Protein 4E3Q (pdb70)

Sequence (1753 aa):
NKPQSWEARAETYSLYGFTDPSLHQRGTVVVTHGEGPYIVDVNGRRYLDANSGLWNVAGFDHKGLIDAAKAQYERFPGYHAFFGRSDQTVLSEKLVEVSPFDSGRVFYTNSGSEANDTVKLWFLHAAEGKPQKRKILTRWNAYHGVTAVSASTGKPYNSVFGLPLPGFVHLTCPHYWRYGEEGETEEQFVARLARELEETIQREGADTIAGFFAEPVGAGGVIPPAKGYFQAILPILRKYDIPVISDEVICGFGRTGNTWGCVTYDFTPDAIISSKNLTAGFFPGAVILGPELSKRLETAIEAIEEFPHGFTASGHPVGCAIALKAIDVVNEGLAENVRRLAPRFEERLKHIAERPNIGEYRGIGFWALEAVKDKASKTPFDGNLSVSERIANTCTDLGLICRPLGQSVVLCPPFILTEAQDEFDKLEKALDKVFAEVAPQSWEARAETYSLYGFTDPSLHQRGTVVVTHGEGPYIVDVNGRRYLDANSGLWNVAGFDHKGLIDAAKAQYERFPGYHAFFGRSDQTVLSEKLVEVSPFDSGRVFYTNSGSEANDTVKLWFLHAAEGKPQKRKILTRWNAYHGVTAVSASTGKPYNSVFGLPLPGFVHLTCPHYWRYGEEGETEEQFVARLARELEETIQREGADTIAGFFAEPVGAGGVIPPAKGYFQAILPILRKYDIPVISDEVICGFGRTGNTWGCVTYDFTPDAIISSKNLTAGFFPGAVILGPELSKRLETAIEAIEEFPHGFTASGHPVGCAIALKAIDVVNEGLAENVRRLAPRFEERLKHIAERPNIGEYRGIGFWALEAVKDKASKTPFDGNLSVSERIANTCTDLGLICRPLGQSVVLCPPFILTEAQDEFDKLEKALDKVFAEVANKPQSWEARAETYSLYGFTDPSLHQRGTVVVTHGEGPYIVDVNGRRYLDANSGLWNVAGFDHKGLIDAAKAQYERFPGYHAFFGRSDQTVLSEKLVEVSPFDSGRVFYTNSGSEANDTVKLWFLHAAEGKPQKRKILTRWNAYHGVTAVSASTGKPYNSVFGLPLPGFVHLTCPHYWRYGEEGETEEQFVARLARELEETIQREGADTIAGFFAEPVGAGGVIPPAKGYFQAILPILRKYDIPVISDEVICGFGRTGNTWGCVTYDFTPDAIISSKNLTAGFFPGAVILGPELSKRLETAIEAIEEFPHGFTASGHPVGCAIALKAIDVVNEGLAENVRRLAPRFEERLKHIAERPNIGEYRGIGFWALEAVKDKASKTPFDGNLSVSERIANTCTDLGLICRPLGQSVVLCPPFILTEAQDEFDKLEKALDKVFAEVNKPQSWEARAETYSLYGFTDPSLHQRGTVVVTHGEGPYIVDVNGRRYLDANSGLWNVAGFDHKGLIDAAKAQYERFPGYHAFFGRSDQTVLSEKLVEVSPFDSGRVFYTNSGSEANDTVKLWFLHAAEGKPQKRKILTRWNAYHGVTAVSASTGKPYNSVFGLPLPGFVHLTCPHYWRYGEEGETEEQFVARLARELEETIQREGADTIAGFFAEPVGAGGVIPPAKGYFQAILPILRKYDIPVISDEVICGFGRTGNTWGCVTYDFTPDAIISSKNLTAGFFPGAVILGPELSKRLETAIEAIEEFPHGFTASGHPVGCAIALKAIDVVNEGLAENVRRLAPRFEERLKHIAERPNIGEYRGIGFWALEAVKDKASKTPFDGNLSVSERIANTCTDLGLICRPLGQSVVLCPPFILTEAQDEFDKLEKALDKVFAEVA

Solvent-accessible surface area: 58426 Å² total

Foldseek 3Di:
DDDDDPQRNCVVPDDDDPDDVCCVVPTDFAWDFWDAQWTAGPVRFIFRELCLVPLQFRTTCNPLLVVLLVVLCVVPQWDFCPPPHDPLLCLQVVCCVLPPFPDFGKWFDFAQLVLQVVLCLCLLLVLVVQNLQSAEEEAALAQRDDDQASLLRNDPVCVVVVDDDPRYHHAYAQQCLVPPDDVRDLVNSLVVSLVRVLVVCVVCPLSNHSAYEYACFDLSFTGHGRPCNCVSNVVSCVVSVHAYEHEQQNQALAQQLDRGSCVVVVHDGQWYKYFRLLLSPPGGIMITGHPVVRVSVVVSCVVVVHDPDDDRRTSISSSSSSSVSSNVCSCVCLNVLLVVCFVVVVVLVVVVCVDQQFQDWDHHRQTKTAGAPGNVVRHRDDPVLVLQVQLQVQLVVVRYHWDRRRRMIDGRTHSSCDPVVVCSVSSVVSCVVSVVPRD/DPDPQVVCVVPDDDDPDDVVCVVPTDFAWDFWDAQWTAGPVRFIFRELCLVPLQFRTTCNPLLVVLLVVLCVVPQWDFCPDPRDPLLCLQVVCCVLPPFPDFGKWFDQAQLVLVVVLVLCLLLVLVVQNLQRAEEEAALAQRDDDQQSLCHRDPVCVVVVDDDPRYHHQYAQQCLPPPDVVGDLVNSLVVSLVRLLVCCVVCPLSNHSAYEEACFDLSFTGHGRPCNCVSNVVSCVVSVHAYEHEQQNQALAQQLGNGSCVVVVHDGQWYKYFRLLLSPPGGIMITGHPVVRVSVVVSCVVVVHDPDDDRRISISSSSSSSVSSSVCSCVCLSVLLVVCFVVVVVLQVVVCVDQQWLDWDHHRQTKTAGDPGNVVSHRQPVVLVLQVQLQVQLVVLRYHWDRRDRMIDGRGHSSDDPVVCCSVSSVVSCVVSVVVRD/DDQDDPQRVCVVPDDDDPDDVCCVVPGDFAWDFWDQQWTAGPVGFIFRELCLVPLQFRHTCNPLLVVLLVVLCVVPQWDFCPDPRDPLLCLQVVCCVLPPFPDFGKWFDQAQLVLVVVLCLCLLLVLVPQNLQRAEEEAALAQRDDDQQRVLRNDPVCVVVVDDDPRYHHAYAQQCLPPPDVPRDLVNSLVVSLVSLLVVCVVCPLSNHSAYEYACFDLSFTGHGRPCNCVSNVVSCVVSVHAYEHEQQNQALAQQLGNGSCVVVVHDGQWYKYFRLLLSPPGGIMITGHPVVRVSVVVSCVVVVHDPDDDRRTSISSSSSSSVSSSVCSCVCLNVLLNVCFVVVVVLVVVVCVDQQFLDWDHHRQTKTAGDPGNVVRHRDPVVLVLQVQLQVQLVVVRYHWDRRRRMTDGRTHSSDDPVVCCSVSSVVSCVVSVVVD/DDDDDPQRNCVVPDDDDPDDVVCVVVTDFAWDFADAQWTAGPVGFIFRELCLVPLQFRHTCNPLLVVLLVVLCVPPQWDFCPPPDDPLLCLQVVVCVQPPFPDFGKWFDQAQLVLVVVLVLCLLLVLVVLNLQSAEEEAALAQRDDDQARVCRNDPVCVVVVDDDPRYHHAYAQQCLVPPDVPRDLVNSLVVSLVRLLVVCVVCPLSNHSAYEYACFPLSFTGHGRPCNCVSNVVSCVVSVHAYEHECQNQALAQQLGNGSCVVVVHDGQWYKYFRLLLSPPGGIMIIGHPVVRVSVVVSCVVVVHDPDDDRRTSISSSSSSSVSSNVCSCVCLSVLLVVCFVVVVVLQVVVCVDQQWQDWDHHRQTKTAGDPGRVVRHRDPVVLVLQVQLQVQLVVLRYHWDRRDRMIDGRTHSSDDPVVCCSVSSVVSCVVSVVVVD

Organism: Vibrio fluvialis (NCBI:txid676)

CATH classification: 3.90.1150.10 (+1 more: 3.40.640.10)

Structure (mmCIF, N/CA/C/O backbone):
data_4E3Q
#
_entry.id   4E3Q
#
_cell.length_a   63.071
_cell.length_b   162.182
_cell.length_c   180.398
_cell.angle_alpha   90.00
_cell.angle_beta   90.00
_cell.angle_gamma   90.00
#
_symmetry.space_group_name_H-M   'P 21 21 21'
#
loop_
_entity.id
_entity.type
_entity.pdbx_description
1 polymer 'Pyruvate transaminase'
2 non-polymer 'SODIUM ION'
3 non-polymer 'SULFATE ION'
4 non-polymer BENZAMIDINE
5 non-polymer "4'-DEOXY-4'-AMINOPYRIDOXAL-5'-PHOSPHATE"
6 water water
#
loop_
_atom_site.group_PDB
_atom_site.id
_atom_site.type_symbol
_atom_site.label_atom_id
_atom_site.label_alt_id
_atom_site.label_comp_id
_atom_site.label_asym_id
_atom_site.label_entity_id
_atom_site.label_seq_id
_atom_site.pdbx_PDB_ins_code
_atom_site.Cartn_x
_atom_site.Cartn_y
_atom_site.Cartn_z
_atom_site.occupancy
_atom_site.B_iso_or_equiv
_atom_site.auth_seq_id
_atom_site.auth_comp_id
_atom_site.auth_asym_id
_atom_site.auth_atom_id
_atom_site.pdbx_PDB_model_num
ATOM 1 N N . ASN A 1 22 ? 32.769 31.316 11.029 1.00 51.04 2 ASN A N 1
ATOM 2 C CA . ASN A 1 22 ? 32.862 29.882 11.304 1.00 50.17 2 ASN A CA 1
ATOM 3 C C . ASN A 1 22 ? 31.500 29.174 11.096 1.00 51.20 2 ASN A C 1
ATOM 4 O O . ASN A 1 22 ? 31.048 28.443 11.980 1.00 51.16 2 ASN A O 1
ATOM 9 N N . LYS A 1 23 ? 30.861 29.370 9.927 1.00 46.12 3 LYS A N 1
ATOM 10 C CA . LYS A 1 23 ? 29.564 28.735 9.675 1.00 45.31 3 LYS A CA 1
ATOM 11 C C . LYS A 1 23 ? 29.637 27.251 9.253 1.00 46.66 3 LYS A C 1
ATOM 12 O O . LYS A 1 23 ? 30.536 26.886 8.500 1.00 47.14 3 LYS A O 1
ATOM 18 N N . PRO A 1 24 ? 28.749 26.372 9.782 1.00 40.62 4 PRO A N 1
ATOM 19 C CA . PRO A 1 24 ? 28.801 24.943 9.397 1.00 38.83 4 PRO A CA 1
ATOM 20 C C . PRO A 1 24 ? 28.559 24.725 7.898 1.00 40.32 4 PRO A C 1
ATOM 21 O O . PRO A 1 24 ? 27.816 25.484 7.266 1.00 38.64 4 PRO A O 1
ATOM 25 N N . GLN A 1 25 ? 29.207 23.698 7.327 1.00 37.35 5 GLN A N 1
ATOM 26 C CA . GLN A 1 25 ? 29.162 23.427 5.892 1.00 36.77 5 GLN A CA 1
ATOM 27 C C . GLN A 1 25 ? 28.314 22.212 5.520 1.00 37.79 5 GLN A C 1
ATOM 28 O O . GLN A 1 25 ? 27.380 22.337 4.733 1.00 37.53 5 GLN A O 1
ATOM 34 N N . SER A 1 26 ? 28.634 21.043 6.071 1.00 33.53 6 SER A N 1
ATOM 35 C CA . SER A 1 26 ? 27.892 19.819 5.771 1.00 31.44 6 SER A CA 1
ATOM 36 C C . SER A 1 26 ? 26.464 19.853 6.326 1.00 31.28 6 SER A C 1
ATOM 37 O O . SER A 1 26 ? 26.172 20.617 7.246 1.00 28.67 6 SER A O 1
ATOM 40 N N . TRP A 1 27 ? 25.591 18.992 5.797 1.00 27.20 7 TRP A N 1
ATOM 41 C CA . TRP A 1 27 ? 24.230 18.838 6.315 1.00 26.52 7 TRP A CA 1
ATOM 42 C C . TRP A 1 27 ? 24.304 18.436 7.794 1.00 29.25 7 TRP A C 1
ATOM 43 O O . TRP A 1 27 ? 23.552 18.959 8.616 1.00 25.86 7 TRP A O 1
ATOM 54 N N . GLU A 1 28 ? 25.272 17.559 8.126 1.00 27.75 8 GLU A N 1
ATOM 55 C CA . GLU A 1 28 ? 25.501 17.029 9.474 1.00 27.78 8 GLU A CA 1
ATOM 56 C C . GLU A 1 28 ? 25.891 18.123 10.447 1.00 29.65 8 GLU A C 1
ATOM 57 O O . GLU A 1 28 ? 25.344 18.172 11.558 1.00 27.51 8 GLU A O 1
ATOM 63 N N . ALA A 1 29 ? 26.860 18.994 10.051 1.00 27.85 9 ALA A N 1
ATOM 64 C CA . ALA A 1 29 ? 27.331 20.073 10.933 1.00 28.20 9 ALA A CA 1
ATOM 65 C C . ALA A 1 29 ? 26.225 21.130 11.132 1.00 31.64 9 ALA A C 1
ATOM 66 O O . ALA A 1 29 ? 26.037 21.597 12.261 1.00 30.05 9 ALA A O 1
ATOM 68 N N . ARG A 1 30 ? 25.464 21.455 10.053 1.00 27.42 10 ARG A N 1
ATOM 69 C CA . ARG A 1 30 ? 24.352 22.423 10.103 1.00 26.34 10 ARG A CA 1
ATOM 70 C C . ARG A 1 30 ? 23.252 21.938 11.050 1.00 28.53 10 ARG A C 1
ATOM 71 O O . ARG A 1 30 ? 22.756 22.708 11.879 1.00 25.85 10 ARG A O 1
ATOM 79 N N . ALA A 1 31 ? 22.924 20.635 10.978 1.00 25.91 11 ALA A N 1
ATOM 80 C CA . ALA A 1 31 ? 21.931 20.038 11.853 1.00 24.64 11 ALA A CA 1
ATOM 81 C C . ALA A 1 31 ? 22.366 20.176 13.316 1.00 28.54 11 ALA A C 1
ATOM 82 O O . ALA A 1 31 ? 21.590 20.679 14.133 1.00 27.25 11 ALA A O 1
ATOM 84 N N . GLU A 1 32 ? 23.610 19.789 13.645 1.00 25.42 12 GLU A N 1
ATOM 85 C CA . GLU A 1 32 ? 24.093 19.893 15.026 1.00 25.68 12 GLU A CA 1
ATOM 86 C C . GLU A 1 32 ? 24.260 21.330 15.555 1.00 30.17 12 GLU A C 1
ATOM 87 O O . GLU A 1 32 ? 24.097 21.552 16.752 1.00 28.58 12 GLU A O 1
ATOM 93 N N . THR A 1 33 ? 24.586 22.294 14.682 1.00 27.44 13 THR A N 1
ATOM 94 C CA . THR A 1 33 ? 24.806 23.687 15.108 1.00 27.73 13 THR A CA 1
ATOM 95 C C . THR A 1 33 ? 23.502 24.358 15.589 1.00 31.49 13 THR A C 1
ATOM 96 O O . THR A 1 33 ? 23.547 25.183 16.499 1.00 30.57 13 THR A O 1
ATOM 100 N N . TYR A 1 34 ? 22.367 24.019 14.961 1.00 26.22 14 TYR A N 1
ATOM 101 C CA . TYR A 1 34 ? 21.096 24.705 15.205 1.00 25.41 14 TYR A CA 1
ATOM 102 C C . TYR A 1 34 ? 19.954 23.904 15.810 1.00 28.23 14 TYR A C 1
ATOM 103 O O . TYR A 1 34 ? 18.922 24.500 16.117 1.00 26.55 14 TYR A O 1
ATOM 112 N N . SER A 1 35 ? 20.093 22.572 15.946 1.00 26.11 15 SER A N 1
ATOM 113 C CA . SER A 1 35 ? 19.005 21.763 16.490 1.00 24.27 15 SER A CA 1
ATOM 114 C C . SER A 1 35 ? 19.161 21.417 17.947 1.00 27.54 15 SER A C 1
ATOM 115 O O . SER A 1 35 ? 20.271 21.182 18.422 1.00 26.92 15 SER A O 1
ATOM 118 N N . LEU A 1 36 ? 18.020 21.316 18.636 1.00 25.57 16 LEU A N 1
ATOM 119 C CA . LEU A 1 36 ? 17.898 20.755 19.975 1.00 25.49 16 LEU A CA 1
ATOM 120 C C . LEU A 1 36 ? 17.115 19.452 19.709 1.00 28.67 16 LEU A C 1
ATOM 121 O O . LEU A 1 36 ? 15.918 19.483 19.383 1.00 28.31 16 LEU A O 1
ATOM 126 N N . TYR A 1 37 ? 17.803 18.306 19.817 1.00 24.04 17 TYR A N 1
ATOM 127 C CA . TYR A 1 37 ? 17.235 17.001 19.470 1.00 23.87 17 TYR A CA 1
ATOM 128 C C . TYR A 1 37 ? 16.362 16.371 20.542 1.00 27.62 17 TYR A C 1
ATOM 129 O O . TYR A 1 37 ? 16.788 16.248 21.692 1.00 28.11 17 TYR A O 1
ATOM 138 N N . GLY A 1 38 ? 15.186 15.918 20.134 1.00 24.63 18 GLY A N 1
ATOM 139 C CA . GLY A 1 38 ? 14.273 15.212 21.015 1.00 24.36 18 GLY A CA 1
ATOM 140 C C . GLY A 1 38 ? 14.306 13.729 20.705 1.00 27.86 18 GLY A C 1
ATOM 141 O O . GLY A 1 38 ? 14.470 13.352 19.536 1.00 26.55 18 GLY A O 1
ATOM 142 N N . PHE A 1 39 ? 14.180 12.867 21.751 1.00 24.13 19 PHE A N 1
ATOM 143 C CA . PHE A 1 39 ? 14.173 11.409 21.591 1.00 24.30 19 PHE A CA 1
ATOM 144 C C . PHE A 1 39 ? 15.308 10.921 20.666 1.00 28.34 19 PHE A C 1
ATOM 145 O O . PHE A 1 39 ? 15.091 10.101 19.770 1.00 28.57 19 PHE A O 1
ATOM 153 N N . THR A 1 40 ? 16.508 11.479 20.880 1.00 25.53 20 THR A N 1
ATOM 154 C CA . THR A 1 40 ? 17.696 11.226 20.086 1.00 25.56 20 THR A CA 1
ATOM 155 C C . THR A 1 40 ? 18.846 10.841 20.992 1.00 30.11 20 THR A C 1
ATOM 156 O O . THR A 1 40 ? 19.212 11.619 21.872 1.00 29.82 20 THR A O 1
ATOM 160 N N . ASP A 1 41 ? 19.403 9.616 20.798 1.00 28.42 21 ASP A N 1
ATOM 161 C CA . ASP A 1 41 ? 20.532 9.166 21.602 1.00 28.35 21 ASP A CA 1
ATOM 162 C C . ASP A 1 41 ? 21.737 9.983 21.176 1.00 30.30 21 ASP A C 1
ATOM 163 O O . ASP A 1 41 ? 22.178 9.878 20.026 1.00 31.49 21 ASP A O 1
ATOM 176 N N . PRO A 1 43 ? 25.100 10.039 22.208 1.00 31.69 23 PRO A N 1
ATOM 177 C CA . PRO A 1 43 ? 26.365 9.371 21.837 1.00 32.35 23 PRO A CA 1
ATOM 178 C C . PRO A 1 43 ? 26.342 8.781 20.415 1.00 36.76 23 PRO A C 1
ATOM 179 O O . PRO A 1 43 ? 27.339 8.923 19.692 1.00 35.86 23 PRO A O 1
ATOM 183 N N . SER A 1 44 ? 25.199 8.164 20.000 1.00 33.12 24 SER A N 1
ATOM 184 C CA . SER A 1 44 ? 25.012 7.614 18.651 1.00 33.37 24 SER A CA 1
ATOM 185 C C . SER A 1 44 ? 25.034 8.756 17.635 1.00 36.13 24 SER A C 1
ATOM 186 O O . SER A 1 44 ? 25.684 8.642 16.602 1.00 34.18 24 SER A O 1
ATOM 189 N N . LEU A 1 45 ? 24.349 9.869 17.945 1.00 32.98 25 LEU A N 1
ATOM 190 C CA . LEU A 1 45 ? 24.308 11.019 17.039 1.00 31.90 25 LEU A CA 1
ATOM 191 C C . LEU A 1 45 ? 25.687 11.620 16.765 1.00 35.78 25 LEU A C 1
ATOM 192 O O . LEU A 1 45 ? 26.006 11.916 15.610 1.00 35.73 25 LEU A O 1
ATOM 197 N N . HIS A 1 46 ? 26.500 11.786 17.811 1.00 33.73 26 HIS A N 1
ATOM 198 C CA . HIS A 1 46 ? 27.851 12.322 17.671 1.00 35.64 26 HIS A CA 1
ATOM 199 C C . HIS A 1 46 ? 28.740 11.377 16.870 1.00 39.68 26 HIS A C 1
ATOM 200 O O . HIS A 1 46 ? 29.511 11.839 16.032 1.00 38.79 26 HIS A O 1
ATOM 207 N N . GLN A 1 47 ? 28.577 10.057 17.082 1.00 36.23 27 GLN A N 1
ATOM 208 C CA . GLN A 1 47 ? 29.362 9.028 16.393 1.00 36.87 27 GLN A CA 1
ATOM 209 C C . GLN A 1 47 ? 28.966 8.893 14.924 1.00 39.98 27 GLN A C 1
ATOM 210 O O . GLN A 1 47 ? 29.847 8.796 14.073 1.00 42.18 27 GLN A O 1
ATOM 216 N N . ARG A 1 48 ? 27.657 8.886 14.632 1.00 33.38 28 ARG A N 1
ATOM 217 C CA . ARG A 1 48 ? 27.115 8.661 13.291 1.00 33.00 28 ARG A CA 1
ATOM 218 C C . ARG A 1 48 ? 26.793 9.890 12.463 1.00 37.20 28 ARG A C 1
ATOM 219 O O . ARG A 1 48 ? 26.830 9.815 11.231 1.00 37.18 28 ARG A O 1
ATOM 227 N N . GLY A 1 49 ? 26.429 10.987 13.128 1.00 31.90 29 GLY A N 1
ATOM 228 C CA . GLY A 1 49 ? 25.973 12.189 12.449 1.00 30.26 29 GLY A CA 1
ATOM 229 C C . GLY A 1 49 ? 24.483 12.065 12.200 1.00 31.68 29 GLY A C 1
ATOM 230 O O . GLY A 1 49 ? 23.940 10.945 12.141 1.00 31.74 29 GLY A O 1
ATOM 231 N N . THR A 1 50 ? 23.799 13.208 12.074 1.00 26.00 30 THR A N 1
ATOM 232 C CA . THR A 1 50 ? 22.367 13.241 11.788 1.00 24.78 30 THR A CA 1
ATOM 233 C C . THR A 1 50 ? 22.144 12.657 10.406 1.00 30.48 30 THR A C 1
ATOM 234 O O . THR A 1 50 ? 22.928 12.924 9.490 1.00 30.50 30 THR A O 1
ATOM 238 N N . VAL A 1 51 ? 21.117 11.825 10.280 1.00 27.23 31 VAL A N 1
ATOM 239 C CA . VAL A 1 51 ? 20.729 11.273 8.985 1.00 27.85 31 VAL A CA 1
ATOM 240 C C . VAL A 1 51 ? 19.714 12.272 8.432 1.00 27.94 31 VAL A C 1
ATOM 241 O O . VAL A 1 51 ? 18.635 12.398 8.977 1.00 27.38 31 VAL A O 1
ATOM 245 N N . VAL A 1 52 ? 20.124 13.067 7.440 1.00 25.76 32 VAL A N 1
ATOM 246 C CA . VAL A 1 52 ? 19.298 14.131 6.853 1.00 25.56 32 VAL A CA 1
ATOM 247 C C . VAL A 1 52 ? 18.539 13.582 5.624 1.00 30.47 32 VAL A C 1
ATOM 248 O O . VAL A 1 52 ? 19.164 13.204 4.636 1.00 30.09 32 VAL A O 1
ATOM 252 N N . VAL A 1 53 ? 17.196 13.567 5.698 1.00 25.94 33 VAL A N 1
ATOM 253 C CA . VAL A 1 53 ? 16.297 12.939 4.704 1.00 24.75 33 VAL A CA 1
ATOM 254 C C . VAL A 1 53 ? 15.667 13.962 3.757 1.00 27.57 33 VAL A C 1
ATOM 255 O O . VAL A 1 53 ? 15.210 14.997 4.202 1.00 25.42 33 VAL A O 1
ATOM 259 N N . THR A 1 54 ? 15.678 13.687 2.445 1.00 25.11 34 THR A N 1
ATOM 260 C CA . THR A 1 54 ? 15.195 14.660 1.455 1.00 24.22 34 THR A CA 1
ATOM 261 C C . THR A 1 54 ? 13.885 14.302 0.818 1.00 26.55 34 THR A C 1
ATOM 262 O O . THR A 1 54 ? 13.174 15.199 0.375 1.00 24.53 34 THR A O 1
ATOM 266 N N . HIS A 1 55 ? 13.633 12.987 0.643 1.00 25.25 35 HIS A N 1
ATOM 267 C CA . HIS A 1 55 ? 12.443 12.454 -0.038 1.00 24.29 35 HIS A CA 1
ATOM 268 C C . HIS A 1 55 ? 12.308 10.952 0.230 1.00 26.96 35 HIS A C 1
ATOM 269 O O . HIS A 1 55 ? 13.173 10.340 0.871 1.00 25.83 35 HIS A O 1
ATOM 276 N N . GLY A 1 56 ? 11.215 10.389 -0.269 1.00 25.35 36 GLY A N 1
ATOM 277 C CA . GLY A 1 56 ? 10.904 8.974 -0.140 1.00 26.03 36 GLY A CA 1
ATOM 278 C C . GLY A 1 56 ? 10.175 8.421 -1.354 1.00 30.30 36 GLY A C 1
ATOM 279 O O . GLY A 1 56 ? 9.746 9.172 -2.232 1.00 30.96 36 GLY A O 1
ATOM 280 N N . GLU A 1 57 ? 10.071 7.096 -1.426 1.00 27.16 37 GLU A N 1
ATOM 281 C CA . GLU A 1 57 ? 9.430 6.377 -2.534 1.00 27.81 37 GLU A CA 1
ATOM 282 C C . GLU A 1 57 ? 8.877 5.124 -1.940 1.00 30.42 37 GLU A C 1
ATOM 283 O O . GLU A 1 57 ? 9.646 4.347 -1.387 1.00 27.86 37 GLU A O 1
ATOM 289 N N . GLY A 1 58 ? 7.552 4.968 -1.984 1.00 28.51 38 GLY A N 1
ATOM 290 C CA . GLY A 1 58 ? 6.884 3.826 -1.378 1.00 27.53 38 GLY A CA 1
ATOM 291 C C . GLY A 1 58 ? 7.248 3.767 0.097 1.00 29.59 38 GLY A C 1
ATOM 292 O O . GLY A 1 58 ? 7.229 4.804 0.761 1.00 28.68 38 GLY A O 1
ATOM 293 N N . PRO A 1 59 ? 7.758 2.617 0.596 1.00 27.02 39 PRO A N 1
ATOM 294 C CA . PRO A 1 59 ? 8.175 2.545 2.018 1.00 25.43 39 PRO A CA 1
ATOM 295 C C . PRO A 1 59 ? 9.652 2.931 2.277 1.00 28.55 39 PRO A C 1
ATOM 296 O O . PRO A 1 59 ? 10.187 2.691 3.363 1.00 28.08 39 PRO A O 1
ATOM 300 N N . TYR A 1 60 ? 10.319 3.504 1.269 1.00 26.76 40 TYR A N 1
ATOM 301 C CA . TYR A 1 60 ? 11.731 3.851 1.361 1.00 27.05 40 TYR A CA 1
ATOM 302 C C . TYR A 1 60 ? 11.966 5.335 1.592 1.00 30.37 40 TYR A C 1
ATOM 303 O O . TYR A 1 60 ? 11.260 6.158 1.028 1.00 28.57 40 TYR A O 1
ATOM 312 N N . ILE A 1 61 ? 12.967 5.669 2.421 1.00 28.41 41 ILE A N 1
ATOM 313 C CA . ILE A 1 61 ? 13.386 7.060 2.647 1.00 28.43 41 ILE A CA 1
ATOM 314 C C . ILE A 1 61 ? 14.793 7.194 2.045 1.00 30.33 41 ILE A C 1
ATOM 315 O O . ILE A 1 61 ? 15.532 6.207 1.988 1.00 30.16 41 ILE A O 1
ATOM 320 N N . VAL A 1 62 ? 15.126 8.377 1.532 1.00 24.85 42 VAL A N 1
ATOM 321 C CA . VAL A 1 62 ? 16.411 8.634 0.877 1.00 24.74 42 VAL A CA 1
ATOM 322 C C . VAL A 1 62 ? 17.074 9.796 1.599 1.00 28.49 42 VAL A C 1
ATOM 323 O O . VAL A 1 62 ? 16.439 10.841 1.809 1.00 27.47 42 VAL A O 1
ATOM 327 N N . ASP A 1 63 ? 18.357 9.626 1.940 1.00 26.50 43 ASP A N 1
ATOM 328 C CA . ASP A 1 63 ? 19.104 10.664 2.634 1.00 26.92 43 ASP A CA 1
ATOM 329 C C . ASP A 1 63 ? 19.866 11.573 1.661 1.00 30.65 43 ASP A C 1
ATOM 330 O O . ASP A 1 63 ? 19.865 11.323 0.440 1.00 30.31 43 ASP A O 1
ATOM 335 N N . VAL A 1 64 ? 20.506 12.628 2.192 1.00 26.02 44 VAL A N 1
ATOM 336 C CA . VAL A 1 64 ? 21.280 13.615 1.408 1.00 26.10 44 VAL A CA 1
ATOM 337 C C . VAL A 1 64 ? 22.441 13.008 0.592 1.00 31.66 44 VAL A C 1
ATOM 338 O O . VAL A 1 64 ? 22.931 13.653 -0.326 1.00 32.01 44 VAL A O 1
ATOM 342 N N . ASN A 1 65 ? 22.886 11.796 0.947 1.00 29.37 45 ASN A N 1
ATOM 343 C CA . ASN A 1 65 ? 23.951 11.096 0.233 1.00 30.85 45 ASN A CA 1
ATOM 344 C C . ASN A 1 65 ? 23.385 10.073 -0.740 1.00 35.39 45 ASN A C 1
ATOM 345 O O . ASN A 1 65 ? 24.128 9.238 -1.252 1.00 36.97 45 ASN A O 1
ATOM 350 N N . GLY A 1 66 ? 22.072 10.122 -0.962 1.00 31.61 46 GLY A N 1
ATOM 351 C CA . GLY A 1 66 ? 21.385 9.206 -1.865 1.00 31.78 46 GLY A CA 1
ATOM 352 C C . GLY A 1 66 ? 21.238 7.776 -1.376 1.00 35.36 46 GLY A C 1
ATOM 353 O O . GLY A 1 66 ? 20.827 6.908 -2.149 1.00 34.93 46 GLY A O 1
ATOM 354 N N . ARG A 1 67 ? 21.540 7.515 -0.091 1.00 30.96 47 ARG A N 1
ATOM 355 C CA . ARG A 1 67 ? 21.348 6.189 0.497 1.00 30.44 47 ARG A CA 1
ATOM 356 C C . ARG A 1 67 ? 19.860 5.961 0.731 1.00 32.90 47 ARG A C 1
ATOM 357 O O . ARG A 1 67 ? 19.167 6.869 1.181 1.00 31.34 47 ARG A O 1
ATOM 365 N N . ARG A 1 68 ? 19.361 4.772 0.398 1.00 30.75 48 ARG A N 1
ATOM 366 C CA . ARG A 1 68 ? 17.929 4.458 0.509 1.00 29.86 48 ARG A CA 1
ATOM 367 C C . ARG A 1 68 ? 17.677 3.452 1.623 1.00 31.60 48 ARG A C 1
ATOM 368 O O . ARG A 1 68 ? 18.309 2.403 1.634 1.00 33.06 48 ARG A O 1
ATOM 376 N N . TYR A 1 69 ? 16.753 3.752 2.544 1.00 25.88 49 TYR A N 1
ATOM 377 C CA . TYR A 1 69 ? 16.461 2.840 3.651 1.00 26.38 49 TYR A CA 1
ATOM 378 C C . TYR A 1 69 ? 15.025 2.395 3.623 1.00 30.06 49 TYR A C 1
ATOM 379 O O . TYR A 1 69 ? 14.132 3.214 3.392 1.00 28.16 49 TYR A O 1
ATOM 388 N N . LEU A 1 70 ? 14.784 1.111 3.910 1.00 27.94 50 LEU A N 1
ATOM 389 C CA . LEU A 1 70 ? 13.408 0.646 4.021 1.00 26.83 50 LEU A CA 1
ATOM 390 C C . LEU A 1 70 ? 12.953 1.095 5.433 1.00 29.47 50 LEU A C 1
ATOM 391 O O . LEU A 1 70 ? 13.546 0.670 6.419 1.00 28.71 50 LEU A O 1
ATOM 396 N N . ASP A 1 71 ? 11.971 2.013 5.519 1.00 26.66 51 ASP A N 1
ATOM 397 C CA . ASP A 1 71 ? 11.527 2.491 6.826 1.00 25.69 51 ASP A CA 1
ATOM 398 C C . ASP A 1 71 ? 10.438 1.552 7.344 1.00 30.31 51 ASP A C 1
ATOM 399 O O . ASP A 1 71 ? 9.245 1.733 7.056 1.00 29.17 51 ASP A O 1
ATOM 404 N N . ALA A 1 72 ? 10.866 0.539 8.115 1.00 27.91 52 ALA A N 1
ATOM 405 C CA . ALA A 1 72 ? 9.953 -0.457 8.649 1.00 27.63 52 ALA A CA 1
ATOM 406 C C . ALA A 1 72 ? 9.182 0.050 9.868 1.00 29.82 52 ALA A C 1
ATOM 407 O O . ALA A 1 72 ? 8.488 -0.728 10.517 1.00 27.95 52 ALA A O 1
ATOM 409 N N . ASN A 1 73 ? 9.294 1.355 10.165 1.00 26.17 53 ASN A N 1
ATOM 410 C CA . ASN A 1 73 ? 8.518 1.978 11.243 1.00 26.00 53 ASN A CA 1
ATOM 411 C C . ASN A 1 73 ? 7.498 3.002 10.737 1.00 26.53 53 ASN A C 1
ATOM 412 O O . ASN A 1 73 ? 6.853 3.666 11.545 1.00 25.36 53 ASN A O 1
ATOM 417 N N . SER A 1 74 ? 7.307 3.093 9.400 1.00 23.36 54 SER A N 1
ATOM 418 C CA . SER A 1 74 ? 6.373 4.061 8.774 1.00 22.98 54 SER A CA 1
ATOM 419 C C . SER A 1 74 ? 6.702 5.493 9.257 1.00 26.37 54 SER A C 1
ATOM 420 O O . SER A 1 74 ? 5.792 6.296 9.515 1.00 25.78 54 SER A O 1
ATOM 423 N N . GLY A 1 75 ? 7.999 5.771 9.444 1.00 22.76 55 GLY A N 1
ATOM 424 C CA . GLY A 1 75 ? 8.432 7.031 10.042 1.00 21.30 55 GLY A CA 1
ATOM 425 C C . GLY A 1 75 ? 8.239 6.873 11.537 1.00 26.26 55 GLY A C 1
ATOM 426 O O . GLY A 1 75 ? 9.070 6.271 12.219 1.00 27.40 55 GLY A O 1
ATOM 427 N N . LEU A 1 76 ? 7.065 7.263 12.026 1.00 24.81 56 LEU A N 1
ATOM 428 C CA . LEU A 1 76 ? 6.700 7.144 13.438 1.00 25.45 56 LEU A CA 1
ATOM 429 C C . LEU A 1 76 ? 5.286 6.552 13.516 1.00 27.59 56 LEU A C 1
ATOM 430 O O . LEU A 1 76 ? 4.356 7.220 13.979 1.00 25.86 56 LEU A O 1
ATOM 435 N N . TRP A 1 77 ? 5.124 5.298 13.024 1.00 25.58 57 TRP A N 1
ATOM 436 C CA . TRP A 1 77 ? 3.870 4.518 12.952 1.00 25.43 57 TRP A CA 1
ATOM 437 C C . TRP A 1 77 ? 2.844 5.108 11.961 1.00 27.11 57 TRP A C 1
ATOM 438 O O . TRP A 1 77 ? 1.873 4.436 11.620 1.00 26.47 57 TRP A O 1
ATOM 449 N N . ASN A 1 78 ? 3.021 6.366 11.546 1.00 23.29 58 ASN A N 1
ATOM 450 C CA . ASN A 1 78 ? 1.998 7.126 10.856 1.00 23.36 58 ASN A CA 1
ATOM 451 C C . ASN A 1 78 ? 1.975 7.173 9.351 1.00 25.06 58 ASN A C 1
ATOM 452 O O . ASN A 1 78 ? 0.920 7.408 8.785 1.00 24.36 58 ASN A O 1
ATOM 465 N N . VAL A 1 80 ? 1.524 5.385 6.774 1.00 22.08 60 VAL A N 1
ATOM 466 C CA . VAL A 1 80 ? 0.960 4.120 6.327 1.00 22.74 60 VAL A CA 1
ATOM 467 C C . VAL A 1 80 ? 0.817 3.981 4.835 1.00 28.46 60 VAL A C 1
ATOM 468 O O . VAL A 1 80 ? 0.824 2.854 4.335 1.00 28.35 60 VAL A O 1
ATOM 472 N N . ALA A 1 81 ? 0.692 5.111 4.114 1.00 26.00 61 ALA A N 1
ATOM 473 C CA . ALA A 1 81 ? 0.595 5.105 2.642 1.00 25.98 61 ALA A CA 1
ATOM 474 C C . ALA A 1 81 ? 1.968 5.326 1.989 1.00 29.31 61 ALA A C 1
ATOM 475 O O . ALA A 1 81 ? 2.053 5.498 0.779 1.00 28.43 61 ALA A O 1
ATOM 477 N N . GLY A 1 82 ? 3.032 5.273 2.788 1.00 28.21 62 GLY A N 1
ATOM 478 C CA . GLY A 1 82 ? 4.377 5.509 2.274 1.00 27.44 62 GLY A CA 1
ATOM 479 C C . GLY A 1 82 ? 4.719 6.984 2.175 1.00 27.99 62 GLY A C 1
ATOM 480 O O . GLY A 1 82 ? 3.943 7.846 2.598 1.00 25.80 62 GLY A O 1
ATOM 481 N N . PHE A 1 83 ? 5.876 7.279 1.566 1.00 24.13 63 PHE A N 1
ATOM 482 C CA . PHE A 1 83 ? 6.482 8.612 1.521 1.00 23.67 63 PHE A CA 1
ATOM 483 C C . PHE A 1 83 ? 6.262 9.451 0.260 1.00 29.73 63 PHE A C 1
ATOM 484 O O . PHE A 1 83 ? 6.800 10.553 0.174 1.00 29.69 63 PHE A O 1
ATOM 492 N N . ASP A 1 84 ? 5.495 8.946 -0.720 1.00 27.42 64 ASP A N 1
ATOM 493 C CA . ASP A 1 84 ? 5.262 9.690 -1.971 1.00 27.47 64 ASP A CA 1
ATOM 494 C C . ASP A 1 84 ? 3.899 9.362 -2.578 1.00 29.86 64 ASP A C 1
ATOM 495 O O . ASP A 1 84 ? 3.746 9.375 -3.803 1.00 29.08 64 ASP A O 1
ATOM 500 N N . HIS A 1 85 ? 2.924 9.020 -1.729 1.00 25.63 65 HIS A N 1
ATOM 501 C CA . HIS A 1 85 ? 1.598 8.617 -2.221 1.00 24.62 65 HIS A CA 1
ATOM 502 C C . HIS A 1 85 ? 0.978 9.719 -3.093 1.00 27.22 65 HIS A C 1
ATOM 503 O O . HIS A 1 85 ? 0.714 10.809 -2.599 1.00 26.63 65 HIS A O 1
ATOM 510 N N . LYS A 1 86 ? 0.789 9.443 -4.390 1.00 25.84 66 LYS A N 1
ATOM 511 C CA . LYS A 1 86 ? 0.261 10.458 -5.309 1.00 27.19 66 LYS A CA 1
ATOM 512 C C . LYS A 1 86 ? -1.145 10.990 -4.946 1.00 29.76 66 LYS A C 1
ATOM 513 O O . LYS A 1 86 ? -1.367 12.186 -5.063 1.00 29.43 66 LYS A O 1
ATOM 519 N N . GLY A 1 87 ? -2.066 10.111 -4.555 1.00 25.31 67 GLY A N 1
ATOM 520 C CA . GLY A 1 87 ? -3.430 10.538 -4.211 1.00 26.01 67 GLY A CA 1
ATOM 521 C C . GLY A 1 87 ? -3.473 11.536 -3.068 1.00 28.40 67 GLY A C 1
ATOM 522 O O . GLY A 1 87 ? -4.178 12.547 -3.124 1.00 27.24 67 GLY A O 1
ATOM 523 N N . LEU A 1 88 ? -2.720 11.237 -2.019 1.00 25.07 68 LEU A N 1
ATOM 524 C CA . LEU A 1 88 ? -2.600 12.102 -0.839 1.00 24.88 68 LEU A CA 1
ATOM 525 C C . LEU A 1 88 ? -1.874 13.386 -1.179 1.00 27.28 68 LEU A C 1
ATOM 526 O O . LEU A 1 88 ? -2.323 14.451 -0.762 1.00 26.18 68 LEU A O 1
ATOM 531 N N . ILE A 1 89 ? -0.783 13.301 -1.978 1.00 24.09 69 ILE A N 1
ATOM 532 C CA . ILE A 1 89 ? -0.046 14.505 -2.406 1.00 23.28 69 ILE A CA 1
ATOM 533 C C . ILE A 1 89 ? -1.044 15.379 -3.182 1.00 27.53 69 ILE A C 1
ATOM 534 O O . ILE A 1 89 ? -1.120 16.577 -2.936 1.00 26.28 69 ILE A O 1
ATOM 539 N N . ASP A 1 90 ? -1.801 14.769 -4.129 1.00 25.47 70 ASP A N 1
ATOM 540 C CA . ASP A 1 90 ? -2.771 15.522 -4.920 1.00 24.89 70 ASP A CA 1
ATOM 541 C C . ASP A 1 90 ? -3.869 16.139 -4.068 1.00 26.70 70 ASP A C 1
ATOM 542 O O . ASP A 1 90 ? -4.238 17.280 -4.326 1.00 25.64 70 ASP A O 1
ATOM 547 N N . ALA A 1 91 ? -4.379 15.417 -3.046 1.00 23.17 71 ALA A N 1
ATOM 548 C CA . ALA A 1 91 ? -5.440 15.981 -2.170 1.00 22.76 71 ALA A CA 1
ATOM 549 C C . ALA A 1 91 ? -4.908 17.155 -1.337 1.00 24.96 71 ALA A C 1
ATOM 550 O O . ALA A 1 91 ? -5.620 18.145 -1.143 1.00 23.18 71 ALA A O 1
ATOM 552 N N . ALA A 1 92 ? -3.653 17.060 -0.863 1.00 22.56 72 ALA A N 1
ATOM 553 C CA . ALA A 1 92 ? -3.026 18.152 -0.115 1.00 21.90 72 ALA A CA 1
ATOM 554 C C . ALA A 1 92 ? -2.884 19.391 -1.004 1.00 25.53 72 ALA A C 1
ATOM 555 O O . ALA A 1 92 ? -3.281 20.489 -0.589 1.00 22.21 72 ALA A O 1
ATOM 557 N N . LYS A 1 93 ? -2.351 19.214 -2.247 1.00 22.82 73 LYS A N 1
ATOM 558 C CA . LYS A 1 93 ? -2.178 20.329 -3.190 1.00 23.68 73 LYS A CA 1
ATOM 559 C C . LYS A 1 93 ? -3.508 21.013 -3.509 1.00 27.01 73 LYS A C 1
ATOM 560 O O . LYS A 1 93 ? -3.565 22.242 -3.558 1.00 26.26 73 LYS A O 1
ATOM 566 N N . ALA A 1 94 ? -4.563 20.214 -3.711 1.00 23.76 74 ALA A N 1
ATOM 567 C CA . ALA A 1 94 ? -5.911 20.692 -4.063 1.00 24.27 74 ALA A CA 1
ATOM 568 C C . ALA A 1 94 ? -6.505 21.542 -2.964 1.00 25.87 74 ALA A C 1
ATOM 569 O O . ALA A 1 94 ? -7.159 22.548 -3.268 1.00 25.56 74 ALA A O 1
ATOM 571 N N . GLN A 1 95 ? -6.270 21.173 -1.684 1.00 22.48 75 GLN A N 1
ATOM 572 C CA . GLN A 1 95 ? -6.791 21.999 -0.595 1.00 22.60 75 GLN A CA 1
ATOM 573 C C . GLN A 1 95 ? -6.038 23.325 -0.444 1.00 25.94 75 GLN A C 1
ATOM 574 O O . GLN A 1 95 ? -6.667 24.349 -0.145 1.00 24.28 75 GLN A O 1
ATOM 580 N N . TYR A 1 96 ? -4.709 23.330 -0.681 1.00 22.73 76 TYR A N 1
ATOM 581 C CA . TYR A 1 96 ? -3.969 24.599 -0.636 1.00 22.61 76 TYR A CA 1
ATOM 582 C C . TYR A 1 96 ? -4.459 25.530 -1.732 1.00 26.32 76 TYR A C 1
ATOM 583 O O . TYR A 1 96 ? -4.604 26.723 -1.492 1.00 25.22 76 TYR A O 1
ATOM 592 N N . GLU A 1 97 ? -4.802 24.971 -2.895 1.00 24.99 77 GLU A N 1
ATOM 593 C CA . GLU A 1 97 ? -5.332 25.756 -4.012 1.00 26.35 77 GLU A CA 1
ATOM 594 C C . GLU A 1 97 ? -6.733 26.297 -3.724 1.00 30.94 77 GLU A C 1
ATOM 595 O O . GLU A 1 97 ? -7.079 27.376 -4.205 1.00 32.42 77 GLU A O 1
ATOM 601 N N . ARG A 1 98 ? -7.525 25.561 -2.926 1.00 25.46 78 ARG A N 1
ATOM 602 C CA . ARG A 1 98 ? -8.903 25.915 -2.562 1.00 24.28 78 ARG A CA 1
ATOM 603 C C . ARG A 1 98 ? -8.969 26.868 -1.369 1.00 24.77 78 ARG A C 1
ATOM 604 O O . ARG A 1 98 ? -9.495 27.959 -1.500 1.00 23.87 78 ARG A O 1
ATOM 612 N N . PHE A 1 99 ? -8.443 26.461 -0.212 1.00 22.78 79 PHE A N 1
ATOM 613 C CA . PHE A 1 99 ? -8.503 27.254 1.023 1.00 21.51 79 PHE A CA 1
ATOM 614 C C . PHE A 1 99 ? -7.392 26.743 1.923 1.00 26.58 79 PHE A C 1
ATOM 615 O O . PHE A 1 99 ? -7.500 25.647 2.480 1.00 26.42 79 PHE A O 1
ATOM 623 N N . PRO A 1 100 ? -6.274 27.507 2.002 1.00 24.26 80 PRO A N 1
ATOM 624 C CA . PRO A 1 100 ? -5.062 27.004 2.660 1.00 23.10 80 PRO A CA 1
ATOM 625 C C . PRO A 1 100 ? -4.922 27.149 4.173 1.00 25.00 80 PRO A C 1
ATOM 626 O O . PRO A 1 100 ? -3.874 26.791 4.722 1.00 26.29 80 PRO A O 1
ATOM 630 N N . GLY A 1 101 ? -5.931 27.684 4.828 1.00 21.23 81 GLY A N 1
ATOM 631 C CA . GLY A 1 101 ? -5.926 27.844 6.274 1.00 21.69 81 GLY A CA 1
ATOM 632 C C . GLY A 1 101 ? -7.078 28.641 6.842 1.00 24.89 81 GLY A C 1
ATOM 633 O O . GLY A 1 101 ? -7.634 29.527 6.182 1.00 23.66 81 GLY A O 1
ATOM 634 N N . TYR A 1 102 ? -7.439 28.302 8.085 1.00 21.93 82 TYR A N 1
ATOM 635 C CA . TYR A 1 102 ? -8.436 28.964 8.922 1.00 21.88 82 TYR A CA 1
ATOM 636 C C . TYR A 1 102 ? -8.453 28.272 10.270 1.00 26.99 82 TYR A C 1
ATOM 637 O O . TYR A 1 102 ? -7.634 27.376 10.541 1.00 26.70 82 TYR A O 1
ATOM 646 N N . HIS A 1 103 ? -9.324 28.753 11.134 1.00 23.40 83 HIS A N 1
ATOM 647 C CA . HIS A 1 103 ? -9.484 28.261 12.488 1.00 22.34 83 HIS A CA 1
ATOM 648 C C . HIS A 1 103 ? -10.943 27.742 12.610 1.00 24.87 83 HIS A C 1
ATOM 649 O O . HIS A 1 103 ? -11.664 27.687 11.603 1.00 25.01 83 HIS A O 1
ATOM 656 N N . ALA A 1 104 ? -11.356 27.351 13.828 1.00 22.00 84 ALA A N 1
ATOM 657 C CA . ALA A 1 104 ? -12.710 26.854 14.104 1.00 23.19 84 ALA A CA 1
ATOM 658 C C . ALA A 1 104 ? -13.288 27.481 15.388 1.00 27.25 84 ALA A C 1
ATOM 659 O O . ALA A 1 104 ? -14.019 26.843 16.145 1.00 26.76 84 ALA A O 1
ATOM 661 N N . PHE A 1 105 ? -12.974 28.755 15.619 1.00 24.29 85 PHE A N 1
ATOM 662 C CA . PHE A 1 105 ? -13.452 29.464 16.806 1.00 25.49 85 PHE A CA 1
ATOM 663 C C . PHE A 1 105 ? -14.469 30.496 16.379 1.00 27.59 85 PHE A C 1
ATOM 664 O O . PHE A 1 105 ? -14.632 30.763 15.182 1.00 26.09 85 PHE A O 1
ATOM 672 N N . PHE A 1 106 ? -15.098 31.142 17.371 1.00 26.50 86 PHE A N 1
ATOM 673 C CA . PHE A 1 106 ? -16.051 32.242 17.167 1.00 26.51 86 PHE A CA 1
ATOM 674 C C . PHE A 1 106 ? -17.273 31.910 16.295 1.00 31.25 86 PHE A C 1
ATOM 675 O O . PHE A 1 106 ? -17.891 32.812 15.747 1.00 31.38 86 PHE A O 1
ATOM 683 N N . GLY A 1 107 ? -17.617 30.633 16.182 1.00 27.28 87 GLY A N 1
ATOM 684 C CA . GLY A 1 107 ? -18.771 30.233 15.385 1.00 27.65 87 GLY A CA 1
ATOM 685 C C . GLY A 1 107 ? -18.534 30.205 13.888 1.00 30.44 87 GLY A C 1
ATOM 686 O O . GLY A 1 107 ? -19.493 30.262 13.101 1.00 30.81 87 GLY A O 1
ATOM 687 N N . ARG A 1 108 ? -17.250 30.124 13.499 1.00 25.23 88 ARG A N 1
ATOM 688 C CA . ARG A 1 108 ? -16.763 29.997 12.127 1.00 24.63 88 ARG A CA 1
ATOM 689 C C . ARG A 1 108 ? -15.975 28.711 12.038 1.00 25.47 88 ARG A C 1
ATOM 690 O O . ARG A 1 108 ? -15.354 28.303 13.013 1.00 24.70 88 ARG A O 1
ATOM 706 N N . SER A 1 110 ? -14.235 25.883 8.610 1.00 20.80 90 SER A N 1
ATOM 707 C CA . SER A 1 110 ? -14.199 25.579 7.180 1.00 20.22 90 SER A CA 1
ATOM 708 C C . SER A 1 110 ? -15.211 24.454 6.826 1.00 24.20 90 SER A C 1
ATOM 709 O O . SER A 1 110 ? -15.637 23.697 7.692 1.00 22.51 90 SER A O 1
ATOM 712 N N . ASP A 1 111 ? -15.575 24.354 5.540 1.00 22.48 91 ASP A N 1
ATOM 713 C CA . ASP A 1 111 ? -16.438 23.283 5.025 1.00 22.44 91 ASP A CA 1
ATOM 714 C C . ASP A 1 111 ? -15.736 21.927 5.238 1.00 25.90 91 ASP A C 1
ATOM 715 O O . ASP A 1 111 ? -16.390 20.981 5.623 1.00 25.72 91 ASP A O 1
ATOM 720 N N . GLN A 1 112 ? -14.393 21.873 5.073 1.00 24.35 92 GLN A N 1
ATOM 721 C CA . GLN A 1 112 ? -13.560 20.682 5.302 1.00 24.01 92 GLN A CA 1
ATOM 722 C C . GLN A 1 112 ? -13.668 20.151 6.767 1.00 24.11 92 GLN A C 1
ATOM 723 O O . GLN A 1 112 ? -13.700 18.938 6.979 1.00 21.01 92 GLN A O 1
ATOM 729 N N . THR A 1 113 ? -13.724 21.064 7.757 1.00 21.06 93 THR A N 1
ATOM 730 C CA . THR A 1 113 ? -13.874 20.726 9.187 1.00 21.11 93 THR A CA 1
ATOM 731 C C . THR A 1 113 ? -15.247 20.022 9.460 1.00 24.94 93 THR A C 1
ATOM 732 O O . THR A 1 113 ? -15.292 19.019 10.171 1.00 23.79 93 THR A O 1
ATOM 736 N N . VAL A 1 114 ? -16.343 20.556 8.897 1.00 24.20 94 VAL A N 1
ATOM 737 C CA . VAL A 1 114 ? -17.689 19.982 9.011 1.00 22.92 94 VAL A CA 1
ATOM 738 C C . VAL A 1 114 ? -17.687 18.591 8.358 1.00 26.61 94 VAL A C 1
ATOM 739 O O . VAL A 1 114 ? -18.186 17.638 8.960 1.00 24.80 94 VAL A O 1
ATOM 751 N N . LEU A 1 116 ? -15.123 16.511 7.812 1.00 21.58 96 LEU A N 1
ATOM 752 C CA . LEU A 1 116 ? -14.305 15.569 8.585 1.00 20.59 96 LEU A CA 1
ATOM 753 C C . LEU A 1 116 ? -15.019 15.101 9.871 1.00 25.65 96 LEU A C 1
ATOM 754 O O . LEU A 1 116 ? -14.945 13.920 10.194 1.00 24.67 96 LEU A O 1
ATOM 759 N N . SER A 1 117 ? -15.706 16.004 10.597 1.00 23.56 97 SER A N 1
ATOM 760 C CA . SER A 1 117 ? -16.422 15.591 11.816 1.00 23.40 97 SER A CA 1
ATOM 761 C C . SER A 1 117 ? -17.523 14.579 11.493 1.00 25.08 97 SER A C 1
ATOM 762 O O . SER A 1 117 ? -17.658 13.585 12.191 1.00 23.26 97 SER A O 1
ATOM 765 N N . GLU A 1 118 ? -18.264 14.815 10.402 1.00 22.91 98 GLU A N 1
ATOM 766 C CA . GLU A 1 118 ? -19.321 13.919 9.925 1.00 23.26 98 GLU A CA 1
ATOM 767 C C . GLU A 1 118 ? -18.710 12.540 9.595 1.00 27.82 98 GLU A C 1
ATOM 768 O O . GLU A 1 118 ? -19.228 11.505 10.052 1.00 26.90 98 GLU A O 1
ATOM 774 N N . LYS A 1 119 ? -17.564 12.539 8.869 1.00 23.74 99 LYS A N 1
ATOM 775 C CA . LYS A 1 119 ? -16.873 11.296 8.497 1.00 24.11 99 LYS A CA 1
ATOM 776 C C . LYS A 1 119 ? -16.348 10.556 9.736 1.00 28.31 99 LYS A C 1
ATOM 777 O O . LYS A 1 119 ? -16.509 9.344 9.820 1.00 27.28 99 LYS A O 1
ATOM 783 N N . LEU A 1 120 ? -15.694 11.271 10.664 1.00 25.14 100 LEU A N 1
ATOM 784 C CA . LEU A 1 120 ? -15.146 10.626 11.864 1.00 24.08 100 LEU A CA 1
ATOM 785 C C . LEU A 1 120 ? -16.186 9.960 12.753 1.00 28.51 100 LEU A C 1
ATOM 786 O O . LEU A 1 120 ? -15.926 8.873 13.262 1.00 28.18 100 LEU A O 1
ATOM 791 N N . VAL A 1 121 ? -17.361 10.590 12.925 1.00 24.90 101 VAL A N 1
ATOM 792 C CA . VAL A 1 121 ? -18.448 9.999 13.713 1.00 25.46 101 VAL A CA 1
ATOM 793 C C . VAL A 1 121 ? -18.942 8.741 12.983 1.00 29.70 101 VAL A C 1
ATOM 794 O O . VAL A 1 121 ? -19.120 7.696 13.608 1.00 27.82 101 VAL A O 1
ATOM 798 N N . GLU A 1 122 ? -19.053 8.825 11.651 1.00 27.48 102 GLU A N 1
ATOM 799 C CA . GLU A 1 122 ? -19.502 7.703 10.818 1.00 28.28 102 GLU A CA 1
ATOM 800 C C . GLU A 1 122 ? -18.516 6.514 10.928 1.00 29.67 102 GLU A C 1
ATOM 801 O O . GLU A 1 122 ? -18.947 5.399 11.226 1.00 28.48 102 GLU A O 1
ATOM 807 N N . VAL A 1 123 ? -17.213 6.761 10.724 1.00 24.89 103 VAL A N 1
ATOM 808 C CA . VAL A 1 123 ? -16.208 5.688 10.783 1.00 25.57 103 VAL A CA 1
ATOM 809 C C . VAL A 1 123 ? -15.914 5.176 12.196 1.00 28.83 103 VAL A C 1
ATOM 810 O O . VAL A 1 123 ? -15.452 4.042 12.347 1.00 28.16 103 VAL A O 1
ATOM 814 N N . SER A 1 124 ? -16.194 5.998 13.219 1.00 24.65 104 SER A N 1
ATOM 815 C CA . SER A 1 124 ? -16.018 5.614 14.625 1.00 24.63 104 SER A CA 1
ATOM 816 C C . SER A 1 124 ? -17.033 4.463 14.945 1.00 30.22 104 SER A C 1
ATOM 817 O O . SER A 1 124 ? -18.027 4.311 14.229 1.00 29.35 104 SER A O 1
ATOM 820 N N . PRO A 1 125 ? -16.863 3.711 16.052 1.00 28.00 105 PRO A N 1
ATOM 821 C CA . PRO A 1 125 ? -17.854 2.661 16.380 1.00 28.04 105 PRO A CA 1
ATOM 822 C C . PRO A 1 125 ? -19.116 3.243 17.031 1.00 33.21 105 PRO A C 1
ATOM 823 O O . PRO A 1 125 ? -20.025 2.493 17.396 1.00 34.01 105 PRO A O 1
ATOM 827 N N . PHE A 1 126 ? -19.164 4.589 17.187 1.00 29.00 106 PHE A N 1
ATOM 828 C CA . PHE A 1 126 ? -20.299 5.286 17.783 1.00 29.06 106 PHE A CA 1
ATOM 829 C C . PHE A 1 126 ? -21.381 5.548 16.744 1.00 33.61 106 PHE A C 1
ATOM 830 O O . PHE A 1 126 ? -21.075 5.854 15.591 1.00 32.83 106 PHE A O 1
ATOM 838 N N . ASP A 1 127 ? -22.644 5.418 17.167 1.00 32.58 107 ASP A N 1
ATOM 839 C CA . ASP A 1 127 ? -23.818 5.660 16.342 1.00 33.39 107 ASP A CA 1
ATOM 840 C C . ASP A 1 127 ? -23.978 7.158 16.085 1.00 36.96 107 ASP A C 1
ATOM 841 O O . ASP A 1 127 ? -24.430 7.536 15.010 1.00 38.86 107 ASP A O 1
ATOM 846 N N . SER A 1 128 ? -23.565 8.002 17.062 1.00 30.08 108 SER A N 1
ATOM 847 C CA . SER A 1 128 ? -23.587 9.474 17.001 1.00 29.07 108 SER A CA 1
ATOM 848 C C . SER A 1 128 ? -22.504 10.012 17.955 1.00 31.42 108 SER A C 1
ATOM 849 O O . SER A 1 128 ? -21.933 9.252 18.727 1.00 30.36 108 SER A O 1
ATOM 852 N N . GLY A 1 129 ? -22.191 11.299 17.858 1.00 28.53 109 GLY A N 1
ATOM 853 C CA . GLY A 1 129 ? -21.172 11.906 18.704 1.00 27.46 109 GLY A CA 1
ATOM 854 C C . GLY A 1 129 ? -20.653 13.226 18.185 1.00 29.70 109 GLY A C 1
ATOM 855 O O . GLY A 1 129 ? -21.221 13.806 17.250 1.00 30.02 109 GLY A O 1
ATOM 856 N N . ARG A 1 130 ? -19.592 13.726 18.819 1.00 27.18 110 ARG A N 1
ATOM 857 C CA . ARG A 1 130 ? -18.969 15.015 18.462 1.00 26.93 110 ARG A CA 1
ATOM 858 C C . ARG A 1 130 ? -17.465 14.889 18.410 1.00 28.67 110 ARG A C 1
ATOM 859 O O . ARG A 1 130 ? -16.897 14.070 19.127 1.00 26.22 110 ARG A O 1
ATOM 867 N N . VAL A 1 131 ? -16.817 15.746 17.585 1.00 25.68 111 VAL A N 1
ATOM 868 C CA . VAL A 1 131 ? -15.361 15.778 17.383 1.00 24.37 111 VAL A CA 1
ATOM 869 C C . VAL A 1 131 ? -14.799 17.140 17.799 1.00 26.25 111 VAL A C 1
ATOM 870 O O . VAL A 1 131 ? -15.360 18.196 17.457 1.00 26.58 111 VAL A O 1
ATOM 874 N N . PHE A 1 132 ? -13.679 17.106 18.503 1.00 21.27 112 PHE A N 1
ATOM 875 C CA . PHE A 1 132 ? -12.919 18.286 18.887 1.00 19.63 112 PHE A CA 1
ATOM 876 C C . PHE A 1 132 ? -11.552 18.069 18.281 1.00 24.60 112 PHE A C 1
ATOM 877 O O . PHE A 1 132 ? -11.014 16.965 18.378 1.00 25.51 112 PHE A O 1
ATOM 885 N N . TYR A 1 133 ? -11.000 19.091 17.610 1.00 22.14 113 TYR A N 1
ATOM 886 C CA . TYR A 1 133 ? -9.703 18.966 16.963 1.00 21.25 113 TYR A CA 1
ATOM 887 C C . TYR A 1 133 ? -8.560 19.537 17.749 1.00 22.19 113 TYR A C 1
ATOM 888 O O . TYR A 1 133 ? -8.702 20.532 18.456 1.00 19.57 113 TYR A O 1
ATOM 897 N N . THR A 1 134 ? -7.395 18.916 17.570 1.00 20.13 114 THR A N 1
ATOM 898 C CA . THR A 1 134 ? -6.110 19.369 18.082 1.00 19.48 114 THR A CA 1
ATOM 899 C C . THR A 1 134 ? -5.110 19.125 16.923 1.00 23.61 114 THR A C 1
ATOM 900 O O . THR A 1 134 ? -5.514 18.666 15.849 1.00 23.14 114 THR A O 1
ATOM 904 N N . ASN A 1 135 ? -3.822 19.411 17.159 1.00 20.40 115 ASN A N 1
ATOM 905 C CA . ASN A 1 135 ? -2.751 19.155 16.199 1.00 20.90 115 ASN A CA 1
ATOM 906 C C . ASN A 1 135 ? -2.094 17.812 16.501 1.00 23.28 115 ASN A C 1
ATOM 907 O O . ASN A 1 135 ? -1.709 17.092 15.576 1.00 22.62 115 ASN A O 1
ATOM 912 N N . SER A 1 136 ? -1.970 17.457 17.798 1.00 19.71 116 SER A N 1
ATOM 913 C CA . SER A 1 136 ? -1.259 16.236 18.167 1.00 19.31 116 SER A CA 1
ATOM 914 C C . SER A 1 136 ? -2.030 15.308 19.074 1.00 22.55 116 SER A C 1
ATOM 915 O O . SER A 1 136 ? -3.055 15.690 19.644 1.00 21.74 116 SER A O 1
ATOM 918 N N . GLY A 1 137 ? -1.497 14.100 19.233 1.00 20.67 117 GLY A N 1
ATOM 919 C CA . GLY A 1 137 ? -2.050 13.108 20.149 1.00 19.82 117 GLY A CA 1
ATOM 920 C C . GLY A 1 137 ? -1.876 13.564 21.585 1.00 21.48 117 GLY A C 1
ATOM 921 O O . GLY A 1 137 ? -2.753 13.335 22.409 1.00 22.30 117 GLY A O 1
ATOM 922 N N . SER A 1 138 ? -0.757 14.272 21.890 1.00 19.22 118 SER A N 1
ATOM 923 C CA . SER A 1 138 ? -0.466 14.794 23.238 1.00 18.76 118 SER A CA 1
ATOM 924 C C . SER A 1 138 ? -1.507 15.842 23.626 1.00 23.34 118 SER A C 1
ATOM 925 O O . SER A 1 138 ? -2.041 15.810 24.741 1.00 21.11 118 SER A O 1
ATOM 928 N N . GLU A 1 139 ? -1.779 16.781 22.700 1.00 19.65 119 GLU A N 1
ATOM 929 C CA . GLU A 1 139 ? -2.794 17.818 22.909 1.00 18.11 119 GLU A CA 1
ATOM 930 C C . GLU A 1 139 ? -4.167 17.189 23.051 1.00 19.88 119 GLU A C 1
ATOM 931 O O . GLU A 1 139 ? -4.948 17.691 23.833 1.00 21.77 119 GLU A O 1
ATOM 937 N N . ALA A 1 140 ? -4.496 16.160 22.250 1.00 19.32 120 ALA A N 1
ATOM 938 C CA . ALA A 1 140 ? -5.811 15.491 22.315 1.00 20.32 120 ALA A CA 1
ATOM 939 C C . ALA A 1 140 ? -6.037 14.785 23.678 1.00 23.14 120 ALA A C 1
ATOM 940 O O . ALA A 1 140 ? -7.122 14.913 24.261 1.00 22.30 120 ALA A O 1
ATOM 942 N N . ASN A 1 141 ? -5.005 14.088 24.205 1.00 21.46 121 ASN A N 1
ATOM 943 C CA . ASN A 1 141 ? -5.058 13.461 25.535 1.00 21.58 121 ASN A CA 1
ATOM 944 C C . ASN A 1 141 ? -5.157 14.539 26.608 1.00 24.66 121 ASN A C 1
ATOM 945 O O . ASN A 1 141 ? -5.991 14.428 27.506 1.00 24.38 121 ASN A O 1
ATOM 950 N N . ASP A 1 142 ? -4.360 15.613 26.478 1.00 21.23 122 ASP A N 1
ATOM 951 C CA . ASP A 1 142 ? -4.377 16.723 27.428 1.00 20.64 122 ASP A CA 1
ATOM 952 C C . ASP A 1 142 ? -5.770 17.369 27.440 1.00 25.36 122 ASP A C 1
ATOM 953 O O . ASP A 1 142 ? -6.301 17.651 28.507 1.00 25.59 122 ASP A O 1
ATOM 958 N N . THR A 1 143 ? -6.380 17.521 26.251 1.00 20.92 123 THR A N 1
ATOM 959 C CA . THR A 1 143 ? -7.717 18.087 26.049 1.00 21.62 123 THR A CA 1
ATOM 960 C C . THR A 1 143 ? -8.771 17.173 26.710 1.00 24.16 123 THR A C 1
ATOM 961 O O . THR A 1 143 ? -9.664 17.689 27.357 1.00 24.86 123 THR A O 1
ATOM 973 N N . VAL A 1 145 ? -8.439 15.092 29.189 1.00 22.52 125 VAL A N 1
ATOM 974 C CA . VAL A 1 145 ? -8.276 15.276 30.642 1.00 20.80 125 VAL A CA 1
ATOM 975 C C . VAL A 1 145 ? -8.983 16.574 31.092 1.00 25.01 125 VAL A C 1
ATOM 976 O O . VAL A 1 145 ? -9.793 16.550 32.029 1.00 24.41 125 VAL A O 1
ATOM 980 N N . LYS A 1 146 ? -8.750 17.684 30.379 1.00 22.26 126 LYS A N 1
ATOM 981 C CA . LYS A 1 146 ? -9.415 18.948 30.707 1.00 21.44 126 LYS A CA 1
ATOM 982 C C . LYS A 1 146 ? -10.943 18.824 30.587 1.00 25.92 126 LYS A C 1
ATOM 983 O O . LYS A 1 146 ? -11.648 19.301 31.469 1.00 28.02 126 LYS A O 1
ATOM 997 N N . LEU A 1 148 ? -12.796 16.103 30.990 1.00 25.21 128 LEU A N 1
ATOM 998 C CA . LEU A 1 148 ? -13.235 15.309 32.150 1.00 24.39 128 LEU A CA 1
ATOM 999 C C . LEU A 1 148 ? -13.256 16.162 33.418 1.00 28.27 128 LEU A C 1
ATOM 1000 O O . LEU A 1 148 ? -14.217 16.076 34.195 1.00 29.50 128 LEU A O 1
ATOM 1005 N N . TRP A 1 149 ? -12.230 17.006 33.627 1.00 25.65 129 TRP A N 1
ATOM 1006 C CA . TRP A 1 149 ? -12.205 17.897 34.810 1.00 26.19 129 TRP A CA 1
ATOM 1007 C C . TRP A 1 149 ? -13.394 18.862 34.734 1.00 29.33 129 TRP A C 1
ATOM 1008 O O . TRP A 1 149 ? -14.138 19.018 35.711 1.00 28.63 129 TRP A O 1
ATOM 1019 N N . PHE A 1 150 ? -13.597 19.455 33.551 1.00 27.50 130 PHE A N 1
ATOM 1020 C CA . PHE A 1 150 ? -14.683 20.391 33.269 1.00 28.14 130 PHE A CA 1
ATOM 1021 C C . PHE A 1 150 ? -16.040 19.745 33.538 1.00 29.71 130 PHE A C 1
ATOM 1022 O O . PHE A 1 150 ? -16.840 20.306 34.267 1.00 29.79 130 PHE A O 1
ATOM 1030 N N . LEU A 1 151 ? -16.281 18.566 32.958 1.00 26.60 131 LEU A N 1
ATOM 1031 C CA . LEU A 1 151 ? -17.531 17.820 33.068 1.00 27.78 131 LEU A CA 1
ATOM 1032 C C . LEU A 1 151 ? -17.887 17.420 34.507 1.00 31.52 131 LEU A C 1
ATOM 1033 O O . LEU A 1 151 ? -19.007 17.685 34.938 1.00 31.34 131 LEU A O 1
ATOM 1038 N N . HIS A 1 152 ? -16.956 16.757 35.221 1.00 28.16 132 HIS A N 1
ATOM 1039 C CA . HIS A 1 152 ? -17.202 16.296 36.586 1.00 28.85 132 HIS A CA 1
ATOM 1040 C C . HIS A 1 152 ? -17.461 17.438 37.561 1.00 32.31 132 HIS A C 1
ATOM 1041 O O . HIS A 1 152 ? -18.371 17.317 38.373 1.00 32.48 132 HIS A O 1
ATOM 1048 N N . ALA A 1 153 ? -16.716 18.562 37.442 1.00 29.01 133 ALA A N 1
ATOM 1049 C CA . ALA A 1 153 ? -16.917 19.732 38.302 1.00 29.00 133 ALA A CA 1
ATOM 1050 C C . ALA A 1 153 ? -18.296 20.345 38.040 1.00 34.43 133 ALA A C 1
ATOM 1051 O O . ALA A 1 153 ? -18.996 20.693 38.995 1.00 35.39 133 ALA A O 1
ATOM 1053 N N . ALA A 1 154 ? -18.694 20.453 36.744 1.00 29.60 134 ALA A N 1
ATOM 1054 C CA . ALA A 1 154 ? -20.010 20.949 36.324 1.00 30.09 134 ALA A CA 1
ATOM 1055 C C . ALA A 1 154 ? -21.135 20.063 36.885 1.00 33.40 134 ALA A C 1
ATOM 1056 O O . ALA A 1 154 ? -22.193 20.574 37.218 1.00 34.29 134 ALA A O 1
ATOM 1058 N N . GLU A 1 155 ? -20.892 18.746 37.022 1.00 31.13 135 GLU A N 1
ATOM 1059 C CA . GLU A 1 155 ? -21.861 17.774 37.535 1.00 31.25 135 GLU A CA 1
ATOM 1060 C C . GLU A 1 155 ? -21.850 17.647 39.060 1.00 38.13 135 GLU A C 1
ATOM 1061 O O . GLU A 1 155 ? -22.509 16.763 39.608 1.00 38.57 135 GLU A O 1
ATOM 1067 N N . GLY A 1 156 ? -21.152 18.558 39.735 1.00 35.02 136 GLY A N 1
ATOM 1068 C CA . GLY A 1 156 ? -21.113 18.593 41.191 1.00 35.13 136 GLY A CA 1
ATOM 1069 C C . GLY A 1 156 ? -19.988 17.818 41.845 1.00 38.02 136 GLY A C 1
ATOM 1070 O O . GLY A 1 156 ? -19.984 17.676 43.068 1.00 37.42 136 GLY A O 1
ATOM 1071 N N . LYS A 1 157 ? -19.008 17.334 41.062 1.00 33.12 137 LYS A N 1
ATOM 1072 C CA . LYS A 1 157 ? -17.869 16.625 41.645 1.00 32.27 137 LYS A CA 1
ATOM 1073 C C . LYS A 1 157 ? -16.518 17.225 41.216 1.00 34.62 137 LYS A C 1
ATOM 1074 O O . LYS A 1 157 ? -15.798 16.584 40.440 1.00 32.38 137 LYS A O 1
ATOM 1080 N N . PRO A 1 158 ? -16.127 18.421 41.732 1.00 31.21 138 PRO A N 1
ATOM 1081 C CA . PRO A 1 158 ? -14.811 18.983 41.355 1.00 30.30 138 PRO A CA 1
ATOM 1082 C C . PRO A 1 158 ? -13.577 18.179 41.813 1.00 31.46 138 PRO A C 1
ATOM 1083 O O . PRO A 1 158 ? -12.498 18.387 41.278 1.00 31.15 138 PRO A O 1
ATOM 1087 N N . GLN A 1 159 ? -13.728 17.290 42.793 1.00 30.08 139 GLN A N 1
ATOM 1088 C CA . GLN A 1 159 ? -12.653 16.415 43.291 1.00 29.82 139 GLN A CA 1
ATOM 1089 C C . GLN A 1 159 ? -12.374 15.227 42.328 1.00 33.32 139 GLN A C 1
ATOM 1090 O O . GLN A 1 159 ? -11.351 14.550 42.475 1.00 32.10 139 GLN A O 1
ATOM 1096 N N . LYS A 1 160 ? -13.285 14.976 41.360 1.00 30.00 140 LYS A N 1
ATOM 1097 C CA . LYS A 1 160 ? -13.174 13.857 40.408 1.00 29.42 140 LYS A CA 1
ATOM 1098 C C . LYS A 1 160 ? -12.174 14.286 39.319 1.00 31.56 140 LYS A C 1
ATOM 1099 O O . LYS A 1 160 ? -12.557 14.838 38.275 1.00 29.55 140 LYS A O 1
ATOM 1105 N N . ARG A 1 161 ? -10.873 14.103 39.627 1.00 27.24 141 ARG A N 1
ATOM 1106 C CA . ARG A 1 161 ? -9.752 14.607 38.833 1.00 27.03 141 ARG A CA 1
ATOM 1107 C C . ARG A 1 161 ? -8.661 13.577 38.482 1.00 30.22 141 ARG A C 1
ATOM 1108 O O . ARG A 1 161 ? -7.912 13.782 37.507 1.00 29.24 141 ARG A O 1
ATOM 1116 N N . LYS A 1 162 ? -8.526 12.508 39.291 1.00 25.15 142 LYS A N 1
ATOM 1117 C CA . LYS A 1 162 ? -7.473 11.515 39.042 1.00 23.76 142 LYS A CA 1
ATOM 1118 C C . LYS A 1 162 ? -7.607 10.794 37.713 1.00 27.12 142 LYS A C 1
ATOM 1119 O O . LYS A 1 162 ? -8.721 10.489 37.286 1.00 25.80 142 LYS A O 1
ATOM 1125 N N . ILE A 1 163 ? -6.466 10.530 37.057 1.00 22.93 143 ILE A N 1
ATOM 1126 C CA . ILE A 1 163 ? -6.480 9.840 35.768 1.00 22.74 143 ILE A CA 1
ATOM 1127 C C . ILE A 1 163 ? -5.776 8.489 35.900 1.00 27.58 143 ILE A C 1
ATOM 1128 O O . ILE A 1 163 ? -4.624 8.446 36.316 1.00 27.77 143 ILE A O 1
ATOM 1133 N N . LEU A 1 164 ? -6.467 7.395 35.530 1.00 24.66 144 LEU A N 1
ATOM 1134 C CA . LEU A 1 164 ? -5.876 6.065 35.557 1.00 24.47 144 LEU A CA 1
ATOM 1135 C C . LEU A 1 164 ? -5.296 5.715 34.189 1.00 26.32 144 LEU A C 1
ATOM 1136 O O . LEU A 1 164 ? -6.000 5.773 33.180 1.00 25.33 144 LEU A O 1
ATOM 1141 N N . THR A 1 165 ? -4.038 5.289 34.164 1.00 23.78 145 THR A N 1
ATOM 1142 C CA . THR A 1 165 ? -3.362 4.758 32.976 1.00 23.04 145 THR A CA 1
ATOM 1143 C C . THR A 1 165 ? -2.567 3.525 33.451 1.00 26.39 145 THR A C 1
ATOM 1144 O O . THR A 1 165 ? -2.689 3.142 34.614 1.00 25.89 145 THR A O 1
ATOM 1148 N N . ARG A 1 166 ? -1.789 2.891 32.579 1.00 22.81 146 ARG A N 1
ATOM 1149 C CA . ARG A 1 166 ? -1.019 1.718 32.996 1.00 23.59 146 ARG A CA 1
ATOM 1150 C C . ARG A 1 166 ? 0.456 2.054 32.882 1.00 29.18 146 ARG A C 1
ATOM 1151 O O . ARG A 1 166 ? 0.840 2.852 32.022 1.00 28.02 146 ARG A O 1
ATOM 1159 N N . TRP A 1 167 ? 1.286 1.411 33.700 1.00 26.19 147 TRP A N 1
ATOM 1160 C CA . TRP A 1 167 ? 2.725 1.510 33.587 1.00 26.86 147 TRP A CA 1
ATOM 1161 C C . TRP A 1 167 ? 3.077 0.978 32.182 1.00 27.68 147 TRP A C 1
ATOM 1162 O O . TRP A 1 167 ? 2.351 0.131 31.683 1.00 26.61 147 TRP A O 1
ATOM 1173 N N . ASN A 1 168 ? 4.107 1.532 31.508 1.00 23.40 148 ASN A N 1
ATOM 1174 C CA . ASN A 1 168 ? 4.459 1.189 30.108 1.00 23.79 148 ASN A CA 1
ATOM 1175 C C . ASN A 1 168 ? 3.567 1.901 29.064 1.00 25.78 148 ASN A C 1
ATOM 1176 O O . ASN A 1 168 ? 3.864 1.825 27.869 1.00 25.04 148 ASN A O 1
ATOM 1181 N N . ALA A 1 169 ? 2.481 2.579 29.494 1.00 21.94 149 ALA A N 1
ATOM 1182 C CA . ALA A 1 169 ? 1.624 3.320 28.561 1.00 22.00 149 ALA A CA 1
ATOM 1183 C C . ALA A 1 169 ? 2.366 4.519 28.023 1.00 25.46 149 ALA A C 1
ATOM 1184 O O . ALA A 1 169 ? 3.266 5.051 28.678 1.00 26.61 149 ALA A O 1
ATOM 1186 N N . TYR A 1 170 ? 1.970 4.964 26.848 1.00 22.66 150 TYR A N 1
ATOM 1187 C CA . TYR A 1 170 ? 2.521 6.183 26.265 1.00 22.01 150 TYR A CA 1
ATOM 1188 C C . TYR A 1 170 ? 1.368 6.946 25.680 1.00 25.09 150 TYR A C 1
ATOM 1189 O O . TYR A 1 170 ? 0.667 6.434 24.787 1.00 23.50 150 TYR A O 1
ATOM 1198 N N . HIS A 1 171 ? 1.154 8.167 26.204 1.00 21.40 151 HIS A N 1
ATOM 1199 C CA . HIS A 1 171 ? 0.030 9.018 25.792 1.00 20.81 151 HIS A CA 1
ATOM 1200 C C . HIS A 1 171 ? 0.485 10.402 25.332 1.00 25.00 151 HIS A C 1
ATOM 1201 O O . HIS A 1 171 ? -0.337 11.256 25.009 1.00 25.20 151 HIS A O 1
ATOM 1208 N N . GLY A 1 172 ? 1.782 10.615 25.290 1.00 23.40 152 GLY A N 1
ATOM 1209 C CA . GLY A 1 172 ? 2.300 11.905 24.856 1.00 23.68 152 GLY A CA 1
ATOM 1210 C C . GLY A 1 172 ? 3.296 12.544 25.786 1.00 26.88 152 GLY A C 1
ATOM 1211 O O . GLY A 1 172 ? 3.788 11.913 26.730 1.00 26.23 152 GLY A O 1
ATOM 1212 N N . VAL A 1 173 ? 3.639 13.795 25.475 1.00 22.92 153 VAL A N 1
ATOM 1213 C CA . VAL A 1 173 ? 4.696 14.536 26.153 1.00 22.37 153 VAL A CA 1
ATOM 1214 C C . VAL A 1 173 ? 4.321 15.879 26.777 1.00 25.57 153 VAL A C 1
ATOM 1215 O O . VAL A 1 173 ? 5.225 16.533 27.295 1.00 24.19 153 VAL A O 1
ATOM 1219 N N . THR A 1 174 ? 3.050 16.332 26.719 1.00 23.31 154 THR A N 1
ATOM 1220 C CA . THR A 1 174 ? 2.746 17.592 27.454 1.00 23.73 154 THR A CA 1
ATOM 1221 C C . THR A 1 174 ? 2.874 17.222 28.947 1.00 25.42 154 THR A C 1
ATOM 1222 O O . THR A 1 174 ? 2.888 16.038 29.240 1.00 23.51 154 THR A O 1
ATOM 1226 N N . ALA A 1 175 ? 2.978 18.180 29.877 1.00 22.90 155 ALA A N 1
ATOM 1227 C CA . ALA A 1 175 ? 3.139 17.805 31.293 1.00 22.88 155 ALA A CA 1
ATOM 1228 C C . ALA A 1 175 ? 2.083 16.782 31.750 1.00 26.39 155 ALA A C 1
ATOM 1229 O O . ALA A 1 175 ? 2.421 15.806 32.427 1.00 24.22 155 ALA A O 1
ATOM 1231 N N . VAL A 1 176 ? 0.819 16.973 31.305 1.00 24.24 156 VAL A N 1
ATOM 1232 C CA . VAL A 1 176 ? -0.278 16.057 31.596 1.00 22.71 156 VAL A CA 1
ATOM 1233 C C . VAL A 1 176 ? -0.153 14.752 30.832 1.00 25.34 156 VAL A C 1
ATOM 1234 O O . VAL A 1 176 ? -0.256 13.700 31.447 1.00 24.77 156 VAL A O 1
ATOM 1238 N N . SER A 1 177 ? 0.042 14.804 29.506 1.00 22.82 157 SER A N 1
ATOM 1239 C CA . SER A 1 177 ? 0.122 13.557 28.739 1.00 22.91 157 SER A CA 1
ATOM 1240 C C . SER A 1 177 ? 1.371 12.752 29.069 1.00 23.82 157 SER A C 1
ATOM 1241 O O . SER A 1 177 ? 1.307 11.539 28.968 1.00 22.35 157 SER A O 1
ATOM 1244 N N . ALA A 1 178 ? 2.452 13.411 29.558 1.00 21.18 158 ALA A N 1
ATOM 1245 C CA . ALA A 1 178 ? 3.680 12.767 30.080 1.00 21.51 158 ALA A CA 1
ATOM 1246 C C . ALA A 1 178 ? 3.429 12.137 31.457 1.00 26.15 158 ALA A C 1
ATOM 1247 O O . ALA A 1 178 ? 4.024 11.106 31.769 1.00 24.55 158 ALA A O 1
ATOM 1249 N N . SER A 1 179 ? 2.525 12.741 32.275 1.00 23.09 159 SER A N 1
ATOM 1250 C CA . SER A 1 179 ? 2.176 12.180 33.578 1.00 23.02 159 SER A CA 1
ATOM 1251 C C . SER A 1 179 ? 1.338 10.914 33.376 1.00 27.08 159 SER A C 1
ATOM 1252 O O . SER A 1 179 ? 1.416 9.992 34.186 1.00 25.89 159 SER A O 1
ATOM 1263 N N . THR A 1 181 ? 1.683 8.938 30.689 1.00 25.84 161 THR A N 1
ATOM 1264 C CA . THR A 1 181 ? 2.696 8.022 30.159 1.00 25.18 161 THR A CA 1
ATOM 1265 C C . THR A 1 181 ? 3.334 7.347 31.401 1.00 28.92 161 THR A C 1
ATOM 1266 O O . THR A 1 181 ? 3.414 7.977 32.456 1.00 28.82 161 THR A O 1
ATOM 1270 N N . GLY A 1 182 ? 3.654 6.061 31.296 1.00 24.96 162 GLY A N 1
ATOM 1271 C CA . GLY A 1 182 ? 4.235 5.314 32.405 1.00 25.03 162 GLY A CA 1
ATOM 1272 C C . GLY A 1 182 ? 5.630 4.881 32.035 1.00 28.16 162 GLY A C 1
ATOM 1273 O O . GLY A 1 182 ? 5.878 3.689 31.848 1.00 28.27 162 GLY A O 1
ATOM 1274 N N . LYS A 1 183 ? 6.535 5.874 31.877 1.00 25.54 163 LYS A N 1
ATOM 1275 C CA . LYS A 1 183 ? 7.923 5.692 31.459 1.00 25.65 163 LYS A CA 1
ATOM 1276 C C . LYS A 1 183 ? 8.910 6.226 32.499 1.00 28.59 163 LYS A C 1
ATOM 1277 O O . LYS A 1 183 ? 8.732 7.349 32.989 1.00 25.36 163 LYS A O 1
ATOM 1283 N N . PRO A 1 184 ? 9.965 5.440 32.841 1.00 28.12 164 PRO A N 1
ATOM 1284 C CA . PRO A 1 184 ? 10.932 5.903 33.861 1.00 27.87 164 PRO A CA 1
ATOM 1285 C C . PRO A 1 184 ? 11.637 7.206 33.512 1.00 29.66 164 PRO A C 1
ATOM 1286 O O . PRO A 1 184 ? 11.981 7.962 34.419 1.00 29.46 164 PRO A O 1
ATOM 1290 N N . TYR A 1 185 ? 11.818 7.495 32.210 1.00 25.67 165 TYR A N 1
ATOM 1291 C CA . TYR A 1 185 ? 12.512 8.719 31.792 1.00 25.02 165 TYR A CA 1
ATOM 1292 C C . TYR A 1 185 ? 11.815 10.030 32.209 1.00 29.00 165 TYR A C 1
ATOM 1293 O O . TYR A 1 185 ? 12.476 11.075 32.295 1.00 26.86 165 TYR A O 1
ATOM 1302 N N . ASN A 1 186 ? 10.495 9.975 32.484 1.00 25.73 166 ASN A N 1
ATOM 1303 C CA . ASN A 1 186 ? 9.767 11.180 32.903 1.00 25.80 166 ASN A CA 1
ATOM 1304 C C . ASN A 1 186 ? 10.172 11.752 34.270 1.00 29.25 166 ASN A C 1
ATOM 1305 O O . ASN A 1 186 ? 9.818 12.899 34.597 1.00 27.05 166 ASN A O 1
ATOM 1310 N N . SER A 1 187 ? 10.984 10.974 35.043 1.00 26.50 167 SER A N 1
ATOM 1311 C CA . SER A 1 187 ? 11.563 11.420 36.319 1.00 26.44 167 SER A CA 1
ATOM 1312 C C . SER A 1 187 ? 12.443 12.659 36.103 1.00 29.12 167 SER A C 1
ATOM 1313 O O . SER A 1 187 ? 12.570 13.481 37.006 1.00 27.01 167 SER A O 1
ATOM 1316 N N . VAL A 1 188 ? 13.059 12.791 34.899 1.00 26.42 168 VAL A N 1
ATOM 1317 C CA . VAL A 1 188 ? 13.953 13.928 34.595 1.00 25.81 168 VAL A CA 1
ATOM 1318 C C . VAL A 1 188 ? 13.224 15.293 34.577 1.00 28.36 168 VAL A C 1
ATOM 1319 O O . VAL A 1 188 ? 13.883 16.334 34.614 1.00 28.79 168 VAL A O 1
ATOM 1323 N N . PHE A 1 189 ? 11.881 15.273 34.498 1.00 24.71 169 PHE A N 1
ATOM 1324 C CA . PHE A 1 189 ? 11.034 16.485 34.474 1.00 23.42 169 PHE A CA 1
ATOM 1325 C C . PHE A 1 189 ? 10.303 16.684 35.803 1.00 28.52 169 PHE A C 1
ATOM 1326 O O . PHE A 1 189 ? 9.495 17.612 35.933 1.00 26.81 169 PHE A O 1
ATOM 1334 N N . GLY A 1 190 ? 10.571 15.801 36.770 1.00 27.25 170 GLY A N 1
ATOM 1335 C CA . GLY A 1 190 ? 9.894 15.806 38.057 1.00 26.17 170 GLY A CA 1
ATOM 1336 C C . GLY A 1 190 ? 8.441 15.416 37.862 1.00 29.13 170 GLY A C 1
ATOM 1337 O O . GLY A 1 190 ? 7.562 15.888 38.574 1.00 28.42 170 GLY A O 1
ATOM 1338 N N . LEU A 1 191 ? 8.179 14.563 36.861 1.00 27.00 171 LEU A N 1
ATOM 1339 C CA . LEU A 1 191 ? 6.843 14.069 36.535 1.00 25.69 171 LEU A CA 1
ATOM 1340 C C . LEU A 1 191 ? 6.736 12.575 36.966 1.00 31.44 171 LEU A C 1
ATOM 1341 O O . LEU A 1 191 ? 7.774 11.971 37.196 1.00 29.02 171 LEU A O 1
ATOM 1346 N N . PRO A 1 192 ? 5.537 11.983 37.191 1.00 30.44 172 PRO A N 1
ATOM 1347 C CA . PRO A 1 192 ? 4.196 12.536 36.933 1.00 28.87 172 PRO A CA 1
ATOM 1348 C C . PRO A 1 192 ? 3.767 13.591 37.916 1.00 31.72 172 PRO A C 1
ATOM 1349 O O . PRO A 1 192 ? 4.280 13.665 39.020 1.00 31.89 172 PRO A O 1
ATOM 1353 N N . LEU A 1 193 ? 2.824 14.429 37.481 1.00 27.68 173 LEU A N 1
ATOM 1354 C CA . LEU A 1 193 ? 2.161 15.408 38.327 1.00 27.43 173 LEU A CA 1
ATOM 1355 C C . LEU A 1 193 ? 1.293 14.593 39.312 1.00 33.98 173 LEU A C 1
ATOM 1356 O O . LEU A 1 193 ? 0.944 13.430 39.006 1.00 32.07 173 LEU A O 1
ATOM 1361 N N . PRO A 1 194 ? 0.836 15.189 40.441 1.00 33.08 174 PRO A N 1
ATOM 1362 C CA . PRO A 1 194 ? -0.092 14.446 41.308 1.00 33.17 174 PRO A CA 1
ATOM 1363 C C . PRO A 1 194 ? -1.414 14.204 40.565 1.00 35.20 174 PRO A C 1
ATOM 1364 O O . PRO A 1 194 ? -1.773 14.964 39.659 1.00 34.38 174 PRO A O 1
ATOM 1368 N N . GLY A 1 195 ? -2.091 13.126 40.936 1.00 30.91 175 GLY A N 1
ATOM 1369 C CA . GLY A 1 195 ? -3.379 12.736 40.387 1.00 30.50 175 GLY A CA 1
ATOM 1370 C C . GLY A 1 195 ? -3.295 11.816 39.187 1.00 32.87 175 GLY A C 1
ATOM 1371 O O . GLY A 1 195 ? -4.298 11.626 38.506 1.00 32.86 175 GLY A O 1
ATOM 1372 N N . PHE A 1 196 ? -2.106 11.244 38.909 1.00 26.66 176 PHE A N 1
ATOM 1373 C CA . PHE A 1 196 ? -1.916 10.347 37.757 1.00 25.01 176 PHE A CA 1
ATOM 1374 C C . PHE A 1 196 ? -1.473 8.990 38.263 1.00 28.81 176 PHE A C 1
ATOM 1375 O O . PHE A 1 196 ? -0.355 8.850 38.755 1.00 28.67 176 PHE A O 1
ATOM 1383 N N . VAL A 1 197 ? -2.405 8.019 38.228 1.00 26.42 177 VAL A N 1
ATOM 1384 C CA . VAL A 1 197 ? -2.246 6.680 38.805 1.00 26.37 177 VAL A CA 1
ATOM 1385 C C . VAL A 1 197 ? -1.926 5.650 37.721 1.00 29.33 177 VAL A C 1
ATOM 1386 O O . VAL A 1 197 ? -2.661 5.558 36.728 1.00 27.45 177 VAL A O 1
ATOM 1390 N N . HIS A 1 198 ? -0.807 4.909 37.905 1.00 25.38 178 HIS A N 1
ATOM 1391 C CA . HIS A 1 198 ? -0.346 3.916 36.935 1.00 26.08 178 HIS A CA 1
ATOM 1392 C C . HIS A 1 198 ? -0.650 2.506 37.398 1.00 29.39 178 HIS A C 1
ATOM 1393 O O . HIS A 1 198 ? -0.084 2.045 38.385 1.00 29.07 178 HIS A O 1
ATOM 1400 N N . LEU A 1 199 ? -1.558 1.829 36.688 1.00 26.06 179 LEU A N 1
ATOM 1401 C CA . LEU A 1 199 ? -1.932 0.453 37.014 1.00 26.38 179 LEU A CA 1
ATOM 1402 C C . LEU A 1 199 ? -0.893 -0.526 36.449 1.00 27.41 179 LEU A C 1
ATOM 1403 O O . LEU A 1 199 ? -0.075 -0.133 35.618 1.00 25.40 179 LEU A O 1
ATOM 1408 N N . THR A 1 200 ? -0.924 -1.794 36.893 1.00 24.27 180 THR A N 1
ATOM 1409 C CA . THR A 1 200 ? 0.015 -2.803 36.366 1.00 24.39 180 THR A CA 1
ATOM 1410 C C . THR A 1 200 ? -0.207 -2.976 34.854 1.00 27.63 180 THR A C 1
ATOM 1411 O O . THR A 1 200 ? -1.345 -2.971 34.380 1.00 26.62 180 THR A O 1
ATOM 1415 N N . CYS A 1 201 ? 0.893 -3.055 34.110 1.00 25.55 181 CYS A N 1
ATOM 1416 C CA . CYS A 1 201 ? 0.860 -3.250 32.676 1.00 26.49 181 CYS A CA 1
ATOM 1417 C C . CYS A 1 201 ? 0.447 -4.704 32.340 1.00 28.78 181 CYS A C 1
ATOM 1418 O O . CYS A 1 201 ? 1.081 -5.642 32.837 1.00 28.50 181 CYS A O 1
ATOM 1421 N N . PRO A 1 202 ? -0.581 -4.916 31.481 1.00 24.90 182 PRO A N 1
ATOM 1422 C CA . PRO A 1 202 ? -1.023 -6.290 31.195 1.00 24.51 182 PRO A CA 1
ATOM 1423 C C . PRO A 1 202 ? -0.122 -7.075 30.230 1.00 27.77 182 PRO A C 1
ATOM 1424 O O . PRO A 1 202 ? -0.626 -7.692 29.294 1.00 27.53 182 PRO A O 1
ATOM 1428 N N . HIS A 1 203 ? 1.203 -7.008 30.428 1.00 24.45 183 HIS A N 1
ATOM 1429 C CA . HIS A 1 203 ? 2.183 -7.740 29.631 1.00 24.15 183 HIS A CA 1
ATOM 1430 C C . HIS A 1 203 ? 2.470 -9.010 30.422 1.00 27.95 183 HIS A C 1
ATOM 1431 O O . HIS A 1 203 ? 3.186 -8.967 31.427 1.00 27.12 183 HIS A O 1
ATOM 1438 N N . TYR A 1 204 ? 1.842 -10.124 30.017 1.00 24.97 184 TYR A N 1
ATOM 1439 C CA . TYR A 1 204 ? 1.971 -11.402 30.736 1.00 24.47 184 TYR A CA 1
ATOM 1440 C C . TYR A 1 204 ? 3.392 -11.924 30.812 1.00 29.79 184 TYR A C 1
ATOM 1441 O O . TYR A 1 204 ? 3.837 -12.293 31.899 1.00 28.50 184 TYR A O 1
ATOM 1450 N N . TRP A 1 205 ? 4.115 -11.926 29.681 1.00 29.00 185 TRP A N 1
ATOM 1451 C CA . TRP A 1 205 ? 5.495 -12.391 29.646 1.00 30.37 185 TRP A CA 1
ATOM 1452 C C . TRP A 1 205 ? 6.407 -11.682 30.665 1.00 32.38 185 TRP A C 1
ATOM 1453 O O . TRP A 1 205 ? 7.232 -12.340 31.289 1.00 32.08 185 TRP A O 1
ATOM 1464 N N . ARG A 1 206 ? 6.224 -10.365 30.860 1.00 27.76 186 ARG A N 1
ATOM 1465 C CA . ARG A 1 206 ? 7.065 -9.583 31.758 1.00 27.68 186 ARG A CA 1
ATOM 1466 C C . ARG A 1 206 ? 6.534 -9.534 33.185 1.00 31.93 186 ARG A C 1
ATOM 1467 O O . ARG A 1 206 ? 7.294 -9.751 34.133 1.00 30.83 186 ARG A O 1
ATOM 1475 N N . TYR A 1 207 ? 5.237 -9.230 33.326 1.00 28.60 187 TYR A N 1
ATOM 1476 C CA . TYR A 1 207 ? 4.614 -9.025 34.631 1.00 28.69 187 TYR A CA 1
ATOM 1477 C C . TYR A 1 207 ? 3.977 -10.196 35.313 1.00 31.93 187 TYR A C 1
ATOM 1478 O O . TYR A 1 207 ? 3.711 -10.117 36.507 1.00 32.16 187 TYR A O 1
ATOM 1487 N N . GLY A 1 208 ? 3.768 -11.285 34.583 1.00 28.79 188 GLY A N 1
ATOM 1488 C CA . GLY A 1 208 ? 3.270 -12.520 35.178 1.00 28.42 188 GLY A CA 1
ATOM 1489 C C . GLY A 1 208 ? 4.316 -13.031 36.147 1.00 33.36 188 GLY A C 1
ATOM 1490 O O . GLY A 1 208 ? 5.509 -12.992 35.835 1.00 33.12 188 GLY A O 1
ATOM 1491 N N . GLU A 1 209 ? 3.893 -13.442 37.355 1.00 30.15 189 GLU A N 1
ATOM 1492 C CA . GLU A 1 209 ? 4.820 -13.936 38.373 1.00 31.44 189 GLU A CA 1
ATOM 1493 C C . GLU A 1 209 ? 5.201 -15.392 38.108 1.00 37.16 189 GLU A C 1
ATOM 1494 O O . GLU A 1 209 ? 4.537 -16.074 37.326 1.00 36.19 189 GLU A O 1
ATOM 1500 N N . GLU A 1 210 ? 6.250 -15.878 38.794 1.00 35.47 190 GLU A N 1
ATOM 1501 C CA . GLU A 1 210 ? 6.686 -17.267 38.707 1.00 37.29 190 GLU A CA 1
ATOM 1502 C C . GLU A 1 210 ? 5.495 -18.155 39.079 1.00 38.60 190 GLU A C 1
ATOM 1503 O O . GLU A 1 210 ? 4.901 -17.979 40.153 1.00 36.97 190 GLU A O 1
ATOM 1509 N N . GLY A 1 211 ? 5.115 -19.046 38.170 1.00 33.40 191 GLY A N 1
ATOM 1510 C CA . GLY A 1 211 ? 4.003 -19.966 38.398 1.00 31.89 191 GLY A CA 1
ATOM 1511 C C . GLY A 1 211 ? 2.618 -19.369 38.267 1.00 33.84 191 GLY A C 1
ATOM 1512 O O . GLY A 1 211 ? 1.633 -20.047 38.551 1.00 34.38 191 GLY A O 1
ATOM 1513 N N . GLU A 1 212 ? 2.509 -18.115 37.808 1.00 30.76 192 GLU A N 1
ATOM 1514 C CA . GLU A 1 212 ? 1.202 -17.483 37.621 1.00 29.62 192 GLU A CA 1
ATOM 1515 C C . GLU A 1 212 ? 0.718 -17.721 36.185 1.00 30.75 192 GLU A C 1
ATOM 1516 O O . GLU A 1 212 ? 1.412 -17.370 35.216 1.00 29.46 192 GLU A O 1
ATOM 1522 N N . THR A 1 213 ? -0.473 -18.292 36.048 1.00 27.65 193 THR A N 1
ATOM 1523 C CA . THR A 1 213 ? -1.056 -18.541 34.715 1.00 27.58 193 THR A CA 1
ATOM 1524 C C . THR A 1 213 ? -1.605 -17.227 34.165 1.00 30.32 193 THR A C 1
ATOM 1525 O O . THR A 1 213 ? -1.837 -16.283 34.932 1.00 28.13 193 THR A O 1
ATOM 1529 N N . GLU A 1 214 ? -1.837 -17.170 32.836 1.00 27.53 194 GLU A N 1
ATOM 1530 C CA . GLU A 1 214 ? -2.370 -15.968 32.206 1.00 27.28 194 GLU A CA 1
ATOM 1531 C C . GLU A 1 214 ? -3.768 -15.589 32.732 1.00 29.69 194 GLU A C 1
ATOM 1532 O O . GLU A 1 214 ? -4.038 -14.407 32.929 1.00 29.52 194 GLU A O 1
ATOM 1538 N N . GLU A 1 215 ? -4.628 -16.591 32.981 1.00 27.71 195 GLU A N 1
ATOM 1539 C CA . GLU A 1 215 ? -5.975 -16.417 33.564 1.00 27.53 195 GLU A CA 1
ATOM 1540 C C . GLU A 1 215 ? -5.856 -15.797 34.973 1.00 31.32 195 GLU A C 1
ATOM 1541 O O . GLU A 1 215 ? -6.559 -14.828 35.270 1.00 32.26 195 GLU A O 1
ATOM 1547 N N . GLN A 1 216 ? -4.919 -16.303 35.804 1.00 28.10 196 GLN A N 1
ATOM 1548 C CA . GLN A 1 216 ? -4.678 -15.761 37.164 1.00 27.70 196 GLN A CA 1
ATOM 1549 C C . GLN A 1 216 ? -4.149 -14.332 37.091 1.00 29.55 196 GLN A C 1
ATOM 1550 O O . GLN A 1 216 ? -4.538 -13.480 37.911 1.00 28.39 196 GLN A O 1
ATOM 1556 N N . PHE A 1 217 ? -3.232 -14.076 36.124 1.00 25.64 197 PHE A N 1
ATOM 1557 C CA . PHE A 1 217 ? -2.620 -12.769 35.934 1.00 25.34 197 PHE A CA 1
ATOM 1558 C C . PHE A 1 217 ? -3.693 -11.704 35.642 1.00 29.31 197 PHE A C 1
ATOM 1559 O O . PHE A 1 217 ? -3.676 -10.641 36.262 1.00 28.52 197 PHE A O 1
ATOM 1567 N N . VAL A 1 218 ? -4.653 -12.019 34.741 1.00 25.92 198 VAL A N 1
ATOM 1568 C CA . VAL A 1 218 ? -5.742 -11.108 34.377 1.00 25.74 198 VAL A CA 1
ATOM 1569 C C . VAL A 1 218 ? -6.667 -10.849 35.581 1.00 32.04 198 VAL A C 1
ATOM 1570 O O . VAL A 1 218 ? -7.030 -9.692 35.835 1.00 30.82 198 VAL A O 1
ATOM 1574 N N . ALA A 1 219 ? -7.014 -11.929 36.316 1.00 29.67 199 ALA A N 1
ATOM 1575 C CA . ALA A 1 219 ? -7.842 -11.880 37.524 1.00 30.20 199 ALA A CA 1
ATOM 1576 C C . ALA A 1 219 ? -7.158 -10.962 38.561 1.00 31.53 199 ALA A C 1
ATOM 1577 O O . ALA A 1 219 ? -7.823 -10.147 39.189 1.00 30.66 199 ALA A O 1
ATOM 1579 N N . ARG A 1 220 ? -5.826 -11.045 38.684 1.00 28.19 200 ARG A N 1
ATOM 1580 C CA . ARG A 1 220 ? -5.065 -10.200 39.616 1.00 27.85 200 ARG A CA 1
ATOM 1581 C C . ARG A 1 220 ? -5.131 -8.733 39.177 1.00 30.57 200 ARG A C 1
ATOM 1582 O O . ARG A 1 220 ? -5.303 -7.857 40.022 1.00 27.94 200 ARG A O 1
ATOM 1590 N N . LEU A 1 221 ? -5.027 -8.469 37.861 1.00 28.78 201 LEU A N 1
ATOM 1591 C CA . LEU A 1 221 ? -5.115 -7.105 37.332 1.00 29.09 201 LEU A CA 1
ATOM 1592 C C . LEU A 1 221 ? -6.454 -6.480 37.653 1.00 31.60 201 LEU A C 1
ATOM 1593 O O . LEU A 1 221 ? -6.506 -5.299 37.991 1.00 32.18 201 LEU A O 1
ATOM 1598 N N . ALA A 1 222 ? -7.538 -7.278 37.554 1.00 27.91 202 ALA A N 1
ATOM 1599 C CA . ALA A 1 222 ? -8.900 -6.848 37.861 1.00 27.94 202 ALA A CA 1
ATOM 1600 C C . ALA A 1 222 ? -9.043 -6.585 39.380 1.00 31.00 202 ALA A C 1
ATOM 1601 O O . ALA A 1 222 ? -9.579 -5.538 39.761 1.00 30.74 202 ALA A O 1
ATOM 1603 N N . ARG A 1 223 ? -8.512 -7.487 40.245 1.00 26.33 203 ARG A N 1
ATOM 1604 C CA . ARG A 1 223 ? -8.565 -7.252 41.708 1.00 26.55 203 ARG A CA 1
ATOM 1605 C C . ARG A 1 223 ? -7.725 -5.996 42.050 1.00 30.65 203 ARG A C 1
ATOM 1606 O O . ARG A 1 223 ? -8.111 -5.226 42.925 1.00 31.24 203 ARG A O 1
ATOM 1614 N N . GLU A 1 224 ? -6.576 -5.809 41.380 1.00 26.13 204 GLU A N 1
ATOM 1615 C CA . GLU A 1 224 ? -5.710 -4.643 41.631 1.00 26.26 204 GLU A CA 1
ATOM 1616 C C . GLU A 1 224 ? -6.410 -3.333 41.256 1.00 29.34 204 GLU A C 1
ATOM 1617 O O . GLU A 1 224 ? -6.292 -2.349 41.995 1.00 27.75 204 GLU A O 1
ATOM 1623 N N . LEU A 1 225 ? -7.125 -3.314 40.105 1.00 26.09 205 LEU A N 1
ATOM 1624 C CA . LEU A 1 225 ? -7.852 -2.112 39.682 1.00 26.13 205 LEU A CA 1
ATOM 1625 C C . LEU A 1 225 ? -8.936 -1.780 40.702 1.00 31.51 205 LEU A C 1
ATOM 1626 O O . LEU A 1 225 ? -9.070 -0.614 41.078 1.00 33.03 205 LEU A O 1
ATOM 1631 N N . GLU A 1 226 ? -9.731 -2.790 41.096 1.00 28.85 206 GLU A N 1
ATOM 1632 C CA . GLU A 1 226 ? -10.813 -2.636 42.076 1.00 30.04 206 GLU A CA 1
ATOM 1633 C C . GLU A 1 226 ? -10.279 -2.104 43.412 1.00 34.49 206 GLU A C 1
ATOM 1634 O O . GLU A 1 226 ? -10.864 -1.152 43.943 1.00 33.68 206 GLU A O 1
ATOM 1640 N N . GLU A 1 227 ? -9.165 -2.686 43.933 1.00 31.47 207 GLU A N 1
ATOM 1641 C CA . GLU A 1 227 ? -8.543 -2.231 45.193 1.00 32.15 207 GLU A CA 1
ATOM 1642 C C . GLU A 1 227 ? -8.090 -0.761 45.055 1.00 34.08 207 GLU A C 1
ATOM 1643 O O . GLU A 1 227 ? -8.404 0.052 45.929 1.00 32.82 207 GLU A O 1
ATOM 1649 N N . THR A 1 228 ? -7.404 -0.418 43.930 1.00 29.15 208 THR A N 1
ATOM 1650 C CA . THR A 1 228 ? -6.936 0.945 43.611 1.00 28.68 208 THR A CA 1
ATOM 1651 C C . THR A 1 228 ? -8.107 1.951 43.643 1.00 32.59 208 THR A C 1
ATOM 1652 O O . THR A 1 228 ? -7.978 2.989 44.300 1.00 31.57 208 THR A O 1
ATOM 1656 N N . ILE A 1 229 ? -9.237 1.626 42.971 1.00 27.44 209 ILE A N 1
ATOM 1657 C CA . ILE A 1 229 ? -10.431 2.488 42.942 1.00 27.95 209 ILE A CA 1
ATOM 1658 C C . ILE A 1 229 ? -10.981 2.671 44.360 1.00 32.73 209 ILE A C 1
ATOM 1659 O O . ILE A 1 229 ? -11.369 3.777 44.713 1.00 32.58 209 ILE A O 1
ATOM 1664 N N . GLN A 1 230 ? -11.019 1.589 45.159 1.00 31.20 210 GLN A N 1
ATOM 1665 C CA . GLN A 1 230 ? -11.529 1.640 46.538 1.00 32.05 210 GLN A CA 1
ATOM 1666 C C . GLN A 1 230 ? -10.653 2.514 47.435 1.00 37.89 210 GLN A C 1
ATOM 1667 O O . GLN A 1 230 ? -11.205 3.306 48.199 1.00 38.07 210 GLN A O 1
ATOM 1673 N N . ARG A 1 231 ? -9.301 2.400 47.316 1.00 33.64 211 ARG A N 1
ATOM 1674 C CA . ARG A 1 231 ? -8.346 3.196 48.109 1.00 33.50 211 ARG A CA 1
ATOM 1675 C C . ARG A 1 231 ? -8.380 4.669 47.724 1.00 36.35 211 ARG A C 1
ATOM 1676 O O . ARG A 1 231 ? -8.419 5.537 48.599 1.00 34.94 211 ARG A O 1
ATOM 1684 N N . GLU A 1 232 ? -8.346 4.952 46.411 1.00 32.22 212 GLU A N 1
ATOM 1685 C CA . GLU A 1 232 ? -8.340 6.318 45.900 1.00 30.97 212 GLU A CA 1
ATOM 1686 C C . GLU A 1 232 ? -9.698 7.007 46.090 1.00 33.02 212 GLU A C 1
ATOM 1687 O O . GLU A 1 232 ? -9.738 8.216 46.325 1.00 31.47 212 GLU A O 1
ATOM 1693 N N . GLY A 1 233 ? -10.777 6.226 45.980 1.00 29.80 213 GLY A N 1
ATOM 1694 C CA . GLY A 1 233 ? -12.159 6.699 46.072 1.00 29.35 213 GLY A CA 1
ATOM 1695 C C . GLY A 1 233 ? -12.650 6.969 44.665 1.00 32.43 213 GLY A C 1
ATOM 1696 O O . GLY A 1 233 ? -12.044 7.786 43.965 1.00 30.55 213 GLY A O 1
ATOM 1697 N N . ALA A 1 234 ? -13.712 6.246 44.212 1.00 27.97 214 ALA A N 1
ATOM 1698 C CA . ALA A 1 234 ? -14.271 6.402 42.858 1.00 27.88 214 ALA A CA 1
ATOM 1699 C C . ALA A 1 234 ? -14.629 7.858 42.530 1.00 31.16 214 ALA A C 1
ATOM 1700 O O . ALA A 1 234 ? -14.408 8.301 41.395 1.00 29.30 214 ALA A O 1
ATOM 1702 N N . ASP A 1 235 ? -15.110 8.613 43.549 1.00 28.11 215 ASP A N 1
ATOM 1703 C CA . ASP A 1 235 ? -15.490 10.027 43.432 1.00 29.32 215 ASP A CA 1
ATOM 1704 C C . ASP A 1 235 ? -14.326 10.967 43.110 1.00 33.76 215 ASP A C 1
ATOM 1705 O O . ASP A 1 235 ? -14.559 12.111 42.730 1.00 33.18 215 ASP A O 1
ATOM 1710 N N . THR A 1 236 ? -13.084 10.497 43.258 1.00 30.82 216 THR A N 1
ATOM 1711 C CA . THR A 1 236 ? -11.900 11.314 42.966 1.00 29.72 216 THR A CA 1
ATOM 1712 C C . THR A 1 236 ? -11.299 10.969 41.592 1.00 31.10 216 THR A C 1
ATOM 1713 O O . THR A 1 236 ? -10.351 11.618 41.185 1.00 30.62 216 THR A O 1
ATOM 1717 N N . ILE A 1 237 ? -11.817 9.940 40.908 1.00 27.89 217 ILE A N 1
ATOM 1718 C CA . ILE A 1 237 ? -11.272 9.433 39.642 1.00 26.02 217 ILE A CA 1
ATOM 1719 C C . ILE A 1 237 ? -12.045 9.915 38.425 1.00 29.17 217 ILE A C 1
ATOM 1720 O O . ILE A 1 237 ? -13.187 9.517 38.202 1.00 27.89 217 ILE A O 1
ATOM 1725 N N . ALA A 1 238 ? -11.379 10.725 37.610 1.00 26.19 218 ALA A N 1
ATOM 1726 C CA . ALA A 1 238 ? -11.951 11.335 36.415 1.00 24.80 218 ALA A CA 1
ATOM 1727 C C . ALA A 1 238 ? -12.074 10.422 35.215 1.00 26.40 218 ALA A C 1
ATOM 1728 O O . ALA A 1 238 ? -12.968 10.614 34.397 1.00 26.65 218 ALA A O 1
ATOM 1730 N N . GLY A 1 239 ? -11.130 9.514 35.030 1.00 22.78 219 GLY A N 1
ATOM 1731 C CA . GLY A 1 239 ? -11.192 8.685 33.838 1.00 23.08 219 GLY A CA 1
ATOM 1732 C C . GLY A 1 239 ? -10.088 7.667 33.765 1.00 27.78 219 GLY A C 1
ATOM 1733 O O . GLY A 1 239 ? -9.183 7.656 34.598 1.00 28.29 219 GLY A O 1
ATOM 1734 N N . PHE A 1 240 ? -10.225 6.767 32.796 1.00 24.26 220 PHE A N 1
ATOM 1735 C CA . PHE A 1 240 ? -9.275 5.695 32.506 1.00 22.56 220 PHE A CA 1
ATOM 1736 C C . PHE A 1 240 ? -8.985 5.748 31.022 1.00 25.26 220 PHE A C 1
ATOM 1737 O O . PHE A 1 240 ? -9.918 5.792 30.197 1.00 23.97 220 PHE A O 1
ATOM 1745 N N . PHE A 1 241 ? -7.694 5.774 30.679 1.00 21.66 221 PHE A N 1
ATOM 1746 C CA . PHE A 1 241 ? -7.274 5.764 29.282 1.00 21.91 221 PHE A CA 1
ATOM 1747 C C . PHE A 1 241 ? -6.476 4.518 29.024 1.00 24.55 221 PHE A C 1
ATOM 1748 O O . PHE A 1 241 ? -5.642 4.125 29.846 1.00 24.16 221 PHE A O 1
ATOM 1756 N N . ALA A 1 242 ? -6.634 3.964 27.830 1.00 22.38 222 ALA A N 1
ATOM 1757 C CA . ALA A 1 242 ? -5.823 2.813 27.457 1.00 22.86 222 ALA A CA 1
ATOM 1758 C C . ALA A 1 242 ? -5.606 2.754 25.957 1.00 26.26 222 ALA A C 1
ATOM 1759 O O . ALA A 1 242 ? -6.552 2.903 25.175 1.00 25.07 222 ALA A O 1
ATOM 1761 N N . GLU A 1 243 ? -4.379 2.429 25.571 1.00 24.60 223 GLU A N 1
ATOM 1762 C CA . GLU A 1 243 ? -4.084 2.090 24.186 1.00 24.37 223 GLU A CA 1
ATOM 1763 C C . GLU A 1 243 ? -4.537 0.619 24.120 1.00 28.59 223 GLU A C 1
ATOM 1764 O O . GLU A 1 243 ? -4.124 -0.170 24.986 1.00 27.68 223 GLU A O 1
ATOM 1770 N N . PRO A 1 244 ? -5.370 0.217 23.126 1.00 26.00 224 PRO A N 1
ATOM 1771 C CA . PRO A 1 244 ? -5.755 -1.217 23.022 1.00 25.24 224 PRO A CA 1
ATOM 1772 C C . PRO A 1 244 ? -4.517 -2.128 22.976 1.00 26.67 224 PRO A C 1
ATOM 1773 O O . PRO A 1 244 ? -4.428 -3.072 23.752 1.00 25.44 224 PRO A O 1
ATOM 1777 N N . VAL A 1 245 ? -3.558 -1.811 22.097 1.00 23.63 225 VAL A N 1
ATOM 1778 C CA . VAL A 1 245 ? -2.245 -2.466 22.012 1.00 23.11 225 VAL A CA 1
ATOM 1779 C C . VAL A 1 245 ? -1.260 -1.332 22.307 1.00 25.02 225 VAL A C 1
ATOM 1780 O O . VAL A 1 245 ? -1.323 -0.279 21.650 1.00 25.83 225 VAL A O 1
ATOM 1792 N N . GLY A 1 247 ? 1.920 0.882 22.144 1.00 25.69 227 GLY A N 1
ATOM 1793 C CA . GLY A 1 247 ? 2.861 1.191 21.074 1.00 26.18 227 GLY A CA 1
ATOM 1794 C C . GLY A 1 247 ? 4.279 1.415 21.544 1.00 30.56 227 GLY A C 1
ATOM 1795 O O . GLY A 1 247 ? 5.119 0.510 21.424 1.00 29.16 227 GLY A O 1
ATOM 1796 N N . ALA A 1 248 ? 4.566 2.633 22.075 1.00 26.82 228 ALA A N 1
ATOM 1797 C CA . ALA A 1 248 ? 5.921 2.990 22.542 1.00 26.60 228 ALA A CA 1
ATOM 1798 C C . ALA A 1 248 ? 6.386 2.177 23.728 1.00 30.30 228 ALA A C 1
ATOM 1799 O O . ALA A 1 248 ? 7.580 2.142 24.002 1.00 31.65 228 ALA A O 1
ATOM 1801 N N . GLY A 1 249 ? 5.456 1.473 24.376 1.00 27.11 229 GLY A N 1
ATOM 1802 C CA . GLY A 1 249 ? 5.747 0.554 25.474 1.00 27.52 229 GLY A CA 1
ATOM 1803 C C . GLY A 1 249 ? 6.455 -0.697 24.979 1.00 30.39 229 GLY A C 1
ATOM 1804 O O . GLY A 1 249 ? 6.987 -1.451 25.775 1.00 29.06 229 GLY A O 1
ATOM 1805 N N . GLY A 1 250 ? 6.491 -0.891 23.657 1.00 28.44 230 GLY A N 1
ATOM 1806 C CA . GLY A 1 250 ? 7.197 -1.994 23.007 1.00 27.99 230 GLY A CA 1
ATOM 1807 C C . GLY A 1 250 ? 6.319 -3.003 22.293 1.00 29.05 230 GLY A C 1
ATOM 1808 O O . GLY A 1 250 ? 6.700 -4.172 22.195 1.00 29.41 230 GLY A O 1
ATOM 1809 N N . VAL A 1 251 ? 5.155 -2.563 21.778 1.00 24.07 231 VAL A N 1
ATOM 1810 C CA . VAL A 1 251 ? 4.172 -3.411 21.069 1.00 24.15 231 VAL A CA 1
ATOM 1811 C C . VAL A 1 251 ? 3.652 -4.460 22.046 1.00 28.10 231 VAL A C 1
ATOM 1812 O O . VAL A 1 251 ? 4.152 -5.581 22.086 1.00 28.16 231 VAL A O 1
ATOM 1816 N N . ILE A 1 252 ? 2.692 -4.065 22.875 1.00 25.76 232 ILE A N 1
ATOM 1817 C CA . ILE A 1 252 ? 2.180 -4.979 23.884 1.00 26.18 232 ILE A CA 1
ATOM 1818 C C . ILE A 1 252 ? 0.696 -5.261 23.760 1.00 27.46 232 ILE A C 1
ATOM 1819 O O . ILE A 1 252 ? -0.103 -4.510 24.318 1.00 26.99 232 ILE A O 1
ATOM 1824 N N . PRO A 1 253 ? 0.305 -6.375 23.108 1.00 25.19 233 PRO A N 1
ATOM 1825 C CA . PRO A 1 253 ? -1.110 -6.764 23.126 1.00 25.73 233 PRO A CA 1
ATOM 1826 C C . PRO A 1 253 ? -1.432 -7.165 24.567 1.00 28.93 233 PRO A C 1
ATOM 1827 O O . PRO A 1 253 ? -0.580 -7.754 25.244 1.00 27.25 233 PRO A O 1
ATOM 1831 N N . PRO A 1 254 ? -2.608 -6.774 25.099 1.00 26.59 234 PRO A N 1
ATOM 1832 C CA . PRO A 1 254 ? -2.917 -7.111 26.500 1.00 25.33 234 PRO A CA 1
ATOM 1833 C C . PRO A 1 254 ? -3.159 -8.600 26.673 1.00 28.18 234 PRO A C 1
ATOM 1834 O O . PRO A 1 254 ? -3.576 -9.280 25.737 1.00 26.63 234 PRO A O 1
ATOM 1838 N N . ALA A 1 255 ? -2.922 -9.088 27.888 1.00 25.82 235 ALA A N 1
ATOM 1839 C CA . ALA A 1 255 ? -3.126 -10.484 28.248 1.00 26.23 235 ALA A CA 1
ATOM 1840 C C . ALA A 1 255 ? -4.590 -10.886 27.914 1.00 29.26 235 ALA A C 1
ATOM 1841 O O . ALA A 1 255 ? -5.486 -10.038 27.959 1.00 27.31 235 ALA A O 1
ATOM 1843 N N . LYS A 1 256 ? -4.802 -12.139 27.502 1.00 28.08 236 LYS A N 1
ATOM 1844 C CA . LYS A 1 256 ? -6.127 -12.651 27.104 1.00 29.26 236 LYS A CA 1
ATOM 1845 C C . LYS A 1 256 ? -7.244 -12.305 28.099 1.00 33.60 236 LYS A C 1
ATOM 1846 O O . LYS A 1 256 ? -7.143 -12.653 29.270 1.00 32.83 236 LYS A O 1
ATOM 1852 N N . GLY A 1 257 ? -8.285 -11.628 27.616 1.00 30.13 237 GLY A N 1
ATOM 1853 C CA . GLY A 1 257 ? -9.460 -11.302 28.420 1.00 30.34 237 GLY A CA 1
ATOM 1854 C C . GLY A 1 257 ? -9.328 -10.100 29.340 1.00 33.27 237 GLY A C 1
ATOM 1855 O O . GLY A 1 257 ? -10.226 -9.842 30.146 1.00 33.97 237 GLY A O 1
ATOM 1856 N N . TYR A 1 258 ? -8.225 -9.343 29.225 1.00 28.08 238 TYR A N 1
ATOM 1857 C CA . TYR A 1 258 ? -7.950 -8.163 30.047 1.00 25.96 238 TYR A CA 1
ATOM 1858 C C . TYR A 1 258 ? -9.080 -7.135 29.995 1.00 28.11 238 TYR A C 1
ATOM 1859 O O . TYR A 1 258 ? -9.603 -6.770 31.041 1.00 27.40 238 TYR A O 1
ATOM 1868 N N . PHE A 1 259 ? -9.433 -6.641 28.795 1.00 25.45 239 PHE A N 1
ATOM 1869 C CA . PHE A 1 259 ? -10.491 -5.630 28.671 1.00 25.06 239 PHE A CA 1
ATOM 1870 C C . PHE A 1 259 ? -11.833 -6.136 29.191 1.00 30.83 239 PHE A C 1
ATOM 1871 O O . PHE A 1 259 ? -12.527 -5.395 29.884 1.00 31.04 239 PHE A O 1
ATOM 1879 N N . GLN A 1 260 ? -12.134 -7.428 28.968 1.00 29.45 240 GLN A N 1
ATOM 1880 C CA . GLN A 1 260 ? -13.360 -8.060 29.470 1.00 30.80 240 GLN A CA 1
ATOM 1881 C C . GLN A 1 260 ? -13.391 -8.140 31.010 1.00 36.29 240 GLN A C 1
ATOM 1882 O O . GLN A 1 260 ? -14.466 -8.110 31.588 1.00 36.68 240 GLN A O 1
ATOM 1888 N N . ALA A 1 261 ? -12.222 -8.159 31.677 1.00 32.44 241 ALA A N 1
ATOM 1889 C CA . ALA A 1 261 ? -12.193 -8.196 33.143 1.00 32.22 241 ALA A CA 1
ATOM 1890 C C . ALA A 1 261 ? -12.232 -6.777 33.754 1.00 35.09 241 ALA A C 1
ATOM 1891 O O . ALA A 1 261 ? -12.927 -6.550 34.751 1.00 33.92 241 ALA A O 1
ATOM 1893 N N . ILE A 1 262 ? -11.498 -5.825 33.152 1.00 30.81 242 ILE A N 1
ATOM 1894 C CA . ILE A 1 262 ? -11.390 -4.460 33.692 1.00 30.41 242 ILE A CA 1
ATOM 1895 C C . ILE A 1 262 ? -12.543 -3.512 33.417 1.00 33.03 242 ILE A C 1
ATOM 1896 O O . ILE A 1 262 ? -12.865 -2.700 34.291 1.00 31.93 242 ILE A O 1
ATOM 1901 N N . LEU A 1 263 ? -13.117 -3.553 32.196 1.00 30.53 243 LEU A N 1
ATOM 1902 C CA . LEU A 1 263 ? -14.215 -2.653 31.808 1.00 31.55 243 LEU A CA 1
ATOM 1903 C C . LEU A 1 263 ? -15.459 -2.721 32.709 1.00 35.77 243 LEU A C 1
ATOM 1904 O O . LEU A 1 263 ? -15.876 -1.653 33.149 1.00 36.29 243 LEU A O 1
ATOM 1909 N N . PRO A 1 264 ? -15.981 -3.921 33.109 1.00 32.08 244 PRO A N 1
ATOM 1910 C CA . PRO A 1 264 ? -17.107 -3.953 34.074 1.00 32.78 244 PRO A CA 1
ATOM 1911 C C . PRO A 1 264 ? -16.775 -3.215 35.376 1.00 36.67 244 PRO A C 1
ATOM 1912 O O . PRO A 1 264 ? -17.639 -2.516 35.894 1.00 37.18 244 PRO A O 1
ATOM 1916 N N . ILE A 1 265 ? -15.521 -3.342 35.890 1.00 31.79 245 ILE A N 1
ATOM 1917 C CA . ILE A 1 265 ? -15.107 -2.656 37.125 1.00 30.17 245 ILE A CA 1
ATOM 1918 C C . ILE A 1 265 ? -15.208 -1.142 36.922 1.00 33.00 245 ILE A C 1
ATOM 1919 O O . ILE A 1 265 ? -15.805 -0.453 37.747 1.00 32.20 245 ILE A O 1
ATOM 1924 N N . LEU A 1 266 ? -14.649 -0.630 35.817 1.00 30.73 246 LEU A N 1
ATOM 1925 C CA . LEU A 1 266 ? -14.684 0.810 35.502 1.00 30.08 246 LEU A CA 1
ATOM 1926 C C . LEU A 1 266 ? -16.105 1.351 35.399 1.00 34.73 246 LEU A C 1
ATOM 1927 O O . LEU A 1 266 ? -16.409 2.399 35.980 1.00 34.00 246 LEU A O 1
ATOM 1932 N N . ARG A 1 267 ? -16.982 0.606 34.713 1.00 32.42 247 ARG A N 1
ATOM 1933 C CA . ARG A 1 267 ? -18.389 0.972 34.531 1.00 34.18 247 ARG A CA 1
ATOM 1934 C C . ARG A 1 267 ? -19.124 1.001 35.880 1.00 39.60 247 ARG A C 1
ATOM 1935 O O . ARG A 1 267 ? -19.894 1.931 36.151 1.00 39.22 247 ARG A O 1
ATOM 1943 N N . LYS A 1 268 ? -18.822 0.021 36.747 1.00 36.17 248 LYS A N 1
ATOM 1944 C CA . LYS A 1 268 ? -19.391 -0.095 38.093 1.00 35.51 248 LYS A CA 1
ATOM 1945 C C . LYS A 1 268 ? -19.105 1.170 38.912 1.00 36.88 248 LYS A C 1
ATOM 1946 O O . LYS A 1 268 ? -19.936 1.567 39.724 1.00 34.71 248 LYS A O 1
ATOM 1952 N N . TYR A 1 269 ? -17.941 1.801 38.682 1.00 33.43 249 TYR A N 1
ATOM 1953 C CA . TYR A 1 269 ? -17.484 2.946 39.460 1.00 33.60 249 TYR A CA 1
ATOM 1954 C C . TYR A 1 269 ? -17.610 4.320 38.828 1.00 38.26 249 TYR A C 1
ATOM 1955 O O . TYR A 1 269 ? -17.052 5.281 39.371 1.00 37.12 249 TYR A O 1
ATOM 1964 N N . ASP A 1 270 ? -18.374 4.425 37.720 1.00 36.43 250 ASP A N 1
ATOM 1965 C CA . ASP A 1 270 ? -18.597 5.683 36.990 1.00 36.78 250 ASP A CA 1
ATOM 1966 C C . ASP A 1 270 ? -17.276 6.336 36.560 1.00 36.96 250 ASP A C 1
ATOM 1967 O O . ASP A 1 270 ? -17.044 7.537 36.774 1.00 35.03 250 ASP A O 1
ATOM 1972 N N . ILE A 1 271 ? -16.384 5.498 35.994 1.00 30.95 251 ILE A N 1
ATOM 1973 C CA . ILE A 1 271 ? -15.090 5.974 35.507 1.00 29.49 251 ILE A CA 1
ATOM 1974 C C . ILE A 1 271 ? -15.133 5.964 33.969 1.00 31.07 251 ILE A C 1
ATOM 1975 O O . ILE A 1 271 ? -15.088 4.882 33.368 1.00 30.76 251 ILE A O 1
ATOM 1980 N N . PRO A 1 272 ? -15.207 7.152 33.327 1.00 26.30 252 PRO A N 1
ATOM 1981 C CA . PRO A 1 272 ? -15.200 7.208 31.854 1.00 25.10 252 PRO A CA 1
ATOM 1982 C C . PRO A 1 272 ? -14.016 6.464 31.246 1.00 28.34 252 PRO A C 1
ATOM 1983 O O . PRO A 1 272 ? -12.918 6.503 31.799 1.00 27.66 252 PRO A O 1
ATOM 1987 N N . VAL A 1 273 ? -14.265 5.730 30.149 1.00 24.69 253 VAL A N 1
ATOM 1988 C CA . VAL A 1 273 ? -13.265 4.888 29.474 1.00 24.00 253 VAL A CA 1
ATOM 1989 C C . VAL A 1 273 ? -12.889 5.512 28.144 1.00 27.52 253 VAL A C 1
ATOM 1990 O O . VAL A 1 273 ? -13.746 5.699 27.268 1.00 26.85 253 VAL A O 1
ATOM 1994 N N . ILE A 1 274 ? -11.603 5.812 27.991 1.00 24.15 254 ILE A N 1
ATOM 1995 C CA . ILE A 1 274 ? -11.089 6.418 26.763 1.00 23.57 254 ILE A CA 1
ATO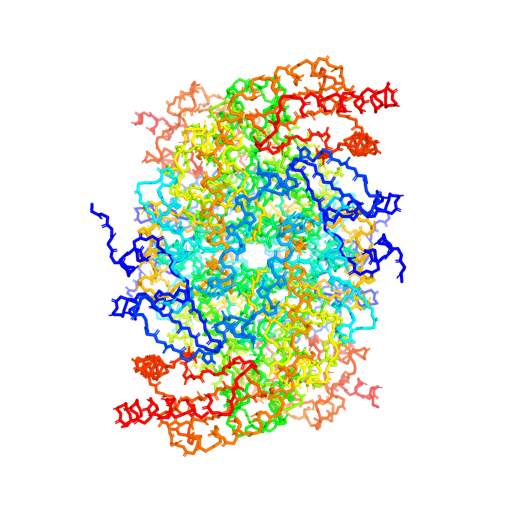M 1996 C C . ILE A 1 274 ? -10.161 5.453 26.056 1.00 26.01 254 ILE A C 1
ATOM 1997 O O . ILE A 1 274 ? -9.206 4.983 26.659 1.00 26.21 254 ILE A O 1
ATOM 2002 N N . SER A 1 275 ? -10.404 5.191 24.776 1.00 22.03 255 SER A N 1
ATOM 2003 C CA . SER A 1 275 ? -9.465 4.375 24.015 1.00 20.94 255 SER A CA 1
ATOM 2004 C C . SER A 1 275 ? -8.474 5.322 23.322 1.00 25.84 255 SER A C 1
ATOM 2005 O O . SER A 1 275 ? -8.881 6.198 22.541 1.00 25.10 255 SER A O 1
ATOM 2008 N N . ASP A 1 276 ? -7.181 5.166 23.618 1.00 21.98 256 ASP A N 1
ATOM 2009 C CA . ASP A 1 276 ? -6.199 5.996 22.945 1.00 22.26 256 ASP A CA 1
ATOM 2010 C C . ASP A 1 276 ? -5.871 5.229 21.673 1.00 26.67 256 ASP A C 1
ATOM 2011 O O . ASP A 1 276 ? -5.169 4.214 21.713 1.00 24.82 256 ASP A O 1
ATOM 2016 N N . GLU A 1 277 ? -6.475 5.676 20.556 1.00 22.97 257 GLU A N 1
ATOM 2017 C CA . GLU A 1 277 ? -6.331 5.033 19.244 1.00 22.74 257 GLU A CA 1
ATOM 2018 C C . GLU A 1 277 ? -5.281 5.785 18.375 1.00 23.81 257 GLU A C 1
ATOM 2019 O O . GLU A 1 277 ? -5.282 5.660 17.153 1.00 22.09 257 GLU A O 1
ATOM 2025 N N . VAL A 1 278 ? -4.378 6.542 19.001 1.00 21.98 258 VAL A N 1
ATOM 2026 C CA . VAL A 1 278 ? -3.364 7.302 18.229 1.00 21.20 258 VAL A CA 1
ATOM 2027 C C . VAL A 1 278 ? -2.577 6.375 17.275 1.00 24.85 258 VAL A C 1
ATOM 2028 O O . VAL A 1 278 ? -2.435 6.695 16.086 1.00 23.69 258 VAL A O 1
ATOM 2032 N N . ILE A 1 279 ? -2.144 5.203 17.774 1.00 20.92 259 ILE A N 1
ATOM 2033 C CA . ILE A 1 279 ? -1.467 4.212 16.937 1.00 20.40 259 ILE A CA 1
ATOM 2034 C C . ILE A 1 279 ? -2.464 3.198 16.335 1.00 25.96 259 ILE A C 1
ATOM 2035 O O . ILE A 1 279 ? -2.370 2.855 15.153 1.00 25.40 259 ILE A O 1
ATOM 2040 N N . CYS A 1 280 ? -3.396 2.699 17.150 1.00 24.61 260 CYS A N 1
ATOM 2041 C CA . CYS A 1 280 ? -4.352 1.660 16.725 1.00 24.59 260 CYS A CA 1
ATOM 2042 C C . CYS A 1 280 ? -5.481 2.070 15.775 1.00 27.54 260 CYS A C 1
ATOM 2043 O O . CYS A 1 280 ? -6.116 1.202 15.158 1.00 27.92 260 CYS A O 1
ATOM 2046 N N . GLY A 1 281 ? -5.727 3.367 15.654 1.00 23.29 261 GLY A N 1
ATOM 2047 C CA . GLY A 1 281 ? -6.788 3.857 14.777 1.00 22.05 261 GLY A CA 1
ATOM 2048 C C . GLY A 1 281 ? -6.400 3.702 13.324 1.00 25.30 261 GLY A C 1
ATOM 2049 O O . GLY A 1 281 ? -5.246 3.916 12.956 1.00 24.90 261 GLY A O 1
ATOM 2050 N N . PHE A 1 282 ? -7.354 3.296 12.509 1.00 23.04 262 PHE A N 1
ATOM 2051 C CA . PHE A 1 282 ? -7.187 3.104 11.068 1.00 22.39 262 PHE A CA 1
ATOM 2052 C C . PHE A 1 282 ? -6.269 1.970 10.618 1.00 27.01 262 PHE A C 1
ATOM 2053 O O . PHE A 1 282 ? -5.343 2.191 9.840 1.00 26.53 262 PHE A O 1
ATOM 2061 N N . GLY A 1 283 ? -6.532 0.769 11.126 1.00 25.92 263 GLY A N 1
ATOM 2062 C CA . GLY A 1 283 ? -5.991 -0.483 10.591 1.00 25.08 263 GLY A CA 1
ATOM 2063 C C . GLY A 1 283 ? -4.815 -1.285 11.096 1.00 26.89 263 GLY A C 1
ATOM 2064 O O . GLY A 1 283 ? -4.717 -2.437 10.695 1.00 26.82 263 GLY A O 1
ATOM 2065 N N . ARG A 1 284 ? -3.885 -0.728 11.893 1.00 23.78 264 ARG A N 1
ATOM 2066 C CA . ARG A 1 284 ? -2.696 -1.489 12.302 1.00 23.51 264 ARG A CA 1
ATOM 2067 C C . ARG A 1 284 ? -2.920 -2.815 13.043 1.00 26.84 264 ARG A C 1
ATOM 2068 O O . ARG A 1 284 ? -2.117 -3.734 12.868 1.00 24.95 264 ARG A O 1
ATOM 2076 N N . THR A 1 285 ? -4.038 -2.940 13.811 1.00 25.76 265 THR A N 1
ATOM 2077 C CA . THR A 1 285 ? -4.371 -4.191 14.534 1.00 24.61 265 THR A CA 1
ATOM 2078 C C . THR A 1 285 ? -5.285 -5.117 13.712 1.00 26.91 265 THR A C 1
ATOM 2079 O O . THR A 1 285 ? -5.748 -6.121 14.246 1.00 26.96 265 THR A O 1
ATOM 2083 N N . GLY A 1 286 ? -5.530 -4.778 12.439 1.00 24.51 266 GLY A N 1
ATOM 2084 C CA . GLY A 1 286 ? -6.378 -5.581 11.553 1.00 24.70 266 GLY A CA 1
ATOM 2085 C C . GLY A 1 286 ? -7.843 -5.165 11.530 1.00 30.48 266 GLY A C 1
ATOM 2086 O O . GLY A 1 286 ? -8.683 -5.850 10.937 1.00 30.37 266 GLY A O 1
ATOM 2087 N N . ASN A 1 287 ? -8.167 -4.078 12.233 1.00 26.31 267 ASN A N 1
ATOM 2088 C CA . ASN A 1 287 ? -9.506 -3.491 12.272 1.00 26.75 267 ASN A CA 1
ATOM 2089 C C . ASN A 1 287 ? -9.342 -1.990 12.277 1.00 28.47 267 ASN A C 1
ATOM 2090 O O . ASN A 1 287 ? -8.231 -1.478 12.498 1.00 29.11 267 ASN A O 1
ATOM 2095 N N . THR A 1 288 ? -10.432 -1.281 12.024 1.00 24.18 268 THR A N 1
ATOM 2096 C CA . THR A 1 288 ? -10.435 0.182 11.977 1.00 24.44 268 THR A CA 1
ATOM 2097 C C . THR A 1 288 ? -10.047 0.756 13.328 1.00 28.10 268 THR A C 1
ATOM 2098 O O . THR A 1 288 ? -9.403 1.794 13.380 1.00 28.15 268 THR A O 1
ATOM 2102 N N . TRP A 1 289 ? -10.429 0.088 14.423 1.00 24.79 269 TRP A N 1
ATOM 2103 C CA . TRP A 1 289 ? -10.077 0.585 15.755 1.00 24.81 269 TRP A CA 1
ATOM 2104 C C . TRP A 1 289 ? -9.539 -0.563 16.583 1.00 26.71 269 TRP A C 1
ATOM 2105 O O . TRP A 1 289 ? -10.011 -1.687 16.428 1.00 26.48 269 TRP A O 1
ATOM 2116 N N . GLY A 1 290 ? -8.566 -0.282 17.441 1.00 23.27 270 GLY A N 1
ATOM 2117 C CA . GLY A 1 290 ? -8.039 -1.292 18.354 1.00 24.16 270 GLY A CA 1
ATOM 2118 C C . GLY A 1 290 ? -9.131 -1.753 19.300 1.00 28.59 270 GLY A C 1
ATOM 2119 O O . GLY A 1 290 ? -9.160 -2.925 19.677 1.00 28.76 270 GLY A O 1
ATOM 2120 N N . CYS A 1 291 ? -10.077 -0.838 19.674 1.00 25.91 271 CYS A N 1
ATOM 2121 C CA . CYS A 1 291 ? -11.181 -1.239 20.559 1.00 25.92 271 CYS A CA 1
ATOM 2122 C C . CYS A 1 291 ? -12.138 -2.255 19.888 1.00 30.03 271 CYS A C 1
ATOM 2123 O O . CYS A 1 291 ? -12.751 -3.058 20.591 1.00 30.04 271 CYS A O 1
ATOM 2126 N N . VAL A 1 292 ? -12.213 -2.263 18.533 1.00 26.21 272 VAL A N 1
ATOM 2127 C CA . VAL A 1 292 ? -13.025 -3.255 17.780 1.00 25.51 272 VAL A CA 1
ATOM 2128 C C . VAL A 1 292 ? -12.273 -4.604 17.853 1.00 28.96 272 VAL A C 1
ATOM 2129 O O . VAL A 1 292 ? -12.878 -5.635 18.160 1.00 28.08 272 VAL A O 1
ATOM 2133 N N . THR A 1 293 ? -10.944 -4.593 17.595 1.00 25.27 273 THR A N 1
ATOM 2134 C CA . THR A 1 293 ? -10.142 -5.822 17.669 1.00 25.03 273 THR A CA 1
ATOM 2135 C C . THR A 1 293 ? -10.268 -6.478 19.054 1.00 29.29 273 THR A C 1
ATOM 2136 O O . THR A 1 293 ? -10.334 -7.703 19.135 1.00 28.57 273 THR A O 1
ATOM 2140 N N . TYR A 1 294 ? -10.276 -5.661 20.130 1.00 27.28 274 TYR A N 1
ATOM 2141 C CA . TYR A 1 294 ? -10.350 -6.139 21.520 1.00 27.63 274 TYR A CA 1
ATOM 2142 C C . TYR A 1 294 ? -11.751 -6.188 22.105 1.00 32.89 274 TYR A C 1
ATOM 2143 O O . TYR A 1 294 ? -11.918 -6.423 23.303 1.00 33.17 274 TYR A O 1
ATOM 2152 N N . ASP A 1 295 ? -12.759 -5.994 21.239 1.00 30.52 275 ASP A N 1
ATOM 2153 C CA . ASP A 1 295 ? -14.182 -6.112 21.549 1.00 32.24 275 ASP A CA 1
ATOM 2154 C C . ASP A 1 295 ? -14.682 -5.309 22.776 1.00 37.24 275 ASP A C 1
ATOM 2155 O O . ASP A 1 295 ? -15.369 -5.862 23.645 1.00 38.82 275 ASP A O 1
ATOM 2160 N N . PHE A 1 296 ? -14.352 -4.014 22.837 1.00 31.64 276 PHE A N 1
ATOM 2161 C CA . PHE A 1 296 ? -14.843 -3.146 23.909 1.00 30.65 276 PHE A CA 1
ATOM 2162 C C . PHE A 1 296 ? -15.330 -1.818 23.353 1.00 37.01 276 PHE A C 1
ATOM 2163 O O . PHE A 1 296 ? -14.830 -1.356 22.321 1.00 36.30 276 PHE A O 1
ATOM 2171 N N . THR A 1 297 ? -16.320 -1.214 24.021 1.00 33.22 277 THR A N 1
ATOM 2172 C CA . THR A 1 297 ? -16.822 0.074 23.585 1.00 32.85 277 THR A CA 1
ATOM 2173 C C . THR A 1 297 ? -16.433 1.161 24.562 1.00 34.04 277 THR A C 1
ATOM 2174 O O . THR A 1 297 ? -16.878 1.153 25.710 1.00 34.54 277 THR A O 1
ATOM 2178 N N . PRO A 1 298 ? -15.529 2.069 24.133 1.00 27.63 278 PRO A N 1
ATOM 2179 C CA . PRO A 1 298 ? -15.128 3.178 25.021 1.00 25.61 278 PRO A CA 1
ATOM 2180 C C . PRO A 1 298 ? -16.160 4.302 24.984 1.00 28.95 278 PRO A C 1
ATOM 2181 O O . PRO A 1 298 ? -17.062 4.267 24.152 1.00 29.15 278 PRO A O 1
ATOM 2185 N N . ASP A 1 299 ? -15.996 5.326 25.837 1.00 25.98 279 ASP A N 1
ATOM 2186 C CA . ASP A 1 299 ? -16.889 6.490 25.842 1.00 25.41 279 ASP A CA 1
ATOM 2187 C C . ASP A 1 299 ? -16.384 7.590 24.904 1.00 28.52 279 ASP A C 1
ATOM 2188 O O . ASP A 1 299 ? -17.142 8.496 24.540 1.00 26.67 279 ASP A O 1
ATOM 2193 N N . ALA A 1 300 ? -15.091 7.519 24.546 1.00 25.63 280 ALA A N 1
ATOM 2194 C CA . ALA A 1 300 ? -14.417 8.449 23.645 1.00 25.46 280 ALA A CA 1
ATOM 2195 C C . ALA A 1 300 ? -13.183 7.794 23.019 1.00 28.70 280 ALA A C 1
ATOM 2196 O O . ALA A 1 300 ? -12.633 6.827 23.557 1.00 27.69 280 ALA A O 1
ATOM 2198 N N . ILE A 1 301 ? -12.751 8.335 21.874 1.00 24.50 281 ILE A N 1
ATOM 2199 C CA . ILE A 1 301 ? -11.578 7.854 21.152 1.00 23.87 281 ILE A CA 1
ATOM 2200 C C . ILE A 1 301 ? -10.626 9.009 20.921 1.00 26.66 281 ILE A C 1
ATOM 2201 O O . ILE A 1 301 ? -11.064 10.124 20.624 1.00 27.26 281 ILE A O 1
ATOM 2206 N N . ILE A 1 302 ? -9.325 8.730 21.012 1.00 20.67 282 ILE A N 1
ATOM 2207 C CA . ILE A 1 302 ? -8.284 9.724 20.721 1.00 20.37 282 ILE A CA 1
ATOM 2208 C C . ILE A 1 302 ? -7.656 9.263 19.440 1.00 24.60 282 ILE A C 1
ATOM 2209 O O . ILE A 1 302 ? -7.221 8.126 19.367 1.00 24.17 282 ILE A O 1
ATOM 2214 N N . SER A 1 303 ? -7.623 10.124 18.427 1.00 20.95 283 SER A N 1
ATOM 2215 C CA . SER A 1 303 ? -7.081 9.732 17.134 1.00 21.00 283 SER A CA 1
ATOM 2216 C C . SER A 1 303 ? -6.044 10.726 16.658 1.00 24.61 283 SER A C 1
ATOM 2217 O O . SER A 1 303 ? -6.162 11.917 16.929 1.00 23.83 283 SER A O 1
ATOM 2220 N N . SER A 1 304 ? -5.029 10.236 15.948 1.00 22.07 284 SER A N 1
ATOM 2221 C CA . SER A 1 304 ? -3.986 11.052 15.305 1.00 22.58 284 SER A CA 1
ATOM 2222 C C . SER A 1 304 ? -3.231 10.132 14.356 1.00 25.69 284 SER A C 1
ATOM 2223 O O . SER A 1 304 ? -3.827 9.173 13.869 1.00 24.08 284 SER A O 1
ATOM 2226 N N . LYS A 1 305 ? -1.927 10.411 14.091 1.00 23.98 285 LYS A N 1
ATOM 2227 C CA . LYS A 1 305 ? -1.062 9.572 13.256 1.00 23.41 285 LYS A CA 1
ATOM 2228 C C . LYS A 1 305 ? -1.632 9.177 11.884 1.00 25.30 285 LYS A C 1
ATOM 2229 O O . LYS A 1 305 ? -1.605 10.014 10.988 1.00 24.86 285 LYS A O 1
ATOM 2235 N N . ASN A 1 306 ? -2.173 7.932 11.714 1.00 22.16 286 ASN A N 1
ATOM 2236 C CA . ASN A 1 306 ? -2.750 7.451 10.439 1.00 20.97 286 ASN A CA 1
ATOM 2237 C C . ASN A 1 306 ? -3.869 8.337 9.966 1.00 23.30 286 ASN A C 1
ATOM 2238 O O . ASN A 1 306 ? -4.170 8.363 8.766 1.00 21.59 286 ASN A O 1
ATOM 2243 N N . LEU A 1 307 ? -4.510 9.063 10.906 1.00 22.14 287 LEU A N 1
ATOM 2244 C CA . LEU A 1 307 ? -5.588 10.012 10.595 1.00 21.69 287 LEU A CA 1
ATOM 2245 C C . LEU A 1 307 ? -5.237 10.872 9.367 1.00 24.45 287 LEU A C 1
ATOM 2246 O O . LEU A 1 307 ? -6.098 11.107 8.532 1.00 22.24 287 LEU A O 1
ATOM 2251 N N . THR A 1 308 ? -3.967 11.287 9.229 1.00 22.41 288 THR A N 1
ATOM 2252 C CA . THR A 1 308 ? -3.576 12.088 8.067 1.00 23.11 288 THR A CA 1
ATOM 2253 C C . THR A 1 308 ? -2.470 11.409 7.263 1.00 26.20 288 THR A C 1
ATOM 2254 O O . THR A 1 308 ? -1.885 12.058 6.392 1.00 25.19 288 THR A O 1
ATOM 2258 N N . ALA A 1 309 ? -2.139 10.142 7.596 1.00 23.19 289 ALA A N 1
ATOM 2259 C CA . ALA A 1 309 ? -1.047 9.366 6.986 1.00 22.57 289 ALA A CA 1
ATOM 2260 C C . ALA A 1 309 ? 0.308 10.096 7.104 1.00 25.65 289 ALA A C 1
ATOM 2261 O O . ALA A 1 309 ? 1.192 9.936 6.255 1.00 24.77 289 ALA A O 1
ATOM 2263 N N . GLY A 1 310 ? 0.464 10.867 8.192 1.00 22.96 290 GLY A N 1
ATOM 2264 C CA . GLY A 1 310 ? 1.666 11.655 8.456 1.00 23.56 290 GLY A CA 1
ATOM 2265 C C . GLY A 1 310 ? 1.843 12.870 7.567 1.00 25.69 290 GLY A C 1
ATOM 2266 O O . GLY A 1 310 ? 2.871 13.549 7.653 1.00 26.26 290 GLY A O 1
ATOM 2267 N N . PHE A 1 311 ? 0.851 13.180 6.720 1.00 21.95 291 PHE A N 1
ATOM 2268 C CA . PHE A 1 311 ? 0.956 14.315 5.793 1.00 21.43 291 PHE A CA 1
ATOM 2269 C C . PHE A 1 311 ? 0.669 15.667 6.447 1.00 26.03 291 PHE A C 1
ATOM 2270 O O . PHE A 1 311 ? 0.967 16.698 5.840 1.00 27.98 291 PHE A O 1
ATOM 2278 N N . PHE A 1 312 ? 0.057 15.672 7.645 1.00 21.00 292 PHE A N 1
ATOM 2279 C CA . PHE A 1 312 ? -0.305 16.925 8.314 1.00 19.69 292 PHE A CA 1
ATOM 2280 C C . PHE A 1 312 ? -0.548 16.678 9.816 1.00 23.77 292 PHE A C 1
ATOM 2281 O O . PHE A 1 312 ? -1.103 15.630 10.176 1.00 23.56 292 PHE A O 1
ATOM 2289 N N . PRO A 1 313 ? -0.189 17.628 10.706 1.00 21.16 293 PRO A N 1
ATOM 2290 C CA . PRO A 1 313 ? -0.461 17.414 12.144 1.00 20.62 293 PRO A CA 1
ATOM 2291 C C . PRO A 1 313 ? -1.929 17.621 12.482 1.00 24.52 293 PRO A C 1
ATOM 2292 O O . PRO A 1 313 ? -2.432 18.737 12.419 1.00 23.10 293 PRO A O 1
ATOM 2304 N N . GLY A 1 315 ? -4.944 15.860 15.342 1.00 21.99 295 GLY A N 1
ATOM 2305 C CA . GLY A 1 315 ? -5.420 14.966 16.371 1.00 23.04 295 GLY A CA 1
ATOM 2306 C C . GLY A 1 315 ? -6.908 15.209 16.495 1.00 25.44 295 GLY A C 1
ATOM 2307 O O . GLY A 1 315 ? -7.396 16.263 16.078 1.00 23.90 295 GLY A O 1
ATOM 2308 N N . ALA A 1 316 ? -7.656 14.223 16.992 1.00 22.18 296 ALA A N 1
ATOM 2309 C CA . ALA A 1 316 ? -9.096 14.419 17.176 1.00 23.00 296 ALA A CA 1
ATOM 2310 C C . ALA A 1 316 ? -9.544 13.710 18.423 1.00 27.63 296 ALA A C 1
ATOM 2311 O O . ALA A 1 316 ? -9.046 12.621 18.740 1.00 25.62 296 ALA A O 1
ATOM 2313 N N . VAL A 1 317 ? -10.479 14.338 19.126 1.00 25.01 297 VAL A N 1
ATOM 2314 C CA . VAL A 1 317 ? -11.147 13.732 20.273 1.00 24.73 297 VAL A CA 1
ATOM 2315 C C . VAL A 1 317 ? -12.543 13.409 19.747 1.00 27.11 297 VAL A C 1
ATOM 2316 O O . VAL A 1 317 ? -13.292 14.341 19.433 1.00 25.09 297 VAL A O 1
ATOM 2320 N N . ILE A 1 318 ? -12.879 12.102 19.630 1.00 22.70 298 ILE A N 1
ATOM 2321 C CA . ILE A 1 318 ? -14.192 11.629 19.158 1.00 22.90 298 ILE A CA 1
ATOM 2322 C C . ILE A 1 318 ? -15.002 11.187 20.372 1.00 26.71 298 ILE A C 1
ATOM 2323 O O . ILE A 1 318 ? -14.727 10.148 20.962 1.00 25.32 298 ILE A O 1
ATOM 2328 N N . LEU A 1 319 ? -15.973 11.997 20.755 1.00 25.67 299 LEU A N 1
ATOM 2329 C CA . LEU A 1 319 ? -16.793 11.740 21.933 1.00 27.18 299 LEU A CA 1
ATOM 2330 C C . LEU A 1 319 ? -18.023 10.922 21.562 1.00 30.10 299 LEU A C 1
ATOM 2331 O O . LEU A 1 319 ? -18.748 11.286 20.640 1.00 27.84 299 LEU A O 1
ATOM 2336 N N . GLY A 1 320 ? -18.265 9.860 22.321 1.00 27.41 300 GLY A N 1
ATOM 2337 C CA . GLY A 1 320 ? -19.419 8.983 22.138 1.00 28.10 300 GLY A CA 1
ATOM 2338 C C . GLY A 1 320 ? -20.713 9.674 22.534 1.00 31.22 300 GLY A C 1
ATOM 2339 O O . GLY A 1 320 ? -20.687 10.820 22.983 1.00 29.71 300 GLY A O 1
ATOM 2340 N N . PRO A 1 321 ? -21.878 9.023 22.388 1.00 29.88 301 PRO A N 1
ATOM 2341 C CA . PRO A 1 321 ? -23.141 9.727 22.684 1.00 30.90 301 PRO A CA 1
ATOM 2342 C C . PRO A 1 321 ? -23.335 10.188 24.122 1.00 34.32 301 PRO A C 1
ATOM 2343 O O . PRO A 1 321 ? -23.814 11.296 24.341 1.00 32.98 301 PRO A O 1
ATOM 2347 N N . GLU A 1 322 ? -22.917 9.366 25.090 1.00 31.47 302 GLU A N 1
ATOM 2348 C CA . GLU A 1 322 ? -23.059 9.664 26.516 1.00 31.97 302 GLU A CA 1
ATOM 2349 C C . GLU A 1 322 ? -22.258 10.899 26.924 1.00 33.00 302 GLU A C 1
ATOM 2350 O O . GLU A 1 322 ? -22.825 11.806 27.529 1.00 31.86 302 GLU A O 1
ATOM 2356 N N . LEU A 1 323 ? -20.948 10.944 26.591 1.00 28.92 303 LEU A N 1
ATOM 2357 C CA . LEU A 1 323 ? -20.120 12.108 26.920 1.00 28.88 303 LEU A CA 1
ATOM 2358 C C . LEU A 1 323 ? -20.493 13.333 26.082 1.00 31.09 303 LEU A C 1
ATOM 2359 O O . LEU A 1 323 ? -20.414 14.444 26.596 1.00 30.85 303 LEU A O 1
ATOM 2364 N N . SER A 1 324 ? -20.879 13.147 24.799 1.00 27.80 304 SER A N 1
ATOM 2365 C CA . SER A 1 324 ? -21.295 14.283 23.958 1.00 27.82 304 SER A CA 1
ATOM 2366 C C . SER A 1 324 ? -22.466 15.024 24.620 1.00 32.24 304 SER A C 1
ATOM 2367 O O . SER A 1 324 ? -22.391 16.234 24.787 1.00 32.26 304 SER A O 1
ATOM 2370 N N . LYS A 1 325 ? -23.518 14.288 25.029 1.00 31.04 305 LYS A N 1
ATOM 2371 C CA . LYS A 1 325 ? -24.714 14.840 25.676 1.00 32.03 305 LYS A CA 1
ATOM 2372 C C . LYS A 1 325 ? -24.348 15.551 26.973 1.00 35.18 305 LYS A C 1
ATOM 2373 O O . LYS A 1 325 ? -24.727 16.706 27.151 1.00 33.08 305 LYS A O 1
ATOM 2379 N N . ARG A 1 326 ? -23.544 14.885 27.831 1.00 32.64 306 ARG A N 1
ATOM 2380 C CA . ARG A 1 326 ? -23.109 15.420 29.119 1.00 32.13 306 ARG A CA 1
ATOM 2381 C C . ARG A 1 326 ? -22.295 16.687 28.979 1.00 35.29 306 ARG A C 1
ATOM 2382 O O . ARG A 1 326 ? -22.612 17.660 29.653 1.00 34.54 306 ARG A O 1
ATOM 2390 N N . LEU A 1 327 ? -21.292 16.704 28.069 1.00 31.90 307 LEU A N 1
ATOM 2391 C CA . LEU A 1 327 ? -20.461 17.894 27.818 1.00 31.96 307 LEU A CA 1
ATOM 2392 C C . LEU A 1 327 ? -21.258 19.080 27.282 1.00 33.35 307 LEU A C 1
ATOM 2393 O O . LEU A 1 327 ? -21.052 20.202 27.740 1.00 32.05 307 LEU A O 1
ATOM 2398 N N . GLU A 1 328 ? -22.169 18.835 26.323 1.00 29.88 308 GLU A N 1
ATOM 2399 C CA . GLU A 1 328 ? -23.024 19.888 25.761 1.00 30.73 308 GLU A CA 1
ATOM 2400 C C . GLU A 1 328 ? -23.898 20.546 26.822 1.00 34.73 308 GLU A C 1
ATOM 2401 O O . GLU A 1 328 ? -24.002 21.765 26.819 1.00 33.54 308 GLU A O 1
ATOM 2407 N N . THR A 1 329 ? -24.469 19.766 27.768 1.00 33.63 309 THR A N 1
ATOM 2408 C CA . THR A 1 329 ? -25.271 20.366 28.853 1.00 34.06 309 THR A CA 1
ATOM 2409 C C . THR A 1 329 ? -24.372 21.259 29.704 1.00 37.25 309 THR A C 1
ATOM 2410 O O . THR A 1 329 ? -24.750 22.390 30.020 1.00 36.42 309 THR A O 1
ATOM 2414 N N . ALA A 1 330 ? -23.151 20.761 30.035 1.00 33.55 310 ALA A N 1
ATOM 2415 C CA . ALA A 1 330 ? -22.169 21.508 30.826 1.00 32.14 310 ALA A CA 1
ATOM 2416 C C . ALA A 1 330 ? -21.725 22.783 30.095 1.00 33.81 310 ALA A C 1
ATOM 2417 O O . ALA A 1 330 ? -21.602 23.847 30.719 1.00 32.09 310 ALA A O 1
ATOM 2419 N N . ILE A 1 331 ? -21.508 22.690 28.761 1.00 30.18 311 ILE A N 1
ATOM 2420 C CA . ILE A 1 331 ? -21.114 23.863 27.952 1.00 28.93 311 ILE A CA 1
ATOM 2421 C C . ILE A 1 331 ? -22.289 24.836 27.826 1.00 33.75 311 ILE A C 1
ATOM 2422 O O . ILE A 1 331 ? -22.079 26.040 27.977 1.00 33.17 311 ILE A O 1
ATOM 2427 N N . GLU A 1 332 ? -23.523 24.325 27.604 1.00 32.56 312 GLU A N 1
ATOM 2428 C CA . GLU A 1 332 ? -24.690 25.213 27.504 1.00 35.38 312 GLU A CA 1
ATOM 2429 C C . GLU A 1 332 ? -24.856 26.057 28.767 1.00 40.33 312 GLU A C 1
ATOM 2430 O O . GLU A 1 332 ? -25.155 27.251 28.662 1.00 39.35 312 GLU A O 1
ATOM 2436 N N . ALA A 1 333 ? -24.603 25.448 29.951 1.00 37.30 313 ALA A N 1
ATOM 2437 C CA . ALA A 1 333 ? -24.706 26.144 31.237 1.00 37.77 313 ALA A CA 1
ATOM 2438 C C . ALA A 1 333 ? -23.746 27.325 31.356 1.00 41.56 313 ALA A C 1
ATOM 2439 O O . ALA A 1 333 ? -24.165 28.358 31.856 1.00 40.66 313 ALA A O 1
ATOM 2441 N N . ILE A 1 334 ? -22.477 27.200 30.879 1.00 37.81 314 ILE A N 1
ATOM 2442 C CA . ILE A 1 334 ? -21.530 28.325 30.954 1.00 37.04 314 ILE A CA 1
ATOM 2443 C C . ILE A 1 334 ? -21.483 29.175 29.699 1.00 41.74 314 ILE A C 1
ATOM 2444 O O . ILE A 1 334 ? -20.868 30.246 29.705 1.00 42.42 314 ILE A O 1
ATOM 2449 N N . GLU A 1 335 ? -22.160 28.705 28.612 1.00 37.20 315 GLU A N 1
ATOM 2450 C CA . GLU A 1 335 ? -22.320 29.381 27.313 1.00 35.60 315 GLU A CA 1
ATOM 2451 C C . GLU A 1 335 ? -21.138 29.274 26.358 1.00 37.14 315 GLU A C 1
ATOM 2452 O O . GLU A 1 335 ? -21.306 29.553 25.178 1.00 35.59 315 GLU A O 1
ATOM 2458 N N . GLU A 1 336 ? -19.960 28.843 26.849 1.00 33.37 316 GLU A N 1
ATOM 2459 C CA . GLU A 1 336 ? -18.757 28.742 26.024 1.00 32.58 316 GLU A CA 1
ATOM 2460 C C . GLU A 1 336 ? -17.788 27.737 26.600 1.00 36.62 316 GLU A C 1
ATOM 2461 O O . GLU A 1 336 ? -17.675 27.637 27.814 1.00 38.39 316 GLU A O 1
ATOM 2467 N N . PHE A 1 337 ? -17.116 26.962 25.732 1.00 29.73 317 PHE A N 1
ATOM 2468 C CA . PHE A 1 337 ? -16.126 25.981 26.168 1.00 26.99 317 PHE A CA 1
ATOM 2469 C C . PHE A 1 337 ? -14.764 26.658 25.903 1.00 29.72 317 PHE A C 1
ATOM 2470 O O . PHE A 1 337 ? -14.381 26.832 24.749 1.00 27.73 317 PHE A O 1
ATOM 2478 N N . PRO A 1 338 ? -14.091 27.170 26.965 1.00 26.47 318 PRO A N 1
ATOM 2479 C CA . PRO A 1 338 ? -12.893 27.983 26.736 1.00 25.58 318 PRO A CA 1
ATOM 2480 C C . PRO A 1 338 ? -11.632 27.156 26.540 1.00 26.46 318 PRO A C 1
ATOM 2481 O O . PRO A 1 338 ? -10.793 27.065 27.428 1.00 25.71 318 PRO A O 1
ATOM 2485 N N . HIS A 1 339 ? -11.511 26.545 25.353 1.00 23.79 319 HIS A N 1
ATOM 2486 C CA . HIS A 1 339 ? -10.399 25.668 25.026 1.00 22.67 319 HIS A CA 1
ATOM 2487 C C . HIS A 1 339 ? -10.349 25.517 23.515 1.00 26.36 319 HIS A C 1
ATOM 2488 O O . HIS A 1 339 ? -11.390 25.395 22.868 1.00 25.85 319 HIS A O 1
ATOM 2495 N N . GLY A 1 340 ? -9.145 25.497 22.976 1.00 21.72 320 GLY A N 1
ATOM 2496 C CA . GLY A 1 340 ? -8.932 25.354 21.546 1.00 22.15 320 GLY A CA 1
ATOM 2497 C C . GLY A 1 340 ? -7.538 25.767 21.160 1.00 24.52 320 GLY A C 1
ATOM 2498 O O . GLY A 1 340 ? -6.898 26.535 21.881 1.00 23.74 320 GLY A O 1
ATOM 2499 N N . PHE A 1 341 ? -7.057 25.238 20.036 1.00 21.81 321 PHE A N 1
ATOM 2500 C CA . PHE A 1 341 ? -5.737 25.526 19.500 1.00 21.33 321 PHE A CA 1
ATOM 2501 C C . PHE A 1 341 ? -5.921 26.338 18.246 1.00 25.20 321 PHE A C 1
ATOM 2502 O O . PHE A 1 341 ? -6.872 26.097 17.509 1.00 24.15 321 PHE A O 1
ATOM 2510 N N . THR A 1 342 ? -4.983 27.255 17.967 1.00 22.49 322 THR A N 1
ATOM 2511 C CA . THR A 1 342 ? -5.028 28.135 16.783 1.00 21.96 322 THR A CA 1
ATOM 2512 C C . THR A 1 342 ? -5.361 27.372 15.489 1.00 23.00 322 THR A C 1
ATOM 2513 O O . THR A 1 342 ? -6.242 27.796 14.716 1.00 19.70 322 THR A O 1
ATOM 2517 N N . ALA A 1 343 ? -4.662 26.252 15.274 1.00 19.83 323 ALA A N 1
ATOM 2518 C CA . ALA A 1 343 ? -4.846 25.430 14.076 1.00 21.69 323 ALA A CA 1
ATOM 2519 C C . ALA A 1 343 ? -5.899 24.326 14.181 1.00 24.84 323 ALA A C 1
ATOM 2520 O O . ALA A 1 343 ? -6.077 23.605 13.204 1.00 27.30 323 ALA A O 1
ATOM 2522 N N . SER A 1 344 ? -6.631 24.224 15.298 1.00 20.94 324 SER A N 1
ATOM 2523 C CA . SER A 1 344 ? -7.707 23.206 15.475 1.00 22.37 324 SER A CA 1
ATOM 2524 C C . SER A 1 344 ? -8.665 23.254 14.301 1.00 23.83 324 SER A C 1
ATOM 2525 O O . SER A 1 344 ? -9.162 24.318 14.009 1.00 23.85 324 SER A O 1
ATOM 2528 N N . GLY A 1 345 ? -8.851 22.134 13.602 1.00 21.53 325 GLY A N 1
ATOM 2529 C CA . GLY A 1 345 ? -9.791 22.051 12.486 1.00 21.43 325 GLY A CA 1
ATOM 2530 C C . GLY A 1 345 ? -9.327 22.684 11.191 1.00 24.06 325 GLY A C 1
ATOM 2531 O O . GLY A 1 345 ? -10.157 22.987 10.329 1.00 22.04 325 GLY A O 1
ATOM 2532 N N . HIS A 1 346 ? -8.002 22.899 11.043 1.00 21.41 326 HIS A N 1
ATOM 2533 C CA . HIS A 1 346 ? -7.388 23.491 9.843 1.00 20.81 326 HIS A CA 1
ATOM 2534 C C . HIS A 1 346 ? -7.932 22.825 8.562 1.00 24.38 326 HIS A C 1
ATOM 2535 O O . HIS A 1 346 ? -7.976 21.581 8.509 1.00 21.09 326 HIS A O 1
ATOM 2542 N N . PRO A 1 347 ? -8.447 23.626 7.570 1.00 22.95 327 PRO A N 1
ATOM 2543 C CA . PRO A 1 347 ? -9.075 23.016 6.379 1.00 22.44 327 PRO A CA 1
ATOM 2544 C C . PRO A 1 347 ? -8.157 22.057 5.628 1.00 25.16 327 PRO A C 1
ATOM 2545 O O . PRO A 1 347 ? -8.638 21.075 5.076 1.00 24.15 327 PRO A O 1
ATOM 2549 N N . VAL A 1 348 ? -6.859 22.377 5.560 1.00 21.17 328 VAL A N 1
ATOM 2550 C CA . VAL A 1 348 ? -5.877 21.526 4.869 1.00 21.15 328 VAL A CA 1
ATOM 2551 C C . VAL A 1 348 ? -5.744 20.163 5.561 1.00 23.92 328 VAL A C 1
ATOM 2552 O O . VAL A 1 348 ? -5.795 19.141 4.897 1.00 23.25 328 VAL A O 1
ATOM 2556 N N . GLY A 1 349 ? -5.620 20.168 6.887 1.00 22.27 329 GLY A N 1
ATOM 2557 C CA . GLY A 1 349 ? -5.536 18.924 7.653 1.00 21.29 329 GLY A CA 1
ATOM 2558 C C . GLY A 1 349 ? -6.794 18.098 7.509 1.00 24.32 329 GLY A C 1
ATOM 2559 O O . GLY A 1 349 ? -6.722 16.870 7.371 1.00 21.58 329 GLY A O 1
ATOM 2560 N N . CYS A 1 350 ? -7.955 18.774 7.492 1.00 21.22 330 CYS A N 1
ATOM 2561 C CA . CYS A 1 350 ? -9.250 18.083 7.362 1.00 20.76 330 CYS A CA 1
ATOM 2562 C C . CYS A 1 350 ? -9.421 17.443 5.989 1.00 24.27 330 CYS A C 1
ATOM 2563 O O . CYS A 1 350 ? -9.866 16.303 5.919 1.00 23.77 330 CYS A O 1
ATOM 2566 N N . ALA A 1 351 ? -9.032 18.151 4.905 1.00 22.91 331 ALA A N 1
ATOM 2567 C CA . ALA A 1 351 ? -9.098 17.607 3.543 1.00 23.46 331 ALA A CA 1
ATOM 2568 C C . ALA A 1 351 ? -8.132 16.410 3.408 1.00 25.75 331 ALA A C 1
ATOM 2569 O O . ALA A 1 351 ? -8.524 15.398 2.843 1.00 24.59 331 ALA A O 1
ATOM 2571 N N . ILE A 1 352 ? -6.897 16.536 3.954 1.00 22.01 332 ILE A N 1
ATOM 2572 C CA . ILE A 1 352 ? -5.872 15.481 3.954 1.00 21.73 332 ILE A CA 1
ATOM 2573 C C . ILE A 1 352 ? -6.374 14.255 4.720 1.00 25.26 332 ILE A C 1
ATOM 2574 O O . ILE A 1 352 ? -6.218 13.138 4.216 1.00 24.44 332 ILE A O 1
ATOM 2579 N N . ALA A 1 353 ? -6.986 14.473 5.917 1.00 22.61 333 ALA A N 1
ATOM 2580 C CA . ALA A 1 353 ? -7.539 13.392 6.738 1.00 22.51 333 ALA A CA 1
ATOM 2581 C C . ALA A 1 353 ? -8.664 12.672 6.010 1.00 23.82 333 ALA A C 1
ATOM 2582 O O . ALA A 1 353 ? -8.683 11.437 5.999 1.00 23.53 333 ALA A O 1
ATOM 2584 N N . LEU A 1 354 ? -9.555 13.430 5.333 1.00 21.81 334 LEU A N 1
ATOM 2585 C CA . LEU A 1 354 ? -10.617 12.808 4.524 1.00 21.94 334 LEU A CA 1
ATOM 2586 C C . LEU A 1 354 ? -9.998 11.874 3.481 1.00 25.69 334 LEU A C 1
ATOM 2587 O O . LEU A 1 354 ? -10.490 10.760 3.296 1.00 24.31 334 LEU A O 1
ATOM 2592 N N . LYS A 1 355 ? -8.892 12.308 2.849 1.00 23.50 335 LYS A N 1
ATOM 2593 C CA . LYS A 1 355 ? -8.206 11.473 1.847 1.00 23.55 335 LYS A CA 1
ATOM 2594 C C . LYS A 1 355 ? -7.508 10.287 2.489 1.00 25.04 335 LYS A C 1
ATOM 2595 O O . LYS A 1 355 ? -7.655 9.169 1.978 1.00 25.05 335 LYS A O 1
ATOM 2601 N N . ALA A 1 356 ? -6.781 10.496 3.615 1.00 23.93 336 ALA A N 1
ATOM 2602 C CA . ALA A 1 356 ? -6.082 9.391 4.306 1.00 23.47 336 ALA A CA 1
ATOM 2603 C C . ALA A 1 356 ? -7.060 8.292 4.694 1.00 25.83 336 ALA A C 1
ATOM 2604 O O . ALA A 1 356 ? -6.753 7.112 4.514 1.00 27.64 336 ALA A O 1
ATOM 2606 N N . ILE A 1 357 ? -8.231 8.667 5.226 1.00 21.68 337 ILE A N 1
ATOM 2607 C CA . ILE A 1 357 ? -9.244 7.694 5.653 1.00 22.48 337 ILE A CA 1
ATOM 2608 C C . ILE A 1 357 ? -9.716 6.898 4.424 1.00 25.27 337 ILE A C 1
ATOM 2609 O O . ILE A 1 357 ? -9.819 5.670 4.487 1.00 24.13 337 ILE A O 1
ATOM 2614 N N . ASP A 1 358 ? -9.969 7.606 3.309 1.00 24.41 338 ASP A N 1
ATOM 2615 C CA . ASP A 1 358 ? -10.391 6.983 2.037 1.00 26.02 338 ASP A CA 1
ATOM 2616 C C . ASP A 1 358 ? -9.305 6.013 1.555 1.00 28.63 338 ASP A C 1
ATOM 2617 O O . ASP A 1 358 ? -9.621 4.886 1.167 1.00 28.16 338 ASP A O 1
ATOM 2622 N N . VAL A 1 359 ? -8.022 6.447 1.596 1.00 23.55 339 VAL A N 1
ATOM 2623 C CA . VAL A 1 359 ? -6.911 5.614 1.126 1.00 23.54 339 VAL A CA 1
ATOM 2624 C C . VAL A 1 359 ? -6.782 4.329 1.956 1.00 28.16 339 VAL A C 1
ATOM 2625 O O . VAL A 1 359 ? -6.748 3.227 1.389 1.00 28.21 339 VAL A O 1
ATOM 2629 N N . VAL A 1 360 ? -6.778 4.473 3.288 1.00 24.48 340 VAL A N 1
ATOM 2630 C CA . VAL A 1 360 ? -6.622 3.346 4.199 1.00 24.09 340 VAL A CA 1
ATOM 2631 C C . VAL A 1 360 ? -7.772 2.340 4.062 1.00 27.55 340 VAL A C 1
ATOM 2632 O O . VAL A 1 360 ? -7.548 1.125 3.945 1.00 25.38 340 VAL A O 1
ATOM 2644 N N . ASN A 1 362 ? -10.463 2.241 1.730 1.00 26.63 342 ASN A N 1
ATOM 2645 C CA . ASN A 1 362 ? -10.985 1.896 0.408 1.00 26.88 342 ASN A CA 1
ATOM 2646 C C . ASN A 1 362 ? -9.982 1.535 -0.674 1.00 29.65 342 ASN A C 1
ATOM 2647 O O . ASN A 1 362 ? -10.393 1.056 -1.729 1.00 30.08 342 ASN A O 1
ATOM 2652 N N . GLU A 1 363 ? -8.694 1.715 -0.428 1.00 27.54 343 GLU A N 1
ATOM 2653 C CA . GLU A 1 363 ? -7.684 1.435 -1.455 1.00 28.54 343 GLU A CA 1
ATOM 2654 C C . GLU A 1 363 ? -6.864 0.156 -1.151 1.00 32.21 343 GLU A C 1
ATOM 2655 O O . GLU A 1 363 ? -5.825 -0.099 -1.757 1.00 31.78 343 GLU A O 1
ATOM 2661 N N . GLY A 1 364 ? -7.394 -0.669 -0.265 1.00 29.70 344 GLY A N 1
ATOM 2662 C CA . GLY A 1 364 ? -6.798 -1.955 0.096 1.00 29.57 344 GLY A CA 1
ATOM 2663 C C . GLY A 1 364 ? -5.699 -1.946 1.149 1.00 30.71 344 GLY A C 1
ATOM 2664 O O . GLY A 1 364 ? -5.181 -3.015 1.492 1.00 29.81 344 GLY A O 1
ATOM 2665 N N . LEU A 1 365 ? -5.312 -0.763 1.661 1.00 26.52 345 LEU A N 1
ATOM 2666 C CA . LEU A 1 365 ? -4.227 -0.681 2.659 1.00 25.86 345 LEU A CA 1
ATOM 2667 C C . LEU A 1 365 ? -4.552 -1.411 3.954 1.00 28.45 345 LEU A C 1
ATOM 2668 O O . LEU A 1 365 ? -3.747 -2.227 4.390 1.00 29.68 345 LEU A O 1
ATOM 2673 N N . ALA A 1 366 ? -5.736 -1.169 4.542 1.00 24.78 346 ALA A N 1
ATOM 2674 C CA . ALA A 1 366 ? -6.174 -1.872 5.762 1.00 25.65 346 ALA A CA 1
ATOM 2675 C C . ALA A 1 366 ? -6.311 -3.386 5.476 1.00 29.76 346 ALA A C 1
ATOM 2676 O O . ALA A 1 366 ? -6.006 -4.212 6.337 1.00 29.19 346 ALA A O 1
ATOM 2678 N N . GLU A 1 367 ? -6.747 -3.749 4.257 1.00 27.67 347 GLU A N 1
ATOM 2679 C CA . GLU A 1 367 ? -6.901 -5.160 3.888 1.00 27.74 347 GLU A CA 1
ATOM 2680 C C . GLU A 1 367 ? -5.548 -5.822 3.770 1.00 29.94 347 GLU A C 1
ATOM 2681 O O . GLU A 1 367 ? -5.413 -6.984 4.150 1.00 30.38 347 GLU A O 1
ATOM 2687 N N . ASN A 1 368 ? -4.542 -5.080 3.237 1.00 27.68 348 ASN A N 1
ATOM 2688 C CA . ASN A 1 368 ? -3.186 -5.585 3.080 1.00 27.56 348 ASN A CA 1
ATOM 2689 C C . ASN A 1 368 ? -2.593 -5.985 4.421 1.00 29.74 348 ASN A C 1
ATOM 2690 O O . ASN A 1 368 ? -1.931 -7.028 4.493 1.00 30.10 348 ASN A O 1
ATOM 2695 N N . VAL A 1 369 ? -2.898 -5.230 5.498 1.00 25.94 349 VAL A N 1
ATOM 2696 C CA . VAL A 1 369 ? -2.440 -5.629 6.835 1.00 26.69 349 VAL A CA 1
ATOM 2697 C C . VAL A 1 369 ? -3.040 -6.973 7.259 1.00 29.86 349 VAL A C 1
ATOM 2698 O O . VAL A 1 369 ? -2.310 -7.833 7.720 1.00 27.75 349 VAL A O 1
ATOM 2702 N N . ARG A 1 370 ? -4.350 -7.167 7.047 1.00 28.42 350 ARG A N 1
ATOM 2703 C CA . ARG A 1 370 ? -5.022 -8.436 7.363 1.00 28.84 350 ARG A CA 1
ATOM 2704 C C . ARG A 1 370 ? -4.473 -9.568 6.513 1.00 31.00 350 ARG A C 1
ATOM 2705 O O . ARG A 1 370 ? -4.280 -10.672 7.014 1.00 30.13 350 ARG A O 1
ATOM 2713 N N . ARG A 1 371 ? -4.252 -9.305 5.227 1.00 29.87 351 ARG A N 1
ATOM 2714 C CA . ARG A 1 371 ? -3.766 -10.320 4.292 1.00 31.24 351 ARG A CA 1
ATOM 2715 C C . ARG A 1 371 ? -2.345 -10.790 4.620 1.00 34.88 351 ARG A C 1
ATOM 2716 O O . ARG A 1 371 ? -2.080 -11.991 4.611 1.00 34.35 351 ARG A O 1
ATOM 2724 N N . LEU A 1 372 ? -1.457 -9.849 4.942 1.00 30.86 352 LEU A N 1
ATOM 2725 C CA . LEU A 1 372 ? -0.056 -10.139 5.219 1.00 30.14 352 LEU A CA 1
ATOM 2726 C C . LEU A 1 372 ? 0.298 -10.436 6.672 1.00 32.82 352 LEU A C 1
ATOM 2727 O O . LEU A 1 372 ? 1.400 -10.950 6.911 1.00 33.07 352 LEU A O 1
ATOM 2732 N N . ALA A 1 373 ? -0.622 -10.162 7.641 1.00 27.61 353 ALA A N 1
ATOM 2733 C CA . ALA A 1 373 ? -0.347 -10.453 9.056 1.00 27.44 353 ALA A CA 1
ATOM 2734 C C . ALA A 1 373 ? 0.002 -11.924 9.317 1.00 32.16 353 ALA A C 1
ATOM 2735 O O . ALA A 1 373 ? 0.974 -12.131 10.037 1.00 32.66 353 ALA A O 1
ATOM 2737 N N . PRO A 1 374 ? -0.659 -12.948 8.704 1.00 30.02 354 PRO A N 1
ATOM 2738 C CA . PRO A 1 374 ? -0.248 -14.353 8.977 1.00 30.86 354 PRO A CA 1
ATOM 2739 C C . PRO A 1 374 ? 1.209 -14.665 8.605 1.00 35.53 354 PRO A C 1
ATOM 2740 O O . PRO A 1 374 ? 1.926 -15.272 9.406 1.00 34.20 354 PRO A O 1
ATOM 2744 N N . ARG A 1 375 ? 1.661 -14.209 7.414 1.00 34.25 355 ARG A N 1
ATOM 2745 C CA . ARG A 1 375 ? 3.042 -14.384 6.926 1.00 34.08 355 ARG A CA 1
ATOM 2746 C C . ARG A 1 375 ? 4.012 -13.641 7.865 1.00 34.27 355 ARG A C 1
ATOM 2747 O O . ARG A 1 375 ? 5.080 -14.170 8.184 1.00 31.34 355 ARG A O 1
ATOM 2755 N N . PHE A 1 376 ? 3.622 -12.423 8.315 1.00 30.63 356 PHE A N 1
ATOM 2756 C CA . PHE A 1 376 ? 4.380 -11.570 9.236 1.00 30.05 356 PHE A CA 1
ATOM 2757 C C . PHE A 1 376 ? 4.677 -12.347 10.513 1.00 33.64 356 PHE A C 1
ATOM 2758 O O . PHE A 1 376 ? 5.844 -12.479 10.898 1.00 33.22 356 PHE A O 1
ATOM 2766 N N . GLU A 1 377 ? 3.619 -12.923 11.115 1.00 31.10 357 GLU A N 1
ATOM 2767 C CA . GLU A 1 377 ? 3.681 -13.709 12.348 1.00 31.36 357 GLU A CA 1
ATOM 2768 C C . GLU A 1 377 ? 4.469 -14.998 12.153 1.00 36.69 357 GLU A C 1
ATOM 2769 O O . GLU A 1 377 ? 5.228 -15.390 13.039 1.00 37.18 357 GLU A O 1
ATOM 2775 N N . GLU A 1 378 ? 4.272 -15.667 11.008 1.00 34.62 358 GLU A N 1
ATOM 2776 C CA . GLU A 1 378 ? 4.964 -16.920 10.713 1.00 35.19 358 GLU A CA 1
ATOM 2777 C C . GLU A 1 378 ? 6.493 -16.706 10.702 1.00 37.63 358 GLU A C 1
ATOM 2778 O O . GLU A 1 378 ? 7.214 -17.507 11.299 1.00 37.20 358 GLU A O 1
ATOM 2784 N N . ARG A 1 379 ? 6.978 -15.619 10.061 1.00 32.57 359 ARG A N 1
ATOM 2785 C CA . ARG A 1 379 ? 8.410 -15.336 10.031 1.00 33.53 359 ARG A CA 1
ATOM 2786 C C . ARG A 1 379 ? 8.955 -14.973 11.427 1.00 37.51 359 ARG A C 1
ATOM 2787 O O . ARG A 1 379 ? 10.074 -15.369 11.756 1.00 38.43 359 ARG A O 1
ATOM 2795 N N . LEU A 1 380 ? 8.154 -14.269 12.255 1.00 31.97 360 LEU A N 1
ATOM 2796 C CA . LEU A 1 380 ? 8.576 -13.894 13.611 1.00 31.44 360 LEU A CA 1
ATOM 2797 C C . LEU A 1 380 ? 8.661 -15.113 14.502 1.00 35.94 360 LEU A C 1
ATOM 2798 O O . LEU A 1 380 ? 9.569 -15.209 15.331 1.00 35.21 360 LEU A O 1
ATOM 2803 N N . LYS A 1 381 ? 7.739 -16.068 14.301 1.00 34.72 361 LYS A N 1
ATOM 2804 C CA . LYS A 1 381 ? 7.699 -17.332 15.039 1.00 34.97 361 LYS A CA 1
ATOM 2805 C C . LYS A 1 381 ? 8.998 -18.123 14.765 1.00 39.41 361 LYS A C 1
ATOM 2806 O O . LYS A 1 381 ? 9.633 -18.598 15.710 1.00 38.80 361 LYS A O 1
ATOM 2812 N N . HIS A 1 382 ? 9.438 -18.172 13.492 1.00 37.83 362 HIS A N 1
ATOM 2813 C CA . HIS A 1 382 ? 10.686 -18.834 13.109 1.00 39.91 362 HIS A CA 1
ATOM 2814 C C . HIS A 1 382 ? 11.894 -18.131 13.739 1.00 41.90 362 HIS A C 1
ATOM 2815 O O . HIS A 1 382 ? 12.773 -18.803 14.287 1.00 40.54 362 HIS A O 1
ATOM 2822 N N . ILE A 1 383 ? 11.903 -16.781 13.714 1.00 37.40 363 ILE A N 1
ATOM 2823 C CA . ILE A 1 383 ? 12.970 -15.958 14.308 1.00 37.07 363 ILE A CA 1
ATOM 2824 C C . ILE A 1 383 ? 13.058 -16.173 15.829 1.00 42.76 363 ILE A C 1
ATOM 2825 O O . ILE A 1 383 ? 14.163 -16.228 16.373 1.00 42.32 363 ILE A O 1
ATOM 2830 N N . ALA A 1 384 ? 11.897 -16.353 16.488 1.00 39.96 364 ALA A N 1
ATOM 2831 C CA . ALA A 1 384 ? 11.788 -16.570 17.932 1.00 40.46 364 ALA A CA 1
ATOM 2832 C C . ALA A 1 384 ? 12.378 -17.904 18.409 1.00 45.82 364 ALA A C 1
ATOM 2833 O O . ALA A 1 384 ? 12.564 -18.084 19.615 1.00 44.81 364 ALA A O 1
ATOM 2835 N N . GLU A 1 385 ? 12.691 -18.827 17.472 1.00 44.07 365 GLU A N 1
ATOM 2836 C CA . GLU A 1 385 ? 13.318 -20.117 17.792 1.00 45.18 365 GLU A CA 1
ATOM 2837 C C . GLU A 1 385 ? 14.768 -19.906 18.254 1.00 49.96 365 GLU A C 1
ATOM 2838 O O . GLU A 1 385 ? 15.321 -20.779 18.928 1.00 51.63 365 GLU A O 1
ATOM 2844 N N . ARG A 1 386 ? 15.380 -18.748 17.909 1.00 44.31 366 ARG A N 1
ATOM 2845 C CA . ARG A 1 386 ? 16.752 -18.411 18.315 1.00 44.46 366 ARG A CA 1
ATOM 2846 C C . ARG A 1 386 ? 16.848 -18.334 19.856 1.00 48.77 366 ARG A C 1
ATOM 2847 O O . ARG A 1 386 ? 15.906 -17.834 20.489 1.00 47.29 366 ARG A O 1
ATOM 2855 N N . PRO A 1 387 ? 17.970 -18.785 20.471 1.00 46.22 367 PRO A N 1
ATOM 2856 C CA . PRO A 1 387 ? 18.064 -18.748 21.945 1.00 45.83 367 PRO A CA 1
ATOM 2857 C C . PRO A 1 387 ? 18.048 -17.360 22.576 1.00 46.64 367 PRO A C 1
ATOM 2858 O O . PRO A 1 387 ? 17.668 -17.243 23.741 1.00 46.08 367 PRO A O 1
ATOM 2862 N N . ASN A 1 388 ? 18.436 -16.318 21.814 1.00 41.12 368 ASN A N 1
ATOM 2863 C CA . ASN A 1 388 ? 18.476 -14.941 22.310 1.00 40.13 368 ASN A CA 1
ATOM 2864 C C . ASN A 1 388 ? 17.179 -14.126 22.106 1.00 40.52 368 ASN A C 1
ATOM 2865 O O . ASN A 1 388 ? 17.149 -12.934 22.408 1.00 39.61 368 ASN A O 1
ATOM 2870 N N . ILE A 1 389 ? 16.111 -14.777 21.643 1.00 36.48 369 ILE A N 1
ATOM 2871 C CA . ILE A 1 389 ? 14.804 -14.131 21.485 1.00 35.19 369 ILE A CA 1
ATOM 2872 C C . ILE A 1 389 ? 13.890 -14.694 22.575 1.00 39.12 369 ILE A C 1
ATOM 2873 O O . ILE A 1 389 ? 13.549 -15.882 22.537 1.00 39.34 369 ILE A O 1
ATOM 2878 N N . GLY A 1 390 ? 13.538 -13.840 23.541 1.00 34.96 370 GLY A N 1
ATOM 2879 C CA . GLY A 1 390 ? 12.679 -14.191 24.671 1.00 34.47 370 GLY A CA 1
ATOM 2880 C C . GLY A 1 390 ? 11.235 -14.417 24.284 1.00 38.07 370 GLY A C 1
ATOM 2881 O O . GLY A 1 390 ? 10.565 -15.278 24.854 1.00 38.30 370 GLY A O 1
ATOM 2882 N N . GLU A 1 391 ? 10.744 -13.615 23.323 1.00 33.97 371 GLU A N 1
ATOM 2883 C CA . GLU A 1 391 ? 9.408 -13.720 22.759 1.00 33.88 371 GLU A CA 1
ATOM 2884 C C . GLU A 1 391 ? 9.230 -12.811 21.563 1.00 36.47 371 GLU A C 1
ATOM 2885 O O . GLU A 1 391 ? 9.984 -11.855 21.370 1.00 35.22 371 GLU A O 1
ATOM 2891 N N . TYR A 1 392 ? 8.201 -13.114 20.777 1.00 32.98 372 TYR A N 1
ATOM 2892 C CA . TYR A 1 392 ? 7.702 -12.263 19.711 1.00 32.17 372 TYR A CA 1
ATOM 2893 C C . TYR A 1 392 ? 6.287 -11.935 20.165 1.00 33.87 372 TYR A C 1
ATOM 2894 O O . TYR A 1 392 ? 5.632 -12.760 20.813 1.00 32.87 372 TYR A O 1
ATOM 2903 N N . ARG A 1 393 ? 5.827 -10.735 19.858 1.00 30.17 373 ARG A N 1
ATOM 2904 C CA . ARG A 1 393 ? 4.498 -10.300 20.245 1.00 29.09 373 ARG A CA 1
ATOM 2905 C C . ARG A 1 393 ? 4.023 -9.256 19.255 1.00 30.52 373 ARG A C 1
ATOM 2906 O O . ARG A 1 393 ? 4.833 -8.606 18.588 1.00 28.61 373 ARG A O 1
ATOM 2914 N N . GLY A 1 394 ? 2.718 -9.140 19.145 1.00 27.30 374 GLY A N 1
ATOM 2915 C CA . GLY A 1 394 ? 2.098 -8.178 18.254 1.00 27.19 374 GLY A CA 1
ATOM 2916 C C . GLY A 1 394 ? 0.821 -8.681 17.630 1.00 29.67 374 GLY A C 1
ATOM 2917 O O . GLY A 1 394 ? 0.264 -9.706 18.058 1.00 28.56 374 GLY A O 1
ATOM 2918 N N . ILE A 1 395 ? 0.358 -7.946 16.605 1.00 26.09 375 ILE A N 1
ATOM 2919 C CA . ILE A 1 395 ? -0.906 -8.202 15.876 1.00 25.95 375 ILE A CA 1
ATOM 2920 C C . ILE A 1 395 ? -0.890 -7.340 14.606 1.00 29.73 375 ILE A C 1
ATOM 2921 O O . ILE A 1 395 ? -0.264 -6.282 14.616 1.00 27.04 375 ILE A O 1
ATOM 2926 N N . GLY A 1 396 ? -1.551 -7.804 13.542 1.00 27.15 376 GLY A N 1
ATOM 2927 C CA . GLY A 1 396 ? -1.648 -7.073 12.274 1.00 27.35 376 GLY A CA 1
ATOM 2928 C C . GLY A 1 396 ? -0.304 -6.620 11.739 1.00 28.45 376 GLY A C 1
ATOM 2929 O O . GLY A 1 396 ? 0.534 -7.462 11.394 1.00 27.90 376 GLY A O 1
ATOM 2930 N N . PHE A 1 397 ? -0.066 -5.287 11.745 1.00 25.43 377 PHE A N 1
ATOM 2931 C CA . PHE A 1 397 ? 1.202 -4.699 11.308 1.00 24.34 377 PHE A CA 1
ATOM 2932 C C . PHE A 1 397 ? 1.997 -4.006 12.436 1.00 27.43 377 PHE A C 1
ATOM 2933 O O . PHE A 1 397 ? 2.703 -3.042 12.163 1.00 27.90 377 PHE A O 1
ATOM 2949 N N . TRP A 1 399 ? 4.570 -5.370 15.534 1.00 26.43 379 TRP A N 1
ATOM 2950 C CA . TRP A 1 399 ? 5.209 -6.545 16.156 1.00 26.60 379 TRP A CA 1
ATOM 2951 C C . TRP A 1 399 ? 6.500 -6.163 16.864 1.00 29.28 379 TRP A C 1
ATOM 2952 O O . TRP A 1 399 ? 7.098 -5.137 16.533 1.00 29.91 379 TRP A O 1
ATOM 2963 N N . ALA A 1 400 ? 6.936 -6.992 17.819 1.00 26.39 380 ALA A N 1
ATOM 2964 C CA . ALA A 1 400 ? 8.204 -6.808 18.517 1.00 27.11 380 ALA A CA 1
ATOM 2965 C C . ALA A 1 400 ? 8.893 -8.132 18.742 1.00 31.55 380 ALA A C 1
ATOM 2966 O O . ALA A 1 400 ? 8.231 -9.177 18.891 1.00 30.74 380 ALA A O 1
ATOM 2968 N N . LEU A 1 401 ? 10.227 -8.090 18.754 1.00 28.43 381 LEU A N 1
ATOM 2969 C CA . LEU A 1 401 ? 11.081 -9.227 19.113 1.00 29.41 381 LEU A CA 1
ATOM 2970 C C . LEU A 1 401 ? 11.832 -8.772 20.373 1.00 34.64 381 LEU A C 1
ATOM 2971 O O . LEU A 1 401 ? 12.450 -7.707 20.359 1.00 33.49 381 LEU A O 1
ATOM 2976 N N . GLU A 1 402 ? 11.748 -9.547 21.464 1.00 31.50 382 GLU A N 1
ATOM 2977 C CA . GLU A 1 402 ? 12.411 -9.208 22.719 1.00 31.75 382 GLU A CA 1
ATOM 2978 C C . GLU A 1 402 ? 13.757 -9.958 22.811 1.00 38.26 382 GLU A C 1
ATOM 2979 O O . GLU A 1 402 ? 13.781 -11.179 22.670 1.00 39.26 382 GLU A O 1
ATOM 2985 N N . ALA A 1 403 ? 14.868 -9.227 23.037 1.00 35.81 383 ALA A N 1
ATOM 2986 C CA . ALA A 1 403 ? 16.195 -9.837 23.168 1.00 36.91 383 ALA A CA 1
ATOM 2987 C C . ALA A 1 403 ? 16.466 -10.278 24.617 1.00 40.10 383 ALA A C 1
ATOM 2988 O O . ALA A 1 403 ? 16.168 -9.532 25.553 1.00 38.86 383 ALA A O 1
ATOM 2990 N N . VAL A 1 404 ? 16.992 -11.510 24.796 1.00 37.79 384 VAL A N 1
ATOM 2991 C CA . VAL A 1 404 ? 17.337 -12.074 26.113 1.00 38.34 384 VAL A CA 1
ATOM 2992 C C . VAL A 1 404 ? 18.700 -12.794 26.060 1.00 44.88 384 VAL A C 1
ATOM 2993 O O . VAL A 1 404 ? 19.055 -13.366 25.026 1.00 44.45 384 VAL A O 1
ATOM 2997 N N . LYS A 1 405 ? 19.417 -12.816 27.196 1.00 43.57 385 LYS A N 1
ATOM 2998 C CA . LYS A 1 405 ? 20.681 -13.546 27.371 1.00 44.92 385 LYS A CA 1
ATOM 2999 C C . LYS A 1 405 ? 20.336 -15.039 27.519 1.00 50.35 385 LYS A C 1
ATOM 3000 O O . LYS A 1 405 ? 20.997 -15.895 26.912 1.00 51.12 385 LYS A O 1
ATOM 3006 N N . ASP A 1 406 ? 19.296 -15.346 28.334 1.00 46.12 386 ASP A N 1
ATOM 3007 C CA . ASP A 1 406 ? 18.820 -16.708 28.568 1.00 46.54 386 ASP A CA 1
ATOM 3008 C C . ASP A 1 406 ? 17.295 -16.750 28.481 1.00 50.19 386 ASP A C 1
ATOM 3009 O O . ASP A 1 406 ? 16.608 -16.006 29.188 1.00 48.29 386 ASP A O 1
ATOM 3014 N N . LYS A 1 407 ? 16.781 -17.640 27.623 1.00 47.61 387 LYS A N 1
ATOM 3015 C CA . LYS A 1 407 ? 15.356 -17.816 27.358 1.00 46.76 387 LYS A CA 1
ATOM 3016 C C . LYS A 1 407 ? 14.541 -18.321 28.551 1.00 51.86 387 LYS A C 1
ATOM 3017 O O . LYS A 1 407 ? 13.653 -17.606 29.016 1.00 50.96 387 LYS A O 1
ATOM 3023 N N . ALA A 1 408 ? 14.842 -19.545 29.042 1.00 50.25 388 ALA A N 1
ATOM 3024 C CA . ALA A 1 408 ? 14.153 -20.215 30.151 1.00 50.29 388 ALA A CA 1
ATOM 3025 C C . ALA A 1 408 ? 13.928 -19.341 31.392 1.00 53.46 388 ALA A C 1
ATOM 3026 O O . ALA A 1 408 ? 12.844 -19.375 31.968 1.00 54.19 388 ALA A O 1
ATOM 3028 N N . SER A 1 409 ? 14.934 -18.549 31.785 1.00 49.29 389 SER A N 1
ATOM 3029 C CA . SER A 1 409 ? 14.862 -17.657 32.948 1.00 48.28 389 SER A CA 1
ATOM 3030 C C . SER A 1 409 ? 14.447 -16.213 32.591 1.00 50.60 389 SER A C 1
ATOM 3031 O O . SER A 1 409 ? 14.381 -15.368 33.489 1.00 51.11 389 SER A O 1
ATOM 3034 N N . LYS A 1 410 ? 14.210 -15.922 31.286 1.00 44.86 390 LYS A N 1
ATOM 3035 C CA . LYS A 1 410 ? 13.871 -14.581 30.758 1.00 43.57 390 LYS A CA 1
ATOM 3036 C C . LYS A 1 410 ? 14.936 -13.540 31.168 1.00 47.58 390 LYS A C 1
ATOM 3037 O O . LYS A 1 410 ? 14.600 -12.389 31.442 1.00 46.44 390 LYS A O 1
ATOM 3043 N N . THR A 1 411 ? 16.215 -13.971 31.262 1.00 45.34 391 THR A N 1
ATOM 3044 C CA . THR A 1 411 ? 17.316 -13.106 31.677 1.00 45.41 391 THR A CA 1
ATOM 3045 C C . THR A 1 411 ? 17.705 -12.129 30.577 1.00 49.26 391 THR A C 1
ATOM 3046 O O . THR A 1 411 ? 18.080 -12.554 29.486 1.00 49.20 391 THR A O 1
ATOM 3050 N N . PRO A 1 412 ? 17.668 -10.813 30.840 1.00 46.39 392 PRO A N 1
ATOM 3051 C CA . PRO A 1 412 ? 18.088 -9.870 29.796 1.00 46.08 392 PRO A CA 1
ATOM 3052 C C . PRO A 1 412 ? 19.612 -9.728 29.744 1.00 52.69 392 PRO A C 1
ATOM 3053 O O . PRO A 1 412 ? 20.317 -10.155 30.667 1.00 52.89 392 PRO A O 1
ATOM 3057 N N . PHE A 1 413 ? 20.116 -9.124 28.658 1.00 49.91 393 PHE A N 1
ATOM 3058 C CA . PHE A 1 413 ? 21.524 -8.774 28.511 1.00 50.68 393 PHE A CA 1
ATOM 3059 C C . PHE A 1 413 ? 21.674 -7.498 29.339 1.00 56.61 393 PHE A C 1
ATOM 3060 O O . PHE A 1 413 ? 20.701 -6.747 29.460 1.00 55.41 393 PHE A O 1
ATOM 3068 N N . ASP A 1 414 ? 22.870 -7.241 29.899 1.00 56.03 394 ASP A N 1
ATOM 3069 C CA . ASP A 1 414 ? 23.143 -6.029 30.679 1.00 56.66 394 ASP A CA 1
ATOM 3070 C C . ASP A 1 414 ? 22.804 -4.798 29.862 1.00 60.78 394 ASP A C 1
ATOM 3071 O O . ASP A 1 414 ? 23.071 -4.769 28.658 1.00 60.97 394 ASP A O 1
ATOM 3076 N N . GLY A 1 415 ? 22.220 -3.802 30.520 1.00 57.57 395 GLY A N 1
ATOM 3077 C CA . GLY A 1 415 ? 21.829 -2.535 29.905 1.00 57.01 395 GLY A CA 1
ATOM 3078 C C . GLY A 1 415 ? 22.948 -1.808 29.183 1.00 62.45 395 GLY A C 1
ATOM 3079 O O . GLY A 1 415 ? 22.686 -1.034 28.259 1.00 62.18 395 GLY A O 1
ATOM 3080 N N . ASN A 1 416 ? 24.207 -2.068 29.594 1.00 60.21 396 ASN A N 1
ATOM 3081 C CA . ASN A 1 416 ? 25.414 -1.472 29.021 1.00 60.39 396 ASN A CA 1
ATOM 3082 C C . ASN A 1 416 ? 25.802 -2.105 27.678 1.00 62.22 396 ASN A C 1
ATOM 3083 O O . ASN A 1 416 ? 26.523 -1.482 26.896 1.00 61.94 396 ASN A O 1
ATOM 3088 N N . LEU A 1 417 ? 25.330 -3.338 27.414 1.00 57.61 397 LEU A N 1
ATOM 3089 C CA . LEU A 1 417 ? 25.595 -4.060 26.166 1.00 56.84 397 LEU A CA 1
ATOM 3090 C C . LEU A 1 417 ? 24.793 -3.482 24.973 1.00 58.04 397 LEU A C 1
ATOM 3091 O O . LEU A 1 417 ? 25.152 -3.746 23.825 1.00 57.00 397 LEU A O 1
ATOM 3096 N N . SER A 1 418 ? 23.716 -2.701 25.259 1.00 52.74 398 SER A N 1
ATOM 3097 C CA . SER A 1 418 ? 22.815 -2.024 24.302 1.00 51.10 398 SER A CA 1
ATOM 3098 C C . SER A 1 418 ? 22.421 -2.903 23.088 1.00 52.93 398 SER A C 1
ATOM 3099 O O . SER A 1 418 ? 22.485 -2.450 21.945 1.00 52.05 398 SER A O 1
ATOM 3102 N N . VAL A 1 419 ? 22.046 -4.166 23.349 1.00 49.61 399 VAL A N 1
ATOM 3103 C CA . VAL A 1 419 ? 21.695 -5.168 22.337 1.00 49.94 399 VAL A CA 1
ATOM 3104 C C . VAL A 1 419 ? 20.691 -4.686 21.266 1.00 52.18 399 VAL A C 1
ATOM 3105 O O . VAL A 1 419 ? 20.942 -4.886 20.077 1.00 51.82 399 VAL A O 1
ATOM 3109 N N . SER A 1 420 ? 19.590 -4.035 21.683 1.00 47.07 400 SER A N 1
ATOM 3110 C CA . SER A 1 420 ? 18.554 -3.560 20.761 1.00 45.58 400 SER A CA 1
ATOM 3111 C C . SER A 1 420 ? 19.065 -2.421 19.869 1.00 49.67 400 SER A C 1
ATOM 3112 O O . SER A 1 420 ? 18.882 -2.492 18.652 1.00 47.18 400 SER A O 1
ATOM 3115 N N . GLU A 1 421 ? 19.768 -1.420 20.471 1.00 48.02 401 GLU A N 1
ATOM 3116 C CA . GLU A 1 421 ? 20.419 -0.292 19.777 1.00 48.24 401 GLU A CA 1
ATOM 3117 C C . GLU A 1 421 ? 21.456 -0.816 18.759 1.00 52.89 401 GLU A C 1
ATOM 3118 O O . GLU A 1 421 ? 21.566 -0.262 17.663 1.00 52.80 401 GLU A O 1
ATOM 3124 N N . ARG A 1 422 ? 22.195 -1.892 19.125 1.00 49.39 402 ARG A N 1
ATOM 3125 C CA . ARG A 1 422 ? 23.189 -2.560 18.288 1.00 49.50 402 ARG A CA 1
ATOM 3126 C C . ARG A 1 422 ? 22.522 -3.240 17.104 1.00 52.76 402 ARG A C 1
ATOM 3127 O O . ARG A 1 422 ? 23.034 -3.132 15.993 1.00 51.88 402 ARG A O 1
ATOM 3135 N N . ILE A 1 423 ? 21.386 -3.943 17.335 1.00 49.37 403 ILE A N 1
ATOM 3136 C CA . ILE A 1 423 ? 20.602 -4.590 16.274 1.00 49.27 403 ILE A CA 1
ATOM 3137 C C . ILE A 1 423 ? 20.111 -3.503 15.306 1.00 51.26 403 ILE A C 1
ATOM 3138 O O . ILE A 1 423 ? 20.271 -3.646 14.090 1.00 50.87 403 ILE A O 1
ATOM 3143 N N . ALA A 1 424 ? 19.571 -2.406 15.860 1.00 47.32 404 ALA A N 1
ATOM 3144 C CA . ALA A 1 424 ? 19.037 -1.274 15.105 1.00 47.31 404 ALA A CA 1
ATOM 3145 C C . ALA A 1 424 ? 20.106 -0.533 14.296 1.00 53.23 404 ALA A C 1
ATOM 3146 O O . ALA A 1 424 ? 19.843 -0.179 13.146 1.00 52.52 404 ALA A O 1
ATOM 3148 N N . ASN A 1 425 ? 21.312 -0.324 14.879 1.00 50.70 405 ASN A N 1
ATOM 3149 C CA . ASN A 1 425 ? 22.420 0.345 14.188 1.00 50.71 405 ASN A CA 1
ATOM 3150 C C . ASN A 1 425 ? 22.935 -0.525 13.045 1.00 53.34 405 ASN A C 1
ATOM 3151 O O . ASN A 1 425 ? 23.191 0.000 11.959 1.00 53.96 405 ASN A O 1
ATOM 3156 N N . THR A 1 426 ? 22.983 -1.860 13.256 1.00 48.32 406 THR A N 1
ATOM 3157 C CA . THR A 1 426 ? 23.384 -2.845 12.252 1.00 48.22 406 THR A CA 1
ATOM 3158 C C . THR A 1 426 ? 22.335 -2.897 11.131 1.00 49.49 406 THR A C 1
ATOM 3159 O O . THR A 1 426 ? 22.687 -3.120 9.969 1.00 48.59 406 THR A O 1
ATOM 3163 N N . CYS A 1 427 ? 21.054 -2.688 11.487 1.00 43.96 407 CYS A N 1
ATOM 3164 C CA . CYS A 1 427 ? 19.962 -2.664 10.512 1.00 42.14 407 CYS A CA 1
ATOM 3165 C C . CYS A 1 427 ? 20.110 -1.445 9.606 1.00 43.07 407 CYS A C 1
ATOM 3166 O O . CYS A 1 427 ? 20.033 -1.604 8.392 1.00 42.84 407 CYS A O 1
ATOM 3169 N N . THR A 1 428 ? 20.392 -0.255 10.187 1.00 39.33 408 THR A N 1
ATOM 3170 C CA . THR A 1 428 ? 20.616 1.014 9.456 1.00 39.10 408 THR A CA 1
ATOM 3171 C C . THR A 1 428 ? 21.724 0.856 8.405 1.00 42.04 408 THR A C 1
ATOM 3172 O O . THR A 1 428 ? 21.552 1.301 7.262 1.00 39.09 408 THR A O 1
ATOM 3176 N N . ASP A 1 429 ? 22.841 0.187 8.799 1.00 40.39 409 ASP A N 1
ATOM 3177 C CA . ASP A 1 429 ? 23.991 -0.096 7.949 1.00 41.76 409 ASP A CA 1
ATOM 3178 C C . ASP A 1 429 ? 23.653 -1.070 6.821 1.00 46.10 409 ASP A C 1
ATOM 3179 O O . ASP A 1 429 ? 24.379 -1.116 5.828 1.00 46.42 409 ASP A O 1
ATOM 3184 N N . LEU A 1 430 ? 22.560 -1.846 6.970 1.00 41.82 410 LEU A N 1
ATOM 3185 C CA . LEU A 1 430 ? 22.085 -2.759 5.930 1.00 42.35 410 LEU A CA 1
ATOM 3186 C C . LEU A 1 430 ? 20.952 -2.110 5.116 1.00 43.21 410 LEU A C 1
ATOM 3187 O O . LEU A 1 430 ? 20.467 -2.708 4.158 1.00 43.95 410 LEU A O 1
ATOM 3192 N N . GLY A 1 431 ? 20.549 -0.899 5.494 1.00 36.73 411 GLY A N 1
ATOM 3193 C CA . GLY A 1 431 ? 19.489 -0.161 4.811 1.00 34.42 411 GLY A CA 1
ATOM 3194 C C . GLY A 1 431 ? 18.084 -0.429 5.305 1.00 36.39 411 GLY A C 1
ATOM 3195 O O . GLY A 1 431 ? 17.131 -0.346 4.527 1.00 35.01 411 GLY A O 1
ATOM 3196 N N . LEU A 1 432 ? 17.944 -0.777 6.596 1.00 32.32 412 LEU A N 1
ATOM 3197 C CA . LEU A 1 432 ? 16.650 -1.042 7.220 1.00 30.69 412 LEU A CA 1
ATOM 3198 C C . LEU A 1 432 ? 16.507 -0.171 8.430 1.00 34.41 412 LEU A C 1
ATOM 3199 O O . LEU A 1 432 ? 17.382 -0.184 9.290 1.00 34.14 412 LEU A O 1
ATOM 3204 N N . ILE A 1 433 ? 15.380 0.553 8.527 1.00 30.49 413 ILE A N 1
ATOM 3205 C CA . ILE A 1 433 ? 15.066 1.359 9.696 1.00 30.03 413 ILE A CA 1
ATOM 3206 C C . ILE A 1 433 ? 14.233 0.466 10.604 1.00 36.88 413 ILE A C 1
ATOM 3207 O O . ILE A 1 433 ? 13.140 0.019 10.239 1.00 32.93 413 ILE A O 1
ATOM 3212 N N . CYS A 1 434 ? 14.771 0.248 11.792 1.00 38.93 414 CYS A N 1
ATOM 3213 C CA . CYS A 1 434 ? 14.236 -0.535 12.881 1.00 42.80 414 CYS A CA 1
ATOM 3214 C C . CYS A 1 434 ? 14.153 0.351 14.102 1.00 42.51 414 CYS A C 1
ATOM 3215 O O . CYS A 1 434 ? 14.955 1.272 14.232 1.00 43.36 414 CYS A O 1
ATOM 3218 N N . ARG A 1 435 ? 13.234 0.052 15.019 1.00 36.20 415 ARG A N 1
ATOM 3219 C CA . ARG A 1 435 ? 13.103 0.836 16.243 1.00 34.77 415 ARG A CA 1
ATOM 3220 C C . ARG A 1 435 ? 13.529 0.047 17.484 1.00 40.65 415 ARG A C 1
ATOM 3221 O O . ARG A 1 435 ? 12.818 -0.891 17.875 1.00 40.89 415 ARG A O 1
ATOM 3229 N N . PRO A 1 436 ? 14.627 0.456 18.164 1.00 37.19 416 PRO A N 1
ATOM 3230 C CA . PRO A 1 436 ? 14.985 -0.212 19.425 1.00 36.98 416 PRO A CA 1
ATOM 3231 C C . PRO A 1 436 ? 14.194 0.416 20.579 1.00 38.32 416 PRO A C 1
ATOM 3232 O O . PRO A 1 436 ? 14.084 1.641 20.670 1.00 36.71 416 PRO A O 1
ATOM 3236 N N . LEU A 1 437 ? 13.585 -0.422 21.422 1.00 35.26 417 LEU A N 1
ATOM 3237 C CA . LEU A 1 437 ? 12.792 0.024 22.575 1.00 35.66 417 LEU A CA 1
ATOM 3238 C C . LEU A 1 437 ? 13.091 -0.945 23.711 1.00 37.54 417 LEU A C 1
ATOM 3239 O O . LEU A 1 437 ? 12.732 -2.127 23.620 1.00 35.75 417 LEU A O 1
ATOM 3244 N N . GLY A 1 438 ? 13.808 -0.464 24.728 1.00 33.85 418 GLY A N 1
ATOM 3245 C CA . GLY A 1 438 ? 14.242 -1.300 25.846 1.00 34.34 418 GLY A CA 1
ATOM 3246 C C . GLY A 1 438 ? 15.165 -2.402 25.348 1.00 38.96 418 GLY A C 1
ATOM 3247 O O . GLY A 1 438 ? 16.195 -2.111 24.743 1.00 39.76 418 GLY A O 1
ATOM 3248 N N . GLN A 1 439 ? 14.770 -3.670 25.541 1.00 34.92 419 GLN A N 1
ATOM 3249 C CA . GLN A 1 439 ? 15.510 -4.851 25.080 1.00 35.05 419 GLN A CA 1
ATOM 3250 C C . GLN A 1 439 ? 14.863 -5.420 23.812 1.00 38.07 419 GLN A C 1
ATOM 3251 O O . GLN A 1 439 ? 15.198 -6.518 23.370 1.00 38.56 419 GLN A O 1
ATOM 3257 N N . SER A 1 440 ? 13.940 -4.669 23.227 1.00 34.36 420 SER A N 1
ATOM 3258 C CA . SER A 1 440 ? 13.193 -5.106 22.055 1.00 33.79 420 SER A CA 1
ATOM 3259 C C . SER A 1 440 ? 13.520 -4.321 20.796 1.00 35.54 420 SER A C 1
ATOM 3260 O O . SER A 1 440 ? 14.065 -3.219 20.856 1.00 34.18 420 SER A O 1
ATOM 3263 N N . VAL A 1 441 ? 13.123 -4.900 19.667 1.00 32.24 421 VAL A N 1
ATOM 3264 C CA . VAL A 1 441 ? 13.190 -4.338 18.330 1.00 33.07 421 VAL A CA 1
ATOM 3265 C C . VAL A 1 441 ? 11.738 -4.366 17.818 1.00 32.50 421 VAL A C 1
ATOM 3266 O O . VAL A 1 441 ? 11.102 -5.426 17.807 1.00 29.90 421 VAL A O 1
ATOM 3270 N N . VAL A 1 442 ? 11.226 -3.190 17.421 1.00 27.79 422 VAL A N 1
ATOM 3271 C CA . VAL A 1 442 ? 9.835 -2.990 16.988 1.00 26.59 422 VAL A CA 1
ATOM 3272 C C . VAL A 1 442 ? 9.764 -2.844 15.478 1.00 29.76 422 VAL A C 1
ATOM 3273 O O . VAL A 1 442 ? 10.590 -2.141 14.875 1.00 29.32 422 VAL A O 1
ATOM 3277 N N . LEU A 1 443 ? 8.762 -3.500 14.874 1.00 25.69 423 LEU A N 1
ATOM 3278 C CA . LEU A 1 443 ? 8.453 -3.384 13.451 1.00 25.19 423 LEU A CA 1
ATOM 3279 C C . LEU A 1 443 ? 7.006 -2.903 13.326 1.00 29.43 423 LEU A C 1
ATOM 3280 O O . LEU A 1 443 ? 6.097 -3.485 13.915 1.00 27.97 423 LEU A O 1
ATOM 3285 N N . CYS A 1 444 ? 6.804 -1.811 12.596 1.00 26.02 424 CYS A N 1
ATOM 3286 C CA . CYS A 1 444 ? 5.473 -1.264 12.330 1.00 25.24 424 CYS A CA 1
ATOM 3287 C C . CYS A 1 444 ? 5.529 -0.656 10.925 1.00 27.89 424 CYS A C 1
ATOM 3288 O O . CYS A 1 444 ? 5.582 0.556 10.770 1.00 26.59 424 CYS A O 1
ATOM 3291 N N . PRO A 1 445 ? 5.645 -1.497 9.876 1.00 25.80 425 PRO A N 1
ATOM 3292 C CA . PRO A 1 445 ? 5.853 -0.946 8.525 1.00 25.73 425 PRO A CA 1
ATOM 3293 C C . PRO A 1 445 ? 4.616 -0.338 7.867 1.00 27.07 425 PRO A C 1
ATOM 3294 O O . PRO A 1 445 ? 3.506 -0.509 8.381 1.00 25.35 425 PRO A O 1
ATOM 3298 N N . PRO A 1 446 ? 4.781 0.352 6.715 1.00 25.22 426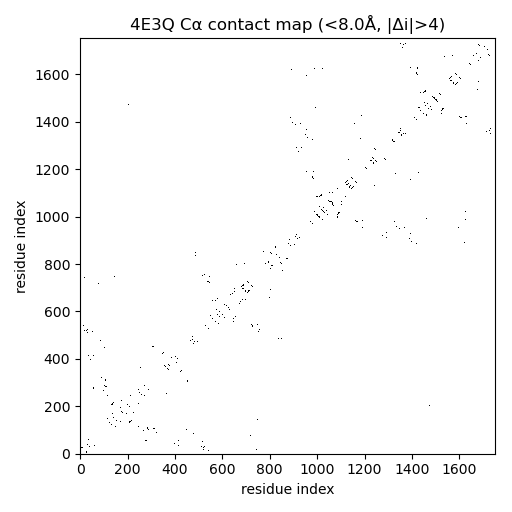 PRO A N 1
ATOM 3299 C CA . PRO A 1 446 ? 3.612 0.951 6.052 1.00 24.85 426 PRO A CA 1
ATOM 3300 C C . PRO A 1 446 ? 2.684 -0.133 5.514 1.00 27.35 426 PRO A C 1
ATOM 3301 O O . PRO A 1 446 ? 3.107 -1.271 5.295 1.00 26.51 426 PRO A O 1
ATOM 3305 N N . PHE A 1 447 ? 1.402 0.204 5.380 1.00 22.91 427 PHE A N 1
ATOM 3306 C CA . PHE A 1 447 ? 0.375 -0.728 4.923 1.00 23.15 427 PHE A CA 1
ATOM 3307 C C . PHE A 1 447 ? 0.522 -1.075 3.441 1.00 28.00 427 PHE A C 1
ATOM 3308 O O . PHE A 1 447 ? -0.120 -2.021 2.984 1.00 28.04 427 PHE A O 1
ATOM 3316 N N . ILE A 1 448 ? 1.354 -0.299 2.698 1.00 25.11 428 ILE A N 1
ATOM 3317 C CA . ILE A 1 448 ? 1.619 -0.519 1.280 1.00 25.49 428 ILE A CA 1
ATOM 3318 C C . ILE A 1 448 ? 2.688 -1.591 1.071 1.00 30.28 428 ILE A C 1
ATOM 3319 O O . ILE A 1 448 ? 3.002 -1.920 -0.074 1.00 31.04 428 ILE A O 1
ATOM 3324 N N . LEU A 1 449 ? 3.277 -2.093 2.162 1.00 26.21 429 LEU A N 1
ATOM 3325 C CA . LEU A 1 449 ? 4.353 -3.080 2.126 1.00 26.74 429 LEU A CA 1
ATOM 3326 C C . LEU A 1 449 ? 3.979 -4.298 1.270 1.00 32.56 429 LEU A C 1
ATOM 3327 O O . LEU A 1 449 ? 2.880 -4.842 1.400 1.00 31.88 429 LEU A O 1
ATOM 3332 N N . THR A 1 450 ? 4.874 -4.682 0.363 1.00 31.24 430 THR A N 1
ATOM 3333 C CA . THR A 1 450 ? 4.622 -5.860 -0.467 1.00 31.48 430 THR A CA 1
ATOM 3334 C C . THR A 1 450 ? 5.250 -7.062 0.216 1.00 36.76 430 THR A C 1
ATOM 3335 O O . THR A 1 450 ? 6.061 -6.893 1.134 1.00 35.12 430 THR A O 1
ATOM 3339 N N . GLU A 1 451 ? 4.926 -8.280 -0.265 1.00 34.81 431 GLU A N 1
ATOM 3340 C CA . GLU A 1 451 ? 5.523 -9.518 0.245 1.00 35.72 431 GLU A CA 1
ATOM 3341 C C . GLU A 1 451 ? 7.053 -9.465 0.095 1.00 36.70 431 GLU A C 1
ATOM 3342 O O . GLU A 1 451 ? 7.762 -9.836 1.026 1.00 33.73 431 GLU A O 1
ATOM 3348 N N . ALA A 1 452 ? 7.548 -8.974 -1.069 1.00 34.76 432 ALA A N 1
ATOM 3349 C CA . ALA A 1 452 ? 8.976 -8.869 -1.380 1.00 35.69 432 ALA A CA 1
ATOM 3350 C C . ALA A 1 452 ? 9.667 -7.917 -0.420 1.00 38.05 432 ALA A C 1
ATOM 3351 O O . ALA A 1 452 ? 10.752 -8.227 0.065 1.00 38.22 432 ALA A O 1
ATOM 3353 N N . GLN A 1 453 ? 9.003 -6.792 -0.093 1.00 32.76 433 GLN A N 1
ATOM 3354 C CA . GLN A 1 453 ? 9.531 -5.800 0.837 1.00 31.09 433 GLN A CA 1
ATOM 3355 C C . GLN A 1 453 ? 9.525 -6.333 2.270 1.00 34.09 433 GLN A C 1
ATOM 3356 O O . GLN A 1 453 ? 10.426 -6.016 3.043 1.00 33.87 433 GLN A O 1
ATOM 3370 N N . ASP A 1 455 ? 9.918 -9.562 2.977 1.00 36.08 435 ASP A N 1
ATOM 3371 C CA . ASP A 1 455 ? 11.044 -10.500 2.919 1.00 37.15 435 ASP A CA 1
ATOM 3372 C C . ASP A 1 455 ? 12.368 -9.694 3.069 1.00 39.69 435 ASP A C 1
ATOM 3373 O O . ASP A 1 455 ? 13.259 -10.113 3.807 1.00 37.92 435 ASP A O 1
ATOM 3378 N N . GLU A 1 456 ? 12.466 -8.534 2.381 1.00 36.39 436 GLU A N 1
ATOM 3379 C CA . GLU A 1 456 ? 13.618 -7.627 2.450 1.00 36.50 436 GLU A CA 1
ATOM 3380 C C . GLU A 1 456 ? 13.843 -7.170 3.894 1.00 37.73 436 GLU A C 1
ATOM 3381 O O . GLU A 1 456 ? 14.966 -7.238 4.395 1.00 39.23 436 GLU A O 1
ATOM 3395 N N . PHE A 1 458 ? 12.713 -8.598 6.721 1.00 33.31 438 PHE A N 1
ATOM 3396 C CA . PHE A 1 458 ? 13.125 -9.753 7.511 1.00 34.98 438 PHE A CA 1
ATOM 3397 C C . PHE A 1 458 ? 14.544 -10.264 7.275 1.00 40.45 438 PHE A C 1
ATOM 3398 O O . PHE A 1 458 ? 15.208 -10.619 8.248 1.00 40.02 438 PHE A O 1
ATOM 3406 N N . ASP A 1 459 ? 15.002 -10.305 6.005 1.00 38.20 439 ASP A N 1
ATOM 3407 C CA . ASP A 1 459 ? 16.351 -10.754 5.645 1.00 39.48 439 ASP A CA 1
ATOM 3408 C C . ASP A 1 459 ? 17.410 -9.864 6.291 1.00 43.45 439 ASP A C 1
ATOM 3409 O O . ASP A 1 459 ? 18.350 -10.384 6.890 1.00 44.67 439 ASP A O 1
ATOM 3414 N N . LYS A 1 460 ? 17.239 -8.524 6.192 1.00 38.59 440 LYS A N 1
ATOM 3415 C CA . LYS A 1 460 ? 18.146 -7.533 6.781 1.00 37.97 440 LYS A CA 1
ATOM 3416 C C . LYS A 1 460 ? 18.125 -7.596 8.320 1.00 41.83 440 LYS A C 1
ATOM 3417 O O . LYS A 1 460 ? 19.185 -7.528 8.941 1.00 41.06 440 LYS A O 1
ATOM 3423 N N . LEU A 1 461 ? 16.929 -7.728 8.935 1.00 38.37 441 LEU A N 1
ATOM 3424 C CA . LEU A 1 461 ? 16.825 -7.843 10.396 1.00 37.96 441 LEU A CA 1
ATOM 3425 C C . LEU A 1 461 ? 17.578 -9.114 10.842 1.00 42.63 441 LEU A C 1
ATOM 3426 O O . LEU A 1 461 ? 18.367 -9.039 11.778 1.00 42.43 441 LEU A O 1
ATOM 3431 N N . GLU A 1 462 ? 17.337 -10.266 10.171 1.00 39.86 442 GLU A N 1
ATOM 3432 C CA . GLU A 1 462 ? 17.993 -11.538 10.503 1.00 41.18 442 GLU A CA 1
ATOM 3433 C C . GLU A 1 462 ? 19.522 -11.467 10.442 1.00 48.89 442 GLU A C 1
ATOM 3434 O O . GLU A 1 462 ? 20.180 -11.977 11.345 1.00 48.97 442 GLU A O 1
ATOM 3440 N N . LYS A 1 463 ? 20.077 -10.779 9.420 1.00 46.71 443 LYS A N 1
ATOM 3441 C CA . LYS A 1 463 ? 21.521 -10.570 9.271 1.00 46.84 443 LYS A CA 1
ATOM 3442 C C . LYS A 1 463 ? 22.047 -9.722 10.439 1.00 49.90 443 LYS A C 1
ATOM 3443 O O . LYS A 1 463 ? 23.135 -9.999 10.950 1.00 49.88 443 LYS A O 1
ATOM 3449 N N . ALA A 1 464 ? 21.247 -8.738 10.902 1.00 45.79 444 ALA A N 1
ATOM 3450 C CA . ALA A 1 464 ? 21.599 -7.890 12.040 1.00 45.64 444 ALA A CA 1
ATOM 3451 C C . ALA A 1 464 ? 21.528 -8.664 13.352 1.00 51.71 444 ALA A C 1
ATOM 3452 O O . ALA A 1 464 ? 22.374 -8.454 14.223 1.00 52.88 444 ALA A O 1
ATOM 3454 N N . LEU A 1 465 ? 20.549 -9.587 13.480 1.00 47.56 445 LEU A N 1
ATOM 3455 C CA . LEU A 1 465 ? 20.406 -10.450 14.655 1.00 47.24 445 LEU A CA 1
ATOM 3456 C C . LEU A 1 465 ? 21.556 -11.459 14.681 1.00 55.20 445 LEU A C 1
ATOM 3457 O O . LEU A 1 465 ? 22.161 -11.659 15.732 1.00 55.95 445 LEU A O 1
ATOM 3462 N N . ASP A 1 466 ? 21.876 -12.062 13.514 1.00 54.64 446 ASP A N 1
ATOM 3463 C CA . ASP A 1 466 ? 22.969 -13.028 13.326 1.00 56.67 446 ASP A CA 1
ATOM 3464 C C . ASP A 1 466 ? 24.325 -12.438 13.716 1.00 64.49 446 ASP A C 1
ATOM 3465 O O . ASP A 1 466 ? 25.181 -13.172 14.197 1.00 66.44 446 ASP A O 1
ATOM 3470 N N . LYS A 1 467 ? 24.516 -11.124 13.503 1.00 61.82 447 LYS A N 1
ATOM 3471 C CA . LYS A 1 467 ? 25.751 -10.414 13.821 1.00 62.50 447 LYS A CA 1
ATOM 3472 C C . LYS A 1 467 ? 25.842 -10.097 15.313 1.00 66.52 447 LYS A C 1
ATOM 3473 O O . LYS A 1 467 ? 26.785 -10.543 15.963 1.00 66.91 447 LYS A O 1
ATOM 3479 N N . VAL A 1 468 ? 24.862 -9.330 15.844 1.00 61.93 448 VAL A N 1
ATOM 3480 C CA . VAL A 1 468 ? 24.771 -8.872 17.242 1.00 60.92 448 VAL A CA 1
ATOM 3481 C C . VAL A 1 468 ? 24.747 -10.029 18.269 1.00 64.97 448 VAL A C 1
ATOM 3482 O O . VAL A 1 468 ? 25.378 -9.911 19.321 1.00 64.81 448 VAL A O 1
ATOM 3486 N N . PHE A 1 469 ? 24.072 -11.153 17.946 1.00 61.67 449 PHE A N 1
ATOM 3487 C CA . PHE A 1 469 ? 24.021 -12.318 18.841 1.00 61.65 449 PHE A CA 1
ATOM 3488 C C . PHE A 1 469 ? 25.300 -13.163 18.822 1.00 69.61 449 PHE A C 1
ATOM 3489 O O . PHE A 1 469 ? 25.640 -13.771 19.845 1.00 69.94 449 PHE A O 1
ATOM 3497 N N . ALA A 1 470 ? 26.009 -13.205 17.671 1.00 68.19 450 ALA A N 1
ATOM 3498 C CA . ALA A 1 470 ? 27.278 -13.934 17.550 1.00 69.98 450 ALA A CA 1
ATOM 3499 C C . ALA A 1 470 ? 28.391 -13.147 18.257 1.00 76.71 450 ALA A C 1
ATOM 3500 O O . ALA A 1 470 ? 29.380 -13.739 18.702 1.00 77.76 450 ALA A O 1
ATOM 3502 N N . GLU A 1 471 ? 28.197 -11.817 18.383 1.00 73.66 451 GLU A N 1
ATOM 3503 C CA . GLU A 1 471 ? 29.106 -10.870 19.018 1.00 74.65 451 GLU A CA 1
ATOM 3504 C C . GLU A 1 471 ? 28.958 -10.855 20.551 1.00 81.88 451 GLU A C 1
ATOM 3505 O O . GLU A 1 471 ? 29.904 -11.228 21.249 1.00 82.50 451 GLU A O 1
ATOM 3511 N N . VAL A 1 472 ? 27.786 -10.411 21.067 1.00 79.58 452 VAL A N 1
ATOM 3512 C CA . VAL A 1 472 ? 27.487 -10.282 22.505 1.00 79.90 452 VAL A CA 1
ATOM 3513 C C . VAL A 1 472 ? 27.442 -11.646 23.216 1.00 85.56 452 VAL A C 1
ATOM 3514 O O . VAL A 1 472 ? 28.066 -11.803 24.269 1.00 86.05 452 VAL A O 1
ATOM 3518 N N . ALA A 1 473 ? 26.708 -12.618 22.642 1.00 82.23 453 ALA A N 1
ATOM 3519 C CA . ALA A 1 473 ? 26.567 -13.961 23.200 1.00 110.22 453 ALA A CA 1
ATOM 3520 C C . ALA A 1 473 ? 27.351 -14.973 22.379 1.00 131.63 453 ALA A C 1
ATOM 3521 O O . ALA A 1 473 ? 28.521 -15.214 22.664 1.00 93.54 453 ALA A O 1
ATOM 3523 N N . PRO B 1 24 ? -28.817 15.386 9.223 1.00 42.13 4 PRO B N 1
ATOM 3524 C CA . PRO B 1 24 ? -28.676 16.822 8.903 1.00 40.73 4 PRO B CA 1
ATOM 3525 C C . PRO B 1 24 ? -28.412 17.072 7.418 1.00 44.46 4 PRO B C 1
ATOM 3526 O O . PRO B 1 24 ? -27.659 16.323 6.793 1.00 44.31 4 PRO B O 1
ATOM 3530 N N . GLN B 1 25 ? -29.050 18.121 6.852 1.00 40.90 5 GLN B N 1
ATOM 3531 C CA . GLN B 1 25 ? -28.971 18.476 5.431 1.00 40.67 5 GLN B CA 1
ATOM 3532 C C . GLN B 1 25 ? -28.104 19.718 5.168 1.00 39.95 5 GLN B C 1
ATOM 3533 O O . GLN B 1 25 ? -27.167 19.652 4.379 1.00 38.66 5 GLN B O 1
ATOM 3539 N N . SER B 1 26 ? -28.411 20.832 5.837 1.00 35.32 6 SER B N 1
ATOM 3540 C CA . SER B 1 26 ? -27.707 22.100 5.688 1.00 33.48 6 SER B CA 1
ATOM 3541 C C . SER B 1 26 ? -26.295 22.064 6.278 1.00 33.93 6 SER B C 1
ATOM 3542 O O . SER B 1 26 ? -26.004 21.240 7.140 1.00 31.58 6 SER B O 1
ATOM 3545 N N . TRP B 1 27 ? -25.430 22.977 5.819 1.00 30.51 7 TRP B N 1
ATOM 3546 C CA . TRP B 1 27 ? -24.080 23.133 6.343 1.00 28.92 7 TRP B CA 1
ATOM 3547 C C . TRP B 1 27 ? -24.146 23.445 7.816 1.00 30.13 7 TRP B C 1
ATOM 3548 O O . TRP B 1 27 ? -23.384 22.870 8.586 1.00 28.58 7 TRP B O 1
ATOM 3559 N N . GLU B 1 28 ? -25.091 24.323 8.211 1.00 29.66 8 GLU B N 1
ATOM 3560 C CA . GLU B 1 28 ? -25.306 24.752 9.595 1.00 29.70 8 GLU B CA 1
ATOM 3561 C C . GLU B 1 28 ? -25.712 23.574 10.498 1.00 30.69 8 GLU B C 1
ATOM 3562 O O . GLU B 1 28 ? -25.167 23.441 11.583 1.00 29.50 8 GLU B O 1
ATOM 3568 N N . ALA B 1 29 ? -26.657 22.728 10.055 1.00 28.17 9 ALA B N 1
ATOM 3569 C CA . ALA B 1 29 ? -27.106 21.573 10.840 1.00 28.02 9 ALA B CA 1
ATOM 3570 C C . ALA B 1 29 ? -26.039 20.505 10.926 1.00 33.23 9 ALA B C 1
ATOM 3571 O O . ALA B 1 29 ? -25.911 19.876 11.973 1.00 33.97 9 ALA B O 1
ATOM 3573 N N . ARG B 1 30 ? -25.273 20.298 9.842 1.00 29.70 10 ARG B N 1
ATOM 3574 C CA . ARG B 1 30 ? -24.182 19.313 9.810 1.00 28.79 10 ARG B CA 1
ATOM 3575 C C . ARG B 1 30 ? -23.090 19.710 10.802 1.00 30.38 10 ARG B C 1
ATOM 3576 O O . ARG B 1 30 ? -22.622 18.868 11.582 1.00 28.25 10 ARG B O 1
ATOM 3584 N N . ALA B 1 31 ? -22.745 21.013 10.825 1.00 26.47 11 ALA B N 1
ATOM 3585 C CA . ALA B 1 31 ? -21.778 21.553 11.762 1.00 24.84 11 ALA B CA 1
ATOM 3586 C C . ALA B 1 31 ? -22.237 21.283 13.195 1.00 28.14 11 ALA B C 1
ATOM 3587 O O . ALA B 1 31 ? -21.468 20.726 13.961 1.00 27.98 11 ALA B O 1
ATOM 3589 N N . GLU B 1 32 ? -23.492 21.635 13.551 1.00 25.56 12 GLU B N 1
ATOM 3590 C CA . GLU B 1 32 ? -23.991 21.431 14.912 1.00 25.88 12 GLU B CA 1
ATOM 3591 C C . GLU B 1 32 ? -24.147 19.970 15.350 1.00 30.28 12 GLU B C 1
ATOM 3592 O O . GLU B 1 32 ? -23.993 19.688 16.530 1.00 29.16 12 GLU B O 1
ATOM 3598 N N . THR B 1 33 ? -24.469 19.056 14.417 1.00 28.14 13 THR B N 1
ATOM 3599 C CA . THR B 1 33 ? -24.679 17.631 14.713 1.00 28.25 13 THR B CA 1
ATOM 3600 C C . THR B 1 33 ? -23.361 16.919 15.100 1.00 31.57 13 THR B C 1
ATOM 3601 O O . THR B 1 33 ? -23.396 16.031 15.937 1.00 31.40 13 THR B O 1
ATOM 3605 N N . TYR B 1 34 ? -22.221 17.309 14.498 1.00 25.85 14 TYR B N 1
ATOM 3606 C CA . TYR B 1 34 ? -20.954 16.604 14.689 1.00 25.13 14 TYR B CA 1
ATOM 3607 C C . TYR B 1 34 ? -19.810 17.324 15.372 1.00 28.51 14 TYR B C 1
ATOM 3608 O O . TYR B 1 34 ? -18.792 16.673 15.641 1.00 27.35 14 TYR B O 1
ATOM 3617 N N . SER B 1 35 ? -19.936 18.644 15.627 1.00 25.77 15 SER B N 1
ATOM 3618 C CA . SER B 1 35 ? -18.871 19.437 16.263 1.00 25.20 15 SER B CA 1
ATOM 3619 C C . SER B 1 35 ? -19.077 19.676 17.733 1.00 28.06 15 SER B C 1
ATOM 3620 O O . SER B 1 35 ? -20.204 19.911 18.196 1.00 28.60 15 SER B O 1
ATOM 3623 N N . LEU B 1 36 ? -17.960 19.730 18.447 1.00 26.16 16 LEU B N 1
ATOM 3624 C CA . LEU B 1 36 ? -17.871 20.200 19.831 1.00 26.48 16 LEU B CA 1
ATOM 3625 C C . LEU B 1 36 ? -17.079 21.527 19.640 1.00 30.22 16 LEU B C 1
ATOM 3626 O O . LEU B 1 36 ? -15.906 21.487 19.296 1.00 29.93 16 LEU B O 1
ATOM 3631 N N . TYR B 1 37 ? -17.737 22.683 19.791 1.00 27.40 17 TYR B N 1
ATOM 3632 C CA . TYR B 1 37 ? -17.117 23.986 19.515 1.00 26.00 17 TYR B CA 1
ATOM 3633 C C . TYR B 1 37 ? -16.268 24.520 20.674 1.00 27.48 17 TYR B C 1
ATOM 3634 O O . TYR B 1 37 ? -16.709 24.534 21.808 1.00 27.20 17 TYR B O 1
ATOM 3643 N N . GLY B 1 38 ? -15.074 24.988 20.359 1.00 24.79 18 GLY B N 1
ATOM 3644 C CA . GLY B 1 38 ? -14.209 25.610 21.349 1.00 24.21 18 GLY B CA 1
ATOM 3645 C C . GLY B 1 38 ? -14.238 27.104 21.132 1.00 26.83 18 GLY B C 1
ATOM 3646 O O . GLY B 1 38 ? -14.418 27.540 19.988 1.00 25.65 18 GLY B O 1
ATOM 3647 N N . PHE B 1 39 ? -14.096 27.912 22.224 1.00 24.09 19 PHE B N 1
ATOM 3648 C CA . PHE B 1 39 ? -14.075 29.389 22.127 1.00 23.89 19 PHE B CA 1
ATOM 3649 C C . PHE B 1 39 ? -15.211 29.941 21.213 1.00 27.87 19 PHE B C 1
ATOM 3650 O O . PHE B 1 39 ? -14.999 30.841 20.394 1.00 25.45 19 PHE B O 1
ATOM 3658 N N . THR B 1 40 ? -16.410 29.343 21.353 1.00 25.58 20 THR B N 1
ATOM 3659 C CA . THR B 1 40 ? -17.597 29.713 20.576 1.00 25.57 20 THR B CA 1
ATOM 3660 C C . THR B 1 40 ? -18.721 29.990 21.545 1.00 29.08 20 THR B C 1
ATOM 3661 O O . THR B 1 40 ? -19.053 29.127 22.355 1.00 29.90 20 THR B O 1
ATOM 3665 N N . ASP B 1 41 ? -19.293 31.190 21.476 1.00 27.53 21 ASP B N 1
ATOM 3666 C CA . ASP B 1 41 ? -20.415 31.585 22.322 1.00 27.74 21 ASP B CA 1
ATOM 3667 C C . ASP B 1 41 ? -21.637 30.824 21.814 1.00 30.34 21 ASP B C 1
ATOM 3668 O O . ASP B 1 41 ? -22.066 31.025 20.680 1.00 30.24 21 ASP B O 1
ATOM 3681 N N . PRO B 1 43 ? -24.990 30.733 22.807 1.00 33.41 23 PRO B N 1
ATOM 3682 C CA . PRO B 1 43 ? -26.240 31.458 22.469 1.00 34.37 23 PRO B CA 1
ATOM 3683 C C . PRO B 1 43 ? -26.188 32.144 21.098 1.00 37.30 23 PRO B C 1
ATOM 3684 O O . PRO B 1 43 ? -27.153 32.046 20.352 1.00 38.62 23 PRO B O 1
ATOM 3688 N N . SER B 1 44 ? -25.066 32.786 20.742 1.00 32.84 24 SER B N 1
ATOM 3689 C CA . SER B 1 44 ? -24.892 33.433 19.432 1.00 32.42 24 SER B CA 1
ATOM 3690 C C . SER B 1 44 ? -24.923 32.395 18.312 1.00 34.33 24 SER B C 1
ATOM 3691 O O . SER B 1 44 ? -25.540 32.639 17.271 1.00 33.35 24 SER B O 1
ATOM 3694 N N . LEU B 1 45 ? -24.250 31.235 18.532 1.00 29.64 25 LEU B N 1
ATOM 3695 C CA . LEU B 1 45 ? -24.201 30.148 17.553 1.00 28.95 25 LEU B CA 1
ATOM 3696 C C . LEU B 1 45 ? -25.581 29.601 17.276 1.00 32.33 25 LEU B C 1
ATOM 3697 O O . LEU B 1 45 ? -25.932 29.440 16.112 1.00 31.29 25 LEU B O 1
ATOM 3702 N N . HIS B 1 46 ? -26.377 29.346 18.328 1.00 31.51 26 HIS B N 1
ATOM 3703 C CA . HIS B 1 46 ? -27.743 28.843 18.165 1.00 34.25 26 HIS B CA 1
ATOM 3704 C C . HIS B 1 46 ? -28.624 29.844 17.412 1.00 37.57 26 HIS B C 1
ATOM 3705 O O . HIS B 1 46 ? -29.388 29.446 16.540 1.00 35.70 26 HIS B O 1
ATOM 3712 N N . GLN B 1 47 ? -28.440 31.138 17.692 1.00 35.16 27 GLN B N 1
ATOM 3713 C CA . GLN B 1 47 ? -29.156 32.247 17.061 1.00 36.18 27 GLN B CA 1
ATOM 3714 C C . GLN B 1 47 ? -28.803 32.433 15.571 1.00 39.74 27 GLN B C 1
ATOM 3715 O O . GLN B 1 47 ? -29.695 32.531 14.722 1.00 40.70 27 GLN B O 1
ATOM 3721 N N . ARG B 1 48 ? -27.510 32.514 15.275 1.00 33.92 28 ARG B N 1
ATOM 3722 C CA . ARG B 1 48 ? -26.997 32.853 13.955 1.00 33.21 28 ARG B CA 1
ATOM 3723 C C . ARG B 1 48 ? -26.688 31.675 13.056 1.00 35.25 28 ARG B C 1
ATOM 3724 O O . ARG B 1 48 ? -26.781 31.799 11.833 1.00 34.31 28 ARG B O 1
ATOM 3732 N N . GLY B 1 49 ? -26.292 30.563 13.656 1.00 30.11 29 GLY B N 1
ATOM 3733 C CA . GLY B 1 49 ? -25.842 29.396 12.913 1.00 29.20 29 GLY B CA 1
ATOM 3734 C C . GLY B 1 49 ? -24.349 29.522 12.671 1.00 32.11 29 GLY B C 1
ATOM 3735 O O . GLY B 1 49 ? -23.793 30.635 12.673 1.00 31.38 29 GLY B O 1
ATOM 3736 N N . THR B 1 50 ? -23.683 28.383 12.467 1.00 28.29 30 THR B N 1
ATOM 3737 C CA . THR B 1 50 ? -22.246 28.347 12.166 1.00 27.02 30 THR B CA 1
ATOM 3738 C C . THR B 1 50 ? -22.013 29.008 10.814 1.00 31.48 30 THR B C 1
ATOM 3739 O O . THR B 1 50 ? -22.770 28.757 9.872 1.00 30.88 30 THR B O 1
ATOM 3743 N N . VAL B 1 51 ? -20.954 29.829 10.719 1.00 27.76 31 VAL B N 1
ATOM 3744 C CA . VAL B 1 51 ? -20.556 30.464 9.473 1.00 27.01 31 VAL B CA 1
ATOM 3745 C C . VAL B 1 51 ? -19.538 29.501 8.861 1.00 27.85 31 VAL B C 1
ATOM 3746 O O . VAL B 1 51 ? -18.441 29.340 9.392 1.00 26.37 31 VAL B O 1
ATOM 3750 N N . VAL B 1 52 ? -19.944 28.797 7.815 1.00 26.08 32 VAL B N 1
ATOM 3751 C CA . VAL B 1 52 ? -19.086 27.805 7.165 1.00 25.06 32 VAL B CA 1
ATOM 3752 C C . VAL B 1 52 ? -18.299 28.491 6.036 1.00 29.72 32 VAL B C 1
ATOM 3753 O O . VAL B 1 52 ? -18.902 29.001 5.086 1.00 30.01 32 VAL B O 1
ATOM 3757 N N . VAL B 1 53 ? -16.957 28.480 6.129 1.00 26.01 33 VAL B N 1
ATOM 3758 C CA . VAL B 1 53 ? -16.083 29.191 5.173 1.00 24.87 33 VAL B CA 1
ATOM 3759 C C . VAL B 1 53 ? -15.518 28.213 4.168 1.00 28.27 33 VAL B C 1
ATOM 3760 O O . VAL B 1 53 ? -15.037 27.159 4.560 1.00 27.48 33 VAL B O 1
ATOM 3764 N N . THR B 1 54 ? -15.526 28.572 2.877 1.00 24.79 34 THR B N 1
ATOM 3765 C CA . THR B 1 54 ? -15.044 27.666 1.824 1.00 23.67 34 THR B CA 1
ATOM 3766 C C . THR B 1 54 ? -13.718 28.114 1.220 1.00 27.41 34 THR B C 1
ATOM 3767 O O . THR B 1 54 ? -12.970 27.262 0.754 1.00 27.14 34 THR B O 1
ATOM 3771 N N . HIS B 1 55 ? -13.459 29.444 1.159 1.00 24.25 35 HIS B N 1
ATOM 3772 C CA . HIS B 1 55 ? -12.244 30.007 0.541 1.00 24.36 35 HIS B CA 1
ATOM 3773 C C . HIS B 1 55 ? -12.092 31.488 0.904 1.00 27.64 35 HIS B C 1
ATOM 3774 O O . HIS B 1 55 ? -12.975 32.086 1.525 1.00 26.16 35 HIS B O 1
ATOM 3781 N N . GLY B 1 56 ? -10.969 32.058 0.510 1.00 26.04 36 GLY B N 1
ATOM 3782 C CA . GLY B 1 56 ? -10.687 33.467 0.736 1.00 25.09 36 GLY B CA 1
ATOM 3783 C C . GLY B 1 56 ? -9.979 34.132 -0.427 1.00 27.65 36 GLY B C 1
ATOM 3784 O O . GLY B 1 56 ? -9.503 33.471 -1.338 1.00 27.53 36 GLY B O 1
ATOM 3785 N N . GLU B 1 57 ? -9.896 35.455 -0.396 1.00 25.51 37 GLU B N 1
ATOM 3786 C CA . GLU B 1 57 ? -9.240 36.236 -1.448 1.00 26.46 37 GLU B CA 1
ATOM 3787 C C . GLU B 1 57 ? -8.635 37.433 -0.761 1.00 26.92 37 GLU B C 1
ATOM 3788 O O . GLU B 1 57 ? -9.351 38.202 -0.125 1.00 25.13 37 GLU B O 1
ATOM 3794 N N . GLY B 1 58 ? -7.320 37.524 -0.805 1.00 23.06 38 GLY B N 1
ATOM 3795 C CA . GLY B 1 58 ? -6.608 38.590 -0.108 1.00 23.06 38 GLY B CA 1
ATOM 3796 C C . GLY B 1 58 ? -6.979 38.584 1.368 1.00 26.13 38 GLY B C 1
ATOM 3797 O O . GLY B 1 58 ? -6.970 37.522 1.988 1.00 26.32 38 GLY B O 1
ATOM 3798 N N . PRO B 1 59 ? -7.475 39.712 1.926 1.00 22.45 39 PRO B N 1
ATOM 3799 C CA . PRO B 1 59 ? -7.896 39.717 3.343 1.00 22.38 39 PRO B CA 1
ATOM 3800 C C . PRO B 1 59 ? -9.363 39.306 3.574 1.00 25.13 39 PRO B C 1
ATOM 3801 O O . PRO B 1 59 ? -9.898 39.481 4.683 1.00 25.44 39 PRO B O 1
ATOM 3805 N N . TYR B 1 60 ? -10.033 38.831 2.519 1.00 21.58 40 TYR B N 1
ATOM 3806 C CA . TYR B 1 60 ? -11.438 38.469 2.607 1.00 21.73 40 TYR B CA 1
ATOM 3807 C C . TYR B 1 60 ? -11.675 36.982 2.730 1.00 25.27 40 TYR B C 1
ATOM 3808 O O . TYR B 1 60 ? -11.007 36.185 2.067 1.00 24.62 40 TYR B O 1
ATOM 3817 N N . ILE B 1 61 ? -12.692 36.616 3.497 1.00 23.65 41 ILE B N 1
ATOM 3818 C CA . ILE B 1 61 ? -13.122 35.218 3.607 1.00 24.60 41 ILE B CA 1
ATOM 3819 C C . ILE B 1 61 ? -14.490 35.128 2.961 1.00 29.44 41 ILE B C 1
ATOM 3820 O O . ILE B 1 61 ? -15.232 36.118 2.975 1.00 29.37 41 ILE B O 1
ATOM 3825 N N . VAL B 1 62 ? -14.809 33.970 2.360 1.00 24.26 42 VAL B N 1
ATOM 3826 C CA . VAL B 1 62 ? -16.076 33.778 1.657 1.00 24.91 42 VAL B CA 1
ATOM 3827 C C . VAL B 1 62 ? -16.789 32.559 2.249 1.00 28.72 42 VAL B C 1
ATOM 3828 O O . VAL B 1 62 ? -16.180 31.488 2.369 1.00 26.82 42 VAL B O 1
ATOM 3832 N N . ASP B 1 63 ? -18.065 32.728 2.622 1.00 25.52 43 ASP B N 1
ATOM 3833 C CA . ASP B 1 63 ? -18.844 31.629 3.210 1.00 26.47 43 ASP B CA 1
ATOM 3834 C C . ASP B 1 63 ? -19.592 30.758 2.178 1.00 28.02 43 ASP B C 1
ATOM 3835 O O . ASP B 1 63 ? -19.509 31.032 0.978 1.00 26.21 43 ASP B O 1
ATOM 3840 N N . VAL B 1 64 ? -20.313 29.698 2.643 1.00 22.66 44 VAL B N 1
ATOM 3841 C CA . VAL B 1 64 ? -21.069 28.768 1.777 1.00 23.35 44 VAL B CA 1
ATOM 3842 C C . VAL B 1 64 ? -22.156 29.481 0.944 1.00 30.11 44 VAL B C 1
ATOM 3843 O O . VAL B 1 64 ? -22.537 28.986 -0.114 1.00 30.63 44 VAL B O 1
ATOM 3847 N N . ASN B 1 65 ? -22.660 30.625 1.433 1.00 27.49 45 ASN B N 1
ATOM 3848 C CA . ASN B 1 65 ? -23.652 31.425 0.719 1.00 28.68 45 ASN B CA 1
ATOM 3849 C C . ASN B 1 65 ? -23.046 32.462 -0.245 1.00 31.10 45 ASN B C 1
ATOM 3850 O O . ASN B 1 65 ? -23.783 33.213 -0.887 1.00 30.35 45 ASN B O 1
ATOM 3855 N N . GLY B 1 66 ? -21.724 32.471 -0.369 1.00 27.21 46 GLY B N 1
ATOM 3856 C CA . GLY B 1 66 ? -21.039 33.410 -1.249 1.00 28.09 46 GLY B CA 1
ATOM 3857 C C . GLY B 1 66 ? -20.868 34.798 -0.664 1.00 31.69 46 GLY B C 1
ATOM 3858 O O . GLY B 1 66 ? -20.412 35.695 -1.378 1.00 32.23 46 GLY B O 1
ATOM 3859 N N . ARG B 1 67 ? -21.209 34.992 0.639 1.00 27.31 47 ARG B N 1
ATOM 3860 C CA . ARG B 1 67 ? -21.012 36.277 1.335 1.00 26.76 47 ARG B CA 1
ATOM 3861 C C . ARG B 1 67 ? -19.541 36.464 1.620 1.00 30.27 47 ARG B C 1
ATOM 3862 O O . ARG B 1 67 ? -18.862 35.519 2.009 1.00 28.95 47 ARG B O 1
ATOM 3870 N N . ARG B 1 68 ? -19.046 37.686 1.410 1.00 27.49 48 ARG B N 1
ATOM 3871 C CA . ARG B 1 68 ? -17.645 38.035 1.585 1.00 26.93 48 ARG B CA 1
ATOM 3872 C C . ARG B 1 68 ? -17.454 38.942 2.779 1.00 29.67 48 ARG B C 1
ATOM 3873 O O . ARG B 1 68 ? -18.121 39.957 2.877 1.00 30.27 48 ARG B O 1
ATOM 3881 N N . TYR B 1 69 ? -16.518 38.596 3.661 1.00 24.61 49 TYR B N 1
ATOM 3882 C CA . TYR B 1 69 ? -16.206 39.366 4.866 1.00 23.84 49 TYR B CA 1
ATOM 3883 C C . TYR B 1 69 ? -14.762 39.779 4.902 1.00 27.52 49 TYR B C 1
ATOM 3884 O O . TYR B 1 69 ? -13.873 38.966 4.606 1.00 24.34 49 TYR B O 1
ATOM 3893 N N . LEU B 1 70 ? -14.515 41.037 5.328 1.00 24.86 50 LEU B N 1
ATOM 3894 C CA . LEU B 1 70 ? -13.152 41.500 5.501 1.00 23.75 50 LEU B CA 1
ATOM 3895 C C . LEU B 1 70 ? -12.735 40.944 6.858 1.00 26.86 50 LEU B C 1
ATOM 3896 O O . LEU B 1 70 ? -13.368 41.286 7.860 1.00 26.08 50 LEU B O 1
ATOM 3901 N N . ASP B 1 71 ? -11.745 40.022 6.887 1.00 24.49 51 ASP B N 1
ATOM 3902 C CA . ASP B 1 71 ? -11.317 39.435 8.154 1.00 23.84 51 ASP B CA 1
ATOM 3903 C C . ASP B 1 71 ? -10.222 40.310 8.778 1.00 27.71 51 ASP B C 1
ATOM 3904 O O . ASP B 1 71 ? -9.032 40.146 8.487 1.00 26.44 51 ASP B O 1
ATOM 3909 N N . ALA B 1 72 ? -10.647 41.265 9.624 1.00 24.30 52 ALA B N 1
ATOM 3910 C CA . ALA B 1 72 ? -9.749 42.222 10.268 1.00 24.51 52 ALA B CA 1
ATOM 3911 C C . ALA B 1 72 ? -8.986 41.608 11.427 1.00 26.32 52 ALA B C 1
ATOM 3912 O O . ALA B 1 72 ? -8.321 42.328 12.176 1.00 24.02 52 ALA B O 1
ATOM 3914 N N . ASN B 1 73 ? -9.053 40.264 11.568 1.00 23.81 53 ASN B N 1
ATOM 3915 C CA . ASN B 1 73 ? -8.298 39.552 12.605 1.00 22.72 53 ASN B CA 1
ATOM 3916 C C . ASN B 1 73 ? -7.304 38.575 12.037 1.00 24.05 53 ASN B C 1
ATOM 3917 O O . ASN B 1 73 ? -6.722 37.835 12.817 1.00 23.38 53 ASN B O 1
ATOM 3922 N N . SER B 1 74 ? -7.099 38.566 10.682 1.00 20.59 54 SER B N 1
ATOM 3923 C CA . SER B 1 74 ? -6.160 37.645 9.999 1.00 20.88 54 SER B CA 1
ATOM 3924 C C . SER B 1 74 ? -6.500 36.180 10.345 1.00 24.52 54 SER B C 1
ATOM 3925 O O . SER B 1 74 ? -5.589 35.368 10.568 1.00 23.20 54 SER B O 1
ATOM 3928 N N . GLY B 1 75 ? -7.797 35.874 10.459 1.00 21.99 55 GLY B N 1
ATOM 3929 C CA . GLY B 1 75 ? -8.223 34.573 10.969 1.00 21.42 55 GLY B CA 1
ATOM 3930 C C . GLY B 1 75 ? -8.023 34.619 12.471 1.00 27.17 55 GLY B C 1
ATOM 3931 O O . GLY B 1 75 ? -8.858 35.167 13.188 1.00 27.45 55 GLY B O 1
ATOM 3932 N N . LEU B 1 76 ? -6.870 34.145 12.947 1.00 25.21 56 LEU B N 1
ATOM 3933 C CA . LEU B 1 76 ? -6.513 34.171 14.364 1.00 26.44 56 LEU B CA 1
ATOM 3934 C C . LEU B 1 76 ? -5.113 34.786 14.499 1.00 27.46 56 LEU B C 1
ATOM 3935 O O . LEU B 1 76 ? -4.166 34.085 14.895 1.00 24.88 56 LEU B O 1
ATOM 3940 N N . TRP B 1 77 ? -4.969 36.096 14.114 1.00 25.01 57 TRP B N 1
ATOM 3941 C CA . TRP B 1 77 ? -3.704 36.864 14.145 1.00 24.88 57 TRP B CA 1
ATOM 3942 C C . TRP B 1 77 ? -2.672 36.353 13.118 1.00 26.35 57 TRP B C 1
ATOM 3943 O O . TRP B 1 77 ? -1.713 37.057 12.817 1.00 25.20 57 TRP B O 1
ATOM 3954 N N . ASN B 1 78 ? -2.805 35.095 12.683 1.00 22.82 58 ASN B N 1
ATOM 3955 C CA . ASN B 1 78 ? -1.781 34.369 11.943 1.00 22.49 58 ASN B CA 1
ATOM 3956 C C . ASN B 1 78 ? -1.736 34.456 10.433 1.00 25.09 58 ASN B C 1
ATOM 3957 O O . ASN B 1 78 ? -0.665 34.258 9.853 1.00 25.82 58 ASN B O 1
ATOM 3970 N N . VAL B 1 80 ? -1.317 36.481 7.983 1.00 19.78 60 VAL B N 1
ATOM 3971 C CA . VAL B 1 80 ? -0.723 37.783 7.647 1.00 20.56 60 VAL B CA 1
ATOM 3972 C C . VAL B 1 80 ? -0.552 38.053 6.166 1.00 23.61 60 VAL B C 1
ATOM 3973 O O . VAL B 1 80 ? -0.497 39.218 5.764 1.00 22.50 60 VAL B O 1
ATOM 3977 N N . ALA B 1 81 ? -0.464 37.001 5.354 1.00 20.56 61 ALA B N 1
ATOM 3978 C CA . ALA B 1 81 ? -0.357 37.140 3.889 1.00 22.64 61 ALA B CA 1
ATOM 3979 C C . ALA B 1 81 ? -1.723 36.994 3.204 1.00 27.01 61 ALA B C 1
ATOM 3980 O O . ALA B 1 81 ? -1.793 36.909 1.971 1.00 26.15 61 ALA B O 1
ATOM 3982 N N . GLY B 1 82 ? -2.799 36.934 3.993 1.00 24.18 62 GLY B N 1
ATOM 3983 C CA . GLY B 1 82 ? -4.121 36.779 3.409 1.00 24.56 62 GLY B CA 1
ATOM 3984 C C . GLY B 1 82 ? -4.519 35.333 3.225 1.00 28.00 62 GLY B C 1
ATOM 3985 O O . GLY B 1 82 ? -3.823 34.432 3.690 1.00 27.00 62 GLY B O 1
ATOM 3986 N N . PHE B 1 83 ? -5.640 35.105 2.544 1.00 23.65 63 PHE B N 1
ATOM 3987 C CA . PHE B 1 83 ? -6.236 33.770 2.424 1.00 22.84 63 PHE B CA 1
ATOM 3988 C C . PHE B 1 83 ? -5.990 32.998 1.132 1.00 26.59 63 PHE B C 1
ATOM 3989 O O . PHE B 1 83 ? -6.475 31.875 1.010 1.00 27.04 63 PHE B O 1
ATOM 3997 N N . ASP B 1 84 ? -5.272 33.574 0.170 1.00 24.76 64 ASP B N 1
ATOM 3998 C CA . ASP B 1 84 ? -5.002 32.873 -1.096 1.00 25.28 64 ASP B CA 1
ATOM 3999 C C . ASP B 1 84 ? -3.617 33.254 -1.674 1.00 29.50 64 ASP B C 1
ATOM 4000 O O . ASP B 1 84 ? -3.458 33.296 -2.903 1.00 28.76 64 ASP B O 1
ATOM 4005 N N . HIS B 1 85 ? -2.648 33.606 -0.798 1.00 25.96 65 HIS B N 1
ATOM 4006 C CA . HIS B 1 85 ? -1.303 34.021 -1.231 1.00 25.24 65 HIS B CA 1
ATOM 4007 C C . HIS B 1 85 ? -0.680 32.972 -2.148 1.00 28.91 65 HIS B C 1
ATOM 4008 O O . HIS B 1 85 ? -0.418 31.849 -1.718 1.00 26.45 65 HIS B O 1
ATOM 4015 N N . LYS B 1 86 ? -0.474 33.342 -3.428 1.00 27.12 66 LYS B N 1
ATOM 4016 C CA . LYS B 1 86 ? 0.047 32.421 -4.432 1.00 25.83 66 LYS B CA 1
ATOM 4017 C C . LYS B 1 86 ? 1.442 31.860 -4.100 1.00 27.10 66 LYS B C 1
ATOM 4018 O O . LYS B 1 86 ? 1.647 30.664 -4.283 1.00 25.03 66 LYS B O 1
ATOM 4024 N N . GLY B 1 87 ? 2.375 32.714 -3.658 1.00 22.88 67 GLY B N 1
ATOM 4025 C CA . GLY B 1 87 ? 3.729 32.281 -3.296 1.00 23.50 67 GLY B CA 1
ATOM 4026 C C . GLY B 1 87 ? 3.715 31.175 -2.241 1.00 27.70 67 GLY B C 1
ATOM 4027 O O . GLY B 1 87 ? 4.378 30.129 -2.388 1.00 25.89 67 GLY B O 1
ATOM 4028 N N . LEU B 1 88 ? 2.890 31.380 -1.196 1.00 22.64 68 LEU B N 1
ATOM 4029 C CA . LEU B 1 88 ? 2.727 30.423 -0.098 1.00 21.99 68 LEU B CA 1
ATOM 4030 C C . LEU B 1 88 ? 2.031 29.159 -0.518 1.00 24.31 68 LEU B C 1
ATOM 4031 O O . LEU B 1 88 ? 2.468 28.079 -0.130 1.00 23.93 68 LEU B O 1
ATOM 4036 N N . ILE B 1 89 ? 0.992 29.273 -1.342 1.00 21.95 69 ILE B N 1
ATOM 4037 C CA . ILE B 1 89 ? 0.284 28.084 -1.864 1.00 23.55 69 ILE B CA 1
ATOM 4038 C C . ILE B 1 89 ? 1.274 27.260 -2.707 1.00 26.39 69 ILE B C 1
ATOM 4039 O O . ILE B 1 89 ? 1.365 26.046 -2.528 1.00 23.78 69 ILE B O 1
ATOM 4044 N N . ASP B 1 90 ? 2.052 27.932 -3.581 1.00 23.49 70 ASP B N 1
ATOM 4045 C CA . ASP B 1 90 ? 3.030 27.239 -4.425 1.00 24.04 70 ASP B CA 1
ATOM 4046 C C . ASP B 1 90 ? 4.127 26.545 -3.619 1.00 27.67 70 ASP B C 1
ATOM 4047 O O . ASP B 1 90 ? 4.522 25.430 -3.965 1.00 26.90 70 ASP B O 1
ATOM 4052 N N . ALA B 1 91 ? 4.595 27.184 -2.537 1.00 24.81 71 ALA B N 1
ATOM 4053 C CA . ALA B 1 91 ? 5.636 26.607 -1.668 1.00 24.33 71 ALA B CA 1
ATOM 4054 C C . ALA B 1 91 ? 5.122 25.351 -0.959 1.00 23.90 71 ALA B C 1
ATOM 4055 O O . ALA B 1 91 ? 5.836 24.345 -0.877 1.00 24.16 71 ALA B O 1
ATOM 4057 N N . ALA B 1 92 ? 3.882 25.400 -0.463 1.00 21.35 72 ALA B N 1
ATOM 4058 C CA . ALA B 1 92 ? 3.207 24.262 0.194 1.00 20.70 72 ALA B CA 1
ATOM 4059 C C . ALA B 1 92 ? 3.089 23.099 -0.786 1.00 24.13 72 ALA B C 1
ATOM 4060 O O . ALA B 1 92 ? 3.531 21.996 -0.471 1.00 24.02 72 ALA B O 1
ATOM 4062 N N . LYS B 1 93 ? 2.551 23.355 -2.005 1.00 23.09 73 LYS B N 1
ATOM 4063 C CA . LYS B 1 93 ? 2.406 22.327 -3.043 1.00 23.24 73 LYS B CA 1
ATOM 4064 C C . LYS B 1 93 ? 3.750 21.704 -3.409 1.00 27.67 73 LYS B C 1
ATOM 4065 O O . LYS B 1 93 ? 3.849 20.471 -3.488 1.00 25.40 73 LYS B O 1
ATOM 4071 N N . ALA B 1 94 ? 4.791 22.558 -3.613 1.00 25.35 74 ALA B N 1
ATOM 4072 C CA . ALA B 1 94 ? 6.131 22.067 -3.984 1.00 25.14 74 ALA B CA 1
ATOM 4073 C C . ALA B 1 94 ? 6.716 21.131 -2.924 1.00 24.97 74 ALA B C 1
ATOM 4074 O O . ALA B 1 94 ? 7.296 20.111 -3.280 1.00 24.47 74 ALA B O 1
ATOM 4076 N N . GLN B 1 95 ? 6.502 21.411 -1.630 1.00 23.54 75 GLN B N 1
ATOM 4077 C CA . GLN B 1 95 ? 7.016 20.480 -0.614 1.00 22.98 75 GLN B CA 1
ATOM 4078 C C . GLN B 1 95 ? 6.267 19.141 -0.567 1.00 25.92 75 GLN B C 1
ATOM 4079 O O . GLN B 1 95 ? 6.901 18.116 -0.327 1.00 25.13 75 GLN B O 1
ATOM 4085 N N . TYR B 1 96 ? 4.938 19.143 -0.767 1.00 23.16 76 TYR B N 1
ATOM 4086 C CA . TYR B 1 96 ? 4.183 17.876 -0.831 1.00 23.49 76 TYR B CA 1
ATOM 4087 C C . TYR B 1 96 ? 4.702 17.018 -1.982 1.00 27.59 76 TYR B C 1
ATOM 4088 O O . TYR B 1 96 ? 4.870 15.806 -1.813 1.00 26.13 76 TYR B O 1
ATOM 4097 N N . GLU B 1 97 ? 5.017 17.658 -3.127 1.00 25.24 77 GLU B N 1
ATOM 4098 C CA . GLU B 1 97 ? 5.589 16.951 -4.277 1.00 26.79 77 GLU B CA 1
ATOM 4099 C C . GLU B 1 97 ? 6.985 16.394 -3.999 1.00 31.86 77 GLU B C 1
ATOM 4100 O O . GLU B 1 97 ? 7.366 15.392 -4.603 1.00 31.82 77 GLU B O 1
ATOM 4106 N N . ARG B 1 98 ? 7.765 17.082 -3.152 1.00 26.32 78 ARG B N 1
ATOM 4107 C CA . ARG B 1 98 ? 9.139 16.701 -2.835 1.00 25.87 78 ARG B CA 1
ATOM 4108 C C . ARG B 1 98 ? 9.231 15.666 -1.689 1.00 27.31 78 ARG B C 1
ATOM 4109 O O . ARG B 1 98 ? 9.811 14.603 -1.876 1.00 26.31 78 ARG B O 1
ATOM 4117 N N . PHE B 1 99 ? 8.691 15.983 -0.508 1.00 23.26 79 PHE B N 1
ATOM 4118 C CA . PHE B 1 99 ? 8.740 15.099 0.671 1.00 22.30 79 PHE B CA 1
ATOM 4119 C C . PHE B 1 99 ? 7.587 15.500 1.596 1.00 27.17 79 PHE B C 1
ATOM 4120 O O . PHE B 1 99 ? 7.662 16.526 2.267 1.00 26.77 79 PHE B O 1
ATOM 4128 N N . PRO B 1 100 ? 6.481 14.718 1.587 1.00 24.96 80 PRO B N 1
ATOM 4129 C CA . PRO B 1 100 ? 5.245 15.155 2.272 1.00 23.72 80 PRO B CA 1
ATOM 4130 C C . PRO B 1 100 ? 5.130 14.942 3.765 1.00 27.51 80 PRO B C 1
ATOM 4131 O O . PRO B 1 100 ? 4.088 15.250 4.350 1.00 26.51 80 PRO B O 1
ATOM 4135 N N . GLY B 1 101 ? 6.151 14.365 4.366 1.00 25.24 81 GLY B N 1
ATOM 4136 C CA . GLY B 1 101 ? 6.129 14.170 5.806 1.00 24.13 81 GLY B CA 1
ATOM 4137 C C . GLY B 1 101 ? 7.260 13.327 6.334 1.00 25.49 81 GLY B C 1
ATOM 4138 O O . GLY B 1 101 ? 7.798 12.464 5.632 1.00 23.21 81 GLY B O 1
ATOM 4139 N N . TYR B 1 102 ? 7.627 13.597 7.590 1.00 23.22 82 TYR B N 1
ATOM 4140 C CA . TYR B 1 102 ? 8.630 12.864 8.345 1.00 22.65 82 TYR B CA 1
ATOM 4141 C C . TYR B 1 102 ? 8.667 13.419 9.768 1.00 26.23 82 TYR B C 1
ATOM 4142 O O . TYR B 1 102 ? 7.903 14.326 10.104 1.00 26.58 82 TYR B O 1
ATOM 4151 N N . HIS B 1 103 ? 9.520 12.856 10.593 1.00 23.44 83 HIS B N 1
ATOM 4152 C CA . HIS B 1 103 ? 9.681 13.246 11.985 1.00 22.78 83 HIS B CA 1
ATOM 4153 C C . HIS B 1 103 ? 11.128 13.738 12.207 1.00 25.73 83 HIS B C 1
ATOM 4154 O O . HIS B 1 103 ? 11.915 13.821 11.255 1.00 25.35 83 HIS B O 1
ATOM 4161 N N . ALA B 1 104 ? 11.462 14.093 13.451 1.00 21.18 84 ALA B N 1
ATOM 4162 C CA . ALA B 1 104 ? 12.815 14.545 13.770 1.00 22.46 84 ALA B CA 1
ATOM 4163 C C . ALA B 1 104 ? 13.365 13.837 15.028 1.00 27.13 84 ALA B C 1
ATOM 4164 O O . ALA B 1 104 ? 14.096 14.427 15.808 1.00 27.14 84 ALA B O 1
ATOM 4166 N N . PHE B 1 105 ? 13.025 12.550 15.195 1.00 23.73 85 PHE B N 1
ATOM 4167 C CA . PHE B 1 105 ? 13.488 11.740 16.322 1.00 24.28 85 PHE B CA 1
ATOM 4168 C C . PHE B 1 105 ? 14.552 10.770 15.827 1.00 26.84 85 PHE B C 1
ATOM 4169 O O . PHE B 1 105 ? 14.713 10.594 14.615 1.00 26.65 85 PHE B O 1
ATOM 4177 N N . PHE B 1 106 ? 15.234 10.102 16.784 1.00 24.53 86 PHE B N 1
ATOM 4178 C CA . PHE B 1 106 ? 16.217 9.035 16.581 1.00 25.21 86 PHE B CA 1
ATOM 4179 C C . PHE B 1 106 ? 17.400 9.411 15.690 1.00 29.08 86 PHE B C 1
ATOM 4180 O O . PHE B 1 106 ? 17.945 8.545 15.025 1.00 26.69 86 PHE B O 1
ATOM 4188 N N . GLY B 1 107 ? 17.800 10.675 15.688 1.00 28.56 87 GLY B N 1
ATOM 4189 C CA . GLY B 1 107 ? 18.921 11.104 14.854 1.00 29.02 87 GLY B CA 1
ATOM 4190 C C . GLY B 1 107 ? 18.627 11.263 13.374 1.00 30.28 87 GLY B C 1
ATOM 4191 O O . GLY B 1 107 ? 19.550 11.331 12.562 1.00 29.88 87 GLY B O 1
ATOM 4192 N N . ARG B 1 108 ? 17.352 11.329 13.013 1.00 26.08 88 ARG B N 1
ATOM 4193 C CA . ARG B 1 108 ? 16.910 11.538 11.629 1.00 25.73 88 ARG B CA 1
ATOM 4194 C C . ARG B 1 108 ? 16.117 12.823 11.623 1.00 26.68 88 ARG B C 1
ATOM 4195 O O . ARG B 1 108 ? 15.484 13.155 12.625 1.00 27.18 88 ARG B O 1
ATOM 4211 N N . SER B 1 110 ? 14.422 15.884 8.361 1.00 21.69 90 SER B N 1
ATOM 4212 C CA . SER B 1 110 ? 14.386 16.349 6.967 1.00 20.94 90 SER B CA 1
ATOM 4213 C C . SER B 1 110 ? 15.394 17.475 6.731 1.00 23.84 90 SER B C 1
ATOM 4214 O O . SER B 1 110 ? 15.769 18.189 7.671 1.00 23.01 90 SER B O 1
ATOM 4217 N N . ASP B 1 111 ? 15.793 17.664 5.466 1.00 20.87 91 ASP B N 1
ATOM 4218 C CA . ASP B 1 111 ? 16.671 18.772 5.051 1.00 20.73 91 ASP B CA 1
ATOM 4219 C C . ASP B 1 111 ? 15.999 20.142 5.388 1.00 24.84 91 ASP B C 1
ATOM 4220 O O . ASP B 1 111 ? 16.651 21.058 5.877 1.00 22.44 91 ASP B O 1
ATOM 4225 N N . GLN B 1 112 ? 14.674 20.239 5.170 1.00 23.06 92 GLN B N 1
ATOM 4226 C CA . GLN B 1 112 ? 13.843 21.423 5.472 1.00 22.04 92 GLN B CA 1
ATOM 4227 C C . GLN B 1 112 ? 13.897 21.827 6.962 1.00 24.97 92 GLN B C 1
ATOM 4228 O O . GLN B 1 112 ? 13.892 23.026 7.272 1.00 22.17 92 GLN B O 1
ATOM 4234 N N . THR B 1 113 ? 13.952 20.834 7.868 1.00 22.31 93 THR B N 1
ATOM 4235 C CA . THR B 1 113 ? 14.046 21.046 9.318 1.00 20.45 93 THR B CA 1
ATOM 4236 C C . THR B 1 113 ? 15.397 21.718 9.649 1.00 24.34 93 THR B C 1
ATOM 4237 O O . THR B 1 113 ? 15.428 22.670 10.425 1.00 22.75 93 THR B O 1
ATOM 4241 N N . VAL B 1 114 ? 16.509 21.218 9.051 1.00 22.04 94 VAL B N 1
ATOM 4242 C CA . VAL B 1 114 ? 17.850 21.795 9.251 1.00 21.91 94 VAL B CA 1
ATOM 4243 C C . VAL B 1 114 ? 17.842 23.236 8.751 1.00 25.72 94 VAL B C 1
ATOM 4244 O O . VAL B 1 114 ? 18.351 24.121 9.440 1.00 21.69 94 VAL B O 1
ATOM 4256 N N . LEU B 1 116 ? 15.316 25.357 8.305 1.00 22.35 96 LEU B N 1
ATOM 4257 C CA . LEU B 1 116 ? 14.517 26.276 9.105 1.00 22.03 96 LEU B CA 1
ATOM 4258 C C . LEU B 1 116 ? 15.196 26.629 10.437 1.00 24.01 96 LEU B C 1
ATOM 4259 O O . LEU B 1 116 ? 15.131 27.776 10.866 1.00 21.64 96 LEU B O 1
ATOM 4264 N N . SER B 1 117 ? 15.858 25.659 11.078 1.00 22.80 97 SER B N 1
ATOM 4265 C CA . SER B 1 117 ? 16.562 25.933 12.341 1.00 22.38 97 SER B CA 1
ATOM 4266 C C . SER B 1 117 ? 17.657 26.965 12.132 1.00 25.44 97 SER B C 1
ATOM 4267 O O . SER B 1 117 ? 17.784 27.889 12.928 1.00 23.19 97 SER B O 1
ATOM 4270 N N . GLU B 1 118 ? 18.414 26.825 11.028 1.00 22.62 98 GLU B N 1
ATOM 4271 C CA . GLU B 1 118 ? 19.462 27.748 10.608 1.00 23.54 98 GLU B CA 1
ATOM 4272 C C . GLU B 1 118 ? 18.867 29.156 10.397 1.00 27.72 98 GLU B C 1
ATOM 4273 O O . GLU B 1 118 ? 19.400 30.142 10.922 1.00 27.60 98 GLU B O 1
ATOM 4279 N N . LYS B 1 119 ? 17.732 29.232 9.685 1.00 23.76 99 LYS B N 1
ATOM 4280 C CA . LYS B 1 119 ? 17.038 30.497 9.404 1.00 22.84 99 LYS B CA 1
ATOM 4281 C C . LYS B 1 119 ? 16.473 31.142 10.679 1.00 25.90 99 LYS B C 1
ATOM 4282 O O . LYS B 1 119 ? 16.600 32.354 10.860 1.00 25.53 99 LYS B O 1
ATOM 4288 N N . LEU B 1 120 ? 15.839 30.340 11.554 1.00 23.34 100 LEU B N 1
ATOM 4289 C CA . LEU B 1 120 ? 15.263 30.851 12.793 1.00 22.43 100 LEU B CA 1
ATOM 4290 C C . LEU B 1 120 ? 16.308 31.457 13.707 1.00 26.12 100 LEU B C 1
ATOM 4291 O O . LEU B 1 120 ? 16.101 32.557 14.185 1.00 24.68 100 LEU B O 1
ATOM 4296 N N . VAL B 1 121 ? 17.477 30.806 13.843 1.00 24.60 101 VAL B N 1
ATOM 4297 C CA . VAL B 1 121 ? 18.587 31.346 14.646 1.00 25.56 101 VAL B CA 1
ATOM 4298 C C . VAL B 1 121 ? 19.066 32.666 14.055 1.00 27.39 101 VAL B C 1
ATOM 4299 O O . VAL B 1 121 ? 19.236 33.640 14.790 1.00 26.45 101 VAL B O 1
ATOM 4303 N N . GLU B 1 122 ? 19.211 32.709 12.722 1.00 24.17 102 GLU B N 1
ATOM 4304 C CA . GLU B 1 122 ? 19.626 33.902 11.997 1.00 24.81 102 GLU B CA 1
ATOM 4305 C C . GLU B 1 122 ? 18.663 35.093 12.219 1.00 29.07 102 GLU B C 1
ATOM 4306 O O . GLU B 1 122 ? 19.133 36.164 12.580 1.00 28.85 102 GLU B O 1
ATOM 4312 N N . VAL B 1 123 ? 17.337 34.907 12.006 1.00 26.68 103 VAL B N 1
ATOM 4313 C CA . VAL B 1 123 ? 16.347 35.986 12.147 1.00 26.31 103 VAL B CA 1
ATOM 4314 C C . VAL B 1 123 ? 16.012 36.347 13.600 1.00 29.25 103 VAL B C 1
ATOM 4315 O O . VAL B 1 123 ? 15.517 37.447 13.866 1.00 27.42 103 VAL B O 1
ATOM 4319 N N . SER B 1 124 ? 16.298 35.434 14.541 1.00 24.77 104 SER B N 1
ATOM 4320 C CA . SER B 1 124 ? 16.110 35.700 15.966 1.00 24.36 104 SER B CA 1
ATOM 4321 C C . SER B 1 124 ? 17.119 36.802 16.406 1.00 29.56 104 SER B C 1
ATOM 4322 O O . SER B 1 124 ? 18.138 37.003 15.728 1.00 29.09 104 SER B O 1
ATOM 4325 N N . PRO B 1 125 ? 16.904 37.490 17.549 1.00 27.62 105 PRO B N 1
ATOM 4326 C CA . PRO B 1 125 ? 17.921 38.462 18.006 1.00 28.31 105 PRO B CA 1
ATOM 4327 C C . PRO B 1 125 ? 19.197 37.793 18.549 1.00 31.03 105 PRO B C 1
ATOM 4328 O O . PRO B 1 125 ? 20.147 38.491 18.895 1.00 31.90 105 PRO B O 1
ATOM 4332 N N . PHE B 1 126 ? 19.238 36.442 18.600 1.00 25.92 106 PHE B N 1
ATOM 4333 C CA . PHE B 1 126 ? 20.381 35.711 19.123 1.00 25.86 106 PHE B CA 1
ATOM 4334 C C . PHE B 1 126 ? 21.504 35.565 18.091 1.00 31.53 106 PHE B C 1
ATOM 4335 O O . PHE B 1 126 ? 21.242 35.331 16.911 1.00 31.99 106 PHE B O 1
ATOM 4343 N N . ASP B 1 127 ? 22.756 35.636 18.549 1.00 30.52 107 ASP B N 1
ATOM 4344 C CA . ASP B 1 127 ? 23.918 35.439 17.663 1.00 31.85 107 ASP B CA 1
ATOM 4345 C C . ASP B 1 127 ? 24.078 33.957 17.330 1.00 34.84 107 ASP B C 1
ATOM 4346 O O . ASP B 1 127 ? 24.640 33.616 16.294 1.00 35.70 107 ASP B O 1
ATOM 4351 N N . SER B 1 128 ? 23.587 33.080 18.221 1.00 28.85 108 SER B N 1
ATOM 4352 C CA . SER B 1 128 ? 23.655 31.631 18.055 1.00 27.95 108 SER B CA 1
ATOM 4353 C C . SER B 1 128 ? 22.574 31.037 18.925 1.00 30.44 108 SER B C 1
ATOM 4354 O O . SER B 1 128 ? 22.039 31.719 19.789 1.00 30.66 108 SER B O 1
ATOM 4357 N N . GLY B 1 129 ? 22.268 29.772 18.718 1.00 28.72 109 GLY B N 1
ATOM 4358 C CA . GLY B 1 129 ? 21.243 29.118 19.514 1.00 27.62 109 GLY B CA 1
ATOM 4359 C C . GLY B 1 129 ? 20.754 27.832 18.905 1.00 28.56 109 GLY B C 1
ATOM 4360 O O . GLY B 1 129 ? 21.330 27.342 17.932 1.00 27.93 109 GLY B O 1
ATOM 4361 N N . ARG B 1 130 ? 19.678 27.286 19.478 1.00 25.71 110 ARG B N 1
ATOM 4362 C CA . ARG B 1 130 ? 19.078 26.011 19.033 1.00 24.42 110 ARG B CA 1
ATOM 4363 C C . ARG B 1 130 ? 17.577 26.089 18.997 1.00 26.55 110 ARG B C 1
ATOM 4364 O O . ARG B 1 130 ? 16.972 26.797 19.792 1.00 27.22 110 ARG B O 1
ATOM 4372 N N . VAL B 1 131 ? 16.963 25.324 18.084 1.00 22.10 111 VAL B N 1
ATOM 4373 C CA . VAL B 1 131 ? 15.526 25.307 17.893 1.00 20.85 111 VAL B CA 1
ATOM 4374 C C . VAL B 1 131 ? 14.949 23.914 18.180 1.00 22.93 111 VAL B C 1
ATOM 4375 O O . VAL B 1 131 ? 15.479 22.906 17.719 1.00 23.20 111 VAL B O 1
ATOM 4379 N N . PHE B 1 132 ? 13.843 23.879 18.910 1.00 19.92 112 PHE B N 1
ATOM 4380 C CA . PHE B 1 132 ? 13.065 22.665 19.123 1.00 19.96 112 PHE B CA 1
ATOM 4381 C C . PHE B 1 132 ? 11.681 22.961 18.556 1.00 23.11 112 PHE B C 1
ATOM 4382 O O . PHE B 1 132 ? 11.157 24.064 18.762 1.00 23.38 112 PHE B O 1
ATOM 4390 N N . TYR B 1 133 ? 11.097 22.000 17.823 1.00 19.88 113 TYR B N 1
ATOM 4391 C CA . TYR B 1 133 ? 9.803 22.179 17.180 1.00 19.31 113 TYR B CA 1
ATOM 4392 C C . TYR B 1 133 ? 8.643 21.565 17.902 1.00 21.81 113 TYR B C 1
ATOM 4393 O O . TYR B 1 133 ? 8.756 20.506 18.520 1.00 20.97 113 TYR B O 1
ATOM 4402 N N . THR B 1 134 ? 7.490 22.202 17.729 1.00 20.38 114 THR B N 1
ATOM 4403 C CA . THR B 1 134 ? 6.181 21.744 18.191 1.00 19.77 114 THR B CA 1
ATOM 4404 C C . THR B 1 134 ? 5.180 22.007 17.046 1.00 24.48 114 THR B C 1
ATOM 4405 O O . THR B 1 134 ? 5.547 22.588 16.004 1.00 23.35 114 THR B O 1
ATOM 4409 N N . ASN B 1 135 ? 3.904 21.682 17.283 1.00 22.35 115 ASN B N 1
ATOM 4410 C CA . ASN B 1 135 ? 2.834 21.994 16.329 1.00 22.02 115 ASN B CA 1
ATOM 4411 C C . ASN B 1 135 ? 2.179 23.313 16.725 1.00 23.95 115 ASN B C 1
ATOM 4412 O O . ASN B 1 135 ? 1.779 24.094 15.852 1.00 23.05 115 ASN B O 1
ATOM 4417 N N . SER B 1 136 ? 2.029 23.552 18.036 1.00 19.65 116 SER B N 1
ATOM 4418 C CA . SER B 1 136 ? 1.320 24.744 18.491 1.00 19.63 116 SER B CA 1
ATOM 4419 C C . SER B 1 136 ? 2.122 25.617 19.467 1.00 24.17 116 SER B C 1
ATOM 4420 O O . SER B 1 136 ? 3.166 25.196 20.007 1.00 20.71 116 SER B O 1
ATOM 4423 N N . GLY B 1 137 ? 1.589 26.818 19.703 1.00 20.48 117 GLY B N 1
ATOM 4424 C CA . GLY B 1 137 ? 2.117 27.737 20.709 1.00 21.22 117 GLY B CA 1
ATOM 4425 C C . GLY B 1 137 ? 1.932 27.178 22.111 1.00 22.85 117 GLY B C 1
ATOM 4426 O O . GLY B 1 137 ? 2.833 27.324 22.943 1.00 21.28 117 GLY B O 1
ATOM 4427 N N . SER B 1 138 ? 0.796 26.474 22.371 1.00 20.69 118 SER B N 1
ATOM 4428 C CA . SER B 1 138 ? 0.515 25.811 23.675 1.00 20.28 118 SER B CA 1
ATOM 4429 C C . SER B 1 138 ? 1.569 24.717 23.982 1.00 22.88 118 SER B C 1
ATOM 4430 O O . SER B 1 138 ? 2.123 24.688 25.063 1.00 20.77 118 SER B O 1
ATOM 4433 N N . GLU B 1 139 ? 1.869 23.860 23.005 1.00 20.05 119 GLU B N 1
ATOM 4434 C CA . GLU B 1 139 ? 2.880 22.811 23.154 1.00 19.68 119 GLU B CA 1
ATOM 4435 C C . GLU B 1 139 ? 4.249 23.440 23.367 1.00 21.86 119 GLU B C 1
ATOM 4436 O O . GLU B 1 139 ? 5.046 22.909 24.141 1.00 22.00 119 GLU B O 1
ATOM 4442 N N . ALA B 1 140 ? 4.543 24.532 22.644 1.00 18.61 120 ALA B N 1
ATOM 4443 C CA . ALA B 1 140 ? 5.847 25.207 22.735 1.00 19.19 120 ALA B CA 1
ATOM 4444 C C . ALA B 1 140 ? 6.059 25.767 24.158 1.00 21.96 120 ALA B C 1
ATOM 4445 O O . ALA B 1 140 ? 7.135 25.584 24.741 1.00 21.37 120 ALA B O 1
ATOM 4447 N N . ASN B 1 141 ? 5.009 26.381 24.743 1.00 18.82 121 ASN B N 1
ATOM 4448 C CA . ASN B 1 141 ? 5.057 26.868 26.138 1.00 19.43 121 ASN B CA 1
ATOM 4449 C C . ASN B 1 141 ? 5.154 25.719 27.125 1.00 24.27 121 ASN B C 1
ATOM 4450 O O . ASN B 1 141 ? 5.994 25.754 28.024 1.00 24.41 121 ASN B O 1
ATOM 4455 N N . ASP B 1 142 ? 4.319 24.681 26.950 1.00 21.64 122 ASP B N 1
ATOM 4456 C CA . ASP B 1 142 ? 4.369 23.483 27.809 1.00 21.19 122 ASP B CA 1
ATOM 4457 C C . ASP B 1 142 ? 5.788 22.854 27.733 1.00 24.73 122 ASP B C 1
ATOM 4458 O O . ASP B 1 142 ? 6.343 22.444 28.760 1.00 24.18 122 ASP B O 1
ATOM 4463 N N . THR B 1 143 ? 6.389 22.819 26.516 1.00 22.12 123 THR B N 1
ATOM 4464 C CA . THR B 1 143 ? 7.744 22.281 26.279 1.00 21.59 123 THR B CA 1
ATOM 4465 C C . THR B 1 143 ? 8.794 23.105 27.018 1.00 24.47 123 THR B C 1
ATOM 4466 O O . THR B 1 143 ? 9.704 22.533 27.630 1.00 25.28 123 THR B O 1
ATOM 4478 N N . VAL B 1 145 ? 8.405 24.934 29.630 1.00 22.91 125 VAL B N 1
ATOM 4479 C CA . VAL B 1 145 ? 8.275 24.668 31.079 1.00 22.68 125 VAL B CA 1
ATOM 4480 C C . VAL B 1 145 ? 9.008 23.352 31.437 1.00 27.22 125 VAL B C 1
ATOM 4481 O O . VAL B 1 145 ? 9.757 23.312 32.417 1.00 27.57 125 VAL B O 1
ATOM 4485 N N . LYS B 1 146 ? 8.812 22.290 30.638 1.00 22.81 126 LYS B N 1
ATOM 4486 C CA . LYS B 1 146 ? 9.462 20.981 30.899 1.00 22.46 126 LYS B CA 1
ATOM 4487 C C . LYS B 1 146 ? 10.980 21.110 30.786 1.00 26.40 126 LYS B C 1
ATOM 4488 O O . LYS B 1 146 ? 11.711 20.521 31.573 1.00 26.67 126 LYS B O 1
ATOM 4502 N N . LEU B 1 148 ? 12.764 23.810 31.432 1.00 23.98 128 LEU B N 1
ATOM 4503 C CA . LEU B 1 148 ? 13.227 24.469 32.662 1.00 23.03 128 LEU B CA 1
ATOM 4504 C C . LEU B 1 148 ? 13.240 23.512 33.854 1.00 26.64 128 LEU B C 1
ATOM 4505 O O . LEU B 1 148 ? 14.203 23.505 34.615 1.00 26.15 128 LEU B O 1
ATOM 4510 N N . TRP B 1 149 ? 12.198 22.676 34.006 1.00 25.35 129 TRP B N 1
ATOM 4511 C CA . TRP B 1 149 ? 12.161 21.678 35.077 1.00 26.50 129 TRP B CA 1
ATOM 4512 C C . TRP B 1 149 ? 13.340 20.742 34.943 1.00 29.72 129 TRP B C 1
ATOM 4513 O O . TRP B 1 149 ? 14.045 20.477 35.916 1.00 29.86 129 TRP B O 1
ATOM 4524 N N . PHE B 1 150 ? 13.589 20.297 33.716 1.00 27.12 130 PHE B N 1
ATOM 4525 C CA . PHE B 1 150 ? 14.663 19.389 33.370 1.00 27.40 130 PHE B CA 1
ATOM 4526 C C . PHE B 1 150 ? 16.034 19.979 33.707 1.00 30.89 130 PHE B C 1
ATOM 4527 O O . PHE B 1 150 ? 16.875 19.319 34.317 1.00 28.37 130 PHE B O 1
ATOM 4535 N N . LEU B 1 151 ? 16.247 21.217 33.271 1.00 28.76 131 LEU B N 1
ATOM 4536 C CA . LEU B 1 151 ? 17.506 21.936 33.431 1.00 28.82 131 LEU B CA 1
ATOM 4537 C C . LEU B 1 151 ? 17.864 22.230 34.876 1.00 29.88 131 LEU B C 1
ATOM 4538 O O . LEU B 1 151 ? 18.996 21.966 35.272 1.00 29.80 131 LEU B O 1
ATOM 4543 N N . HIS B 1 152 ? 16.942 22.842 35.641 1.00 26.25 132 HIS B N 1
ATOM 4544 C CA . HIS B 1 152 ? 17.222 23.155 37.035 1.00 26.78 132 HIS B CA 1
ATOM 4545 C C . HIS B 1 152 ? 17.468 21.885 37.848 1.00 31.50 132 HIS B C 1
ATOM 4546 O O . HIS B 1 152 ? 18.414 21.867 38.624 1.00 31.87 132 HIS B O 1
ATOM 4553 N N . ALA B 1 153 ? 16.677 20.807 37.624 1.00 27.84 133 ALA B N 1
ATOM 4554 C CA . ALA B 1 153 ? 16.895 19.524 38.328 1.00 28.46 133 ALA B CA 1
ATOM 4555 C C . ALA B 1 153 ? 18.295 18.952 38.025 1.00 31.60 133 ALA B C 1
ATOM 4556 O O . ALA B 1 153 ? 19.014 18.588 38.953 1.00 31.16 133 ALA B O 1
ATOM 4558 N N . ALA B 1 154 ? 18.705 18.963 36.735 1.00 28.70 134 ALA B N 1
ATOM 4559 C CA . ALA B 1 154 ? 20.033 18.530 36.280 1.00 29.84 134 ALA B CA 1
ATOM 4560 C C . ALA B 1 154 ? 21.145 19.373 36.916 1.00 33.49 134 ALA B C 1
ATOM 4561 O O . ALA B 1 154 ? 22.222 18.844 37.193 1.00 32.68 134 ALA B O 1
ATOM 4563 N N . GLU B 1 155 ? 20.861 20.663 37.198 1.00 30.11 135 GLU B N 1
ATOM 4564 C CA . GLU B 1 155 ? 21.811 21.592 37.821 1.00 31.08 135 GLU B CA 1
ATOM 4565 C C . GLU B 1 155 ? 21.748 21.576 39.357 1.00 38.11 135 GLU B C 1
ATOM 4566 O O . GLU B 1 155 ? 22.286 22.478 40.004 1.00 39.15 135 GLU B O 1
ATOM 4572 N N . GLY B 1 156 ? 21.075 20.565 39.915 1.00 34.48 136 GLY B N 1
ATOM 4573 C CA . GLY B 1 156 ? 20.971 20.355 41.353 1.00 34.85 136 GLY B CA 1
ATOM 4574 C C . GLY B 1 156 ? 19.920 21.163 42.083 1.00 36.04 136 GLY B C 1
ATOM 4575 O O . GLY B 1 156 ? 20.013 21.321 43.298 1.00 34.81 136 GLY B O 1
ATOM 4576 N N . LYS B 1 157 ? 18.921 21.689 41.362 1.00 30.63 137 LYS B N 1
ATOM 4577 C CA . LYS B 1 157 ? 17.827 22.450 41.970 1.00 29.91 137 LYS B CA 1
ATOM 4578 C C . LYS B 1 157 ? 16.477 21.896 41.472 1.00 31.70 137 LYS B C 1
ATOM 4579 O O . LYS B 1 157 ? 15.767 22.577 40.710 1.00 28.68 137 LYS B O 1
ATOM 4585 N N . PRO B 1 158 ? 16.087 20.669 41.906 1.00 27.60 138 PRO B N 1
ATOM 4586 C CA . PRO B 1 158 ? 14.818 20.102 41.416 1.00 26.98 138 PRO B CA 1
ATOM 4587 C C . PRO B 1 158 ? 13.571 20.784 41.965 1.00 30.31 138 PRO B C 1
ATOM 4588 O O . PRO B 1 158 ? 12.504 20.584 41.401 1.00 31.09 138 PRO B O 1
ATOM 4592 N N . GLN B 1 159 ? 13.714 21.607 43.026 1.00 26.46 139 GLN B N 1
ATOM 4593 C CA . GLN B 1 159 ? 12.611 22.384 43.615 1.00 26.68 139 GLN B CA 1
ATOM 4594 C C . GLN B 1 159 ? 12.303 23.669 42.795 1.00 32.13 139 GLN B C 1
ATOM 4595 O O . GLN B 1 159 ? 11.267 24.311 43.023 1.00 31.73 139 GLN B O 1
ATOM 4601 N N . LYS B 1 160 ? 13.213 24.044 41.856 1.00 28.35 140 LYS B N 1
ATOM 4602 C CA . LYS B 1 160 ? 13.081 25.256 41.014 1.00 27.25 140 LYS B CA 1
ATOM 4603 C C . LYS B 1 160 ? 12.085 24.930 39.895 1.00 31.38 140 LYS B C 1
ATOM 4604 O O . LYS B 1 160 ? 12.472 24.540 38.784 1.00 30.11 140 LYS B O 1
ATOM 4610 N N . ARG B 1 161 ? 10.785 25.027 40.239 1.00 27.94 141 ARG B N 1
ATOM 4611 C CA . ARG B 1 161 ? 9.690 24.601 39.393 1.00 27.47 141 ARG B CA 1
ATOM 4612 C C . ARG B 1 161 ? 8.616 25.627 39.096 1.00 30.63 141 ARG B C 1
ATOM 4613 O O . ARG B 1 161 ? 7.912 25.463 38.098 1.00 29.62 141 ARG B O 1
ATOM 4621 N N . LYS B 1 162 ? 8.434 26.647 39.962 1.00 27.69 142 LYS B N 1
ATOM 4622 C CA . LYS B 1 162 ? 7.359 27.632 39.785 1.00 26.70 142 LYS B CA 1
ATOM 4623 C C . LYS B 1 162 ? 7.507 28.472 38.548 1.00 28.92 142 LYS B C 1
ATOM 4624 O O . LYS B 1 162 ? 8.612 28.859 38.203 1.00 28.39 142 LYS B O 1
ATOM 4630 N N . ILE B 1 163 ? 6.383 28.789 37.891 1.00 25.32 143 ILE B N 1
ATOM 4631 C CA . ILE B 1 163 ? 6.429 29.605 36.678 1.00 24.25 143 ILE B CA 1
ATOM 4632 C C . ILE B 1 163 ? 5.695 30.921 36.917 1.00 27.93 143 ILE B C 1
ATOM 4633 O O . ILE B 1 163 ? 4.532 30.919 37.341 1.00 28.23 143 ILE B O 1
ATOM 4638 N N . LEU B 1 164 ? 6.373 32.031 36.608 1.00 23.88 144 LEU B N 1
ATOM 4639 C CA . LEU B 1 164 ? 5.817 33.373 36.738 1.00 24.30 144 LEU B CA 1
ATOM 4640 C C . LEU B 1 164 ? 5.264 33.843 35.420 1.00 27.96 144 LEU B C 1
ATOM 4641 O O . LEU B 1 164 ? 5.976 33.871 34.416 1.00 28.37 144 LEU B O 1
ATOM 4646 N N . THR B 1 165 ? 4.000 34.220 35.421 1.00 25.54 145 THR B N 1
ATOM 4647 C CA . THR B 1 165 ? 3.336 34.843 34.267 1.00 25.40 145 THR B CA 1
ATOM 4648 C C . THR B 1 165 ? 2.564 36.055 34.833 1.00 28.61 145 THR B C 1
ATOM 4649 O O . THR B 1 165 ? 2.686 36.355 36.023 1.00 26.57 145 THR B O 1
ATOM 4653 N N . ARG B 1 166 ? 1.788 36.746 34.003 1.00 25.92 146 ARG B N 1
ATOM 4654 C CA . ARG B 1 166 ? 0.995 37.892 34.458 1.00 25.70 146 ARG B CA 1
ATOM 4655 C C . ARG B 1 166 ? -0.484 37.554 34.364 1.00 29.91 146 ARG B C 1
ATOM 4656 O O . ARG B 1 166 ? -0.893 36.741 33.533 1.00 28.42 146 ARG B O 1
ATOM 4664 N N . TRP B 1 167 ? -1.303 38.218 35.180 1.00 27.82 147 TRP B N 1
ATOM 4665 C CA . TRP B 1 167 ? -2.749 38.123 35.042 1.00 28.01 147 TRP B CA 1
ATOM 4666 C C . TRP B 1 167 ? -3.068 38.772 33.676 1.00 29.10 147 TRP B C 1
ATOM 4667 O O . TRP B 1 167 ? -2.358 39.690 33.274 1.00 27.29 147 TRP B O 1
ATOM 4678 N N . ASN B 1 168 ? -4.066 38.246 32.931 1.00 26.68 148 ASN B N 1
ATOM 4679 C CA . ASN B 1 168 ? -4.467 38.651 31.567 1.00 25.87 148 ASN B CA 1
ATOM 4680 C C . ASN B 1 168 ? -3.540 38.085 30.487 1.00 27.13 148 ASN B C 1
ATOM 4681 O O . ASN B 1 168 ? -3.821 38.276 29.303 1.00 26.27 148 ASN B O 1
ATOM 4686 N N . ALA B 1 169 ? -2.441 37.394 30.874 1.00 23.20 149 ALA B N 1
ATOM 4687 C CA . ALA B 1 169 ? -1.559 36.756 29.862 1.00 23.15 149 ALA B CA 1
ATOM 4688 C C . ALA B 1 169 ? -2.301 35.584 29.206 1.00 25.29 149 ALA B C 1
ATOM 4689 O O . ALA B 1 169 ? -3.196 35.007 29.807 1.00 25.69 149 ALA B O 1
ATOM 4691 N N . TYR B 1 170 ? -1.917 35.221 27.998 1.00 23.49 150 TYR B N 1
ATOM 4692 C CA . TYR B 1 170 ? -2.474 34.042 27.339 1.00 22.39 150 TYR B CA 1
ATOM 4693 C C . TYR B 1 170 ? -1.292 33.322 26.743 1.00 24.68 150 TYR B C 1
ATOM 4694 O O . TYR B 1 170 ? -0.551 33.901 25.933 1.00 24.13 150 TYR B O 1
ATOM 4703 N N . HIS B 1 171 ? -1.088 32.072 27.181 1.00 21.63 151 HIS B N 1
ATOM 4704 C CA . HIS B 1 171 ? 0.040 31.261 26.751 1.00 21.66 151 HIS B CA 1
ATOM 4705 C C . HIS B 1 171 ? -0.368 29.909 26.140 1.00 25.00 151 HIS B C 1
ATOM 4706 O O . HIS B 1 171 ? 0.482 29.132 25.684 1.00 25.09 151 HIS B O 1
ATOM 4713 N N . GLY B 1 172 ? -1.665 29.661 26.094 1.00 22.09 152 GLY B N 1
ATOM 4714 C CA . GLY B 1 172 ? -2.191 28.435 25.510 1.00 22.14 152 GLY B CA 1
ATOM 4715 C C . GLY B 1 172 ? -3.218 27.723 26.360 1.00 25.20 152 GLY B C 1
ATOM 4716 O O . GLY B 1 172 ? -3.709 28.264 27.352 1.00 24.57 152 GLY B O 1
ATOM 4717 N N . VAL B 1 173 ? -3.535 26.486 25.975 1.00 21.94 153 VAL B N 1
ATOM 4718 C CA . VAL B 1 173 ? -4.625 25.710 26.578 1.00 20.68 153 VAL B CA 1
ATOM 4719 C C . VAL B 1 173 ? -4.259 24.331 27.074 1.00 25.46 153 VAL B C 1
ATOM 4720 O O . VAL B 1 173 ? -5.156 23.625 27.542 1.00 26.13 153 VAL B O 1
ATOM 4724 N N . THR B 1 174 ? -2.993 23.887 26.959 1.00 24.24 154 THR B N 1
ATOM 4725 C CA . THR B 1 174 ? -2.693 22.581 27.589 1.00 23.71 154 THR B CA 1
ATOM 4726 C C . THR B 1 174 ? -2.856 22.835 29.119 1.00 25.73 154 THR B C 1
ATOM 4727 O O . THR B 1 174 ? -2.906 24.007 29.524 1.00 24.15 154 THR B O 1
ATOM 4731 N N . ALA B 1 175 ? -2.944 21.788 29.958 1.00 22.54 155 ALA B N 1
ATOM 4732 C CA . ALA B 1 175 ? -3.117 22.043 31.402 1.00 23.20 155 ALA B CA 1
ATOM 4733 C C . ALA B 1 175 ? -2.069 23.035 31.919 1.00 25.47 155 ALA B C 1
ATOM 4734 O O . ALA B 1 175 ? -2.422 23.961 32.639 1.00 24.59 155 ALA B O 1
ATOM 4736 N N . VAL B 1 176 ? -0.784 22.849 31.530 1.00 21.11 156 VAL B N 1
ATOM 4737 C CA . VAL B 1 176 ? 0.297 23.757 31.939 1.00 20.98 156 VAL B CA 1
ATOM 4738 C C . VAL B 1 176 ? 0.177 25.150 31.286 1.00 25.15 156 VAL B C 1
ATOM 4739 O O . VAL B 1 176 ? 0.267 26.134 32.005 1.00 25.36 156 VAL B O 1
ATOM 4743 N N . SER B 1 177 ? 0.003 25.241 29.942 1.00 21.81 157 SER B N 1
ATOM 4744 C CA . SER B 1 177 ? -0.085 26.573 29.296 1.00 21.10 157 SER B CA 1
ATOM 4745 C C . SER B 1 177 ? -1.364 27.321 29.662 1.00 25.09 157 SER B C 1
ATOM 4746 O O . SER B 1 177 ? -1.336 28.553 29.711 1.00 24.90 157 SER B O 1
ATOM 4749 N N . ALA B 1 178 ? -2.455 26.580 30.021 1.00 22.09 158 ALA B N 1
ATOM 4750 C CA . ALA B 1 178 ? -3.691 27.187 30.561 1.00 21.83 158 ALA B CA 1
ATOM 4751 C C . ALA B 1 178 ? -3.409 27.711 31.978 1.00 24.67 158 ALA B C 1
ATOM 4752 O O . ALA B 1 178 ? -3.885 28.796 32.332 1.00 24.58 158 ALA B O 1
ATOM 4754 N N . SER B 1 179 ? -2.561 26.981 32.772 1.00 22.51 159 SER B N 1
ATOM 4755 C CA . SER B 1 179 ? -2.177 27.428 34.130 1.00 22.38 159 SER B CA 1
ATOM 4756 C C . SER B 1 179 ? -1.357 28.721 34.075 1.00 26.41 159 SER B C 1
ATOM 4757 O O . SER B 1 179 ? -1.454 29.552 34.987 1.00 25.94 159 SER B O 1
ATOM 4768 N N . THR B 1 181 ? -1.712 30.939 31.553 1.00 27.30 161 THR B N 1
ATOM 4769 C CA . THR B 1 181 ? -2.687 31.931 31.048 1.00 25.90 161 THR B CA 1
ATOM 4770 C C . THR B 1 181 ? -3.369 32.504 32.293 1.00 30.23 161 THR B C 1
ATOM 4771 O O . THR B 1 181 ? -3.635 31.742 33.215 1.00 32.79 161 THR B O 1
ATOM 4775 N N . GLY B 1 182 ? -3.577 33.817 32.351 1.00 25.27 162 GLY B N 1
ATOM 4776 C CA . GLY B 1 182 ? -4.202 34.459 33.500 1.00 25.07 162 GLY B CA 1
ATOM 4777 C C . GLY B 1 182 ? -5.614 34.899 33.166 1.00 30.40 162 GLY B C 1
ATOM 4778 O O . GLY B 1 182 ? -5.889 36.098 33.065 1.00 29.67 162 GLY B O 1
ATOM 4779 N N . LYS B 1 183 ? -6.510 33.922 32.946 1.00 27.14 163 LYS B N 1
ATOM 4780 C CA . LYS B 1 183 ? -7.903 34.181 32.565 1.00 26.34 163 LYS B CA 1
ATOM 4781 C C . LYS B 1 183 ? -8.862 33.580 33.590 1.00 28.77 163 LYS B C 1
ATOM 4782 O O . LYS B 1 183 ? -8.670 32.420 33.968 1.00 27.54 163 LYS B O 1
ATOM 4788 N N . PRO B 1 184 ? -9.919 34.306 34.026 1.00 27.18 164 PRO B N 1
ATOM 4789 C CA . PRO B 1 184 ? -10.845 33.725 35.022 1.00 27.08 164 PRO B CA 1
ATOM 4790 C C . PRO B 1 184 ? -11.554 32.456 34.553 1.00 28.20 164 PRO B C 1
ATOM 4791 O O . PRO B 1 184 ? -11.815 31.589 35.372 1.00 28.06 164 PRO B O 1
ATOM 4795 N N . TYR B 1 185 ? -11.771 32.295 33.228 1.00 25.53 165 TYR B N 1
ATOM 4796 C CA . TYR B 1 185 ? -12.465 31.119 32.701 1.00 25.71 165 TYR B CA 1
ATOM 4797 C C . TYR B 1 185 ? -11.781 29.780 32.996 1.00 29.91 165 TYR B C 1
ATOM 4798 O O . TYR B 1 185 ? -12.453 28.759 32.959 1.00 29.13 165 TYR B O 1
ATOM 4807 N N . ASN B 1 186 ? -10.452 29.777 33.275 1.00 27.42 166 ASN B N 1
ATOM 4808 C CA . ASN B 1 186 ? -9.727 28.546 33.605 1.00 27.14 166 ASN B CA 1
ATOM 4809 C C . ASN B 1 186 ? -10.159 27.845 34.897 1.00 29.70 166 ASN B C 1
ATOM 4810 O O . ASN B 1 186 ? -9.883 26.656 35.071 1.00 27.45 166 ASN B O 1
ATOM 4815 N N . SER B 1 187 ? -10.958 28.543 35.734 1.00 25.58 167 SER B N 1
ATOM 4816 C CA . SER B 1 187 ? -11.545 27.984 36.961 1.00 25.22 167 SER B CA 1
ATOM 4817 C C . SER B 1 187 ? -12.485 26.805 36.620 1.00 30.07 167 SER B C 1
ATOM 4818 O O . SER B 1 187 ? -12.650 25.891 37.444 1.00 29.34 167 SER B O 1
ATOM 4821 N N . VAL B 1 188 ? -13.057 26.797 35.375 1.00 26.75 168 VAL B N 1
ATOM 4822 C CA . VAL B 1 188 ? -13.937 25.693 34.942 1.00 28.03 168 VAL B CA 1
ATOM 4823 C C . VAL B 1 188 ? -13.195 24.339 34.831 1.00 29.96 168 VAL B C 1
ATOM 4824 O O . VAL B 1 188 ? -13.844 23.298 34.781 1.00 29.11 168 VAL B O 1
ATOM 4828 N N . PHE B 1 189 ? -11.856 24.370 34.745 1.00 25.33 169 PHE B N 1
ATOM 4829 C CA . PHE B 1 189 ? -11.023 23.158 34.647 1.00 24.57 169 PHE B CA 1
ATOM 4830 C C . PHE B 1 189 ? -10.295 22.832 35.957 1.00 27.96 169 PHE B C 1
ATOM 4831 O O . PHE B 1 189 ? -9.512 21.879 36.017 1.00 26.56 169 PHE B O 1
ATOM 4839 N N . GLY B 1 190 ? -10.582 23.600 37.002 1.00 26.18 170 GLY B N 1
ATOM 4840 C CA . GLY B 1 190 ? -9.913 23.469 38.289 1.00 25.84 170 GLY B CA 1
ATOM 4841 C C . GLY B 1 190 ? -8.466 23.912 38.157 1.00 29.98 170 GLY B C 1
ATOM 4842 O O . GLY B 1 190 ? -7.591 23.421 38.875 1.00 27.89 170 GLY B O 1
ATOM 4843 N N . LEU B 1 191 ? -8.209 24.844 37.203 1.00 26.44 171 LEU B N 1
ATOM 4844 C CA . LEU B 1 191 ? -6.884 25.385 36.916 1.00 25.37 171 LEU B CA 1
ATOM 4845 C C . LEU B 1 191 ? -6.786 26.840 37.423 1.00 29.92 171 LEU B C 1
ATOM 4846 O O . LEU B 1 191 ? -7.825 27.459 37.614 1.00 28.67 171 LEU B O 1
ATOM 4851 N N . PRO B 1 192 ? -5.594 27.393 37.729 1.00 27.52 172 PRO B N 1
ATOM 4852 C CA . PRO B 1 192 ? -4.238 26.852 37.511 1.00 26.48 172 PRO B CA 1
ATOM 4853 C C . PRO B 1 192 ? -3.836 25.697 38.400 1.00 31.20 172 PRO B C 1
ATOM 4854 O O . PRO B 1 192 ? -4.331 25.545 39.516 1.00 29.77 172 PRO B O 1
ATOM 4858 N N . LEU B 1 193 ? -2.882 24.906 37.900 1.00 27.77 173 LEU B N 1
ATOM 4859 C CA . LEU B 1 193 ? -2.260 23.853 38.687 1.00 28.35 173 LEU B CA 1
ATOM 4860 C C . LEU B 1 193 ? -1.411 24.600 39.737 1.00 32.01 173 LEU B C 1
ATOM 4861 O O . LEU B 1 193 ? -1.024 25.765 39.492 1.00 31.04 173 LEU B O 1
ATOM 4866 N N . PRO B 1 194 ? -1.059 23.965 40.872 1.00 29.31 174 PRO B N 1
ATOM 4867 C CA . PRO B 1 194 ? -0.141 24.625 41.816 1.00 30.68 174 PRO B CA 1
ATOM 4868 C C . PRO B 1 194 ? 1.209 24.947 41.147 1.00 35.18 174 PRO B C 1
ATOM 4869 O O . PRO B 1 194 ? 1.615 24.280 40.190 1.00 33.11 174 PRO B O 1
ATOM 4873 N N . GLY B 1 195 ? 1.860 26.003 41.615 1.00 32.22 175 GLY B N 1
ATOM 4874 C CA . GLY B 1 195 ? 3.153 26.425 41.088 1.00 31.49 175 GLY B CA 1
ATOM 4875 C C . GLY B 1 195 ? 3.113 27.405 39.928 1.00 32.77 175 GLY B C 1
ATOM 4876 O O . GLY B 1 195 ? 4.147 27.687 39.333 1.00 33.90 175 GLY B O 1
ATOM 4877 N N . PHE B 1 196 ? 1.952 27.928 39.589 1.00 27.16 176 PHE B N 1
ATOM 4878 C CA . PHE B 1 196 ? 1.846 28.885 38.482 1.00 25.54 176 PHE B CA 1
ATOM 4879 C C . PHE B 1 196 ? 1.389 30.180 39.102 1.00 30.51 176 PHE B C 1
ATOM 4880 O O . PHE B 1 196 ? 0.293 30.249 39.652 1.00 30.71 176 PHE B O 1
ATOM 4888 N N . VAL B 1 197 ? 2.291 31.163 39.129 1.00 27.56 177 VAL B N 1
ATOM 4889 C CA . VAL B 1 197 ? 2.064 32.432 39.826 1.00 28.38 177 VAL B CA 1
ATOM 4890 C C . VAL B 1 197 ? 1.748 33.550 38.843 1.00 31.69 177 VAL B C 1
ATOM 4891 O O . VAL B 1 197 ? 2.505 33.756 37.896 1.00 31.28 177 VAL B O 1
ATOM 4895 N N . HIS B 1 198 ? 0.638 34.275 39.071 1.00 29.43 178 HIS B N 1
ATOM 4896 C CA . HIS B 1 198 ? 0.226 35.368 38.185 1.00 29.77 178 HIS B CA 1
ATOM 4897 C C . HIS B 1 198 ? 0.514 36.723 38.823 1.00 33.66 178 HIS B C 1
ATOM 4898 O O . HIS B 1 198 ? -0.096 37.069 39.830 1.00 33.65 178 HIS B O 1
ATOM 4905 N N . LEU B 1 199 ? 1.463 37.471 38.247 1.00 27.98 179 LEU B N 1
ATOM 4906 C CA . LEU B 1 199 ? 1.845 38.816 38.703 1.00 27.07 179 LEU B CA 1
ATOM 4907 C C . LEU B 1 199 ? 0.790 39.829 38.210 1.00 28.67 179 LEU B C 1
ATOM 4908 O O . LEU B 1 199 ? -0.022 39.500 37.345 1.00 26.94 179 LEU B O 1
ATOM 4913 N N . THR B 1 200 ? 0.806 41.068 38.743 1.00 25.82 180 THR B N 1
ATOM 4914 C CA . THR B 1 200 ? -0.150 42.081 38.279 1.00 25.86 180 THR B CA 1
ATOM 4915 C C . THR B 1 200 ? 0.091 42.373 36.773 1.00 27.82 180 THR B C 1
ATOM 4916 O O . THR B 1 200 ? 1.240 42.425 36.328 1.00 29.02 180 THR B O 1
ATOM 4920 N N . CYS B 1 201 ? -0.995 42.528 36.016 1.00 24.72 181 CYS B N 1
ATOM 4921 C CA . CYS B 1 201 ? -0.970 42.870 34.591 1.00 24.61 181 CYS B CA 1
ATOM 4922 C C . CYS B 1 201 ? -0.509 44.326 34.445 1.00 26.93 181 CYS B C 1
ATOM 4923 O O . CYS B 1 201 ? -1.120 45.206 35.061 1.00 27.60 181 CYS B O 1
ATOM 4926 N N . PRO B 1 202 ? 0.531 44.614 33.629 1.00 24.35 182 PRO B N 1
ATOM 4927 C CA . PRO B 1 202 ? 0.990 46.009 33.489 1.00 25.01 182 PRO B CA 1
ATOM 4928 C C . PRO B 1 202 ? 0.114 46.859 32.556 1.00 28.31 182 PRO B C 1
ATOM 4929 O O . PRO B 1 202 ? 0.638 47.534 31.666 1.00 27.75 182 PRO B O 1
ATOM 4933 N N . HIS B 1 203 ? -1.223 46.811 32.751 1.00 25.34 183 HIS B N 1
ATOM 4934 C CA . HIS B 1 203 ? -2.205 47.604 31.995 1.00 24.74 183 HIS B CA 1
ATOM 4935 C C . HIS B 1 203 ? -2.562 48.774 32.902 1.00 26.91 183 HIS B C 1
ATOM 4936 O O . HIS B 1 203 ? -3.385 48.636 33.809 1.00 25.51 183 HIS B O 1
ATOM 4943 N N . TYR B 1 204 ? -1.890 49.922 32.687 1.00 25.08 184 TYR B N 1
ATOM 4944 C CA . TYR B 1 204 ? -2.040 51.093 33.554 1.00 25.63 184 TYR B CA 1
ATOM 4945 C C . TYR B 1 204 ? -3.480 51.625 33.634 1.00 29.17 184 TYR B C 1
ATOM 4946 O O . TYR B 1 204 ? -3.961 51.909 34.731 1.00 28.00 184 TYR B O 1
ATOM 4955 N N . TRP B 1 205 ? -4.175 51.716 32.489 1.00 27.62 185 TRP B N 1
ATOM 4956 C CA . TRP B 1 205 ? -5.552 52.238 32.467 1.00 28.19 185 TRP B CA 1
ATOM 4957 C C . TRP B 1 205 ? -6.489 51.429 33.394 1.00 30.33 185 TRP B C 1
ATOM 4958 O O . TRP B 1 205 ? -7.314 52.014 34.090 1.00 30.46 185 TRP B O 1
ATOM 4969 N N . ARG B 1 206 ? -6.335 50.100 33.420 1.00 26.22 186 ARG B N 1
ATOM 4970 C CA . ARG B 1 206 ? -7.190 49.237 34.243 1.00 26.27 186 ARG B CA 1
ATOM 4971 C C . ARG B 1 206 ? -6.666 48.999 35.659 1.00 31.00 186 ARG B C 1
ATOM 4972 O O . ARG B 1 206 ? -7.457 48.995 36.610 1.00 32.47 186 ARG B O 1
ATOM 4980 N N . TYR B 1 207 ? -5.362 48.733 35.800 1.00 27.44 187 TYR B N 1
ATOM 4981 C CA . TYR B 1 207 ? -4.782 48.377 37.102 1.00 27.60 187 TYR B CA 1
ATOM 4982 C C . TYR B 1 207 ? -4.103 49.452 37.907 1.00 31.68 187 TYR B C 1
ATOM 4983 O O . TYR B 1 207 ? -3.825 49.243 39.092 1.00 31.49 187 TYR B O 1
ATOM 4992 N N . GLY B 1 208 ? -3.890 50.612 37.296 1.00 28.86 188 GLY B N 1
ATOM 4993 C CA . GLY B 1 208 ? -3.353 51.740 38.025 1.00 29.37 188 GLY B CA 1
ATOM 4994 C C . GLY B 1 208 ? -4.384 52.149 39.063 1.00 34.07 188 GLY B C 1
ATOM 4995 O O . GLY B 1 208 ? -5.578 52.174 38.759 1.00 32.43 188 GLY B O 1
ATOM 4996 N N . GLU B 1 209 ? -3.949 52.398 40.306 1.00 31.74 189 GLU B N 1
ATOM 4997 C CA . GLU B 1 209 ? -4.894 52.773 41.363 1.00 33.53 189 GLU B CA 1
ATOM 4998 C C . GLU B 1 209 ? -5.279 54.239 41.253 1.00 37.56 189 GLU B C 1
ATOM 4999 O O . GLU B 1 209 ? -4.572 55.005 40.600 1.00 35.68 189 GLU B O 1
ATOM 5005 N N . GLU B 1 210 ? -6.386 54.641 41.912 1.00 36.87 190 GLU B N 1
ATOM 5006 C CA . GLU B 1 210 ? -6.812 56.038 41.982 1.00 37.83 190 GLU B CA 1
ATOM 5007 C C . GLU B 1 210 ? -5.618 56.811 42.579 1.00 40.77 190 GLU B C 1
ATOM 5008 O O . GLU B 1 210 ? -5.038 56.369 43.566 1.00 41.95 190 GLU B O 1
ATOM 5014 N N . GLY B 1 211 ? -5.211 57.889 41.927 1.00 36.01 191 GLY B N 1
ATOM 5015 C CA . GLY B 1 211 ? -4.091 58.704 42.387 1.00 35.57 191 GLY B CA 1
ATOM 5016 C C . GLY B 1 211 ? -2.705 58.120 42.183 1.00 36.84 191 GLY B C 1
ATOM 5017 O O . GLY B 1 211 ? -1.729 58.682 42.675 1.00 37.37 191 GLY B O 1
ATOM 5018 N N . GLU B 1 212 ? -2.595 56.998 41.449 1.00 31.08 192 GLU B N 1
ATOM 5019 C CA . GLU B 1 212 ? -1.298 56.374 41.172 1.00 29.48 192 GLU B CA 1
ATOM 5020 C C . GLU B 1 212 ? -0.829 56.762 39.756 1.00 30.59 192 GLU B C 1
ATOM 5021 O O . GLU B 1 212 ? -1.550 56.520 38.788 1.00 28.58 192 GLU B O 1
ATOM 5027 N N . THR B 1 213 ? 0.383 57.335 39.640 1.00 28.62 193 THR B N 1
ATOM 5028 C CA . THR B 1 213 ? 0.938 57.723 38.329 1.00 28.15 193 THR B CA 1
ATOM 5029 C C . THR B 1 213 ? 1.453 56.487 37.623 1.00 29.81 193 THR B C 1
ATOM 5030 O O . THR B 1 213 ? 1.700 55.477 38.275 1.00 28.84 193 THR B O 1
ATOM 5034 N N . GLU B 1 214 ? 1.668 56.578 36.303 1.00 26.14 194 GLU B N 1
ATOM 5035 C CA . GLU B 1 214 ? 2.210 55.478 35.517 1.00 25.87 194 GLU B CA 1
ATOM 5036 C C . GLU B 1 214 ? 3.585 55.054 36.040 1.00 29.90 194 GLU B C 1
ATOM 5037 O O . GLU B 1 214 ? 3.842 53.849 36.133 1.00 28.25 194 GLU B O 1
ATOM 5043 N N . GLU B 1 215 ? 4.445 56.042 36.425 1.00 28.71 195 GLU B N 1
ATOM 5044 C CA . GLU B 1 215 ? 5.781 55.782 36.995 1.00 29.96 195 GLU B CA 1
ATOM 5045 C C . GLU B 1 215 ? 5.673 54.991 38.308 1.00 33.47 195 GLU B C 1
ATOM 5046 O O . GLU B 1 215 ? 6.430 54.031 38.505 1.00 34.17 195 GLU B O 1
ATOM 5052 N N . GLN B 1 216 ? 4.722 55.389 39.199 1.00 29.06 196 GLN B N 1
ATOM 5053 C CA . GLN B 1 216 ? 4.477 54.714 40.487 1.00 29.15 196 GLN B CA 1
ATOM 5054 C C . GLN B 1 216 ? 3.947 53.311 40.242 1.00 30.76 196 GLN B C 1
ATOM 5055 O O . GLN B 1 216 ? 4.338 52.374 40.934 1.00 27.69 196 GLN B O 1
ATOM 5061 N N . PHE B 1 217 ? 3.055 53.171 39.242 1.00 27.76 197 PHE B N 1
ATOM 5062 C CA . PHE B 1 217 ? 2.479 51.881 38.865 1.00 26.32 197 PHE B CA 1
ATOM 5063 C C . PHE B 1 217 ? 3.579 50.875 38.487 1.00 31.93 197 PHE B C 1
ATOM 5064 O O . PHE B 1 217 ? 3.590 49.762 39.021 1.00 32.31 197 PHE B O 1
ATOM 5072 N N . VAL B 1 218 ? 4.526 51.283 37.608 1.00 29.21 198 VAL B N 1
ATOM 5073 C CA . VAL B 1 218 ? 5.642 50.427 37.174 1.00 28.79 198 VAL B CA 1
ATOM 5074 C C . VAL B 1 218 ? 6.559 50.067 38.351 1.00 32.71 198 VAL B C 1
ATOM 5075 O O . VAL B 1 218 ? 6.910 48.888 38.516 1.00 30.52 198 VAL B O 1
ATOM 5079 N N . ALA B 1 219 ? 6.891 51.075 39.191 1.00 31.11 199 ALA B N 1
ATOM 5080 C CA . ALA B 1 219 ? 7.705 50.903 40.404 1.00 31.55 199 ALA B CA 1
ATOM 5081 C C . ALA B 1 219 ? 7.044 49.888 41.328 1.00 34.12 199 ALA B C 1
ATOM 5082 O O . ALA B 1 219 ? 7.734 49.022 41.857 1.00 33.09 199 ALA B O 1
ATOM 5084 N N . ARG B 1 220 ? 5.699 49.949 41.474 1.00 30.64 200 ARG B N 1
ATOM 5085 C CA . ARG B 1 220 ? 4.950 48.986 42.288 1.00 30.12 200 ARG B CA 1
ATOM 5086 C C . ARG B 1 220 ? 5.065 47.569 41.727 1.00 32.87 200 ARG B C 1
ATOM 5087 O O . ARG B 1 220 ? 5.259 46.633 42.501 1.00 31.82 200 ARG B O 1
ATOM 5095 N N . LEU B 1 221 ? 4.916 47.394 40.406 1.00 29.26 201 LEU B N 1
ATOM 5096 C CA . LEU B 1 221 ? 4.984 46.044 39.843 1.00 28.63 201 LEU B CA 1
ATOM 5097 C C . LEU B 1 221 ? 6.374 45.438 40.011 1.00 32.92 201 LEU B C 1
ATOM 5098 O O . LEU B 1 221 ? 6.469 44.232 40.255 1.00 32.20 201 LEU B O 1
ATOM 5103 N N . ALA B 1 222 ? 7.440 46.288 39.988 1.00 30.92 202 ALA B N 1
ATOM 5104 C CA . ALA B 1 222 ? 8.843 45.880 40.236 1.00 31.63 202 ALA B CA 1
ATOM 5105 C C . ALA B 1 222 ? 8.968 45.437 41.710 1.00 37.59 202 ALA B C 1
ATOM 5106 O O . ALA B 1 222 ? 9.491 44.350 41.989 1.00 37.13 202 ALA B O 1
ATOM 5108 N N . ARG B 1 223 ? 8.442 46.271 42.652 1.00 34.23 203 ARG B N 1
ATOM 5109 C CA . ARG B 1 223 ? 8.432 45.967 44.084 1.00 35.05 203 ARG B CA 1
ATOM 5110 C C . ARG B 1 223 ? 7.670 44.648 44.313 1.00 37.78 203 ARG B C 1
ATOM 5111 O O . ARG B 1 223 ? 8.152 43.764 45.029 1.00 37.07 203 ARG B O 1
ATOM 5119 N N . GLU B 1 224 ? 6.497 44.505 43.667 1.00 33.20 204 GLU B N 1
ATOM 5120 C CA . GLU B 1 224 ? 5.649 43.317 43.771 1.00 32.52 204 GLU B CA 1
ATOM 5121 C C . GLU B 1 224 ? 6.372 42.056 43.282 1.00 36.37 204 GLU B C 1
ATOM 5122 O O . GLU B 1 224 ? 6.204 40.995 43.882 1.00 34.71 204 GLU B O 1
ATOM 5128 N N . LEU B 1 225 ? 7.153 42.172 42.185 1.00 33.13 205 LEU B N 1
ATOM 5129 C CA . LEU B 1 225 ? 7.896 41.034 41.636 1.00 32.64 205 LEU B CA 1
ATOM 5130 C C . LEU B 1 225 ? 8.960 40.579 42.645 1.00 36.23 205 LEU B C 1
ATOM 5131 O O . LEU B 1 225 ? 9.009 39.399 42.993 1.00 34.78 205 LEU B O 1
ATOM 5136 N N . GLU B 1 226 ? 9.770 41.536 43.132 1.00 33.33 206 GLU B N 1
ATOM 5137 C CA . GLU B 1 226 ? 10.808 41.336 44.131 1.00 34.11 206 GLU B CA 1
ATOM 5138 C C . GLU B 1 226 ? 10.229 40.673 45.387 1.00 39.62 206 GLU B C 1
ATOM 5139 O O . GLU B 1 226 ? 10.823 39.708 45.883 1.00 40.35 206 GLU B O 1
ATOM 5145 N N . GLU B 1 227 ? 9.068 41.172 45.883 1.00 36.10 207 GLU B N 1
ATOM 5146 C CA . GLU B 1 227 ? 8.404 40.613 47.056 1.00 36.19 207 GLU B CA 1
ATOM 5147 C C . GLU B 1 227 ? 7.996 39.175 46.809 1.00 37.85 207 GLU B C 1
ATOM 5148 O O . GLU B 1 227 ? 8.306 38.351 47.647 1.00 37.35 207 GLU B O 1
ATOM 5154 N N . THR B 1 228 ? 7.357 38.859 45.648 1.00 34.66 208 THR B N 1
ATOM 5155 C CA . THR B 1 228 ? 6.951 37.490 45.257 1.00 33.23 208 THR B CA 1
ATOM 5156 C C . THR B 1 228 ? 8.168 36.556 45.201 1.00 34.24 208 THR B C 1
ATOM 5157 O O . THR B 1 228 ? 8.070 35.431 45.681 1.00 33.53 208 THR B O 1
ATOM 5161 N N . ILE B 1 229 ? 9.292 37.012 44.607 1.00 30.00 209 ILE B N 1
ATOM 5162 C CA . ILE B 1 229 ? 10.518 36.199 44.494 1.00 30.33 209 ILE B CA 1
ATOM 5163 C C . ILE B 1 229 ? 11.044 35.911 45.892 1.00 36.26 209 ILE B C 1
ATOM 5164 O O . ILE B 1 229 ? 11.359 34.762 46.217 1.00 34.85 209 ILE B O 1
ATOM 5169 N N . GLN B 1 230 ? 11.068 36.948 46.738 1.00 34.84 210 GLN B N 1
ATOM 5170 C CA . GLN B 1 230 ? 11.529 36.786 48.109 1.00 35.81 210 GLN B CA 1
ATOM 5171 C C . GLN B 1 230 ? 10.619 35.869 48.934 1.00 39.94 210 GLN B C 1
ATOM 5172 O O . GLN B 1 230 ? 11.138 34.996 49.636 1.00 38.61 210 GLN B O 1
ATOM 5178 N N . ARG B 1 231 ? 9.283 35.985 48.770 1.00 35.49 211 ARG B N 1
ATOM 5179 C CA . ARG B 1 231 ? 8.333 35.122 49.501 1.00 35.95 211 ARG B CA 1
ATOM 5180 C C . ARG B 1 231 ? 8.400 33.660 49.015 1.00 38.78 211 ARG B C 1
ATOM 5181 O O . ARG B 1 231 ? 8.412 32.744 49.835 1.00 37.67 211 ARG B O 1
ATOM 5189 N N . GLU B 1 232 ? 8.399 33.442 47.691 1.00 34.72 212 GLU B N 1
ATOM 5190 C CA . GLU B 1 232 ? 8.448 32.096 47.111 1.00 33.83 212 GLU B CA 1
ATOM 5191 C C . GLU B 1 232 ? 9.806 31.416 47.286 1.00 37.91 212 GLU B C 1
ATOM 5192 O O . GLU B 1 232 ? 9.863 30.187 47.416 1.00 36.21 212 GLU B O 1
ATOM 5198 N N . GLY B 1 233 ? 10.874 32.221 47.229 1.00 34.42 213 GLY B N 1
ATOM 5199 C CA . GLY B 1 233 ? 12.257 31.759 47.251 1.00 33.72 213 GLY B CA 1
ATOM 5200 C C . GLY B 1 233 ? 12.697 31.604 45.803 1.00 35.91 213 GLY B C 1
ATOM 5201 O O . GLY B 1 233 ? 12.054 30.864 45.034 1.00 33.98 213 GLY B O 1
ATOM 5202 N N . ALA B 1 234 ? 13.767 32.329 45.401 1.00 33.27 214 ALA B N 1
ATOM 5203 C CA . ALA B 1 234 ? 14.299 32.310 44.028 1.00 33.77 214 ALA B CA 1
ATOM 5204 C C . ALA B 1 234 ? 14.675 30.902 43.569 1.00 38.35 214 ALA B C 1
ATOM 5205 O O . ALA B 1 234 ? 14.503 30.574 42.395 1.00 37.13 214 ALA B O 1
ATOM 5207 N N . ASP B 1 235 ? 15.145 30.059 44.512 1.00 35.17 215 ASP B N 1
ATOM 5208 C CA . ASP B 1 235 ? 15.515 28.672 44.233 1.00 34.88 215 ASP B CA 1
ATOM 5209 C C . ASP B 1 235 ? 14.324 27.766 43.917 1.00 37.05 215 ASP B C 1
ATOM 5210 O O . ASP B 1 235 ? 14.535 26.603 43.594 1.00 37.86 215 ASP B O 1
ATOM 5215 N N . THR B 1 236 ? 13.084 28.276 44.026 1.00 32.05 216 THR B N 1
ATOM 5216 C CA . THR B 1 236 ? 11.869 27.514 43.716 1.00 30.32 216 THR B CA 1
ATOM 5217 C C . THR B 1 236 ? 11.184 28.005 42.443 1.00 31.50 216 THR B C 1
ATOM 5218 O O . THR B 1 236 ? 10.168 27.429 42.058 1.00 29.54 216 THR B O 1
ATOM 5222 N N . ILE B 1 237 ? 11.734 29.043 41.784 1.00 28.83 217 ILE B N 1
ATOM 5223 C CA . ILE B 1 237 ? 11.141 29.648 40.581 1.00 27.31 217 ILE B CA 1
ATOM 5224 C C . ILE B 1 237 ? 11.921 29.260 39.322 1.00 29.91 217 ILE B C 1
ATOM 5225 O O . ILE B 1 237 ? 13.082 29.658 39.177 1.00 30.22 217 ILE B O 1
ATOM 5230 N N . ALA B 1 238 ? 11.277 28.514 38.405 1.00 25.94 218 ALA B N 1
ATOM 5231 C CA . ALA B 1 238 ? 11.897 28.019 37.179 1.00 25.76 218 ALA B CA 1
ATOM 5232 C C . ALA B 1 238 ? 12.063 29.036 36.073 1.00 29.65 218 ALA B C 1
ATOM 5233 O O . ALA B 1 238 ? 12.986 28.927 35.261 1.00 29.11 218 ALA B O 1
ATOM 5235 N N . GLY B 1 239 ? 11.130 29.964 35.975 1.00 26.47 219 GLY B N 1
ATOM 5236 C CA . GLY B 1 239 ? 11.173 30.922 34.886 1.00 26.35 219 GLY B CA 1
ATOM 5237 C C . GLY B 1 239 ? 10.044 31.918 34.866 1.00 30.14 219 GLY B C 1
ATOM 5238 O O . GLY B 1 239 ? 9.057 31.801 35.603 1.00 30.06 219 GLY B O 1
ATOM 5239 N N . PHE B 1 240 ? 10.232 32.931 34.025 1.00 25.06 220 PHE B N 1
ATOM 5240 C CA . PHE B 1 240 ? 9.269 33.984 33.795 1.00 23.74 220 PHE B CA 1
ATOM 5241 C C . PHE B 1 240 ? 8.963 34.054 32.294 1.00 25.85 220 PHE B C 1
ATOM 5242 O O . PHE B 1 240 ? 9.880 34.074 31.465 1.00 24.92 220 PHE B O 1
ATOM 5250 N N . PHE B 1 241 ? 7.675 34.110 31.949 1.00 22.24 221 PHE B N 1
ATOM 5251 C CA . PHE B 1 241 ? 7.251 34.229 30.558 1.00 22.01 221 PHE B CA 1
ATOM 5252 C C . PHE B 1 241 ? 6.467 35.503 30.374 1.00 26.28 221 PHE B C 1
ATOM 5253 O O . PHE B 1 241 ? 5.591 35.810 31.196 1.00 25.52 221 PHE B O 1
ATOM 5261 N N . ALA B 1 242 ? 6.738 36.218 29.267 1.00 22.42 222 ALA B N 1
ATOM 5262 C CA . ALA B 1 242 ? 5.959 37.402 28.937 1.00 22.40 222 ALA B CA 1
ATOM 5263 C C . ALA B 1 242 ? 5.744 37.566 27.469 1.00 25.08 222 ALA B C 1
ATOM 5264 O O . ALA B 1 242 ? 6.677 37.463 26.673 1.00 25.99 222 ALA B O 1
ATOM 5266 N N . GLU B 1 243 ? 4.504 37.861 27.111 1.00 23.07 223 GLU B N 1
ATOM 5267 C CA . GLU B 1 243 ? 4.166 38.321 25.778 1.00 23.18 223 GLU B CA 1
ATOM 5268 C C . GLU B 1 243 ? 4.633 39.784 25.794 1.00 26.62 223 GLU B C 1
ATOM 5269 O O . GLU B 1 243 ? 4.231 40.513 26.710 1.00 24.92 223 GLU B O 1
ATOM 5275 N N . PRO B 1 244 ? 5.430 40.277 24.823 1.00 24.33 224 PRO B N 1
ATOM 5276 C CA . PRO B 1 244 ? 5.806 41.712 24.856 1.00 23.80 224 PRO B CA 1
ATOM 5277 C C . PRO B 1 244 ? 4.568 42.604 24.848 1.00 27.68 224 PRO B C 1
ATOM 5278 O O . PRO B 1 244 ? 4.468 43.495 25.680 1.00 25.73 224 PRO B O 1
ATOM 5282 N N . VAL B 1 245 ? 3.612 42.331 23.930 1.00 24.91 225 VAL B N 1
ATOM 5283 C CA . VAL B 1 245 ? 2.308 43.006 23.887 1.00 23.71 225 VAL B CA 1
ATOM 5284 C C . VAL B 1 245 ? 1.332 41.861 24.083 1.00 25.53 225 VAL B C 1
ATOM 5285 O O . VAL B 1 245 ? 1.382 40.901 23.331 1.00 23.47 225 VAL B O 1
ATOM 5297 N N . GLY B 1 247 ? -1.852 39.684 23.765 1.00 24.15 227 GLY B N 1
ATOM 5298 C CA . GLY B 1 247 ? -2.775 39.492 22.649 1.00 23.91 227 GLY B CA 1
ATOM 5299 C C . GLY B 1 247 ? -4.200 39.209 23.061 1.00 27.04 227 GLY B C 1
ATOM 5300 O O . GLY B 1 247 ? -5.035 40.111 23.030 1.00 24.97 227 GLY B O 1
ATOM 5301 N N . ALA B 1 248 ? -4.500 37.939 23.436 1.00 25.72 228 ALA B N 1
ATOM 5302 C CA . ALA B 1 248 ? -5.855 37.533 23.880 1.00 25.63 228 ALA B CA 1
ATOM 5303 C C . ALA B 1 248 ? -6.326 38.270 25.125 1.00 29.94 228 ALA B C 1
ATOM 5304 O O . ALA B 1 248 ? -7.525 38.281 25.398 1.00 30.59 228 ALA B O 1
ATOM 5306 N N . GLY B 1 249 ? -5.384 38.903 25.847 1.00 26.16 229 GLY B N 1
ATOM 5307 C CA . GLY B 1 249 ? -5.654 39.742 27.013 1.00 26.47 229 GLY B CA 1
ATOM 5308 C C . GLY B 1 249 ? -6.390 41.016 26.623 1.00 29.95 229 GLY B C 1
ATOM 5309 O O . GLY B 1 249 ? -6.978 41.684 27.473 1.00 28.52 229 GLY B O 1
ATOM 5310 N N . GLY B 1 250 ? -6.383 41.321 25.324 1.00 26.48 230 GLY B N 1
ATOM 5311 C CA . GLY B 1 250 ? -7.105 42.451 24.744 1.00 26.34 230 GLY B CA 1
ATOM 5312 C C . GLY B 1 250 ? -6.259 43.550 24.142 1.00 28.60 230 GLY B C 1
ATOM 5313 O O . GLY B 1 250 ? -6.709 44.698 24.104 1.00 28.54 230 GLY B O 1
ATOM 5314 N N . VAL B 1 251 ? -5.076 43.194 23.590 1.00 23.33 231 VAL B N 1
ATOM 5315 C CA . VAL B 1 251 ? -4.094 44.109 22.980 1.00 22.95 231 VAL B CA 1
ATOM 5316 C C . VAL B 1 251 ? -3.581 45.067 24.068 1.00 27.73 231 VAL B C 1
ATOM 5317 O O . VAL B 1 251 ? -4.071 46.198 24.208 1.00 26.81 231 VAL B O 1
ATOM 5321 N N . ILE B 1 252 ? -2.649 44.571 24.880 1.00 23.13 232 ILE B N 1
ATOM 5322 C CA . ILE B 1 252 ? -2.149 45.359 25.986 1.00 23.32 232 ILE B CA 1
ATOM 5323 C C . ILE B 1 252 ? -0.648 45.653 25.898 1.00 28.92 232 ILE B C 1
ATOM 5324 O O . ILE B 1 252 ? 0.161 44.837 26.385 1.00 27.94 232 ILE B O 1
ATOM 5329 N N . PRO B 1 253 ? -0.253 46.835 25.339 1.00 24.04 233 PRO B N 1
ATOM 5330 C CA . PRO B 1 253 ? 1.161 47.231 25.406 1.00 24.35 233 PRO B CA 1
ATOM 5331 C C . PRO B 1 253 ? 1.476 47.490 26.890 1.00 29.18 233 PRO B C 1
ATOM 5332 O O . PRO B 1 253 ? 0.618 47.992 27.644 1.00 27.56 233 PRO B O 1
ATOM 5336 N N . PRO B 1 254 ? 2.660 47.104 27.385 1.00 26.80 234 PRO B N 1
ATOM 5337 C CA . PRO B 1 254 ? 2.908 47.274 28.822 1.00 26.78 234 PRO B CA 1
ATOM 5338 C C . PRO B 1 254 ? 3.094 48.734 29.182 1.00 28.95 234 PRO B C 1
ATOM 5339 O O . PRO B 1 254 ? 3.432 49.526 28.306 1.00 25.56 234 PRO B O 1
ATOM 5343 N N . ALA B 1 255 ? 2.878 49.081 30.463 1.00 25.37 235 ALA B N 1
ATOM 5344 C CA . ALA B 1 255 ? 3.070 50.454 30.949 1.00 25.52 235 ALA B CA 1
ATOM 5345 C C . ALA B 1 255 ? 4.513 50.888 30.681 1.00 29.86 235 ALA B C 1
ATOM 5346 O O . ALA B 1 255 ? 5.411 50.048 30.660 1.00 27.44 235 ALA B O 1
ATOM 5348 N N . LYS B 1 256 ? 4.721 52.192 30.409 1.00 29.11 236 LYS B N 1
ATOM 5349 C CA . LYS B 1 256 ? 6.038 52.772 30.094 1.00 29.41 236 LYS B CA 1
ATOM 5350 C C . LYS B 1 256 ? 7.158 52.338 31.059 1.00 32.65 236 LYS B C 1
ATOM 5351 O O . LYS B 1 256 ? 7.036 52.521 32.261 1.00 31.46 236 LYS B O 1
ATOM 5357 N N . GLY B 1 257 ? 8.221 51.757 30.505 1.00 31.07 237 GLY B N 1
ATOM 5358 C CA . GLY B 1 257 ? 9.390 51.314 31.266 1.00 31.09 237 GLY B CA 1
ATOM 5359 C C . GLY B 1 257 ? 9.225 50.022 32.044 1.00 32.79 237 GLY B C 1
ATOM 5360 O O . GLY B 1 257 ? 10.071 49.703 32.879 1.00 32.05 237 GLY B O 1
ATOM 5361 N N . TYR B 1 258 ? 8.134 49.273 31.794 1.00 26.40 238 TYR B N 1
ATOM 5362 C CA . TYR B 1 258 ? 7.862 48.011 32.494 1.00 25.91 238 TYR B CA 1
ATOM 5363 C C . TYR B 1 258 ? 9.011 46.984 32.429 1.00 30.01 238 TYR B C 1
ATOM 5364 O O . TYR B 1 258 ? 9.453 46.527 33.483 1.00 28.95 238 TYR B O 1
ATOM 5373 N N . PHE B 1 259 ? 9.452 46.592 31.206 1.00 27.56 239 PHE B N 1
ATOM 5374 C CA . PHE B 1 259 ? 10.512 45.582 31.040 1.00 27.27 239 PHE B CA 1
ATOM 5375 C C . PHE B 1 259 ? 11.870 46.048 31.597 1.00 32.65 239 PHE B C 1
ATOM 5376 O O . PHE B 1 259 ? 12.606 45.256 32.188 1.00 32.63 239 PHE B O 1
ATOM 5384 N N . GLN B 1 260 ? 12.150 47.349 31.492 1.00 32.10 240 GLN B N 1
ATOM 5385 C CA . GLN B 1 260 ? 13.373 47.991 32.023 1.00 32.47 240 GLN B CA 1
ATOM 5386 C C . GLN B 1 260 ? 13.428 47.914 33.548 1.00 36.61 240 GLN B C 1
ATOM 5387 O O . GLN B 1 260 ? 14.520 47.854 34.106 1.00 35.82 240 GLN B O 1
ATOM 5393 N N . ALA B 1 261 ? 12.249 47.861 34.217 1.00 33.01 241 ALA B N 1
ATOM 5394 C CA . ALA B 1 261 ? 12.154 47.740 35.675 1.00 32.71 241 ALA B CA 1
ATOM 5395 C C . ALA B 1 261 ? 12.103 46.283 36.150 1.00 35.84 241 ALA B C 1
ATOM 5396 O O . ALA B 1 261 ? 12.652 45.975 37.203 1.00 35.66 241 ALA B O 1
ATOM 5398 N N . ILE B 1 262 ? 11.424 45.388 35.409 1.00 31.94 242 ILE B N 1
ATOM 5399 C CA . ILE B 1 262 ? 11.314 44.002 35.867 1.00 31.66 242 ILE B CA 1
ATOM 5400 C C . ILE B 1 262 ? 12.521 43.099 35.539 1.00 35.83 242 ILE B C 1
ATOM 5401 O O . ILE B 1 262 ? 12.885 42.254 36.356 1.00 34.37 242 ILE B O 1
ATOM 5406 N N . LEU B 1 263 ? 13.105 43.247 34.344 1.00 33.65 243 LEU B N 1
ATOM 5407 C CA . LEU B 1 263 ? 14.230 42.402 33.917 1.00 35.47 243 LEU B CA 1
ATOM 5408 C C . LEU B 1 263 ? 15.452 42.397 34.828 1.00 38.59 243 LEU B C 1
ATOM 5409 O O . LEU B 1 263 ? 15.894 41.295 35.165 1.00 37.84 243 LEU B O 1
ATOM 5414 N N . PRO B 1 264 ? 15.959 43.563 35.332 1.00 36.24 244 PRO B N 1
ATOM 5415 C CA . PRO B 1 264 ? 17.098 43.513 36.274 1.00 35.72 244 PRO B CA 1
ATOM 5416 C C . PRO B 1 264 ? 16.796 42.677 37.516 1.00 38.46 244 PRO B C 1
ATOM 5417 O O . PRO B 1 264 ? 17.697 41.996 38.007 1.00 38.93 244 PRO B O 1
ATOM 5421 N N . ILE B 1 265 ? 15.529 42.691 37.997 1.00 32.28 245 ILE B N 1
ATOM 5422 C CA . ILE B 1 265 ? 15.101 41.874 39.149 1.00 32.54 245 ILE B CA 1
ATOM 5423 C C . ILE B 1 265 ? 15.180 40.373 38.796 1.00 36.40 245 ILE B C 1
ATOM 5424 O O . ILE B 1 265 ? 15.729 39.591 39.576 1.00 35.72 245 ILE B O 1
ATOM 5429 N N . LEU B 1 266 ? 14.619 39.974 37.627 1.00 33.42 246 LEU B N 1
ATOM 5430 C CA . LEU B 1 266 ? 14.650 38.573 37.186 1.00 32.78 246 LEU B CA 1
ATOM 5431 C C . LEU B 1 266 ? 16.086 38.084 37.023 1.00 36.56 246 LEU B C 1
ATOM 5432 O O . LEU B 1 266 ? 16.411 37.007 37.512 1.00 35.79 246 LEU B O 1
ATOM 5437 N N . ARG B 1 267 ? 16.950 38.908 36.396 1.00 34.25 247 ARG B N 1
ATOM 5438 C CA . ARG B 1 267 ? 18.366 38.591 36.186 1.00 35.66 247 ARG B CA 1
ATOM 5439 C C . ARG B 1 267 ? 19.121 38.483 37.516 1.00 41.61 247 ARG B C 1
ATOM 5440 O O . ARG B 1 267 ? 19.918 37.555 37.707 1.00 41.87 247 ARG B O 1
ATOM 5448 N N . LYS B 1 268 ? 18.788 39.374 38.471 1.00 38.70 248 LYS B N 1
ATOM 5449 C CA . LYS B 1 268 ? 19.364 39.397 39.817 1.00 39.18 248 LYS B CA 1
ATOM 5450 C C . LYS B 1 268 ? 19.118 38.077 40.527 1.00 41.84 248 LYS B C 1
ATOM 5451 O O . LYS B 1 268 ? 20.008 37.604 41.223 1.00 41.46 248 LYS B O 1
ATOM 5457 N N . TYR B 1 269 ? 17.918 37.483 40.350 1.00 38.69 249 TYR B N 1
ATOM 5458 C CA . TYR B 1 269 ? 17.514 36.242 41.008 1.00 37.77 249 TYR B CA 1
ATOM 5459 C C . TYR B 1 269 ? 17.660 34.924 40.240 1.00 41.90 249 TYR B C 1
ATOM 5460 O O . TYR B 1 269 ? 17.126 33.908 40.704 1.00 42.49 249 TYR B O 1
ATOM 5469 N N . ASP B 1 270 ? 18.393 34.912 39.099 1.00 38.10 250 ASP B N 1
ATOM 5470 C CA . ASP B 1 270 ? 18.610 33.710 38.277 1.00 37.71 250 ASP B CA 1
ATOM 5471 C C . ASP B 1 270 ? 17.288 33.073 37.793 1.00 37.64 250 ASP B C 1
ATOM 5472 O O . ASP B 1 270 ? 17.080 31.858 37.936 1.00 36.43 250 ASP B O 1
ATOM 5477 N N . ILE B 1 271 ? 16.379 33.918 37.270 1.00 31.68 251 ILE B N 1
ATOM 5478 C CA . ILE B 1 271 ? 15.093 33.456 36.764 1.00 30.17 251 ILE B CA 1
ATOM 5479 C C . ILE B 1 271 ? 15.095 33.617 35.244 1.00 32.20 251 ILE B C 1
ATOM 5480 O O . ILE B 1 271 ? 14.979 34.752 34.764 1.00 31.55 251 ILE B O 1
ATOM 5485 N N . PRO B 1 272 ? 15.222 32.499 34.473 1.00 27.16 252 PRO B N 1
ATOM 5486 C CA . PRO B 1 272 ? 15.187 32.603 32.999 1.00 25.15 252 PRO B CA 1
ATOM 5487 C C . PRO B 1 272 ? 13.988 33.399 32.475 1.00 28.31 252 PRO B C 1
ATOM 5488 O O . PRO B 1 272 ? 12.874 33.316 33.016 1.00 26.55 252 PRO B O 1
ATOM 5492 N N . VAL B 1 273 ? 14.250 34.218 31.455 1.00 24.75 253 VAL B N 1
ATOM 5493 C CA . VAL B 1 273 ? 13.264 35.114 30.848 1.00 24.50 253 VAL B CA 1
ATOM 5494 C C . VAL B 1 273 ? 12.892 34.585 29.468 1.00 27.31 253 VAL B C 1
ATOM 5495 O O . VAL B 1 273 ? 13.758 34.451 28.593 1.00 25.87 253 VAL B O 1
ATOM 5499 N N . ILE B 1 274 ? 11.608 34.296 29.278 1.00 23.25 254 ILE B N 1
ATOM 5500 C CA . ILE B 1 274 ? 11.121 33.759 28.012 1.00 22.34 254 ILE B CA 1
ATOM 5501 C C . ILE B 1 274 ? 10.183 34.762 27.350 1.00 26.02 254 ILE B C 1
ATOM 5502 O O . ILE B 1 274 ? 9.173 35.150 27.956 1.00 25.19 254 ILE B O 1
ATOM 5507 N N . SER B 1 275 ? 10.473 35.148 26.101 1.00 22.14 255 SER B N 1
ATOM 5508 C CA . SER B 1 275 ? 9.524 36.032 25.431 1.00 22.33 255 SER B CA 1
ATOM 5509 C C . SER B 1 275 ? 8.538 35.172 24.639 1.00 25.15 255 SER B C 1
ATOM 5510 O O . SER B 1 275 ? 8.952 34.403 23.755 1.00 22.65 255 SER B O 1
ATOM 5513 N N . ASP B 1 276 ? 7.239 35.284 24.961 1.00 22.60 256 ASP B N 1
ATOM 5514 C CA . ASP B 1 276 ? 6.256 34.529 24.179 1.00 23.21 256 ASP B CA 1
ATOM 5515 C C . ASP B 1 276 ? 5.956 35.415 22.958 1.00 24.73 256 ASP B C 1
ATOM 5516 O O . ASP B 1 276 ? 5.171 36.355 23.056 1.00 23.56 256 ASP B O 1
ATOM 5521 N N . GLU B 1 277 ? 6.563 35.074 21.810 1.00 20.66 257 GLU B N 1
ATOM 5522 C CA . GLU B 1 277 ? 6.435 35.832 20.553 1.00 19.48 257 GLU B CA 1
ATOM 5523 C C . GLU B 1 277 ? 5.427 35.173 19.602 1.00 23.37 257 GLU B C 1
ATOM 5524 O O . GLU B 1 277 ? 5.508 35.376 18.396 1.00 23.29 257 GLU B O 1
ATOM 5530 N N . VAL B 1 278 ? 4.472 34.386 20.139 1.00 20.33 258 VAL B N 1
ATOM 5531 C CA . VAL B 1 278 ? 3.500 33.688 19.294 1.00 19.36 258 VAL B CA 1
ATOM 5532 C C . VAL B 1 278 ? 2.693 34.686 18.438 1.00 23.32 258 VAL B C 1
ATOM 5533 O O . VAL B 1 278 ? 2.534 34.462 17.229 1.00 20.84 258 VAL B O 1
ATOM 5537 N N . ILE B 1 279 ? 2.249 35.817 19.038 1.00 21.28 259 ILE B N 1
ATOM 5538 C CA . ILE B 1 279 ? 1.568 36.848 18.240 1.00 21.21 259 ILE B CA 1
ATOM 5539 C C . ILE B 1 279 ? 2.588 37.903 17.733 1.00 24.69 259 ILE B C 1
ATOM 5540 O O . ILE B 1 279 ? 2.504 38.320 16.579 1.00 22.68 259 ILE B O 1
ATOM 5545 N N . CYS B 1 280 ? 3.511 38.357 18.612 1.00 23.12 260 CYS B N 1
ATOM 5546 C CA . CYS B 1 280 ? 4.449 39.439 18.272 1.00 22.74 260 CYS B CA 1
ATOM 5547 C C . CYS B 1 280 ? 5.564 39.077 17.298 1.00 25.03 260 CYS B C 1
ATOM 5548 O O . CYS B 1 280 ? 6.179 39.971 16.726 1.00 24.36 260 CYS B O 1
ATOM 5551 N N . GLY B 1 281 ? 5.858 37.791 17.128 1.00 21.99 261 GLY B N 1
ATOM 5552 C CA . GLY B 1 281 ? 6.930 37.394 16.218 1.00 21.65 261 GLY B CA 1
ATOM 5553 C C . GLY B 1 281 ? 6.577 37.664 14.776 1.00 23.85 261 GLY B C 1
ATOM 5554 O O . GLY B 1 281 ? 5.430 37.478 14.370 1.00 22.89 261 GLY B O 1
ATOM 5555 N N . PHE B 1 282 ? 7.554 38.104 13.998 1.00 21.94 262 PHE B N 1
ATOM 5556 C CA . PHE B 1 282 ? 7.372 38.425 12.573 1.00 21.71 262 PHE B CA 1
ATOM 5557 C C . PHE B 1 282 ? 6.433 39.578 12.217 1.00 25.41 262 PHE B C 1
ATOM 5558 O O . PHE B 1 282 ? 5.538 39.412 11.385 1.00 23.52 262 PHE B O 1
ATOM 5566 N N . GLY B 1 283 ? 6.686 40.752 12.792 1.00 23.15 263 GLY B N 1
ATOM 5567 C CA . GLY B 1 283 ? 6.090 41.983 12.281 1.00 23.17 263 GLY B CA 1
ATOM 5568 C C . GLY B 1 283 ? 4.959 42.773 12.895 1.00 25.76 263 GLY B C 1
ATOM 5569 O O . GLY B 1 283 ? 4.889 43.981 12.651 1.00 25.08 263 GLY B O 1
ATOM 5570 N N . ARG B 1 284 ? 4.062 42.142 13.652 1.00 22.69 264 ARG B N 1
ATOM 5571 C CA . ARG B 1 284 ? 2.870 42.861 14.119 1.00 21.72 264 ARG B CA 1
ATOM 5572 C C . ARG B 1 284 ? 3.077 44.128 14.967 1.00 24.44 264 ARG B C 1
ATOM 5573 O O . ARG B 1 284 ? 2.270 45.057 14.862 1.00 23.16 264 ARG B O 1
ATOM 5581 N N . THR B 1 285 ? 4.163 44.177 15.769 1.00 21.96 265 THR B N 1
ATOM 5582 C CA . THR B 1 285 ? 4.485 45.354 16.583 1.00 21.74 265 THR B CA 1
ATOM 5583 C C . THR B 1 285 ? 5.341 46.377 15.845 1.00 25.73 265 THR B C 1
ATOM 5584 O O . THR B 1 285 ? 5.672 47.399 16.435 1.00 23.42 265 THR B O 1
ATOM 5588 N N . GLY B 1 286 ? 5.701 46.099 14.593 1.00 24.07 266 GLY B N 1
ATOM 5589 C CA . GLY B 1 286 ? 6.532 47.011 13.806 1.00 24.22 266 GLY B CA 1
ATOM 5590 C C . GLY B 1 286 ? 7.997 46.610 13.755 1.00 28.59 266 GLY B C 1
ATOM 5591 O O . GLY B 1 286 ? 8.826 47.364 13.243 1.00 27.14 266 GLY B O 1
ATOM 5592 N N . ASN B 1 287 ? 8.331 45.436 14.331 1.00 26.14 267 ASN B N 1
ATOM 5593 C CA . ASN B 1 287 ? 9.665 44.849 14.355 1.00 26.47 267 ASN B CA 1
ATOM 5594 C C . ASN B 1 287 ? 9.538 43.326 14.206 1.00 29.51 267 ASN B C 1
ATOM 5595 O O . ASN B 1 287 ? 8.449 42.784 14.385 1.00 28.34 267 ASN B O 1
ATOM 5600 N N . THR B 1 288 ? 10.635 42.638 13.841 1.00 26.12 268 THR B N 1
ATOM 5601 C CA . THR B 1 288 ? 10.616 41.165 13.710 1.00 25.50 268 THR B CA 1
ATOM 5602 C C . THR B 1 288 ? 10.211 40.495 15.028 1.00 28.97 268 THR B C 1
ATOM 5603 O O . THR B 1 288 ? 9.608 39.431 15.000 1.00 27.63 268 THR B O 1
ATOM 5607 N N . TRP B 1 289 ? 10.520 41.116 16.179 1.00 25.46 269 TRP B N 1
ATOM 5608 C CA . TRP B 1 289 ? 10.130 40.529 17.465 1.00 24.76 269 TRP B CA 1
ATOM 5609 C C . TRP B 1 289 ? 9.634 41.626 18.384 1.00 27.12 269 TRP B C 1
ATOM 5610 O O . TRP B 1 289 ? 10.162 42.735 18.347 1.00 25.49 269 TRP B O 1
ATOM 5621 N N . GLY B 1 290 ? 8.651 41.294 19.219 1.00 23.94 270 GLY B N 1
ATOM 5622 C CA . GLY B 1 290 ? 8.129 42.212 20.225 1.00 24.74 270 GLY B CA 1
ATOM 5623 C C . GLY B 1 290 ? 9.192 42.599 21.234 1.00 27.80 270 GLY B C 1
ATOM 5624 O O . GLY B 1 290 ? 9.217 43.745 21.697 1.00 28.44 270 GLY B O 1
ATOM 5625 N N . CYS B 1 291 ? 10.109 41.648 21.570 1.00 24.71 271 CYS B N 1
ATOM 5626 C CA . CYS B 1 291 ? 11.210 41.916 22.491 1.00 24.46 271 CYS B CA 1
ATOM 5627 C C . CYS B 1 291 ? 12.192 42.974 21.918 1.00 29.03 271 CYS B C 1
ATOM 5628 O O . CYS B 1 291 ? 12.820 43.704 22.691 1.00 28.33 271 CYS B O 1
ATOM 5631 N N . VAL B 1 292 ? 12.280 43.097 20.573 1.00 25.08 272 VAL B N 1
ATOM 5632 C CA . VAL B 1 292 ? 13.095 44.153 19.940 1.00 25.88 272 VAL B CA 1
ATOM 5633 C C . VAL B 1 292 ? 12.333 45.489 20.101 1.00 29.70 272 VAL B C 1
ATOM 5634 O O . VAL B 1 292 ? 12.923 46.492 20.509 1.00 29.16 272 VAL B O 1
ATOM 5638 N N . THR B 1 293 ? 11.013 45.492 19.806 1.00 26.09 273 THR B N 1
ATOM 5639 C CA . THR B 1 293 ? 10.193 46.711 19.965 1.00 26.81 273 THR B CA 1
ATOM 5640 C C . THR B 1 293 ? 10.308 47.249 21.406 1.00 31.28 273 THR B C 1
ATOM 5641 O O . THR B 1 293 ? 10.390 48.461 21.603 1.00 30.53 273 THR B O 1
ATOM 5645 N N . TYR B 1 294 ? 10.364 46.334 22.399 1.00 28.19 274 TYR B N 1
ATOM 5646 C CA . TYR B 1 294 ? 10.453 46.716 23.807 1.00 27.72 274 TYR B CA 1
ATOM 5647 C C . TYR B 1 294 ? 11.862 46.719 24.416 1.00 32.79 274 TYR B C 1
ATOM 5648 O O . TYR B 1 294 ? 12.011 46.863 25.628 1.00 33.30 274 TYR B O 1
ATOM 5657 N N . ASP B 1 295 ? 12.892 46.620 23.549 1.00 29.81 275 ASP B N 1
ATOM 5658 C CA . ASP B 1 295 ? 14.309 46.748 23.887 1.00 30.98 275 ASP B CA 1
ATOM 5659 C C . ASP B 1 295 ? 14.772 45.855 25.043 1.00 33.95 275 ASP B C 1
ATOM 5660 O O . ASP B 1 295 ? 15.389 46.340 25.996 1.00 32.72 275 ASP B O 1
ATOM 5665 N N . PHE B 1 296 ? 14.434 44.558 24.968 1.00 29.48 276 PHE B N 1
ATOM 5666 C CA . PHE B 1 296 ? 14.861 43.578 25.966 1.00 29.41 276 PHE B CA 1
ATOM 5667 C C . PHE B 1 296 ? 15.346 42.294 25.334 1.00 32.33 276 PHE B C 1
ATOM 5668 O O . PHE B 1 296 ? 14.863 41.910 24.265 1.00 30.94 276 PHE B O 1
ATOM 5676 N N . THR B 1 297 ? 16.345 41.667 25.965 1.00 30.27 277 THR B N 1
ATOM 5677 C CA . THR B 1 297 ? 16.920 40.418 25.476 1.00 30.90 277 THR B CA 1
ATOM 5678 C C . THR B 1 297 ? 16.414 39.254 26.318 1.00 32.61 277 THR B C 1
ATOM 5679 O O . THR B 1 297 ? 16.802 39.128 27.482 1.00 32.85 277 THR B O 1
ATOM 5683 N N . PRO B 1 298 ? 15.545 38.381 25.758 1.00 27.23 278 PRO B N 1
ATOM 5684 C CA . PRO B 1 298 ? 15.110 37.208 26.534 1.00 25.96 278 PRO B CA 1
ATOM 5685 C C . PRO B 1 298 ? 16.169 36.090 26.417 1.00 27.91 278 PRO B C 1
ATOM 5686 O O . PRO B 1 298 ? 17.083 36.180 25.606 1.00 27.85 278 PRO B O 1
ATOM 5690 N N . ASP B 1 299 ? 16.025 35.029 27.186 1.00 25.52 279 ASP B N 1
ATOM 5691 C CA . ASP B 1 299 ? 16.939 33.886 27.124 1.00 24.39 279 ASP B CA 1
ATOM 5692 C C . ASP B 1 299 ? 16.439 32.877 26.076 1.00 28.23 279 ASP B C 1
ATOM 5693 O O . ASP B 1 299 ? 17.191 32.002 25.642 1.00 28.18 279 ASP B O 1
ATOM 5698 N N . ALA B 1 300 ? 15.142 32.953 25.753 1.00 24.15 280 ALA B N 1
ATOM 5699 C CA . ALA B 1 300 ? 14.472 32.099 24.768 1.00 24.14 280 ALA B CA 1
ATOM 5700 C C . ALA B 1 300 ? 13.272 32.817 24.188 1.00 26.83 280 ALA B C 1
ATOM 5701 O O . ALA B 1 300 ? 12.736 33.733 24.827 1.00 25.30 280 ALA B O 1
ATOM 5703 N N . ILE B 1 301 ? 12.833 32.373 22.990 1.00 22.72 281 ILE B N 1
ATOM 5704 C CA . ILE B 1 301 ? 11.670 32.884 22.282 1.00 22.42 281 ILE B CA 1
ATOM 5705 C C . ILE B 1 301 ? 10.736 31.745 21.915 1.00 24.93 281 ILE B C 1
ATOM 5706 O O . ILE B 1 301 ? 11.196 30.705 21.429 1.00 24.14 281 ILE B O 1
ATOM 5711 N N . ILE B 1 302 ? 9.422 31.995 22.037 1.00 21.37 282 ILE B N 1
ATOM 5712 C CA . ILE B 1 302 ? 8.344 31.067 21.637 1.00 20.88 282 ILE B CA 1
ATOM 5713 C C . ILE B 1 302 ? 7.708 31.630 20.375 1.00 24.02 282 ILE B C 1
ATOM 5714 O O . ILE B 1 302 ? 7.247 32.767 20.370 1.00 22.82 282 ILE B O 1
ATOM 5719 N N . SER B 1 303 ? 7.756 30.869 19.288 1.00 20.87 283 SER B N 1
ATOM 5720 C CA . SER B 1 303 ? 7.236 31.343 18.013 1.00 19.69 283 SER B CA 1
ATOM 5721 C C . SER B 1 303 ? 6.182 30.412 17.436 1.00 24.69 283 SER B C 1
ATOM 5722 O O . SER B 1 303 ? 6.295 29.201 17.565 1.00 21.46 283 SER B O 1
ATOM 5725 N N . SER B 1 304 ? 5.149 30.988 16.799 1.00 23.87 284 SER B N 1
ATOM 5726 C CA . SER B 1 304 ? 4.114 30.231 16.090 1.00 23.74 284 SER B CA 1
ATOM 5727 C C . SER B 1 304 ? 3.338 31.208 15.213 1.00 25.94 284 SER B C 1
ATOM 5728 O O . SER B 1 304 ? 3.908 32.229 14.808 1.00 25.46 284 SER B O 1
ATOM 5731 N N . LYS B 1 305 ? 2.069 30.892 14.887 1.00 21.70 285 LYS B N 1
ATOM 5732 C CA . LYS B 1 305 ? 1.176 31.763 14.108 1.00 21.29 285 LYS B CA 1
ATOM 5733 C C . LYS B 1 305 ? 1.773 32.300 12.774 1.00 25.09 285 LYS B C 1
ATOM 5734 O O . LYS B 1 305 ? 1.762 31.563 11.778 1.00 25.25 285 LYS B O 1
ATOM 5740 N N . ASN B 1 306 ? 2.338 33.539 12.751 1.00 21.80 286 ASN B N 1
ATOM 5741 C CA . ASN B 1 306 ? 2.941 34.140 11.530 1.00 21.72 286 ASN B CA 1
ATOM 5742 C C . ASN B 1 306 ? 4.058 33.312 10.951 1.00 24.21 286 ASN B C 1
ATOM 5743 O O . ASN B 1 306 ? 4.368 33.442 9.763 1.00 22.42 286 ASN B O 1
ATOM 5748 N N . LEU B 1 307 ? 4.678 32.494 11.793 1.00 20.22 287 LEU B N 1
ATOM 5749 C CA . LEU B 1 307 ? 5.754 31.578 11.424 1.00 19.80 287 LEU B CA 1
ATOM 5750 C C . LEU B 1 307 ? 5.427 30.825 10.131 1.00 23.63 287 LEU B C 1
ATOM 5751 O O . LEU B 1 307 ? 6.303 30.673 9.282 1.00 23.71 287 LEU B O 1
ATOM 5756 N N . THR B 1 308 ? 4.169 30.390 9.969 1.00 20.57 288 THR B N 1
ATOM 5757 C CA . THR B 1 308 ? 3.747 29.692 8.751 1.00 20.41 288 THR B CA 1
ATOM 5758 C C . THR B 1 308 ? 2.659 30.450 8.018 1.00 23.95 288 THR B C 1
ATOM 5759 O O . THR B 1 308 ? 2.037 29.891 7.107 1.00 23.81 288 THR B O 1
ATOM 5763 N N . ALA B 1 309 ? 2.405 31.713 8.413 1.00 20.22 289 ALA B N 1
ATOM 5764 C CA . ALA B 1 309 ? 1.306 32.517 7.836 1.00 20.23 289 ALA B CA 1
ATOM 5765 C C . ALA B 1 309 ? -0.050 31.765 7.928 1.00 23.57 289 ALA B C 1
ATOM 5766 O O . ALA B 1 309 ? -0.939 31.992 7.122 1.00 22.29 289 ALA B O 1
ATOM 5768 N N . GLY B 1 310 ? -0.196 30.899 8.946 1.00 22.24 290 GLY B N 1
ATOM 5769 C CA . GLY B 1 310 ? -1.412 30.112 9.161 1.00 21.62 290 GLY B CA 1
ATOM 5770 C C . GLY B 1 310 ? -1.637 28.964 8.194 1.00 23.59 290 GLY B C 1
ATOM 5771 O O . GLY B 1 310 ? -2.682 28.308 8.234 1.00 22.95 290 GLY B O 1
ATOM 5772 N N . PHE B 1 311 ? -0.669 28.697 7.324 1.00 20.69 291 PHE B N 1
ATOM 5773 C CA . PHE B 1 311 ? -0.759 27.627 6.320 1.00 20.33 291 PHE B CA 1
ATOM 5774 C C . PHE B 1 311 ? -0.466 26.237 6.869 1.00 24.85 291 PHE B C 1
ATOM 5775 O O . PHE B 1 311 ? -0.714 25.248 6.177 1.00 25.80 291 PHE B O 1
ATOM 5783 N N . PHE B 1 312 ? 0.114 26.145 8.069 1.00 22.25 292 PHE B N 1
ATOM 5784 C CA . PHE B 1 312 ? 0.489 24.834 8.618 1.00 20.70 292 PHE B CA 1
ATOM 5785 C C . PHE B 1 312 ? 0.707 24.961 10.126 1.00 23.75 292 PHE B C 1
ATOM 5786 O O . PHE B 1 312 ? 1.205 25.985 10.563 1.00 23.71 292 PHE B O 1
ATOM 5794 N N . PRO B 1 313 ? 0.349 23.955 10.945 1.00 20.83 293 PRO B N 1
ATOM 5795 C CA . PRO B 1 313 ? 0.543 24.101 12.397 1.00 20.31 293 PRO B CA 1
ATOM 5796 C C . PRO B 1 313 ? 2.009 23.880 12.745 1.00 24.75 293 PRO B C 1
ATOM 5797 O O . PRO B 1 313 ? 2.540 22.783 12.584 1.00 23.66 293 PRO B O 1
ATOM 5809 N N . GLY B 1 315 ? 5.043 25.375 15.710 1.00 21.46 295 GLY B N 1
ATOM 5810 C CA . GLY B 1 315 ? 5.544 26.173 16.817 1.00 21.57 295 GLY B CA 1
ATOM 5811 C C . GLY B 1 315 ? 7.034 25.917 16.942 1.00 23.92 295 GLY B C 1
ATOM 5812 O O . GLY B 1 315 ? 7.531 24.882 16.483 1.00 21.82 295 GLY B O 1
ATOM 5813 N N . ALA B 1 316 ? 7.772 26.880 17.506 1.00 21.75 296 ALA B N 1
ATOM 5814 C CA . ALA B 1 316 ? 9.209 26.685 17.684 1.00 22.05 296 ALA B CA 1
ATOM 5815 C C . ALA B 1 316 ? 9.658 27.288 19.001 1.00 25.22 296 ALA B C 1
ATOM 5816 O O . ALA B 1 316 ? 9.191 28.369 19.401 1.00 25.37 296 ALA B O 1
ATOM 5818 N N . VAL B 1 317 ? 10.591 26.603 19.648 1.00 21.51 297 VAL B N 1
ATOM 5819 C CA . VAL B 1 317 ? 11.238 27.121 20.858 1.00 21.00 297 VAL B CA 1
ATOM 5820 C C . VAL B 1 317 ? 12.644 27.507 20.388 1.00 25.15 297 VAL B C 1
ATOM 5821 O O . VAL B 1 317 ? 13.407 26.629 19.973 1.00 23.72 297 VAL B O 1
ATOM 5825 N N . ILE B 1 318 ? 12.968 28.809 20.416 1.00 22.46 298 ILE B N 1
ATOM 5826 C CA . ILE B 1 318 ? 14.282 29.297 19.997 1.00 23.39 298 ILE B CA 1
ATOM 5827 C C . ILE B 1 318 ? 15.097 29.622 21.245 1.00 26.87 298 ILE B C 1
ATOM 5828 O O . ILE B 1 318 ? 14.839 30.622 21.930 1.00 26.37 298 ILE B O 1
ATOM 5833 N N . LEU B 1 319 ? 16.072 28.769 21.535 1.00 22.09 299 LEU B N 1
ATOM 5834 C CA . LEU B 1 319 ? 16.909 28.913 22.722 1.00 22.46 299 LEU B CA 1
ATOM 5835 C C . LEU B 1 319 ? 18.091 29.773 22.412 1.00 26.46 299 LEU B C 1
ATOM 5836 O O . LEU B 1 319 ? 18.789 29.493 21.437 1.00 25.70 299 LEU B O 1
ATOM 5841 N N . GLY B 1 320 ? 18.291 30.824 23.219 1.00 23.46 300 GLY B N 1
ATOM 5842 C CA . GLY B 1 320 ? 19.433 31.736 23.107 1.00 23.37 300 GLY B CA 1
ATOM 5843 C C . GLY B 1 320 ? 20.745 31.018 23.448 1.00 28.31 300 GLY B C 1
ATOM 5844 O O . GLY B 1 320 ? 20.711 29.836 23.789 1.00 28.87 300 GLY B O 1
ATOM 5845 N N . PRO B 1 321 ? 21.934 31.661 23.372 1.00 25.78 301 PRO B N 1
ATOM 5846 C CA . PRO B 1 321 ? 23.195 30.911 23.627 1.00 26.74 301 PRO B CA 1
ATOM 5847 C C . PRO B 1 321 ? 23.371 30.328 25.028 1.00 32.53 301 PRO B C 1
ATOM 5848 O O . PRO B 1 321 ? 23.883 29.201 25.163 1.00 32.50 301 PRO B O 1
ATOM 5852 N N . GLU B 1 322 ? 22.950 31.082 26.068 1.00 30.18 302 GLU B N 1
ATOM 5853 C CA . GLU B 1 322 ? 23.100 30.654 27.473 1.00 30.69 302 GLU B CA 1
ATOM 5854 C C . GLU B 1 322 ? 22.277 29.389 27.769 1.00 31.91 302 GLU B C 1
ATOM 5855 O O . GLU B 1 322 ? 22.833 28.425 28.275 1.00 29.61 302 GLU B O 1
ATOM 5861 N N . LEU B 1 323 ? 20.967 29.393 27.447 1.00 28.58 303 LEU B N 1
ATOM 5862 C CA . LEU B 1 323 ? 20.126 28.210 27.679 1.00 27.10 303 LEU B CA 1
ATOM 5863 C C . LEU B 1 323 ? 20.520 27.062 26.760 1.00 29.20 303 LEU B C 1
ATOM 5864 O O . LEU B 1 323 ? 20.465 25.909 27.187 1.00 28.19 303 LEU B O 1
ATOM 5869 N N . SER B 1 324 ? 20.928 27.370 25.503 1.00 26.31 304 SER B N 1
ATOM 5870 C CA . SER B 1 324 ? 21.373 26.332 24.565 1.00 26.99 304 SER B CA 1
ATOM 5871 C C . SER B 1 324 ? 22.532 25.538 25.188 1.00 31.04 304 SER B C 1
ATOM 5872 O O . SER B 1 324 ? 22.476 24.323 25.212 1.00 30.60 304 SER B O 1
ATOM 5875 N N . LYS B 1 325 ? 23.546 26.229 25.730 1.00 29.27 305 LYS B N 1
ATOM 5876 C CA . LYS B 1 325 ? 24.711 25.591 26.345 1.00 28.92 305 LYS B CA 1
ATOM 5877 C C . LYS B 1 325 ? 24.354 24.811 27.612 1.00 32.78 305 LYS B C 1
ATOM 5878 O O . LYS B 1 325 ? 24.794 23.670 27.777 1.00 32.07 305 LYS B O 1
ATOM 5884 N N . ARG B 1 326 ? 23.551 25.404 28.498 1.00 30.07 306 ARG B N 1
ATOM 5885 C CA . ARG B 1 326 ? 23.177 24.712 29.742 1.00 28.99 306 ARG B CA 1
ATOM 5886 C C . ARG B 1 326 ? 22.312 23.482 29.446 1.00 33.02 306 ARG B C 1
ATOM 5887 O O . ARG B 1 326 ? 22.511 22.431 30.074 1.00 30.82 306 ARG B O 1
ATOM 5895 N N . LEU B 1 327 ? 21.354 23.593 28.484 1.00 30.34 307 LEU B N 1
ATOM 5896 C CA . LEU B 1 327 ? 20.527 22.435 28.131 1.00 29.73 307 LEU B CA 1
ATOM 5897 C C . LEU B 1 327 ? 21.329 21.339 27.480 1.00 33.67 307 LEU B C 1
ATOM 5898 O O . LEU B 1 327 ? 21.131 20.178 27.811 1.00 33.04 307 LEU B O 1
ATOM 5903 N N . GLU B 1 328 ? 22.248 21.696 26.573 1.00 31.07 308 GLU B N 1
ATOM 5904 C CA . GLU B 1 328 ? 23.090 20.691 25.910 1.00 31.44 308 GLU B CA 1
ATOM 5905 C C . GLU B 1 328 ? 23.939 19.911 26.902 1.00 36.46 308 GLU B C 1
ATOM 5906 O O . GLU B 1 328 ? 24.040 18.696 26.777 1.00 36.11 308 GLU B O 1
ATOM 5912 N N . THR B 1 329 ? 24.474 20.590 27.937 1.00 33.81 309 THR B N 1
ATOM 5913 C CA . THR B 1 329 ? 25.258 19.930 28.983 1.00 33.85 309 THR B CA 1
ATOM 5914 C C . THR B 1 329 ? 24.408 18.938 29.795 1.00 36.39 309 THR B C 1
ATOM 5915 O O . THR B 1 329 ? 24.845 17.814 30.050 1.00 36.12 309 THR B O 1
ATOM 5919 N N . ALA B 1 330 ? 23.187 19.344 30.168 1.00 32.83 310 ALA B N 1
ATOM 5920 C CA . ALA B 1 330 ? 22.238 18.511 30.899 1.00 31.64 310 ALA B CA 1
ATOM 5921 C C . ALA B 1 330 ? 21.807 17.302 30.040 1.00 33.61 310 ALA B C 1
ATOM 5922 O O . ALA B 1 330 ? 21.720 16.190 30.563 1.00 32.96 310 ALA B O 1
ATOM 5924 N N . ILE B 1 331 ? 21.525 17.514 28.725 1.00 29.11 311 ILE B N 1
ATOM 5925 C CA . ILE B 1 331 ? 21.123 16.428 27.815 1.00 27.74 311 ILE B CA 1
ATOM 5926 C C . ILE B 1 331 ? 22.285 15.419 27.599 1.00 32.35 311 ILE B C 1
ATOM 5927 O O . ILE B 1 331 ? 22.063 14.200 27.636 1.00 31.71 311 ILE B O 1
ATOM 5932 N N . GLU B 1 332 ? 23.513 15.925 27.395 1.00 30.17 312 GLU B N 1
ATOM 5933 C CA . GLU B 1 332 ? 24.686 15.051 27.206 1.00 31.71 312 GLU B CA 1
ATOM 5934 C C . GLU B 1 332 ? 24.928 14.164 28.431 1.00 38.03 312 GLU B C 1
ATOM 5935 O O . GLU B 1 332 ? 25.412 13.035 28.276 1.00 37.60 312 GLU B O 1
ATOM 5941 N N . ALA B 1 333 ? 24.592 14.679 29.645 1.00 34.69 313 ALA B N 1
ATOM 5942 C CA . ALA B 1 333 ? 24.747 13.949 30.901 1.00 35.28 313 ALA B CA 1
ATOM 5943 C C . ALA B 1 333 ? 23.765 12.775 31.016 1.00 39.10 313 ALA B C 1
ATOM 5944 O O . ALA B 1 333 ? 24.144 11.718 31.540 1.00 37.65 313 ALA B O 1
ATOM 5946 N N . ILE B 1 334 ? 22.529 12.918 30.469 1.00 35.74 314 ILE B N 1
ATOM 5947 C CA . ILE B 1 334 ? 21.578 11.791 30.469 1.00 35.37 314 ILE B CA 1
ATOM 5948 C C . ILE B 1 334 ? 21.505 11.041 29.154 1.00 37.14 314 ILE B C 1
ATOM 5949 O O . ILE B 1 334 ? 20.820 10.023 29.058 1.00 37.19 314 ILE B O 1
ATOM 5954 N N . GLU B 1 335 ? 22.212 11.552 28.126 1.00 32.03 315 GLU B N 1
ATOM 5955 C CA . GLU B 1 335 ? 22.352 10.950 26.795 1.00 30.08 315 GLU B CA 1
ATOM 5956 C C . GLU B 1 335 ? 21.168 11.111 25.846 1.00 31.63 315 GLU B C 1
ATOM 5957 O O . GLU B 1 335 ? 21.307 10.787 24.675 1.00 30.40 315 GLU B O 1
ATOM 5963 N N . GLU B 1 336 ? 20.020 11.612 26.327 1.00 30.66 316 GLU B N 1
ATOM 5964 C CA . GLU B 1 336 ? 18.810 11.771 25.501 1.00 30.17 316 GLU B CA 1
ATOM 5965 C C . GLU B 1 336 ? 17.831 12.711 26.178 1.00 34.58 316 GLU B C 1
ATOM 5966 O O . GLU B 1 336 ? 17.646 12.625 27.386 1.00 36.77 316 GLU B O 1
ATOM 5972 N N . PHE B 1 337 ? 17.184 13.582 25.397 1.00 27.97 317 PHE B N 1
ATOM 5973 C CA . PHE B 1 337 ? 16.161 14.482 25.896 1.00 25.85 317 PHE B CA 1
ATOM 5974 C C . PHE B 1 337 ? 14.821 13.791 25.561 1.00 28.51 317 PHE B C 1
ATOM 5975 O O . PHE B 1 337 ? 14.467 13.755 24.385 1.00 27.24 317 PHE B O 1
ATOM 5983 N N . PRO B 1 338 ? 14.141 13.124 26.538 1.00 25.56 318 PRO B N 1
ATOM 5984 C CA . PRO B 1 338 ? 12.945 12.336 26.189 1.00 24.97 318 PRO B CA 1
ATOM 5985 C C . PRO B 1 338 ? 11.676 13.168 26.065 1.00 26.25 318 PRO B C 1
ATOM 5986 O O . PRO B 1 338 ? 10.812 13.166 26.941 1.00 24.92 318 PRO B O 1
ATOM 5990 N N . HIS B 1 339 ? 11.575 13.883 24.960 1.00 23.10 319 HIS B N 1
ATOM 5991 C CA . HIS B 1 339 ? 10.476 14.803 24.702 1.00 22.46 319 HIS B CA 1
ATOM 5992 C C . HIS B 1 339 ? 10.399 15.069 23.205 1.00 27.23 319 HIS B C 1
ATOM 5993 O O . HIS B 1 339 ? 11.430 15.193 22.545 1.00 26.93 319 HIS B O 1
ATOM 6000 N N . GLY B 1 340 ? 9.185 15.201 22.706 1.00 23.40 320 GLY B N 1
ATOM 6001 C CA . GLY B 1 340 ? 8.944 15.512 21.305 1.00 23.81 320 GLY B CA 1
ATOM 6002 C C . GLY B 1 340 ? 7.572 15.075 20.856 1.00 25.23 320 GLY B C 1
ATOM 6003 O O . GLY B 1 340 ? 6.964 14.191 21.477 1.00 25.68 320 GLY B O 1
ATOM 6004 N N . PHE B 1 341 ? 7.093 15.684 19.761 1.00 20.47 321 PHE B N 1
ATOM 6005 C CA . PHE B 1 341 ? 5.793 15.390 19.169 1.00 20.06 321 PHE B CA 1
ATOM 6006 C C . PHE B 1 341 ? 5.999 14.693 17.842 1.00 24.05 321 PHE B C 1
ATOM 6007 O O . PHE B 1 341 ? 6.915 15.036 17.106 1.00 23.33 321 PHE B O 1
ATOM 6015 N N . THR B 1 342 ? 5.137 13.734 17.519 1.00 20.99 322 THR B N 1
ATOM 6016 C CA . THR B 1 342 ? 5.209 12.979 16.265 1.00 21.31 322 THR B CA 1
ATOM 6017 C C . THR B 1 342 ? 5.524 13.875 15.044 1.00 24.74 322 THR B C 1
ATOM 6018 O O . THR B 1 342 ? 6.408 13.541 14.244 1.00 21.65 322 THR B O 1
ATOM 6022 N N . ALA B 1 343 ? 4.800 15.008 14.920 1.00 21.68 323 ALA B N 1
ATOM 6023 C CA . ALA B 1 343 ? 4.959 15.925 13.786 1.00 22.83 323 ALA B CA 1
ATOM 6024 C C . ALA B 1 343 ? 6.015 17.038 13.959 1.00 27.13 323 ALA B C 1
ATOM 6025 O O . ALA B 1 343 ? 6.162 17.835 13.049 1.00 29.28 323 ALA B O 1
ATOM 6027 N N . SER B 1 344 ? 6.770 17.068 15.078 1.00 23.16 324 SER B N 1
ATOM 6028 C CA . SER B 1 344 ? 7.830 18.065 15.315 1.00 22.83 324 SER B CA 1
ATOM 6029 C C . SER B 1 344 ? 8.806 18.094 14.125 1.00 25.40 324 SER B C 1
ATOM 6030 O O . SER B 1 344 ? 9.284 17.047 13.718 1.00 24.18 324 SER B O 1
ATOM 6033 N N . GLY B 1 345 ? 9.029 19.279 13.556 1.00 22.52 325 GLY B N 1
ATOM 6034 C CA . GLY B 1 345 ? 9.963 19.466 12.453 1.00 22.96 325 GLY B CA 1
ATOM 6035 C C . GLY B 1 345 ? 9.497 18.924 11.119 1.00 25.88 325 GLY B C 1
ATOM 6036 O O . GLY B 1 345 ? 10.322 18.671 10.241 1.00 24.97 325 GLY B O 1
ATOM 6037 N N . HIS B 1 346 ? 8.172 18.721 10.962 1.00 21.47 326 HIS B N 1
ATOM 6038 C CA . HIS B 1 346 ? 7.546 18.222 9.726 1.00 20.16 326 HIS B CA 1
ATOM 6039 C C . HIS B 1 346 ? 8.086 18.993 8.506 1.00 23.11 326 HIS B C 1
ATOM 6040 O O . HIS B 1 346 ? 8.124 20.233 8.555 1.00 20.15 326 HIS B O 1
ATOM 6047 N N . PRO B 1 347 ? 8.602 18.287 7.462 1.00 20.69 327 PRO B N 1
ATOM 6048 C CA . PRO B 1 347 ? 9.214 18.994 6.310 1.00 21.00 327 PRO B CA 1
ATOM 6049 C C . PRO B 1 347 ? 8.304 19.958 5.565 1.00 24.71 327 PRO B C 1
ATOM 6050 O O . PRO B 1 347 ? 8.791 20.989 5.058 1.00 23.77 327 PRO B O 1
ATOM 6054 N N . VAL B 1 348 ? 6.989 19.653 5.513 1.00 21.26 328 VAL B N 1
ATOM 6055 C CA . VAL B 1 348 ? 6.042 20.565 4.863 1.00 20.42 328 VAL B CA 1
ATOM 6056 C C . VAL B 1 348 ? 5.950 21.859 5.681 1.00 22.74 328 VAL B C 1
ATOM 6057 O O . VAL B 1 348 ? 6.088 22.932 5.114 1.00 21.04 328 VAL B O 1
ATOM 6061 N N . GLY B 1 349 ? 5.775 21.732 7.005 1.00 20.65 329 GLY B N 1
ATOM 6062 C CA . GLY B 1 349 ? 5.709 22.886 7.903 1.00 20.48 329 GLY B CA 1
ATOM 6063 C C . GLY B 1 349 ? 6.950 23.737 7.800 1.00 23.52 329 GLY B C 1
ATOM 6064 O O . GLY B 1 349 ? 6.860 24.977 7.742 1.00 21.01 329 GLY B O 1
ATOM 6065 N N . CYS B 1 350 ? 8.124 23.062 7.700 1.00 20.45 330 CYS B N 1
ATOM 6066 C CA . CYS B 1 350 ? 9.409 23.761 7.599 1.00 20.12 330 CYS B CA 1
ATOM 6067 C C . CYS B 1 350 ? 9.581 24.499 6.285 1.00 24.56 330 CYS B C 1
ATOM 6068 O O . CYS B 1 350 ? 10.009 25.648 6.308 1.00 23.48 330 CYS B O 1
ATOM 6071 N N . ALA B 1 351 ? 9.253 23.856 5.140 1.00 21.97 331 ALA B N 1
ATOM 6072 C CA . ALA B 1 351 ? 9.315 24.522 3.827 1.00 22.18 331 ALA B CA 1
ATOM 6073 C C . ALA B 1 351 ? 8.331 25.723 3.789 1.00 24.36 331 ALA B C 1
ATOM 6074 O O . ALA B 1 351 ? 8.672 26.779 3.263 1.00 23.09 331 ALA B O 1
ATOM 6076 N N . ILE B 1 352 ? 7.151 25.583 4.425 1.00 21.76 332 ILE B N 1
ATOM 6077 C CA . ILE B 1 352 ? 6.136 26.656 4.485 1.00 22.09 332 ILE B CA 1
ATOM 6078 C C . ILE B 1 352 ? 6.626 27.841 5.324 1.00 26.16 332 ILE B C 1
ATOM 6079 O O . ILE B 1 352 ? 6.467 29.002 4.916 1.00 24.88 332 ILE B O 1
ATOM 6084 N N . ALA B 1 353 ? 7.206 27.539 6.505 1.00 23.12 333 ALA B N 1
ATOM 6085 C CA . ALA B 1 353 ? 7.735 28.551 7.409 1.00 21.60 333 ALA B CA 1
ATOM 6086 C C . ALA B 1 353 ? 8.866 29.323 6.747 1.00 22.99 333 ALA B C 1
ATOM 6087 O O . ALA B 1 353 ? 8.888 30.556 6.847 1.00 22.31 333 ALA B O 1
ATOM 6089 N N . LEU B 1 354 ? 9.752 28.626 5.988 1.00 21.54 334 LEU B N 1
ATOM 6090 C CA . LEU B 1 354 ? 10.830 29.293 5.244 1.00 22.07 334 LEU B CA 1
ATOM 6091 C C . LEU B 1 354 ? 10.231 30.313 4.271 1.00 25.71 334 LEU B C 1
ATOM 6092 O O . LEU B 1 354 ? 10.697 31.443 4.217 1.00 24.44 334 LEU B O 1
ATOM 6097 N N . LYS B 1 355 ? 9.158 29.932 3.557 1.00 23.01 335 LYS B N 1
ATOM 6098 C CA . LYS B 1 355 ? 8.479 30.832 2.631 1.00 22.06 335 LYS B CA 1
ATOM 6099 C C . LYS B 1 355 ? 7.768 31.981 3.360 1.00 25.25 335 LYS B C 1
ATOM 6100 O O . LYS B 1 355 ? 7.908 33.123 2.927 1.00 24.92 335 LYS B O 1
ATOM 6106 N N . ALA B 1 356 ? 7.019 31.694 4.457 1.00 22.61 336 ALA B N 1
ATOM 6107 C CA . ALA B 1 356 ? 6.306 32.734 5.215 1.00 22.91 336 ALA B CA 1
ATOM 6108 C C . ALA B 1 356 ? 7.260 33.825 5.724 1.00 25.88 336 ALA B C 1
ATOM 6109 O O . ALA B 1 356 ? 6.932 35.013 5.644 1.00 25.43 336 ALA B O 1
ATOM 6111 N N . ILE B 1 357 ? 8.428 33.420 6.242 1.00 21.85 337 ILE B N 1
ATOM 6112 C CA . ILE B 1 357 ? 9.456 34.345 6.738 1.00 21.14 337 ILE B CA 1
ATOM 6113 C C . ILE B 1 357 ? 9.931 35.219 5.549 1.00 24.86 337 ILE B C 1
ATOM 6114 O O . ILE B 1 357 ? 10.019 36.438 5.676 1.00 22.56 337 ILE B O 1
ATOM 6119 N N . ASP B 1 358 ? 10.183 34.585 4.388 1.00 22.91 338 ASP B N 1
ATOM 6120 C CA . ASP B 1 358 ? 10.597 35.275 3.167 1.00 22.87 338 ASP B CA 1
ATOM 6121 C C . ASP B 1 358 ? 9.518 36.296 2.751 1.00 26.36 338 ASP B C 1
ATOM 6122 O O . ASP B 1 358 ? 9.830 37.453 2.459 1.00 26.96 338 ASP B O 1
ATOM 6127 N N . VAL B 1 359 ? 8.256 35.884 2.769 1.00 22.15 339 VAL B N 1
ATOM 6128 C CA . VAL B 1 359 ? 7.173 36.777 2.341 1.00 22.69 339 VAL B CA 1
ATOM 6129 C C . VAL B 1 359 ? 7.039 37.961 3.285 1.00 24.59 339 VAL B C 1
ATOM 6130 O O . VAL B 1 359 ? 6.981 39.114 2.845 1.00 24.30 339 VAL B O 1
ATOM 6134 N N . VAL B 1 360 ? 7.069 37.688 4.584 1.00 21.16 340 VAL B N 1
ATOM 6135 C CA . VAL B 1 360 ? 6.919 38.767 5.561 1.00 21.23 340 VAL B CA 1
ATOM 6136 C C . VAL B 1 360 ? 8.070 39.776 5.512 1.00 24.79 340 VAL B C 1
ATOM 6137 O O . VAL B 1 360 ? 7.844 40.991 5.537 1.00 24.21 340 VAL B O 1
ATOM 6149 N N . ASN B 1 362 ? 10.764 39.955 3.155 1.00 22.67 342 ASN B N 1
ATOM 6150 C CA . ASN B 1 362 ? 11.327 40.374 1.861 1.00 23.29 342 ASN B CA 1
ATOM 6151 C C . ASN B 1 362 ? 10.338 40.885 0.846 1.00 29.26 342 ASN B C 1
ATOM 6152 O O . ASN B 1 362 ? 10.753 41.541 -0.122 1.00 29.57 342 ASN B O 1
ATOM 6157 N N . GLU B 1 363 ? 9.047 40.586 1.048 1.00 25.05 343 GLU B N 1
ATOM 6158 C CA . GLU B 1 363 ? 8.005 40.971 0.094 1.00 25.41 343 GLU B CA 1
ATOM 6159 C C . GLU B 1 363 ? 7.191 42.218 0.523 1.00 30.24 343 GLU B C 1
ATOM 6160 O O . GLU B 1 363 ? 6.155 42.512 -0.074 1.00 29.66 343 GLU B O 1
ATOM 6166 N N . GLY B 1 364 ? 7.695 42.966 1.511 1.00 26.60 344 GLY B N 1
ATOM 6167 C CA . GLY B 1 364 ? 7.082 44.238 1.907 1.00 26.15 344 GLY B CA 1
ATOM 6168 C C . GLY B 1 364 ? 5.962 44.209 2.931 1.00 26.95 344 GLY B C 1
ATOM 6169 O O . GLY B 1 364 ? 5.421 45.266 3.265 1.00 25.47 344 GLY B O 1
ATOM 6170 N N . LEU B 1 365 ? 5.628 43.026 3.465 1.00 22.25 345 LEU B N 1
ATOM 6171 C CA . LEU B 1 365 ? 4.539 42.885 4.427 1.00 21.97 345 LEU B CA 1
ATOM 6172 C C . LEU B 1 365 ? 4.874 43.539 5.767 1.00 26.34 345 LEU B C 1
ATOM 6173 O O . LEU B 1 365 ? 4.092 44.363 6.249 1.00 24.19 345 LEU B O 1
ATOM 6178 N N . ALA B 1 366 ? 6.045 43.207 6.353 1.00 25.27 346 ALA B N 1
ATOM 6179 C CA . ALA B 1 366 ? 6.496 43.796 7.625 1.00 25.77 346 ALA B CA 1
ATOM 6180 C C . ALA B 1 366 ? 6.637 45.313 7.469 1.00 28.19 346 ALA B C 1
ATOM 6181 O O . ALA B 1 366 ? 6.323 46.056 8.398 1.00 28.33 346 ALA B O 1
ATOM 6183 N N . GLU B 1 367 ? 7.093 45.767 6.285 1.00 24.53 347 GLU B N 1
ATOM 6184 C CA . GLU B 1 367 ? 7.243 47.185 5.976 1.00 23.81 347 GLU B CA 1
ATOM 6185 C C . GLU B 1 367 ? 5.861 47.871 5.874 1.00 26.25 347 GLU B C 1
ATOM 6186 O O . GLU B 1 367 ? 5.715 48.997 6.339 1.00 24.09 347 GLU B O 1
ATOM 6192 N N . ASN B 1 368 ? 4.854 47.193 5.269 1.00 24.13 348 ASN B N 1
ATOM 6193 C CA . ASN B 1 368 ? 3.502 47.763 5.153 1.00 24.14 348 ASN B CA 1
ATOM 6194 C C . ASN B 1 368 ? 2.893 48.067 6.555 1.00 26.92 348 ASN B C 1
ATOM 6195 O O . ASN B 1 368 ? 2.239 49.086 6.734 1.00 26.13 348 ASN B O 1
ATOM 6200 N N . VAL B 1 369 ? 3.181 47.221 7.546 1.00 23.77 349 VAL B N 1
ATOM 6201 C CA . VAL B 1 369 ? 2.769 47.429 8.944 1.00 23.39 349 VAL B CA 1
ATOM 6202 C C . VAL B 1 369 ? 3.337 48.762 9.466 1.00 28.21 349 VAL B C 1
ATOM 6203 O O . VAL B 1 369 ? 2.573 49.560 10.006 1.00 27.16 349 VAL B O 1
ATOM 6207 N N . ARG B 1 370 ? 4.671 48.984 9.327 1.00 24.50 350 ARG B N 1
ATOM 6208 C CA . ARG B 1 370 ? 5.316 50.238 9.762 1.00 24.73 350 ARG B CA 1
ATOM 6209 C C . ARG B 1 370 ? 4.738 51.439 9.021 1.00 27.97 350 ARG B C 1
ATOM 6210 O O . ARG B 1 370 ? 4.484 52.484 9.628 1.00 27.53 350 ARG B O 1
ATOM 6218 N N . ARG B 1 371 ? 4.548 51.295 7.698 1.00 26.54 351 ARG B N 1
ATOM 6219 C CA . ARG B 1 371 ? 4.041 52.361 6.837 1.00 27.95 351 ARG B CA 1
ATOM 6220 C C . ARG B 1 371 ? 2.596 52.755 7.181 1.00 30.31 351 ARG B C 1
ATOM 6221 O O . ARG B 1 371 ? 2.281 53.941 7.179 1.00 30.38 351 ARG B O 1
ATOM 6229 N N . LEU B 1 372 ? 1.733 51.770 7.486 1.00 26.03 352 LEU B N 1
ATOM 6230 C CA . LEU B 1 372 ? 0.322 52.051 7.765 1.00 25.15 352 LEU B CA 1
ATOM 6231 C C . LEU B 1 372 ? -0.096 52.212 9.231 1.00 27.69 352 LEU B C 1
ATOM 6232 O O . LEU B 1 372 ? -1.221 52.679 9.474 1.00 26.40 352 LEU B O 1
ATOM 6237 N N . ALA B 1 373 ? 0.774 51.808 10.198 1.00 25.21 353 ALA B N 1
ATOM 6238 C CA . ALA B 1 373 ? 0.530 51.968 11.660 1.00 24.51 353 ALA B CA 1
ATOM 6239 C C . ALA B 1 373 ? 0.171 53.437 12.033 1.00 27.64 353 ALA B C 1
ATOM 6240 O O . ALA B 1 373 ? -0.766 53.602 12.821 1.00 25.15 353 ALA B O 1
ATOM 6242 N N . PRO B 1 374 ? 0.840 54.503 11.493 1.00 26.53 354 PRO B N 1
ATOM 6243 C CA . PRO B 1 374 ? 0.422 55.883 11.847 1.00 26.92 354 PRO B CA 1
ATOM 6244 C C . PRO B 1 374 ? -1.026 56.193 11.445 1.00 27.80 354 PRO B C 1
ATOM 6245 O O . PRO B 1 374 ? -1.750 56.758 12.252 1.00 26.31 354 PRO B O 1
ATOM 6249 N N . ARG B 1 375 ? -1.457 55.803 10.215 1.00 26.81 355 ARG B N 1
ATOM 6250 C CA . ARG B 1 375 ? -2.842 56.010 9.734 1.00 26.74 355 ARG B CA 1
ATOM 6251 C C . ARG B 1 375 ? -3.823 55.226 10.656 1.00 29.04 355 ARG B C 1
ATOM 6252 O O . ARG B 1 375 ? -4.905 55.730 11.001 1.00 27.01 355 ARG B O 1
ATOM 6260 N N . PHE B 1 376 ? -3.442 53.986 11.004 1.00 26.17 356 PHE B N 1
ATOM 6261 C CA . PHE B 1 376 ? -4.214 53.106 11.891 1.00 26.83 356 PHE B CA 1
ATOM 6262 C C . PHE B 1 376 ? -4.469 53.820 13.224 1.00 29.96 356 PHE B C 1
ATOM 6263 O O . PHE B 1 376 ? -5.609 53.911 13.649 1.00 28.82 356 PHE B O 1
ATOM 6271 N N . GLU B 1 377 ? -3.413 54.371 13.851 1.00 26.39 357 GLU B N 1
ATOM 6272 C CA . GLU B 1 377 ? -3.538 55.057 15.128 1.00 26.95 357 GLU B CA 1
ATOM 6273 C C . GLU B 1 377 ? -4.307 56.362 15.027 1.00 31.81 357 GLU B C 1
ATOM 6274 O O . GLU B 1 377 ? -5.093 56.677 15.931 1.00 32.23 357 GLU B O 1
ATOM 6280 N N . GLU B 1 378 ? -4.046 57.148 13.954 1.00 27.60 358 GLU B N 1
ATOM 6281 C CA . GLU B 1 378 ? -4.723 58.418 13.740 1.00 28.89 358 GLU B CA 1
ATOM 6282 C C . GLU B 1 378 ? -6.238 58.185 13.731 1.00 32.75 358 GLU B C 1
ATOM 6283 O O . GLU B 1 378 ? -6.963 58.944 14.364 1.00 33.42 358 GLU B O 1
ATOM 6289 N N . ARG B 1 379 ? -6.709 57.149 13.012 1.00 28.68 359 ARG B N 1
ATOM 6290 C CA . ARG B 1 379 ? -8.141 56.866 12.921 1.00 27.52 359 ARG B CA 1
ATOM 6291 C C . ARG B 1 379 ? -8.725 56.450 14.278 1.00 30.18 359 ARG B C 1
ATOM 6292 O O . ARG B 1 379 ? -9.813 56.888 14.636 1.00 28.94 359 ARG B O 1
ATOM 6300 N N . LEU B 1 380 ? -7.985 55.615 15.024 1.00 27.37 360 LEU B N 1
ATOM 6301 C CA . LEU B 1 380 ? -8.379 55.137 16.358 1.00 27.47 360 LEU B CA 1
ATOM 6302 C C . LEU B 1 380 ? -8.466 56.278 17.358 1.00 31.51 360 LEU B C 1
ATOM 6303 O O . LEU B 1 380 ? -9.405 56.307 18.162 1.00 30.08 360 LEU B O 1
ATOM 6308 N N . LYS B 1 381 ? -7.518 57.242 17.280 1.00 29.64 361 LYS B N 1
ATOM 6309 C CA . LYS B 1 381 ? -7.523 58.438 18.139 1.00 30.47 361 LYS B CA 1
ATOM 6310 C C . LYS B 1 381 ? -8.839 59.227 17.946 1.00 36.40 361 LYS B C 1
ATOM 6311 O O . LYS B 1 381 ? -9.417 59.691 18.935 1.00 36.19 361 LYS B O 1
ATOM 6317 N N . HIS B 1 382 ? -9.308 59.362 16.674 1.00 33.74 362 HIS B N 1
ATOM 6318 C CA . HIS B 1 382 ? -10.561 60.034 16.314 1.00 34.67 362 HIS B CA 1
ATOM 6319 C C . HIS B 1 382 ? -11.764 59.242 16.871 1.00 36.36 362 HIS B C 1
ATOM 6320 O O . HIS B 1 382 ? -12.681 59.833 17.440 1.00 34.41 362 HIS B O 1
ATOM 6327 N N . ILE B 1 383 ? -11.768 57.907 16.688 1.00 31.14 363 ILE B N 1
ATOM 6328 C CA . ILE B 1 383 ? -12.850 57.065 17.200 1.00 30.98 363 ILE B CA 1
ATOM 6329 C C . ILE B 1 383 ? -12.931 57.192 18.734 1.00 36.18 363 ILE B C 1
ATOM 6330 O O . ILE B 1 383 ? -14.031 57.241 19.267 1.00 36.30 363 ILE B O 1
ATOM 6335 N N . ALA B 1 384 ? -11.769 57.263 19.426 1.00 33.41 364 ALA B N 1
ATOM 6336 C CA . ALA B 1 384 ? -11.658 57.350 20.892 1.00 33.90 364 ALA B CA 1
ATOM 6337 C C . ALA B 1 384 ? -12.222 58.642 21.510 1.00 38.16 364 ALA B C 1
ATOM 6338 O O . ALA B 1 384 ? -12.348 58.743 22.740 1.00 36.87 364 ALA B O 1
ATOM 6340 N N . GLU B 1 385 ? -12.599 59.611 20.651 1.00 35.26 365 GLU B N 1
ATOM 6341 C CA . GLU B 1 385 ? -13.232 60.863 21.056 1.00 35.85 365 GLU B CA 1
ATOM 6342 C C . GLU B 1 385 ? -14.678 60.594 21.475 1.00 39.28 365 GLU B C 1
ATOM 6343 O O . GLU B 1 385 ? -15.247 61.379 22.229 1.00 40.20 365 GLU B O 1
ATOM 6349 N N . ARG B 1 386 ? -15.271 59.487 20.988 1.00 34.90 366 ARG B N 1
ATOM 6350 C CA . ARG B 1 386 ? -16.645 59.090 21.313 1.00 35.39 366 ARG B CA 1
ATOM 6351 C C . ARG B 1 386 ? -16.813 58.912 22.832 1.00 40.06 366 ARG B C 1
ATOM 6352 O O . ARG B 1 386 ? -15.919 58.345 23.466 1.00 39.35 366 ARG B O 1
ATOM 6360 N N . PRO B 1 387 ? -17.946 59.372 23.422 1.00 37.75 367 PRO B N 1
ATOM 6361 C CA . PRO B 1 387 ? -18.147 59.215 24.879 1.00 37.32 367 PRO B CA 1
ATOM 6362 C C . PRO B 1 387 ? -18.081 57.785 25.411 1.00 38.50 367 PRO B C 1
ATOM 6363 O O . PRO B 1 387 ? -17.730 57.599 26.572 1.00 37.64 367 PRO B O 1
ATOM 6367 N N . ASN B 1 388 ? -18.422 56.785 24.580 1.00 33.73 368 ASN B N 1
ATOM 6368 C CA . ASN B 1 388 ? -18.411 55.384 24.995 1.00 32.13 368 ASN B CA 1
ATOM 6369 C C . ASN B 1 388 ? -17.125 54.606 24.720 1.00 33.38 368 ASN B C 1
ATOM 6370 O O . ASN B 1 388 ? -17.097 53.389 24.885 1.00 31.40 368 ASN B O 1
ATOM 6375 N N . ILE B 1 389 ? -16.045 55.310 24.358 1.00 31.39 369 ILE B N 1
ATOM 6376 C CA . ILE B 1 389 ? -14.741 54.673 24.158 1.00 30.37 369 ILE B CA 1
ATOM 6377 C C . ILE B 1 389 ? -13.828 55.114 25.305 1.00 34.16 369 ILE B C 1
ATOM 6378 O O . ILE B 1 389 ? -13.464 56.291 25.376 1.00 35.38 369 ILE B O 1
ATOM 6383 N N . GLY B 1 390 ? -13.520 54.186 26.206 1.00 29.99 370 GLY B N 1
ATOM 6384 C CA . GLY B 1 390 ? -12.664 54.427 27.371 1.00 30.31 370 GLY B CA 1
ATOM 6385 C C . GLY B 1 390 ? -11.207 54.683 27.013 1.00 33.93 370 GLY B C 1
ATOM 6386 O O . GLY B 1 390 ? -10.537 55.511 27.643 1.00 31.95 370 GLY B O 1
ATOM 6387 N N . GLU B 1 391 ? -10.704 53.952 25.988 1.00 29.69 371 GLU B N 1
ATOM 6388 C CA . GLU B 1 391 ? -9.351 54.149 25.443 1.00 28.38 371 GLU B CA 1
ATOM 6389 C C . GLU B 1 391 ? -9.148 53.364 24.175 1.00 30.00 371 GLU B C 1
ATOM 6390 O O . GLU B 1 391 ? -9.891 52.422 23.892 1.00 28.65 371 GLU B O 1
ATOM 6396 N N . TYR B 1 392 ? -8.119 53.745 23.417 1.00 27.59 372 TYR B N 1
ATOM 6397 C CA . TYR B 1 392 ? -7.619 52.934 22.320 1.00 26.33 372 TYR B CA 1
ATOM 6398 C C . TYR B 1 392 ? -6.233 52.566 22.798 1.00 28.70 372 TYR B C 1
ATOM 6399 O O . TYR B 1 392 ? -5.615 53.342 23.540 1.00 27.84 372 TYR B O 1
ATOM 6408 N N . ARG B 1 393 ? -5.731 51.421 22.358 1.00 24.11 373 ARG B N 1
ATOM 6409 C CA . ARG B 1 393 ? -4.392 50.968 22.730 1.00 24.15 373 ARG B CA 1
ATOM 6410 C C . ARG B 1 393 ? -3.888 50.021 21.696 1.00 26.51 373 ARG B C 1
ATOM 6411 O O . ARG B 1 393 ? -4.684 49.418 20.982 1.00 23.87 373 ARG B O 1
ATOM 6419 N N . GLY B 1 394 ? -2.568 49.912 21.604 1.00 24.59 374 GLY B N 1
ATOM 6420 C CA . GLY B 1 394 ? -1.929 49.011 20.658 1.00 24.51 374 GLY B CA 1
ATOM 6421 C C . GLY B 1 394 ? -0.667 49.574 20.056 1.00 27.39 374 GLY B C 1
ATOM 6422 O O . GLY B 1 394 ? -0.126 50.570 20.540 1.00 24.29 374 GLY B O 1
ATOM 6423 N N . ILE B 1 395 ? -0.210 48.939 18.974 1.00 25.69 375 ILE B N 1
ATOM 6424 C CA . ILE B 1 395 ? 1.027 49.286 18.263 1.00 24.36 375 ILE B CA 1
ATOM 6425 C C . ILE B 1 395 ? 1.050 48.529 16.933 1.00 28.39 375 ILE B C 1
ATOM 6426 O O . ILE B 1 395 ? 0.410 47.474 16.820 1.00 26.11 375 ILE B O 1
ATOM 6431 N N . GLY B 1 396 ? 1.763 49.076 15.939 1.00 26.20 376 GLY B N 1
ATOM 6432 C CA . GLY B 1 396 ? 1.877 48.448 14.624 1.00 25.19 376 GLY B CA 1
ATOM 6433 C C . GLY B 1 396 ? 0.529 48.093 14.032 1.00 26.68 376 GLY B C 1
ATOM 6434 O O . GLY B 1 396 ? -0.268 48.995 13.736 1.00 27.04 376 GLY B O 1
ATOM 6435 N N . PHE B 1 397 ? 0.269 46.763 13.858 1.00 24.06 377 PHE B N 1
ATOM 6436 C CA . PHE B 1 397 ? -1.008 46.220 13.363 1.00 22.28 377 PHE B CA 1
ATOM 6437 C C . PHE B 1 397 ? -1.791 45.420 14.432 1.00 25.08 377 PHE B C 1
ATOM 6438 O O . PHE B 1 397 ? -2.504 44.487 14.086 1.00 23.84 377 PHE B O 1
ATOM 6454 N N . TRP B 1 399 ? -4.397 46.424 17.578 1.00 23.10 379 TRP B N 1
ATOM 6455 C CA . TRP B 1 399 ? -5.064 47.517 18.304 1.00 22.99 379 TRP B CA 1
ATOM 6456 C C . TRP B 1 399 ? -6.345 47.058 18.965 1.00 26.28 379 TRP B C 1
ATOM 6457 O O . TRP B 1 399 ? -6.959 46.067 18.532 1.00 26.41 379 TRP B O 1
ATOM 6468 N N . ALA B 1 400 ? -6.781 47.804 19.981 1.00 23.72 380 ALA B N 1
ATOM 6469 C CA . ALA B 1 400 ? -8.070 47.595 20.630 1.00 23.59 380 ALA B CA 1
ATOM 6470 C C . ALA B 1 400 ? -8.797 48.906 21.007 1.00 27.55 380 ALA B C 1
ATOM 6471 O O . ALA B 1 400 ? -8.161 49.916 21.269 1.00 26.41 380 ALA B O 1
ATOM 6473 N N . LEU B 1 401 ? -10.133 48.861 21.066 1.00 25.60 381 LEU B N 1
ATOM 6474 C CA . LEU B 1 401 ? -10.976 49.981 21.520 1.00 25.27 381 LEU B CA 1
ATOM 6475 C C . LEU B 1 401 ? -11.767 49.422 22.684 1.00 30.54 381 LEU B C 1
ATOM 6476 O O . LEU B 1 401 ? -12.356 48.337 22.565 1.00 27.88 381 LEU B O 1
ATOM 6481 N N . GLU B 1 402 ? -11.733 50.123 23.819 1.00 28.23 382 GLU B N 1
ATOM 6482 C CA . GLU B 1 402 ? -12.402 49.675 25.035 1.00 28.31 382 GLU B CA 1
ATOM 6483 C C . GLU B 1 402 ? -13.729 50.429 25.178 1.00 31.36 382 GLU B C 1
ATOM 6484 O O . GLU B 1 402 ? -13.721 51.654 25.224 1.00 30.73 382 GLU B O 1
ATOM 6490 N N . ALA B 1 403 ? -14.856 49.707 25.239 1.00 28.75 383 ALA B N 1
ATOM 6491 C CA . ALA B 1 403 ? -16.166 50.338 25.407 1.00 29.70 383 ALA B CA 1
ATOM 6492 C C . ALA B 1 403 ? -16.426 50.608 26.898 1.00 33.24 383 ALA B C 1
ATOM 6493 O O . ALA B 1 403 ? -16.145 49.748 27.724 1.00 33.49 383 ALA B O 1
ATOM 6495 N N . VAL B 1 404 ? -16.956 51.802 27.234 1.00 31.50 384 VAL B N 1
ATOM 6496 C CA . VAL B 1 404 ? -17.325 52.204 28.609 1.00 31.26 384 VAL B CA 1
ATOM 6497 C C . VAL B 1 404 ? -18.698 52.881 28.594 1.00 36.43 384 VAL B C 1
ATOM 6498 O O . VAL B 1 404 ? -19.082 53.472 27.583 1.00 34.10 384 VAL B O 1
ATOM 6502 N N . LYS B 1 405 ? -19.399 52.840 29.736 1.00 35.96 385 LYS B N 1
ATOM 6503 C CA . LYS B 1 405 ? -20.673 53.517 29.944 1.00 37.14 385 LYS B CA 1
ATOM 6504 C C . LYS B 1 405 ? -20.348 54.977 30.272 1.00 41.34 385 LYS B C 1
ATOM 6505 O O . LYS B 1 405 ? -20.994 55.884 29.748 1.00 41.45 385 LYS B O 1
ATOM 6511 N N . ASP B 1 406 ? -19.318 55.193 31.114 1.00 37.59 386 ASP B N 1
ATOM 6512 C CA . ASP B 1 406 ? -18.849 56.514 31.514 1.00 37.61 386 ASP B CA 1
ATOM 6513 C C . ASP B 1 406 ? -17.331 56.613 31.392 1.00 41.33 386 ASP B C 1
ATOM 6514 O O . ASP B 1 406 ? -16.604 55.839 32.019 1.00 40.51 386 ASP B O 1
ATOM 6519 N N . LYS B 1 407 ? -16.865 57.594 30.608 1.00 39.13 387 LYS B N 1
ATOM 6520 C CA . LYS B 1 407 ? -15.449 57.848 30.319 1.00 39.18 387 LYS B CA 1
ATOM 6521 C C . LYS B 1 407 ? -14.634 58.290 31.543 1.00 44.58 387 LYS B C 1
ATOM 6522 O O . LYS B 1 407 ? -13.602 57.683 31.837 1.00 44.26 387 LYS B O 1
ATOM 6528 N N . ALA B 1 408 ? -15.084 59.353 32.223 1.00 42.46 388 ALA B N 1
ATOM 6529 C CA . ALA B 1 408 ? -14.426 59.939 33.394 1.00 42.71 388 ALA B CA 1
ATOM 6530 C C . ALA B 1 408 ? -14.165 58.932 34.506 1.00 44.85 388 ALA B C 1
ATOM 6531 O O . ALA B 1 408 ? -13.050 58.877 35.017 1.00 45.43 388 ALA B O 1
ATOM 6533 N N . SER B 1 409 ? -15.165 58.110 34.843 1.00 40.09 389 SER B N 1
ATOM 6534 C CA . SER B 1 409 ? -15.057 57.116 35.913 1.00 40.27 389 SER B CA 1
ATOM 6535 C C . SER B 1 409 ? -14.612 55.723 35.436 1.00 42.11 389 SER B C 1
ATOM 6536 O O . SER B 1 409 ? -14.525 54.813 36.263 1.00 41.60 389 SER B O 1
ATOM 6539 N N . LYS B 1 410 ? -14.375 55.544 34.109 1.00 37.18 390 LYS B N 1
ATOM 6540 C CA . LYS B 1 410 ? -13.988 54.256 33.480 1.00 35.37 390 LYS B CA 1
ATOM 6541 C C . LYS B 1 410 ? -15.050 53.157 33.768 1.00 38.32 390 LYS B C 1
ATOM 6542 O O . LYS B 1 410 ? -14.722 51.966 33.872 1.00 36.51 390 LYS B O 1
ATOM 6548 N N . THR B 1 411 ? -16.315 53.574 33.946 1.00 35.43 391 THR B N 1
ATOM 6549 C CA . THR B 1 411 ? -17.408 52.653 34.244 1.00 35.56 391 THR B CA 1
ATOM 6550 C C . THR B 1 411 ? -17.780 51.857 32.997 1.00 38.96 391 THR B C 1
ATOM 6551 O O . THR B 1 411 ? -18.186 52.448 31.992 1.00 37.19 391 THR B O 1
ATOM 6555 N N . PRO B 1 412 ? -17.644 50.520 33.039 1.00 35.83 392 PRO B N 1
ATOM 6556 C CA . PRO B 1 412 ? -18.051 49.731 31.876 1.00 36.06 392 PRO B CA 1
ATOM 6557 C C . PRO B 1 412 ? -19.572 49.542 31.853 1.00 41.84 392 PRO B C 1
ATOM 6558 O O . PRO B 1 412 ? -20.266 49.788 32.858 1.00 40.81 392 PRO B O 1
ATOM 6562 N N . PHE B 1 413 ? -20.089 49.080 30.708 1.00 39.04 393 PHE B N 1
ATOM 6563 C CA . PHE B 1 413 ? -21.491 48.706 30.586 1.00 39.44 393 PHE B CA 1
ATOM 6564 C C . PHE B 1 413 ? -21.603 47.381 31.319 1.00 42.62 393 PHE B C 1
ATOM 6565 O O . PHE B 1 413 ? -20.613 46.651 31.397 1.00 39.88 393 PHE B O 1
ATOM 6573 N N . ASP B 1 414 ? -22.792 47.072 31.856 1.00 42.27 394 ASP B N 1
ATOM 6574 C CA . ASP B 1 414 ? -23.047 45.814 32.556 1.00 42.84 394 ASP B CA 1
ATOM 6575 C C . ASP B 1 414 ? -22.743 44.643 31.625 1.00 46.98 394 ASP B C 1
ATOM 6576 O O . ASP B 1 414 ? -23.071 44.697 30.436 1.00 46.07 394 ASP B O 1
ATOM 6581 N N . GLY B 1 415 ? -22.084 43.621 32.164 1.00 44.14 395 GLY B N 1
ATOM 6582 C CA . GLY B 1 415 ? -21.738 42.401 31.443 1.00 44.26 395 GLY B CA 1
ATOM 6583 C C . GLY B 1 415 ? -22.909 41.796 30.691 1.00 49.34 395 GLY B C 1
ATOM 6584 O O . GLY B 1 415 ? -22.726 41.286 29.586 1.00 48.19 395 GLY B O 1
ATOM 6585 N N . ASN B 1 416 ? -24.135 41.908 31.265 1.00 47.15 396 ASN B N 1
ATOM 6586 C CA . ASN B 1 416 ? -25.396 41.426 30.683 1.00 47.65 396 ASN B CA 1
ATOM 6587 C C . ASN B 1 416 ? -25.766 42.113 29.352 1.00 50.71 396 ASN B C 1
ATOM 6588 O O . ASN B 1 416 ? -26.532 41.542 28.573 1.00 50.67 396 ASN B O 1
ATOM 6593 N N . LEU B 1 417 ? -25.233 43.333 29.103 1.00 46.21 397 LEU B N 1
ATOM 6594 C CA . LEU B 1 417 ? -25.493 44.090 27.873 1.00 45.67 397 LEU B CA 1
ATOM 6595 C C . LEU B 1 417 ? -24.689 43.587 26.674 1.00 48.37 397 LEU B C 1
ATOM 6596 O O . LEU B 1 417 ? -25.040 43.912 25.541 1.00 47.95 397 LEU B O 1
ATOM 6601 N N . SER B 1 418 ? -23.620 42.785 26.921 1.00 44.54 398 SER B N 1
ATOM 6602 C CA . SER B 1 418 ? -22.729 42.181 25.907 1.00 43.80 398 SER B CA 1
ATOM 6603 C C . SER B 1 418 ? -22.376 43.183 24.774 1.00 45.46 398 SER B C 1
ATOM 6604 O O . SER B 1 418 ? -22.514 42.850 23.596 1.00 45.54 398 SER B O 1
ATOM 6607 N N . VAL B 1 419 ? -21.995 44.422 25.148 1.00 40.75 399 VAL B N 1
ATOM 6608 C CA . VAL B 1 419 ? -21.677 45.530 24.234 1.00 40.91 399 VAL B CA 1
ATOM 6609 C C . VAL B 1 419 ? -20.653 45.168 23.137 1.00 43.59 399 VAL B C 1
ATOM 6610 O O . VAL B 1 419 ? -20.884 45.503 21.975 1.00 43.02 399 VAL B O 1
ATOM 6614 N N . SER B 1 420 ? -19.566 44.458 23.499 1.00 38.43 400 SER B N 1
ATOM 6615 C CA . SER B 1 420 ? -18.520 44.090 22.550 1.00 38.57 400 SER B CA 1
ATOM 6616 C C . SER B 1 420 ? -19.016 43.044 21.544 1.00 43.04 400 SER B C 1
ATOM 6617 O O . SER B 1 420 ? -18.814 43.242 20.345 1.00 42.61 400 SER B O 1
ATOM 6620 N N . GLU B 1 421 ? -19.733 41.990 22.020 1.00 38.14 401 GLU B N 1
ATOM 6621 C CA . GLU B 1 421 ? -20.351 40.962 21.171 1.00 37.84 401 GLU B CA 1
ATOM 6622 C C . GLU B 1 421 ? -21.359 41.608 20.197 1.00 39.64 401 GLU B C 1
ATOM 6623 O O . GLU B 1 421 ? -21.399 41.236 19.022 1.00 37.39 401 GLU B O 1
ATOM 6629 N N . ARG B 1 422 ? -22.154 42.576 20.690 1.00 36.43 402 ARG B N 1
ATOM 6630 C CA . ARG B 1 422 ? -23.127 43.300 19.873 1.00 37.41 402 ARG B CA 1
ATOM 6631 C C . ARG B 1 422 ? -22.443 44.103 18.761 1.00 42.04 402 ARG B C 1
ATOM 6632 O O . ARG B 1 422 ? -22.939 44.111 17.636 1.00 40.46 402 ARG B O 1
ATOM 6640 N N . ILE B 1 423 ? -21.295 44.749 19.071 1.00 39.06 403 ILE B N 1
ATOM 6641 C CA . ILE B 1 423 ? -20.486 45.493 18.096 1.00 37.84 403 ILE B CA 1
ATOM 6642 C C . ILE B 1 423 ? -19.990 44.520 17.023 1.00 40.16 403 ILE B C 1
ATOM 6643 O O . ILE B 1 423 ? -20.170 44.787 15.836 1.00 38.73 403 ILE B O 1
ATOM 6648 N N . ALA B 1 424 ? -19.420 43.379 17.447 1.00 37.37 404 ALA B N 1
ATOM 6649 C CA . ALA B 1 424 ? -18.882 42.345 16.554 1.00 37.20 404 ALA B CA 1
ATOM 6650 C C . ALA B 1 424 ? -19.914 41.637 15.688 1.00 41.12 404 ALA B C 1
ATOM 6651 O O . ALA B 1 424 ? -19.582 41.258 14.557 1.00 39.58 404 ALA B O 1
ATOM 6653 N N . ASN B 1 425 ? -21.128 41.380 16.230 1.00 38.16 405 ASN B N 1
ATOM 6654 C CA . ASN B 1 425 ? -22.196 40.727 15.467 1.00 37.75 405 ASN B CA 1
ATOM 6655 C C . ASN B 1 425 ? -22.690 41.717 14.408 1.00 39.70 405 ASN B C 1
ATOM 6656 O O . ASN B 1 425 ? -22.918 41.313 13.266 1.00 41.10 405 ASN B O 1
ATOM 6661 N N . THR B 1 426 ? -22.791 43.019 14.770 1.00 35.09 406 THR B N 1
ATOM 6662 C CA . THR B 1 426 ? -23.162 44.097 13.859 1.00 34.92 406 THR B CA 1
ATOM 6663 C C . THR B 1 426 ? -22.117 44.206 12.752 1.00 36.78 406 THR B C 1
ATOM 6664 O O . THR B 1 426 ? -22.490 44.294 11.586 1.00 35.79 406 THR B O 1
ATOM 6668 N N . CYS B 1 427 ? -20.813 44.152 13.110 1.00 32.13 407 CYS B N 1
ATOM 6669 C CA . CYS B 1 427 ? -19.724 44.155 12.136 1.00 30.97 407 CYS B CA 1
ATOM 6670 C C . CYS B 1 427 ? -19.889 42.998 11.156 1.00 33.31 407 CYS B C 1
ATOM 6671 O O . CYS B 1 427 ? -19.839 43.244 9.947 1.00 32.45 407 CYS B O 1
ATOM 6674 N N . THR B 1 428 ? -20.153 41.755 11.653 1.00 29.01 408 THR B N 1
ATOM 6675 C CA . THR B 1 428 ? -20.384 40.591 10.771 1.00 29.33 408 THR B CA 1
ATOM 6676 C C . THR B 1 428 ? -21.519 40.886 9.745 1.00 34.96 408 THR B C 1
ATOM 6677 O O . THR B 1 428 ? -21.358 40.568 8.563 1.00 33.25 408 THR B O 1
ATOM 6681 N N . ASP B 1 429 ? -22.640 41.511 10.203 1.00 33.28 409 ASP B N 1
ATOM 6682 C CA . ASP B 1 429 ? -23.785 41.842 9.352 1.00 34.38 409 ASP B CA 1
ATOM 6683 C C . ASP B 1 429 ? -23.445 42.932 8.322 1.00 36.98 409 ASP B C 1
ATOM 6684 O O . ASP B 1 429 ? -24.210 43.149 7.385 1.00 34.04 409 ASP B O 1
ATOM 6689 N N . LEU B 1 430 ? -22.300 43.611 8.498 1.00 33.66 410 LEU B N 1
ATOM 6690 C CA . LEU B 1 430 ? -21.848 44.638 7.566 1.00 33.36 410 LEU B CA 1
ATOM 6691 C C . LEU B 1 430 ? -20.710 44.119 6.686 1.00 34.06 410 LEU B C 1
ATOM 6692 O O . LEU B 1 430 ? -20.229 44.845 5.826 1.00 34.16 410 LEU B O 1
ATOM 6697 N N . GLY B 1 431 ? -20.322 42.866 6.876 1.00 29.89 411 GLY B N 1
ATOM 6698 C CA . GLY B 1 431 ? -19.253 42.237 6.102 1.00 28.70 411 GLY B CA 1
ATOM 6699 C C . GLY B 1 431 ? -17.870 42.470 6.664 1.00 29.69 411 GLY B C 1
ATOM 6700 O O . GLY B 1 431 ? -16.892 42.517 5.917 1.00 28.87 411 GLY B O 1
ATOM 6701 N N . LEU B 1 432 ? -17.776 42.643 7.985 1.00 25.96 412 LEU B N 1
ATOM 6702 C CA . LEU B 1 432 ? -16.502 42.845 8.659 1.00 24.36 412 LEU B CA 1
ATOM 6703 C C . LEU B 1 432 ? -16.349 41.861 9.800 1.00 29.16 412 LEU B C 1
ATOM 6704 O O . LEU B 1 432 ? -17.269 41.689 10.605 1.00 27.08 412 LEU B O 1
ATOM 6709 N N . ILE B 1 433 ? -15.171 41.241 9.896 1.00 26.64 413 ILE B N 1
ATOM 6710 C CA . ILE B 1 433 ? -14.887 40.370 11.023 1.00 26.63 413 ILE B CA 1
ATOM 6711 C C . ILE B 1 433 ? -13.951 41.102 11.972 1.00 31.63 413 ILE B C 1
ATOM 6712 O O . ILE B 1 433 ? -12.859 41.475 11.567 1.00 29.91 413 ILE B O 1
ATOM 6717 N N . CYS B 1 434 ? -14.398 41.349 13.215 1.00 30.59 414 CYS B N 1
ATOM 6718 C CA . CYS B 1 434 ? -13.568 41.945 14.256 1.00 32.57 414 CYS B CA 1
ATOM 6719 C C . CYS B 1 434 ? -13.782 41.132 15.534 1.00 36.03 414 CYS B C 1
ATOM 6720 O O . CYS B 1 434 ? -14.711 40.334 15.598 1.00 37.51 414 CYS B O 1
ATOM 6723 N N . ARG B 1 435 ? -12.885 41.232 16.491 1.00 29.42 415 ARG B N 1
ATOM 6724 C CA . ARG B 1 435 ? -12.967 40.343 17.638 1.00 29.82 415 ARG B CA 1
ATOM 6725 C C . ARG B 1 435 ? -13.394 40.978 18.950 1.00 34.55 415 ARG B C 1
ATOM 6726 O O . ARG B 1 435 ? -12.690 41.852 19.460 1.00 33.50 415 ARG B O 1
ATOM 6734 N N . PRO B 1 436 ? -14.500 40.481 19.554 1.00 32.21 416 PRO B N 1
ATOM 6735 C CA . PRO B 1 436 ? -14.887 40.992 20.873 1.00 31.87 416 PRO B CA 1
ATOM 6736 C C . PRO B 1 436 ? -14.068 40.304 21.966 1.00 34.72 416 PRO B C 1
ATOM 6737 O O . PRO B 1 436 ? -13.955 39.078 21.976 1.00 33.59 416 PRO B O 1
ATOM 6741 N N . LEU B 1 437 ? -13.512 41.081 22.901 1.00 31.96 417 LEU B N 1
ATOM 6742 C CA . LEU B 1 437 ? -12.743 40.525 24.028 1.00 32.18 417 LEU B CA 1
ATOM 6743 C C . LEU B 1 437 ? -13.054 41.383 25.232 1.00 33.61 417 LEU B C 1
ATOM 6744 O O . LEU B 1 437 ? -12.730 42.574 25.226 1.00 32.99 417 LEU B O 1
ATOM 6749 N N . GLY B 1 438 ? -13.717 40.806 26.231 1.00 29.52 418 GLY B N 1
ATOM 6750 C CA . GLY B 1 438 ? -14.118 41.553 27.417 1.00 29.38 418 GLY B CA 1
ATOM 6751 C C . GLY B 1 438 ? -15.083 42.652 27.029 1.00 33.90 418 GLY B C 1
ATOM 6752 O O . GLY B 1 438 ? -16.102 42.376 26.394 1.00 34.61 418 GLY B O 1
ATOM 6753 N N . GLN B 1 439 ? -14.730 43.911 27.331 1.00 29.43 419 GLN B N 1
ATOM 6754 C CA . GLN B 1 439 ? -15.525 45.084 26.956 1.00 28.11 419 GLN B CA 1
ATOM 6755 C C . GLN B 1 439 ? -14.869 45.774 25.748 1.00 30.32 419 GLN B C 1
ATOM 6756 O O . GLN B 1 439 ? -15.199 46.909 25.413 1.00 30.54 419 GLN B O 1
ATOM 6762 N N . SER B 1 440 ? -13.925 45.093 25.107 1.00 26.57 420 SER B N 1
ATOM 6763 C CA . SER B 1 440 ? -13.158 45.675 24.015 1.00 25.51 420 SER B CA 1
ATOM 6764 C C . SER B 1 440 ? -13.426 45.026 22.656 1.00 29.58 420 SER B C 1
ATOM 6765 O O . SER B 1 440 ? -13.995 43.923 22.571 1.00 28.76 420 SER B O 1
ATOM 6768 N N . VAL B 1 441 ? -12.956 45.706 21.607 1.00 26.47 421 VAL B N 1
ATOM 6769 C CA . VAL B 1 441 ? -12.987 45.227 20.237 1.00 27.93 421 VAL B CA 1
ATOM 6770 C C . VAL B 1 441 ? -11.565 45.286 19.718 1.00 28.09 421 VAL B C 1
ATOM 6771 O O . VAL B 1 441 ? -10.908 46.320 19.817 1.00 26.84 421 VAL B O 1
ATOM 6775 N N . VAL B 1 442 ? -11.095 44.163 19.187 1.00 23.27 422 VAL B N 1
ATOM 6776 C CA . VAL B 1 442 ? -9.716 43.991 18.733 1.00 22.83 422 VAL B CA 1
ATOM 6777 C C . VAL B 1 442 ? -9.595 43.958 17.221 1.00 27.02 422 VAL B C 1
ATOM 6778 O O . VAL B 1 442 ? -10.389 43.307 16.534 1.00 28.16 422 VAL B O 1
ATOM 6782 N N . LEU B 1 443 ? -8.604 44.678 16.706 1.00 23.73 423 LEU B N 1
ATOM 6783 C CA . LEU B 1 443 ? -8.287 44.674 15.279 1.00 23.22 423 LEU B CA 1
ATOM 6784 C C . LEU B 1 443 ? -6.855 44.209 15.103 1.00 26.20 423 LEU B C 1
ATOM 6785 O O . LEU B 1 443 ? -5.945 44.778 15.706 1.00 25.32 423 LEU B O 1
ATOM 6790 N N . CYS B 1 444 ? -6.652 43.128 14.340 1.00 22.95 424 CYS B N 1
ATOM 6791 C CA . CYS B 1 444 ? -5.282 42.641 14.042 1.00 21.88 424 CYS B CA 1
ATOM 6792 C C . CYS B 1 444 ? -5.306 42.159 12.584 1.00 25.39 424 CYS B C 1
ATOM 6793 O O . CYS B 1 444 ? -5.319 40.955 12.319 1.00 24.93 424 CYS B O 1
ATOM 6796 N N . PRO B 1 445 ? -5.421 43.102 11.620 1.00 21.62 425 PRO B N 1
ATOM 6797 C CA . PRO B 1 445 ? -5.597 42.700 10.217 1.00 21.61 425 PRO B CA 1
ATOM 6798 C C . PRO B 1 445 ? -4.361 42.159 9.508 1.00 22.93 425 PRO B C 1
ATOM 6799 O O . PRO B 1 445 ? -3.255 42.300 10.024 1.00 23.78 425 PRO B O 1
ATOM 6803 N N . PRO B 1 446 ? -4.523 41.545 8.312 1.00 21.43 426 PRO B N 1
ATOM 6804 C CA . PRO B 1 446 ? -3.345 40.994 7.601 1.00 21.24 426 PRO B CA 1
ATOM 6805 C C . PRO B 1 446 ? -2.379 42.091 7.177 1.00 23.95 426 PRO B C 1
ATOM 6806 O O . PRO B 1 446 ? -2.794 43.236 6.990 1.00 23.01 426 PRO B O 1
ATOM 6810 N N . PHE B 1 447 ? -1.103 41.741 6.995 1.00 21.48 427 PHE B N 1
ATOM 6811 C CA . PHE B 1 447 ? -0.066 42.719 6.620 1.00 22.00 427 PHE B CA 1
ATOM 6812 C C . PHE B 1 447 ? -0.193 43.182 5.183 1.00 27.67 427 PHE B C 1
ATOM 6813 O O . PHE B 1 447 ? 0.389 44.203 4.821 1.00 27.67 427 PHE B O 1
ATOM 6821 N N . ILE B 1 448 ? -0.995 42.454 4.376 1.00 25.39 428 ILE B N 1
ATOM 6822 C CA . ILE B 1 448 ? -1.278 42.804 2.977 1.00 24.59 428 ILE B CA 1
ATOM 6823 C C . ILE B 1 448 ? -2.362 43.886 2.869 1.00 27.30 428 ILE B C 1
ATOM 6824 O O . ILE B 1 448 ? -2.683 44.284 1.762 1.00 27.74 428 ILE B O 1
ATOM 6829 N N . LEU B 1 449 ? -2.949 44.346 3.997 1.00 23.41 429 LEU B N 1
ATOM 6830 C CA . LEU B 1 449 ? -4.026 45.355 3.988 1.00 22.42 429 LEU B CA 1
ATOM 6831 C C . LEU B 1 449 ? -3.618 46.629 3.256 1.00 26.97 429 LEU B C 1
ATOM 6832 O O . LEU B 1 449 ? -2.529 47.149 3.484 1.00 27.41 429 LEU B O 1
ATOM 6837 N N . THR B 1 450 ? -4.457 47.081 2.334 1.00 25.46 430 THR B N 1
ATOM 6838 C CA . THR B 1 450 ? -4.238 48.336 1.589 1.00 26.12 430 THR B CA 1
ATOM 6839 C C . THR B 1 450 ? -4.911 49.468 2.375 1.00 30.08 430 THR B C 1
ATOM 6840 O O . THR B 1 450 ? -5.697 49.206 3.294 1.00 28.23 430 THR B O 1
ATOM 6844 N N . GLU B 1 451 ? -4.638 50.729 1.997 1.00 28.37 431 GLU B N 1
ATOM 6845 C CA . GLU B 1 451 ? -5.286 51.878 2.632 1.00 28.38 431 GLU B CA 1
ATOM 6846 C C . GLU B 1 451 ? -6.815 51.838 2.427 1.00 29.43 431 GLU B C 1
ATOM 6847 O O . GLU B 1 451 ? -7.545 52.137 3.361 1.00 26.86 431 GLU B O 1
ATOM 6853 N N . ALA B 1 452 ? -7.287 51.440 1.222 1.00 28.08 432 ALA B N 1
ATOM 6854 C CA . ALA B 1 452 ? -8.725 51.338 0.907 1.00 28.15 432 ALA B CA 1
ATOM 6855 C C . ALA B 1 452 ? -9.407 50.295 1.795 1.00 28.19 432 ALA B C 1
ATOM 6856 O O . ALA B 1 452 ? -10.547 50.501 2.223 1.00 26.62 432 ALA B O 1
ATOM 6858 N N . GLN B 1 453 ? -8.718 49.171 2.050 1.00 24.66 433 GLN B N 1
ATOM 6859 C CA . GLN B 1 453 ? -9.256 48.105 2.885 1.00 22.74 433 GLN B CA 1
ATOM 6860 C C . GLN B 1 453 ? -9.259 48.519 4.346 1.00 26.82 433 GLN B C 1
ATOM 6861 O O . GLN B 1 453 ? -10.171 48.143 5.068 1.00 27.33 433 GLN B O 1
ATOM 6875 N N . ASP B 1 455 ? -9.711 51.667 5.267 1.00 25.64 435 ASP B N 1
ATOM 6876 C CA . ASP B 1 455 ? -10.866 52.575 5.249 1.00 26.70 435 ASP B CA 1
ATOM 6877 C C . ASP B 1 455 ? -12.168 51.792 5.373 1.00 30.75 435 ASP B C 1
ATOM 6878 O O . ASP B 1 455 ? -13.025 52.181 6.165 1.00 30.25 435 ASP B O 1
ATOM 6883 N N . GLU B 1 456 ? -12.286 50.660 4.620 1.00 28.73 436 GLU B N 1
ATOM 6884 C CA . GLU B 1 456 ? -13.439 49.749 4.637 1.00 28.69 436 GLU B CA 1
ATOM 6885 C C . GLU B 1 456 ? -13.654 49.175 6.057 1.00 30.56 436 GLU B C 1
ATOM 6886 O O . GLU B 1 456 ? -14.780 49.189 6.555 1.00 31.33 436 GLU B O 1
ATOM 6900 N N . PHE B 1 458 ? -12.522 50.389 9.055 1.00 26.97 438 PHE B N 1
ATOM 6901 C CA . PHE B 1 458 ? -12.929 51.459 9.947 1.00 27.57 438 PHE B CA 1
ATOM 6902 C C . PHE B 1 458 ? -14.336 52.010 9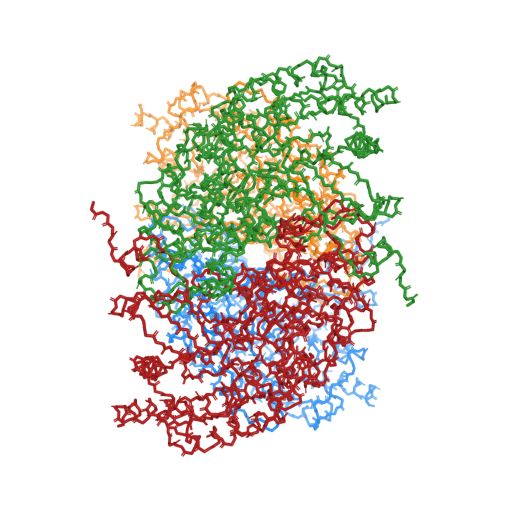.669 1.00 32.21 438 PHE B C 1
ATOM 6903 O O . PHE B 1 458 ? -15.042 52.321 10.629 1.00 29.46 438 PHE B O 1
ATOM 6911 N N . ASP B 1 459 ? -14.751 52.130 8.376 1.00 31.08 439 ASP B N 1
ATOM 6912 C CA . ASP B 1 459 ? -16.090 52.660 8.046 1.00 30.99 439 ASP B CA 1
ATOM 6913 C C . ASP B 1 459 ? -17.161 51.708 8.567 1.00 33.50 439 ASP B C 1
ATOM 6914 O O . ASP B 1 459 ? -18.148 52.153 9.150 1.00 33.08 439 ASP B O 1
ATOM 6919 N N . LYS B 1 460 ? -16.948 50.401 8.382 1.00 29.99 440 LYS B N 1
ATOM 6920 C CA . LYS B 1 460 ? -17.868 49.368 8.876 1.00 29.51 440 LYS B CA 1
ATOM 6921 C C . LYS B 1 460 ? -17.910 49.351 10.415 1.00 33.75 440 LYS B C 1
ATOM 6922 O O . LYS B 1 460 ? -18.999 49.289 10.984 1.00 34.01 440 LYS B O 1
ATOM 6928 N N . LEU B 1 461 ? -16.741 49.462 11.076 1.00 30.78 441 LEU B N 1
ATOM 6929 C CA . LEU B 1 461 ? -16.617 49.477 12.546 1.00 30.15 441 LEU B CA 1
ATOM 6930 C C . LEU B 1 461 ? -17.353 50.679 13.125 1.00 32.40 441 LEU B C 1
ATOM 6931 O O . LEU B 1 461 ? -18.138 50.523 14.070 1.00 32.27 441 LEU B O 1
ATOM 6936 N N . GLU B 1 462 ? -17.110 51.870 12.554 1.00 29.19 442 GLU B N 1
ATOM 6937 C CA . GLU B 1 462 ? -17.759 53.099 12.988 1.00 30.44 442 GLU B CA 1
ATOM 6938 C C . GLU B 1 462 ? -19.269 53.028 12.859 1.00 35.29 442 GLU B C 1
ATOM 6939 O O . GLU B 1 462 ? -19.957 53.509 13.763 1.00 35.71 442 GLU B O 1
ATOM 6945 N N . LYS B 1 463 ? -19.788 52.354 11.792 1.00 30.69 443 LYS B N 1
ATOM 6946 C CA . LYS B 1 463 ? -21.230 52.150 11.648 1.00 32.11 443 LYS B CA 1
ATOM 6947 C C . LYS B 1 463 ? -21.761 51.220 12.756 1.00 35.81 443 LYS B C 1
ATOM 6948 O O . LYS B 1 463 ? -22.817 51.501 13.335 1.00 35.55 443 LYS B O 1
ATOM 6954 N N . ALA B 1 464 ? -20.994 50.163 13.105 1.00 31.96 444 ALA B N 1
ATOM 6955 C CA . ALA B 1 464 ? -21.391 49.252 14.185 1.00 31.83 444 ALA B CA 1
ATOM 6956 C C . ALA B 1 464 ? -21.351 49.942 15.553 1.00 38.14 444 ALA B C 1
ATOM 6957 O O . ALA B 1 464 ? -22.249 49.722 16.367 1.00 39.47 444 ALA B O 1
ATOM 6959 N N . LEU B 1 465 ? -20.355 50.823 15.778 1.00 35.27 445 LEU B N 1
ATOM 6960 C CA . LEU B 1 465 ? -20.233 51.596 17.015 1.00 35.25 445 LEU B CA 1
ATOM 6961 C C . LEU B 1 465 ? -21.407 52.565 17.145 1.00 42.05 445 LEU B C 1
ATOM 6962 O O . LEU B 1 465 ? -22.039 52.613 18.202 1.00 41.81 445 LEU B O 1
ATOM 6967 N N . ASP B 1 466 ? -21.748 53.277 16.045 1.00 39.60 446 ASP B N 1
ATOM 6968 C CA . ASP B 1 466 ? -22.887 54.199 16.014 1.00 39.60 446 ASP B CA 1
ATOM 6969 C C . ASP B 1 466 ? -24.168 53.430 16.364 1.00 44.41 446 ASP B C 1
ATOM 6970 O O . ASP B 1 466 ? -24.900 53.878 17.240 1.00 45.85 446 ASP B O 1
ATOM 6975 N N . LYS B 1 467 ? -24.396 52.246 15.736 1.00 39.58 447 LYS B N 1
ATOM 6976 C CA . LYS B 1 467 ? -25.591 51.421 15.970 1.00 39.92 447 LYS B CA 1
ATOM 6977 C C . LYS B 1 467 ? -25.728 50.921 17.407 1.00 45.08 447 LYS B C 1
ATOM 6978 O O . LYS B 1 467 ? -26.769 51.150 18.018 1.00 45.98 447 LYS B O 1
ATOM 6984 N N . VAL B 1 468 ? -24.692 50.239 17.933 1.00 41.60 448 VAL B N 1
ATOM 6985 C CA . VAL B 1 468 ? -24.682 49.664 19.286 1.00 41.67 448 VAL B CA 1
ATOM 6986 C C . VAL B 1 468 ? -24.741 50.735 20.393 1.00 46.05 448 VAL B C 1
ATOM 6987 O O . VAL B 1 468 ? -25.519 50.572 21.339 1.00 47.02 448 VAL B O 1
ATOM 6991 N N . PHE B 1 469 ? -23.976 51.847 20.252 1.00 41.09 449 PHE B N 1
ATOM 6992 C CA . PHE B 1 469 ? -23.960 52.907 21.264 1.00 40.30 449 PHE B CA 1
ATOM 6993 C C . PHE B 1 469 ? -25.267 53.695 21.348 1.00 47.85 449 PHE B C 1
ATOM 6994 O O . PHE B 1 469 ? -25.643 54.117 22.441 1.00 47.03 449 PHE B O 1
ATOM 7002 N N . ALA B 1 470 ? -25.973 53.853 20.207 1.00 47.33 450 ALA B N 1
ATOM 7003 C CA . ALA B 1 470 ? -27.273 54.536 20.141 1.00 48.98 450 ALA B CA 1
ATOM 7004 C C . ALA B 1 470 ? -28.365 53.734 20.871 1.00 54.85 450 ALA B C 1
ATOM 7005 O O . ALA B 1 470 ? -29.292 54.334 21.420 1.00 55.84 450 ALA B O 1
ATOM 7007 N N . GLU B 1 471 ? -28.240 52.390 20.876 1.00 52.01 451 GLU B N 1
ATOM 7008 C CA . GLU B 1 471 ? -29.173 51.435 21.489 1.00 52.95 451 GLU B CA 1
ATOM 7009 C C . GLU B 1 471 ? -28.953 51.270 22.989 1.00 60.48 451 GLU B C 1
ATOM 7010 O O . GLU B 1 471 ? -29.915 51.101 23.742 1.00 61.12 451 GLU B O 1
ATOM 7016 N N . VAL B 1 472 ? -27.683 51.244 23.407 1.00 57.81 452 VAL B N 1
ATOM 7017 C CA . VAL B 1 472 ? -27.272 50.989 24.784 1.00 58.31 452 VAL B CA 1
ATOM 7018 C C . VAL B 1 472 ? -27.312 52.224 25.713 1.00 63.77 452 VAL B C 1
ATOM 7019 O O . VAL B 1 472 ? -27.359 52.058 26.933 1.00 64.77 452 VAL B O 1
ATOM 7023 N N . ALA B 1 473 ? -27.308 53.446 25.139 1.00 60.44 453 ALA B N 1
ATOM 7024 C CA . ALA B 1 473 ? -27.350 54.708 25.890 1.00 94.16 453 ALA B CA 1
ATOM 7025 C C . ALA B 1 473 ? -27.942 55.837 25.048 1.00 112.04 453 ALA B C 1
ATOM 7026 O O . ALA B 1 473 ? -27.549 56.024 23.897 1.00 68.71 453 ALA B O 1
ATOM 7028 N N . ASN C 1 22 ? 30.440 8.465 76.778 1.00 71.22 2 ASN C N 1
ATOM 7029 C CA . ASN C 1 22 ? 31.571 9.240 77.291 1.00 71.78 2 ASN C CA 1
ATOM 7030 C C . ASN C 1 22 ? 31.241 9.925 78.635 1.00 73.28 2 ASN C C 1
ATOM 7031 O O . ASN C 1 22 ? 32.075 10.661 79.172 1.00 74.99 2 ASN C O 1
ATOM 7036 N N . LYS C 1 23 ? 30.035 9.656 79.177 1.00 65.77 3 LYS C N 1
ATOM 7037 C CA . LYS C 1 23 ? 29.482 10.184 80.432 1.00 63.16 3 LYS C CA 1
ATOM 7038 C C . LYS C 1 23 ? 29.550 11.724 80.652 1.00 61.09 3 LYS C C 1
ATOM 7039 O O . LYS C 1 23 ? 30.443 12.198 81.361 1.00 61.50 3 LYS C O 1
ATOM 7045 N N . PRO C 1 24 ? 28.611 12.528 80.077 1.00 52.28 4 PRO C N 1
ATOM 7046 C CA . PRO C 1 24 ? 28.622 13.983 80.359 1.00 50.47 4 PRO C CA 1
ATOM 7047 C C . PRO C 1 24 ? 28.367 14.230 81.857 1.00 51.01 4 PRO C C 1
ATOM 7048 O O . PRO C 1 24 ? 27.540 13.539 82.458 1.00 50.15 4 PRO C O 1
ATOM 7052 N N . GLN C 1 25 ? 29.123 15.148 82.470 1.00 46.50 5 GLN C N 1
ATOM 7053 C CA . GLN C 1 25 ? 29.052 15.411 83.911 1.00 46.03 5 GLN C CA 1
ATOM 7054 C C . GLN C 1 25 ? 28.129 16.569 84.298 1.00 46.79 5 GLN C C 1
ATOM 7055 O O . GLN C 1 25 ? 27.197 16.367 85.080 1.00 46.42 5 GLN C O 1
ATOM 7061 N N . SER C 1 26 ? 28.397 17.775 83.773 1.00 41.06 6 SER C N 1
ATOM 7062 C CA . SER C 1 26 ? 27.625 18.982 84.078 1.00 39.05 6 SER C CA 1
ATOM 7063 C C . SER C 1 26 ? 26.228 18.957 83.501 1.00 38.29 6 SER C C 1
ATOM 7064 O O . SER C 1 26 ? 25.963 18.216 82.561 1.00 35.74 6 SER C O 1
ATOM 7067 N N . TRP C 1 27 ? 25.348 19.814 84.028 1.00 34.58 7 TRP C N 1
ATOM 7068 C CA . TRP C 1 27 ? 23.993 19.978 83.515 1.00 33.62 7 TRP C CA 1
ATOM 7069 C C . TRP C 1 27 ? 24.064 20.424 82.066 1.00 36.79 7 TRP C C 1
ATOM 7070 O O . TRP C 1 27 ? 23.308 19.912 81.241 1.00 34.97 7 TRP C O 1
ATOM 7081 N N . GLU C 1 28 ? 25.004 21.349 81.759 1.00 33.48 8 GLU C N 1
ATOM 7082 C CA . GLU C 1 28 ? 25.231 21.904 80.420 1.00 33.11 8 GLU C CA 1
ATOM 7083 C C . GLU C 1 28 ? 25.658 20.805 79.445 1.00 34.68 8 GLU C C 1
ATOM 7084 O O . GLU C 1 28 ? 25.099 20.727 78.348 1.00 33.29 8 GLU C O 1
ATOM 7090 N N . ALA C 1 29 ? 26.625 19.954 79.843 1.00 31.42 9 ALA C N 1
ATOM 7091 C CA . ALA C 1 29 ? 27.113 18.858 78.994 1.00 31.97 9 ALA C CA 1
ATOM 7092 C C . ALA C 1 29 ? 26.007 17.822 78.733 1.00 35.57 9 ALA C C 1
ATOM 7093 O O . ALA C 1 29 ? 25.771 17.455 77.577 1.00 34.90 9 ALA C O 1
ATOM 7095 N N . ARG C 1 30 ? 25.277 17.433 79.795 1.00 31.15 10 ARG C N 1
ATOM 7096 C CA . ARG C 1 30 ? 24.158 16.491 79.710 1.00 29.75 10 ARG C CA 1
ATOM 7097 C C . ARG C 1 30 ? 23.074 16.994 78.754 1.00 32.21 10 ARG C C 1
ATOM 7098 O O . ARG C 1 30 ? 22.577 16.226 77.924 1.00 31.12 10 ARG C O 1
ATOM 7106 N N . ALA C 1 31 ? 22.759 18.301 78.822 1.00 28.69 11 ALA C N 1
ATOM 7107 C CA . ALA C 1 31 ? 21.739 18.906 77.977 1.00 27.68 11 ALA C CA 1
ATOM 7108 C C . ALA C 1 31 ? 22.142 18.813 76.495 1.00 33.62 11 ALA C C 1
ATOM 7109 O O . ALA C 1 31 ? 21.341 18.386 75.669 1.00 32.50 11 ALA C O 1
ATOM 7111 N N . GLU C 1 32 ? 23.404 19.122 76.180 1.00 32.07 12 GLU C N 1
ATOM 7112 C CA . GLU C 1 32 ? 23.925 19.078 74.809 1.00 32.11 12 GLU C CA 1
ATOM 7113 C C . GLU C 1 32 ? 24.086 17.663 74.250 1.00 35.79 12 GLU C C 1
ATOM 7114 O O . GLU C 1 32 ? 23.937 17.481 73.045 1.00 36.22 12 GLU C O 1
ATOM 7120 N N . THR C 1 33 ? 24.378 16.673 75.116 1.00 31.61 13 THR C N 1
ATOM 7121 C CA . THR C 1 33 ? 24.601 15.278 74.711 1.00 31.04 13 THR C CA 1
ATOM 7122 C C . THR C 1 33 ? 23.316 14.573 74.206 1.00 34.17 13 THR C C 1
ATOM 7123 O O . THR C 1 33 ? 23.385 13.746 73.298 1.00 33.78 13 THR C O 1
ATOM 7127 N N . TYR C 1 34 ? 22.170 14.878 74.814 1.00 29.57 14 TYR C N 1
ATOM 7128 C CA . TYR C 1 34 ? 20.932 14.163 74.536 1.00 29.20 14 TYR C CA 1
ATOM 7129 C C . TYR C 1 34 ? 19.800 14.977 73.946 1.00 31.48 14 TYR C C 1
ATOM 7130 O O . TYR C 1 34 ? 18.759 14.392 73.647 1.00 29.00 14 TYR C O 1
ATOM 7139 N N . SER C 1 35 ? 19.976 16.308 73.768 1.00 30.24 15 SER C N 1
ATOM 7140 C CA . SER C 1 35 ? 18.903 17.148 73.219 1.00 29.17 15 SER C CA 1
ATOM 7141 C C . SER C 1 35 ? 19.043 17.490 71.755 1.00 32.64 15 SER C C 1
ATOM 7142 O O . SER C 1 35 ? 20.150 17.756 71.272 1.00 33.55 15 SER C O 1
ATOM 7145 N N . LEU C 1 36 ? 17.896 17.599 71.080 1.00 28.69 16 LEU C N 1
ATOM 7146 C CA . LEU C 1 36 ? 17.798 18.173 69.742 1.00 29.86 16 LEU C CA 1
ATOM 7147 C C . LEU C 1 36 ? 17.002 19.473 70.015 1.00 33.46 16 LEU C C 1
ATOM 7148 O O . LEU C 1 36 ? 15.809 19.426 70.340 1.00 32.30 16 LEU C O 1
ATOM 7153 N N . TYR C 1 37 ? 17.696 20.619 69.978 1.00 29.42 17 TYR C N 1
ATOM 7154 C CA . TYR C 1 37 ? 17.117 21.918 70.311 1.00 28.14 17 TYR C CA 1
ATOM 7155 C C . TYR C 1 37 ? 16.232 22.549 69.213 1.00 31.15 17 TYR C C 1
ATOM 7156 O O . TYR C 1 37 ? 16.648 22.658 68.053 1.00 31.09 17 TYR C O 1
ATOM 7165 N N . GLY C 1 38 ? 15.035 22.985 69.607 1.00 26.82 18 GLY C N 1
ATOM 7166 C CA . GLY C 1 38 ? 14.114 23.682 68.719 1.00 25.46 18 GLY C CA 1
ATOM 7167 C C . GLY C 1 38 ? 14.119 25.164 69.058 1.00 29.16 18 GLY C C 1
ATOM 7168 O O . GLY C 1 38 ? 14.277 25.520 70.235 1.00 28.49 18 GLY C O 1
ATOM 7169 N N . PHE C 1 39 ? 14.000 26.042 68.035 1.00 25.17 19 PHE C N 1
ATOM 7170 C CA . PHE C 1 39 ? 13.975 27.506 68.174 1.00 24.94 19 PHE C CA 1
ATOM 7171 C C . PHE C 1 39 ? 15.098 27.998 69.121 1.00 30.02 19 PHE C C 1
ATOM 7172 O O . PHE C 1 39 ? 14.874 28.812 70.028 1.00 29.80 19 PHE C O 1
ATOM 7180 N N . THR C 1 40 ? 16.302 27.442 68.915 1.00 27.37 20 THR C N 1
ATOM 7181 C CA . THR C 1 40 ? 17.479 27.706 69.739 1.00 28.14 20 THR C CA 1
ATOM 7182 C C . THR C 1 40 ? 18.633 28.071 68.846 1.00 32.20 20 THR C C 1
ATOM 7183 O O . THR C 1 40 ? 19.049 27.262 68.014 1.00 31.37 20 THR C O 1
ATOM 7187 N N . ASP C 1 41 ? 19.172 29.282 69.040 1.00 29.87 21 ASP C N 1
ATOM 7188 C CA . ASP C 1 41 ? 20.314 29.755 68.268 1.00 29.93 21 ASP C CA 1
ATOM 7189 C C . ASP C 1 41 ? 21.535 28.977 68.731 1.00 34.98 21 ASP C C 1
ATOM 7190 O O . ASP C 1 41 ? 21.978 29.126 69.882 1.00 35.36 21 ASP C O 1
ATOM 7203 N N . PRO C 1 43 ? 24.981 29.006 67.747 1.00 36.53 23 PRO C N 1
ATOM 7204 C CA . PRO C 1 43 ? 26.240 29.678 68.147 1.00 37.72 23 PRO C CA 1
ATOM 7205 C C . PRO C 1 43 ? 26.185 30.218 69.585 1.00 42.05 23 PRO C C 1
ATOM 7206 O O . PRO C 1 43 ? 27.173 30.085 70.306 1.00 41.93 23 PRO C O 1
ATOM 7210 N N . SER C 1 44 ? 25.013 30.784 70.010 1.00 38.55 24 SER C N 1
ATOM 7211 C CA . SER C 1 44 ? 24.766 31.310 71.360 1.00 37.85 24 SER C CA 1
ATOM 7212 C C . SER C 1 44 ? 24.774 30.145 72.371 1.00 39.65 24 SER C C 1
ATOM 7213 O O . SER C 1 44 ? 25.385 30.261 73.431 1.00 38.39 24 SER C O 1
ATOM 7216 N N . LEU C 1 45 ? 24.131 29.016 72.024 1.00 35.17 25 LEU C N 1
ATOM 7217 C CA . LEU C 1 45 ? 24.098 27.853 72.910 1.00 35.44 25 LEU C CA 1
ATOM 7218 C C . LEU C 1 45 ? 25.485 27.304 73.197 1.00 40.50 25 LEU C C 1
ATOM 7219 O O . LEU C 1 45 ? 25.814 27.081 74.361 1.00 40.00 25 LEU C O 1
ATOM 7224 N N . HIS C 1 46 ? 26.309 27.109 72.151 1.00 39.12 26 HIS C N 1
ATOM 7225 C CA . HIS C 1 46 ? 27.672 26.596 72.336 1.00 40.27 26 HIS C CA 1
ATOM 7226 C C . HIS C 1 46 ? 28.522 27.576 73.140 1.00 44.63 26 HIS C C 1
ATOM 7227 O O . HIS C 1 46 ? 29.362 27.144 73.929 1.00 45.28 26 HIS C O 1
ATOM 7234 N N . GLN C 1 47 ? 28.276 28.892 72.967 1.00 39.61 27 GLN C N 1
ATOM 7235 C CA . GLN C 1 47 ? 29.013 29.932 73.679 1.00 40.61 27 GLN C CA 1
ATOM 7236 C C . GLN C 1 47 ? 28.581 30.082 75.146 1.00 45.06 27 GLN C C 1
ATOM 7237 O O . GLN C 1 47 ? 29.441 30.179 76.017 1.00 47.39 27 GLN C O 1
ATOM 7243 N N . ARG C 1 48 ? 27.267 30.127 75.412 1.00 39.15 28 ARG C N 1
ATOM 7244 C CA . ARG C 1 48 ? 26.727 30.363 76.756 1.00 38.76 28 ARG C CA 1
ATOM 7245 C C . ARG C 1 48 ? 26.406 29.113 77.572 1.00 41.60 28 ARG C C 1
ATOM 7246 O O . ARG C 1 48 ? 26.433 29.161 78.805 1.00 40.91 28 ARG C O 1
ATOM 7254 N N . GLY C 1 49 ? 26.055 28.031 76.885 1.00 37.14 29 GLY C N 1
ATOM 7255 C CA . GLY C 1 49 ? 25.634 26.793 77.515 1.00 36.08 29 GLY C CA 1
ATOM 7256 C C . GLY C 1 49 ? 24.143 26.865 77.745 1.00 38.57 29 GLY C C 1
ATOM 7257 O O . GLY C 1 49 ? 23.575 27.965 77.802 1.00 36.46 29 GLY C O 1
ATOM 7258 N N . THR C 1 50 ? 23.492 25.695 77.852 1.00 34.76 30 THR C N 1
ATOM 7259 C CA . THR C 1 50 ? 22.049 25.619 78.112 1.00 33.17 30 THR C CA 1
ATOM 7260 C C . THR C 1 50 ? 21.778 26.175 79.519 1.00 36.28 30 THR C C 1
ATOM 7261 O O . THR C 1 50 ? 22.523 25.876 80.455 1.00 33.67 30 THR C O 1
ATOM 7265 N N . VAL C 1 51 ? 20.722 26.980 79.656 1.00 33.69 31 VAL C N 1
ATOM 7266 C CA . VAL C 1 51 ? 20.311 27.468 80.973 1.00 33.78 31 VAL C CA 1
ATOM 7267 C C . VAL C 1 51 ? 19.286 26.425 81.444 1.00 35.96 31 VAL C C 1
ATOM 7268 O O . VAL C 1 51 ? 18.202 26.334 80.876 1.00 34.63 31 VAL C O 1
ATOM 7272 N N . VAL C 1 52 ? 19.676 25.595 82.421 1.00 32.58 32 VAL C N 1
ATOM 7273 C CA . VAL C 1 52 ? 18.845 24.508 82.956 1.00 31.61 32 VAL C CA 1
ATOM 7274 C C . VAL C 1 52 ? 18.104 25.018 84.198 1.00 36.17 32 VAL C C 1
ATOM 7275 O O . VAL C 1 52 ? 18.725 25.306 85.221 1.00 37.16 32 VAL C O 1
ATOM 7279 N N . VAL C 1 53 ? 16.780 25.168 84.076 1.00 32.17 33 VAL C N 1
ATOM 7280 C CA . VA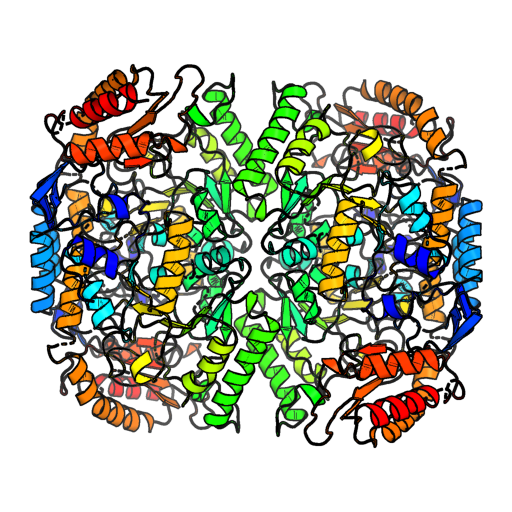L C 1 53 ? 15.901 25.762 85.100 1.00 31.08 33 VAL C CA 1
ATOM 7281 C C . VAL C 1 53 ? 15.316 24.720 86.057 1.00 33.97 33 VAL C C 1
ATOM 7282 O O . VAL C 1 53 ? 14.739 23.741 85.605 1.00 34.48 33 VAL C O 1
ATOM 7286 N N . THR C 1 54 ? 15.371 24.988 87.375 1.00 30.41 34 THR C N 1
ATOM 7287 C CA . THR C 1 54 ? 14.877 24.049 88.400 1.00 30.45 34 THR C CA 1
ATOM 7288 C C . THR C 1 54 ? 13.529 24.398 89.025 1.00 33.54 34 THR C C 1
ATOM 7289 O O . THR C 1 54 ? 12.780 23.490 89.399 1.00 31.69 34 THR C O 1
ATOM 7293 N N . HIS C 1 55 ? 13.250 25.699 89.201 1.00 31.99 35 HIS C N 1
ATOM 7294 C CA . HIS C 1 55 ? 12.039 26.204 89.864 1.00 31.53 35 HIS C CA 1
ATOM 7295 C C . HIS C 1 55 ? 11.878 27.717 89.628 1.00 35.59 35 HIS C C 1
ATOM 7296 O O . HIS C 1 55 ? 12.724 28.347 88.996 1.00 35.00 35 HIS C O 1
ATOM 7303 N N . GLY C 1 56 ? 10.818 28.281 90.194 1.00 33.82 36 GLY C N 1
ATOM 7304 C CA . GLY C 1 56 ? 10.527 29.708 90.115 1.00 33.67 36 GLY C CA 1
ATOM 7305 C C . GLY C 1 56 ? 9.760 30.221 91.318 1.00 38.23 36 GLY C C 1
ATOM 7306 O O . GLY C 1 56 ? 9.369 29.441 92.188 1.00 38.36 36 GLY C O 1
ATOM 7307 N N . GLU C 1 57 ? 9.553 31.546 91.372 1.00 34.67 37 GLU C N 1
ATOM 7308 C CA . GLU C 1 57 ? 8.867 32.256 92.452 1.00 34.85 37 GLU C CA 1
ATOM 7309 C C . GLU C 1 57 ? 8.252 33.484 91.837 1.00 36.15 37 GLU C C 1
ATOM 7310 O O . GLU C 1 57 ? 8.982 34.347 91.323 1.00 34.12 37 GLU C O 1
ATOM 7316 N N . GLY C 1 58 ? 6.924 33.549 91.859 1.00 31.98 38 GLY C N 1
ATOM 7317 C CA . GLY C 1 58 ? 6.218 34.652 91.219 1.00 31.65 38 GLY C CA 1
ATOM 7318 C C . GLY C 1 58 ? 6.680 34.773 89.775 1.00 36.42 38 GLY C C 1
ATOM 7319 O O . GLY C 1 58 ? 6.702 33.761 89.061 1.00 37.32 38 GLY C O 1
ATOM 7320 N N . PRO C 1 59 ? 7.201 35.946 89.337 1.00 33.65 39 PRO C N 1
ATOM 7321 C CA . PRO C 1 59 ? 7.664 36.059 87.933 1.00 33.40 39 PRO C CA 1
ATOM 7322 C C . PRO C 1 59 ? 9.149 35.720 87.714 1.00 36.43 39 PRO C C 1
ATOM 7323 O O . PRO C 1 59 ? 9.686 35.982 86.638 1.00 36.10 39 PRO C O 1
ATOM 7327 N N . TYR C 1 60 ? 9.807 35.126 88.719 1.00 33.50 40 TYR C N 1
ATOM 7328 C CA . TYR C 1 60 ? 11.224 34.783 88.639 1.00 33.59 40 TYR C CA 1
ATOM 7329 C C . TYR C 1 60 ? 11.447 33.292 88.443 1.00 37.34 40 TYR C C 1
ATOM 7330 O O . TYR C 1 60 ? 10.688 32.476 88.980 1.00 35.09 40 TYR C O 1
ATOM 7339 N N . ILE C 1 61 ? 12.523 32.945 87.712 1.00 33.61 41 ILE C N 1
ATOM 7340 C CA . ILE C 1 61 ? 12.965 31.567 87.497 1.00 33.79 41 ILE C CA 1
ATOM 7341 C C . ILE C 1 61 ? 14.384 31.428 88.045 1.00 37.20 41 ILE C C 1
ATOM 7342 O O . ILE C 1 61 ? 15.135 32.406 88.041 1.00 36.90 41 ILE C O 1
ATOM 7347 N N . VAL C 1 62 ? 14.751 30.222 88.515 1.00 33.56 42 VAL C N 1
ATOM 7348 C CA . VAL C 1 62 ? 16.087 29.984 89.082 1.00 34.38 42 VAL C CA 1
ATOM 7349 C C . VAL C 1 62 ? 16.706 28.776 88.383 1.00 38.12 42 VAL C C 1
ATOM 7350 O O . VAL C 1 62 ? 16.042 27.742 88.238 1.00 36.85 42 VAL C O 1
ATOM 7354 N N . ASP C 1 63 ? 17.975 28.908 87.965 1.00 34.96 43 ASP C N 1
ATOM 7355 C CA . ASP C 1 63 ? 18.692 27.832 87.279 1.00 34.18 43 ASP C CA 1
ATOM 7356 C C . ASP C 1 63 ? 19.560 26.981 88.213 1.00 37.53 43 ASP C C 1
ATOM 7357 O O . ASP C 1 63 ? 19.686 27.303 89.403 1.00 37.98 43 ASP C O 1
ATOM 7362 N N . VAL C 1 64 ? 20.172 25.902 87.666 1.00 33.51 44 VAL C N 1
ATOM 7363 C CA . VAL C 1 64 ? 21.014 24.913 88.374 1.00 33.18 44 VAL C CA 1
ATOM 7364 C C . VAL C 1 64 ? 22.229 25.528 89.085 1.00 39.09 44 VAL C C 1
ATOM 7365 O O . VAL C 1 64 ? 22.740 24.953 90.047 1.00 38.67 44 VAL C O 1
ATOM 7369 N N . ASN C 1 65 ? 22.701 26.680 88.582 1.00 37.64 45 ASN C N 1
ATOM 7370 C CA . ASN C 1 65 ? 23.864 27.369 89.126 1.00 38.40 45 ASN C CA 1
ATOM 7371 C C . ASN C 1 65 ? 23.461 28.443 90.149 1.00 42.59 45 ASN C C 1
ATOM 7372 O O . ASN C 1 65 ? 24.321 29.166 90.639 1.00 43.98 45 ASN C O 1
ATOM 7377 N N . GLY C 1 66 ? 22.169 28.508 90.471 1.00 38.12 46 GLY C N 1
ATOM 7378 C CA . GLY C 1 66 ? 21.614 29.461 91.419 1.00 38.24 46 GLY C CA 1
ATOM 7379 C C . GLY C 1 66 ? 21.398 30.860 90.864 1.00 43.90 46 GLY C C 1
ATOM 7380 O O . GLY C 1 66 ? 21.211 31.798 91.642 1.00 44.56 46 GLY C O 1
ATOM 7381 N N . ARG C 1 67 ? 21.430 31.031 89.529 1.00 40.21 47 ARG C N 1
ATOM 7382 C CA . ARG C 1 67 ? 21.183 32.351 88.932 1.00 40.85 47 ARG C CA 1
ATOM 7383 C C . ARG C 1 67 ? 19.685 32.591 88.847 1.00 41.67 47 ARG C C 1
ATOM 7384 O O . ARG C 1 67 ? 18.939 31.689 88.469 1.00 38.47 47 ARG C O 1
ATOM 7392 N N . ARG C 1 68 ? 19.250 33.794 89.225 1.00 38.34 48 ARG C N 1
ATOM 7393 C CA . ARG C 1 68 ? 17.841 34.177 89.222 1.00 37.42 48 ARG C CA 1
ATOM 7394 C C . ARG C 1 68 ? 17.570 35.135 88.072 1.00 39.70 48 ARG C C 1
ATOM 7395 O O . ARG C 1 68 ? 18.383 36.025 87.804 1.00 39.56 48 ARG C O 1
ATOM 7403 N N . TYR C 1 69 ? 16.436 34.951 87.391 1.00 34.00 49 TYR C N 1
ATOM 7404 C CA . TYR C 1 69 ? 16.084 35.818 86.260 1.00 34.37 49 TYR C CA 1
ATOM 7405 C C . TYR C 1 69 ? 14.646 36.246 86.354 1.00 37.97 49 TYR C C 1
ATOM 7406 O O . TYR C 1 69 ? 13.782 35.435 86.676 1.00 36.51 49 TYR C O 1
ATOM 7415 N N . LEU C 1 70 ? 14.366 37.501 86.013 1.00 36.57 50 LEU C N 1
ATOM 7416 C CA . LEU C 1 70 ? 12.983 37.950 85.934 1.00 35.59 50 LEU C CA 1
ATOM 7417 C C . LEU C 1 70 ? 12.497 37.548 84.525 1.00 37.35 50 LEU C C 1
ATOM 7418 O O . LEU C 1 70 ? 13.042 38.042 83.532 1.00 35.70 50 LEU C O 1
ATOM 7423 N N . ASP C 1 71 ? 11.524 36.611 84.438 1.00 33.71 51 ASP C N 1
ATOM 7424 C CA . ASP C 1 71 ? 11.041 36.172 83.128 1.00 32.28 51 ASP C CA 1
ATOM 7425 C C . ASP C 1 71 ? 9.921 37.090 82.619 1.00 36.16 51 ASP C C 1
ATOM 7426 O O . ASP C 1 71 ? 8.726 36.864 82.879 1.00 33.65 51 ASP C O 1
ATOM 7431 N N . ALA C 1 72 ? 10.331 38.130 81.868 1.00 35.61 52 ALA C N 1
ATOM 7432 C CA . ALA C 1 72 ? 9.428 39.145 81.327 1.00 35.39 52 ALA C CA 1
ATOM 7433 C C . ALA C 1 72 ? 8.731 38.687 80.049 1.00 35.73 52 ALA C C 1
ATOM 7434 O O . ALA C 1 72 ? 8.080 39.468 79.365 1.00 32.80 52 ALA C O 1
ATOM 7436 N N . ASN C 1 73 ? 8.846 37.401 79.754 1.00 32.78 53 ASN C N 1
ATOM 7437 C CA . ASN C 1 73 ? 8.166 36.785 78.622 1.00 31.37 53 ASN C CA 1
ATOM 7438 C C . ASN C 1 73 ? 7.171 35.723 79.078 1.00 31.03 53 ASN C C 1
ATOM 7439 O O . ASN C 1 73 ? 6.572 35.066 78.224 1.00 26.97 53 ASN C O 1
ATOM 7444 N N . SER C 1 74 ? 6.982 35.562 80.430 1.00 27.68 54 SER C N 1
ATOM 7445 C CA . SER C 1 74 ? 6.057 34.580 81.037 1.00 26.86 54 SER C CA 1
ATOM 7446 C C . SER C 1 74 ? 6.356 33.165 80.522 1.00 30.67 54 SER C C 1
ATOM 7447 O O . SER C 1 74 ? 5.429 32.382 80.280 1.00 26.00 54 SER C O 1
ATOM 7450 N N . GLY C 1 75 ? 7.646 32.862 80.329 1.00 30.29 55 GLY C N 1
ATOM 7451 C CA . GLY C 1 75 ? 8.060 31.601 79.728 1.00 28.44 55 GLY C CA 1
ATOM 7452 C C . GLY C 1 75 ? 7.871 31.779 78.235 1.00 32.05 55 GLY C C 1
ATOM 7453 O O . GLY C 1 75 ? 8.704 32.407 77.576 1.00 31.75 55 GLY C O 1
ATOM 7454 N N . LEU C 1 76 ? 6.715 31.337 77.716 1.00 29.16 56 LEU C N 1
ATOM 7455 C CA . LEU C 1 76 ? 6.358 31.510 76.301 1.00 29.73 56 LEU C CA 1
ATOM 7456 C C . LEU C 1 76 ? 4.975 32.157 76.226 1.00 32.33 56 LEU C C 1
ATOM 7457 O O . LEU C 1 76 ? 4.068 31.555 75.646 1.00 31.44 56 LEU C O 1
ATOM 7462 N N . TRP C 1 77 ? 4.809 33.392 76.810 1.00 29.10 57 TRP C N 1
ATOM 7463 C CA . TRP C 1 77 ? 3.550 34.172 76.852 1.00 28.87 57 TRP C CA 1
ATOM 7464 C C . TRP C 1 77 ? 2.505 33.615 77.852 1.00 31.18 57 TRP C C 1
ATOM 7465 O O . TRP C 1 77 ? 1.626 34.354 78.300 1.00 31.96 57 TRP C O 1
ATOM 7476 N N . ASN C 1 78 ? 2.580 32.321 78.164 1.00 27.89 58 ASN C N 1
ATOM 7477 C CA . ASN C 1 78 ? 1.557 31.543 78.857 1.00 27.21 58 ASN C CA 1
ATOM 7478 C C . ASN C 1 78 ? 1.515 31.513 80.371 1.00 30.72 58 ASN C C 1
ATOM 7479 O O . ASN C 1 78 ? 0.442 31.304 80.939 1.00 31.33 58 ASN C O 1
ATOM 7492 N N . VAL C 1 80 ? 1.138 33.287 82.960 1.00 27.08 60 VAL C N 1
ATOM 7493 C CA . VAL C 1 80 ? 0.525 34.538 83.401 1.00 27.34 60 VAL C CA 1
ATOM 7494 C C . VAL C 1 80 ? 0.351 34.645 84.892 1.00 31.40 60 VAL C C 1
ATOM 7495 O O . VAL C 1 80 ? 0.302 35.759 85.412 1.00 31.12 60 VAL C O 1
ATOM 7499 N N . ALA C 1 81 ? 0.264 33.492 85.584 1.00 28.58 61 ALA C N 1
ATOM 7500 C CA . ALA C 1 81 ? 0.113 33.444 87.034 1.00 29.06 61 ALA C CA 1
ATOM 7501 C C . ALA C 1 81 ? 1.460 33.247 87.726 1.00 33.63 61 ALA C C 1
ATOM 7502 O O . ALA C 1 81 ? 1.515 33.068 88.945 1.00 33.50 61 ALA C O 1
ATOM 7504 N N . GLY C 1 82 ? 2.536 33.306 86.942 1.00 30.74 62 GLY C N 1
ATOM 7505 C CA . GLY C 1 82 ? 3.877 33.130 87.469 1.00 31.04 62 GLY C CA 1
ATOM 7506 C C . GLY C 1 82 ? 4.317 31.683 87.561 1.00 33.02 62 GLY C C 1
ATOM 7507 O O . GLY C 1 82 ? 3.657 30.795 87.013 1.00 31.73 62 GLY C O 1
ATOM 7508 N N . PHE C 1 83 ? 5.446 31.440 88.264 1.00 29.89 63 PHE C N 1
ATOM 7509 C CA . PHE C 1 83 ? 6.086 30.125 88.301 1.00 30.77 63 PHE C CA 1
ATOM 7510 C C . PHE C 1 83 ? 5.896 29.249 89.533 1.00 34.84 63 PHE C C 1
ATOM 7511 O O . PHE C 1 83 ? 6.463 28.159 89.566 1.00 35.70 63 PHE C O 1
ATOM 7519 N N . ASP C 1 84 ? 5.097 29.688 90.525 1.00 32.01 64 ASP C N 1
ATOM 7520 C CA . ASP C 1 84 ? 4.834 28.892 91.736 1.00 31.66 64 ASP C CA 1
ATOM 7521 C C . ASP C 1 84 ? 3.438 29.160 92.319 1.00 35.42 64 ASP C C 1
ATOM 7522 O O . ASP C 1 84 ? 3.236 29.011 93.531 1.00 34.48 64 ASP C O 1
ATOM 7527 N N . HIS C 1 85 ? 2.481 29.597 91.462 1.00 31.54 65 HIS C N 1
ATOM 7528 C CA . HIS C 1 85 ? 1.123 29.956 91.888 1.00 31.02 65 HIS C CA 1
ATOM 7529 C C . HIS C 1 85 ? 0.492 28.820 92.714 1.00 33.61 65 HIS C C 1
ATOM 7530 O O . HIS C 1 85 ? 0.328 27.720 92.194 1.00 30.91 65 HIS C O 1
ATOM 7537 N N . LYS C 1 86 ? 0.210 29.078 94.016 1.00 30.77 66 LYS C N 1
ATOM 7538 C CA . LYS C 1 86 ? -0.330 28.062 94.938 1.00 30.57 66 LYS C CA 1
ATOM 7539 C C . LYS C 1 86 ? -1.696 27.484 94.531 1.00 32.13 66 LYS C C 1
ATOM 7540 O O . LYS C 1 86 ? -1.862 26.266 94.543 1.00 31.05 66 LYS C O 1
ATOM 7546 N N . GLY C 1 87 ? -2.652 28.361 94.220 1.00 29.55 67 GLY C N 1
ATOM 7547 C CA . GLY C 1 87 ? -3.998 27.988 93.779 1.00 28.28 67 GLY C CA 1
ATOM 7548 C C . GLY C 1 87 ? -3.966 27.029 92.606 1.00 31.64 67 GLY C C 1
ATOM 7549 O O . GLY C 1 87 ? -4.654 25.997 92.618 1.00 30.96 67 GLY C O 1
ATOM 7550 N N . LEU C 1 88 ? -3.122 27.340 91.601 1.00 25.93 68 LEU C N 1
ATOM 7551 C CA . LEU C 1 88 ? -2.976 26.481 90.426 1.00 25.21 68 LEU C CA 1
ATOM 7552 C C . LEU C 1 88 ? -2.291 25.163 90.720 1.00 28.53 68 LEU C C 1
ATOM 7553 O O . LEU C 1 88 ? -2.750 24.134 90.220 1.00 28.19 68 LEU C O 1
ATOM 7558 N N . ILE C 1 89 ? -1.221 25.177 91.556 1.00 27.90 69 ILE C N 1
ATOM 7559 C CA . ILE C 1 89 ? -0.502 23.969 92.009 1.00 27.81 69 ILE C CA 1
ATOM 7560 C C . ILE C 1 89 ? -1.504 23.036 92.731 1.00 32.19 69 ILE C C 1
ATOM 7561 O O . ILE C 1 89 ? -1.613 21.848 92.390 1.00 31.20 69 ILE C O 1
ATOM 7566 N N . ASP C 1 90 ? -2.266 23.592 93.692 1.00 30.50 70 ASP C N 1
ATOM 7567 C CA . ASP C 1 90 ? -3.269 22.840 94.436 1.00 30.24 70 ASP C CA 1
ATOM 7568 C C . ASP C 1 90 ? -4.388 22.287 93.535 1.00 32.41 70 ASP C C 1
ATOM 7569 O O . ASP C 1 90 ? -4.848 21.168 93.768 1.00 31.26 70 ASP C O 1
ATOM 7574 N N . ALA C 1 91 ? -4.786 23.035 92.487 1.00 29.83 71 ALA C N 1
ATOM 7575 C CA . ALA C 1 91 ? -5.836 22.561 91.575 1.00 28.81 71 ALA C CA 1
ATOM 7576 C C . ALA C 1 91 ? -5.344 21.369 90.749 1.00 31.26 71 ALA C C 1
ATOM 7577 O O . ALA C 1 91 ? -6.084 20.383 90.605 1.00 30.28 71 ALA C O 1
ATOM 7579 N N . ALA C 1 92 ? -4.076 21.436 90.284 1.00 26.62 72 ALA C N 1
ATOM 7580 C CA . ALA C 1 92 ? -3.397 20.381 89.527 1.00 25.62 72 ALA C CA 1
ATOM 7581 C C . ALA C 1 92 ? -3.271 19.121 90.381 1.00 30.30 72 ALA C C 1
ATOM 7582 O O . ALA C 1 92 ? -3.685 18.033 89.943 1.00 28.89 72 ALA C O 1
ATOM 7584 N N . LYS C 1 93 ? -2.723 19.268 91.611 1.00 27.16 73 LYS C N 1
ATOM 7585 C CA . LYS C 1 93 ? -2.553 18.164 92.570 1.00 27.36 73 LYS C CA 1
ATOM 7586 C C . LYS C 1 93 ? -3.903 17.483 92.903 1.00 30.85 73 LYS C C 1
ATOM 7587 O O . LYS C 1 93 ? -3.956 16.256 92.995 1.00 29.94 73 LYS C O 1
ATOM 7593 N N . ALA C 1 94 ? -4.975 18.285 93.109 1.00 28.37 74 ALA C N 1
ATOM 7594 C CA . ALA C 1 94 ? -6.312 17.753 93.447 1.00 28.84 74 ALA C CA 1
ATOM 7595 C C . ALA C 1 94 ? -6.873 16.908 92.295 1.00 29.53 74 ALA C C 1
ATOM 7596 O O . ALA C 1 94 ? -7.484 15.869 92.549 1.00 27.83 74 ALA C O 1
ATOM 7598 N N . GLN C 1 95 ? -6.637 17.321 91.044 1.00 27.00 75 GLN C N 1
ATOM 7599 C CA . GLN C 1 95 ? -7.124 16.506 89.933 1.00 26.47 75 GLN C CA 1
ATOM 7600 C C . GLN C 1 95 ? -6.350 15.203 89.779 1.00 29.70 75 GLN C C 1
ATOM 7601 O O . GLN C 1 95 ? -6.956 14.147 89.517 1.00 27.85 75 GLN C O 1
ATOM 7607 N N . TYR C 1 96 ? -5.028 15.245 89.997 1.00 27.34 76 TYR C N 1
ATOM 7608 C CA . TYR C 1 96 ? -4.247 13.997 89.963 1.00 27.28 76 TYR C CA 1
ATOM 7609 C C . TYR C 1 96 ? -4.757 13.012 91.023 1.00 32.02 76 TYR C C 1
ATOM 7610 O O . TYR C 1 96 ? -4.868 11.809 90.749 1.00 31.36 76 TYR C O 1
ATOM 7619 N N . GLU C 1 97 ? -5.137 13.534 92.199 1.00 28.46 77 GLU C N 1
ATOM 7620 C CA . GLU C 1 97 ? -5.672 12.699 93.282 1.00 28.72 77 GLU C CA 1
ATOM 7621 C C . GLU C 1 97 ? -7.062 12.127 92.971 1.00 33.18 77 GLU C C 1
ATOM 7622 O O . GLU C 1 97 ? -7.361 11.004 93.377 1.00 33.29 77 GLU C O 1
ATOM 7628 N N . ARG C 1 98 ? -7.886 12.890 92.234 1.00 27.76 78 ARG C N 1
ATOM 7629 C CA . ARG C 1 98 ? -9.250 12.524 91.861 1.00 27.62 78 ARG C CA 1
ATOM 7630 C C . ARG C 1 98 ? -9.319 11.553 90.664 1.00 31.43 78 ARG C C 1
ATOM 7631 O O . ARG C 1 98 ? -9.923 10.489 90.795 1.00 31.29 78 ARG C O 1
ATOM 7639 N N . PHE C 1 99 ? -8.757 11.947 89.493 1.00 26.60 79 PHE C N 1
ATOM 7640 C CA . PHE C 1 99 ? -8.809 11.187 88.234 1.00 26.36 79 PHE C CA 1
ATOM 7641 C C . PHE C 1 99 ? -7.664 11.705 87.338 1.00 29.78 79 PHE C C 1
ATOM 7642 O O . PHE C 1 99 ? -7.752 12.804 86.779 1.00 28.23 79 PHE C O 1
ATOM 7650 N N . PRO C 1 100 ? -6.554 10.940 87.265 1.00 26.90 80 PRO C N 1
ATOM 7651 C CA . PRO C 1 100 ? -5.336 11.451 86.608 1.00 25.34 80 PRO C CA 1
ATOM 7652 C C . PRO C 1 100 ? -5.212 11.387 85.101 1.00 29.33 80 PRO C C 1
ATOM 7653 O O . PRO C 1 100 ? -4.212 11.858 84.571 1.00 27.49 80 PRO C O 1
ATOM 7657 N N . GLY C 1 101 ? -6.157 10.746 84.432 1.00 26.44 81 GLY C N 1
ATOM 7658 C CA . GLY C 1 101 ? -6.117 10.675 82.984 1.00 25.96 81 GLY C CA 1
ATOM 7659 C C . GLY C 1 101 ? -7.279 9.922 82.395 1.00 28.59 81 GLY C C 1
ATOM 7660 O O . GLY C 1 101 ? -7.870 9.049 83.037 1.00 27.09 81 GLY C O 1
ATOM 7661 N N . TYR C 1 102 ? -7.590 10.269 81.141 1.00 26.25 82 TYR C N 1
ATOM 7662 C CA . TYR C 1 102 ? -8.594 9.653 80.298 1.00 25.95 82 TYR C CA 1
ATOM 7663 C C . TYR C 1 102 ? -8.620 10.373 78.960 1.00 29.49 82 TYR C C 1
ATOM 7664 O O . TYR C 1 102 ? -7.891 11.344 78.745 1.00 28.81 82 TYR C O 1
ATOM 7673 N N . HIS C 1 103 ? -9.427 9.854 78.060 1.00 26.99 83 HIS C N 1
ATOM 7674 C CA . HIS C 1 103 ? -9.648 10.373 76.721 1.00 26.04 83 HIS C CA 1
ATOM 7675 C C . HIS C 1 103 ? -11.089 10.906 76.613 1.00 28.68 83 HIS C C 1
ATOM 7676 O O . HIS C 1 103 ? -11.839 10.876 77.590 1.00 27.42 83 HIS C O 1
ATOM 7683 N N . ALA C 1 104 ? -11.480 11.347 75.404 1.00 25.00 84 ALA C N 1
ATOM 7684 C CA . ALA C 1 104 ? -12.806 11.870 75.127 1.00 26.04 84 ALA C CA 1
ATOM 7685 C C . ALA C 1 104 ? -13.373 11.260 73.834 1.00 29.39 84 ALA C C 1
ATOM 7686 O O . ALA C 1 104 ? -14.102 11.928 73.096 1.00 27.15 84 ALA C O 1
ATOM 7688 N N . PHE C 1 105 ? -13.044 9.971 73.570 1.00 26.11 85 PHE C N 1
ATOM 7689 C CA . PHE C 1 105 ? -13.508 9.262 72.369 1.00 26.42 85 PHE C CA 1
ATOM 7690 C C . PHE C 1 105 ? -14.576 8.229 72.738 1.00 29.52 85 PHE C C 1
ATOM 7691 O O . PHE C 1 105 ? -14.766 7.904 73.912 1.00 28.19 85 PHE C O 1
ATOM 7699 N N . PHE C 1 106 ? -15.239 7.674 71.716 1.00 27.99 86 PHE C N 1
ATOM 7700 C CA . PHE C 1 106 ? -16.215 6.586 71.834 1.00 29.27 86 PHE C CA 1
ATOM 7701 C C . PHE C 1 106 ? -17.439 6.863 72.718 1.00 34.28 86 PHE C C 1
ATOM 7702 O O . PHE C 1 106 ? -18.048 5.926 73.229 1.00 32.24 86 PHE C O 1
ATOM 7710 N N . GLY C 1 107 ? -17.801 8.132 72.859 1.00 33.41 87 GLY C N 1
ATOM 7711 C CA . GLY C 1 107 ? -18.942 8.515 73.680 1.00 33.90 87 GLY C CA 1
ATOM 7712 C C . GLY C 1 107 ? -18.646 8.516 75.168 1.00 36.18 87 GLY C C 1
ATOM 7713 O O . GLY C 1 107 ? -19.566 8.413 75.979 1.00 38.56 87 GLY C O 1
ATOM 7714 N N . ARG C 1 108 ? -17.367 8.610 75.532 1.00 30.29 88 ARG C N 1
ATOM 7715 C CA . ARG C 1 108 ? -16.903 8.696 76.918 1.00 28.85 88 ARG C CA 1
ATOM 7716 C C . ARG C 1 108 ? -16.054 9.946 77.059 1.00 31.04 88 ARG C C 1
ATOM 7717 O O . ARG C 1 108 ? -15.370 10.320 76.108 1.00 29.73 88 ARG C O 1
ATOM 7733 N N . SER C 1 110 ? -14.402 12.771 80.594 1.00 25.49 90 SER C N 1
ATOM 7734 C CA . SER C 1 110 ? -14.415 13.072 82.021 1.00 24.96 90 SER C CA 1
ATOM 7735 C C . SER C 1 110 ? -15.452 14.147 82.355 1.00 29.18 90 SER C C 1
ATOM 7736 O O . SER C 1 110 ? -15.845 14.933 81.477 1.00 27.86 90 SER C O 1
ATOM 7739 N N . ASP C 1 111 ? -15.847 14.209 83.646 1.00 25.56 91 ASP C N 1
ATOM 7740 C CA . ASP C 1 111 ? -16.728 15.256 84.163 1.00 26.25 91 ASP C CA 1
ATOM 7741 C C . ASP C 1 111 ? -16.046 16.607 83.966 1.00 28.77 91 ASP C C 1
ATOM 7742 O O . ASP C 1 111 ? -16.704 17.558 83.573 1.00 26.89 91 ASP C O 1
ATOM 7747 N N . GLN C 1 112 ? -14.704 16.653 84.141 1.00 25.92 92 GLN C N 1
ATOM 7748 C CA . GLN C 1 112 ? -13.892 17.872 83.975 1.00 25.02 92 GLN C CA 1
ATOM 7749 C C . GLN C 1 112 ? -13.982 18.444 82.545 1.00 29.47 92 GLN C C 1
ATOM 7750 O O . GLN C 1 112 ? -13.984 19.665 82.375 1.00 29.16 92 GLN C O 1
ATOM 7756 N N . THR C 1 113 ? -14.034 17.550 81.527 1.00 26.80 93 THR C N 1
ATOM 7757 C CA . THR C 1 113 ? -14.135 17.879 80.093 1.00 26.24 93 THR C CA 1
ATOM 7758 C C . THR C 1 113 ? -15.468 18.571 79.833 1.00 30.54 93 THR C C 1
ATOM 7759 O O . THR C 1 113 ? -15.488 19.606 79.176 1.00 28.74 93 THR C O 1
ATOM 7763 N N . VAL C 1 114 ? -16.575 18.000 80.382 1.00 28.24 94 VAL C N 1
ATOM 7764 C CA . VAL C 1 114 ? -17.944 18.532 80.250 1.00 27.84 94 VAL C CA 1
ATOM 7765 C C . VAL C 1 114 ? -17.987 19.934 80.871 1.00 29.51 94 VAL C C 1
ATOM 7766 O O . VAL C 1 114 ? -18.531 20.851 80.270 1.00 27.69 94 VAL C O 1
ATOM 7778 N N . LEU C 1 116 ? -15.426 22.086 81.529 1.00 27.35 96 LEU C N 1
ATOM 7779 C CA . LEU C 1 116 ? -14.627 23.072 80.797 1.00 25.82 96 LEU C CA 1
ATOM 7780 C C . LEU C 1 116 ? -15.319 23.557 79.504 1.00 28.66 96 LEU C C 1
ATOM 7781 O O . LEU C 1 116 ? -15.316 24.754 79.229 1.00 26.46 96 LEU C O 1
ATOM 7786 N N . SER C 1 117 ? -15.947 22.642 78.735 1.00 27.06 97 SER C N 1
ATOM 7787 C CA . SER C 1 117 ? -16.660 23.021 77.494 1.00 26.79 97 SER C CA 1
ATOM 7788 C C . SER C 1 117 ? -17.784 24.016 77.800 1.00 30.01 97 SER C C 1
ATOM 7789 O O . SER C 1 117 ? -17.915 25.025 77.112 1.00 28.13 97 SER C O 1
ATOM 7792 N N . GLU C 1 118 ? -18.548 23.757 78.875 1.00 27.45 98 GLU C N 1
ATOM 7793 C CA . GLU C 1 118 ? -19.617 24.648 79.356 1.00 27.40 98 GLU C CA 1
ATOM 7794 C C . GLU C 1 118 ? -19.019 26.042 79.691 1.00 31.05 98 GLU C C 1
ATOM 7795 O O . GLU C 1 118 ? -19.545 27.067 79.242 1.00 30.18 98 GLU C O 1
ATOM 7801 N N . LYS C 1 119 ? -17.894 26.056 80.446 1.00 28.26 99 LYS C N 1
ATOM 7802 C CA . LYS C 1 119 ? -17.186 27.274 80.839 1.00 28.28 99 LYS C CA 1
ATOM 7803 C C . LYS C 1 119 ? -16.643 28.059 79.635 1.00 30.63 99 LYS C C 1
ATOM 7804 O O . LYS C 1 119 ? -16.828 29.271 79.573 1.00 29.97 99 LYS C O 1
ATOM 7810 N N . LEU C 1 120 ? -15.960 27.376 78.700 1.00 26.04 100 LEU C N 1
ATOM 7811 C CA . LEU C 1 120 ? -15.408 28.026 77.507 1.00 25.80 100 LEU C CA 1
ATOM 7812 C C . LEU C 1 120 ? -16.458 28.670 76.639 1.00 29.77 100 LEU C C 1
ATOM 7813 O O . LEU C 1 120 ? -16.225 29.760 76.134 1.00 28.99 100 LEU C O 1
ATOM 7818 N N . VAL C 1 121 ? -17.612 28.024 76.477 1.00 27.62 101 VAL C N 1
ATOM 7819 C CA . VAL C 1 121 ? -18.712 28.622 75.682 1.00 28.37 101 VAL C CA 1
ATOM 7820 C C . VAL C 1 121 ? -19.209 29.895 76.408 1.00 31.51 101 VAL C C 1
ATOM 7821 O O . VAL C 1 121 ? -19.349 30.949 75.782 1.00 29.41 101 VAL C O 1
ATOM 7825 N N . GLU C 1 122 ? -19.346 29.798 77.741 1.00 28.88 102 GLU C N 1
ATOM 7826 C CA . GLU C 1 122 ? -19.771 30.892 78.618 1.00 29.69 102 GLU C CA 1
ATOM 7827 C C . GLU C 1 122 ? -18.846 32.114 78.484 1.00 30.95 102 GLU C C 1
ATOM 7828 O O . GLU C 1 122 ? -19.334 33.218 78.247 1.00 28.03 102 GLU C O 1
ATOM 7834 N N . VAL C 1 123 ? -17.527 31.915 78.692 1.00 28.38 103 VAL C N 1
ATOM 7835 C CA . VAL C 1 123 ? -16.515 32.986 78.639 1.00 27.79 103 VAL C CA 1
ATOM 7836 C C . VAL C 1 123 ? -16.185 33.461 77.237 1.00 30.78 103 VAL C C 1
ATOM 7837 O O . VAL C 1 123 ? -15.636 34.560 77.073 1.00 30.60 103 VAL C O 1
ATOM 7841 N N . SER C 1 124 ? -16.483 32.627 76.216 1.00 27.05 104 SER C N 1
ATOM 7842 C CA . SER C 1 124 ? -16.307 33.024 74.823 1.00 25.64 104 SER C CA 1
ATOM 7843 C C . SER C 1 124 ? -17.300 34.167 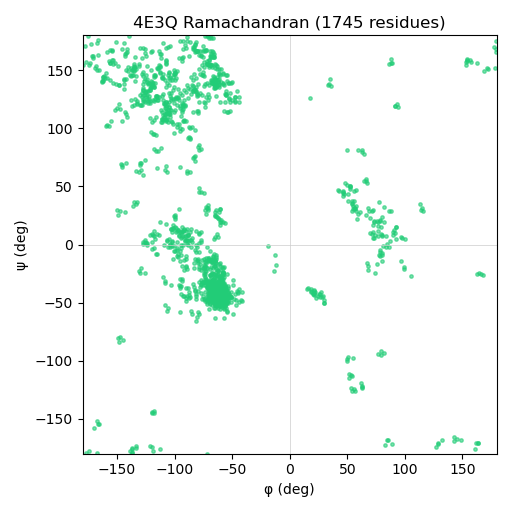74.494 1.00 29.95 104 SER C C 1
ATOM 7844 O O . SER C 1 124 ? -18.298 34.335 75.195 1.00 29.74 104 SER C O 1
ATOM 7847 N N . PRO C 1 125 ? -17.074 34.948 73.420 1.00 28.84 105 PRO C N 1
ATOM 7848 C CA . PRO C 1 125 ? -18.056 35.998 73.068 1.00 29.48 105 PRO C CA 1
ATOM 7849 C C . PRO C 1 125 ? -19.312 35.409 72.382 1.00 33.94 105 PRO C C 1
ATOM 7850 O O . PRO C 1 125 ? -20.219 36.143 71.982 1.00 34.49 105 PRO C O 1
ATOM 7854 N N . PHE C 1 126 ? -19.374 34.068 72.276 1.00 30.15 106 PHE C N 1
ATOM 7855 C CA . PHE C 1 126 ? -20.502 33.356 71.677 1.00 30.56 106 PHE C CA 1
ATOM 7856 C C . PHE C 1 126 ? -21.629 33.099 72.682 1.00 36.73 106 PHE C C 1
ATOM 7857 O O . PHE C 1 126 ? -21.374 32.847 73.863 1.00 35.40 106 PHE C O 1
ATOM 7865 N N . ASP C 1 127 ? -22.881 33.171 72.193 1.00 36.29 107 ASP C N 1
ATOM 7866 C CA . ASP C 1 127 ? -24.087 32.898 72.985 1.00 37.44 107 ASP C CA 1
ATOM 7867 C C . ASP C 1 127 ? -24.210 31.389 73.203 1.00 40.04 107 ASP C C 1
ATOM 7868 O O . ASP C 1 127 ? -24.770 30.954 74.202 1.00 41.63 107 ASP C O 1
ATOM 7873 N N . SER C 1 128 ? -23.738 30.605 72.221 1.00 34.34 108 SER C N 1
ATOM 7874 C CA . SER C 1 128 ? -23.736 29.141 72.201 1.00 32.76 108 SER C CA 1
ATOM 7875 C C . SER C 1 128 ? -22.627 28.667 71.261 1.00 33.90 108 SER C C 1
ATOM 7876 O O . SER C 1 128 ? -22.045 29.455 70.529 1.00 31.89 108 SER C O 1
ATOM 7879 N N . GLY C 1 129 ? -22.309 27.389 71.322 1.00 30.48 109 GLY C N 1
ATOM 7880 C CA . GLY C 1 129 ? -21.247 26.829 70.500 1.00 28.49 109 GLY C CA 1
ATOM 7881 C C . GLY C 1 129 ? -20.772 25.519 71.068 1.00 31.04 109 GLY C C 1
ATOM 7882 O O . GLY C 1 129 ? -21.368 25.010 72.020 1.00 30.67 109 GLY C O 1
ATOM 7883 N N . ARG C 1 130 ? -19.730 24.949 70.447 1.00 28.97 110 ARG C N 1
ATOM 7884 C CA . ARG C 1 130 ? -19.146 23.657 70.831 1.00 28.16 110 ARG C CA 1
ATOM 7885 C C . ARG C 1 130 ? -17.650 23.756 70.945 1.00 28.64 110 ARG C C 1
ATOM 7886 O O . ARG C 1 130 ? -17.050 24.615 70.323 1.00 28.24 110 ARG C O 1
ATOM 7894 N N . VAL C 1 131 ? -17.042 22.885 71.774 1.00 24.46 111 VAL C N 1
ATOM 7895 C CA . VAL C 1 131 ? -15.598 22.904 71.998 1.00 23.12 111 VAL C CA 1
ATOM 7896 C C . VAL C 1 131 ? -14.993 21.577 71.566 1.00 27.58 111 VAL C C 1
ATOM 7897 O O . VAL C 1 131 ? -15.556 20.515 71.841 1.00 26.54 111 VAL C O 1
ATOM 7901 N N . PHE C 1 132 ? -13.827 21.655 70.917 1.00 24.55 112 PHE C N 1
ATOM 7902 C CA . PHE C 1 132 ? -13.053 20.495 70.515 1.00 23.22 112 PHE C CA 1
ATOM 7903 C C . PHE C 1 132 ? -11.668 20.683 71.089 1.00 25.89 112 PHE C C 1
ATOM 7904 O O . PHE C 1 132 ? -11.080 21.765 70.945 1.00 25.86 112 PHE C O 1
ATOM 7912 N N . TYR C 1 133 ? -11.139 19.644 71.763 1.00 22.25 113 TYR C N 1
ATOM 7913 C CA . TYR C 1 133 ? -9.836 19.761 72.412 1.00 22.14 113 TYR C CA 1
ATOM 7914 C C . TYR C 1 133 ? -8.662 19.218 71.662 1.00 25.42 113 TYR C C 1
ATOM 7915 O O . TYR C 1 133 ? -8.774 18.231 70.938 1.00 23.69 113 TYR C O 1
ATOM 7924 N N . THR C 1 134 ? -7.504 19.854 71.899 1.00 22.25 114 THR C N 1
ATOM 7925 C CA . THR C 1 134 ? -6.184 19.470 71.392 1.00 21.97 114 THR C CA 1
ATOM 7926 C C . THR C 1 134 ? -5.214 19.694 72.562 1.00 26.27 114 THR C C 1
ATOM 7927 O O . THR C 1 134 ? -5.633 20.122 73.657 1.00 26.78 114 THR C O 1
ATOM 7931 N N . ASN C 1 135 ? -3.935 19.392 72.344 1.00 22.12 115 ASN C N 1
ATOM 7932 C CA . ASN C 1 135 ? -2.899 19.643 73.338 1.00 23.50 115 ASN C CA 1
ATOM 7933 C C . ASN C 1 135 ? -2.241 21.004 73.058 1.00 27.15 115 ASN C C 1
ATOM 7934 O O . ASN C 1 135 ? -1.827 21.689 73.988 1.00 28.65 115 ASN C O 1
ATOM 7939 N N . SER C 1 136 ? -2.093 21.359 71.772 1.00 22.50 116 SER C N 1
ATOM 7940 C CA . SER C 1 136 ? -1.379 22.563 71.371 1.00 21.64 116 SER C CA 1
ATOM 7941 C C . SER C 1 136 ? -2.194 23.497 70.460 1.00 24.20 116 SER C C 1
ATOM 7942 O O . SER C 1 136 ? -3.229 23.116 69.893 1.00 22.79 116 SER C O 1
ATOM 7945 N N . GLY C 1 137 ? -1.715 24.727 70.338 1.00 22.52 117 GLY C N 1
ATOM 7946 C CA . GLY C 1 137 ? -2.284 25.679 69.389 1.00 21.94 117 GLY C CA 1
ATOM 7947 C C . GLY C 1 137 ? -2.004 25.228 67.958 1.00 22.79 117 GLY C C 1
ATOM 7948 O O . GLY C 1 137 ? -2.837 25.465 67.085 1.00 22.15 117 GLY C O 1
ATOM 7949 N N . SER C 1 138 ? -0.841 24.552 67.699 1.00 19.83 118 SER C N 1
ATOM 7950 C CA . SER C 1 138 ? -0.512 24.053 66.342 1.00 21.57 118 SER C CA 1
ATOM 7951 C C . SER C 1 138 ? -1.544 22.997 65.924 1.00 25.44 118 SER C C 1
ATOM 7952 O O . SER C 1 138 ? -2.078 23.066 64.815 1.00 22.14 118 SER C O 1
ATOM 7955 N N . GLU C 1 139 ? -1.872 22.064 66.849 1.00 23.10 119 GLU C N 1
ATOM 7956 C CA . GLU C 1 139 ? -2.880 21.024 66.602 1.00 22.26 119 GLU C CA 1
ATOM 7957 C C . GLU C 1 139 ? -4.257 21.634 66.425 1.00 24.67 119 GLU C C 1
ATOM 7958 O O . GLU C 1 139 ? -5.005 21.137 65.598 1.00 25.14 119 GLU C O 1
ATOM 7964 N N . ALA C 1 140 ? -4.598 22.685 67.203 1.00 20.86 120 ALA C N 1
ATOM 7965 C CA . ALA C 1 140 ? -5.906 23.356 67.150 1.00 22.63 120 ALA C CA 1
ATOM 7966 C C . ALA C 1 140 ? -6.123 24.035 65.785 1.00 24.20 120 ALA C C 1
ATOM 7967 O O . ALA C 1 140 ? -7.184 23.873 65.180 1.00 22.01 120 ALA C O 1
ATOM 7969 N N . ASN C 1 141 ? -5.098 24.734 65.282 1.00 22.81 121 ASN C N 1
ATOM 7970 C CA . ASN C 1 141 ? -5.154 25.381 63.953 1.00 22.78 121 ASN C CA 1
ATOM 7971 C C . ASN C 1 141 ? -5.210 24.324 62.846 1.00 25.00 121 ASN C C 1
ATOM 7972 O O . ASN C 1 141 ? -5.996 24.457 61.913 1.00 25.23 121 ASN C O 1
ATOM 7977 N N . ASP C 1 142 ? -4.400 23.246 62.979 1.00 21.83 122 ASP C N 1
ATOM 7978 C CA . ASP C 1 142 ? -4.375 22.145 62.013 1.00 22.56 122 ASP C CA 1
ATOM 7979 C C . ASP C 1 142 ? -5.775 21.471 61.962 1.00 26.68 122 ASP C C 1
ATOM 7980 O O . ASP C 1 142 ? -6.286 21.184 60.873 1.00 25.51 122 ASP C O 1
ATOM 7985 N N . THR C 1 143 ? -6.408 21.302 63.142 1.00 23.40 123 THR C N 1
ATOM 7986 C CA . THR C 1 143 ? -7.740 20.720 63.315 1.00 22.75 123 THR C CA 1
ATOM 7987 C C . THR C 1 143 ? -8.784 21.628 62.664 1.00 24.96 123 THR C C 1
ATOM 7988 O O . THR C 1 143 ? -9.650 21.111 61.955 1.00 24.75 123 THR C O 1
ATOM 8000 N N . VAL C 1 145 ? -8.373 23.746 60.261 1.00 24.43 125 VAL C N 1
ATOM 8001 C CA . VAL C 1 145 ? -8.183 23.587 58.814 1.00 23.78 125 VAL C CA 1
ATOM 8002 C C . VAL C 1 145 ? -8.910 22.308 58.353 1.00 27.13 125 VAL C C 1
ATOM 8003 O O . VAL C 1 145 ? -9.713 22.353 57.407 1.00 26.55 125 VAL C O 1
ATOM 8007 N N . LYS C 1 146 ? -8.675 21.168 59.042 1.00 24.41 126 LYS C N 1
ATOM 8008 C CA . LYS C 1 146 ? -9.356 19.914 58.651 1.00 23.31 126 LYS C CA 1
ATOM 8009 C C . LYS C 1 146 ? -10.881 20.016 58.742 1.00 27.27 126 LYS C C 1
ATOM 8010 O O . LYS C 1 146 ? -11.573 19.456 57.892 1.00 26.65 126 LYS C O 1
ATOM 8024 N N . LEU C 1 148 ? -12.693 22.732 58.309 1.00 24.35 128 LEU C N 1
ATOM 8025 C CA . LEU C 1 148 ? -13.117 23.525 57.143 1.00 24.09 128 LEU C CA 1
ATOM 8026 C C . LEU C 1 148 ? -13.133 22.682 55.859 1.00 28.77 128 LEU C C 1
ATOM 8027 O O . LEU C 1 148 ? -14.102 22.741 55.110 1.00 29.05 128 LEU C O 1
ATOM 8032 N N . TRP C 1 149 ? -12.082 21.866 55.628 1.00 26.29 129 TRP C N 1
ATOM 8033 C CA . TRP C 1 149 ? -11.986 20.980 54.463 1.00 27.81 129 TRP C CA 1
ATOM 8034 C C . TRP C 1 149 ? -13.160 19.998 54.475 1.00 32.55 129 TRP C C 1
ATOM 8035 O O . TRP C 1 149 ? -13.824 19.827 53.461 1.00 32.77 129 TRP C O 1
ATOM 8046 N N . PHE C 1 150 ? -13.442 19.418 55.656 1.00 29.60 130 PHE C N 1
ATOM 8047 C CA . PHE C 1 150 ? -14.519 18.469 55.906 1.00 29.50 130 PHE C CA 1
ATOM 8048 C C . PHE C 1 150 ? -15.889 19.098 55.618 1.00 33.43 130 PHE C C 1
ATOM 8049 O O . PHE C 1 150 ? -16.689 18.517 54.884 1.00 32.72 130 PHE C O 1
ATOM 8057 N N . LEU C 1 151 ? -16.146 20.280 56.208 1.00 30.31 131 LEU C N 1
ATOM 8058 C CA . LEU C 1 151 ? -17.417 21.000 56.095 1.00 30.16 131 LEU C CA 1
ATOM 8059 C C . LEU C 1 151 ? -17.746 21.414 54.683 1.00 33.22 131 LEU C C 1
ATOM 8060 O O . LEU C 1 151 ? -18.872 21.171 54.222 1.00 33.87 131 LEU C O 1
ATOM 8065 N N . HIS C 1 152 ? -16.810 22.105 54.017 1.00 29.85 132 HIS C N 1
ATOM 8066 C CA . HIS C 1 152 ? -17.051 22.591 52.663 1.00 29.55 132 HIS C CA 1
ATOM 8067 C C . HIS C 1 152 ? -17.323 21.436 51.713 1.00 32.74 132 HIS C C 1
ATOM 8068 O O . HIS C 1 152 ? -18.303 21.504 50.972 1.00 30.88 132 HIS C O 1
ATOM 8075 N N . ALA C 1 153 ? -16.522 20.335 51.811 1.00 30.18 133 ALA C N 1
ATOM 8076 C CA . ALA C 1 153 ? -16.737 19.146 50.986 1.00 30.57 133 ALA C CA 1
ATOM 8077 C C . ALA C 1 153 ? -18.098 18.501 51.253 1.00 35.21 133 ALA C C 1
ATOM 8078 O O . ALA C 1 153 ? -18.744 18.064 50.302 1.00 35.43 133 ALA C O 1
ATOM 8080 N N . ALA C 1 154 ? -18.542 18.450 52.533 1.00 32.57 134 ALA C N 1
ATOM 8081 C CA . ALA C 1 154 ? -19.847 17.886 52.899 1.00 32.75 134 ALA C CA 1
ATOM 8082 C C . ALA C 1 154 ? -20.955 18.772 52.352 1.00 38.02 134 ALA C C 1
ATOM 8083 O O . ALA C 1 154 ? -22.030 18.278 52.022 1.00 38.51 134 ALA C O 1
ATOM 8085 N N . GLU C 1 155 ? -20.680 20.085 52.242 1.00 33.96 135 GLU C N 1
ATOM 8086 C CA . GLU C 1 155 ? -21.619 21.083 51.733 1.00 33.85 135 GLU C CA 1
ATOM 8087 C C . GLU C 1 155 ? -21.629 21.214 50.202 1.00 40.46 135 GLU C C 1
ATOM 8088 O O . GLU C 1 155 ? -22.330 22.068 49.655 1.00 42.22 135 GLU C O 1
ATOM 8094 N N . GLY C 1 156 ? -20.879 20.347 49.529 1.00 37.10 136 GLY C N 1
ATOM 8095 C CA . GLY C 1 156 ? -20.846 20.278 48.072 1.00 36.84 136 GLY C CA 1
ATOM 8096 C C . GLY C 1 156 ? -19.772 21.098 47.398 1.00 38.36 136 GLY C C 1
ATOM 8097 O O . GLY C 1 156 ? -19.852 21.316 46.190 1.00 37.12 136 GLY C O 1
ATOM 8098 N N . LYS C 1 157 ? -18.758 21.562 48.159 1.00 33.03 137 LYS C N 1
ATOM 8099 C CA . LYS C 1 157 ? -17.656 22.351 47.577 1.00 31.81 137 LYS C CA 1
ATOM 8100 C C . LYS C 1 157 ? -16.303 21.772 48.026 1.00 33.51 137 LYS C C 1
ATOM 8101 O O . LYS C 1 157 ? -15.604 22.427 48.803 1.00 31.71 137 LYS C O 1
ATOM 8107 N N . PRO C 1 158 ? -15.896 20.561 47.549 1.00 30.24 138 PRO C N 1
ATOM 8108 C CA . PRO C 1 158 ? -14.613 20.000 48.004 1.00 29.80 138 PRO C CA 1
ATOM 8109 C C . PRO C 1 158 ? -13.384 20.788 47.571 1.00 33.69 138 PRO C C 1
ATOM 8110 O O . PRO C 1 158 ? -12.345 20.654 48.212 1.00 32.55 138 PRO C O 1
ATOM 8114 N N . GLN C 1 159 ? -13.528 21.661 46.535 1.00 31.37 139 GLN C N 1
ATOM 8115 C CA . GLN C 1 159 ? -12.437 22.519 46.068 1.00 31.11 139 GLN C CA 1
ATOM 8116 C C . GLN C 1 159 ? -12.170 23.689 47.037 1.00 33.13 139 GLN C C 1
ATOM 8117 O O . GLN C 1 159 ? -11.144 24.350 46.910 1.00 31.06 139 GLN C O 1
ATOM 8123 N N . LYS C 1 160 ? -13.087 23.937 47.997 1.00 30.79 140 LYS C N 1
ATOM 8124 C CA . LYS C 1 160 ? -12.980 25.052 48.956 1.00 30.03 140 LYS C CA 1
ATOM 8125 C C . LYS C 1 160 ? -11.975 24.620 50.035 1.00 34.47 140 LYS C C 1
ATOM 8126 O O . LYS C 1 160 ? -12.343 24.037 51.066 1.00 34.77 140 LYS C O 1
ATOM 8132 N N . ARG C 1 161 ? -10.673 24.849 49.738 1.00 29.00 141 ARG C N 1
ATOM 8133 C CA . ARG C 1 161 ? -9.550 24.344 50.520 1.00 26.95 141 ARG C CA 1
ATOM 8134 C C . ARG C 1 161 ? -8.458 25.327 50.909 1.00 30.31 141 ARG C C 1
ATOM 8135 O O . ARG C 1 161 ? -7.705 25.041 51.851 1.00 28.74 141 ARG C O 1
ATOM 8143 N N . LYS C 1 162 ? -8.320 26.435 50.157 1.00 26.88 142 LYS C N 1
ATOM 8144 C CA . LYS C 1 162 ? -7.284 27.436 50.408 1.00 25.80 142 LYS C CA 1
ATOM 8145 C C . LYS C 1 162 ? -7.476 28.132 51.735 1.00 27.44 142 LYS C C 1
ATOM 8146 O O . LYS C 1 162 ? -8.609 28.444 52.111 1.00 25.60 142 LYS C O 1
ATOM 8152 N N . ILE C 1 163 ? -6.356 28.401 52.432 1.00 23.54 143 ILE C N 1
ATOM 8153 C CA . ILE C 1 163 ? -6.378 29.086 53.734 1.00 22.84 143 ILE C CA 1
ATOM 8154 C C . ILE C 1 163 ? -5.656 30.440 53.605 1.00 26.96 143 ILE C C 1
ATOM 8155 O O . ILE C 1 163 ? -4.537 30.498 53.103 1.00 24.75 143 ILE C O 1
ATOM 8160 N N . LEU C 1 164 ? -6.336 31.514 54.023 1.00 24.45 144 LEU C N 1
ATOM 8161 C CA . LEU C 1 164 ? -5.791 32.860 53.999 1.00 24.73 144 LEU C CA 1
ATOM 8162 C C . LEU C 1 164 ? -5.266 33.235 55.373 1.00 28.21 144 LEU C C 1
ATOM 8163 O O . LEU C 1 164 ? -5.996 33.169 56.368 1.00 28.09 144 LEU C O 1
ATOM 8168 N N . THR C 1 165 ? -4.019 33.672 55.419 1.00 25.51 145 THR C N 1
ATOM 8169 C CA . THR C 1 165 ? -3.402 34.208 56.635 1.00 25.80 145 THR C CA 1
ATOM 8170 C C . THR C 1 165 ? -2.624 35.469 56.185 1.00 28.81 145 THR C C 1
ATOM 8171 O O . THR C 1 165 ? -2.706 35.858 55.019 1.00 28.41 145 THR C O 1
ATOM 8175 N N . ARG C 1 166 ? -1.882 36.101 57.082 1.00 24.91 146 ARG C N 1
ATOM 8176 C CA . ARG C 1 166 ? -1.092 37.263 56.695 1.00 25.06 146 ARG C CA 1
ATOM 8177 C C . ARG C 1 166 ? 0.386 36.896 56.792 1.00 29.06 146 ARG C C 1
ATOM 8178 O O . ARG C 1 166 ? 0.763 36.055 57.611 1.00 26.56 146 ARG C O 1
ATOM 8186 N N . TRP C 1 167 ? 1.235 37.552 55.991 1.00 27.83 147 TRP C N 1
ATOM 8187 C CA . TRP C 1 167 ? 2.683 37.434 56.134 1.00 28.90 147 TRP C CA 1
ATOM 8188 C C . TRP C 1 167 ? 3.004 37.973 57.560 1.00 29.66 147 TRP C C 1
ATOM 8189 O O . TRP C 1 167 ? 2.276 38.832 58.053 1.00 26.58 147 TRP C O 1
ATOM 8200 N N . ASN C 1 168 ? 4.025 37.419 58.244 1.00 27.89 148 ASN C N 1
ATOM 8201 C CA . ASN C 1 168 ? 4.394 37.742 59.648 1.00 28.02 148 ASN C CA 1
ATOM 8202 C C . ASN C 1 168 ? 3.483 37.063 60.676 1.00 30.33 148 ASN C C 1
ATOM 8203 O O . ASN C 1 168 ? 3.760 37.161 61.873 1.00 29.41 148 ASN C O 1
ATOM 8208 N N . ALA C 1 169 ? 2.405 36.378 60.228 1.00 25.44 149 ALA C N 1
ATOM 8209 C CA . ALA C 1 169 ? 1.542 35.623 61.153 1.00 25.29 149 ALA C CA 1
ATOM 8210 C C . ALA C 1 169 ? 2.280 34.409 61.671 1.00 28.41 149 ALA C C 1
ATOM 8211 O O . ALA C 1 169 ? 3.157 33.862 60.990 1.00 27.89 149 ALA C O 1
ATOM 8213 N N . TYR C 1 170 ? 1.897 33.964 62.865 1.00 26.33 150 TYR C N 1
ATOM 8214 C CA . TYR C 1 170 ? 2.440 32.718 63.434 1.00 23.75 150 TYR C CA 1
ATOM 8215 C C . TYR C 1 170 ? 1.261 31.921 63.945 1.00 24.79 150 TYR C C 1
ATOM 8216 O O . TYR C 1 170 ? 0.486 32.407 64.773 1.00 23.59 150 TYR C O 1
ATOM 8225 N N . HIS C 1 171 ? 1.098 30.707 63.413 1.00 23.02 151 HIS C N 1
ATOM 8226 C CA . HIS C 1 171 ? -0.040 29.846 63.748 1.00 22.00 151 HIS C CA 1
ATOM 8227 C C . HIS C 1 171 ? 0.384 28.439 64.195 1.00 25.74 151 HIS C C 1
ATOM 8228 O O . HIS C 1 171 ? -0.460 27.597 64.535 1.00 24.75 151 HIS C O 1
ATOM 8235 N N . GLY C 1 172 ? 1.684 28.218 64.259 1.00 26.21 152 GLY C N 1
ATOM 8236 C CA . GLY C 1 172 ? 2.188 26.922 64.695 1.00 26.33 152 GLY C CA 1
ATOM 8237 C C . GLY C 1 172 ? 3.212 26.283 63.788 1.00 28.70 152 GLY C C 1
ATOM 8238 O O . GLY C 1 172 ? 3.759 26.917 62.869 1.00 26.23 152 GLY C O 1
ATOM 8239 N N . VAL C 1 173 ? 3.510 25.017 64.101 1.00 24.01 153 VAL C N 1
ATOM 8240 C CA . VAL C 1 173 ? 4.584 24.270 63.443 1.00 22.67 153 VAL C CA 1
ATOM 8241 C C . VAL C 1 173 ? 4.237 22.946 62.791 1.00 26.83 153 VAL C C 1
ATOM 8242 O O . VAL C 1 173 ? 5.146 22.313 62.249 1.00 27.48 153 VAL C O 1
ATOM 8246 N N . THR C 1 174 ? 2.975 22.502 62.808 1.00 24.17 154 THR C N 1
ATOM 8247 C CA . THR C 1 174 ? 2.677 21.254 62.057 1.00 23.31 154 THR C CA 1
ATOM 8248 C C . THR C 1 174 ? 2.866 21.653 60.579 1.00 25.84 154 THR C C 1
ATOM 8249 O O . THR C 1 174 ? 2.941 22.849 60.316 1.00 26.93 154 THR C O 1
ATOM 8253 N N . ALA C 1 175 ? 2.951 20.715 59.621 1.00 22.69 155 ALA C N 1
ATOM 8254 C CA . ALA C 1 175 ? 3.125 21.115 58.213 1.00 22.05 155 ALA C CA 1
ATOM 8255 C C . ALA C 1 175 ? 2.092 22.162 57.802 1.00 26.04 155 ALA C C 1
ATOM 8256 O O . ALA C 1 175 ? 2.456 23.173 57.180 1.00 24.19 155 ALA C O 1
ATOM 8258 N N . VAL C 1 176 ? 0.812 21.936 58.172 1.00 24.23 156 VAL C N 1
ATOM 8259 C CA . VAL C 1 176 ? -0.280 22.874 57.853 1.00 23.30 156 VAL C CA 1
ATOM 8260 C C . VAL C 1 176 ? -0.162 24.191 58.652 1.00 27.57 156 VAL C C 1
ATOM 8261 O O . VAL C 1 176 ? -0.294 25.262 58.061 1.00 26.01 156 VAL C O 1
ATOM 8265 N N . SER C 1 177 ? 0.044 24.122 59.974 1.00 25.29 157 SER C N 1
ATOM 8266 C CA . SER C 1 177 ? 0.145 25.380 60.741 1.00 25.92 157 SER C CA 1
ATOM 8267 C C . SER C 1 177 ? 1.420 26.197 60.452 1.00 27.85 157 SER C C 1
ATOM 8268 O O . SER C 1 177 ? 1.366 27.417 60.513 1.00 26.79 157 SER C O 1
ATOM 8271 N N . ALA C 1 178 ? 2.513 25.532 60.015 1.00 25.04 158 ALA C N 1
ATOM 8272 C CA . ALA C 1 178 ? 3.737 26.210 59.568 1.00 24.48 158 ALA C CA 1
ATOM 8273 C C . ALA C 1 178 ? 3.473 26.832 58.193 1.00 27.75 158 ALA C C 1
ATOM 8274 O O . ALA C 1 178 ? 4.068 27.858 57.871 1.00 26.31 158 ALA C O 1
ATOM 8276 N N . SER C 1 179 ? 2.529 26.239 57.400 1.00 23.64 159 SER C N 1
ATOM 8277 C CA . SER C 1 179 ? 2.183 26.791 56.089 1.00 22.82 159 SER C CA 1
ATOM 8278 C C . SER C 1 179 ? 1.364 28.080 56.260 1.00 26.61 159 SER C C 1
ATOM 8279 O O . SER C 1 179 ? 1.484 28.996 55.449 1.00 24.79 159 SER C O 1
ATOM 8290 N N . THR C 1 181 ? 1.616 30.044 58.993 1.00 27.15 161 THR C N 1
ATOM 8291 C CA . THR C 1 181 ? 2.638 30.951 59.530 1.00 26.37 161 THR C CA 1
ATOM 8292 C C . THR C 1 181 ? 3.313 31.643 58.336 1.00 29.46 161 THR C C 1
ATOM 8293 O O . THR C 1 181 ? 3.553 31.004 57.318 1.00 30.53 161 THR C O 1
ATOM 8297 N N . GLY C 1 182 ? 3.536 32.944 58.445 1.00 25.19 162 GLY C N 1
ATOM 8298 C CA . GLY C 1 182 ? 4.152 33.717 57.371 1.00 25.10 162 GLY C CA 1
ATOM 8299 C C . GLY C 1 182 ? 5.577 34.091 57.698 1.00 28.73 162 GLY C C 1
ATOM 8300 O O . GLY C 1 182 ? 5.899 35.276 57.819 1.00 29.02 162 GLY C O 1
ATOM 8301 N N . LYS C 1 183 ? 6.435 33.080 57.867 1.00 26.27 163 LYS C N 1
ATOM 8302 C CA . LYS C 1 183 ? 7.829 33.293 58.221 1.00 27.27 163 LYS C CA 1
ATOM 8303 C C . LYS C 1 183 ? 8.816 32.803 57.164 1.00 29.90 163 LYS C C 1
ATOM 8304 O O . LYS C 1 183 ? 8.654 31.705 56.658 1.00 28.59 163 LYS C O 1
ATOM 8310 N N . PRO C 1 184 ? 9.895 33.569 56.883 1.00 28.83 164 PRO C N 1
ATOM 8311 C CA . PRO C 1 184 ? 10.888 33.102 55.897 1.00 28.79 164 PRO C CA 1
ATOM 8312 C C . PRO C 1 184 ? 11.572 31.775 56.232 1.00 31.49 164 PRO C C 1
ATOM 8313 O O . PRO C 1 184 ? 11.913 31.016 55.316 1.00 31.50 164 PRO C O 1
ATOM 8317 N N . TYR C 1 185 ? 11.772 31.484 57.527 1.00 26.95 165 TYR C N 1
ATOM 8318 C CA . TYR C 1 185 ? 12.466 30.260 57.952 1.00 26.59 165 TYR C CA 1
ATOM 8319 C C . TYR C 1 185 ? 11.808 28.924 57.527 1.00 29.83 165 TYR C C 1
ATOM 8320 O O . TYR C 1 185 ? 12.481 27.885 57.539 1.00 27.85 165 TYR C O 1
ATOM 8329 N N . ASN C 1 186 ? 10.509 28.952 57.161 1.00 27.22 166 ASN C N 1
ATOM 8330 C CA . ASN C 1 186 ? 9.797 27.745 56.725 1.00 27.51 166 ASN C CA 1
ATOM 8331 C C . ASN C 1 186 ? 10.256 27.189 55.384 1.00 30.89 166 ASN C C 1
ATOM 8332 O O . ASN C 1 186 ? 10.000 26.026 55.114 1.00 29.04 166 ASN C O 1
ATOM 8337 N N . SER C 1 187 ? 11.049 27.982 54.604 1.00 27.56 167 SER C N 1
ATOM 8338 C CA . SER C 1 187 ? 11.643 27.536 53.339 1.00 27.69 167 SER C CA 1
ATOM 8339 C C . SER C 1 187 ? 12.548 26.317 53.573 1.00 29.22 167 SER C C 1
ATOM 8340 O O . SER C 1 187 ? 12.703 25.490 52.671 1.00 27.20 167 SER C O 1
ATOM 8343 N N . VAL C 1 188 ? 13.135 26.202 54.787 1.00 24.22 168 VAL C N 1
ATOM 8344 C CA . VAL C 1 188 ? 14.015 25.061 55.140 1.00 25.92 168 VAL C CA 1
ATOM 8345 C C . VAL C 1 188 ? 13.308 23.684 55.162 1.00 31.07 168 VAL C C 1
ATOM 8346 O O . VAL C 1 188 ? 13.974 22.646 55.153 1.00 31.75 168 VAL C O 1
ATOM 8350 N N . PHE C 1 189 ? 11.969 23.701 55.201 1.00 26.67 169 PHE C N 1
ATOM 8351 C CA . PHE C 1 189 ? 11.120 22.504 55.219 1.00 24.58 169 PHE C CA 1
ATOM 8352 C C . PHE C 1 189 ? 10.428 22.273 53.859 1.00 28.32 169 PHE C C 1
ATOM 8353 O O . PHE C 1 189 ? 9.709 21.280 53.690 1.00 26.14 169 PHE C O 1
ATOM 8361 N N . GLY C 1 190 ? 10.654 23.181 52.910 1.00 26.13 170 GLY C N 1
ATOM 8362 C CA . GLY C 1 190 ? 9.980 23.159 51.620 1.00 26.38 170 GLY C CA 1
ATOM 8363 C C . GLY C 1 190 ? 8.534 23.581 51.810 1.00 31.28 170 GLY C C 1
ATOM 8364 O O . GLY C 1 190 ? 7.652 23.150 51.074 1.00 29.82 170 GLY C O 1
ATOM 8365 N N . LEU C 1 191 ? 8.286 24.437 52.821 1.00 28.26 171 LEU C N 1
ATOM 8366 C CA . LEU C 1 191 ? 6.961 24.956 53.133 1.00 26.90 171 LEU C CA 1
ATOM 8367 C C . LEU C 1 191 ? 6.884 26.421 52.717 1.00 31.93 171 LEU C C 1
ATOM 8368 O O . LEU C 1 191 ? 7.934 27.006 52.493 1.00 31.20 171 LEU C O 1
ATOM 8373 N N . PRO C 1 192 ? 5.692 27.011 52.484 1.00 31.66 172 PRO C N 1
ATOM 8374 C CA . PRO C 1 192 ? 4.340 26.466 52.725 1.00 30.90 172 PRO C CA 1
ATOM 8375 C C . PRO C 1 192 ? 3.893 25.446 51.700 1.00 35.60 172 PRO C C 1
ATOM 8376 O O . PRO C 1 192 ? 4.339 25.460 50.550 1.00 36.22 172 PRO C O 1
ATOM 8380 N N . LEU C 1 193 ? 2.982 24.572 52.124 1.00 32.20 173 LEU C N 1
ATOM 8381 C CA . LEU C 1 193 ? 2.342 23.613 51.237 1.00 31.98 173 LEU C CA 1
ATOM 8382 C C . LEU C 1 193 ? 1.489 24.428 50.235 1.00 35.61 173 LEU C C 1
ATOM 8383 O O . LEU C 1 193 ? 1.144 25.570 50.546 1.00 33.04 173 LEU C O 1
ATOM 8388 N N . PRO C 1 194 ? 1.074 23.863 49.076 1.00 33.81 174 PRO C N 1
ATOM 8389 C CA . PRO C 1 194 ? 0.174 24.624 48.189 1.00 33.97 174 PRO C CA 1
ATOM 8390 C C . PRO C 1 194 ? -1.164 24.885 48.900 1.00 35.26 174 PRO C C 1
ATOM 8391 O O . PRO C 1 194 ? -1.561 24.104 49.765 1.00 33.13 174 PRO C O 1
ATOM 8395 N N . GLY C 1 195 ? -1.818 25.989 48.552 1.00 32.31 175 GLY C N 1
ATOM 8396 C CA . GLY C 1 195 ? -3.127 26.338 49.094 1.00 32.05 175 GLY C CA 1
ATOM 8397 C C . GLY C 1 195 ? -3.116 27.210 50.331 1.00 33.72 175 GLY C C 1
ATOM 8398 O O . GLY C 1 195 ? -4.131 27.318 51.023 1.00 32.60 175 GLY C O 1
ATOM 8399 N N . PHE C 1 196 ? -1.966 27.824 50.632 1.00 28.88 176 PHE C N 1
ATOM 8400 C CA . PHE C 1 196 ? -1.819 28.707 51.790 1.00 26.17 176 PHE C CA 1
ATOM 8401 C C . PHE C 1 196 ? -1.392 30.048 51.253 1.00 30.51 176 PHE C C 1
ATOM 8402 O O . PHE C 1 196 ? -0.313 30.170 50.676 1.00 31.93 176 PHE C O 1
ATOM 8410 N N . VAL C 1 197 ? -2.313 31.021 51.310 1.00 27.06 177 VAL C N 1
ATOM 8411 C CA . VAL C 1 197 ? -2.146 32.362 50.759 1.00 27.43 177 VAL C CA 1
ATOM 8412 C C . VAL C 1 197 ? -1.857 33.364 51.878 1.00 30.64 177 VAL C C 1
ATOM 8413 O O . VAL C 1 197 ? -2.578 33.407 52.881 1.00 30.65 177 VAL C O 1
ATOM 8417 N N . HIS C 1 198 ? -0.761 34.114 51.732 1.00 26.50 178 HIS C N 1
ATOM 8418 C CA . HIS C 1 198 ? -0.345 35.099 52.723 1.00 26.98 178 HIS C CA 1
ATOM 8419 C C . HIS C 1 198 ? -0.646 36.505 52.238 1.00 30.75 178 HIS C C 1
ATOM 8420 O O . HIS C 1 198 ? -0.178 36.920 51.172 1.00 31.11 178 HIS C O 1
ATOM 8427 N N . LEU C 1 199 ? -1.502 37.204 52.981 1.00 25.82 179 LEU C N 1
ATOM 8428 C CA . LEU C 1 199 ? -1.888 38.597 52.681 1.00 24.57 179 LEU C CA 1
ATOM 8429 C C . LEU C 1 199 ? -0.827 39.541 53.268 1.00 27.74 179 LEU C C 1
ATOM 8430 O O . LEU C 1 199 ? 0.010 39.094 54.051 1.00 25.90 179 LEU C O 1
ATOM 8435 N N . THR C 1 200 ? -0.861 40.842 52.897 1.00 25.88 180 THR C N 1
ATOM 8436 C CA . THR C 1 200 ? 0.099 41.811 53.423 1.00 25.52 180 THR C CA 1
ATOM 8437 C C . THR C 1 200 ? -0.124 41.947 54.946 1.00 29.77 180 THR C C 1
ATOM 8438 O O . THR C 1 200 ? -1.273 41.967 55.419 1.00 28.65 180 THR C O 1
ATOM 8442 N N . CYS C 1 201 ? 0.980 42.046 55.701 1.00 26.63 181 CYS C N 1
ATOM 8443 C CA . CYS C 1 201 ? 0.900 42.228 57.141 1.00 26.55 181 CYS C CA 1
ATOM 8444 C C . CYS C 1 201 ? 0.403 43.652 57.462 1.00 29.94 181 CYS C C 1
ATOM 8445 O O . CYS C 1 201 ? 0.967 44.620 56.930 1.00 29.81 181 CYS C O 1
ATOM 8448 N N . PRO C 1 202 ? -0.625 43.829 58.325 1.00 25.77 182 PRO C N 1
ATOM 8449 C CA . PRO C 1 202 ? -1.109 45.202 58.600 1.00 25.52 182 PRO C CA 1
ATOM 8450 C C . PRO C 1 202 ? -0.253 45.998 59.590 1.00 29.90 182 PRO C C 1
ATOM 8451 O O . PRO C 1 202 ? -0.794 46.613 60.518 1.00 29.77 182 PRO C O 1
ATOM 8455 N N . HIS C 1 203 ? 1.076 45.949 59.426 1.00 27.42 183 HIS C N 1
ATOM 8456 C CA . HIS C 1 203 ? 2.019 46.699 60.260 1.00 26.68 183 HIS C CA 1
ATOM 8457 C C . HIS C 1 203 ? 2.327 47.993 59.499 1.00 28.01 183 HIS C C 1
ATOM 8458 O O . HIS C 1 203 ? 3.148 47.996 58.572 1.00 27.96 183 HIS C O 1
ATOM 8465 N N . TYR C 1 204 ? 1.639 49.079 59.869 1.00 24.48 184 TYR C N 1
ATOM 8466 C CA . TYR C 1 204 ? 1.752 50.380 59.185 1.00 24.61 184 TYR C CA 1
ATOM 8467 C C . TYR C 1 204 ? 3.161 50.933 59.145 1.00 29.49 184 TYR C C 1
ATOM 8468 O O . TYR C 1 204 ? 3.624 51.341 58.084 1.00 27.72 184 TYR C O 1
ATOM 8477 N N . TRP C 1 205 ? 3.843 50.957 60.294 1.00 29.82 185 TRP C N 1
ATOM 8478 C CA . TRP C 1 205 ? 5.200 51.487 60.376 1.00 30.96 185 TRP C CA 1
ATOM 8479 C C . TRP C 1 205 ? 6.136 50.789 59.385 1.00 33.17 185 TRP C C 1
ATOM 8480 O O . TRP C 1 205 ? 6.951 51.454 58.773 1.00 32.97 185 TRP C O 1
ATOM 8491 N N . ARG C 1 206 ? 5.995 49.462 59.204 1.00 31.34 186 ARG C N 1
ATOM 8492 C CA . ARG C 1 206 ? 6.882 48.722 58.294 1.00 31.20 186 ARG C CA 1
ATOM 8493 C C . ARG C 1 206 ? 6.423 48.705 56.838 1.00 33.60 186 ARG C C 1
ATOM 8494 O O . ARG C 1 206 ? 7.246 48.873 55.927 1.00 33.06 186 ARG C O 1
ATOM 8502 N N . TYR C 1 207 ? 5.129 48.456 56.621 1.00 30.18 187 TYR C N 1
ATOM 8503 C CA . TYR C 1 207 ? 4.566 48.275 55.282 1.00 29.43 187 TYR C CA 1
ATOM 8504 C C . TYR C 1 207 ? 3.909 49.456 54.629 1.00 32.04 187 TYR C C 1
ATOM 8505 O O . TYR C 1 207 ? 3.622 49.397 53.436 1.00 30.82 187 TYR C O 1
ATOM 8514 N N . GLY C 1 208 ? 3.684 50.530 55.380 1.00 30.03 188 GLY C N 1
ATOM 8515 C CA . GLY C 1 208 ? 3.144 51.748 54.790 1.00 29.88 188 GLY C CA 1
ATOM 8516 C C . GLY C 1 208 ? 4.148 52.289 53.790 1.00 36.47 188 GLY C C 1
ATOM 8517 O O . GLY C 1 208 ? 5.360 52.310 54.064 1.00 37.07 188 GLY C O 1
ATOM 8518 N N . GLU C 1 209 ? 3.661 52.699 52.613 1.00 32.73 189 GLU C N 1
ATOM 8519 C CA . GLU C 1 209 ? 4.518 53.242 51.572 1.00 33.55 189 GLU C CA 1
ATOM 8520 C C . GLU C 1 209 ? 4.788 54.710 51.836 1.00 38.71 189 GLU C C 1
ATOM 8521 O O . GLU C 1 209 ? 4.108 55.314 52.668 1.00 37.86 189 GLU C O 1
ATOM 8527 N N . GLU C 1 210 ? 5.789 55.285 51.149 1.00 37.43 190 GLU C N 1
ATOM 8528 C CA . GLU C 1 210 ? 6.132 56.711 51.281 1.00 38.82 190 GLU C CA 1
ATOM 8529 C C . GLU C 1 210 ? 4.922 57.553 50.863 1.00 40.76 190 GLU C C 1
ATOM 8530 O O . GLU C 1 210 ? 4.403 57.367 49.764 1.00 39.93 190 GLU C O 1
ATOM 8536 N N . GLY C 1 211 ? 4.451 58.409 51.771 1.00 36.10 191 GLY C N 1
ATOM 8537 C CA . GLY C 1 211 ? 3.305 59.276 51.540 1.00 34.69 191 GLY C CA 1
ATOM 8538 C C . GLY C 1 211 ? 1.949 58.619 51.670 1.00 35.02 191 GLY C C 1
ATOM 8539 O O . GLY C 1 211 ? 0.916 59.205 51.315 1.00 33.91 191 GLY C O 1
ATOM 8540 N N . GLU C 1 212 ? 1.942 57.391 52.158 1.00 29.96 192 GLU C N 1
ATOM 8541 C CA . GLU C 1 212 ? 0.703 56.655 52.331 1.00 28.23 192 GLU C CA 1
ATOM 8542 C C . GLU C 1 212 ? 0.297 56.797 53.787 1.00 30.77 192 GLU C C 1
ATOM 8543 O O . GLU C 1 212 ? 1.049 56.394 54.684 1.00 30.56 192 GLU C O 1
ATOM 8549 N N . THR C 1 213 ? -0.893 57.376 54.016 1.00 28.15 193 THR C N 1
ATOM 8550 C CA . THR C 1 213 ? -1.415 57.528 55.379 1.00 28.46 193 THR C CA 1
ATOM 8551 C C . THR C 1 213 ? -1.853 56.172 55.917 1.00 29.63 193 THR C C 1
ATOM 8552 O O . THR C 1 213 ? -2.022 55.212 55.159 1.00 27.76 193 THR C O 1
ATOM 8556 N N . GLU C 1 214 ? -2.105 56.102 57.216 1.00 27.21 194 GLU C N 1
ATOM 8557 C CA . GLU C 1 214 ? -2.586 54.861 57.814 1.00 26.49 194 GLU C CA 1
ATOM 8558 C C . GLU C 1 214 ? -3.953 54.440 57.243 1.00 30.59 194 GLU C C 1
ATOM 8559 O O . GLU C 1 214 ? -4.166 53.252 56.999 1.00 28.86 194 GLU C O 1
ATOM 8565 N N . GLU C 1 215 ? -4.847 55.417 56.987 1.00 29.27 195 GLU C N 1
ATOM 8566 C CA . GLU C 1 215 ? -6.170 55.178 56.395 1.00 29.12 195 GLU C CA 1
ATOM 8567 C C . GLU C 1 215 ? -6.045 54.614 54.962 1.00 31.29 195 GLU C C 1
ATOM 8568 O O . GLU C 1 215 ? -6.763 53.677 54.632 1.00 29.79 195 GLU C O 1
ATOM 8574 N N . GLN C 1 216 ? -5.145 55.188 54.110 1.00 27.37 196 GLN C N 1
ATOM 8575 C CA . GLN C 1 216 ? -4.925 54.682 52.738 1.00 25.21 196 GLN C CA 1
ATOM 8576 C C . GLN C 1 216 ? -4.330 53.276 52.810 1.00 27.07 196 GLN C C 1
ATOM 8577 O O . GLN C 1 216 ? -4.627 52.442 51.945 1.00 25.68 196 GLN C O 1
ATOM 8583 N N . PHE C 1 217 ? -3.462 53.026 53.831 1.00 24.40 197 PHE C N 1
ATOM 8584 C CA . PHE C 1 217 ? -2.812 51.731 54.036 1.00 24.21 197 PHE C CA 1
ATOM 8585 C C . PHE C 1 217 ? -3.863 50.679 54.312 1.00 29.19 197 PHE C C 1
ATOM 8586 O O . PHE C 1 217 ? -3.862 49.635 53.660 1.00 27.15 197 PHE C O 1
ATOM 8594 N N . VAL C 1 218 ? -4.830 50.993 55.196 1.00 26.18 198 VAL C N 1
ATOM 8595 C CA . VAL C 1 218 ? -5.924 50.052 55.513 1.00 25.72 198 VAL C CA 1
ATOM 8596 C C . VAL C 1 218 ? -6.836 49.829 54.297 1.00 29.65 198 VAL C C 1
ATOM 8597 O O . VAL C 1 218 ? -7.193 48.679 53.996 1.00 29.39 198 VAL C O 1
ATOM 8601 N N . ALA C 1 219 ? -7.151 50.906 53.566 1.00 28.13 199 ALA C N 1
ATOM 8602 C CA . ALA C 1 219 ? -7.960 50.801 52.338 1.00 28.66 199 ALA C CA 1
ATOM 8603 C C . ALA C 1 219 ? -7.264 49.892 51.296 1.00 30.88 199 ALA C C 1
ATOM 8604 O O . ALA C 1 219 ? -7.920 49.067 50.659 1.00 28.78 199 ALA C O 1
ATOM 8606 N N . ARG C 1 220 ? -5.940 50.013 51.162 1.00 28.68 200 ARG C N 1
ATOM 8607 C CA . ARG C 1 220 ? -5.159 49.189 50.233 1.00 28.44 200 ARG C CA 1
ATOM 8608 C C . ARG C 1 220 ? -5.217 47.703 50.610 1.00 32.49 200 ARG C C 1
ATOM 8609 O O . ARG C 1 220 ? -5.461 46.863 49.732 1.00 31.26 200 ARG C O 1
ATOM 8617 N N . LEU C 1 221 ? -5.053 47.381 51.917 1.00 30.17 201 LEU C N 1
ATOM 8618 C CA . LEU C 1 221 ? -5.143 45.997 52.394 1.00 30.82 201 LEU C CA 1
ATOM 8619 C C . LEU C 1 221 ? -6.494 45.397 52.080 1.00 32.00 201 LEU C C 1
ATOM 8620 O O . LEU C 1 221 ? -6.569 44.221 51.689 1.00 30.50 201 LEU C O 1
ATOM 8625 N N . ALA C 1 222 ? -7.567 46.203 52.246 1.00 28.51 202 ALA C N 1
ATOM 8626 C CA . ALA C 1 222 ? -8.930 45.763 51.947 1.00 28.65 202 ALA C CA 1
ATOM 8627 C C . ALA C 1 222 ? -9.077 45.486 50.427 1.00 32.93 202 ALA C C 1
ATOM 8628 O O . ALA C 1 222 ? -9.606 44.432 50.057 1.00 32.47 202 ALA C O 1
ATOM 8630 N N . ARG C 1 223 ? -8.516 46.376 49.559 1.00 28.78 203 ARG C N 1
ATOM 8631 C CA . ARG C 1 223 ? -8.535 46.198 48.098 1.00 28.43 203 ARG C CA 1
ATOM 8632 C C . ARG C 1 223 ? -7.707 44.954 47.719 1.00 29.37 203 ARG C C 1
ATOM 8633 O O . ARG C 1 223 ? -8.137 44.163 46.884 1.00 27.57 203 ARG C O 1
ATOM 8641 N N . GLU C 1 224 ? -6.526 44.780 48.341 1.00 25.23 204 GLU C N 1
ATOM 8642 C CA . GLU C 1 224 ? -5.656 43.629 48.053 1.00 24.47 204 GLU C CA 1
ATOM 8643 C C . GLU C 1 224 ? -6.383 42.333 48.389 1.00 28.94 204 GLU C C 1
ATOM 8644 O O . GLU C 1 224 ? -6.297 41.382 47.621 1.00 27.40 204 GLU C O 1
ATOM 8650 N N . LEU C 1 225 ? -7.116 42.304 49.529 1.00 27.56 205 LEU C N 1
ATOM 8651 C CA . LEU C 1 225 ? -7.873 41.120 49.933 1.00 27.43 205 LEU C CA 1
ATOM 8652 C C . LEU C 1 225 ? -8.974 40.791 48.917 1.00 32.06 205 LEU C C 1
ATOM 8653 O O . LEU C 1 225 ? -9.083 39.636 48.482 1.00 30.29 205 LEU C O 1
ATOM 8658 N N . GLU C 1 226 ? -9.772 41.800 48.531 1.00 30.81 206 GLU C N 1
ATOM 8659 C CA . GLU C 1 226 ? -10.833 41.593 47.543 1.00 31.35 206 GLU C CA 1
ATOM 8660 C C . GLU C 1 226 ? -10.267 41.059 46.227 1.00 34.41 206 GLU C C 1
ATOM 8661 O O . GLU C 1 226 ? -10.821 40.099 45.678 1.00 35.09 206 GLU C O 1
ATOM 8667 N N . GLU C 1 227 ? -9.155 41.655 45.746 1.00 29.96 207 GLU C N 1
ATOM 8668 C CA . GLU C 1 227 ? -8.485 41.253 44.505 1.00 29.75 207 GLU C CA 1
ATOM 8669 C C . GLU C 1 227 ? -7.976 39.808 44.611 1.00 30.29 207 GLU C C 1
ATOM 8670 O O . GLU C 1 227 ? -8.176 39.029 43.678 1.00 28.95 207 GLU C O 1
ATOM 8676 N N . THR C 1 228 ? -7.373 39.436 45.758 1.00 27.84 208 THR C N 1
ATOM 8677 C CA . THR C 1 228 ? -6.917 38.055 46.019 1.00 27.14 208 THR C CA 1
ATOM 8678 C C . THR C 1 228 ? -8.107 37.070 45.971 1.00 32.25 208 THR C C 1
ATOM 8679 O O . THR C 1 228 ? -7.971 35.982 45.399 1.00 32.23 208 THR C O 1
ATOM 8683 N N . ILE C 1 229 ? -9.254 37.439 46.584 1.00 29.11 209 ILE C N 1
ATOM 8684 C CA . ILE C 1 229 ? -10.418 36.543 46.602 1.00 29.44 209 ILE C CA 1
ATOM 8685 C C . ILE C 1 229 ? -10.937 36.313 45.192 1.00 35.15 209 ILE C C 1
ATOM 8686 O O . ILE C 1 229 ? -11.193 35.163 44.824 1.00 34.88 209 ILE C O 1
ATOM 8691 N N . GLN C 1 230 ? -11.034 37.396 44.391 1.00 33.31 210 GLN C N 1
ATOM 8692 C CA . GLN C 1 230 ? -11.518 37.321 43.015 1.00 33.88 210 GLN C CA 1
ATOM 8693 C C . GLN C 1 230 ? -10.579 36.512 42.102 1.00 37.30 210 GLN C C 1
ATOM 8694 O O . GLN C 1 230 ? -11.075 35.740 41.293 1.00 34.81 210 GLN C O 1
ATOM 8700 N N . ARG C 1 231 ? -9.245 36.661 42.255 1.00 33.34 211 ARG C N 1
ATOM 8701 C CA . ARG C 1 231 ? -8.282 35.908 41.448 1.00 34.36 211 ARG C CA 1
ATOM 8702 C C . ARG C 1 231 ? -8.239 34.422 41.829 1.00 36.93 211 ARG C C 1
ATOM 8703 O O . ARG C 1 231 ? -8.260 33.562 40.951 1.00 38.07 211 ARG C O 1
ATOM 8711 N N . GLU C 1 232 ? -8.227 34.120 43.121 1.00 32.25 212 GLU C N 1
ATOM 8712 C CA . GLU C 1 232 ? -8.202 32.736 43.605 1.00 31.03 212 GLU C CA 1
ATOM 8713 C C . GLU C 1 232 ? -9.536 32.027 43.381 1.00 35.25 212 GLU C C 1
ATOM 8714 O O . GLU C 1 232 ? -9.567 30.811 43.129 1.00 34.36 212 GLU C O 1
ATOM 8720 N N . GLY C 1 233 ? -10.617 32.803 43.477 1.00 30.96 213 GLY C N 1
ATOM 8721 C CA . GLY C 1 233 ? -11.983 32.310 43.396 1.00 30.64 213 GLY C CA 1
ATOM 8722 C C . GLY C 1 233 ? -12.428 31.998 44.813 1.00 32.98 213 GLY C C 1
ATOM 8723 O O . GLY C 1 233 ? -11.796 31.175 45.485 1.00 31.62 213 GLY C O 1
ATOM 8724 N N . ALA C 1 234 ? -13.488 32.681 45.291 1.00 29.56 214 ALA C N 1
ATOM 8725 C CA . ALA C 1 234 ? -14.052 32.491 46.637 1.00 29.52 214 ALA C CA 1
ATOM 8726 C C . ALA C 1 234 ? -14.450 31.019 46.890 1.00 33.15 214 ALA C C 1
ATOM 8727 O O . ALA C 1 234 ? -14.266 30.527 48.009 1.00 31.16 214 ALA C O 1
ATOM 8729 N N . ASP C 1 235 ? -14.930 30.305 45.849 1.00 30.52 215 ASP C N 1
ATOM 8730 C CA . ASP C 1 235 ? -15.283 28.877 45.969 1.00 30.87 215 ASP C CA 1
ATOM 8731 C C . ASP C 1 235 ? -14.070 27.982 46.223 1.00 34.61 215 ASP C C 1
ATOM 8732 O O . ASP C 1 235 ? -14.250 26.804 46.510 1.00 35.91 215 ASP C O 1
ATOM 8737 N N . THR C 1 236 ? -12.841 28.510 46.114 1.00 29.56 216 THR C N 1
ATOM 8738 C CA . THR C 1 236 ? -11.664 27.670 46.391 1.00 29.33 216 THR C CA 1
ATOM 8739 C C . THR C 1 236 ? -11.043 27.988 47.772 1.00 31.49 216 THR C C 1
ATOM 8740 O O . THR C 1 236 ? -10.070 27.352 48.150 1.00 31.34 216 THR C O 1
ATOM 8744 N N . ILE C 1 237 ? -11.593 28.975 48.494 1.00 28.41 217 ILE C N 1
ATOM 8745 C CA . ILE C 1 237 ? -11.066 29.462 49.767 1.00 27.24 217 ILE C CA 1
ATOM 8746 C C . ILE C 1 237 ? -11.892 28.964 50.947 1.00 31.13 217 ILE C C 1
ATOM 8747 O O . ILE C 1 237 ? -13.053 29.367 51.125 1.00 29.90 217 ILE C O 1
ATOM 8752 N N . ALA C 1 238 ? -11.250 28.145 51.794 1.00 27.32 218 ALA C N 1
ATOM 8753 C CA . ALA C 1 238 ? -11.859 27.532 52.982 1.00 26.43 218 ALA C CA 1
ATOM 8754 C C . ALA C 1 238 ? -11.994 28.433 54.211 1.00 28.31 218 ALA C C 1
ATOM 8755 O O . ALA C 1 238 ? -12.879 28.223 55.052 1.00 24.99 218 ALA C O 1
ATOM 8757 N N . GLY C 1 239 ? -11.058 29.357 54.386 1.00 25.69 219 GLY C N 1
ATOM 8758 C CA . GLY C 1 239 ? -11.100 30.158 55.595 1.00 24.35 219 GLY C CA 1
ATOM 8759 C C . GLY C 1 239 ? -10.000 31.166 55.726 1.00 28.70 219 GLY C C 1
ATOM 8760 O O . GLY C 1 239 ? -9.027 31.170 54.966 1.00 27.89 219 GLY C O 1
ATOM 8761 N N . PHE C 1 240 ? -10.220 32.075 56.664 1.00 25.08 220 PHE C N 1
ATOM 8762 C CA . PHE C 1 240 ? -9.300 33.149 57.001 1.00 23.60 220 PHE C CA 1
ATOM 8763 C C . PHE C 1 240 ? -9.010 33.056 58.497 1.00 26.40 220 PHE C C 1
ATOM 8764 O O . PHE C 1 240 ? -9.935 32.990 59.311 1.00 25.91 220 PHE C O 1
ATOM 8772 N N . PHE C 1 241 ? -7.725 33.109 58.852 1.00 22.29 221 PHE C N 1
ATOM 8773 C CA . PHE C 1 241 ? -7.300 33.084 60.239 1.00 22.77 221 PHE C CA 1
ATOM 8774 C C . PHE C 1 241 ? -6.523 34.350 60.528 1.00 26.20 221 PHE C C 1
ATOM 8775 O O . PHE C 1 241 ? -5.681 34.769 59.724 1.00 25.64 221 PHE C O 1
ATOM 8783 N N . ALA C 1 242 ? -6.744 34.911 61.708 1.00 21.73 222 ALA C N 1
ATOM 8784 C CA . ALA C 1 242 ? -5.960 36.056 62.142 1.00 21.45 222 ALA C CA 1
ATOM 8785 C C . ALA C 1 242 ? -5.771 36.085 63.627 1.00 25.64 222 ALA C C 1
ATOM 8786 O O . ALA C 1 242 ? -6.734 35.939 64.388 1.00 27.20 222 ALA C O 1
ATOM 8788 N N . GLU C 1 243 ? -4.543 36.400 64.044 1.00 24.76 223 GLU C N 1
ATOM 8789 C CA . GLU C 1 243 ? -4.247 36.736 65.434 1.00 24.28 223 GLU C CA 1
ATOM 8790 C C . GLU C 1 243 ? -4.717 38.220 65.549 1.00 27.86 223 GLU C C 1
ATOM 8791 O O . GLU C 1 243 ? -4.293 39.036 64.715 1.00 26.42 223 GLU C O 1
ATOM 8797 N N . PRO C 1 244 ? -5.553 38.615 66.545 1.00 25.38 224 PRO C N 1
ATOM 8798 C CA . PRO C 1 244 ? -5.935 40.050 66.668 1.00 26.22 224 PRO C CA 1
ATOM 8799 C C . PRO C 1 244 ? -4.698 40.958 66.758 1.00 31.03 224 PRO C C 1
ATOM 8800 O O . PRO C 1 244 ? -4.570 41.919 65.984 1.00 29.75 224 PRO C O 1
ATOM 8804 N N . VAL C 1 245 ? -3.760 40.606 67.658 1.00 27.46 225 VAL C N 1
ATOM 8805 C CA . VAL C 1 245 ? -2.453 41.249 67.774 1.00 26.84 225 VAL C CA 1
ATOM 8806 C C . VAL C 1 245 ? -1.473 40.120 67.478 1.00 29.75 225 VAL C C 1
ATOM 8807 O O . VAL C 1 245 ? -1.538 39.044 68.104 1.00 27.08 225 VAL C O 1
ATOM 8819 N N . GLY C 1 247 ? 1.695 37.915 67.614 1.00 26.17 227 GLY C N 1
ATOM 8820 C CA . GLY C 1 247 ? 2.643 37.620 68.686 1.00 26.43 227 GLY C CA 1
ATOM 8821 C C . GLY C 1 247 ? 4.082 37.459 68.219 1.00 31.48 227 GLY C C 1
ATOM 8822 O O . GLY C 1 247 ? 4.870 38.418 68.278 1.00 29.78 227 GLY C O 1
ATOM 8823 N N . ALA C 1 248 ? 4.428 36.240 67.719 1.00 29.71 228 ALA C N 1
ATOM 8824 C CA . ALA C 1 248 ? 5.777 35.887 67.228 1.00 29.74 228 ALA C CA 1
ATOM 8825 C C . ALA C 1 248 ? 6.251 36.738 66.069 1.00 32.47 228 ALA C C 1
ATOM 8826 O O . ALA C 1 248 ? 7.450 36.769 65.792 1.00 33.23 228 ALA C O 1
ATOM 8828 N N . GLY C 1 249 ? 5.322 37.447 65.429 1.00 29.40 229 GLY C N 1
ATOM 8829 C CA . GLY C 1 249 ? 5.610 38.406 64.369 1.00 29.86 229 GLY C CA 1
ATOM 8830 C C . GLY C 1 249 ? 6.301 39.656 64.887 1.00 34.07 229 GLY C C 1
ATOM 8831 O O . GLY C 1 249 ? 6.833 40.442 64.106 1.00 33.51 229 GLY C O 1
ATOM 8832 N N . GLY C 1 250 ? 6.306 39.834 66.208 1.00 31.82 230 GLY C N 1
ATOM 8833 C CA . GLY C 1 250 ? 6.975 40.953 66.868 1.00 31.38 230 GLY C CA 1
ATOM 8834 C C . GLY C 1 250 ? 6.085 41.931 67.601 1.00 32.43 230 GLY C C 1
ATOM 8835 O O . GLY C 1 250 ? 6.478 43.086 67.754 1.00 32.74 230 GLY C O 1
ATOM 8836 N N . VAL C 1 251 ? 4.908 41.471 68.114 1.00 27.12 231 VAL C N 1
ATOM 8837 C CA . VAL C 1 251 ? 3.915 42.288 68.855 1.00 27.52 231 VAL C CA 1
ATOM 8838 C C . VAL C 1 251 ? 3.364 43.344 67.904 1.00 31.06 231 VAL C C 1
ATOM 8839 O O . VAL C 1 251 ? 3.827 44.485 67.895 1.00 30.57 231 VAL C O 1
ATOM 8843 N N . ILE C 1 252 ? 2.451 42.923 67.018 1.00 27.08 232 ILE C N 1
ATOM 8844 C CA . ILE C 1 252 ? 1.941 43.840 65.994 1.00 26.45 232 ILE C CA 1
ATOM 8845 C C . ILE C 1 252 ? 0.443 44.086 66.115 1.00 31.05 232 ILE C C 1
ATOM 8846 O O . ILE C 1 252 ? -0.353 43.319 65.552 1.00 30.01 232 ILE C O 1
ATOM 8851 N N . PRO C 1 253 ? 0.024 45.172 66.791 1.00 29.08 233 PRO C N 1
ATOM 8852 C CA . PRO C 1 253 ? -1.396 45.540 66.744 1.00 29.10 233 PRO C CA 1
ATOM 8853 C C . PRO C 1 253 ? -1.718 45.926 65.282 1.00 32.42 233 PRO C C 1
ATOM 8854 O O . PRO C 1 253 ? -0.867 46.506 64.595 1.00 32.24 233 PRO C O 1
ATOM 8858 N N . PRO C 1 254 ? -2.899 45.583 64.755 1.00 27.46 234 PRO C N 1
ATOM 8859 C CA . PRO C 1 254 ? -3.187 45.926 63.351 1.00 27.04 234 PRO C CA 1
ATOM 8860 C C . PRO C 1 254 ? -3.368 47.415 63.163 1.00 30.32 234 PRO C C 1
ATOM 8861 O O . PRO C 1 254 ? -3.772 48.103 64.108 1.00 27.88 234 PRO C O 1
ATOM 8865 N N . ALA C 1 255 ? -3.116 47.906 61.930 1.00 27.51 235 ALA C N 1
ATOM 8866 C CA . ALA C 1 255 ? -3.340 49.313 61.595 1.00 27.50 235 ALA C CA 1
ATOM 8867 C C . ALA C 1 255 ? -4.801 49.683 61.939 1.00 30.87 235 ALA C C 1
ATOM 8868 O O . ALA C 1 255 ? -5.681 48.825 61.850 1.00 28.73 235 ALA C O 1
ATOM 8870 N N . LYS C 1 256 ? -5.044 50.927 62.381 1.00 30.86 236 LYS C N 1
ATOM 8871 C CA . LYS C 1 256 ? -6.375 51.397 62.790 1.00 31.81 236 LYS C CA 1
ATOM 8872 C C . LYS C 1 256 ? -7.461 51.102 61.745 1.00 34.82 236 LYS C C 1
ATOM 8873 O O . LYS C 1 256 ? -7.310 51.487 60.584 1.00 34.14 236 LYS C O 1
ATOM 8879 N N . GLY C 1 257 ? -8.524 50.412 62.165 1.00 30.16 237 GLY C N 1
ATOM 8880 C CA . GLY C 1 257 ? -9.653 50.093 61.286 1.00 29.92 237 GLY C CA 1
ATOM 8881 C C . GLY C 1 257 ? -9.510 48.852 60.416 1.00 32.44 237 GLY C C 1
ATOM 8882 O O . GLY C 1 257 ? -10.419 48.525 59.638 1.00 30.58 237 GLY C O 1
ATOM 8883 N N . TYR C 1 258 ? -8.368 48.150 60.532 1.00 28.60 238 TYR C N 1
ATOM 8884 C CA . TYR C 1 258 ? -8.070 46.951 59.741 1.00 26.54 238 TYR C CA 1
ATOM 8885 C C . TYR C 1 258 ? -9.200 45.905 59.735 1.00 27.85 238 TYR C C 1
ATOM 8886 O O . TYR C 1 258 ? -9.730 45.608 58.673 1.00 27.45 238 TYR C O 1
ATOM 8895 N N . PHE C 1 259 ? -9.588 45.382 60.905 1.00 24.49 239 PHE C N 1
ATOM 8896 C CA . PHE C 1 259 ? -10.641 44.370 60.977 1.00 25.03 239 PHE C CA 1
ATOM 8897 C C . PHE C 1 259 ? -11.992 44.881 60.488 1.00 30.32 239 PHE C C 1
ATOM 8898 O O . PHE C 1 259 ? -12.737 44.130 59.868 1.00 30.07 239 PHE C O 1
ATOM 8906 N N . GLN C 1 260 ? -12.272 46.167 60.696 1.00 28.42 240 GLN C N 1
ATOM 8907 C CA . GLN C 1 260 ? -13.525 46.792 60.236 1.00 29.43 240 GLN C CA 1
ATOM 8908 C C . GLN C 1 260 ? -13.592 46.910 58.712 1.00 34.54 240 GLN C C 1
ATOM 8909 O O . GLN C 1 260 ? -14.680 46.898 58.145 1.00 34.70 240 GLN C O 1
ATOM 8915 N N . ALA C 1 261 ? -12.426 46.977 58.052 1.00 31.23 241 ALA C N 1
ATOM 8916 C CA . ALA C 1 261 ? -12.334 47.055 56.594 1.00 30.51 241 ALA C CA 1
ATOM 8917 C C . ALA C 1 261 ? -12.330 45.648 55.970 1.00 31.61 241 ALA C C 1
ATOM 8918 O O . ALA C 1 261 ? -13.019 45.429 54.981 1.00 30.38 241 ALA C O 1
ATOM 8920 N N . ILE C 1 262 ? -11.576 44.691 56.549 1.00 27.78 242 ILE C N 1
ATOM 8921 C CA . ILE C 1 262 ? -11.455 43.338 55.967 1.00 27.66 242 ILE C CA 1
ATOM 8922 C C . ILE C 1 262 ? -12.622 42.385 56.201 1.00 32.94 242 ILE C C 1
ATOM 8923 O O . ILE C 1 262 ? -12.926 41.577 55.315 1.00 32.38 242 ILE C O 1
ATOM 8928 N N . LEU C 1 263 ? -13.246 42.440 57.392 1.00 32.05 243 LEU C N 1
ATOM 8929 C CA . LEU C 1 263 ? -14.355 41.523 57.726 1.00 33.25 243 LEU C CA 1
ATOM 8930 C C . LEU C 1 263 ? -15.575 41.559 56.816 1.00 36.13 243 LEU C C 1
ATOM 8931 O O . LEU C 1 263 ? -15.998 40.477 56.397 1.00 35.24 243 LEU C O 1
ATOM 8936 N N . PRO C 1 264 ? -16.112 42.741 56.413 1.00 34.22 244 PRO C N 1
ATOM 8937 C CA . PRO C 1 264 ? -17.240 42.738 55.452 1.00 34.55 244 PRO C CA 1
ATOM 8938 C C . PRO C 1 264 ? -16.892 42.040 54.132 1.00 35.81 244 PRO C C 1
ATOM 8939 O O . PRO C 1 264 ? -17.762 41.399 53.555 1.00 34.37 244 PRO C O 1
ATOM 8943 N N . ILE C 1 265 ? -15.621 42.130 53.670 1.00 31.88 245 ILE C N 1
ATOM 8944 C CA . ILE C 1 265 ? -15.187 41.478 52.423 1.00 31.33 245 ILE C CA 1
ATOM 8945 C C . ILE C 1 265 ? -15.264 39.955 52.607 1.00 34.98 245 ILE C C 1
ATOM 8946 O O . ILE C 1 265 ? -15.873 39.270 51.791 1.00 35.18 245 ILE C O 1
ATOM 8951 N N . LEU C 1 266 ? -14.700 39.436 53.711 1.00 31.62 246 LEU C N 1
ATOM 8952 C CA . LEU C 1 266 ? -14.737 38.000 54.014 1.00 30.02 246 LEU C CA 1
ATOM 8953 C C . LEU C 1 266 ? -16.158 37.465 54.119 1.00 34.31 246 LEU C C 1
ATOM 8954 O O . LEU C 1 266 ? -16.459 36.420 53.536 1.00 33.55 246 LEU C O 1
ATOM 8959 N N . ARG C 1 267 ? -17.042 38.220 54.786 1.00 33.34 247 ARG C N 1
ATOM 8960 C CA . ARG C 1 267 ? -18.449 37.861 54.956 1.00 34.88 247 ARG C CA 1
ATOM 8961 C C . ARG C 1 267 ? -19.180 37.823 53.601 1.00 40.18 247 ARG C C 1
ATOM 8962 O O . ARG C 1 267 ? -19.892 36.853 53.318 1.00 41.34 247 ARG C O 1
ATOM 8970 N N . LYS C 1 268 ? -18.910 38.822 52.736 1.00 35.98 248 LYS C N 1
ATOM 8971 C CA . LYS C 1 268 ? -19.467 38.955 51.386 1.00 36.17 248 LYS C CA 1
ATOM 8972 C C . LYS C 1 268 ? -19.169 37.705 50.555 1.00 39.54 248 LYS C C 1
ATOM 8973 O O . LYS C 1 268 ? -20.002 37.294 49.745 1.00 40.09 248 LYS C O 1
ATOM 8979 N N . TYR C 1 269 ? -17.984 37.108 50.761 1.00 35.36 249 TYR C N 1
ATOM 8980 C CA . TYR C 1 269 ? -17.513 35.957 49.999 1.00 34.55 249 TYR C CA 1
ATOM 8981 C C . TYR C 1 269 ? -17.635 34.610 50.667 1.00 38.17 249 TYR C C 1
ATOM 8982 O O . TYR C 1 269 ? -17.081 33.641 50.141 1.00 38.17 249 TYR C O 1
ATOM 8991 N N . ASP C 1 270 ? -18.407 34.515 51.777 1.00 35.55 250 ASP C N 1
ATOM 8992 C CA . ASP C 1 270 ? -18.610 33.265 52.542 1.00 35.29 250 ASP C CA 1
ATOM 8993 C C . ASP C 1 270 ? -17.276 32.575 52.875 1.00 35.20 250 ASP C C 1
ATOM 8994 O O . ASP C 1 270 ? -17.062 31.412 52.525 1.00 33.56 250 ASP C O 1
ATOM 8999 N N . ILE C 1 271 ? -16.342 33.355 53.447 1.00 30.94 251 ILE C N 1
ATOM 9000 C CA . ILE C 1 271 ? -15.042 32.867 53.892 1.00 30.00 251 ILE C CA 1
ATOM 9001 C C . ILE C 1 271 ? -15.100 32.860 55.416 1.00 31.74 251 ILE C C 1
ATOM 9002 O O . ILE C 1 271 ? -15.055 33.926 56.008 1.00 30.86 251 ILE C O 1
ATOM 9007 N N . PRO C 1 272 ? -15.203 31.680 56.066 1.00 26.59 252 PRO C N 1
ATOM 9008 C CA . PRO C 1 272 ? -15.200 31.642 57.551 1.00 25.12 252 PRO C CA 1
ATOM 9009 C C . PRO C 1 272 ? -14.031 32.404 58.185 1.00 30.04 252 PRO C C 1
ATOM 9010 O O . PRO C 1 272 ? -12.896 32.369 57.686 1.00 28.63 252 PRO C O 1
ATOM 9014 N N . VAL C 1 273 ? -14.325 33.125 59.277 1.00 26.76 253 VAL C N 1
ATOM 9015 C CA . VAL C 1 273 ? -13.350 33.960 59.975 1.00 26.12 253 VAL C CA 1
ATOM 9016 C C . VAL C 1 273 ? -12.977 33.285 61.293 1.00 29.06 253 VAL C C 1
ATOM 9017 O O . VAL C 1 273 ? -13.854 33.045 62.125 1.00 27.91 253 VAL C O 1
ATOM 9021 N N . ILE C 1 274 ? -11.684 33.020 61.487 1.00 25.40 254 ILE C N 1
ATOM 9022 C CA . ILE C 1 274 ? -11.189 32.391 62.712 1.00 25.86 254 ILE C CA 1
ATOM 9023 C C . ILE C 1 274 ? -10.228 33.321 63.421 1.00 28.96 254 ILE C C 1
ATOM 9024 O O . ILE C 1 274 ? -9.237 33.757 62.825 1.00 27.08 254 ILE C O 1
ATOM 9029 N N . SER C 1 275 ? -10.508 33.621 64.699 1.00 26.11 255 SER C N 1
ATOM 9030 C CA . SER C 1 275 ? -9.592 34.443 65.473 1.00 24.91 255 SER C CA 1
ATOM 9031 C C . SER C 1 275 ? -8.631 33.480 66.170 1.00 27.09 255 SER C C 1
ATOM 9032 O O . SER C 1 275 ? -9.067 32.612 66.939 1.00 26.05 255 SER C O 1
ATOM 9035 N N . ASP C 1 276 ? -7.339 33.611 65.882 1.00 23.40 256 ASP C N 1
ATOM 9036 C CA . ASP C 1 276 ? -6.356 32.793 66.570 1.00 22.84 256 ASP C CA 1
ATOM 9037 C C . ASP C 1 276 ? -6.034 33.570 67.849 1.00 26.58 256 ASP C C 1
ATOM 9038 O O . ASP C 1 276 ? -5.255 34.542 67.830 1.00 25.05 256 ASP C O 1
ATOM 9043 N N . GLU C 1 277 ? -6.657 33.129 68.956 1.00 22.67 257 GLU C N 1
ATOM 9044 C CA . GLU C 1 277 ? -6.541 33.740 70.293 1.00 22.14 257 GLU C CA 1
ATOM 9045 C C . GLU C 1 277 ? -5.524 32.967 71.195 1.00 26.68 257 GLU C C 1
ATOM 9046 O O . GLU C 1 277 ? -5.570 33.065 72.433 1.00 25.49 257 GLU C O 1
ATOM 9052 N N . VAL C 1 278 ? -4.578 32.243 70.574 1.00 23.47 258 VAL C N 1
ATOM 9053 C CA . VAL C 1 278 ? -3.588 31.468 71.349 1.00 22.00 258 VAL C CA 1
ATOM 9054 C C . VAL C 1 278 ? -2.832 32.374 72.317 1.00 26.72 258 VAL C C 1
ATOM 9055 O O . VAL C 1 278 ? -2.675 32.008 73.477 1.00 27.22 258 VAL C O 1
ATOM 9059 N N . ILE C 1 279 ? -2.422 33.571 71.867 1.00 23.54 259 ILE C N 1
ATOM 9060 C CA . ILE C 1 279 ? -1.759 34.513 72.768 1.00 24.32 259 ILE C CA 1
ATOM 9061 C C . ILE C 1 279 ? -2.767 35.505 73.381 1.00 28.91 259 ILE C C 1
ATOM 9062 O O . ILE C 1 279 ? -2.646 35.833 74.567 1.00 27.62 259 ILE C O 1
ATOM 9067 N N . CYS C 1 280 ? -3.712 36.035 72.547 1.00 25.56 260 CYS C N 1
ATOM 9068 C CA . CYS C 1 280 ? -4.652 37.088 72.964 1.00 25.42 260 CYS C CA 1
ATOM 9069 C C . CYS C 1 280 ? -5.789 36.636 73.874 1.00 30.29 260 CYS C C 1
ATOM 9070 O O . CYS C 1 280 ? -6.423 37.477 74.504 1.00 32.55 260 CYS C O 1
ATOM 9073 N N . GLY C 1 281 ? -6.061 35.339 73.926 1.00 25.93 261 GLY C N 1
ATOM 9074 C CA . GLY C 1 281 ? -7.127 34.833 74.783 1.00 25.60 261 GLY C CA 1
ATOM 9075 C C . GLY C 1 281 ? -6.785 34.986 76.250 1.00 28.44 261 GLY C C 1
ATOM 9076 O O . GLY C 1 281 ? -5.641 34.749 76.651 1.00 29.00 261 GLY C O 1
ATOM 9077 N N . PHE C 1 282 ? -7.780 35.375 77.060 1.00 24.47 262 PHE C N 1
ATOM 9078 C CA . PHE C 1 282 ? -7.627 35.539 78.516 1.00 23.90 262 PHE C CA 1
ATOM 9079 C C . PHE C 1 282 ? -6.700 36.646 78.977 1.00 27.29 262 PHE C C 1
ATOM 9080 O O . PHE C 1 282 ? -5.758 36.391 79.725 1.00 27.82 262 PHE C O 1
ATOM 9088 N N . GLY C 1 283 ? -6.951 37.859 78.506 1.00 25.79 263 GLY C N 1
ATOM 9089 C CA . GLY C 1 283 ? -6.387 39.081 79.080 1.00 27.12 263 GLY C CA 1
ATOM 9090 C C . GLY C 1 283 ? -5.196 39.893 78.614 1.00 30.37 263 GLY C C 1
ATOM 9091 O O . GLY C 1 283 ? -5.083 41.024 79.065 1.00 30.33 263 GLY C O 1
ATOM 9092 N N . ARG C 1 284 ? -4.252 39.351 77.822 1.00 26.97 264 ARG C N 1
ATOM 9093 C CA . ARG C 1 284 ? -3.051 40.141 77.479 1.00 26.12 264 ARG C CA 1
ATOM 9094 C C . ARG C 1 284 ? -3.304 41.471 76.745 1.00 29.07 264 ARG C C 1
ATOM 9095 O O . ARG C 1 284 ? -2.511 42.399 76.917 1.00 29.24 264 ARG C O 1
ATOM 9103 N N . THR C 1 285 ? -4.410 41.572 75.953 1.00 24.80 265 THR C N 1
ATOM 9104 C CA . THR C 1 285 ? -4.752 42.819 75.252 1.00 24.86 265 THR C CA 1
ATOM 9105 C C . THR C 1 285 ? -5.636 43.727 76.103 1.00 29.86 265 THR C C 1
ATOM 9106 O O . THR C 1 285 ? -6.018 44.786 75.628 1.00 30.30 265 THR C O 1
ATOM 9110 N N . GLY C 1 286 ? -5.972 43.307 77.327 1.00 27.80 266 GLY C N 1
ATOM 9111 C CA . GLY C 1 286 ? -6.821 44.101 78.213 1.00 29.07 266 GLY C CA 1
ATOM 9112 C C . GLY C 1 286 ? -8.293 43.719 78.190 1.00 33.35 266 GLY C C 1
ATOM 9113 O O . GLY C 1 286 ? -9.127 44.412 78.779 1.00 34.05 266 GLY C O 1
ATOM 9114 N N . ASN C 1 287 ? -8.622 42.634 77.485 1.00 30.11 267 ASN C N 1
ATOM 9115 C CA . ASN C 1 287 ? -9.967 42.051 77.386 1.00 29.70 267 ASN C CA 1
ATOM 9116 C C . ASN C 1 287 ? -9.832 40.541 77.373 1.00 32.03 267 ASN C C 1
ATOM 9117 O O . ASN C 1 287 ? -8.724 40.041 77.202 1.00 31.10 267 ASN C O 1
ATOM 9122 N N . THR C 1 288 ? -10.932 39.807 77.598 1.00 28.65 268 THR C N 1
ATOM 9123 C CA . THR C 1 288 ? -10.891 38.335 77.629 1.00 28.20 268 THR C CA 1
ATOM 9124 C C . THR C 1 288 ? -10.441 37.811 76.268 1.00 32.05 268 THR C C 1
ATOM 9125 O O . THR C 1 288 ? -9.813 36.762 76.198 1.00 30.87 268 THR C O 1
ATOM 9129 N N . TRP C 1 289 ? -10.752 38.553 75.180 1.00 28.11 269 TRP C N 1
ATOM 9130 C CA . TRP C 1 289 ? -10.345 38.151 73.839 1.00 25.85 269 TRP C CA 1
ATOM 9131 C C . TRP C 1 289 ? -9.839 39.338 73.054 1.00 30.08 269 TRP C C 1
ATOM 9132 O O . TRP C 1 289 ? -10.372 40.450 73.183 1.00 29.13 269 TRP C O 1
ATOM 9143 N N . GLY C 1 290 ? -8.848 39.078 72.207 1.00 26.30 270 GLY C N 1
ATOM 9144 C CA . GLY C 1 290 ? -8.320 40.080 71.293 1.00 25.56 270 GLY C CA 1
ATOM 9145 C C . GLY C 1 290 ? -9.390 40.507 70.308 1.00 28.09 270 GLY C C 1
ATOM 9146 O O . GLY C 1 290 ? -9.442 41.684 69.951 1.00 28.34 270 GLY C O 1
ATOM 9147 N N . CYS C 1 291 ? -10.297 39.575 69.886 1.00 24.49 271 CYS C N 1
ATOM 9148 C CA . CYS C 1 291 ? -11.402 39.958 68.979 1.00 25.71 271 CYS C CA 1
ATOM 9149 C C . CYS C 1 291 ? -12.375 40.982 69.611 1.00 31.93 271 CYS C C 1
ATOM 9150 O O . CYS C 1 291 ? -12.972 41.797 68.897 1.00 30.64 271 CYS C O 1
ATOM 9153 N N . VAL C 1 292 ? -12.477 40.965 70.958 1.00 30.27 272 VAL C N 1
ATOM 9154 C CA . VAL C 1 292 ? -13.281 41.902 71.748 1.00 30.10 272 VAL C CA 1
ATOM 9155 C C . VAL C 1 292 ? -12.568 43.259 71.746 1.00 33.72 272 VAL C C 1
ATOM 9156 O O . VAL C 1 292 ? -13.196 44.263 71.411 1.00 34.55 272 VAL C O 1
ATOM 9160 N N . THR C 1 293 ? -11.243 43.279 72.034 1.00 29.28 273 THR C N 1
ATOM 9161 C CA . THR C 1 293 ? -10.418 44.506 72.006 1.00 28.83 273 THR C CA 1
ATOM 9162 C C . THR C 1 293 ? -10.519 45.172 70.626 1.00 32.21 273 THR C C 1
ATOM 9163 O O . THR C 1 293 ? -10.618 46.396 70.548 1.00 31.00 273 THR C O 1
ATOM 9167 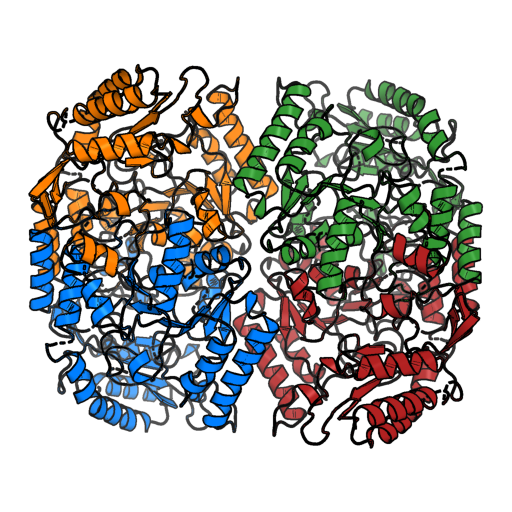N N . TYR C 1 294 ? -10.469 44.366 69.541 1.00 29.61 274 TYR C N 1
ATOM 9168 C CA . TYR C 1 294 ? -10.546 44.896 68.168 1.00 29.81 274 TYR C CA 1
ATOM 9169 C C . TYR C 1 294 ? -11.928 44.924 67.551 1.00 35.00 274 TYR C C 1
ATOM 9170 O O . TYR C 1 294 ? -12.067 45.136 66.351 1.00 36.27 274 TYR C O 1
ATOM 9179 N N . ASP C 1 295 ? -12.953 44.761 68.398 1.00 32.72 275 ASP C N 1
ATOM 9180 C CA . ASP C 1 295 ? -14.372 44.863 68.064 1.00 33.85 275 ASP C CA 1
ATOM 9181 C C . ASP C 1 295 ? -14.838 44.093 66.811 1.00 37.08 275 ASP C C 1
ATOM 9182 O O . ASP C 1 295 ? -15.482 44.666 65.924 1.00 36.64 275 ASP C O 1
ATOM 9187 N N . PHE C 1 296 ? -14.524 42.789 66.750 1.00 32.79 276 PHE C N 1
ATOM 9188 C CA . PHE C 1 296 ? -14.991 41.924 65.661 1.00 31.91 276 PHE C CA 1
ATOM 9189 C C . PHE C 1 296 ? -15.502 40.593 66.181 1.00 37.44 276 PHE C C 1
ATOM 9190 O O . PHE C 1 296 ? -15.046 40.101 67.222 1.00 36.02 276 PHE C O 1
ATOM 9198 N N . THR C 1 297 ? -16.437 40.004 65.435 1.00 34.44 277 THR C N 1
ATOM 9199 C CA . THR C 1 297 ? -17.031 38.731 65.784 1.00 34.32 277 THR C CA 1
ATOM 9200 C C . THR C 1 297 ? -16.514 37.670 64.817 1.00 35.07 277 THR C C 1
ATOM 9201 O O . THR C 1 297 ? -16.796 37.739 63.619 1.00 35.20 277 THR C O 1
ATOM 9205 N N . PRO C 1 298 ? -15.705 36.708 65.317 1.00 28.00 278 PRO C N 1
ATOM 9206 C CA . PRO C 1 298 ? -15.264 35.603 64.447 1.00 25.68 278 PRO C CA 1
ATOM 9207 C C . PRO C 1 298 ? -16.317 34.482 64.463 1.00 29.69 278 PRO C C 1
ATOM 9208 O O . PRO C 1 298 ? -17.258 34.514 65.258 1.00 31.12 278 PRO C O 1
ATOM 9212 N N . ASP C 1 299 ? -16.128 33.463 63.632 1.00 25.44 279 ASP C N 1
ATOM 9213 C CA . ASP C 1 299 ? -17.009 32.295 63.583 1.00 24.46 279 ASP C CA 1
ATOM 9214 C C . ASP C 1 299 ? -16.499 31.195 64.521 1.00 28.37 279 ASP C C 1
ATOM 9215 O O . ASP C 1 299 ? -17.247 30.297 64.911 1.00 27.30 279 ASP C O 1
ATOM 9220 N N . ALA C 1 300 ? -15.202 31.250 64.852 1.00 25.78 280 ALA C N 1
ATOM 9221 C CA . ALA C 1 300 ? -14.539 30.322 65.752 1.00 23.90 280 ALA C CA 1
ATOM 9222 C C . ALA C 1 300 ? -13.324 30.966 66.388 1.00 28.22 280 ALA C C 1
ATOM 9223 O O . ALA C 1 300 ? -12.830 31.978 65.890 1.00 27.21 280 ALA C O 1
ATOM 9225 N N . ILE C 1 301 ? -12.891 30.415 67.533 1.00 24.98 281 ILE C N 1
ATOM 9226 C CA . ILE C 1 301 ? -11.725 30.877 68.291 1.00 24.13 281 ILE C CA 1
ATOM 9227 C C . ILE C 1 301 ? -10.769 29.718 68.565 1.00 26.46 281 ILE C C 1
ATOM 9228 O O . ILE C 1 301 ? -11.187 28.611 68.916 1.00 26.24 281 ILE C O 1
ATOM 9233 N N . ILE C 1 302 ? -9.484 29.991 68.414 1.00 23.24 282 ILE C N 1
ATOM 9234 C CA . ILE C 1 302 ? -8.422 29.043 68.741 1.00 22.43 282 ILE C CA 1
ATOM 9235 C C . ILE C 1 302 ? -7.858 29.533 70.058 1.00 26.29 282 ILE C C 1
ATOM 9236 O O . ILE C 1 302 ? -7.484 30.693 70.154 1.00 26.42 282 ILE C O 1
ATOM 9241 N N . SER C 1 303 ? -7.841 28.672 71.073 1.00 22.21 283 SER C N 1
ATOM 9242 C CA . SER C 1 303 ? -7.350 29.040 72.401 1.00 22.47 283 SER C CA 1
ATOM 9243 C C . SER C 1 303 ? -6.289 28.056 72.895 1.00 25.67 283 SER C C 1
ATOM 9244 O O . SER C 1 303 ? -6.378 26.870 72.616 1.00 23.61 283 SER C O 1
ATOM 9247 N N . SER C 1 304 ? -5.288 28.556 73.626 1.00 25.32 284 SER C N 1
ATOM 9248 C CA . SER C 1 304 ? -4.236 27.743 74.249 1.00 26.19 284 SER C CA 1
ATOM 9249 C C . SER C 1 304 ? -3.512 28.651 75.265 1.00 28.93 284 SER C C 1
ATOM 9250 O O . SER C 1 304 ? -4.126 29.603 75.748 1.00 28.81 284 SER C O 1
ATOM 9253 N N . LYS C 1 305 ? -2.238 28.366 75.579 1.00 25.95 285 LYS C N 1
ATOM 9254 C CA . LYS C 1 305 ? -1.369 29.178 76.470 1.00 25.94 285 LYS C CA 1
ATOM 9255 C C . LYS C 1 305 ? -1.986 29.565 77.831 1.00 30.55 285 LYS C C 1
ATOM 9256 O O . LYS C 1 305 ? -1.977 28.729 78.736 1.00 30.90 285 LYS C O 1
ATOM 9262 N N . ASN C 1 306 ? -2.539 30.802 77.981 1.00 27.20 286 ASN C N 1
ATOM 9263 C CA . ASN C 1 306 ? -3.170 31.281 79.231 1.00 26.28 286 ASN C CA 1
ATOM 9264 C C . ASN C 1 306 ? -4.301 30.384 79.666 1.00 28.21 286 ASN C C 1
ATOM 9265 O O . ASN C 1 306 ? -4.610 30.368 80.849 1.00 27.65 286 ASN C O 1
ATOM 9270 N N . LEU C 1 307 ? -4.906 29.617 78.711 1.00 25.51 287 LEU C N 1
ATOM 9271 C CA . LEU C 1 307 ? -5.974 28.648 78.988 1.00 25.73 287 LEU C CA 1
ATOM 9272 C C . LEU C 1 307 ? -5.631 27.798 80.235 1.00 28.28 287 LEU C C 1
ATOM 9273 O O . LEU C 1 307 ? -6.505 27.553 81.066 1.00 27.57 287 LEU C O 1
ATOM 9278 N N . THR C 1 308 ? -4.358 27.371 80.371 1.00 25.23 288 THR C N 1
ATOM 9279 C CA . THR C 1 308 ? -3.930 26.558 81.529 1.00 24.50 288 THR C CA 1
ATOM 9280 C C . THR C 1 308 ? -2.853 27.264 82.351 1.00 29.46 288 THR C C 1
ATOM 9281 O O . THR C 1 308 ? -2.263 26.641 83.254 1.00 28.82 288 THR C O 1
ATOM 9285 N N . ALA C 1 309 ? -2.575 28.555 82.025 1.00 26.51 289 ALA C N 1
ATOM 9286 C CA . ALA C 1 309 ? -1.504 29.343 82.656 1.00 27.04 289 ALA C CA 1
ATOM 9287 C C . ALA C 1 309 ? -0.161 28.601 82.519 1.00 29.75 289 ALA C C 1
ATOM 9288 O O . ALA C 1 309 ? 0.688 28.709 83.388 1.00 29.35 289 ALA C O 1
ATOM 9290 N N . GLY C 1 310 ? -0.005 27.835 81.425 1.00 27.32 290 GLY C N 1
ATOM 9291 C CA . GLY C 1 310 ? 1.201 27.046 81.146 1.00 27.55 290 GLY C CA 1
ATOM 9292 C C . GLY C 1 310 ? 1.445 25.835 82.035 1.00 30.61 290 GLY C C 1
ATOM 9293 O O . GLY C 1 310 ? 2.497 25.195 81.943 1.00 30.32 290 GLY C O 1
ATOM 9294 N N . PHE C 1 311 ? 0.458 25.465 82.866 1.00 25.58 291 PHE C N 1
ATOM 9295 C CA . PHE C 1 311 ? 0.589 24.314 83.784 1.00 25.87 291 PHE C CA 1
ATOM 9296 C C . PHE C 1 311 ? 0.298 22.976 83.107 1.00 31.17 291 PHE C C 1
ATOM 9297 O O . PHE C 1 311 ? 0.554 21.931 83.702 1.00 32.13 291 PHE C O 1
ATOM 9305 N N . PHE C 1 312 ? -0.272 22.994 81.888 1.00 26.72 292 PHE C N 1
ATOM 9306 C CA . PHE C 1 312 ? -0.635 21.745 81.208 1.00 25.52 292 PHE C CA 1
ATOM 9307 C C . PHE C 1 312 ? -0.839 22.010 79.723 1.00 28.70 292 PHE C C 1
ATOM 9308 O O . PHE C 1 312 ? -1.388 23.058 79.379 1.00 28.11 292 PHE C O 1
ATOM 9316 N N . PRO C 1 313 ? -0.426 21.097 78.815 1.00 26.27 293 PRO C N 1
ATOM 9317 C CA . PRO C 1 313 ? -0.656 21.359 77.383 1.00 24.91 293 PRO C CA 1
ATOM 9318 C C . PRO C 1 313 ? -2.121 21.134 77.035 1.00 26.74 293 PRO C C 1
ATOM 9319 O O . PRO C 1 313 ? -2.609 19.995 77.010 1.00 24.77 293 PRO C O 1
ATOM 9331 N N . GLY C 1 315 ? -5.175 22.876 74.238 1.00 26.55 295 GLY C N 1
ATOM 9332 C CA . GLY C 1 315 ? -5.604 23.727 73.145 1.00 27.23 295 GLY C CA 1
ATOM 9333 C C . GLY C 1 315 ? -7.089 23.497 72.971 1.00 29.51 295 GLY C C 1
ATOM 9334 O O . GLY C 1 315 ? -7.591 22.415 73.314 1.00 27.27 295 GLY C O 1
ATOM 9335 N N . ALA C 1 316 ? -7.815 24.515 72.474 1.00 25.19 296 ALA C N 1
ATOM 9336 C CA . ALA C 1 316 ? -9.254 24.370 72.269 1.00 25.01 296 ALA C CA 1
ATOM 9337 C C . ALA C 1 316 ? -9.706 25.107 71.044 1.00 29.37 296 ALA C C 1
ATOM 9338 O O . ALA C 1 316 ? -9.213 26.206 70.742 1.00 28.04 296 ALA C O 1
ATOM 9340 N N . VAL C 1 317 ? -10.634 24.481 70.334 1.00 26.50 297 VAL C N 1
ATOM 9341 C CA . VAL C 1 317 ? -11.312 25.040 69.171 1.00 25.30 297 VAL C CA 1
ATOM 9342 C C . VAL C 1 317 ? -12.718 25.365 69.684 1.00 27.92 297 VAL C C 1
ATOM 9343 O O . VAL C 1 317 ? -13.454 24.451 70.065 1.00 25.48 297 VAL C O 1
ATOM 9347 N N . ILE C 1 318 ? -13.056 26.663 69.758 1.00 24.25 298 ILE C N 1
ATOM 9348 C CA . ILE C 1 318 ? -14.363 27.105 70.233 1.00 24.95 298 ILE C CA 1
ATOM 9349 C C . ILE C 1 318 ? -15.149 27.562 69.016 1.00 27.50 298 ILE C C 1
ATOM 9350 O O . ILE C 1 318 ? -14.842 28.600 68.430 1.00 26.99 298 ILE C O 1
ATOM 9355 N N . LEU C 1 319 ? -16.111 26.740 68.595 1.00 25.02 299 LEU C N 1
ATOM 9356 C CA . LEU C 1 319 ? -16.915 27.019 67.406 1.00 25.12 299 LEU C CA 1
ATOM 9357 C C . LEU C 1 319 ? -18.130 27.848 67.806 1.00 31.07 299 LEU C C 1
ATOM 9358 O O . LEU C 1 319 ? -18.772 27.534 68.799 1.00 31.31 299 LEU C O 1
ATOM 9363 N N . GLY C 1 320 ? -18.427 28.890 67.037 1.00 27.96 300 GLY C N 1
ATOM 9364 C CA . GLY C 1 320 ? -19.598 29.745 67.260 1.00 28.92 300 GLY C CA 1
ATOM 9365 C C . GLY C 1 320 ? -20.883 29.050 66.848 1.00 32.44 300 GLY C C 1
ATOM 9366 O O . GLY C 1 320 ? -20.822 27.914 66.385 1.00 33.40 300 GLY C O 1
ATOM 9367 N N . PRO C 1 321 ? -22.065 29.681 66.988 1.00 29.99 301 PRO C N 1
ATOM 9368 C CA . PRO C 1 321 ? -23.322 28.986 66.637 1.00 31.32 301 PRO C CA 1
ATOM 9369 C C . PRO C 1 321 ? -23.437 28.530 65.179 1.00 35.94 301 PRO C C 1
ATOM 9370 O O . PRO C 1 321 ? -23.848 27.398 64.933 1.00 36.34 301 PRO C O 1
ATOM 9374 N N . GLU C 1 322 ? -23.051 29.393 64.223 1.00 32.76 302 GLU C N 1
ATOM 9375 C CA . GLU C 1 322 ? -23.130 29.113 62.778 1.00 32.76 302 GLU C CA 1
ATOM 9376 C C . GLU C 1 322 ? -22.282 27.891 62.379 1.00 34.70 302 GLU C C 1
ATOM 9377 O O . GLU C 1 322 ? -22.825 26.927 61.834 1.00 32.34 302 GLU C O 1
ATOM 9383 N N . LEU C 1 323 ? -20.971 27.901 62.704 1.00 31.09 303 LEU C N 1
ATOM 9384 C CA . LEU C 1 323 ? -20.137 26.728 62.390 1.00 30.02 303 LEU C CA 1
ATOM 9385 C C . LEU C 1 323 ? -20.505 25.470 63.186 1.00 33.98 303 LEU C C 1
ATOM 9386 O O . LEU C 1 323 ? -20.447 24.379 62.607 1.00 33.80 303 LEU C O 1
ATOM 9391 N N . SER C 1 324 ? -20.918 25.610 64.490 1.00 30.26 304 SER C N 1
ATOM 9392 C CA . SER C 1 324 ? -21.341 24.455 65.309 1.00 29.01 304 SER C CA 1
ATOM 9393 C C . SER C 1 324 ? -22.521 23.753 64.630 1.00 32.23 304 SER C C 1
ATOM 9394 O O . SER C 1 324 ? -22.481 22.542 64.451 1.00 30.73 304 SER C O 1
ATOM 9397 N N . LYS C 1 325 ? -23.530 24.523 64.200 1.00 30.60 305 LYS C N 1
ATOM 9398 C CA . LYS C 1 325 ? -24.729 23.983 63.536 1.00 31.08 305 LYS C CA 1
ATOM 9399 C C . LYS C 1 325 ? -24.376 23.271 62.212 1.00 34.13 305 LYS C C 1
ATOM 9400 O O . LYS C 1 325 ? -24.791 22.139 62.010 1.00 32.19 305 LYS C O 1
ATOM 9406 N N . ARG C 1 326 ? -23.571 23.916 61.352 1.00 32.80 306 ARG C N 1
ATOM 9407 C CA . ARG C 1 326 ? -23.153 23.376 60.049 1.00 32.97 306 ARG C CA 1
ATOM 9408 C C . ARG C 1 326 ? -22.288 22.130 60.197 1.00 35.50 306 ARG C C 1
ATOM 9409 O O . ARG C 1 326 ? -22.457 21.162 59.442 1.00 33.90 306 ARG C O 1
ATOM 9417 N N . LEU C 1 327 ? -21.363 22.148 61.173 1.00 32.40 307 LEU C N 1
ATOM 9418 C CA . LEU C 1 327 ? -20.482 21.007 61.433 1.00 32.37 307 LEU C CA 1
ATOM 9419 C C . LEU C 1 327 ? -21.263 19.818 61.957 1.00 34.75 307 LEU C C 1
ATOM 9420 O O . LEU C 1 327 ? -21.022 18.690 61.532 1.00 33.93 307 LEU C O 1
ATOM 9425 N N . GLU C 1 328 ? -22.239 20.075 62.838 1.00 31.91 308 GLU C N 1
ATOM 9426 C CA . GLU C 1 328 ? -23.087 19.034 63.403 1.00 32.12 308 GLU C CA 1
ATOM 9427 C C . GLU C 1 328 ? -23.957 18.354 62.355 1.00 36.52 308 GLU C C 1
ATOM 9428 O O . GLU C 1 328 ? -24.137 17.137 62.445 1.00 34.66 308 GLU C O 1
ATOM 9434 N N . THR C 1 329 ? -24.473 19.103 61.341 1.00 35.51 309 THR C N 1
ATOM 9435 C CA . THR C 1 329 ? -25.252 18.428 60.281 1.00 35.88 309 THR C CA 1
ATOM 9436 C C . THR C 1 329 ? -24.365 17.531 59.417 1.00 39.41 309 THR C C 1
ATOM 9437 O O . THR C 1 329 ? -24.759 16.419 59.086 1.00 38.49 309 THR C O 1
ATOM 9441 N N . ALA C 1 330 ? -23.145 18.014 59.095 1.00 35.64 310 ALA C N 1
ATOM 9442 C CA . ALA C 1 330 ? -22.153 17.286 58.302 1.00 34.48 310 ALA C CA 1
ATOM 9443 C C . ALA C 1 330 ? -21.691 15.994 59.026 1.00 34.04 310 ALA C C 1
ATOM 9444 O O . ALA C 1 330 ? -21.595 14.937 58.395 1.00 32.91 310 ALA C O 1
ATOM 9446 N N . ILE C 1 331 ? -21.446 16.079 60.342 1.00 29.70 311 ILE C N 1
ATOM 9447 C CA . ILE C 1 331 ? -21.020 14.934 61.162 1.00 28.98 311 ILE C CA 1
ATOM 9448 C C . ILE C 1 331 ? -22.163 13.927 61.295 1.00 36.77 311 ILE C C 1
ATOM 9449 O O . ILE C 1 331 ? -21.942 12.726 61.126 1.00 36.92 311 ILE C O 1
ATOM 9454 N N . GLU C 1 332 ? -23.386 14.425 61.564 1.00 36.79 312 GLU C N 1
ATOM 9455 C CA . GLU C 1 332 ? -24.576 13.578 61.679 1.00 38.06 312 GLU C CA 1
ATOM 9456 C C . GLU C 1 332 ? -24.819 12.778 60.380 1.00 42.95 312 GLU C C 1
ATOM 9457 O O . GLU C 1 332 ? -25.264 11.629 60.463 1.00 41.92 312 GLU C O 1
ATOM 9463 N N . ALA C 1 333 ? -24.470 13.363 59.193 1.00 39.06 313 ALA C N 1
ATOM 9464 C CA . ALA C 1 333 ? -24.619 12.688 57.896 1.00 39.82 313 ALA C CA 1
ATOM 9465 C C . ALA C 1 333 ? -23.640 11.529 57.711 1.00 43.01 313 ALA C C 1
ATOM 9466 O O . ALA C 1 333 ? -24.012 10.541 57.086 1.00 43.20 313 ALA C O 1
ATOM 9468 N N . ILE C 1 334 ? -22.397 11.631 58.255 1.00 38.73 314 ILE C N 1
ATOM 9469 C CA . ILE C 1 334 ? -21.417 10.536 58.151 1.00 37.38 314 ILE C CA 1
ATOM 9470 C C . ILE C 1 334 ? -21.388 9.650 59.393 1.00 38.78 314 ILE C C 1
ATOM 9471 O O . ILE C 1 334 ? -20.729 8.614 59.394 1.00 37.90 314 ILE C O 1
ATOM 9476 N N . GLU C 1 335 ? -22.115 10.072 60.454 1.00 35.63 315 GLU C N 1
ATOM 9477 C CA . GLU C 1 335 ? -22.307 9.399 61.754 1.00 35.32 315 GLU C CA 1
ATOM 9478 C C . GLU C 1 335 ? -21.154 9.521 62.743 1.00 37.79 315 GLU C C 1
ATOM 9479 O O . GLU C 1 335 ? -21.337 9.187 63.909 1.00 37.69 315 GLU C O 1
ATOM 9485 N N . GLU C 1 336 ? -19.990 10.034 62.308 1.00 34.09 316 GLU C N 1
ATOM 9486 C CA . GLU C 1 336 ? -18.810 10.161 63.169 1.00 32.68 316 GLU C CA 1
ATOM 9487 C C . GLU C 1 336 ? -17.784 11.123 62.575 1.00 36.89 316 GLU C C 1
ATOM 9488 O O . GLU C 1 336 ? -17.553 11.106 61.366 1.00 38.03 316 GLU C O 1
ATOM 9494 N N . PHE C 1 337 ? -17.149 11.932 63.436 1.00 30.39 317 PHE C N 1
ATOM 9495 C CA . PHE C 1 337 ? -16.100 12.864 63.056 1.00 28.81 317 PHE C CA 1
ATOM 9496 C C . PHE C 1 337 ? -14.754 12.149 63.325 1.00 31.70 317 PHE C C 1
ATOM 9497 O O . PHE C 1 337 ? -14.381 11.940 64.484 1.00 30.79 317 PHE C O 1
ATOM 9505 N N . PRO C 1 338 ? -14.073 11.664 62.259 1.00 27.80 318 PRO C N 1
ATOM 9506 C CA . PRO C 1 338 ? -12.860 10.842 62.472 1.00 27.15 318 PRO C CA 1
ATOM 9507 C C . PRO C 1 338 ? -11.592 11.671 62.671 1.00 28.07 318 PRO C C 1
ATOM 9508 O O . PRO C 1 338 ? -10.741 11.776 61.790 1.00 27.32 318 PRO C O 1
ATOM 9512 N N . HIS C 1 339 ? -11.486 12.264 63.861 1.00 23.78 319 HIS C N 1
ATOM 9513 C CA . HIS C 1 339 ? -10.410 13.164 64.250 1.00 22.77 319 HIS C CA 1
ATOM 9514 C C . HIS C 1 339 ? -10.386 13.280 65.768 1.00 26.87 319 HIS C C 1
ATOM 9515 O O . HIS C 1 339 ? -11.437 13.304 66.413 1.00 27.24 319 HIS C O 1
ATOM 9522 N N . GLY C 1 340 ? -9.186 13.382 66.318 1.00 23.22 320 GLY C N 1
ATOM 9523 C CA . GLY C 1 340 ? -8.985 13.550 67.752 1.00 23.07 320 GLY C CA 1
ATOM 9524 C C . GLY C 1 340 ? -7.603 13.101 68.144 1.00 26.30 320 GLY C C 1
ATOM 9525 O O . GLY C 1 340 ? -6.978 12.318 67.424 1.00 25.26 320 GLY C O 1
ATOM 9526 N N . PHE C 1 341 ? -7.120 13.607 69.268 1.00 22.28 321 PHE C N 1
ATOM 9527 C CA . PHE C 1 341 ? -5.805 13.282 69.805 1.00 22.33 321 PHE C CA 1
ATOM 9528 C C . PHE C 1 341 ? -6.016 12.466 71.070 1.00 27.21 321 PHE C C 1
ATOM 9529 O O . PHE C 1 341 ? -7.004 12.675 71.796 1.00 26.40 321 PHE C O 1
ATOM 9537 N N . THR C 1 342 ? -5.122 11.495 71.309 1.00 23.93 322 THR C N 1
ATOM 9538 C CA . THR C 1 342 ? -5.200 10.599 72.484 1.00 23.06 322 THR C CA 1
ATOM 9539 C C . THR C 1 342 ? -5.519 11.344 73.779 1.00 26.50 322 THR C C 1
ATOM 9540 O O . THR C 1 342 ? -6.433 10.941 74.529 1.00 24.80 322 THR C O 1
ATOM 9544 N N . ALA C 1 343 ? -4.767 12.428 74.046 1.00 23.88 323 ALA C N 1
ATOM 9545 C CA . ALA C 1 343 ? -4.980 13.214 75.257 1.00 24.70 323 ALA C CA 1
ATOM 9546 C C . ALA C 1 343 ? -6.006 14.348 75.145 1.00 29.21 323 ALA C C 1
ATOM 9547 O O . ALA C 1 343 ? -6.124 15.119 76.100 1.00 29.04 323 ALA C O 1
ATOM 9549 N N . SER C 1 344 ? -6.763 14.457 74.023 1.00 27.08 324 SER C N 1
ATOM 9550 C CA . SER C 1 344 ? -7.797 15.513 73.886 1.00 27.35 324 SER C CA 1
ATOM 9551 C C . SER C 1 344 ? -8.789 15.439 75.059 1.00 28.13 324 SER C C 1
ATOM 9552 O O . SER C 1 344 ? -9.330 14.370 75.328 1.00 26.46 324 SER C O 1
ATOM 9555 N N . GLY C 1 345 ? -9.018 16.570 75.721 1.00 24.06 325 GLY C N 1
ATOM 9556 C CA . GLY C 1 345 ? -9.991 16.655 76.810 1.00 24.04 325 GLY C CA 1
ATOM 9557 C C . GLY C 1 345 ? -9.577 15.992 78.101 1.00 27.60 325 GLY C C 1
ATOM 9558 O O . GLY C 1 345 ? -10.436 15.705 78.943 1.00 25.81 325 GLY C O 1
ATOM 9559 N N . HIS C 1 346 ? -8.253 15.753 78.259 1.00 23.44 326 HIS C N 1
ATOM 9560 C CA . HIS C 1 346 ? -7.624 15.176 79.443 1.00 23.70 326 HIS C CA 1
ATOM 9561 C C . HIS C 1 346 ? -8.203 15.810 80.716 1.00 27.08 326 HIS C C 1
ATOM 9562 O O . HIS C 1 346 ? -8.237 17.051 80.806 1.00 25.32 326 HIS C O 1
ATOM 9569 N N . PRO C 1 347 ? -8.699 14.987 81.684 1.00 23.69 327 PRO C N 1
ATOM 9570 C CA . PRO C 1 347 ? -9.286 15.553 82.912 1.00 23.49 327 PRO C CA 1
ATOM 9571 C C . PRO C 1 347 ? -8.378 16.490 83.726 1.00 28.09 327 PRO C C 1
ATOM 9572 O O . PRO C 1 347 ? -8.875 17.443 84.322 1.00 28.14 327 PRO C O 1
ATOM 9576 N N . VAL C 1 348 ? -7.071 16.203 83.795 1.00 25.47 328 VAL C N 1
ATOM 9577 C CA . VAL C 1 348 ? -6.135 17.055 84.546 1.00 24.50 328 VAL C CA 1
ATOM 9578 C C . VAL C 1 348 ? -6.032 18.425 83.880 1.00 28.66 328 VAL C C 1
ATOM 9579 O O . VAL C 1 348 ? -6.111 19.439 84.571 1.00 28.60 328 VAL C O 1
ATOM 9583 N N . GLY C 1 349 ? -5.897 18.449 82.555 1.00 26.15 329 GLY C N 1
ATOM 9584 C CA . GLY C 1 349 ? -5.826 19.722 81.836 1.00 26.05 329 GLY C CA 1
ATOM 9585 C C . GLY C 1 349 ? -7.096 20.535 81.976 1.00 27.72 329 GLY C C 1
ATOM 9586 O O . GLY C 1 349 ? -7.044 21.763 82.126 1.00 25.67 329 GLY C O 1
ATOM 9587 N N . CYS C 1 350 ? -8.257 19.836 81.966 1.00 23.44 330 CYS C N 1
ATOM 9588 C CA . CYS C 1 350 ? -9.544 20.505 82.058 1.00 23.55 330 CYS C CA 1
ATOM 9589 C C . CYS C 1 350 ? -9.723 21.107 83.439 1.00 27.00 330 CYS C C 1
ATOM 9590 O O . CYS C 1 350 ? -10.143 22.252 83.530 1.00 27.31 330 CYS C O 1
ATOM 9593 N N . ALA C 1 351 ? -9.300 20.393 84.508 1.00 24.70 331 ALA C N 1
ATOM 9594 C CA . ALA C 1 351 ? -9.384 20.933 85.868 1.00 24.96 331 ALA C CA 1
ATOM 9595 C C . ALA C 1 351 ? -8.423 22.128 86.023 1.00 27.87 331 ALA C C 1
ATOM 9596 O O . ALA C 1 351 ? -8.771 23.125 86.662 1.00 26.79 331 ALA C O 1
ATOM 9598 N N . ILE C 1 352 ? -7.228 22.032 85.411 1.00 24.06 332 ILE C N 1
ATOM 9599 C CA . ILE C 1 352 ? -6.252 23.111 85.457 1.00 24.78 332 ILE C CA 1
ATOM 9600 C C . ILE C 1 352 ? -6.780 24.348 84.723 1.00 30.20 332 ILE C C 1
ATOM 9601 O O . ILE C 1 352 ? -6.659 25.468 85.236 1.00 29.49 332 ILE C O 1
ATOM 9606 N N . ALA C 1 353 ? -7.351 24.141 83.516 1.00 26.92 333 ALA C N 1
ATOM 9607 C CA . ALA C 1 353 ? -7.890 25.238 82.715 1.00 25.67 333 ALA C CA 1
ATOM 9608 C C . ALA C 1 353 ? -9.033 25.921 83.451 1.00 29.77 333 ALA C C 1
ATOM 9609 O O . ALA C 1 353 ? -9.043 27.151 83.541 1.00 28.46 333 ALA C O 1
ATOM 9611 N N . LEU C 1 354 ? -9.948 25.130 84.066 1.00 26.84 334 LEU C N 1
ATOM 9612 C CA . LEU C 1 354 ? -11.036 25.700 84.875 1.00 27.33 334 LEU C CA 1
ATOM 9613 C C . LEU C 1 354 ? -10.457 26.648 85.954 1.00 31.49 334 LEU C C 1
ATOM 9614 O O . LEU C 1 354 ? -10.953 27.770 86.135 1.00 30.34 334 LEU C O 1
ATOM 9619 N N . LYS C 1 355 ? -9.356 26.224 86.611 1.00 28.13 335 LYS C N 1
ATOM 9620 C CA . LYS C 1 355 ? -8.722 27.061 87.635 1.00 27.71 335 LYS C CA 1
ATOM 9621 C C . LYS C 1 355 ? -8.047 28.287 87.018 1.00 31.53 335 LYS C C 1
ATOM 9622 O O . LYS C 1 355 ? -8.223 29.388 87.531 1.00 30.58 335 LYS C O 1
ATOM 9628 N N . ALA C 1 356 ? -7.263 28.099 85.943 1.00 28.91 336 ALA C N 1
ATOM 9629 C CA . ALA C 1 356 ? -6.561 29.224 85.311 1.00 28.42 336 ALA C CA 1
ATOM 9630 C C . ALA C 1 356 ? -7.525 30.340 84.855 1.00 30.29 336 ALA C C 1
ATOM 9631 O O . ALA C 1 356 ? -7.245 31.516 85.081 1.00 28.86 336 ALA C O 1
ATOM 9633 N N . ILE C 1 357 ? -8.660 29.971 84.240 1.00 26.71 337 ILE C N 1
ATOM 9634 C CA . ILE C 1 357 ? -9.689 30.927 83.773 1.00 26.67 337 ILE C CA 1
ATOM 9635 C C . ILE C 1 357 ? -10.218 31.713 84.996 1.00 30.65 337 ILE C C 1
ATOM 9636 O O . ILE C 1 357 ? -10.317 32.941 84.958 1.00 29.34 337 ILE C O 1
ATOM 9641 N N . ASP C 1 358 ? -10.496 30.989 86.091 1.00 27.81 338 ASP C N 1
ATOM 9642 C CA . ASP C 1 358 ? -10.961 31.585 87.341 1.00 29.10 338 ASP C CA 1
ATOM 9643 C C . ASP C 1 358 ? -9.901 32.528 87.941 1.00 33.69 338 ASP C C 1
ATOM 9644 O O . ASP C 1 358 ? -10.239 33.624 88.390 1.00 33.83 338 ASP C O 1
ATOM 9649 N N . VAL C 1 359 ? -8.619 32.118 87.914 1.00 29.56 339 VAL C N 1
ATOM 9650 C CA . VAL C 1 359 ? -7.504 32.926 88.429 1.00 29.59 339 VAL C CA 1
ATOM 9651 C C . VAL C 1 359 ? -7.335 34.238 87.614 1.00 33.83 339 VAL C C 1
ATOM 9652 O O . VAL C 1 359 ? -7.238 35.337 88.183 1.00 33.40 339 VAL C O 1
ATOM 9656 N N . VAL C 1 360 ? -7.328 34.114 86.287 1.00 29.29 340 VAL C N 1
ATOM 9657 C CA . VAL C 1 360 ? -7.160 35.269 85.419 1.00 28.66 340 VAL C CA 1
ATOM 9658 C C . VAL C 1 360 ? -8.333 36.242 85.525 1.00 32.63 340 VAL C C 1
ATOM 9659 O O . VAL C 1 360 ? -8.132 37.432 85.775 1.00 31.92 340 VAL C O 1
ATOM 9671 N N . ASN C 1 362 ? -11.235 36.180 87.716 1.00 35.03 342 ASN C N 1
ATOM 9672 C CA . ASN C 1 362 ? -11.822 36.471 89.023 1.00 36.10 342 ASN C CA 1
ATOM 9673 C C . ASN C 1 362 ? -10.860 36.671 90.179 1.00 40.98 342 ASN C C 1
ATOM 9674 O O . ASN C 1 362 ? -11.307 36.969 91.285 1.00 42.48 342 ASN C O 1
ATOM 9679 N N . GLU C 1 363 ? -9.551 36.537 89.936 1.00 35.83 343 GLU C N 1
ATOM 9680 C CA . GLU C 1 363 ? -8.565 36.746 90.988 1.00 35.05 343 GLU C CA 1
ATOM 9681 C C . GLU C 1 363 ? -7.671 37.974 90.764 1.00 39.10 343 GLU C C 1
ATOM 9682 O O . GLU C 1 363 ? -6.615 38.101 91.389 1.00 40.29 343 GLU C O 1
ATOM 9688 N N . GLY C 1 364 ? -8.136 38.885 89.916 1.00 35.52 344 GLY C N 1
ATOM 9689 C CA . GLY C 1 364 ? -7.498 40.183 89.684 1.00 36.10 344 GLY C CA 1
ATOM 9690 C C . GLY C 1 364 ? -6.387 40.286 88.656 1.00 37.14 344 GLY C C 1
ATOM 9691 O O . GLY C 1 364 ? -5.872 41.383 88.450 1.00 35.40 344 GLY C O 1
ATOM 9692 N N . LEU C 1 365 ? -5.994 39.165 88.022 1.00 33.72 345 LEU C N 1
ATOM 9693 C CA . LEU C 1 365 ? -4.900 39.128 87.044 1.00 32.87 345 LEU C CA 1
ATOM 9694 C C . LEU C 1 365 ? -5.227 39.907 85.766 1.00 37.33 345 LEU C C 1
ATOM 9695 O O . LEU C 1 365 ? -4.422 40.747 85.359 1.00 36.31 345 LEU C O 1
ATOM 9700 N N . ALA C 1 366 ? -6.422 39.676 85.165 1.00 34.24 346 ALA C N 1
ATOM 9701 C CA . ALA C 1 366 ? -6.858 40.414 83.975 1.00 34.76 346 ALA C CA 1
ATOM 9702 C C . ALA C 1 366 ? -7.069 41.894 84.337 1.00 40.11 346 ALA C C 1
ATOM 9703 O O . ALA C 1 366 ? -6.806 42.765 83.506 1.00 40.26 346 ALA C O 1
ATOM 9705 N N . GLU C 1 367 ? -7.498 42.169 85.592 1.00 36.00 347 GLU C N 1
ATOM 9706 C CA . GLU C 1 367 ? -7.698 43.533 86.103 1.00 35.41 347 GLU C CA 1
ATOM 9707 C C . GLU C 1 367 ? -6.336 44.215 86.252 1.00 38.94 347 GLU C C 1
ATOM 9708 O O . GLU C 1 367 ? -6.219 45.388 85.924 1.00 38.69 347 GLU C O 1
ATOM 9714 N N . ASN C 1 368 ? -5.303 43.478 86.718 1.00 36.63 348 ASN C N 1
ATOM 9715 C CA . ASN C 1 368 ? -3.950 44.026 86.887 1.00 36.91 348 ASN C CA 1
ATOM 9716 C C . ASN C 1 368 ? -3.348 44.491 85.560 1.00 39.37 348 ASN C C 1
ATOM 9717 O O . ASN C 1 368 ? -2.684 45.521 85.542 1.00 40.18 348 ASN C O 1
ATOM 9722 N N . VAL C 1 369 ? -3.582 43.748 84.461 1.00 34.56 349 VAL C N 1
ATOM 9723 C CA . VAL C 1 369 ? -3.141 44.119 83.101 1.00 32.61 349 VAL C CA 1
ATOM 9724 C C . VAL C 1 369 ? -3.706 45.485 82.732 1.00 36.87 349 VAL C C 1
ATOM 9725 O O . VAL C 1 369 ? -2.942 46.365 82.361 1.00 35.66 349 VAL C O 1
ATOM 9729 N N . ARG C 1 370 ? -5.045 45.650 82.823 1.00 35.33 350 ARG C N 1
ATOM 9730 C CA . ARG C 1 370 ? -5.740 46.901 82.514 1.00 35.78 350 ARG C CA 1
ATOM 9731 C C . ARG C 1 370 ? -5.206 48.045 83.375 1.00 40.95 350 ARG C C 1
ATOM 9732 O O . ARG C 1 370 ? -4.972 49.139 82.869 1.00 40.66 350 ARG C O 1
ATOM 9740 N N . ARG C 1 371 ? -5.014 47.783 84.672 1.00 38.96 351 ARG C N 1
ATOM 9741 C CA . ARG C 1 371 ? -4.550 48.770 85.634 1.00 40.10 351 ARG C CA 1
ATOM 9742 C C . ARG C 1 371 ? -3.117 49.247 85.383 1.00 41.99 351 ARG C C 1
ATOM 9743 O O . ARG C 1 371 ? -2.867 50.456 85.465 1.00 40.33 351 ARG C O 1
ATOM 9751 N N . LEU C 1 372 ? -2.189 48.310 85.084 1.00 37.46 352 LEU C N 1
ATOM 9752 C CA . LEU C 1 372 ? -0.779 48.645 84.843 1.00 37.68 352 LEU C CA 1
ATOM 9753 C C . LEU C 1 372 ? -0.393 48.960 83.382 1.00 39.27 352 LEU C C 1
ATOM 9754 O O . LEU C 1 372 ? 0.723 49.433 83.144 1.00 38.23 352 LEU C O 1
ATOM 9759 N N . ALA C 1 373 ? -1.301 48.706 82.413 1.00 34.60 353 ALA C N 1
ATOM 9760 C CA . ALA C 1 373 ? -1.043 49.018 80.996 1.00 34.93 353 ALA C CA 1
ATOM 9761 C C . ALA C 1 373 ? -0.704 50.522 80.714 1.00 38.66 353 ALA C C 1
ATOM 9762 O O . ALA C 1 373 ? 0.232 50.746 79.941 1.00 36.00 353 ALA C O 1
ATOM 9764 N N . PRO C 1 374 ? -1.362 51.556 81.331 1.00 37.79 354 PRO C N 1
ATOM 9765 C CA . PRO C 1 374 ? -0.960 52.955 81.040 1.00 38.40 354 PRO C CA 1
ATOM 9766 C C . PRO C 1 374 ? 0.486 53.235 81.451 1.00 41.79 354 PRO C C 1
ATOM 9767 O O . PRO C 1 374 ? 1.258 53.794 80.670 1.00 40.25 354 PRO C O 1
ATOM 9771 N N . ARG C 1 375 ? 0.862 52.785 82.662 1.00 40.28 355 ARG C N 1
ATOM 9772 C CA . ARG C 1 375 ? 2.203 52.913 83.233 1.00 40.68 355 ARG C CA 1
ATOM 9773 C C . ARG C 1 375 ? 3.252 52.206 82.319 1.00 41.17 355 ARG C C 1
ATOM 9774 O O . ARG C 1 375 ? 4.322 52.765 82.048 1.00 39.39 355 ARG C O 1
ATOM 9782 N N . PHE C 1 376 ? 2.927 50.982 81.857 1.00 36.71 356 PHE C N 1
ATOM 9783 C CA . PHE C 1 376 ? 3.751 50.174 80.951 1.00 35.69 356 PHE C CA 1
ATOM 9784 C C . PHE C 1 376 ? 4.041 50.988 79.672 1.00 37.57 356 PHE C C 1
ATOM 9785 O O . PHE C 1 376 ? 5.191 51.101 79.232 1.00 35.81 356 PHE C O 1
ATOM 9793 N N . GLU C 1 377 ? 2.978 51.539 79.082 1.00 34.73 357 GLU C N 1
ATOM 9794 C CA . GLU C 1 377 ? 3.058 52.322 77.858 1.00 35.50 357 GLU C CA 1
ATOM 9795 C C . GLU C 1 377 ? 3.834 53.633 78.050 1.00 42.61 357 GLU C C 1
ATOM 9796 O O . GLU C 1 377 ? 4.619 53.993 77.169 1.00 42.24 357 GLU C O 1
ATOM 9802 N N . GLU C 1 378 ? 3.587 54.345 79.177 1.00 41.77 358 GLU C N 1
ATOM 9803 C CA . GLU C 1 378 ? 4.233 55.637 79.499 1.00 43.19 358 GLU C CA 1
ATOM 9804 C C . GLU C 1 378 ? 5.751 55.444 79.519 1.00 47.65 358 GLU C C 1
ATOM 9805 O O . GLU C 1 378 ? 6.468 56.200 78.873 1.00 48.47 358 GLU C O 1
ATOM 9811 N N . ARG C 1 379 ? 6.225 54.374 80.181 1.00 43.54 359 ARG C N 1
ATOM 9812 C CA . ARG C 1 379 ? 7.643 54.026 80.239 1.00 43.12 359 ARG C CA 1
ATOM 9813 C C . ARG C 1 379 ? 8.224 53.716 78.854 1.00 44.55 359 ARG C C 1
ATOM 9814 O O . ARG C 1 379 ? 9.339 54.132 78.567 1.00 45.25 359 ARG C O 1
ATOM 9822 N N . LEU C 1 380 ? 7.484 52.983 78.005 1.00 39.12 360 LEU C N 1
ATOM 9823 C CA . LEU C 1 380 ? 7.930 52.657 76.634 1.00 36.58 360 LEU C CA 1
ATOM 9824 C C . LEU C 1 380 ? 7.960 53.909 75.772 1.00 41.54 360 LEU C C 1
ATOM 9825 O O . LEU C 1 380 ? 8.870 54.059 74.969 1.00 40.45 360 LEU C O 1
ATOM 9830 N N . LYS C 1 381 ? 6.978 54.812 75.960 1.00 40.64 361 LYS C N 1
ATOM 9831 C CA . LYS C 1 381 ? 6.885 56.112 75.281 1.00 42.23 361 LYS C CA 1
ATOM 9832 C C . LYS C 1 381 ? 8.153 56.926 75.587 1.00 48.94 361 LYS C C 1
ATOM 9833 O O . LYS C 1 381 ? 8.734 57.512 74.674 1.00 47.92 361 LYS C O 1
ATOM 9839 N N . HIS C 1 382 ? 8.610 56.910 76.868 1.00 47.82 362 HIS C N 1
ATOM 9840 C CA . HIS C 1 382 ? 9.822 57.609 77.293 1.00 49.42 362 HIS C CA 1
ATOM 9841 C C . HIS C 1 382 ? 11.057 56.941 76.666 1.00 52.15 362 HIS C C 1
ATOM 9842 O O . HIS C 1 382 ? 11.886 57.639 76.091 1.00 52.24 362 HIS C O 1
ATOM 9849 N N . ILE C 1 383 ? 11.136 55.591 76.706 1.00 47.01 363 ILE C N 1
ATOM 9850 C CA . ILE C 1 383 ? 12.229 54.800 76.109 1.00 46.20 363 ILE C CA 1
ATOM 9851 C C . ILE C 1 383 ? 12.312 55.069 74.597 1.00 50.61 363 ILE C C 1
ATOM 9852 O O . ILE C 1 383 ? 13.412 55.143 74.045 1.00 51.11 363 ILE C O 1
ATOM 9857 N N . ALA C 1 384 ? 11.141 55.237 73.944 1.00 46.54 364 ALA C N 1
ATOM 9858 C CA . ALA C 1 384 ? 11.017 55.509 72.513 1.00 45.48 364 ALA C CA 1
ATOM 9859 C C . ALA C 1 384 ? 11.604 56.860 72.076 1.00 50.23 364 ALA C C 1
ATOM 9860 O O . ALA C 1 384 ? 11.810 57.055 70.878 1.00 49.07 364 ALA C O 1
ATOM 9862 N N . GLU C 1 385 ? 11.918 57.767 73.036 1.00 48.91 365 GLU C N 1
ATOM 9863 C CA . GLU C 1 385 ? 12.546 59.067 72.740 1.00 50.19 365 GLU C CA 1
ATOM 9864 C C . GLU C 1 385 ? 14.012 58.882 72.337 1.00 54.26 365 GLU C C 1
ATOM 9865 O O . GLU C 1 385 ? 14.582 59.777 71.723 1.00 54.01 365 GLU C O 1
ATOM 9871 N N . ARG C 1 386 ? 14.623 57.729 72.693 1.00 50.86 366 ARG C N 1
ATOM 9872 C CA . ARG C 1 386 ? 16.010 57.391 72.349 1.00 51.04 366 ARG C CA 1
ATOM 9873 C C . ARG C 1 386 ? 16.169 57.334 70.825 1.00 54.66 366 ARG C C 1
ATOM 9874 O O . ARG C 1 386 ? 15.321 56.723 70.171 1.00 53.49 366 ARG C O 1
ATOM 9882 N N . PRO C 1 387 ? 17.246 57.922 70.243 1.00 52.34 367 PRO C N 1
ATOM 9883 C CA . PRO C 1 387 ? 17.412 57.883 68.774 1.00 51.53 367 PRO C CA 1
ATOM 9884 C C . PRO C 1 387 ? 17.472 56.495 68.126 1.00 51.66 367 PRO C C 1
ATOM 9885 O O . PRO C 1 387 ? 17.213 56.374 66.927 1.00 49.34 367 PRO C O 1
ATOM 9889 N N . ASN C 1 388 ? 17.783 55.453 68.909 1.00 47.58 368 ASN C N 1
ATOM 9890 C CA . ASN C 1 388 ? 17.890 54.099 68.372 1.00 46.90 368 ASN C CA 1
ATOM 9891 C C . ASN C 1 388 ? 16.620 53.242 68.464 1.00 49.19 368 ASN C C 1
ATOM 9892 O O . ASN C 1 388 ? 16.659 52.066 68.116 1.00 48.29 368 ASN C O 1
ATOM 9897 N N . ILE C 1 389 ? 15.495 53.839 68.903 1.00 44.94 369 ILE C N 1
ATOM 9898 C CA . ILE C 1 389 ? 14.206 53.149 68.980 1.00 42.75 369 ILE C CA 1
ATOM 9899 C C . ILE C 1 389 ? 13.303 53.703 67.864 1.00 45.04 369 ILE C C 1
ATOM 9900 O O . ILE C 1 389 ? 12.867 54.863 67.930 1.00 42.89 369 ILE C O 1
ATOM 9905 N N . GLY C 1 390 ? 13.080 52.873 66.840 1.00 41.97 370 GLY C N 1
ATOM 9906 C CA . GLY C 1 390 ? 12.265 53.201 65.668 1.00 41.37 370 GLY C CA 1
ATOM 9907 C C . GLY C 1 390 ? 10.808 53.415 66.001 1.00 44.51 370 GLY C C 1
ATOM 9908 O O . GLY C 1 390 ? 10.150 54.283 65.417 1.00 43.81 370 GLY C O 1
ATOM 9909 N N . GLU C 1 391 ? 10.297 52.604 66.946 1.00 40.33 371 GLU C N 1
ATOM 9910 C CA . GLU C 1 391 ? 8.923 52.688 67.444 1.00 38.53 371 GLU C CA 1
ATOM 9911 C C . GLU C 1 391 ? 8.705 51.798 68.642 1.00 38.68 371 GLU C C 1
ATOM 9912 O O . GLU C 1 391 ? 9.470 50.870 68.884 1.00 39.03 371 GLU C O 1
ATOM 9918 N N . TYR C 1 392 ? 7.667 52.095 69.396 1.00 35.08 372 TYR C N 1
ATOM 9919 C CA . TYR C 1 392 ? 7.193 51.222 70.451 1.00 35.53 372 TYR C CA 1
ATOM 9920 C C . TYR C 1 392 ? 5.792 50.858 69.974 1.00 35.95 372 TYR C C 1
ATOM 9921 O O . TYR C 1 392 ? 5.112 51.685 69.352 1.00 34.88 372 TYR C O 1
ATOM 9930 N N . ARG C 1 393 ? 5.368 49.631 70.247 1.00 32.19 373 ARG C N 1
ATOM 9931 C CA . ARG C 1 393 ? 4.052 49.169 69.827 1.00 30.71 373 ARG C CA 1
ATOM 9932 C C . ARG C 1 393 ? 3.557 48.111 70.775 1.00 32.65 373 ARG C C 1
ATOM 9933 O O . ARG C 1 393 ? 4.352 47.467 71.462 1.00 32.43 373 ARG C O 1
ATOM 9941 N N . GLY C 1 394 ? 2.252 47.949 70.834 1.00 29.48 374 GLY C N 1
ATOM 9942 C CA . GLY C 1 394 ? 1.654 46.951 71.713 1.00 28.24 374 GLY C CA 1
ATOM 9943 C C . GLY C 1 394 ? 0.367 47.442 72.320 1.00 32.94 374 GLY C C 1
ATOM 9944 O O . GLY C 1 394 ? -0.145 48.491 71.917 1.00 31.90 374 GLY C O 1
ATOM 9945 N N . ILE C 1 395 ? -0.132 46.697 73.316 1.00 29.76 375 ILE C N 1
ATOM 9946 C CA . ILE C 1 395 ? -1.393 46.936 74.033 1.00 30.16 375 ILE C CA 1
ATOM 9947 C C . ILE C 1 395 ? -1.374 46.057 75.294 1.00 34.32 375 ILE C C 1
ATOM 9948 O O . ILE C 1 395 ? -0.772 44.976 75.284 1.00 32.58 375 ILE C O 1
ATOM 9953 N N . GLY C 1 396 ? -2.036 46.514 76.353 1.00 32.02 376 GLY C N 1
ATOM 9954 C CA . GLY C 1 396 ? -2.128 45.763 77.605 1.00 31.63 376 GLY C CA 1
ATOM 9955 C C . GLY C 1 396 ? -0.772 45.341 78.146 1.00 34.86 376 GLY C C 1
ATOM 9956 O O . GLY C 1 396 ? 0.047 46.198 78.485 1.00 35.47 376 GLY C O 1
ATOM 9957 N N . PHE C 1 397 ? -0.502 44.014 78.149 1.00 29.08 377 PHE C N 1
ATOM 9958 C CA . PHE C 1 397 ? 0.760 43.425 78.628 1.00 27.60 377 PHE C CA 1
ATOM 9959 C C . PHE C 1 397 ? 1.557 42.704 77.520 1.00 30.43 377 PHE C C 1
ATOM 9960 O O . PHE C 1 397 ? 2.179 41.682 77.777 1.00 30.64 377 PHE C O 1
ATOM 9976 N N . TRP C 1 399 ? 4.163 44.088 74.469 1.00 29.28 379 TRP C N 1
ATOM 9977 C CA . TRP C 1 399 ? 4.782 45.270 73.875 1.00 30.56 379 TRP C CA 1
ATOM 9978 C C . TRP C 1 399 ? 6.074 44.894 73.190 1.00 33.03 379 TRP C C 1
ATOM 9979 O O . TRP C 1 399 ? 6.649 43.839 73.478 1.00 31.05 379 TRP C O 1
ATOM 9990 N N . ALA C 1 400 ? 6.511 45.758 72.267 1.00 30.82 380 ALA C N 1
ATOM 9991 C CA . ALA C 1 400 ? 7.760 45.610 71.550 1.00 30.86 380 ALA C CA 1
ATOM 9992 C C . ALA C 1 400 ? 8.435 46.961 71.344 1.00 36.24 380 ALA C C 1
ATOM 9993 O O . ALA C 1 400 ? 7.766 48.006 71.262 1.00 35.32 380 ALA C O 1
ATOM 9995 N N . LEU C 1 401 ? 9.768 46.930 71.290 1.00 33.14 381 LEU C N 1
ATOM 9996 C CA . LEU C 1 401 ? 10.618 48.088 71.006 1.00 34.22 381 LEU C CA 1
ATOM 9997 C C . LEU C 1 401 ? 11.442 47.696 69.796 1.00 38.94 381 LEU C C 1
ATOM 9998 O O . LEU C 1 401 ? 12.132 46.677 69.827 1.00 39.54 381 LEU C O 1
ATOM 10003 N N . GLU C 1 402 ? 11.336 48.462 68.718 1.00 36.41 382 GLU C N 1
ATOM 10004 C CA . GLU C 1 402 ? 12.075 48.172 67.493 1.00 37.39 382 GLU C CA 1
ATOM 10005 C C . GLU C 1 402 ? 13.330 49.013 67.469 1.00 42.87 382 GLU C C 1
ATOM 10006 O O . GLU C 1 402 ? 13.249 50.231 67.619 1.00 42.77 382 GLU C O 1
ATOM 10012 N N . ALA C 1 403 ? 14.489 48.369 67.286 1.00 40.93 383 ALA C N 1
ATOM 10013 C CA . ALA C 1 403 ? 15.771 49.076 67.242 1.00 42.30 383 ALA C CA 1
ATOM 10014 C C . ALA C 1 403 ? 16.101 49.517 65.814 1.00 44.36 383 ALA C C 1
ATOM 10015 O O . ALA C 1 403 ? 15.855 48.768 64.867 1.00 42.88 383 ALA C O 1
ATOM 10017 N N . VAL C 1 404 ? 16.610 50.762 65.661 1.00 42.08 384 VAL C N 1
ATOM 10018 C CA . VAL C 1 404 ? 16.994 51.338 64.360 1.00 41.91 384 VAL C CA 1
ATOM 10019 C C . VAL C 1 404 ? 18.349 52.061 64.438 1.00 49.37 384 VAL C C 1
ATOM 10020 O O . VAL C 1 404 ? 18.733 52.562 65.502 1.00 49.22 384 VAL C O 1
ATOM 10024 N N . LYS C 1 405 ? 19.049 52.127 63.291 1.00 47.89 385 LYS C N 1
ATOM 10025 C CA . LYS C 1 405 ? 20.299 52.852 63.093 1.00 49.48 385 LYS C CA 1
ATOM 10026 C C . LYS C 1 405 ? 19.937 54.349 62.967 1.00 53.97 385 LYS C C 1
ATOM 10027 O O . LYS C 1 405 ? 20.620 55.193 63.551 1.00 53.78 385 LYS C O 1
ATOM 10033 N N . ASP C 1 406 ? 18.844 54.669 62.220 1.00 49.56 386 ASP C N 1
ATOM 10034 C CA . ASP C 1 406 ? 18.354 56.040 62.023 1.00 49.75 386 ASP C CA 1
ATOM 10035 C C . ASP C 1 406 ? 16.825 56.097 62.112 1.00 53.89 386 ASP C C 1
ATOM 10036 O O . ASP C 1 406 ? 16.143 55.384 61.380 1.00 52.48 386 ASP C O 1
ATOM 10041 N N . LYS C 1 407 ? 16.299 56.951 63.013 1.00 51.62 387 LYS C N 1
ATOM 10042 C CA . LYS C 1 407 ? 14.865 57.111 63.278 1.00 50.89 387 LYS C CA 1
ATOM 10043 C C . LYS C 1 407 ? 14.054 57.675 62.101 1.00 55.86 387 LYS C C 1
ATOM 10044 O O . LYS C 1 407 ? 12.991 57.129 61.783 1.00 54.36 387 LYS C O 1
ATOM 10050 N N . ALA C 1 408 ? 14.535 58.780 61.481 1.00 53.80 388 ALA C N 1
ATOM 10051 C CA . ALA C 1 408 ? 13.851 59.455 60.370 1.00 53.41 388 ALA C CA 1
ATOM 10052 C C . ALA C 1 408 ? 13.649 58.587 59.131 1.00 55.49 388 ALA C C 1
ATOM 10053 O O . ALA C 1 408 ? 12.571 58.634 58.542 1.00 55.76 388 ALA C O 1
ATOM 10055 N N . SER C 1 409 ? 14.662 57.784 58.756 1.00 50.32 389 SER C N 1
ATOM 10056 C CA . SER C 1 409 ? 14.618 56.910 57.578 1.00 48.96 389 SER C CA 1
ATOM 10057 C C . SER C 1 409 ? 14.201 55.461 57.867 1.00 50.42 389 SER C C 1
ATOM 10058 O O . SER C 1 409 ? 14.067 54.675 56.924 1.00 49.52 389 SER C O 1
ATOM 10061 N N . LYS C 1 410 ? 14.030 55.100 59.164 1.00 45.45 390 LYS C N 1
ATOM 10062 C CA . LYS C 1 410 ? 13.662 53.748 59.625 1.00 44.13 390 LYS C CA 1
ATOM 10063 C C . LYS C 1 410 ? 14.728 52.719 59.204 1.00 49.93 390 LYS C C 1
ATOM 10064 O O . LYS C 1 410 ? 14.415 51.543 58.995 1.00 48.88 390 LYS C O 1
ATOM 10070 N N . THR C 1 411 ? 15.994 53.177 59.064 1.00 47.95 391 THR C N 1
ATOM 10071 C CA . THR C 1 411 ? 17.100 52.309 58.667 1.00 47.73 391 THR C CA 1
ATOM 10072 C C . THR C 1 411 ? 17.481 51.408 59.842 1.00 50.57 391 THR C C 1
ATOM 10073 O O . THR C 1 411 ? 17.821 51.920 60.910 1.00 50.58 391 THR C O 1
ATOM 10077 N N . PRO C 1 412 ? 17.431 50.075 59.691 1.00 46.37 392 PRO C N 1
ATOM 10078 C CA . PRO C 1 412 ? 17.853 49.218 60.804 1.00 45.99 392 PRO C CA 1
ATOM 10079 C C . PRO C 1 412 ? 19.376 49.033 60.792 1.00 52.48 392 PRO C C 1
ATOM 10080 O O . PRO C 1 412 ? 20.036 49.382 59.806 1.00 52.58 392 PRO C O 1
ATOM 10084 N N . PHE C 1 413 ? 19.923 48.451 61.874 1.00 50.18 393 PHE C N 1
ATOM 10085 C CA . PHE C 1 413 ? 21.329 48.071 61.959 1.00 50.97 393 PHE C CA 1
ATOM 10086 C C . PHE C 1 413 ? 21.445 46.815 61.094 1.00 56.97 393 PHE C C 1
ATOM 10087 O O . PHE C 1 413 ? 20.466 46.058 61.001 1.00 55.30 393 PHE C O 1
ATOM 10095 N N . ASP C 1 414 ? 22.615 46.594 60.450 1.00 56.51 394 ASP C N 1
ATOM 10096 C CA . ASP C 1 414 ? 22.852 45.404 59.616 1.00 57.42 394 ASP C CA 1
ATOM 10097 C C . ASP C 1 414 ? 22.633 44.171 60.492 1.00 61.75 394 ASP C C 1
ATOM 10098 O O . ASP C 1 414 ? 23.044 44.176 61.657 1.00 61.21 394 ASP C O 1
ATOM 10103 N N . GLY C 1 415 ? 21.975 43.150 59.937 1.00 59.08 395 GLY C N 1
ATOM 10104 C CA . GLY C 1 415 ? 21.662 41.901 60.633 1.00 58.83 395 GLY C CA 1
ATOM 10105 C C . GLY C 1 415 ? 22.832 41.251 61.352 1.00 65.27 395 GLY C C 1
ATOM 10106 O O . GLY C 1 415 ? 22.641 40.605 62.388 1.00 64.46 395 GLY C O 1
ATOM 10107 N N . ASN C 1 416 ? 24.060 41.449 60.817 1.00 63.73 396 ASN C N 1
ATOM 10108 C CA . ASN C 1 416 ? 25.319 40.929 61.352 1.00 64.60 396 ASN C CA 1
ATOM 10109 C C . ASN C 1 416 ? 25.720 41.575 62.691 1.00 68.28 396 ASN C C 1
ATOM 10110 O O . ASN C 1 416 ? 26.534 41.001 63.413 1.00 68.92 396 ASN C O 1
ATOM 10115 N N . LEU C 1 417 ? 25.157 42.761 63.021 1.00 63.55 397 LEU C N 1
ATOM 10116 C CA . LEU C 1 417 ? 25.408 43.460 64.289 1.00 62.92 397 LEU C CA 1
ATOM 10117 C C . LEU C 1 417 ? 24.678 42.746 65.440 1.00 63.81 397 LEU C C 1
ATOM 10118 O O . LEU C 1 417 ? 25.101 42.874 66.587 1.00 63.88 397 LEU C O 1
ATOM 10123 N N . SER C 1 418 ? 23.569 42.014 65.127 1.00 57.40 398 SER C N 1
ATOM 10124 C CA . SER C 1 418 ? 22.718 41.244 66.061 1.00 55.25 398 SER C CA 1
ATOM 10125 C C . SER C 1 418 ? 22.272 42.072 67.285 1.00 55.87 398 SER C C 1
ATOM 10126 O O . SER C 1 418 ? 22.308 41.578 68.414 1.00 55.03 398 SER C O 1
ATOM 10129 N N . VAL C 1 419 ? 21.861 43.335 67.049 1.00 51.13 399 VAL C N 1
ATOM 10130 C CA . VAL C 1 419 ? 21.477 44.312 68.079 1.00 51.22 399 VAL C CA 1
ATOM 10131 C C . VAL C 1 419 ? 20.443 43.798 69.113 1.00 54.29 399 VAL C C 1
ATOM 10132 O O . VAL C 1 419 ? 20.690 43.918 70.324 1.00 53.14 399 VAL C O 1
ATOM 10136 N N . SER C 1 420 ? 19.332 43.189 68.634 1.00 49.25 400 SER C N 1
ATOM 10137 C CA . SER C 1 420 ? 18.270 42.638 69.492 1.00 48.21 400 SER C CA 1
ATOM 10138 C C . SER C 1 420 ? 18.795 41.484 70.361 1.00 52.24 400 SER C C 1
ATOM 10139 O O . SER C 1 420 ? 18.526 41.464 71.563 1.00 52.55 400 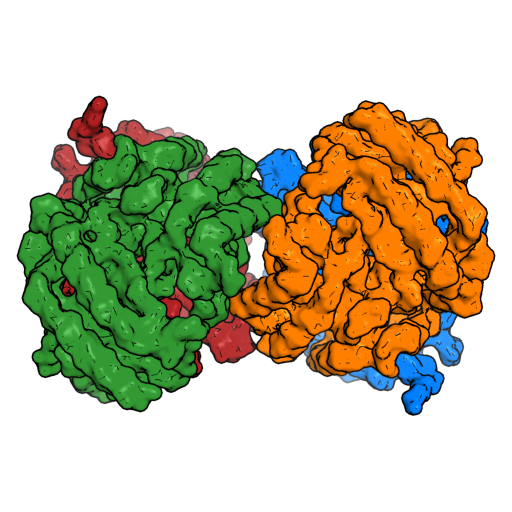SER C O 1
ATOM 10142 N N . GLU C 1 421 ? 19.572 40.559 69.753 1.00 48.15 401 GLU C N 1
ATOM 10143 C CA . GLU C 1 421 ? 20.231 39.430 70.413 1.00 48.48 401 GLU C CA 1
ATOM 10144 C C . GLU C 1 421 ? 21.177 39.953 71.513 1.00 53.62 401 GLU C C 1
ATOM 10145 O O . GLU C 1 421 ? 21.191 39.397 72.615 1.00 54.08 401 GLU C O 1
ATOM 10151 N N . ARG C 1 422 ? 21.926 41.051 71.216 1.00 50.01 402 ARG C N 1
ATOM 10152 C CA . ARG C 1 422 ? 22.874 41.712 72.119 1.00 50.83 402 ARG C CA 1
ATOM 10153 C C . ARG C 1 422 ? 22.173 42.340 73.325 1.00 54.57 402 ARG C C 1
ATOM 10154 O O . ARG C 1 422 ? 22.731 42.330 74.429 1.00 54.09 402 ARG C O 1
ATOM 10162 N N . ILE C 1 423 ? 20.974 42.929 73.102 1.00 50.41 403 ILE C N 1
ATOM 10163 C CA . ILE C 1 423 ? 20.173 43.545 74.163 1.00 50.00 403 ILE C CA 1
ATOM 10164 C C . ILE C 1 423 ? 19.679 42.442 75.119 1.00 54.51 403 ILE C C 1
ATOM 10165 O O . ILE C 1 423 ? 19.835 42.581 76.335 1.00 54.21 403 ILE C O 1
ATOM 10170 N N . ALA C 1 424 ? 19.132 41.336 74.558 1.00 51.23 404 ALA C N 1
ATOM 10171 C CA . ALA C 1 424 ? 18.621 40.188 75.305 1.00 50.93 404 ALA C CA 1
ATOM 10172 C C . ALA C 1 424 ? 19.695 39.545 76.189 1.00 56.88 404 ALA C C 1
ATOM 10173 O O . ALA C 1 424 ? 19.441 39.308 77.373 1.00 56.02 404 ALA C O 1
ATOM 10175 N N . ASN C 1 425 ? 20.899 39.306 75.624 1.00 55.04 405 ASN C N 1
ATOM 10176 C CA . ASN C 1 425 ? 22.046 38.715 76.326 1.00 55.70 405 ASN C CA 1
ATOM 10177 C C . ASN C 1 425 ? 22.517 39.563 77.512 1.00 58.49 405 ASN C C 1
ATOM 10178 O O . ASN C 1 425 ? 22.846 39.018 78.571 1.00 58.72 405 ASN C O 1
ATOM 10183 N N . THR C 1 426 ? 22.497 40.894 77.343 1.00 53.22 406 THR C N 1
ATOM 10184 C CA . THR C 1 426 ? 22.855 41.864 78.372 1.00 53.30 406 THR C CA 1
ATOM 10185 C C . THR C 1 426 ? 21.771 41.867 79.456 1.00 54.63 406 THR C C 1
ATOM 10186 O O . THR C 1 426 ? 22.093 42.002 80.640 1.00 55.99 406 THR C O 1
ATOM 10190 N N . CYS C 1 427 ? 20.496 41.675 79.053 1.00 47.79 407 CYS C N 1
ATOM 10191 C CA . CYS C 1 427 ? 19.370 41.568 79.984 1.00 46.24 407 CYS C CA 1
ATOM 10192 C C . CYS C 1 427 ? 19.535 40.286 80.811 1.00 48.06 407 CYS C C 1
ATOM 10193 O O . CYS C 1 427 ? 19.369 40.345 82.026 1.00 47.80 407 CYS C O 1
ATOM 10196 N N . THR C 1 428 ? 19.881 39.142 80.152 1.00 43.19 408 THR C N 1
ATOM 10197 C CA . THR C 1 428 ? 20.114 37.831 80.795 1.00 43.46 408 THR C CA 1
ATOM 10198 C C . THR C 1 428 ? 21.212 37.950 81.849 1.00 49.54 408 THR C C 1
ATOM 10199 O O . THR C 1 428 ? 21.040 37.445 82.963 1.00 49.30 408 THR C O 1
ATOM 10203 N N . ASP C 1 429 ? 22.300 38.694 81.531 1.00 48.33 409 ASP C N 1
ATOM 10204 C CA . ASP C 1 429 ? 23.404 38.936 82.468 1.00 49.57 409 ASP C CA 1
ATOM 10205 C C . ASP C 1 429 ? 22.951 39.785 83.657 1.00 53.96 409 ASP C C 1
ATOM 10206 O O . ASP C 1 429 ? 23.461 39.598 84.769 1.00 55.45 409 ASP C O 1
ATOM 10211 N N . LEU C 1 430 ? 21.963 40.679 83.433 1.00 47.39 410 LEU C N 1
ATOM 10212 C CA . LEU C 1 430 ? 21.381 41.519 84.482 1.00 46.94 410 LEU C CA 1
ATOM 10213 C C . LEU C 1 430 ? 20.212 40.800 85.184 1.00 48.10 410 LEU C C 1
ATOM 10214 O O . LEU C 1 430 ? 19.569 41.381 86.052 1.00 47.30 410 LEU C O 1
ATOM 10219 N N . GLY C 1 431 ? 19.967 39.543 84.819 1.00 43.62 411 GLY C N 1
ATOM 10220 C CA . GLY C 1 431 ? 18.907 38.736 85.416 1.00 42.56 411 GLY C CA 1
ATOM 10221 C C . GLY C 1 431 ? 17.519 39.061 84.905 1.00 43.27 411 GLY C C 1
ATOM 10222 O O . GLY C 1 431 ? 16.550 39.029 85.668 1.00 42.57 411 GLY C O 1
ATOM 10223 N N . LEU C 1 432 ? 17.415 39.382 83.618 1.00 38.84 412 LEU C N 1
ATOM 10224 C CA . LEU C 1 432 ? 16.141 39.666 82.957 1.00 37.00 412 LEU C CA 1
ATOM 10225 C C . LEU C 1 432 ? 16.016 38.834 81.697 1.00 40.85 412 LEU C C 1
ATOM 10226 O O . LEU C 1 432 ? 16.932 38.822 80.877 1.00 40.91 412 LEU C O 1
ATOM 10231 N N . ILE C 1 433 ? 14.875 38.145 81.541 1.00 35.55 413 ILE C N 1
ATOM 10232 C CA . ILE C 1 433 ? 14.589 37.403 80.324 1.00 35.31 413 ILE C CA 1
ATOM 10233 C C . ILE C 1 433 ? 13.654 38.285 79.495 1.00 41.57 413 ILE C C 1
ATOM 10234 O O . ILE C 1 433 ? 12.528 38.556 79.920 1.00 39.76 413 ILE C O 1
ATOM 10239 N N . CYS C 1 434 ? 14.132 38.718 78.333 1.00 42.63 414 CYS C N 1
ATOM 10240 C CA . CYS C 1 434 ? 13.387 39.485 77.336 1.00 45.81 414 CYS C CA 1
ATOM 10241 C C . CYS C 1 434 ? 13.637 38.768 75.996 1.00 50.39 414 CYS C C 1
ATOM 10242 O O . CYS C 1 434 ? 14.621 38.031 75.879 1.00 52.17 414 CYS C O 1
ATOM 10245 N N . ARG C 1 435 ? 12.731 38.904 75.028 1.00 45.22 415 ARG C N 1
ATOM 10246 C CA . ARG C 1 435 ? 12.837 38.130 73.791 1.00 44.15 415 ARG C CA 1
ATOM 10247 C C . ARG C 1 435 ? 13.311 38.912 72.557 1.00 46.67 415 ARG C C 1
ATOM 10248 O O . ARG C 1 435 ? 12.608 39.829 72.130 1.00 46.12 415 ARG C O 1
ATOM 10256 N N . PRO C 1 436 ? 14.425 38.496 71.896 1.00 42.69 416 PRO C N 1
ATOM 10257 C CA . PRO C 1 436 ? 14.818 39.168 70.641 1.00 41.84 416 PRO C CA 1
ATOM 10258 C C . PRO C 1 436 ? 14.026 38.587 69.462 1.00 41.30 416 PRO C C 1
ATOM 10259 O O . PRO C 1 436 ? 13.872 37.377 69.342 1.00 39.96 416 PRO C O 1
ATOM 10263 N N . LEU C 1 437 ? 13.489 39.450 68.610 1.00 37.27 417 LEU C N 1
ATOM 10264 C CA . LEU C 1 437 ? 12.672 39.034 67.472 1.00 36.48 417 LEU C CA 1
ATOM 10265 C C . LEU C 1 437 ? 12.946 40.014 66.359 1.00 40.15 417 LEU C C 1
ATOM 10266 O O . LEU C 1 437 ? 12.501 41.165 66.451 1.00 39.83 417 LEU C O 1
ATOM 10271 N N . GLY C 1 438 ? 13.693 39.582 65.347 1.00 36.53 418 GLY C N 1
ATOM 10272 C CA . GLY C 1 438 ? 14.106 40.471 64.264 1.00 38.03 418 GLY C CA 1
ATOM 10273 C C . GLY C 1 438 ? 14.977 41.570 64.848 1.00 43.39 418 GLY C C 1
ATOM 10274 O O . GLY C 1 438 ? 15.926 41.271 65.575 1.00 43.87 418 GLY C O 1
ATOM 10275 N N . GLN C 1 439 ? 14.595 42.846 64.649 1.00 39.04 419 GLN C N 1
ATOM 10276 C CA . GLN C 1 439 ? 15.321 43.986 65.213 1.00 38.74 419 GLN C CA 1
ATOM 10277 C C . GLN C 1 439 ? 14.588 44.517 66.452 1.00 41.55 419 GLN C C 1
ATOM 10278 O O . GLN C 1 439 ? 14.842 45.638 66.906 1.00 41.51 419 GLN C O 1
ATOM 10284 N N . SER C 1 440 ? 13.680 43.711 66.999 1.00 35.72 420 SER C N 1
ATOM 10285 C CA . SER C 1 440 ? 12.881 44.115 68.141 1.00 35.39 420 SER C CA 1
ATOM 10286 C C . SER C 1 440 ? 13.177 43.364 69.430 1.00 39.28 420 SER C C 1
ATOM 10287 O O . SER C 1 440 ? 13.689 42.241 69.424 1.00 38.27 420 SER C O 1
ATOM 10290 N N . VAL C 1 441 ? 12.767 43.980 70.534 1.00 36.64 421 VAL C N 1
ATOM 10291 C CA . VAL C 1 441 ? 12.814 43.403 71.865 1.00 37.70 421 VAL C CA 1
ATOM 10292 C C . VAL C 1 441 ? 11.354 43.346 72.312 1.00 38.79 421 VAL C C 1
ATOM 10293 O O . VAL C 1 441 ? 10.660 44.363 72.276 1.00 38.36 421 VAL C O 1
ATOM 10297 N N . VAL C 1 442 ? 10.877 42.147 72.669 1.00 33.93 422 VAL C N 1
ATOM 10298 C CA . VAL C 1 442 ? 9.489 41.922 73.076 1.00 32.66 422 VAL C CA 1
ATOM 10299 C C . VAL C 1 442 ? 9.370 41.754 74.596 1.00 36.76 422 VAL C C 1
ATOM 10300 O O . VAL C 1 442 ? 10.215 41.128 75.230 1.00 36.50 422 VAL C O 1
ATOM 10304 N N . LEU C 1 443 ? 8.302 42.311 75.167 1.00 33.15 423 LEU C N 1
ATOM 10305 C CA . LEU C 1 443 ? 7.998 42.186 76.584 1.00 32.21 423 LEU C CA 1
ATOM 10306 C C . LEU C 1 443 ? 6.563 41.694 76.689 1.00 35.34 423 LEU C C 1
ATOM 10307 O O . LEU C 1 443 ? 5.653 42.263 76.086 1.00 35.42 423 LEU C O 1
ATOM 10312 N N . CYS C 1 444 ? 6.382 40.582 77.370 1.00 30.89 424 CYS C N 1
ATOM 10313 C CA . CYS C 1 444 ? 5.058 40.000 77.612 1.00 30.01 424 CYS C CA 1
ATOM 10314 C C . CYS C 1 444 ? 5.087 39.353 79.007 1.00 32.31 424 CYS C C 1
ATOM 10315 O O . CYS C 1 444 ? 5.111 38.137 79.121 1.00 30.90 424 CYS C O 1
ATOM 10318 N N . PRO C 1 445 ? 5.179 40.177 80.084 1.00 30.33 425 PRO C N 1
ATOM 10319 C CA . PRO C 1 445 ? 5.341 39.615 81.440 1.00 30.06 425 PRO C CA 1
ATOM 10320 C C . PRO C 1 445 ? 4.093 38.991 82.077 1.00 33.51 425 PRO C C 1
ATOM 10321 O O . PRO C 1 445 ? 2.965 39.206 81.587 1.00 31.43 425 PRO C O 1
ATOM 10325 N N . PRO C 1 446 ? 4.263 38.221 83.193 1.00 30.14 426 PRO C N 1
ATOM 10326 C CA . PRO C 1 446 ? 3.080 37.630 83.850 1.00 29.33 426 PRO C CA 1
ATOM 10327 C C . PRO C 1 446 ? 2.121 38.718 84.351 1.00 32.68 426 PRO C C 1
ATOM 10328 O O . PRO C 1 446 ? 2.547 39.835 84.658 1.00 31.98 426 PRO C O 1
ATOM 10332 N N . PHE C 1 447 ? 0.825 38.396 84.409 1.00 28.82 427 PHE C N 1
ATOM 10333 C CA . PHE C 1 447 ? -0.219 39.326 84.862 1.00 28.85 427 PHE C CA 1
ATOM 10334 C C . PHE C 1 447 ? -0.115 39.641 86.371 1.00 34.04 427 PHE C C 1
ATOM 10335 O O . PHE C 1 447 ? -0.697 40.618 86.834 1.00 34.60 427 PHE C O 1
ATOM 10343 N N . ILE C 1 448 ? 0.659 38.831 87.122 1.00 31.57 428 ILE C N 1
ATOM 10344 C CA . ILE C 1 448 ? 0.883 39.007 88.569 1.00 32.02 428 ILE C CA 1
ATOM 10345 C C . ILE C 1 448 ? 1.925 40.106 88.854 1.00 37.38 428 ILE C C 1
ATOM 10346 O O . ILE C 1 448 ? 2.141 40.470 90.019 1.00 36.84 428 ILE C O 1
ATOM 10351 N N . LEU C 1 449 ? 2.567 40.637 87.785 1.00 35.01 429 LEU C N 1
ATOM 10352 C CA . LEU C 1 449 ? 3.615 41.654 87.885 1.00 35.43 429 LEU C CA 1
ATOM 10353 C C . LEU C 1 449 ? 3.195 42.870 88.715 1.00 41.39 429 LEU C C 1
ATOM 10354 O O . LEU C 1 449 ? 2.143 43.454 88.459 1.00 40.38 429 LEU C O 1
ATOM 10359 N N . THR C 1 450 ? 4.002 43.207 89.743 1.00 40.52 430 THR C N 1
ATOM 10360 C CA . THR C 1 450 ? 3.774 44.379 90.597 1.00 40.71 430 THR C CA 1
ATOM 10361 C C . THR C 1 450 ? 4.466 45.580 89.932 1.00 45.19 430 THR C C 1
ATOM 10362 O O . THR C 1 450 ? 5.361 45.383 89.103 1.00 44.21 430 THR C O 1
ATOM 10366 N N . GLU C 1 451 ? 4.094 46.817 90.333 1.00 42.56 431 GLU C N 1
ATOM 10367 C CA . GLU C 1 451 ? 4.698 48.057 89.836 1.00 44.00 431 GLU C CA 1
ATOM 10368 C C . GLU C 1 451 ? 6.214 48.039 90.047 1.00 48.21 431 GLU C C 1
ATOM 10369 O O . GLU C 1 451 ? 6.959 48.416 89.146 1.00 47.16 431 GLU C O 1
ATOM 10375 N N . ALA C 1 452 ? 6.656 47.548 91.224 1.00 45.86 432 ALA C N 1
ATOM 10376 C CA . ALA C 1 452 ? 8.061 47.418 91.596 1.00 45.60 432 ALA C CA 1
ATOM 10377 C C . ALA C 1 452 ? 8.798 46.448 90.658 1.00 45.05 432 ALA C C 1
ATOM 10378 O O . ALA C 1 452 ? 9.905 46.763 90.231 1.00 43.62 432 ALA C O 1
ATOM 10380 N N . GLN C 1 453 ? 8.181 45.285 90.314 1.00 39.39 433 GLN C N 1
ATOM 10381 C CA . GLN C 1 453 ? 8.808 44.330 89.388 1.00 37.53 433 GLN C CA 1
ATOM 10382 C C . GLN C 1 453 ? 8.817 44.895 87.964 1.00 40.84 433 GLN C C 1
ATOM 10383 O O . GLN C 1 453 ? 9.767 44.644 87.213 1.00 40.46 433 GLN C O 1
ATOM 10397 N N . ASP C 1 455 ? 9.168 48.076 87.294 1.00 41.69 435 ASP C N 1
ATOM 10398 C CA . ASP C 1 455 ? 10.271 49.039 87.410 1.00 43.16 435 ASP C CA 1
ATOM 10399 C C . ASP C 1 455 ? 11.618 48.312 87.301 1.00 45.43 435 ASP C C 1
ATOM 10400 O O . ASP C 1 455 ? 12.535 48.808 86.647 1.00 44.40 435 ASP C O 1
ATOM 10405 N N . GLU C 1 456 ? 11.720 47.132 87.941 1.00 42.17 436 GLU C N 1
ATOM 10406 C CA . GLU C 1 456 ? 12.913 46.296 87.932 1.00 42.60 436 GLU C CA 1
ATOM 10407 C C . GLU C 1 456 ? 13.260 45.867 86.511 1.00 44.05 436 GLU C C 1
ATOM 10408 O O . GLU C 1 456 ? 14.415 45.984 86.105 1.00 44.52 436 GLU C O 1
ATOM 10422 N N . PHE C 1 458 ? 12.127 47.217 83.626 1.00 38.81 438 PHE C N 1
ATOM 10423 C CA . PHE C 1 458 ? 12.488 48.360 82.806 1.00 39.72 438 PHE C CA 1
ATOM 10424 C C . PHE C 1 458 ? 13.892 48.869 83.093 1.00 45.94 438 PHE C C 1
ATOM 10425 O O . PHE C 1 458 ? 14.614 49.163 82.144 1.00 46.46 438 PHE C O 1
ATOM 10433 N N . ASP C 1 459 ? 14.308 48.897 84.378 1.00 44.28 439 ASP C N 1
ATOM 10434 C CA . ASP C 1 459 ? 15.658 49.348 84.753 1.00 46.10 439 ASP C CA 1
ATOM 10435 C C . ASP C 1 459 ? 16.747 48.464 84.127 1.00 50.07 439 ASP C C 1
ATOM 10436 O O . ASP C 1 459 ? 17.739 48.988 83.619 1.00 50.15 439 ASP C O 1
ATOM 10441 N N . LYS C 1 460 ? 16.524 47.138 84.109 1.00 45.17 440 LYS C N 1
ATOM 10442 C CA . LYS C 1 460 ? 17.460 46.162 83.533 1.00 44.62 440 LYS C CA 1
ATOM 10443 C C . LYS C 1 460 ? 17.543 46.298 82.016 1.00 48.68 440 LYS C C 1
ATOM 10444 O O . LYS C 1 460 ? 18.648 46.296 81.461 1.00 49.01 440 LYS C O 1
ATOM 10450 N N . LEU C 1 461 ? 16.375 46.466 81.354 1.00 42.97 441 LEU C N 1
ATOM 10451 C CA . LEU C 1 461 ? 16.259 46.661 79.912 1.00 42.40 441 LEU C CA 1
ATOM 10452 C C . LEU C 1 461 ? 16.937 47.982 79.495 1.00 44.82 441 LEU C C 1
ATOM 10453 O O . LEU C 1 461 ? 17.714 47.976 78.538 1.00 43.47 441 LEU C O 1
ATOM 10458 N N . GLU C 1 462 ? 16.673 49.088 80.222 1.00 41.04 442 GLU C N 1
ATOM 10459 C CA . GLU C 1 462 ? 17.285 50.387 79.912 1.00 43.23 442 GLU C CA 1
ATOM 10460 C C . GLU C 1 462 ? 18.801 50.353 80.054 1.00 48.33 442 GLU C C 1
ATOM 10461 O O . GLU C 1 462 ? 19.497 50.953 79.234 1.00 49.50 442 GLU C O 1
ATOM 10467 N N . LYS C 1 463 ? 19.313 49.618 81.057 1.00 44.51 443 LYS C N 1
ATOM 10468 C CA . LYS C 1 463 ? 20.756 49.455 81.257 1.00 45.84 443 LYS C CA 1
ATOM 10469 C C . LYS C 1 463 ? 21.354 48.664 80.076 1.00 50.47 443 LYS C C 1
ATOM 10470 O O . LYS C 1 463 ? 22.422 49.017 79.586 1.00 50.51 443 LYS C O 1
ATOM 10476 N N . ALA C 1 464 ? 20.627 47.651 79.582 1.00 48.09 444 ALA C N 1
ATOM 10477 C CA . ALA C 1 464 ? 21.041 46.850 78.425 1.00 48.25 444 ALA C CA 1
ATOM 10478 C C . ALA C 1 464 ? 20.950 47.685 77.140 1.00 52.43 444 ALA C C 1
ATOM 10479 O O . ALA C 1 464 ? 21.805 47.539 76.270 1.00 52.17 444 ALA C O 1
ATOM 10481 N N . LEU C 1 465 ? 19.935 48.575 77.036 1.00 48.49 445 LEU C N 1
ATOM 10482 C CA . LEU C 1 465 ? 19.806 49.464 75.878 1.00 47.98 445 LEU C CA 1
ATOM 10483 C C . LEU C 1 465 ? 20.969 50.451 75.878 1.00 54.65 445 LEU C C 1
ATOM 10484 O O . LEU C 1 465 ? 21.615 50.587 74.842 1.00 55.59 445 LEU C O 1
ATOM 10489 N N . ASP C 1 466 ? 21.289 51.062 77.060 1.00 52.00 446 ASP C N 1
ATOM 10490 C CA . ASP C 1 466 ? 22.406 52.007 77.245 1.00 53.33 446 ASP C CA 1
ATOM 10491 C C . ASP C 1 466 ? 23.714 51.368 76.778 1.00 59.07 446 ASP C C 1
ATOM 10492 O O . ASP C 1 466 ? 24.416 51.979 75.982 1.00 60.04 446 ASP C O 1
ATOM 10497 N N . LYS C 1 467 ? 24.008 50.122 77.233 1.00 55.69 447 LYS C N 1
ATOM 10498 C CA . LYS C 1 467 ? 25.211 49.367 76.865 1.00 56.10 447 LYS C CA 1
ATOM 10499 C C . LYS C 1 467 ? 25.338 49.167 75.357 1.00 59.18 447 LYS C C 1
ATOM 10500 O O . LYS C 1 467 ? 26.280 49.682 74.756 1.00 59.70 447 LYS C O 1
ATOM 10506 N N . VAL C 1 468 ? 24.370 48.445 74.763 1.00 54.23 448 VAL C N 1
ATOM 10507 C CA . VAL C 1 468 ? 24.298 48.068 73.349 1.00 53.03 448 VAL C CA 1
ATOM 10508 C C . VAL C 1 468 ? 24.298 49.260 72.388 1.00 57.70 448 VAL C C 1
ATOM 10509 O O . VAL C 1 468 ? 25.038 49.222 71.406 1.00 59.24 448 VAL C O 1
ATOM 10513 N N . PHE C 1 469 ? 23.519 50.324 72.683 1.00 53.00 449 PHE C N 1
ATOM 10514 C CA . PHE C 1 469 ? 23.469 51.531 71.842 1.00 52.71 449 PHE C CA 1
ATOM 10515 C C . PHE C 1 469 ? 24.717 52.425 71.927 1.00 60.59 449 PHE C C 1
ATOM 10516 O O . PHE C 1 469 ? 25.040 53.096 70.943 1.00 61.28 449 PHE C O 1
ATOM 10524 N N . ALA C 1 470 ? 25.412 52.441 73.086 1.00 59.38 450 ALA C N 1
ATOM 10525 C CA . ALA C 1 470 ? 26.660 53.207 73.248 1.00 61.49 450 ALA C CA 1
ATOM 10526 C C . ALA C 1 470 ? 27.772 52.500 72.463 1.00 66.59 450 ALA C C 1
ATOM 10527 O O . ALA C 1 470 ? 28.668 53.162 71.937 1.00 68.60 450 ALA C O 1
ATOM 10529 N N . GLU C 1 471 ? 27.685 51.155 72.368 1.00 61.63 451 GLU C N 1
ATOM 10530 C CA . GLU C 1 471 ? 28.606 50.307 71.622 1.00 61.82 451 GLU C CA 1
ATOM 10531 C C . GLU C 1 471 ? 28.405 50.473 70.105 1.00 65.42 451 GLU C C 1
ATOM 10532 O O . GLU C 1 471 ? 29.394 50.646 69.393 1.00 67.04 451 GLU C O 1
ATOM 10538 N N . VAL C 1 472 ? 27.141 50.429 69.611 1.00 59.38 452 VAL C N 1
ATOM 10539 C CA . VAL C 1 472 ? 26.847 50.552 68.175 1.00 77.35 452 VAL C CA 1
ATOM 10540 C C . VAL C 1 472 ? 26.740 52.003 67.705 1.00 110.69 452 VAL C C 1
ATOM 10541 O O . VAL C 1 472 ? 26.968 52.287 66.531 1.00 74.13 452 VAL C O 1
ATOM 10545 N N . ASN D 1 22 ? -32.695 28.439 79.079 1.00 57.93 2 ASN D N 1
ATOM 10546 C CA . ASN D 1 22 ? -33.097 27.047 78.917 1.00 57.94 2 ASN D CA 1
ATOM 10547 C C . ASN D 1 22 ? -32.094 26.063 79.563 1.00 62.81 2 ASN D C 1
ATOM 10548 O O . ASN D 1 22 ? -32.522 24.998 80.016 1.00 65.48 2 ASN D O 1
ATOM 10553 N N . LYS D 1 23 ? -30.795 26.445 79.627 1.00 55.43 3 LYS D N 1
ATOM 10554 C CA . LYS D 1 23 ? -29.623 25.763 80.225 1.00 53.48 3 LYS D CA 1
ATOM 10555 C C . LYS D 1 23 ? -29.672 24.241 80.549 1.00 52.71 3 LYS D C 1
ATOM 10556 O O . LYS D 1 23 ? -30.551 23.793 81.286 1.00 52.85 3 LYS D O 1
ATOM 10562 N N . PRO D 1 24 ? -28.701 23.438 80.054 1.00 45.45 4 PRO D N 1
ATOM 10563 C CA . PRO D 1 24 ? -28.705 21.995 80.381 1.00 44.02 4 PRO D CA 1
ATOM 10564 C C . PRO D 1 24 ? -28.445 21.718 81.874 1.00 46.40 4 PRO D C 1
ATOM 10565 O O . PRO D 1 24 ? -27.676 22.447 82.503 1.00 45.52 4 PRO D O 1
ATOM 10569 N N . GLN D 1 25 ? -29.091 20.668 82.436 1.00 42.24 5 GLN D N 1
ATOM 10570 C CA . GLN D 1 25 ? -29.004 20.310 83.859 1.00 41.74 5 GLN D CA 1
ATOM 10571 C C . GLN D 1 25 ? -28.197 19.020 84.138 1.00 42.74 5 GLN D C 1
ATOM 10572 O O . GLN D 1 25 ? -27.305 19.020 84.988 1.00 42.29 5 GLN D O 1
ATOM 10578 N N . SER D 1 26 ? -28.528 17.922 83.453 1.00 38.02 6 SER D N 1
ATOM 10579 C CA . SER D 1 26 ? -27.856 16.638 83.658 1.00 36.44 6 SER D CA 1
ATOM 10580 C C . SER D 1 26 ? -26.480 16.628 83.009 1.00 35.51 6 SER D C 1
ATOM 10581 O O . SER D 1 26 ? -26.201 17.455 82.132 1.00 32.13 6 SER D O 1
ATOM 10584 N N . TRP D 1 27 ? -25.619 15.683 83.437 1.00 33.04 7 TRP D N 1
ATOM 10585 C CA . TRP D 1 27 ? -24.275 15.517 82.872 1.00 32.33 7 TRP D CA 1
ATOM 10586 C C . TRP D 1 27 ? -24.342 15.194 81.374 1.00 35.94 7 TRP D C 1
ATOM 10587 O O . TRP D 1 27 ? -23.546 15.713 80.602 1.00 33.27 7 TRP D O 1
ATOM 10598 N N . GLU D 1 28 ? -25.309 14.352 80.982 1.00 34.18 8 GLU D N 1
ATOM 10599 C CA . GLU D 1 28 ? -25.557 13.925 79.606 1.00 34.44 8 GLU D CA 1
ATOM 10600 C C . GLU D 1 28 ? -25.937 15.108 78.716 1.00 38.01 8 GLU D C 1
ATOM 10601 O O . GLU D 1 28 ? -25.368 15.241 77.632 1.00 37.06 8 GLU D O 1
ATOM 10607 N N . ALA D 1 29 ? -26.874 15.974 79.179 1.00 34.57 9 ALA D N 1
ATOM 10608 C CA . ALA D 1 29 ? -27.335 17.156 78.443 1.00 33.93 9 ALA D CA 1
ATOM 10609 C C . ALA D 1 29 ? -26.246 18.226 78.356 1.00 35.94 9 ALA D C 1
ATOM 10610 O O . ALA D 1 29 ? -26.074 18.811 77.295 1.00 34.16 9 ALA D O 1
ATOM 10612 N N . ARG D 1 30 ? -25.502 18.465 79.454 1.00 33.32 10 ARG D N 1
ATOM 10613 C CA . ARG D 1 30 ? -24.397 19.444 79.473 1.00 32.32 10 ARG D CA 1
ATOM 10614 C C . ARG D 1 30 ? -23.294 19.021 78.485 1.00 35.56 10 ARG D C 1
ATOM 10615 O O . ARG D 1 30 ? -22.764 19.864 77.769 1.00 34.92 10 ARG D O 1
ATOM 10623 N N . ALA D 1 31 ? -22.999 17.710 78.407 1.00 32.68 11 ALA D N 1
ATOM 10624 C CA . ALA D 1 31 ? -22.006 17.158 77.482 1.00 31.09 11 ALA D CA 1
ATOM 10625 C C . ALA D 1 31 ? -22.422 17.426 76.037 1.00 33.32 11 ALA D C 1
ATOM 10626 O O . ALA D 1 31 ? -21.649 18.022 75.302 1.00 32.14 11 ALA D O 1
ATOM 10628 N N . GLU D 1 32 ? -23.666 17.064 75.649 1.00 30.56 12 GLU D N 1
ATOM 10629 C CA . GLU D 1 32 ? -24.163 17.278 74.278 1.00 30.96 12 GLU D CA 1
ATOM 10630 C C . GLU D 1 32 ? -24.364 18.750 73.889 1.00 34.16 12 GLU D C 1
ATOM 10631 O O . GLU D 1 32 ? -24.349 19.073 72.707 1.00 33.44 12 GLU D O 1
ATOM 10637 N N . THR D 1 33 ? -24.578 19.636 74.864 1.00 31.45 13 THR D N 1
ATOM 10638 C CA . THR D 1 33 ? -24.804 21.045 74.571 1.00 31.30 13 THR D CA 1
ATOM 10639 C C . THR D 1 33 ? -23.522 21.779 74.135 1.00 33.75 13 THR D C 1
ATOM 10640 O O . THR D 1 33 ? -23.612 22.690 73.319 1.00 33.39 13 THR D O 1
ATOM 10644 N N . TYR D 1 34 ? -22.359 21.413 74.705 1.00 28.33 14 TYR D N 1
ATOM 10645 C CA . TYR D 1 34 ? -21.107 22.144 74.486 1.00 28.25 14 TYR D CA 1
ATOM 10646 C C . TYR D 1 34 ? -19.946 21.379 73.851 1.00 30.23 14 TYR D C 1
ATOM 10647 O O . TYR D 1 34 ? -18.892 21.988 73.616 1.00 30.18 14 TYR D O 1
ATOM 10656 N N . SER D 1 35 ? -20.103 20.073 73.608 1.00 27.82 15 SER D N 1
ATOM 10657 C CA . SER D 1 35 ? -19.033 19.238 73.047 1.00 26.68 15 SER D CA 1
ATOM 10658 C C . SER D 1 35 ? -19.183 19.002 71.549 1.00 31.33 15 SER D C 1
ATOM 10659 O O . SER D 1 35 ? -20.289 18.792 71.045 1.00 30.83 15 SER D O 1
ATOM 10662 N N . LEU D 1 36 ? -18.049 19.000 70.855 1.00 28.00 16 LEU D N 1
ATOM 10663 C CA . LEU D 1 36 ? -17.921 18.554 69.478 1.00 29.13 16 LEU D CA 1
ATOM 10664 C C . LEU D 1 36 ? -17.132 17.237 69.656 1.00 32.27 16 LEU D C 1
ATOM 10665 O O . LEU D 1 36 ? -15.957 17.271 70.041 1.00 32.58 16 LEU D O 1
ATOM 10670 N N . TYR D 1 37 ? -17.794 16.094 69.455 1.00 27.63 17 TYR D N 1
ATOM 10671 C CA . TYR D 1 37 ? -17.189 14.779 69.703 1.00 26.67 17 TYR D CA 1
ATOM 10672 C C . TYR D 1 37 ? -16.328 14.255 68.561 1.00 29.81 17 TYR D C 1
ATOM 10673 O O . TYR D 1 37 ? -16.764 14.232 67.415 1.00 30.24 17 TYR D O 1
ATOM 10682 N N . GLY D 1 38 ? -15.145 13.768 68.902 1.00 26.35 18 GLY D N 1
ATOM 10683 C CA . GLY D 1 38 ? -14.276 13.123 67.933 1.00 25.36 18 GLY D CA 1
ATOM 10684 C C . GLY D 1 38 ? -14.291 11.624 68.156 1.00 27.51 18 GLY D C 1
ATOM 10685 O O . GLY D 1 38 ? -14.452 11.171 69.303 1.00 26.18 18 GLY D O 1
ATOM 10686 N N . PHE D 1 39 ? -14.171 10.831 67.050 1.00 23.77 19 PHE D N 1
ATOM 10687 C CA . PHE D 1 39 ? -14.159 9.356 67.090 1.00 23.77 19 PHE D CA 1
ATOM 10688 C C . PHE D 1 39 ? -15.292 8.766 67.961 1.00 28.42 19 PHE D C 1
ATOM 10689 O O . PHE D 1 39 ? -15.084 7.868 68.796 1.00 28.05 19 PHE D O 1
ATOM 10697 N N . THR D 1 40 ? -16.479 9.345 67.791 1.00 27.36 20 THR D N 1
ATOM 10698 C CA . THR D 1 40 ? -17.685 9.009 68.537 1.00 26.89 20 THR D CA 1
ATOM 10699 C C . THR D 1 40 ? -18.811 8.784 67.561 1.00 30.61 20 THR D C 1
ATOM 10700 O O . THR D 1 40 ? -19.184 9.690 66.803 1.00 30.10 20 THR D O 1
ATOM 10704 N N . ASP D 1 41 ? -19.365 7.571 67.595 1.00 27.85 21 ASP D N 1
ATOM 10705 C CA . ASP D 1 41 ? -20.502 7.212 66.766 1.00 28.57 21 ASP D CA 1
ATOM 10706 C C . ASP D 1 41 ? -21.701 7.999 67.311 1.00 31.48 21 ASP D C 1
ATOM 10707 O O . ASP D 1 41 ? -22.101 7.805 68.460 1.00 31.69 21 ASP D O 1
ATOM 10720 N N . PRO D 1 43 ? -25.117 8.170 66.279 1.00 35.52 23 PRO D N 1
ATOM 10721 C CA . PRO D 1 43 ? -26.398 7.479 66.588 1.00 36.12 23 PRO D CA 1
ATOM 10722 C C . PRO D 1 43 ? -26.372 6.765 67.951 1.00 39.55 23 PRO D C 1
ATOM 10723 O O . PRO D 1 43 ? -27.325 6.899 68.724 1.00 40.39 23 PRO D O 1
ATOM 10727 N N . SER D 1 44 ? -25.269 6.061 68.273 1.00 35.28 24 SER D N 1
ATOM 10728 C CA . SER D 1 44 ? -25.130 5.367 69.553 1.00 35.36 24 SER D CA 1
ATOM 10729 C C . SER D 1 44 ? -25.013 6.357 70.709 1.00 37.76 24 SER D C 1
ATOM 10730 O O . SER D 1 44 ? -25.574 6.101 71.774 1.00 36.11 24 SER D O 1
ATOM 10733 N N . LEU D 1 45 ? -24.347 7.522 70.484 1.00 34.40 25 LEU D N 1
ATOM 10734 C CA . LEU D 1 45 ? -24.233 8.547 71.519 1.00 34.47 25 LEU D CA 1
ATOM 10735 C C . LEU D 1 45 ? -25.630 9.121 71.845 1.00 39.79 25 LEU D C 1
ATOM 10736 O O . LEU D 1 45 ? -25.963 9.292 73.022 1.00 38.42 25 LEU D O 1
ATOM 10741 N N . HIS D 1 46 ? -26.451 9.359 70.809 1.00 38.15 26 HIS D N 1
ATOM 10742 C CA . HIS D 1 46 ? -27.811 9.894 70.970 1.00 39.65 26 HIS D CA 1
ATOM 10743 C C . HIS D 1 46 ? -28.759 8.915 71.685 1.00 45.47 26 HIS D C 1
ATOM 10744 O O . HIS D 1 46 ? -29.638 9.355 72.424 1.00 46.26 26 HIS D O 1
ATOM 10751 N N . GLN D 1 47 ? -28.553 7.605 71.501 1.00 42.20 27 GLN D N 1
ATOM 10752 C CA . GLN D 1 47 ? -29.367 6.570 72.149 1.00 42.87 27 GLN D CA 1
ATOM 10753 C C . GLN D 1 47 ? -28.908 6.301 73.601 1.00 45.77 27 GLN D C 1
ATOM 10754 O O . GLN D 1 47 ? -29.740 6.238 74.511 1.00 45.72 27 GLN D O 1
ATOM 10760 N N . ARG D 1 48 ? -27.595 6.142 73.806 1.00 40.91 28 ARG D N 1
ATOM 10761 C CA . ARG D 1 48 ? -27.016 5.816 75.117 1.00 40.25 28 ARG D CA 1
ATOM 10762 C C . ARG D 1 48 ? -26.771 7.025 76.034 1.00 41.95 28 ARG D C 1
ATOM 10763 O O . ARG D 1 48 ? -26.863 6.901 77.258 1.00 41.49 28 ARG D O 1
ATOM 10771 N N . GLY D 1 49 ? -26.425 8.164 75.435 1.00 36.57 29 GLY D N 1
ATOM 10772 C CA . GLY D 1 49 ? -26.038 9.370 76.153 1.00 34.92 29 GLY D CA 1
ATOM 10773 C C . GLY D 1 49 ? -24.544 9.278 76.407 1.00 36.41 29 GLY D C 1
ATOM 10774 O O . GLY D 1 49 ? -23.968 8.185 76.323 1.00 34.55 29 GLY D O 1
ATOM 10775 N N . THR D 1 50 ? -23.889 10.422 76.672 1.00 31.91 30 THR D N 1
ATOM 10776 C CA . THR D 1 50 ? -22.450 10.436 76.958 1.00 30.04 30 THR D CA 1
ATOM 10777 C C . THR D 1 50 ? -22.185 9.670 78.265 1.00 34.09 30 THR D C 1
ATOM 10778 O O . THR D 1 50 ? -22.959 9.815 79.216 1.00 34.73 30 THR D O 1
ATOM 10782 N N . VAL D 1 51 ? -21.109 8.861 78.305 1.00 30.21 31 VAL D N 1
ATOM 10783 C CA . VAL D 1 51 ? -20.718 8.167 79.538 1.00 30.70 31 VAL D CA 1
ATOM 10784 C C . VAL D 1 51 ? -19.719 9.115 80.201 1.00 32.19 31 VAL D C 1
ATOM 10785 O O . VAL D 1 51 ? -18.601 9.281 79.707 1.00 29.56 31 VAL D O 1
ATOM 10789 N N . VAL D 1 52 ? -20.154 9.791 81.273 1.00 28.83 32 VAL D N 1
ATOM 10790 C CA . VAL D 1 52 ? -19.313 10.775 81.959 1.00 27.62 32 VAL D CA 1
ATOM 10791 C C . VAL D 1 52 ? -18.568 10.092 83.113 1.00 30.62 32 VAL D C 1
ATOM 10792 O O . VAL D 1 52 ? -19.184 9.663 84.087 1.00 29.13 32 VAL D O 1
ATOM 10796 N N . VAL D 1 53 ? -17.238 10.016 82.991 1.00 26.32 33 VAL D N 1
ATOM 10797 C CA . VAL D 1 53 ? -16.342 9.297 83.910 1.00 26.31 33 VAL D CA 1
ATOM 10798 C C . VAL D 1 53 ? -15.735 10.273 84.929 1.00 29.32 33 VAL D C 1
ATOM 10799 O O . VAL D 1 53 ? -15.251 11.335 84.553 1.00 29.28 33 VAL D O 1
ATOM 10803 N N . THR D 1 54 ? -15.731 9.893 86.207 1.00 26.03 34 THR D N 1
ATOM 10804 C CA . THR D 1 54 ? -15.255 10.751 87.300 1.00 25.74 34 THR D CA 1
ATOM 10805 C C . THR D 1 54 ? -13.962 10.315 87.957 1.00 28.96 34 THR D C 1
ATOM 10806 O O . THR D 1 54 ? -13.288 11.154 88.542 1.00 29.31 34 THR D O 1
ATOM 10810 N N . HIS D 1 55 ? -13.663 9.005 87.948 1.00 25.71 35 HIS D N 1
ATOM 10811 C CA . HIS D 1 55 ? -12.503 8.426 88.627 1.00 25.25 35 HIS D CA 1
ATOM 10812 C C . HIS D 1 55 ? -12.384 6.964 88.246 1.00 29.46 35 HIS D C 1
ATOM 10813 O O . HIS D 1 55 ? -13.269 6.412 87.587 1.00 28.44 35 HIS D O 1
ATOM 10820 N N . GLY D 1 56 ? -11.289 6.351 88.667 1.00 27.84 36 GLY D N 1
ATOM 10821 C CA . GLY D 1 56 ? -11.061 4.939 88.439 1.00 27.63 36 GLY D CA 1
ATOM 10822 C C . GLY D 1 56 ? -10.354 4.292 89.606 1.00 32.37 36 GLY D C 1
ATOM 10823 O O . GLY D 1 56 ? -9.901 4.978 90.524 1.00 31.34 36 GLY D O 1
ATOM 10824 N N . GLU D 1 57 ? -10.219 2.964 89.561 1.00 28.13 37 GLU D N 1
ATOM 10825 C CA . GLU D 1 57 ? -9.521 2.197 90.605 1.00 28.10 37 GLU D CA 1
ATOM 10826 C C . GLU D 1 57 ? -8.909 1.029 89.892 1.00 30.24 37 GLU D C 1
ATOM 10827 O O . GLU D 1 57 ? -9.633 0.296 89.230 1.00 29.52 37 GLU D O 1
ATOM 10833 N N . GLY D 1 58 ? -7.589 0.897 89.971 1.00 28.22 38 GLY D N 1
ATOM 10834 C CA . GLY D 1 58 ? -6.876 -0.155 89.256 1.00 27.61 38 GLY D CA 1
ATOM 10835 C C . GLY D 1 58 ? -7.230 -0.102 87.776 1.00 29.13 38 GLY D C 1
ATOM 10836 O O . GLY D 1 58 ? -7.194 0.981 87.186 1.00 29.34 38 GLY D O 1
ATOM 10837 N N . PRO D 1 59 ? -7.691 -1.228 87.167 1.00 25.99 39 PRO D N 1
ATOM 10838 C CA . PRO D 1 59 ? -8.091 -1.190 85.735 1.00 25.19 39 PRO D CA 1
ATOM 10839 C C . PRO D 1 59 ? -9.568 -0.802 85.496 1.00 27.07 39 PRO D C 1
ATOM 10840 O O . PRO D 1 59 ? -10.075 -0.980 84.372 1.00 25.18 39 PRO D O 1
ATOM 10844 N N . TYR D 1 60 ? -10.276 -0.378 86.557 1.00 23.82 40 TYR D N 1
ATOM 10845 C CA . TYR D 1 60 ? -11.696 -0.007 86.487 1.00 24.50 40 TYR D CA 1
ATOM 10846 C C . TYR D 1 60 ? -11.931 1.505 86.382 1.00 28.94 40 TYR D C 1
ATOM 10847 O O . TYR D 1 60 ? -11.245 2.276 87.043 1.00 27.68 40 TYR D O 1
ATOM 10856 N N . ILE D 1 61 ? -12.949 1.908 85.607 1.00 26.61 41 ILE D N 1
ATOM 10857 C CA . ILE D 1 61 ? -13.376 3.313 85.511 1.00 27.05 41 ILE D CA 1
ATOM 10858 C C . ILE D 1 61 ? -14.758 3.395 86.084 1.00 32.23 41 ILE D C 1
ATOM 10859 O O . ILE D 1 61 ? -15.500 2.409 86.030 1.00 33.68 41 ILE D O 1
ATOM 10864 N N . VAL D 1 62 ? -15.115 4.557 86.641 1.00 27.38 42 VAL D N 1
ATOM 10865 C CA . VAL D 1 62 ? -16.400 4.725 87.299 1.00 26.64 42 VAL D CA 1
ATOM 10866 C C . VAL D 1 62 ? -17.076 5.961 86.733 1.00 31.40 42 VAL D C 1
ATOM 10867 O O . VAL D 1 62 ? -16.465 7.029 86.682 1.00 31.17 42 VAL D O 1
ATOM 10871 N N . ASP D 1 63 ? -18.324 5.803 86.272 1.00 28.58 43 ASP D N 1
ATOM 10872 C CA . ASP D 1 63 ? -19.077 6.917 85.706 1.00 27.97 43 ASP D CA 1
ATOM 10873 C C . ASP D 1 63 ? -19.887 7.706 86.768 1.00 31.63 43 ASP D C 1
ATOM 10874 O O . ASP D 1 63 ? -19.910 7.301 87.934 1.00 32.12 43 ASP D O 1
ATOM 10879 N N . VAL D 1 64 ? -20.549 8.825 86.362 1.00 28.08 44 VAL D N 1
ATOM 10880 C CA . VAL D 1 64 ? -21.360 9.693 87.235 1.00 28.25 44 VAL D CA 1
ATOM 10881 C C . VAL D 1 64 ? -22.517 8.958 87.949 1.00 33.86 44 VAL D C 1
ATOM 10882 O O . VAL D 1 64 ? -22.983 9.414 89.005 1.00 33.07 44 VAL D O 1
ATOM 10886 N N . ASN D 1 65 ? -22.985 7.838 87.360 1.00 29.70 45 ASN D N 1
ATOM 10887 C CA . ASN D 1 65 ? -24.053 7.021 87.932 1.00 30.68 45 ASN D CA 1
ATOM 10888 C C . ASN D 1 65 ? -23.522 5.900 88.838 1.00 34.84 45 ASN D C 1
ATOM 10889 O O . ASN D 1 65 ? -24.298 5.122 89.374 1.00 34.90 45 ASN D O 1
ATOM 10894 N N . GLY D 1 66 ? -22.215 5.869 89.041 1.00 31.81 46 GLY D N 1
ATOM 10895 C CA . GLY D 1 66 ? -21.576 4.872 89.890 1.00 31.87 46 GLY D CA 1
ATOM 10896 C C . GLY D 1 66 ? -21.454 3.505 89.253 1.00 34.56 46 GLY D C 1
ATOM 10897 O O . GLY D 1 66 ? -21.295 2.511 89.964 1.00 34.45 46 GLY D O 1
ATOM 10898 N N . ARG D 1 67 ? -21.540 3.432 87.911 1.00 30.19 47 ARG D N 1
ATOM 10899 C CA . ARG D 1 67 ? -21.347 2.158 87.197 1.00 29.17 47 ARG D CA 1
ATOM 10900 C C . ARG D 1 67 ? -19.846 2.006 86.984 1.00 31.11 47 ARG D C 1
ATOM 10901 O O . ARG D 1 67 ? -19.177 2.948 86.546 1.00 28.63 47 ARG D O 1
ATOM 10909 N N . ARG D 1 68 ? -19.320 0.840 87.350 1.00 28.13 48 ARG D N 1
ATOM 10910 C CA . ARG D 1 68 ? -17.909 0.522 87.256 1.00 27.16 48 ARG D CA 1
ATOM 10911 C C . ARG D 1 68 ? -17.670 -0.415 86.076 1.00 30.19 48 ARG D C 1
ATOM 10912 O O . ARG D 1 68 ? -18.305 -1.464 85.985 1.00 30.61 48 ARG D O 1
ATOM 10920 N N . TYR D 1 69 ? -16.703 -0.074 85.230 1.00 25.72 49 TYR D N 1
ATOM 10921 C CA . TYR D 1 69 ? -16.364 -0.883 84.059 1.00 26.26 49 TYR D CA 1
ATOM 10922 C C . TYR D 1 69 ? -14.925 -1.257 84.080 1.00 29.43 49 TYR D C 1
ATOM 10923 O O . TYR D 1 69 ? -14.089 -0.437 84.425 1.00 28.02 49 TYR D O 1
ATOM 10932 N N . LEU D 1 70 ? -14.619 -2.498 83.696 1.00 27.94 50 LEU D N 1
ATOM 10933 C CA . LEU D 1 70 ? -13.246 -2.953 83.564 1.00 27.20 50 LEU D CA 1
ATOM 10934 C C . LEU D 1 70 ? -12.821 -2.379 82.213 1.00 30.30 50 LEU D C 1
ATOM 10935 O O . LEU D 1 70 ? -13.441 -2.716 81.194 1.00 29.27 50 LEU D O 1
ATOM 10940 N N . ASP D 1 71 ? -11.865 -1.423 82.207 1.00 27.24 51 ASP D N 1
ATOM 10941 C CA . ASP D 1 71 ? -11.436 -0.817 80.945 1.00 25.48 51 ASP D CA 1
ATOM 10942 C C . ASP D 1 71 ? -10.333 -1.683 80.346 1.00 29.79 51 ASP D C 1
ATOM 10943 O O . ASP D 1 71 ? -9.150 -1.507 80.650 1.00 28.87 51 ASP D O 1
ATOM 10948 N N . ALA D 1 72 ? -10.744 -2.642 79.495 1.00 27.02 52 ALA D N 1
ATOM 10949 C CA . ALA D 1 72 ? -9.807 -3.577 78.886 1.00 27.02 52 ALA D CA 1
ATOM 10950 C C . ALA D 1 72 ? -9.047 -2.955 77.699 1.00 28.50 52 ALA D C 1
ATOM 10951 O O . ALA D 1 72 ? -8.313 -3.653 77.017 1.00 26.81 52 ALA D O 1
ATOM 10953 N N . ASN D 1 73 ? -9.173 -1.626 77.508 1.00 25.80 53 ASN D N 1
ATOM 10954 C CA . ASN D 1 73 ? -8.442 -0.882 76.484 1.00 24.21 53 ASN D CA 1
ATOM 10955 C C . ASN D 1 73 ? -7.470 0.130 77.077 1.00 27.69 53 ASN D C 1
ATOM 10956 O O . ASN D 1 73 ? -6.901 0.936 76.323 1.00 26.00 53 ASN D O 1
ATOM 10961 N N . SER D 1 74 ? -7.261 0.079 78.431 1.00 25.02 54 SER D N 1
ATOM 10962 C CA . SER D 1 74 ? -6.368 0.990 79.197 1.00 24.50 54 SER D CA 1
ATOM 10963 C C . SER D 1 74 ? -6.667 2.446 78.857 1.00 25.61 54 SER D C 1
ATOM 10964 O O . SER D 1 74 ? -5.755 3.265 78.750 1.00 23.91 54 SER D O 1
ATOM 10967 N N . GLY D 1 75 ? -7.945 2.742 78.658 1.00 23.70 55 GLY D N 1
ATOM 10968 C CA . GLY D 1 75 ? -8.386 4.050 78.192 1.00 23.32 55 GLY D CA 1
ATOM 10969 C C . GLY D 1 75 ? -8.206 4.035 76.687 1.00 26.53 55 GLY D C 1
ATOM 10970 O O . GLY D 1 75 ? -9.053 3.511 75.971 1.00 25.64 55 GLY D O 1
ATOM 10971 N N . LEU D 1 76 ? -7.045 4.509 76.218 1.00 24.86 56 LEU D N 1
ATOM 10972 C CA . LEU D 1 76 ? -6.651 4.532 74.808 1.00 26.68 56 LEU D CA 1
ATOM 10973 C C . LEU D 1 76 ? -5.224 3.951 74.682 1.00 28.01 56 LEU D C 1
ATOM 10974 O O . LEU D 1 76 ? -4.293 4.664 74.298 1.00 26.09 56 LEU D O 1
ATOM 10979 N N . TRP D 1 77 ? -5.062 2.649 75.058 1.00 26.67 57 TRP D N 1
ATOM 10980 C CA . TRP D 1 77 ? -3.824 1.847 75.071 1.00 26.05 57 TRP D CA 1
ATOM 10981 C C . TRP D 1 77 ? -2.811 2.326 76.128 1.00 26.91 57 TRP D C 1
ATOM 10982 O O . TRP D 1 77 ? -1.856 1.618 76.445 1.00 26.63 57 TRP D O 1
ATOM 10993 N N . ASN D 1 78 ? -2.975 3.551 76.600 1.00 23.21 58 ASN D N 1
ATOM 10994 C CA . ASN D 1 78 ? -1.971 4.259 77.370 1.00 22.94 58 ASN D CA 1
ATOM 10995 C C . ASN D 1 78 ? -1.922 4.147 78.860 1.00 25.75 58 ASN D C 1
ATOM 10996 O O . ASN D 1 78 ? -0.861 4.402 79.424 1.00 25.11 58 ASN D O 1
ATOM 11009 N N . VAL D 1 80 ? -1.519 2.133 81.283 1.00 23.46 60 VAL D N 1
ATOM 11010 C CA . VAL D 1 80 ? -0.927 0.837 81.612 1.00 23.46 60 VAL D CA 1
ATOM 11011 C C . VAL D 1 80 ? -0.795 0.560 83.095 1.00 26.78 60 VAL D C 1
ATOM 11012 O O . VAL D 1 80 ? -0.752 -0.608 83.479 1.00 25.80 60 VAL D O 1
ATOM 11016 N N . ALA D 1 81 ? -0.719 1.625 83.924 1.00 24.36 61 ALA D N 1
ATOM 11017 C CA . ALA D 1 81 ? -0.622 1.490 85.375 1.00 24.82 61 ALA D CA 1
ATOM 11018 C C . ALA D 1 81 ? -2.003 1.666 86.044 1.00 28.10 61 ALA D C 1
ATOM 11019 O O . ALA D 1 81 ? -2.094 1.742 87.271 1.00 27.23 61 ALA D O 1
ATOM 11021 N N . GLY D 1 82 ? -3.060 1.671 85.238 1.00 24.20 62 GLY D N 1
ATOM 11022 C CA . GLY D 1 82 ? -4.413 1.831 85.757 1.00 24.65 62 GLY D CA 1
ATOM 11023 C C . GLY D 1 82 ? -4.789 3.284 85.961 1.00 29.26 62 GLY D C 1
ATOM 11024 O O . GLY D 1 82 ? -4.075 4.186 85.512 1.00 29.99 62 GLY D O 1
ATOM 11025 N N . PHE D 1 83 ? -5.906 3.516 86.649 1.00 26.21 63 PHE D N 1
ATOM 11026 C CA . PHE D 1 83 ? -6.493 4.841 86.816 1.00 26.57 63 PHE D CA 1
ATOM 11027 C C . PHE D 1 83 ? -6.278 5.550 88.150 1.00 32.80 63 PHE D C 1
ATOM 11028 O O . PHE D 1 83 ? -6.795 6.653 88.317 1.00 33.37 63 PHE D O 1
ATOM 11036 N N . ASP D 1 84 ? -5.582 4.923 89.116 1.00 28.73 64 ASP D N 1
ATOM 11037 C CA . ASP D 1 84 ? -5.339 5.589 90.398 1.00 28.61 64 ASP D CA 1
ATOM 11038 C C . ASP D 1 84 ? -3.943 5.251 90.950 1.00 32.02 64 ASP D C 1
ATOM 11039 O O . ASP D 1 84 ? -3.730 5.287 92.168 1.00 30.93 64 ASP D O 1
ATOM 11044 N N . HIS D 1 85 ? -2.981 4.949 90.049 1.00 27.00 65 HIS D N 1
ATOM 11045 C CA . HIS D 1 85 ? -1.639 4.553 90.473 1.00 26.34 65 HIS D CA 1
ATOM 11046 C C . HIS D 1 85 ? -0.996 5.586 91.419 1.00 30.13 65 HIS D C 1
ATOM 11047 O O . HIS D 1 85 ? -0.766 6.740 91.034 1.00 26.87 65 HIS D O 1
ATOM 11054 N N . LYS D 1 86 ? -0.785 5.169 92.688 1.00 28.62 66 LYS D N 1
ATOM 11055 C CA . LYS D 1 86 ? -0.263 6.039 93.741 1.00 29.25 66 LYS D CA 1
ATOM 11056 C C . LYS D 1 86 ? 1.111 6.666 93.481 1.00 30.90 66 LYS D C 1
ATOM 11057 O O . LYS D 1 86 ? 1.290 7.853 93.760 1.00 29.20 66 LYS D O 1
ATOM 11063 N N . GLY D 1 87 ? 2.053 5.876 92.977 1.00 26.39 67 GLY D N 1
ATOM 11064 C CA . GLY D 1 87 ? 3.405 6.355 92.694 1.00 27.03 67 GLY D CA 1
ATOM 11065 C C . GLY D 1 87 ? 3.363 7.460 91.657 1.00 30.05 67 GLY D C 1
ATOM 11066 O O . GLY D 1 87 ? 4.002 8.504 91.805 1.00 28.30 67 GLY D O 1
ATOM 11067 N N . LEU D 1 88 ? 2.549 7.246 90.621 1.00 27.25 68 LEU D N 1
ATOM 11068 C CA . LEU D 1 88 ? 2.403 8.217 89.536 1.00 26.63 68 LEU D CA 1
ATOM 11069 C C . LEU D 1 88 ? 1.676 9.484 89.969 1.00 29.15 68 LEU D C 1
ATOM 11070 O O . LEU D 1 88 ? 2.104 10.587 89.605 1.00 29.02 68 LEU D O 1
ATOM 11075 N N . ILE D 1 89 ? 0.639 9.342 90.811 1.00 25.59 69 ILE D N 1
ATOM 11076 C CA . ILE D 1 89 ? -0.093 10.502 91.358 1.00 26.00 69 ILE D CA 1
ATOM 11077 C C . ILE D 1 89 ? 0.897 11.356 92.189 1.00 29.60 69 ILE D C 1
ATOM 11078 O O . ILE D 1 89 ? 0.994 12.566 91.976 1.00 28.37 69 ILE D O 1
ATOM 11083 N N . ASP D 1 90 ? 1.695 10.703 93.048 1.00 27.45 70 ASP D N 1
ATOM 11084 C CA . ASP D 1 90 ? 2.682 11.395 93.881 1.00 27.31 70 ASP D CA 1
ATOM 11085 C C . ASP D 1 90 ? 3.776 12.086 93.073 1.00 29.61 70 ASP D C 1
ATOM 11086 O O . ASP D 1 90 ? 4.143 13.207 93.400 1.00 28.07 70 ASP D O 1
ATOM 11091 N N . ALA D 1 91 ? 4.276 11.443 92.006 1.00 26.84 71 ALA D N 1
ATOM 11092 C CA . ALA D 1 91 ? 5.316 12.044 91.152 1.00 26.21 71 ALA D CA 1
ATOM 11093 C C . ALA D 1 91 ? 4.805 13.291 90.435 1.00 28.76 71 ALA D C 1
ATOM 11094 O O . ALA D 1 91 ? 5.550 14.277 90.308 1.00 28.09 71 ALA D O 1
ATOM 11096 N N . ALA D 1 92 ? 3.535 13.253 89.976 1.00 24.79 72 ALA D N 1
ATOM 11097 C CA . ALA D 1 92 ? 2.881 14.380 89.292 1.00 25.13 72 ALA D CA 1
ATOM 11098 C C . ALA D 1 92 ? 2.750 15.531 90.294 1.00 30.43 72 ALA D C 1
ATOM 11099 O O . ALA D 1 92 ? 3.221 16.632 90.010 1.00 29.01 72 ALA D O 1
ATOM 11101 N N . LYS D 1 93 ? 2.205 15.243 91.506 1.00 28.16 73 LYS D N 1
ATOM 11102 C CA . LYS D 1 93 ? 2.037 16.240 92.572 1.00 27.81 73 LYS D CA 1
ATOM 11103 C C . LYS D 1 93 ? 3.373 16.864 92.972 1.00 32.39 73 LYS D C 1
ATOM 11104 O O . LYS D 1 93 ? 3.454 18.093 93.115 1.00 31.14 73 LYS D O 1
ATOM 11110 N N . ALA D 1 94 ? 4.424 16.015 93.161 1.00 29.08 74 ALA D N 1
ATOM 11111 C CA . ALA D 1 94 ? 5.748 16.511 93.557 1.00 30.17 74 ALA D CA 1
ATOM 11112 C C . ALA D 1 94 ? 6.332 17.475 92.526 1.00 33.44 74 ALA D C 1
ATOM 11113 O O . ALA D 1 94 ? 6.925 18.472 92.915 1.00 32.96 74 ALA D O 1
ATOM 11115 N N . GLN D 1 95 ? 6.098 17.234 91.223 1.00 30.35 75 GLN D N 1
ATOM 11116 C CA . GLN D 1 95 ? 6.607 18.151 90.210 1.00 29.38 75 GLN D CA 1
ATOM 11117 C C . GLN D 1 95 ? 5.860 19.476 90.172 1.00 33.05 75 GLN D C 1
ATOM 11118 O O . GLN D 1 95 ? 6.495 20.503 89.965 1.00 33.17 75 GLN D O 1
ATOM 11124 N N . TYR D 1 96 ? 4.527 19.469 90.381 1.00 29.60 76 TYR D N 1
ATOM 11125 C CA . TYR D 1 96 ? 3.747 20.715 90.442 1.00 29.04 76 TYR D CA 1
ATOM 11126 C C . TYR D 1 96 ? 4.250 21.598 91.579 1.00 33.97 76 TYR D C 1
ATOM 11127 O O . TYR D 1 96 ? 4.393 22.812 91.405 1.00 32.29 76 TYR D O 1
ATOM 11136 N N . GLU D 1 97 ? 4.598 20.964 92.711 1.00 31.22 77 GLU D N 1
ATOM 11137 C CA . GLU D 1 97 ? 5.167 21.656 93.861 1.00 31.84 77 GLU D CA 1
ATOM 11138 C C . GLU D 1 97 ? 6.576 22.185 93.579 1.00 36.71 77 GLU D C 1
ATOM 11139 O O . GLU D 1 97 ? 6.952 23.219 94.125 1.00 37.80 77 GLU D O 1
ATOM 11145 N N . ARG D 1 98 ? 7.352 21.478 92.737 1.00 31.27 78 ARG D N 1
ATOM 11146 C CA . ARG D 1 98 ? 8.726 21.865 92.408 1.00 30.80 78 ARG D CA 1
ATOM 11147 C C . ARG D 1 98 ? 8.834 22.964 91.338 1.00 33.11 78 ARG D C 1
ATOM 11148 O O . ARG D 1 98 ? 9.390 24.031 91.598 1.00 31.42 78 ARG D O 1
ATOM 11156 N N . PHE D 1 99 ? 8.350 22.681 90.127 1.00 29.86 79 PHE D N 1
ATOM 11157 C CA . PHE D 1 99 ? 8.388 23.608 88.987 1.00 28.65 79 PHE D CA 1
ATOM 11158 C C . PHE D 1 99 ? 7.235 23.170 88.064 1.00 31.71 79 PHE D C 1
ATOM 11159 O O . PHE D 1 99 ? 7.312 22.099 87.452 1.00 30.69 79 PHE D O 1
ATOM 11167 N N . PRO D 1 100 ? 6.122 23.957 88.035 1.00 28.61 80 PRO D N 1
ATOM 11168 C CA . PRO D 1 100 ? 4.894 23.501 87.354 1.00 27.05 80 PRO D CA 1
ATOM 11169 C C . PRO D 1 100 ? 4.774 23.754 85.863 1.00 30.64 80 PRO D C 1
ATOM 11170 O O . PRO D 1 100 ? 3.715 23.507 85.292 1.00 28.14 80 PRO D O 1
ATOM 11174 N N . GLY D 1 101 ? 5.821 24.302 85.260 1.00 28.25 81 GLY D N 1
ATOM 11175 C CA . GLY D 1 101 ? 5.799 24.547 83.834 1.00 26.99 81 GLY D CA 1
ATOM 11176 C C . GLY D 1 101 ? 6.926 25.410 83.349 1.00 29.03 81 GLY D C 1
ATOM 11177 O O . GLY D 1 101 ? 7.431 26.259 84.085 1.00 27.87 81 GLY D O 1
ATOM 11178 N N . TYR D 1 102 ? 7.318 25.157 82.101 1.00 25.89 82 TYR D N 1
ATOM 11179 C CA . TYR D 1 102 ? 8.323 25.873 81.330 1.00 26.82 82 TYR D CA 1
ATOM 11180 C C . TYR D 1 102 ? 8.356 25.325 79.905 1.00 31.03 82 TYR D C 1
ATOM 11181 O O . TYR D 1 102 ? 7.534 24.478 79.543 1.00 29.79 82 TYR D O 1
ATOM 11190 N N . HIS D 1 103 ? 9.264 25.858 79.089 1.00 28.61 83 HIS D N 1
ATOM 11191 C CA . HIS D 1 103 ? 9.431 25.495 77.693 1.00 27.79 83 HIS D CA 1
ATOM 11192 C C . HIS D 1 103 ? 10.860 24.993 77.491 1.00 31.04 83 HIS D C 1
ATOM 11193 O O . HIS D 1 103 ? 11.591 24.813 78.460 1.00 31.70 83 HIS D O 1
ATOM 11200 N N . ALA D 1 104 ? 11.238 24.739 76.246 1.00 27.02 84 ALA D N 1
ATOM 11201 C CA . ALA D 1 104 ? 12.561 24.233 75.888 1.00 28.34 84 ALA D CA 1
ATOM 11202 C C . ALA D 1 104 ? 13.104 24.978 74.657 1.00 33.01 84 ALA D C 1
ATOM 11203 O O . ALA D 1 104 ? 13.837 24.409 73.852 1.00 33.12 84 ALA D O 1
ATOM 11205 N N . PHE D 1 105 ? 12.750 26.268 74.524 1.00 30.02 85 PHE D N 1
ATOM 11206 C CA . PHE D 1 105 ? 13.203 27.101 73.409 1.00 30.17 85 PHE D CA 1
ATOM 11207 C C . PHE D 1 105 ? 14.292 28.042 73.909 1.00 32.21 85 PHE D C 1
ATOM 11208 O O . PHE D 1 105 ? 14.498 28.162 75.120 1.00 31.36 85 PHE D O 1
ATOM 11216 N N . PHE D 1 106 ? 14.947 28.746 72.969 1.00 28.95 86 PHE D N 1
ATOM 11217 C CA . PHE D 1 106 ? 15.928 29.801 73.227 1.00 28.97 86 PHE D CA 1
ATOM 11218 C C . PHE D 1 106 ? 17.090 29.390 74.147 1.00 33.82 86 PHE D C 1
ATOM 11219 O O . PHE D 1 106 ? 17.579 30.215 74.910 1.00 33.64 86 PHE D O 1
ATOM 11227 N N . GLY D 1 107 ? 17.531 28.144 74.050 1.00 31.43 87 GLY D N 1
ATOM 11228 C CA . GLY D 1 107 ? 18.630 27.645 74.881 1.00 32.09 87 GLY D CA 1
ATOM 11229 C C . GLY D 1 107 ? 18.355 27.542 76.373 1.00 35.05 87 GLY D C 1
ATOM 11230 O O . GLY D 1 107 ? 19.286 27.613 77.185 1.00 35.89 87 GLY D O 1
ATOM 11231 N N . ARG D 1 108 ? 17.078 27.389 76.741 1.00 30.39 88 ARG D N 1
ATOM 11232 C CA . ARG D 1 108 ? 16.627 27.227 78.128 1.00 29.74 88 ARG D CA 1
ATOM 11233 C C . ARG D 1 108 ? 15.734 25.997 78.176 1.00 31.37 88 ARG D C 1
ATOM 11234 O O . ARG D 1 108 ? 15.025 25.726 77.217 1.00 31.74 88 ARG D O 1
ATOM 11250 N N . SER D 1 110 ? 14.026 22.838 81.375 1.00 25.53 90 SER D N 1
ATOM 11251 C CA . SER D 1 110 ? 14.039 22.387 82.764 1.00 24.99 90 SER D CA 1
ATOM 11252 C C . SER D 1 110 ? 15.066 21.280 83.007 1.00 29.13 90 SER D C 1
ATOM 11253 O O . SER D 1 110 ? 15.507 20.631 82.059 1.00 27.06 90 SER D O 1
ATOM 11256 N N . ASP D 1 111 ? 15.440 21.065 84.283 1.00 26.46 91 ASP D N 1
ATOM 11257 C CA . ASP D 1 111 ? 16.324 19.955 84.673 1.00 27.05 91 ASP D CA 1
ATOM 11258 C C . ASP D 1 111 ? 15.636 18.610 84.320 1.00 30.64 91 ASP D C 1
ATOM 11259 O O . ASP D 1 111 ? 16.297 17.674 83.861 1.00 30.17 91 ASP D O 1
ATOM 11264 N N . GLN D 1 112 ? 14.289 18.548 84.490 1.00 28.02 92 GLN D N 1
ATOM 11265 C CA . GLN D 1 112 ? 13.459 17.373 84.182 1.00 26.99 92 GLN D CA 1
ATOM 11266 C C . GLN D 1 112 ? 13.569 16.990 82.701 1.00 29.25 92 GLN D C 1
ATOM 11267 O O . GLN D 1 112 ? 13.592 15.803 82.395 1.00 29.50 92 GLN D O 1
ATOM 11273 N N . THR D 1 113 ? 13.668 17.998 81.796 1.00 25.74 93 THR D N 1
ATOM 11274 C CA . THR D 1 113 ? 13.824 17.805 80.347 1.00 25.15 93 THR D CA 1
ATOM 11275 C C . THR D 1 113 ? 15.156 17.114 80.027 1.00 28.59 93 THR D C 1
ATOM 11276 O O . THR D 1 113 ? 15.180 16.164 79.270 1.00 28.48 93 THR D O 1
ATOM 11280 N N . VAL D 1 114 ? 16.251 17.607 80.605 1.00 28.32 94 VAL D N 1
ATOM 11281 C CA . VAL D 1 114 ? 17.601 17.052 80.451 1.00 27.10 94 VAL D CA 1
ATOM 11282 C C . VAL D 1 114 ? 17.614 15.596 80.954 1.00 29.40 94 VAL D C 1
ATOM 11283 O O . VAL D 1 114 ? 18.133 14.716 80.273 1.00 27.84 94 VAL D O 1
ATOM 11295 N N . LEU D 1 116 ? 15.049 13.475 81.325 1.00 27.85 96 LEU D N 1
ATOM 11296 C CA . LEU D 1 116 ? 14.249 12.590 80.483 1.00 27.01 96 LEU D CA 1
ATOM 11297 C C . LEU D 1 116 ? 14.961 12.233 79.168 1.00 30.96 96 LEU D C 1
ATOM 11298 O O . LEU D 1 116 ? 14.877 11.084 78.753 1.00 28.89 96 LEU D O 1
ATOM 11303 N N . SER D 1 117 ? 15.617 13.215 78.496 1.00 28.04 97 SER D N 1
ATOM 11304 C CA . SER D 1 117 ? 16.348 12.933 77.242 1.00 26.23 97 SER D CA 1
ATOM 11305 C C . SER D 1 117 ? 17.447 11.888 77.498 1.00 28.69 97 SER D C 1
ATOM 11306 O O . SER D 1 117 ? 17.618 10.956 76.720 1.00 26.23 97 SER D O 1
ATOM 11309 N N . GLU D 1 118 ? 18.170 12.044 78.617 1.00 27.37 98 GLU D N 1
ATOM 11310 C CA . GLU D 1 118 ? 19.229 11.127 79.041 1.00 27.55 98 GLU D CA 1
ATOM 11311 C C . GLU D 1 118 ? 18.639 9.717 79.237 1.00 29.59 98 GLU D C 1
ATOM 11312 O O . GLU D 1 118 ? 19.162 8.744 78.689 1.00 27.35 98 GLU D O 1
ATOM 11318 N N . LYS D 1 119 ? 17.517 9.633 79.967 1.00 28.06 99 LYS D N 1
ATOM 11319 C CA . LYS D 1 119 ? 16.823 8.378 80.263 1.00 27.02 99 LYS D CA 1
ATOM 11320 C C . LYS D 1 119 ? 16.283 7.726 78.981 1.00 30.09 99 LYS D C 1
ATOM 11321 O O . LYS D 1 119 ? 16.386 6.499 78.823 1.00 28.68 99 LYS D O 1
ATOM 11327 N N . LEU D 1 120 ? 15.686 8.541 78.089 1.00 26.44 100 LEU D N 1
ATOM 11328 C CA . LEU D 1 120 ? 15.133 8.021 76.828 1.00 26.15 100 LEU D CA 1
ATOM 11329 C C . LEU D 1 120 ? 16.176 7.404 75.915 1.00 29.86 100 LEU D C 1
ATOM 11330 O O . LEU D 1 120 ? 15.930 6.338 75.338 1.00 28.99 100 LEU D O 1
ATOM 11335 N N . VAL D 1 121 ? 17.345 8.053 75.787 1.00 25.77 101 VAL D N 1
ATOM 11336 C CA . VAL D 1 121 ? 18.424 7.486 74.952 1.00 26.65 101 VAL D CA 1
ATOM 11337 C C . VAL D 1 121 ? 18.893 6.170 75.599 1.00 30.19 101 VAL D C 1
ATOM 11338 O O . VAL D 1 121 ? 19.106 5.181 74.902 1.00 28.91 101 VAL D O 1
ATOM 11342 N N . GLU D 1 122 ? 18.985 6.163 76.937 1.00 28.33 102 GLU D N 1
ATOM 11343 C CA . GLU D 1 122 ? 19.385 5.010 77.731 1.00 29.28 102 GLU D CA 1
ATOM 11344 C C . GLU D 1 122 ? 18.487 3.772 77.464 1.00 31.97 102 GLU D C 1
ATOM 11345 O O . GLU D 1 122 ? 19.004 2.711 77.117 1.00 30.30 102 GLU D O 1
ATOM 11351 N N . VAL D 1 123 ? 17.154 3.933 77.578 1.00 29.04 103 VAL D N 1
ATOM 11352 C CA . VAL D 1 123 ? 16.189 2.834 77.402 1.00 28.37 103 VAL D CA 1
ATOM 11353 C C . VAL D 1 123 ? 15.910 2.480 75.940 1.00 30.40 103 VAL D C 1
ATOM 11354 O O . VAL D 1 123 ? 15.433 1.372 75.659 1.00 28.50 103 VAL D O 1
ATOM 11358 N N . SER D 1 124 ? 16.185 3.420 75.008 1.00 26.87 104 SER D N 1
ATOM 11359 C CA . SER D 1 124 ? 16.018 3.148 73.577 1.00 26.29 104 SER D CA 1
ATOM 11360 C C . SER D 1 124 ? 17.060 2.073 73.187 1.00 31.06 104 SER D C 1
ATOM 11361 O O . SER D 1 124 ? 18.044 1.893 73.923 1.00 31.24 104 SER D O 1
ATOM 11364 N N . PRO D 1 125 ? 16.904 1.389 72.035 1.00 28.48 105 PRO D N 1
ATOM 11365 C CA . PRO D 1 125 ? 17.929 0.412 71.619 1.00 28.88 105 PRO D CA 1
ATOM 11366 C C . PRO D 1 125 ? 19.190 1.075 71.037 1.00 34.35 105 PRO D C 1
ATOM 11367 O O . PRO D 1 125 ? 20.131 0.379 70.651 1.00 35.20 105 PRO D O 1
ATOM 11371 N N . PHE D 1 126 ? 19.232 2.426 71.009 1.00 30.10 106 PHE D N 1
ATOM 11372 C CA . PHE D 1 126 ? 20.376 3.167 70.488 1.00 29.67 106 PHE D CA 1
ATOM 11373 C C . PHE D 1 126 ? 21.465 3.314 71.531 1.00 35.01 106 PHE D C 1
ATOM 11374 O O . PHE D 1 126 ? 21.173 3.433 72.722 1.00 34.10 106 PHE D O 1
ATOM 11382 N N . ASP D 1 127 ? 22.731 3.315 71.078 1.00 34.72 107 ASP D N 1
ATOM 11383 C CA . ASP D 1 127 ? 23.881 3.481 71.959 1.00 35.51 107 ASP D CA 1
ATOM 11384 C C . ASP D 1 127 ? 23.992 4.946 72.382 1.00 37.09 107 ASP D C 1
ATOM 11385 O O . ASP D 1 127 ? 24.429 5.242 73.489 1.00 36.31 107 ASP D O 1
ATOM 11390 N N . SER D 1 128 ? 23.583 5.855 71.491 1.00 31.89 108 SER D N 1
ATOM 11391 C CA . SER D 1 128 ? 23.606 7.299 71.693 1.00 30.58 108 SER D CA 1
ATOM 11392 C C . SER D 1 128 ? 22.523 7.913 70.799 1.00 32.09 108 SER D C 1
ATOM 11393 O O . SER D 1 128 ? 21.996 7.242 69.918 1.00 31.33 108 SER D O 1
ATOM 11396 N N . GLY D 1 129 ? 22.205 9.170 71.031 1.00 29.68 109 GLY D N 1
ATOM 11397 C CA . GLY D 1 129 ? 21.195 9.851 70.238 1.00 28.16 109 GLY D CA 1
ATOM 11398 C C . GLY D 1 129 ? 20.680 11.119 70.860 1.00 30.62 109 GLY D C 1
ATOM 11399 O O . GLY D 1 129 ? 21.255 11.622 71.829 1.00 28.99 109 GLY D O 1
ATOM 11400 N N . ARG D 1 130 ? 19.614 11.671 70.254 1.00 28.37 110 ARG D N 1
ATOM 11401 C CA . ARG D 1 130 ? 19.003 12.944 70.669 1.00 27.74 110 ARG D CA 1
ATOM 11402 C C . ARG D 1 130 ? 17.503 12.822 70.748 1.00 28.90 110 ARG D C 1
ATOM 11403 O O . ARG D 1 130 ? 16.911 12.055 70.001 1.00 27.07 110 ARG D O 1
ATOM 11411 N N . VAL D 1 131 ? 16.881 13.617 71.632 1.00 25.68 111 VAL D N 1
ATOM 11412 C CA . VAL D 1 131 ? 15.427 13.586 71.834 1.00 23.92 111 VAL D CA 1
ATOM 11413 C C . VAL D 1 131 ? 14.842 14.969 71.558 1.00 27.56 111 VAL D C 1
ATOM 11414 O O . VAL D 1 131 ? 15.386 15.978 72.025 1.00 26.75 111 VAL D O 1
ATOM 11418 N N . PHE D 1 132 ? 13.736 15.002 70.817 1.00 24.93 112 PHE D N 1
ATOM 11419 C CA . PHE D 1 132 ? 12.959 16.212 70.549 1.00 24.74 112 PHE D CA 1
ATOM 11420 C C . PHE D 1 132 ? 11.561 15.929 71.089 1.00 28.00 112 PHE D C 1
ATOM 11421 O O . PHE D 1 132 ? 11.025 14.839 70.849 1.00 28.43 112 PHE D O 1
ATOM 11429 N N . TYR D 1 133 ? 10.972 16.897 71.799 1.00 24.07 113 TYR D N 1
ATOM 11430 C CA . TYR D 1 133 ? 9.671 16.742 72.445 1.00 22.83 113 TYR D CA 1
ATOM 11431 C C . TYR D 1 133 ? 8.497 17.350 71.729 1.00 26.65 113 TYR D C 1
ATOM 11432 O O . TYR D 1 133 ? 8.610 18.396 71.063 1.00 25.76 113 TYR D O 1
ATOM 11441 N N . THR D 1 134 ? 7.349 16.676 71.886 1.00 23.32 114 THR D N 1
ATOM 11442 C CA . THR D 1 134 ? 6.043 17.107 71.398 1.00 22.79 114 THR D CA 1
ATOM 11443 C C . THR D 1 134 ? 5.031 16.821 72.522 1.00 26.24 114 THR D C 1
ATOM 11444 O O . THR D 1 134 ? 5.395 16.298 73.589 1.00 26.03 114 THR D O 1
ATOM 11448 N N . ASN D 1 135 ? 3.754 17.129 72.265 1.00 24.07 115 ASN D N 1
ATOM 11449 C CA . ASN D 1 135 ? 2.679 16.826 73.194 1.00 23.78 115 ASN D CA 1
ATOM 11450 C C . ASN D 1 135 ? 2.036 15.514 72.785 1.00 26.62 115 ASN D C 1
ATOM 11451 O O . ASN D 1 135 ? 1.609 14.742 73.647 1.00 25.91 115 ASN D O 1
ATOM 11456 N N . SER D 1 136 ? 1.968 15.250 71.466 1.00 22.70 116 SER D N 1
ATOM 11457 C CA . SER D 1 136 ? 1.295 14.049 70.983 1.00 21.88 116 SER D CA 1
ATOM 11458 C C . SER D 1 136 ? 2.099 13.201 69.990 1.00 24.91 116 SER D C 1
ATOM 11459 O O . SER D 1 136 ? 3.109 13.648 69.435 1.00 22.60 116 SER D O 1
ATOM 11462 N N . GLY D 1 137 ? 1.584 12.006 69.719 1.00 22.30 117 GLY D N 1
ATOM 11463 C CA . GLY D 1 137 ? 2.128 11.132 68.681 1.00 21.56 117 GLY D CA 1
ATOM 11464 C C . GLY D 1 137 ? 1.901 11.718 67.296 1.00 23.14 117 GLY D C 1
ATOM 11465 O O . GLY D 1 137 ? 2.767 11.578 66.424 1.00 22.43 117 GLY D O 1
ATOM 11466 N N . SER D 1 138 ? 0.741 12.395 67.063 1.00 21.21 118 SER D N 1
ATOM 11467 C CA . SER D 1 138 ? 0.473 13.055 65.757 1.00 20.16 118 SER D CA 1
ATOM 11468 C C . SER D 1 138 ? 1.512 14.141 65.482 1.00 24.82 118 SER D C 1
ATOM 11469 O O . SER D 1 138 ? 2.064 14.208 64.384 1.00 24.24 118 SER D O 1
ATOM 11472 N N . GLU D 1 139 ? 1.811 14.960 66.496 1.00 20.56 119 GLU D N 1
ATOM 11473 C CA . GLU D 1 139 ? 2.811 16.012 66.383 1.00 20.43 119 GLU D CA 1
ATOM 11474 C C . GLU D 1 139 ? 4.197 15.422 66.167 1.00 25.07 119 GLU D C 1
ATOM 11475 O O . GLU D 1 139 ? 4.973 15.998 65.398 1.00 24.33 119 GLU D O 1
ATOM 11481 N N . ALA D 1 140 ? 4.522 14.322 66.873 1.00 22.81 120 ALA D N 1
ATOM 11482 C CA . ALA D 1 140 ? 5.846 13.673 66.781 1.00 22.84 120 ALA D CA 1
ATOM 11483 C C . ALA D 1 140 ? 6.066 13.114 65.363 1.00 25.41 120 ALA D C 1
ATOM 11484 O O . ALA D 1 140 ? 7.133 13.344 64.784 1.00 23.34 120 ALA D O 1
ATOM 11486 N N . ASN D 1 141 ? 5.023 12.496 64.759 1.00 22.14 121 ASN D N 1
ATOM 11487 C CA . ASN D 1 141 ? 5.108 12.019 63.364 1.00 21.97 121 ASN D CA 1
ATOM 11488 C C . ASN D 1 141 ? 5.197 13.204 62.392 1.00 26.19 121 ASN D C 1
ATOM 11489 O O . ASN D 1 141 ? 5.995 13.180 61.443 1.00 25.74 121 ASN D O 1
ATOM 11494 N N . ASP D 1 142 ? 4.399 14.263 62.645 1.00 23.23 122 ASP D N 1
ATOM 11495 C CA . ASP D 1 142 ? 4.424 15.462 61.783 1.00 22.75 122 ASP D CA 1
ATOM 11496 C C . ASP D 1 142 ? 5.821 16.073 61.837 1.00 25.62 122 ASP D C 1
ATOM 11497 O O . ASP D 1 142 ? 6.393 16.377 60.781 1.00 25.41 122 ASP D O 1
ATOM 11502 N N . THR D 1 143 ? 6.421 16.113 63.046 1.00 21.99 123 THR D N 1
ATOM 11503 C CA . THR D 1 143 ? 7.772 16.639 63.315 1.00 22.38 123 THR D CA 1
ATOM 11504 C C . THR D 1 143 ? 8.832 15.803 62.561 1.00 24.60 123 THR D C 1
ATOM 11505 O O . THR D 1 143 ? 9.710 16.374 61.919 1.00 24.79 123 THR D O 1
ATOM 11517 N N . VAL D 1 145 ? 8.482 13.959 59.891 1.00 23.63 125 VAL D N 1
ATOM 11518 C CA . VAL D 1 145 ? 8.353 14.268 58.455 1.00 23.17 125 VAL D CA 1
ATOM 11519 C C . VAL D 1 145 ? 9.115 15.586 58.118 1.00 26.82 125 VAL D C 1
ATOM 11520 O O . VAL D 1 145 ? 9.946 15.597 57.209 1.00 25.41 125 VAL D O 1
ATOM 11524 N N . LYS D 1 146 ? 8.858 16.663 58.882 1.00 23.45 126 LYS D N 1
ATOM 11525 C CA . LYS D 1 146 ? 9.523 17.960 58.680 1.00 24.81 126 LYS D CA 1
ATOM 11526 C C . LYS D 1 146 ? 11.039 17.814 58.862 1.00 27.45 126 LYS D C 1
ATOM 11527 O O . LYS D 1 146 ? 11.804 18.426 58.128 1.00 27.47 126 LYS D O 1
ATOM 11541 N N . LEU D 1 148 ? 12.860 15.122 58.216 1.00 25.29 128 LEU D N 1
ATOM 11542 C CA . LEU D 1 148 ? 13.336 14.470 56.979 1.00 24.61 128 LEU D CA 1
ATOM 11543 C C . LEU D 1 148 ? 13.397 15.440 55.798 1.00 28.06 128 LEU D C 1
ATOM 11544 O O . LEU D 1 148 ? 14.399 15.463 55.072 1.00 27.06 128 LEU D O 1
ATOM 11549 N N . TRP D 1 149 ? 12.336 16.251 55.595 1.00 26.01 129 TRP D N 1
ATOM 11550 C CA . TRP D 1 149 ? 12.318 17.255 54.516 1.00 27.80 129 TRP D CA 1
ATOM 11551 C C . TRP D 1 149 ? 13.461 18.228 54.694 1.00 32.96 129 TRP D C 1
ATOM 11552 O O . TRP D 1 149 ? 14.128 18.590 53.725 1.00 34.43 129 TRP D O 1
ATOM 11563 N N . PHE D 1 150 ? 13.692 18.642 55.945 1.00 29.40 130 PHE D N 1
ATOM 11564 C CA . PHE D 1 150 ? 14.748 19.578 56.309 1.00 29.48 130 PHE D CA 1
ATOM 11565 C C . PHE D 1 150 ? 16.119 18.989 55.975 1.00 31.88 130 PHE D C 1
ATOM 11566 O O . PHE D 1 150 ? 16.933 19.630 55.311 1.00 28.51 130 PHE D O 1
ATOM 11574 N N . LEU D 1 151 ? 16.355 17.758 56.443 1.00 29.80 131 LEU D N 1
ATOM 11575 C CA . LEU D 1 151 ? 17.627 17.054 56.293 1.00 30.30 131 LEU D CA 1
ATOM 11576 C C . LEU D 1 151 ? 18.001 16.762 54.832 1.00 32.26 131 LEU D C 1
ATOM 11577 O O . LEU D 1 151 ? 19.134 17.062 54.414 1.00 30.96 131 LEU D O 1
ATOM 11582 N N . HIS D 1 152 ? 17.076 16.145 54.076 1.00 28.56 132 HIS D N 1
ATOM 11583 C CA . HIS D 1 152 ? 17.347 15.819 52.680 1.00 28.85 132 HIS D CA 1
ATOM 11584 C C . HIS D 1 152 ? 17.611 17.051 51.847 1.00 33.05 132 HIS D C 1
ATOM 11585 O O . HIS D 1 152 ? 18.564 17.030 51.071 1.00 33.39 132 HIS D O 1
ATOM 11592 N N . ALA D 1 153 ? 16.845 18.149 52.063 1.00 29.85 133 ALA D N 1
ATOM 11593 C CA . ALA D 1 153 ? 17.074 19.398 51.314 1.00 30.16 133 ALA D CA 1
ATOM 11594 C C . ALA D 1 153 ? 18.425 19.999 51.675 1.00 33.76 133 ALA D C 1
ATOM 11595 O O . ALA D 1 153 ? 19.159 20.388 50.775 1.00 34.59 133 ALA D O 1
ATOM 11597 N N . ALA D 1 154 ? 18.790 20.002 52.977 1.00 30.20 134 ALA D N 1
ATOM 11598 C CA . ALA D 1 154 ? 20.090 20.496 53.445 1.00 31.94 134 ALA D CA 1
ATOM 11599 C C . ALA D 1 154 ? 21.230 19.668 52.850 1.00 36.87 134 ALA D C 1
ATOM 11600 O O . ALA D 1 154 ? 22.296 20.224 52.594 1.00 37.05 134 ALA D O 1
ATOM 11602 N N . GLU D 1 155 ? 20.995 18.346 52.618 1.00 33.53 135 GLU D N 1
ATOM 11603 C CA . GLU D 1 155 ? 21.976 17.424 52.020 1.00 34.55 135 GLU D CA 1
ATOM 11604 C C . GLU D 1 155 ? 21.943 17.443 50.474 1.00 39.66 135 GLU D C 1
ATOM 11605 O O . GLU D 1 155 ? 22.520 16.562 49.824 1.00 39.69 135 GLU D O 1
ATOM 11611 N N . GLY D 1 156 ? 21.268 18.445 49.911 1.00 36.99 136 GLY D N 1
ATOM 11612 C CA . GLY D 1 156 ? 21.180 18.666 48.468 1.00 37.19 136 GLY D CA 1
ATOM 11613 C C . GLY D 1 156 ? 20.184 17.811 47.704 1.00 38.39 136 GLY D C 1
ATOM 11614 O O . GLY D 1 156 ? 20.344 17.631 46.498 1.00 36.45 136 GLY D O 1
ATOM 11615 N N . LYS D 1 157 ? 19.140 17.295 48.382 1.00 33.24 137 LYS D N 1
ATOM 11616 C CA . LYS D 1 157 ? 18.080 16.518 47.728 1.00 33.07 137 LYS D CA 1
ATOM 11617 C C . LYS D 1 157 ? 16.694 17.073 48.145 1.00 34.23 137 LYS D C 1
ATOM 11618 O O . LYS D 1 157 ? 15.940 16.385 48.841 1.00 32.20 137 LYS D O 1
ATOM 11624 N N . PRO D 1 158 ? 16.335 18.310 47.710 1.00 29.95 138 PRO D N 1
ATOM 11625 C CA . PRO D 1 158 ? 15.036 18.882 48.121 1.00 29.13 138 PRO D CA 1
ATOM 11626 C C . PRO D 1 158 ? 13.785 18.180 47.593 1.00 31.93 138 PRO D C 1
ATOM 11627 O O . PRO D 1 158 ? 12.709 18.405 48.133 1.00 30.86 138 PRO D O 1
ATOM 11631 N N . GLN D 1 159 ? 13.927 17.334 46.562 1.00 29.64 139 GLN D N 1
ATOM 11632 C CA . GLN D 1 159 ? 12.826 16.553 45.996 1.00 29.00 139 GLN D CA 1
ATOM 11633 C C . GLN D 1 159 ? 12.543 15.288 46.855 1.00 32.67 139 GLN D C 1
ATOM 11634 O O . GLN D 1 159 ? 11.523 14.626 46.659 1.00 30.65 139 GLN D O 1
ATOM 11640 N N . LYS D 1 160 ? 13.465 14.941 47.774 1.00 30.33 140 LYS D N 1
ATOM 11641 C CA . LYS D 1 160 ? 13.332 13.750 48.646 1.00 28.61 140 LYS D CA 1
ATOM 11642 C C . LYS D 1 160 ? 12.326 14.088 49.757 1.00 33.03 140 LYS D C 1
ATOM 11643 O O . LYS D 1 160 ? 12.721 14.496 50.855 1.00 32.44 140 LYS D O 1
ATOM 11649 N N . ARG D 1 161 ? 11.007 13.959 49.435 1.00 29.71 141 ARG D N 1
ATOM 11650 C CA . ARG D 1 161 ? 9.896 14.368 50.312 1.00 29.11 141 ARG D CA 1
ATOM 11651 C C . ARG D 1 161 ? 8.799 13.338 50.572 1.00 32.18 141 ARG D C 1
ATOM 11652 O O . ARG D 1 161 ? 8.030 13.509 51.541 1.00 31.04 141 ARG D O 1
ATOM 11660 N N . LYS D 1 162 ? 8.672 12.315 49.688 1.00 27.55 142 LYS D N 1
ATOM 11661 C CA . LYS D 1 162 ? 7.600 11.309 49.790 1.00 26.82 142 LYS D CA 1
ATOM 11662 C C . LYS D 1 162 ? 7.769 10.440 51.001 1.00 29.35 142 LYS D C 1
ATOM 11663 O O . LYS D 1 162 ? 8.890 10.085 51.354 1.00 29.88 142 LYS D O 1
ATOM 11669 N N . ILE D 1 163 ? 6.651 10.104 51.645 1.00 25.31 143 ILE D N 1
ATOM 11670 C CA . ILE D 1 163 ? 6.642 9.304 52.874 1.00 23.99 143 ILE D CA 1
ATOM 11671 C C . ILE D 1 163 ? 5.938 7.993 52.581 1.00 28.30 143 ILE D C 1
ATOM 11672 O O . ILE D 1 163 ? 4.819 7.988 52.065 1.00 29.34 143 ILE D O 1
ATOM 11677 N N . LEU D 1 164 ? 6.594 6.888 52.906 1.00 24.30 144 LEU D N 1
ATOM 11678 C CA . LEU D 1 164 ? 6.005 5.566 52.712 1.00 24.37 144 LEU D CA 1
ATOM 11679 C C . LEU D 1 164 ? 5.425 5.054 54.016 1.00 27.48 144 LEU D C 1
ATOM 11680 O O . LEU D 1 164 ? 6.144 4.961 55.018 1.00 26.26 144 LEU D O 1
ATOM 11685 N N . THR D 1 165 ? 4.147 4.664 53.997 1.00 23.23 145 THR D N 1
ATOM 11686 C CA . THR D 1 165 ? 3.517 4.008 55.143 1.00 23.00 145 THR D CA 1
ATOM 11687 C C . THR D 1 165 ? 2.763 2.795 54.573 1.00 27.69 145 THR D C 1
ATOM 11688 O O . THR D 1 165 ? 2.862 2.525 53.370 1.00 26.93 145 THR D O 1
ATOM 11692 N N . ARG D 1 166 ? 1.990 2.096 55.413 1.00 25.10 146 ARG D N 1
ATOM 11693 C CA . ARG D 1 166 ? 1.198 0.958 54.929 1.00 26.47 146 ARG D CA 1
ATOM 11694 C C . ARG D 1 166 ? -0.279 1.294 55.014 1.00 30.32 146 ARG D C 1
ATOM 11695 O O . ARG D 1 166 ? -0.701 2.037 55.914 1.00 26.32 146 ARG D O 1
ATOM 11703 N N . TRP D 1 167 ? -1.083 0.655 54.145 1.00 27.57 147 TRP D N 1
ATOM 11704 C CA . TRP D 1 167 ? -2.525 0.741 54.270 1.00 28.50 147 TRP D CA 1
ATOM 11705 C C . TRP D 1 167 ? -2.855 0.079 55.629 1.00 29.14 147 TRP D C 1
ATOM 11706 O O . TRP D 1 167 ? -2.146 -0.840 56.030 1.00 28.85 147 TRP D O 1
ATOM 11717 N N . ASN D 1 168 ? -3.854 0.594 56.354 1.00 24.75 148 ASN D N 1
ATOM 11718 C CA . ASN D 1 168 ? -4.288 0.186 57.707 1.00 24.60 148 ASN D CA 1
ATOM 11719 C C . ASN D 1 168 ? -3.418 0.774 58.826 1.00 28.05 148 ASN D C 1
ATOM 11720 O O . ASN D 1 168 ? -3.742 0.596 60.001 1.00 28.51 148 ASN D O 1
ATOM 11725 N N . ALA D 1 169 ? -2.299 1.447 58.471 1.00 23.76 149 ALA D N 1
ATOM 11726 C CA . ALA D 1 169 ? -1.435 2.092 59.462 1.00 23.48 149 ALA D CA 1
ATOM 11727 C C . ALA D 1 169 ? -2.208 3.238 60.069 1.00 27.63 149 ALA D C 1
ATOM 11728 O O . ALA D 1 169 ? -3.084 3.806 59.407 1.00 27.34 149 ALA D O 1
ATOM 11730 N N . TYR D 1 170 ? -1.878 3.584 61.313 1.00 24.44 150 TYR D N 1
ATOM 11731 C CA . TYR D 1 170 ? -2.435 4.757 61.986 1.00 23.23 150 TYR D CA 1
ATOM 11732 C C . TYR D 1 170 ? -1.260 5.481 62.607 1.00 26.72 150 TYR D C 1
ATOM 11733 O O . TYR D 1 170 ? -0.559 4.913 63.463 1.00 25.21 150 TYR D O 1
ATOM 11742 N N . HIS D 1 171 ? -1.077 6.758 62.211 1.00 23.02 151 HIS D N 1
ATOM 11743 C CA . HIS D 1 171 ? 0.054 7.561 62.679 1.00 22.07 151 HIS D CA 1
ATOM 11744 C C . HIS D 1 171 ? -0.373 8.902 63.304 1.00 25.92 151 HIS D C 1
ATOM 11745 O O . HIS D 1 171 ? 0.470 9.703 63.718 1.00 25.51 151 HIS D O 1
ATOM 11752 N N . GLY D 1 172 ? -1.673 9.132 63.371 1.00 22.69 152 GLY D N 1
ATOM 11753 C CA . GLY D 1 172 ? -2.191 10.376 63.910 1.00 21.85 152 GLY D CA 1
ATOM 11754 C C . GLY D 1 172 ? -3.168 11.127 63.031 1.00 25.41 152 GLY D C 1
ATOM 11755 O O . GLY D 1 172 ? -3.608 10.635 61.981 1.00 24.97 152 GLY D O 1
ATOM 11756 N N . VAL D 1 173 ? -3.546 12.329 63.501 1.00 21.87 153 VAL D N 1
ATOM 11757 C CA . VAL D 1 173 ? -4.610 13.137 62.891 1.00 21.03 153 VAL D CA 1
ATOM 11758 C C . VAL D 1 173 ? -4.245 14.528 62.360 1.00 25.46 153 VAL D C 1
ATOM 11759 O O . VAL D 1 173 ? -5.142 15.202 61.863 1.00 25.98 153 VAL D O 1
ATOM 11763 N N . THR D 1 174 ? -2.983 14.969 62.413 1.00 23.81 154 THR D N 1
ATOM 11764 C CA . THR D 1 174 ? -2.676 16.265 61.771 1.00 23.03 154 THR D CA 1
ATOM 11765 C C . THR D 1 174 ? -2.806 16.043 60.241 1.00 26.96 154 THR D C 1
ATOM 11766 O O . THR D 1 174 ? -2.857 14.886 59.824 1.00 27.14 154 THR D O 1
ATOM 11770 N N . ALA D 1 175 ? -2.854 17.108 59.407 1.00 23.23 155 ALA D N 1
ATOM 11771 C CA . ALA D 1 175 ? -3.022 16.850 57.959 1.00 23.98 155 ALA D CA 1
ATOM 11772 C C . ALA D 1 175 ? -1.974 15.875 57.448 1.00 25.57 155 ALA D C 1
ATOM 11773 O O . ALA D 1 175 ? -2.326 14.955 56.718 1.00 24.36 155 ALA D O 1
ATOM 11775 N N . VAL D 1 176 ? -0.706 16.026 57.906 1.00 23.81 156 VAL D N 1
ATOM 11776 C CA . VAL D 1 176 ? 0.384 15.110 57.516 1.00 23.13 156 VAL D CA 1
ATOM 11777 C C . VAL D 1 176 ? 0.260 13.718 58.158 1.00 26.69 156 VAL D C 1
ATOM 11778 O O . VAL D 1 176 ? 0.368 12.719 57.446 1.00 25.80 156 VAL D O 1
ATOM 11782 N N . SER D 1 177 ? 0.055 13.642 59.490 1.00 24.40 157 SER D N 1
ATOM 11783 C CA . SER D 1 177 ? -0.063 12.324 60.154 1.00 22.78 157 SER D CA 1
ATOM 11784 C C . SER D 1 177 ? -1.292 11.518 59.732 1.00 24.82 157 SER D C 1
ATOM 11785 O O . SER D 1 177 ? -1.224 10.287 59.688 1.00 22.29 157 SER D O 1
ATOM 11788 N N . ALA D 1 178 ? -2.394 12.206 59.339 1.00 22.44 158 ALA D N 1
ATOM 11789 C CA . ALA D 1 178 ? -3.608 11.566 58.785 1.00 21.85 158 ALA D CA 1
ATOM 11790 C C . ALA D 1 178 ? -3.317 11.086 57.364 1.00 24.04 158 ALA D C 1
ATOM 11791 O O . ALA D 1 178 ? -3.927 10.115 56.908 1.00 23.99 158 ALA D O 1
ATOM 11793 N N . SER D 1 179 ? -2.403 11.787 56.641 1.00 21.57 159 SER D N 1
ATOM 11794 C CA . SER D 1 179 ? -2.067 11.396 55.264 1.00 21.35 159 SER D CA 1
ATOM 11795 C C . SER D 1 179 ? -1.209 10.115 55.319 1.00 25.70 159 SER D C 1
ATOM 11796 O O . SER D 1 179 ? -1.308 9.270 54.435 1.00 25.87 159 SER D O 1
ATOM 11807 N N . THR D 1 181 ? -1.577 7.893 57.831 1.00 27.60 161 THR D N 1
ATOM 11808 C CA . THR D 1 181 ? -2.578 6.897 58.284 1.00 27.49 161 THR D CA 1
ATOM 11809 C C . THR D 1 181 ? -3.235 6.303 57.013 1.00 31.83 161 THR D C 1
ATOM 11810 O O . THR D 1 181 ? -3.492 7.046 56.071 1.00 34.16 161 THR D O 1
ATOM 11814 N N . GLY D 1 182 ? -3.459 4.996 56.973 1.00 26.30 162 GLY D N 1
ATOM 11815 C CA . GLY D 1 182 ? -4.066 4.364 55.804 1.00 26.19 162 GLY D CA 1
ATOM 11816 C C . GLY D 1 182 ? -5.486 3.928 56.089 1.00 28.98 162 GLY D C 1
ATOM 11817 O O . GLY D 1 182 ? -5.783 2.733 56.070 1.00 28.70 162 GLY D O 1
ATOM 11818 N N . LYS D 1 183 ? -6.364 4.902 56.364 1.00 25.45 163 LYS D N 1
ATOM 11819 C CA . LYS D 1 183 ? -7.763 4.679 56.732 1.00 25.33 163 LYS D CA 1
ATOM 11820 C C . LYS D 1 183 ? -8.720 5.291 55.717 1.00 28.51 163 LYS D C 1
ATOM 11821 O O . LYS D 1 183 ? -8.519 6.433 55.304 1.00 26.81 163 LYS D O 1
ATOM 11827 N N . PRO D 1 184 ? -9.786 4.559 55.313 1.00 27.69 164 PRO D N 1
ATOM 11828 C CA . PRO D 1 184 ? -10.725 5.119 54.317 1.00 27.99 164 PRO D CA 1
ATOM 11829 C C . PRO D 1 184 ? -11.456 6.387 54.777 1.00 30.12 164 PRO D C 1
ATOM 11830 O O . PRO D 1 184 ? -11.797 7.222 53.943 1.00 29.96 164 PRO D O 1
ATOM 11834 N N . TYR D 1 185 ? -11.617 6.577 56.098 1.00 25.98 165 TYR D N 1
ATOM 11835 C CA . TYR D 1 185 ? -12.317 7.745 56.631 1.00 26.06 165 TYR D CA 1
ATOM 11836 C C . TYR D 1 185 ? -11.652 9.079 56.337 1.00 30.12 165 TYR D C 1
ATOM 11837 O O . TYR D 1 185 ? -12.333 10.098 56.374 1.00 28.07 165 TYR D O 1
ATOM 11846 N N . ASN D 1 186 ? -10.343 9.076 56.015 1.00 26.56 166 ASN D N 1
ATOM 11847 C CA . ASN D 1 186 ? -9.622 10.307 55.712 1.00 25.56 166 ASN D CA 1
ATOM 11848 C C . ASN D 1 186 ? -10.041 11.043 54.432 1.00 28.96 166 ASN D C 1
ATOM 11849 O O . ASN D 1 186 ? -9.722 12.222 54.270 1.00 26.56 166 ASN D O 1
ATOM 11854 N N . SER D 1 187 ? -10.818 10.358 53.557 1.00 26.84 167 SER D N 1
ATOM 11855 C CA . SER D 1 187 ? -11.401 10.919 52.335 1.00 26.44 167 SER D CA 1
ATOM 11856 C C . SER D 1 187 ? -12.330 12.106 52.676 1.00 28.55 167 SER D C 1
ATOM 11857 O O . SER D 1 187 ? -12.469 13.030 51.871 1.00 27.86 167 SER D O 1
ATOM 11860 N N . VAL D 1 188 ? -12.934 12.104 53.890 1.00 25.29 168 VAL D N 1
ATOM 11861 C CA . VAL D 1 188 ? -13.830 13.202 54.311 1.00 25.40 168 VAL D CA 1
ATOM 11862 C C . VAL D 1 188 ? -13.096 14.561 54.415 1.00 28.84 168 VAL D C 1
ATOM 11863 O O . VAL D 1 188 ? -13.749 15.596 54.414 1.00 27.73 168 VAL D O 1
ATOM 11867 N N . PHE D 1 189 ? -11.757 14.538 54.576 1.00 24.74 169 PHE D N 1
ATOM 11868 C CA . PHE D 1 189 ? -10.912 15.750 54.661 1.00 23.53 169 PHE D CA 1
ATOM 11869 C C . PHE D 1 189 ? -10.157 16.045 53.345 1.00 27.95 169 PHE D C 1
ATOM 11870 O O . PHE D 1 189 ? -9.377 16.997 53.292 1.00 28.43 169 PHE D O 1
ATOM 11878 N N . GLY D 1 190 ? -10.383 15.235 52.307 1.00 24.94 170 GLY D N 1
ATOM 11879 C CA . GLY D 1 190 ? -9.692 15.373 51.026 1.00 24.70 170 GLY D CA 1
ATOM 11880 C C . GLY D 1 190 ? -8.241 14.958 51.152 1.00 28.90 170 GLY D C 1
ATOM 11881 O O . GLY D 1 190 ? -7.365 15.485 50.455 1.00 28.22 170 GLY D O 1
ATOM 11882 N N . LEU D 1 191 ? -7.976 14.027 52.089 1.00 26.76 171 LEU D N 1
ATOM 11883 C CA . LEU D 1 191 ? -6.659 13.488 52.398 1.00 26.35 171 LEU D CA 1
ATOM 11884 C C . LEU D 1 191 ? -6.522 12.034 51.880 1.00 30.74 171 LEU D C 1
ATOM 11885 O O . LEU D 1 191 ? -7.545 11.389 51.642 1.00 28.52 171 LEU D O 1
ATOM 11890 N N . PRO D 1 192 ? -5.303 11.508 51.612 1.00 27.92 172 PRO D N 1
ATOM 11891 C CA . PRO D 1 192 ? -3.970 12.090 51.870 1.00 26.64 172 PRO D CA 1
ATOM 11892 C C . PRO D 1 192 ? -3.555 13.251 50.981 1.00 30.34 172 PRO D C 1
ATOM 11893 O O . PRO D 1 192 ? -3.984 13.371 49.841 1.00 28.92 172 PRO D O 1
ATOM 11897 N N . LEU D 1 193 ? -2.651 14.074 51.502 1.00 28.29 173 LEU D N 1
ATOM 11898 C CA . LEU D 1 193 ? -2.028 15.130 50.728 1.00 27.91 173 LEU D CA 1
ATOM 11899 C C . LEU D 1 193 ? -1.128 14.389 49.697 1.00 31.40 173 LEU D C 1
ATOM 11900 O O . LEU D 1 193 ? -0.764 13.224 49.937 1.00 29.38 173 LEU D O 1
ATOM 11905 N N . PRO D 1 194 ? -0.701 15.023 48.592 1.00 30.54 174 PRO D N 1
ATOM 11906 C CA . PRO D 1 194 ? 0.223 14.320 47.681 1.00 31.33 174 PRO D CA 1
ATOM 11907 C C . PRO D 1 194 ? 1.548 14.006 48.380 1.00 34.02 174 PRO D C 1
ATOM 11908 O O . PRO D 1 194 ? 1.935 14.691 49.321 1.00 32.10 174 PRO D O 1
ATOM 11912 N N . GLY D 1 195 ? 2.220 12.967 47.916 1.00 30.98 175 GLY D N 1
ATOM 11913 C CA . GLY D 1 195 ? 3.505 12.544 48.456 1.00 30.78 175 GLY D CA 1
ATOM 11914 C C . GLY D 1 195 ? 3.427 11.541 49.595 1.00 33.27 175 GLY D C 1
ATOM 11915 O O . GLY D 1 195 ? 4.445 11.274 50.242 1.00 33.56 175 GLY D O 1
ATOM 11916 N N . PHE D 1 196 ? 2.232 10.976 49.856 1.00 27.04 176 PHE D N 1
ATOM 11917 C CA . PHE D 1 196 ? 2.035 9.983 50.930 1.00 24.65 176 PHE D CA 1
ATOM 11918 C C . PHE D 1 196 ? 1.588 8.696 50.254 1.00 30.85 176 PHE D C 1
ATOM 11919 O O . PHE D 1 196 ? 0.498 8.631 49.680 1.00 31.23 176 PHE D O 1
ATOM 11927 N N . VAL D 1 197 ? 2.502 7.708 50.208 1.00 28.32 177 VAL D N 1
ATOM 11928 C CA . VAL D 1 197 ? 2.300 6.436 49.506 1.00 27.87 177 VAL D CA 1
ATOM 11929 C C . VAL D 1 197 ? 1.985 5.320 50.521 1.00 32.14 177 VAL D C 1
ATOM 11930 O O . VAL D 1 197 ? 2.692 5.193 51.522 1.00 32.20 177 VAL D O 1
ATOM 11934 N N . HIS D 1 198 ? 0.922 4.542 50.275 1.00 27.43 178 HIS D N 1
ATOM 11935 C CA . HIS D 1 198 ? 0.528 3.452 51.177 1.00 28.93 178 HIS D CA 1
ATOM 11936 C C . HIS D 1 198 ? 0.829 2.107 50.553 1.00 31.32 178 HIS D C 1
ATOM 11937 O O . HIS D 1 198 ? 0.325 1.797 49.474 1.00 31.48 178 HIS D O 1
ATOM 11944 N N . LEU D 1 199 ? 1.709 1.343 51.201 1.00 25.95 179 LEU D N 1
ATOM 11945 C CA . LEU D 1 199 ? 2.093 0.006 50.747 1.00 24.88 179 LEU D CA 1
ATOM 11946 C C . LEU D 1 199 ? 1.061 -0.992 51.232 1.00 28.14 179 LEU D C 1
ATOM 11947 O O . LEU D 1 199 ? 0.234 -0.652 52.089 1.00 27.30 179 LEU D O 1
ATOM 11952 N N . THR D 1 200 ? 1.105 -2.244 50.704 1.00 25.90 180 THR D N 1
ATOM 11953 C CA . THR D 1 200 ? 0.205 -3.307 51.168 1.00 25.56 180 THR D CA 1
ATOM 11954 C C . THR D 1 200 ? 0.451 -3.596 52.648 1.00 28.24 180 THR D C 1
ATOM 11955 O O . THR D 1 200 ? 1.599 -3.630 53.101 1.00 27.86 180 THR D O 1
ATOM 11959 N N . CYS D 1 201 ? -0.645 -3.780 53.389 1.00 25.65 181 CYS D N 1
ATOM 11960 C CA . CYS D 1 201 ? -0.649 -4.120 54.796 1.00 25.78 181 CYS D CA 1
ATOM 11961 C C . CYS D 1 201 ? -0.165 -5.566 54.965 1.00 29.01 181 CYS D C 1
ATOM 11962 O O . CYS D 1 201 ? -0.756 -6.476 54.360 1.00 28.46 181 CYS D O 1
ATOM 11965 N N . PRO D 1 202 ? 0.883 -5.801 55.788 1.00 24.66 182 PRO D N 1
ATOM 11966 C CA . PRO D 1 202 ? 1.353 -7.185 56.000 1.00 24.58 182 PRO D CA 1
ATOM 11967 C C . PRO D 1 202 ? 0.447 -8.034 56.909 1.00 29.12 182 PRO D C 1
ATOM 11968 O O . PRO D 1 202 ? 0.952 -8.764 57.770 1.00 27.93 182 PRO D O 1
ATOM 11972 N N . HIS D 1 203 ? -0.881 -7.965 56.697 1.00 26.01 183 HIS D N 1
ATOM 11973 C CA . HIS D 1 203 ? -1.868 -8.785 57.413 1.00 25.07 183 HIS D CA 1
ATOM 11974 C C . HIS D 1 203 ? -2.124 -10.018 56.540 1.00 28.47 183 HIS D C 1
ATOM 11975 O O . HIS D 1 203 ? -2.857 -9.957 55.546 1.00 28.22 183 HIS D O 1
ATOM 11982 N N . TYR D 1 204 ? -1.478 -11.132 56.879 1.00 26.36 184 TYR D N 1
ATOM 11983 C CA . TYR D 1 204 ? -1.582 -12.331 56.041 1.00 26.76 184 TYR D CA 1
ATOM 11984 C C . TYR D 1 204 ? -2.999 -12.890 55.852 1.00 31.68 184 TYR D C 1
ATOM 11985 O O . TYR D 1 204 ? -3.380 -13.186 54.724 1.00 30.05 184 TYR D O 1
ATOM 11994 N N . TRP D 1 205 ? -3.778 -13.011 56.936 1.00 28.28 185 TRP D N 1
ATOM 11995 C CA . TRP D 1 205 ? -5.145 -13.553 56.874 1.00 28.43 185 TRP D CA 1
ATOM 11996 C C . TRP D 1 205 ? -6.080 -12.749 55.922 1.00 32.07 185 TRP D C 1
ATOM 11997 O O . TRP D 1 205 ? -6.951 -13.325 55.254 1.00 30.92 185 TRP D O 1
ATOM 12008 N N . ARG D 1 206 ? -5.903 -11.430 55.883 1.00 27.18 186 ARG D N 1
ATOM 12009 C CA . ARG D 1 206 ? -6.742 -10.560 55.067 1.00 27.57 186 ARG D CA 1
ATOM 12010 C C . ARG D 1 206 ? -6.235 -10.399 53.626 1.00 31.58 186 ARG D C 1
ATOM 12011 O O . ARG D 1 206 ? -7.029 -10.478 52.668 1.00 29.95 186 ARG D O 1
ATOM 12019 N N . TYR D 1 207 ? -4.922 -10.166 53.480 1.00 27.06 187 TYR D N 1
ATOM 12020 C CA . TYR D 1 207 ? -4.315 -9.836 52.192 1.00 26.60 187 TYR D CA 1
ATOM 12021 C C . TYR D 1 207 ? -3.583 -10.936 51.443 1.00 31.05 187 TYR D C 1
ATOM 12022 O O . TYR D 1 207 ? -3.280 -10.756 50.264 1.00 28.91 187 TYR D O 1
ATOM 12031 N N . GLY D 1 208 ? -3.314 -12.061 52.108 1.00 29.12 188 GLY D N 1
ATOM 12032 C CA . GLY D 1 208 ? -2.709 -13.202 51.428 1.00 30.51 188 GLY D CA 1
ATOM 12033 C C . GLY D 1 208 ? -3.709 -13.702 50.402 1.00 37.30 188 GLY D C 1
ATOM 12034 O O . GLY D 1 208 ? -4.908 -13.751 50.700 1.00 37.78 188 GLY D O 1
ATOM 12035 N N . GLU D 1 209 ? -3.247 -13.995 49.171 1.00 34.32 189 GLU D N 1
ATOM 12036 C CA . GLU D 1 209 ? -4.132 -14.470 48.102 1.00 36.02 189 GLU D CA 1
ATOM 12037 C C . GLU D 1 209 ? -4.358 -15.963 48.214 1.00 41.35 189 GLU D C 1
ATOM 12038 O O . GLU D 1 209 ? -3.658 -16.632 48.979 1.00 39.77 189 GLU D O 1
ATOM 12044 N N . GLU D 1 210 ? -5.316 -16.504 47.422 1.00 39.82 190 GLU D N 1
ATOM 12045 C CA . GLU D 1 210 ? -5.598 -17.939 47.397 1.00 39.54 190 GLU D CA 1
ATOM 12046 C C . GLU D 1 210 ? -4.359 -18.652 46.879 1.00 40.28 190 GLU D C 1
ATOM 12047 O O . GLU D 1 210 ? -3.770 -18.245 45.866 1.00 37.87 190 GLU D O 1
ATOM 12053 N N . GLY D 1 211 ? -3.909 -19.639 47.640 1.00 35.14 191 GLY D N 1
ATOM 12054 C CA . GLY D 1 211 ? -2.722 -20.404 47.288 1.00 34.52 191 GLY D CA 1
ATOM 12055 C C . GLY D 1 211 ? -1.393 -19.764 47.631 1.00 37.63 191 GLY D C 1
ATOM 12056 O O . GLY D 1 211 ? -0.340 -20.353 47.379 1.00 38.41 191 GLY D O 1
ATOM 12057 N N . GLU D 1 212 ? -1.429 -18.561 48.198 1.00 33.04 192 GLU D N 1
ATOM 12058 C CA . GLU D 1 212 ? -0.238 -17.820 48.565 1.00 31.10 192 GLU D CA 1
ATOM 12059 C C . GLU D 1 212 ? 0.116 -18.110 50.035 1.00 30.76 192 GLU D C 1
ATOM 12060 O O . GLU D 1 212 ? -0.676 -17.808 50.930 1.00 29.26 192 GLU D O 1
ATOM 12066 N N . THR D 1 213 ? 1.285 -18.742 50.274 1.00 26.71 193 THR D N 1
ATOM 12067 C CA . THR D 1 213 ? 1.741 -19.046 51.650 1.00 25.25 193 THR D CA 1
ATOM 12068 C C . THR D 1 213 ? 2.181 -17.732 52.299 1.00 29.00 193 THR D C 1
ATOM 12069 O O . THR D 1 213 ? 2.377 -16.729 51.593 1.00 26.08 193 THR D O 1
ATOM 12073 N N . GLU D 1 214 ? 2.388 -17.749 53.635 1.00 26.41 194 GLU D N 1
ATOM 12074 C CA . GLU D 1 214 ? 2.845 -16.577 54.378 1.00 25.49 194 GLU D CA 1
ATOM 12075 C C . GLU D 1 214 ? 4.208 -16.103 53.880 1.00 29.37 194 GLU D C 1
ATOM 12076 O O . GLU D 1 214 ? 4.414 -14.895 53.735 1.00 28.04 194 GLU D O 1
ATOM 12082 N N . GLU D 1 215 ? 5.109 -17.057 53.567 1.00 27.80 195 GLU D N 1
ATOM 12083 C CA . GLU D 1 215 ? 6.440 -16.785 53.018 1.00 28.64 195 GLU D CA 1
ATOM 12084 C C . GLU D 1 215 ? 6.343 -16.087 51.631 1.00 31.35 195 GLU D C 1
ATOM 12085 O O . GLU D 1 215 ? 7.044 -15.097 51.393 1.00 29.63 195 GLU D O 1
ATOM 12091 N N . GLN D 1 216 ? 5.440 -16.582 50.747 1.00 27.29 196 GLN D N 1
ATOM 12092 C CA . GLN D 1 216 ? 5.195 -16.008 49.409 1.00 26.62 196 GLN D CA 1
ATOM 12093 C C . GLN D 1 216 ? 4.611 -14.608 49.541 1.00 29.22 196 GLN D C 1
ATOM 12094 O O . GLN D 1 216 ? 4.970 -13.723 48.772 1.00 28.04 196 GLN D O 1
ATOM 12100 N N . PHE D 1 217 ? 3.699 -14.422 50.511 1.00 26.71 197 PHE D N 1
ATOM 12101 C CA . PHE D 1 217 ? 3.060 -13.126 50.793 1.00 25.22 197 PHE D CA 1
ATOM 12102 C C . PHE D 1 217 ? 4.120 -12.090 51.193 1.00 28.90 197 PHE D C 1
ATOM 12103 O O . PHE D 1 217 ? 4.107 -10.988 50.657 1.00 27.45 197 PHE D O 1
ATOM 12111 N N . VAL D 1 218 ? 5.093 -12.487 52.046 1.00 26.12 198 VAL D N 1
ATOM 12112 C CA . VAL D 1 218 ? 6.179 -11.605 52.480 1.00 26.16 198 VAL D CA 1
ATOM 12113 C C . VAL D 1 218 ? 7.107 -11.281 51.297 1.00 30.06 198 VAL D C 1
ATOM 12114 O O . VAL D 1 218 ? 7.440 -10.114 51.097 1.00 29.73 198 VAL D O 1
ATOM 12118 N N . ALA D 1 219 ? 7.479 -12.298 50.499 1.00 28.15 199 ALA D N 1
ATOM 12119 C CA . ALA D 1 219 ? 8.302 -12.111 49.298 1.00 28.35 199 ALA D CA 1
ATOM 12120 C C . ALA D 1 219 ? 7.609 -11.120 48.343 1.00 31.14 199 ALA D C 1
ATOM 12121 O O . ALA D 1 219 ? 8.283 -10.270 47.768 1.00 29.72 199 ALA D O 1
ATOM 12123 N N . ARG D 1 220 ? 6.258 -11.212 48.212 1.00 28.67 200 ARG D N 1
ATOM 12124 C CA . ARG D 1 220 ? 5.457 -10.317 47.360 1.00 28.88 200 ARG D CA 1
ATOM 12125 C C . ARG D 1 220 ? 5.506 -8.892 47.903 1.00 31.68 200 ARG D C 1
ATOM 12126 O O . ARG D 1 220 ? 5.684 -7.961 47.117 1.00 30.03 200 ARG D O 1
ATOM 12134 N N . LEU D 1 221 ? 5.346 -8.718 49.235 1.00 29.50 201 LEU D N 1
ATOM 12135 C CA . LEU D 1 221 ? 5.396 -7.387 49.850 1.00 29.40 201 LEU D CA 1
ATOM 12136 C C . LEU D 1 221 ? 6.743 -6.750 49.584 1.00 32.80 201 LEU D C 1
ATOM 12137 O O . LEU D 1 221 ? 6.785 -5.547 49.342 1.00 31.67 201 LEU D O 1
ATOM 12142 N N . ALA D 1 222 ? 7.849 -7.552 49.673 1.00 29.56 202 ALA D N 1
ATOM 12143 C CA . ALA D 1 222 ? 9.210 -7.075 49.388 1.00 29.89 202 ALA D CA 1
ATOM 12144 C C . ALA D 1 222 ? 9.324 -6.668 47.905 1.00 34.26 202 ALA D C 1
ATOM 12145 O O . ALA D 1 222 ? 9.801 -5.571 47.618 1.00 34.09 202 ALA D O 1
ATOM 12147 N N . ARG D 1 223 ? 8.808 -7.509 46.976 1.00 30.60 203 ARG D N 1
ATOM 12148 C CA . ARG D 1 223 ? 8.780 -7.230 45.536 1.00 31.15 203 ARG D CA 1
ATOM 12149 C C . ARG D 1 223 ? 8.019 -5.914 45.242 1.00 31.70 203 ARG D C 1
ATOM 12150 O O . ARG D 1 223 ? 8.512 -5.074 44.485 1.00 31.83 203 ARG D O 1
ATOM 12158 N N . GLU D 1 224 ? 6.828 -5.746 45.839 1.00 26.34 204 GLU D N 1
ATOM 12159 C CA . GLU D 1 224 ? 5.986 -4.545 45.685 1.00 26.00 204 GLU D CA 1
ATOM 12160 C C . GLU D 1 224 ? 6.695 -3.280 46.178 1.00 30.10 204 GLU D C 1
ATOM 12161 O O . GLU D 1 224 ? 6.533 -2.226 45.565 1.00 28.43 204 GLU D O 1
ATOM 12167 N N . LEU D 1 225 ? 7.429 -3.365 47.321 1.00 28.48 205 LEU D N 1
ATOM 12168 C CA . LEU D 1 225 ? 8.158 -2.219 47.869 1.00 27.59 205 LEU D CA 1
ATOM 12169 C C . LEU D 1 225 ? 9.252 -1.771 46.906 1.00 32.22 205 LEU D C 1
ATOM 12170 O O . LEU D 1 225 ? 9.327 -0.580 46.602 1.00 31.05 205 LEU D O 1
ATOM 12175 N N . GLU D 1 226 ? 10.077 -2.721 46.410 1.00 30.39 206 GLU D N 1
ATOM 12176 C CA . GLU D 1 226 ? 11.153 -2.447 45.445 1.00 31.46 206 GLU D CA 1
ATOM 12177 C C . GLU D 1 226 ? 10.606 -1.805 44.150 1.00 36.81 206 GLU D C 1
ATOM 12178 O O . GLU D 1 226 ? 11.209 -0.847 43.630 1.00 37.51 206 GLU D O 1
ATOM 12184 N N . GLU D 1 227 ? 9.456 -2.308 43.659 1.00 32.77 207 GLU D N 1
ATOM 12185 C CA . GLU D 1 227 ? 8.793 -1.817 42.440 1.00 33.15 207 GLU D CA 1
ATOM 12186 C C . GLU D 1 227 ? 8.305 -0.371 42.683 1.00 33.76 207 GLU D C 1
ATOM 12187 O O . GLU D 1 227 ? 8.529 0.506 41.837 1.00 32.15 207 GLU D O 1
ATOM 12193 N N . THR D 1 228 ? 7.684 -0.126 43.853 1.00 29.42 208 THR D N 1
ATOM 12194 C CA . THR D 1 228 ? 7.235 1.214 44.268 1.00 28.40 208 THR D CA 1
ATOM 12195 C C . THR D 1 228 ? 8.421 2.174 44.347 1.00 31.73 208 THR D C 1
ATOM 12196 O O . THR D 1 228 ? 8.329 3.286 43.841 1.00 30.32 208 THR D O 1
ATOM 12200 N N . ILE D 1 229 ? 9.523 1.753 44.988 1.00 29.75 209 ILE D N 1
ATOM 12201 C CA . ILE D 1 229 ? 10.710 2.614 45.082 1.00 29.83 209 ILE D CA 1
ATOM 12202 C C . ILE D 1 229 ? 11.232 2.968 43.683 1.00 34.63 209 ILE D C 1
ATOM 12203 O O . ILE D 1 229 ? 11.491 4.144 43.412 1.00 32.68 209 ILE D O 1
ATOM 12208 N N . GLN D 1 230 ? 11.327 1.967 42.785 1.00 32.61 210 GLN D N 1
ATOM 12209 C CA . GLN D 1 230 ? 11.805 2.194 41.419 1.00 35.03 210 GLN D CA 1
ATOM 12210 C C . GLN D 1 230 ? 10.884 3.123 40.610 1.00 40.58 210 GLN D C 1
ATOM 12211 O O . GLN D 1 230 ? 11.387 4.001 39.913 1.00 39.26 210 GLN D O 1
ATOM 12217 N N . ARG D 1 231 ? 9.545 2.966 40.746 1.00 37.66 211 ARG D N 1
ATOM 12218 C CA . ARG D 1 231 ? 8.582 3.798 40.018 1.00 37.82 211 ARG D CA 1
ATOM 12219 C C . ARG D 1 231 ? 8.571 5.230 40.541 1.00 38.77 211 ARG D C 1
ATOM 12220 O O . ARG D 1 231 ? 8.537 6.167 39.753 1.00 37.70 211 ARG D O 1
ATOM 12228 N N . GLU D 1 232 ? 8.623 5.402 41.857 1.00 35.03 212 GLU D N 1
ATOM 12229 C CA . GLU D 1 232 ? 8.630 6.737 42.454 1.00 34.66 212 GLU D CA 1
ATOM 12230 C C . GLU D 1 232 ? 9.985 7.418 42.292 1.00 37.64 212 GLU D C 1
ATOM 12231 O O . GLU D 1 232 ? 10.032 8.637 42.140 1.00 36.56 212 GLU D O 1
ATOM 12237 N N . GLY D 1 233 ? 11.056 6.621 42.359 1.00 33.55 213 GLY D N 1
ATOM 12238 C CA . GLY D 1 233 ? 12.442 7.075 42.340 1.00 33.03 213 GLY D CA 1
ATOM 12239 C C . GLY D 1 233 ? 12.868 7.276 43.787 1.00 35.38 213 GLY D C 1
ATOM 12240 O O . GLY D 1 233 ? 12.234 8.057 44.507 1.00 33.39 213 GLY D O 1
ATOM 12241 N N . ALA D 1 234 ? 13.906 6.533 44.241 1.00 32.01 214 ALA D N 1
ATOM 12242 C CA . ALA D 1 234 ? 14.432 6.584 45.616 1.00 32.06 214 ALA D CA 1
ATOM 12243 C C . ALA D 1 234 ? 14.801 8.009 46.066 1.00 36.53 214 ALA D C 1
ATOM 12244 O O . ALA D 1 234 ? 14.554 8.363 47.219 1.00 35.17 214 ALA D O 1
ATOM 12246 N N . ASP D 1 235 ? 15.356 8.831 45.140 1.00 34.05 215 ASP D N 1
ATOM 12247 C CA . ASP D 1 235 ? 15.739 10.228 45.397 1.00 34.02 215 ASP D CA 1
ATOM 12248 C C . ASP D 1 235 ? 14.558 11.142 45.727 1.00 36.26 215 ASP D C 1
ATOM 12249 O O . ASP D 1 235 ? 14.777 12.276 46.148 1.00 36.00 215 ASP D O 1
ATOM 12254 N N . THR D 1 236 ? 13.320 10.659 45.529 1.00 31.12 216 THR D N 1
ATOM 12255 C CA . THR D 1 236 ? 12.103 11.415 45.849 1.00 29.83 216 THR D CA 1
ATOM 12256 C C . THR D 1 236 ? 11.452 10.908 47.146 1.00 30.56 216 THR D C 1
ATOM 12257 O O . THR D 1 236 ? 10.425 11.452 47.546 1.00 29.89 216 THR D O 1
ATOM 12261 N N . ILE D 1 237 ? 12.032 9.894 47.791 1.00 26.60 217 ILE D N 1
ATOM 12262 C CA . ILE D 1 237 ? 11.421 9.290 48.998 1.00 25.50 217 ILE D CA 1
ATOM 12263 C C . ILE D 1 237 ? 12.154 9.653 50.265 1.00 29.24 217 ILE D C 1
ATOM 12264 O O . ILE D 1 237 ? 13.300 9.242 50.446 1.00 29.41 217 ILE D O 1
ATOM 12269 N N . ALA D 1 238 ? 11.478 10.411 51.157 1.00 27.07 218 ALA D N 1
ATOM 12270 C CA . ALA D 1 238 ? 12.055 10.917 52.408 1.00 27.04 218 ALA D CA 1
ATOM 12271 C C . ALA D 1 238 ? 12.209 9.914 53.544 1.00 28.70 218 ALA D C 1
ATOM 12272 O O . ALA D 1 238 ? 13.133 10.031 54.353 1.00 26.70 218 ALA D O 1
ATOM 12274 N N . GLY D 1 239 ? 11.302 8.956 53.623 1.00 25.09 219 GLY D N 1
ATOM 12275 C CA . GLY D 1 239 ? 11.351 8.004 54.713 1.00 24.57 219 GLY D CA 1
ATOM 12276 C C . GLY D 1 239 ? 10.221 7.005 54.717 1.00 29.00 219 GLY D C 1
ATOM 12277 O O . GLY D 1 239 ? 9.225 7.140 53.993 1.00 29.05 219 GLY D O 1
ATOM 12278 N N . PHE D 1 240 ? 10.378 6.010 55.581 1.00 25.14 220 PHE D N 1
ATOM 12279 C CA . PHE D 1 240 ? 9.412 4.939 55.790 1.00 23.88 220 PHE D CA 1
ATOM 12280 C C . PHE D 1 240 ? 9.104 4.872 57.286 1.00 27.28 220 PHE D C 1
ATOM 12281 O O . PHE D 1 240 ? 10.021 4.892 58.105 1.00 26.68 220 PHE D O 1
ATOM 12289 N N . PHE D 1 241 ? 7.818 4.789 57.631 1.00 23.72 221 PHE D N 1
ATOM 12290 C CA . PHE D 1 241 ? 7.390 4.679 59.018 1.00 23.35 221 PHE D CA 1
ATOM 12291 C C . PHE D 1 241 ? 6.562 3.405 59.147 1.00 27.10 221 PHE D C 1
ATOM 12292 O O . PHE D 1 241 ? 5.701 3.142 58.299 1.00 25.95 221 PHE D O 1
ATOM 12300 N N . ALA D 1 242 ? 6.778 2.658 60.228 1.00 22.52 222 ALA D N 1
ATOM 12301 C CA . ALA D 1 242 ? 5.971 1.480 60.510 1.00 23.37 222 ALA D CA 1
ATOM 12302 C C . ALA D 1 242 ? 5.744 1.329 61.988 1.00 26.23 222 ALA D C 1
ATOM 12303 O O . ALA D 1 242 ? 6.673 1.442 62.777 1.00 24.51 222 ALA D O 1
ATOM 12305 N N . GLU D 1 243 ? 4.522 0.971 62.340 1.00 24.35 223 GLU D N 1
ATOM 12306 C CA . GLU D 1 243 ? 4.183 0.537 63.677 1.00 24.28 223 GLU D CA 1
ATOM 12307 C C . GLU D 1 243 ? 4.649 -0.930 63.629 1.00 27.83 223 GLU D C 1
ATOM 12308 O O . GLU D 1 243 ? 4.284 -1.633 62.673 1.00 26.97 223 GLU D O 1
ATOM 12314 N N . PRO D 1 244 ? 5.478 -1.417 64.579 1.00 25.02 224 PRO D N 1
ATOM 12315 C CA . PRO D 1 244 ? 5.889 -2.847 64.534 1.00 23.51 224 PRO D CA 1
ATOM 12316 C C . PRO D 1 244 ? 4.655 -3.767 64.509 1.00 27.15 224 PRO D C 1
ATOM 12317 O O . PRO D 1 244 ? 4.559 -4.647 63.655 1.00 24.65 224 PRO D O 1
ATOM 12321 N N . VAL D 1 245 ? 3.684 -3.508 65.402 1.00 23.64 225 VAL D N 1
ATOM 12322 C CA . VAL D 1 245 ? 2.391 -4.198 65.433 1.00 23.54 225 VAL D CA 1
ATOM 12323 C C . VAL D 1 245 ? 1.394 -3.075 65.234 1.00 24.86 225 VAL D C 1
ATOM 12324 O O . VAL D 1 245 ? 1.408 -2.137 66.026 1.00 24.29 225 VAL D O 1
ATOM 12336 N N . GLY D 1 247 ? -1.846 -0.950 65.555 1.00 23.51 227 GLY D N 1
ATOM 12337 C CA . GLY D 1 247 ? -2.793 -0.777 66.651 1.00 23.45 227 GLY D CA 1
ATOM 12338 C C . GLY D 1 247 ? -4.214 -0.531 66.181 1.00 28.99 227 GLY D C 1
ATOM 12339 O O . GLY D 1 247 ? -5.015 -1.472 66.081 1.00 27.34 227 GLY D O 1
ATOM 12340 N N . ALA D 1 248 ? -4.526 0.741 65.860 1.00 27.60 228 ALA D N 1
ATOM 12341 C CA . ALA D 1 248 ? -5.847 1.195 65.378 1.00 27.68 228 ALA D CA 1
ATOM 12342 C C . ALA D 1 248 ? -6.332 0.479 64.123 1.00 31.44 228 ALA D C 1
ATOM 12343 O O . ALA D 1 248 ? -7.529 0.487 63.847 1.00 30.35 228 ALA D O 1
ATOM 12345 N N . GLY D 1 249 ? -5.401 -0.151 63.390 1.00 28.67 229 GLY D N 1
ATOM 12346 C CA . GLY D 1 249 ? -5.695 -0.978 62.229 1.00 28.39 229 GLY D CA 1
ATOM 12347 C C . GLY D 1 249 ? -6.373 -2.279 62.641 1.00 30.43 229 GLY D C 1
ATOM 12348 O O . GLY D 1 249 ? -6.888 -2.993 61.794 1.00 29.13 229 GLY D O 1
ATOM 12349 N N . GLY D 1 250 ? -6.376 -2.578 63.940 1.00 27.33 230 GLY D N 1
ATOM 12350 C CA . GLY D 1 250 ? -7.052 -3.748 64.502 1.00 27.27 230 GLY D CA 1
ATOM 12351 C C . GLY D 1 250 ? -6.149 -4.810 65.091 1.00 29.43 230 GLY D C 1
ATOM 12352 O O . GLY D 1 250 ? -6.494 -5.996 65.034 1.00 28.26 230 GLY D O 1
ATOM 12353 N N . VAL D 1 251 ? -5.017 -4.393 65.704 1.00 25.94 231 VAL D N 1
ATOM 12354 C CA . VAL D 1 251 ? -3.998 -5.293 66.320 1.00 24.33 231 VAL D CA 1
ATOM 12355 C C . VAL D 1 251 ? -3.452 -6.230 65.219 1.00 27.49 231 VAL D C 1
ATOM 12356 O O . VAL D 1 251 ? -3.933 -7.352 65.041 1.00 25.79 231 VAL D O 1
ATOM 12360 N N . ILE D 1 252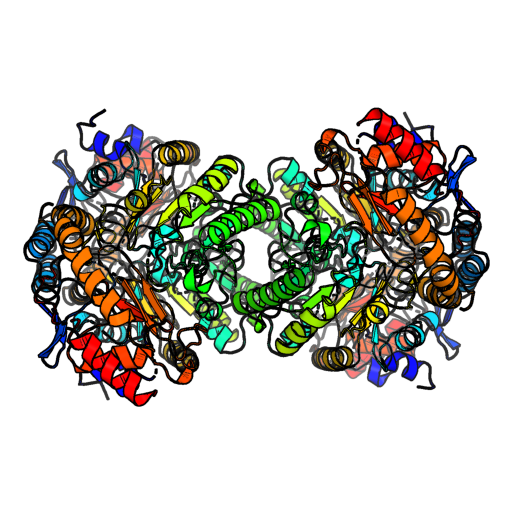 ? -2.517 -5.734 64.425 1.00 24.31 232 ILE D N 1
ATOM 12361 C CA . ILE D 1 252 ? -2.005 -6.530 63.304 1.00 23.36 232 ILE D CA 1
ATOM 12362 C C . ILE D 1 252 ? -0.522 -6.872 63.426 1.00 26.09 232 ILE D C 1
ATOM 12363 O O . ILE D 1 252 ? 0.305 -6.073 62.993 1.00 26.41 232 ILE D O 1
ATOM 12368 N N . PRO D 1 253 ? -0.150 -8.057 63.978 1.00 23.13 233 PRO D N 1
ATOM 12369 C CA . PRO D 1 253 ? 1.274 -8.446 63.981 1.00 23.68 233 PRO D CA 1
ATOM 12370 C C . PRO D 1 253 ? 1.673 -8.687 62.516 1.00 29.21 233 PRO D C 1
ATOM 12371 O O . PRO D 1 253 ? 0.825 -9.139 61.730 1.00 28.72 233 PRO D O 1
ATOM 12375 N N . PRO D 1 254 ? 2.874 -8.239 62.082 1.00 25.86 234 PRO D N 1
ATOM 12376 C CA . PRO D 1 254 ? 3.229 -8.383 60.658 1.00 26.30 234 PRO D CA 1
ATOM 12377 C C . PRO D 1 254 ? 3.424 -9.846 60.296 1.00 29.14 234 PRO D C 1
ATOM 12378 O O . PRO D 1 254 ? 3.815 -10.636 61.159 1.00 27.50 234 PRO D O 1
ATOM 12382 N N . ALA D 1 255 ? 3.228 -10.188 59.023 1.00 27.19 235 ALA D N 1
ATOM 12383 C CA . ALA D 1 255 ? 3.444 -11.561 58.555 1.00 27.73 235 ALA D CA 1
ATOM 12384 C C . ALA D 1 255 ? 4.899 -11.955 58.855 1.00 30.07 235 ALA D C 1
ATOM 12385 O O . ALA D 1 255 ? 5.773 -11.087 58.886 1.00 28.61 235 ALA D O 1
ATOM 12387 N N . LYS D 1 256 ? 5.136 -13.243 59.165 1.00 27.32 236 LYS D N 1
ATOM 12388 C CA . LYS D 1 256 ? 6.451 -13.790 59.530 1.00 26.54 236 LYS D CA 1
ATOM 12389 C C . LYS D 1 256 ? 7.601 -13.297 58.641 1.00 29.07 236 LYS D C 1
ATOM 12390 O O . LYS D 1 256 ? 7.579 -13.480 57.426 1.00 28.74 236 LYS D O 1
ATOM 12396 N N . GLY D 1 257 ? 8.599 -12.689 59.265 1.00 27.05 237 GLY D N 1
ATOM 12397 C CA . GLY D 1 257 ? 9.794 -12.190 58.581 1.00 27.12 237 GLY D CA 1
ATOM 12398 C C . GLY D 1 257 ? 9.594 -10.950 57.728 1.00 30.21 237 GLY D C 1
ATOM 12399 O O . GLY D 1 257 ? 10.451 -10.626 56.904 1.00 28.75 237 GLY D O 1
ATOM 12400 N N . TYR D 1 258 ? 8.475 -10.227 57.924 1.00 25.61 238 TYR D N 1
ATOM 12401 C CA . TYR D 1 258 ? 8.198 -9.019 57.141 1.00 25.30 238 TYR D CA 1
ATOM 12402 C C . TYR D 1 258 ? 9.333 -7.983 57.220 1.00 28.65 238 TYR D C 1
ATOM 12403 O O . TYR D 1 258 ? 9.842 -7.572 56.182 1.00 28.42 238 TYR D O 1
ATOM 12412 N N . PHE D 1 259 ? 9.734 -7.568 58.440 1.00 26.02 239 PHE D N 1
ATOM 12413 C CA . PHE D 1 259 ? 10.783 -6.552 58.615 1.00 25.80 239 PHE D CA 1
ATOM 12414 C C . PHE D 1 259 ? 12.142 -7.007 58.093 1.00 31.49 239 PHE D C 1
ATOM 12415 O O . PHE D 1 259 ? 12.895 -6.182 57.581 1.00 31.38 239 PHE D O 1
ATOM 12423 N N . GLN D 1 260 ? 12.424 -8.324 58.165 1.00 28.61 240 GLN D N 1
ATOM 12424 C CA . GLN D 1 260 ? 13.678 -8.915 57.684 1.00 29.10 240 GLN D CA 1
ATOM 12425 C C . GLN D 1 260 ? 13.768 -8.843 56.164 1.00 33.60 240 GLN D C 1
ATOM 12426 O O . GLN D 1 260 ? 14.866 -8.770 55.623 1.00 33.48 240 GLN D O 1
ATOM 12432 N N . ALA D 1 261 ? 12.616 -8.839 55.482 1.00 30.37 241 ALA D N 1
ATOM 12433 C CA . ALA D 1 261 ? 12.559 -8.766 54.028 1.00 30.49 241 ALA D CA 1
ATOM 12434 C C . ALA D 1 261 ? 12.528 -7.323 53.525 1.00 34.95 241 ALA D C 1
ATOM 12435 O O . ALA D 1 261 ? 13.111 -7.028 52.469 1.00 35.57 241 ALA D O 1
ATOM 12437 N N . ILE D 1 262 ? 11.828 -6.431 54.246 1.00 29.35 242 ILE D N 1
ATOM 12438 C CA . ILE D 1 262 ? 11.669 -5.060 53.766 1.00 29.45 242 ILE D CA 1
ATOM 12439 C C . ILE D 1 262 ? 12.816 -4.096 54.074 1.00 33.47 242 ILE D C 1
ATOM 12440 O O . ILE D 1 262 ? 13.075 -3.196 53.278 1.00 33.03 242 ILE D O 1
ATOM 12445 N N . LEU D 1 263 ? 13.429 -4.227 55.253 1.00 31.35 243 LEU D N 1
ATOM 12446 C CA . LEU D 1 263 ? 14.512 -3.345 55.695 1.00 32.15 243 LEU D CA 1
ATOM 12447 C C . LEU D 1 263 ? 15.747 -3.346 54.794 1.00 36.09 243 LEU D C 1
ATOM 12448 O O . LEU D 1 263 ? 16.197 -2.247 54.455 1.00 34.31 243 LEU D O 1
ATOM 12453 N N . PRO D 1 264 ? 16.266 -4.507 54.294 1.00 32.68 244 PRO D N 1
ATOM 12454 C CA . PRO D 1 264 ? 17.426 -4.440 53.375 1.00 32.24 244 PRO D CA 1
ATOM 12455 C C . PRO D 1 264 ? 17.137 -3.593 52.147 1.00 35.54 244 PRO D C 1
ATOM 12456 O O . PRO D 1 264 ? 18.018 -2.833 51.725 1.00 35.93 244 PRO D O 1
ATOM 12460 N N . ILE D 1 265 ? 15.880 -3.645 51.642 1.00 31.20 245 ILE D N 1
ATOM 12461 C CA . ILE D 1 265 ? 15.409 -2.853 50.498 1.00 31.34 245 ILE D CA 1
ATOM 12462 C C . ILE D 1 265 ? 15.449 -1.349 50.825 1.00 34.15 245 ILE D C 1
ATOM 12463 O O . ILE D 1 265 ? 15.934 -0.560 50.018 1.00 33.56 245 ILE D O 1
ATOM 12468 N N . LEU D 1 266 ? 14.940 -0.958 52.003 1.00 31.14 246 LEU D N 1
ATOM 12469 C CA . LEU D 1 266 ? 14.933 0.450 52.416 1.00 30.06 246 LEU D CA 1
ATOM 12470 C C . LEU D 1 266 ? 16.352 1.013 52.580 1.00 34.81 246 LEU D C 1
ATOM 12471 O O . LEU D 1 266 ? 16.631 2.117 52.107 1.00 33.83 246 LEU D O 1
ATOM 12476 N N . ARG D 1 267 ? 17.243 0.231 53.214 1.00 33.72 247 ARG D N 1
ATOM 12477 C CA . ARG D 1 267 ? 18.643 0.596 53.454 1.00 35.80 247 ARG D CA 1
ATOM 12478 C C . ARG D 1 267 ? 19.406 0.709 52.134 1.00 42.58 247 ARG D C 1
ATOM 12479 O O . ARG D 1 267 ? 20.165 1.665 51.951 1.00 44.38 247 ARG D O 1
ATOM 12487 N N . LYS D 1 268 ? 19.119 -0.209 51.191 1.00 38.95 248 LYS D N 1
ATOM 12488 C CA . LYS D 1 268 ? 19.674 -0.247 49.836 1.00 39.43 248 LYS D CA 1
ATOM 12489 C C . LYS D 1 268 ? 19.381 1.056 49.093 1.00 41.82 248 LYS D C 1
ATOM 12490 O O . LYS D 1 268 ? 20.237 1.524 48.345 1.00 41.50 248 LYS D O 1
ATOM 12496 N N . TYR D 1 269 ? 18.173 1.631 49.290 1.00 37.28 249 TYR D N 1
ATOM 12497 C CA . TYR D 1 269 ? 17.742 2.834 48.584 1.00 36.75 249 TYR D CA 1
ATOM 12498 C C . TYR D 1 269 ? 17.860 4.138 49.346 1.00 40.29 249 TYR D C 1
ATOM 12499 O O . TYR D 1 269 ? 17.294 5.141 48.902 1.00 40.75 249 TYR D O 1
ATOM 12508 N N . ASP D 1 270 ? 18.618 4.140 50.464 1.00 36.27 250 ASP D N 1
ATOM 12509 C CA . ASP D 1 270 ? 18.834 5.305 51.338 1.00 36.16 250 ASP D CA 1
ATOM 12510 C C . ASP D 1 270 ? 17.513 5.945 51.771 1.00 35.79 250 ASP D C 1
ATOM 12511 O O . ASP D 1 270 ? 17.304 7.152 51.596 1.00 33.31 250 ASP D O 1
ATOM 12516 N N . ILE D 1 271 ? 16.595 5.089 52.289 1.00 30.88 251 ILE D N 1
ATOM 12517 C CA . ILE D 1 271 ? 15.285 5.498 52.782 1.00 30.08 251 ILE D CA 1
ATOM 12518 C C . ILE D 1 271 ? 15.297 5.346 54.295 1.00 32.34 251 ILE D C 1
ATOM 12519 O O . ILE D 1 271 ? 15.234 4.203 54.765 1.00 31.21 251 ILE D O 1
ATOM 12524 N N . PRO D 1 272 ? 15.353 6.469 55.069 1.00 28.32 252 PRO D N 1
ATOM 12525 C CA . PRO D 1 272 ? 15.325 6.358 56.542 1.00 26.83 252 PRO D CA 1
ATOM 12526 C C . PRO D 1 272 ? 14.143 5.541 57.070 1.00 31.26 252 PRO D C 1
ATOM 12527 O O . PRO D 1 272 ? 13.044 5.624 56.539 1.00 30.50 252 PRO D O 1
ATOM 12531 N N . VAL D 1 273 ? 14.401 4.707 58.085 1.00 26.45 253 VAL D N 1
ATOM 12532 C CA . VAL D 1 273 ? 13.421 3.810 58.693 1.00 25.12 253 VAL D CA 1
ATOM 12533 C C . VAL D 1 273 ? 13.037 4.361 60.061 1.00 27.52 253 VAL D C 1
ATOM 12534 O O . VAL D 1 273 ? 13.909 4.541 60.927 1.00 26.27 253 VAL D O 1
ATOM 12538 N N . ILE D 1 274 ? 11.734 4.638 60.252 1.00 25.29 254 ILE D N 1
ATOM 12539 C CA . ILE D 1 274 ? 11.223 5.159 61.528 1.00 24.66 254 ILE D CA 1
ATOM 12540 C C . ILE D 1 274 ? 10.261 4.139 62.138 1.00 28.08 254 ILE D C 1
ATOM 12541 O O . ILE D 1 274 ? 9.319 3.702 61.454 1.00 28.47 254 ILE D O 1
ATOM 12546 N N . SER D 1 275 ? 10.488 3.757 63.412 1.00 22.86 255 SER D N 1
ATOM 12547 C CA . SER D 1 275 ? 9.545 2.871 64.080 1.00 22.35 255 SER D CA 1
ATOM 12548 C C . SER D 1 275 ? 8.578 3.715 64.878 1.00 26.25 255 SER D C 1
ATOM 12549 O O . SER D 1 275 ? 8.999 4.433 65.804 1.00 26.39 255 SER D O 1
ATOM 12552 N N . ASP D 1 276 ? 7.283 3.650 64.516 1.00 21.84 256 ASP D N 1
ATOM 12553 C CA . ASP D 1 276 ? 6.273 4.370 65.283 1.00 21.07 256 ASP D CA 1
ATOM 12554 C C . ASP D 1 276 ? 5.922 3.482 66.492 1.00 23.74 256 ASP D C 1
ATOM 12555 O O . ASP D 1 276 ? 5.145 2.506 66.385 1.00 21.13 256 ASP D O 1
ATOM 12560 N N . GLU D 1 277 ? 6.538 3.809 67.638 1.00 19.83 257 GLU D N 1
ATOM 12561 C CA . GLU D 1 277 ? 6.384 3.031 68.879 1.00 20.53 257 GLU D CA 1
ATOM 12562 C C . GLU D 1 277 ? 5.371 3.714 69.806 1.00 24.80 257 GLU D C 1
ATOM 12563 O O . GLU D 1 277 ? 5.429 3.544 71.027 1.00 23.25 257 GLU D O 1
ATOM 12569 N N . VAL D 1 278 ? 4.436 4.501 69.240 1.00 22.88 258 VAL D N 1
ATOM 12570 C CA . VAL D 1 278 ? 3.438 5.174 70.086 1.00 21.99 258 VAL D CA 1
ATOM 12571 C C . VAL D 1 278 ? 2.643 4.143 70.937 1.00 24.56 258 VAL D C 1
ATOM 12572 O O . VAL D 1 278 ? 2.448 4.364 72.135 1.00 23.96 258 VAL D O 1
ATOM 12576 N N . ILE D 1 279 ? 2.224 3.017 70.335 1.00 21.75 259 ILE D N 1
ATOM 12577 C CA . ILE D 1 279 ? 1.549 1.946 71.094 1.00 22.00 259 ILE D CA 1
ATOM 12578 C C . ILE D 1 279 ? 2.558 0.914 71.641 1.00 26.43 259 ILE D C 1
ATOM 12579 O O . ILE D 1 279 ? 2.464 0.509 72.814 1.00 25.31 259 ILE D O 1
ATOM 12584 N N . CYS D 1 280 ? 3.506 0.481 70.787 1.00 24.61 260 CYS D N 1
ATOM 12585 C CA . CYS D 1 280 ? 4.459 -0.587 71.111 1.00 24.36 260 CYS D CA 1
ATOM 12586 C C . CYS D 1 280 ? 5.576 -0.224 72.081 1.00 27.86 260 CYS D C 1
ATOM 12587 O O . CYS D 1 280 ? 6.256 -1.121 72.588 1.00 26.82 260 CYS D O 1
ATOM 12590 N N . GLY D 1 281 ? 5.780 1.071 72.314 1.00 23.84 261 GLY D N 1
ATOM 12591 C CA . GLY D 1 281 ? 6.822 1.516 73.232 1.00 23.15 261 GLY D CA 1
ATOM 12592 C C . GLY D 1 281 ? 6.473 1.180 74.666 1.00 25.31 261 GLY D C 1
ATOM 12593 O O . GLY D 1 281 ? 5.329 1.354 75.094 1.00 24.93 261 GLY D O 1
ATOM 12594 N N . PHE D 1 282 ? 7.456 0.697 75.409 1.00 23.53 262 PHE D N 1
ATOM 12595 C CA . PHE D 1 282 ? 7.301 0.357 76.822 1.00 23.37 262 PHE D CA 1
ATOM 12596 C C . PHE D 1 282 ? 6.379 -0.803 77.181 1.00 27.43 262 PHE D C 1
ATOM 12597 O O . PHE D 1 282 ? 5.437 -0.626 77.948 1.00 25.84 262 PHE D O 1
ATOM 12605 N N . GLY D 1 283 ? 6.668 -1.972 76.612 1.00 26.83 263 GLY D N 1
ATOM 12606 C CA . GLY D 1 283 ? 6.138 -3.262 77.044 1.00 26.48 263 GLY D CA 1
ATOM 12607 C C . GLY D 1 283 ? 4.947 -4.001 76.473 1.00 26.73 263 GLY D C 1
ATOM 12608 O O . GLY D 1 283 ? 4.816 -5.178 76.804 1.00 25.29 263 GLY D O 1
ATOM 12609 N N . ARG D 1 284 ? 4.067 -3.377 75.658 1.00 23.37 264 ARG D N 1
ATOM 12610 C CA . ARG D 1 284 ? 2.856 -4.092 75.203 1.00 23.35 264 ARG D CA 1
ATOM 12611 C C . ARG D 1 284 ? 3.061 -5.358 74.372 1.00 26.38 264 ARG D C 1
ATOM 12612 O O . ARG D 1 284 ? 2.239 -6.267 74.463 1.00 24.64 264 ARG D O 1
ATOM 12620 N N . THR D 1 285 ? 4.147 -5.413 73.584 1.00 23.82 265 THR D N 1
ATOM 12621 C CA . THR D 1 285 ? 4.473 -6.579 72.751 1.00 24.41 265 THR D CA 1
ATOM 12622 C C . THR D 1 285 ? 5.377 -7.588 73.489 1.00 27.54 265 THR D C 1
ATOM 12623 O O . THR D 1 285 ? 5.777 -8.571 72.883 1.00 25.70 265 THR D O 1
ATOM 12627 N N . GLY D 1 286 ? 5.697 -7.329 74.763 1.00 23.92 266 GLY D N 1
ATOM 12628 C CA . GLY D 1 286 ? 6.547 -8.224 75.543 1.00 23.50 266 GLY D CA 1
ATOM 12629 C C . GLY D 1 286 ? 8.008 -7.836 75.612 1.00 27.37 266 GLY D C 1
ATOM 12630 O O . GLY D 1 286 ? 8.814 -8.593 76.163 1.00 26.53 266 GLY D O 1
ATOM 12631 N N . ASN D 1 287 ? 8.357 -6.658 75.052 1.00 25.17 267 ASN D N 1
ATOM 12632 C CA . ASN D 1 287 ? 9.697 -6.051 75.062 1.00 26.16 267 ASN D CA 1
ATOM 12633 C C . ASN D 1 287 ? 9.544 -4.539 75.212 1.00 28.25 267 ASN D C 1
ATOM 12634 O O . ASN D 1 287 ? 8.444 -4.036 75.025 1.00 26.73 267 ASN D O 1
ATOM 12639 N N . THR D 1 288 ? 10.623 -3.811 75.575 1.00 25.84 268 THR D N 1
ATOM 12640 C CA . THR D 1 288 ? 10.558 -2.347 75.741 1.00 25.39 268 THR D CA 1
ATOM 12641 C C . THR D 1 288 ? 10.170 -1.677 74.417 1.00 30.01 268 THR D C 1
ATOM 12642 O O . THR D 1 288 ? 9.562 -0.607 74.427 1.00 29.16 268 THR D O 1
ATOM 12646 N N . TRP D 1 289 ? 10.504 -2.322 73.276 1.00 27.02 269 TRP D N 1
ATOM 12647 C CA . TRP D 1 289 ? 10.152 -1.768 71.982 1.00 25.41 269 TRP D CA 1
ATOM 12648 C C . TRP D 1 289 ? 9.650 -2.840 71.050 1.00 26.38 269 TRP D C 1
ATOM 12649 O O . TRP D 1 289 ? 10.163 -3.964 71.058 1.00 24.42 269 TRP D O 1
ATOM 12660 N N . GLY D 1 290 ? 8.682 -2.464 70.219 1.00 23.45 270 GLY D N 1
ATOM 12661 C CA . GLY D 1 290 ? 8.139 -3.327 69.175 1.00 23.70 270 GLY D CA 1
ATOM 12662 C C . GLY D 1 290 ? 9.225 -3.733 68.201 1.00 27.11 270 GLY D C 1
ATOM 12663 O O . GLY D 1 290 ? 9.255 -4.888 67.764 1.00 26.70 270 GLY D O 1
ATOM 12664 N N . CYS D 1 291 ? 10.182 -2.792 67.906 1.00 25.15 271 CYS D N 1
ATOM 12665 C CA . CYS D 1 291 ? 11.301 -3.067 67.005 1.00 25.08 271 CYS D CA 1
ATOM 12666 C C . CYS D 1 291 ? 12.243 -4.121 67.580 1.00 27.68 271 CYS D C 1
ATOM 12667 O O . CYS D 1 291 ? 12.814 -4.889 66.818 1.00 26.95 271 CYS D O 1
ATOM 12670 N N . VAL D 1 292 ? 12.346 -4.217 68.917 1.00 23.83 272 VAL D N 1
ATOM 12671 C CA . VAL D 1 292 ? 13.143 -5.263 69.560 1.00 25.02 272 VAL D CA 1
ATOM 12672 C C . VAL D 1 292 ? 12.418 -6.626 69.404 1.00 29.47 272 VAL D C 1
ATOM 12673 O O . VAL D 1 292 ? 13.032 -7.611 68.967 1.00 28.92 272 VAL D O 1
ATOM 12677 N N . THR D 1 293 ? 11.112 -6.666 69.705 1.00 26.43 273 THR D N 1
ATOM 12678 C CA . THR D 1 293 ? 10.282 -7.889 69.543 1.00 26.26 273 THR D CA 1
ATOM 12679 C C . THR D 1 293 ? 10.391 -8.443 68.098 1.00 29.99 273 THR D C 1
ATOM 12680 O O . THR D 1 293 ? 10.488 -9.661 67.907 1.00 28.04 273 THR D O 1
ATOM 12684 N N . TYR D 1 294 ? 10.371 -7.533 67.101 1.00 27.40 274 TYR D N 1
ATOM 12685 C CA . TYR D 1 294 ? 10.468 -7.868 65.675 1.00 27.71 274 TYR D CA 1
ATOM 12686 C C . TYR D 1 294 ? 11.877 -7.838 65.080 1.00 33.69 274 TYR D C 1
ATOM 12687 O O . TYR D 1 294 ? 12.043 -7.924 63.860 1.00 34.02 274 TYR D O 1
ATOM 12696 N N . ASP D 1 295 ? 12.887 -7.750 65.964 1.00 30.52 275 ASP D N 1
ATOM 12697 C CA . ASP D 1 295 ? 14.316 -7.853 65.645 1.00 31.50 275 ASP D CA 1
ATOM 12698 C C . ASP D 1 295 ? 14.835 -6.937 64.524 1.00 35.19 275 ASP D C 1
ATOM 12699 O O . ASP D 1 295 ? 15.529 -7.400 63.615 1.00 36.19 275 ASP D O 1
ATOM 12704 N N . PHE D 1 296 ? 14.490 -5.648 64.571 1.00 30.03 276 PHE D N 1
ATOM 12705 C CA . PHE D 1 296 ? 15.002 -4.716 63.567 1.00 29.79 276 PHE D CA 1
ATOM 12706 C C . PHE D 1 296 ? 15.479 -3.435 64.199 1.00 33.88 276 PHE D C 1
ATOM 12707 O O . PHE D 1 296 ? 14.992 -3.035 65.264 1.00 32.69 276 PHE D O 1
ATOM 12715 N N . THR D 1 297 ? 16.425 -2.786 63.529 1.00 31.82 277 THR D N 1
ATOM 12716 C CA . THR D 1 297 ? 17.014 -1.544 64.013 1.00 31.93 277 THR D CA 1
ATOM 12717 C C . THR D 1 297 ? 16.518 -0.329 63.207 1.00 33.55 277 THR D C 1
ATOM 12718 O O . THR D 1 297 ? 16.879 -0.173 62.036 1.00 33.34 277 THR D O 1
ATOM 12722 N N . PRO D 1 298 ? 15.651 0.528 63.801 1.00 27.75 278 PRO D N 1
ATOM 12723 C CA . PRO D 1 298 ? 15.207 1.731 63.070 1.00 26.68 278 PRO D CA 1
ATOM 12724 C C . PRO D 1 298 ? 16.256 2.853 63.209 1.00 27.37 278 PRO D C 1
ATOM 12725 O O . PRO D 1 298 ? 17.173 2.745 64.009 1.00 26.58 278 PRO D O 1
ATOM 12729 N N . ASP D 1 299 ? 16.087 3.950 62.488 1.00 25.62 279 ASP D N 1
ATOM 12730 C CA . ASP D 1 299 ? 16.992 5.098 62.573 1.00 25.24 279 ASP D CA 1
ATOM 12731 C C . ASP D 1 299 ? 16.442 6.111 63.601 1.00 28.53 279 ASP D C 1
ATOM 12732 O O . ASP D 1 299 ? 17.162 6.986 64.087 1.00 28.09 279 ASP D O 1
ATOM 12737 N N . ALA D 1 300 ? 15.149 5.992 63.915 1.00 24.58 280 ALA D N 1
ATOM 12738 C CA . ALA D 1 300 ? 14.465 6.849 64.877 1.00 24.56 280 ALA D CA 1
ATOM 12739 C C . ALA D 1 300 ? 13.255 6.129 65.417 1.00 26.93 280 ALA D C 1
ATOM 12740 O O . ALA D 1 300 ? 12.734 5.215 64.778 1.00 24.56 280 ALA D O 1
ATOM 12742 N N . ILE D 1 301 ? 12.825 6.541 66.610 1.00 24.97 281 ILE D N 1
ATOM 12743 C CA . ILE D 1 301 ? 11.661 6.008 67.310 1.00 23.85 281 ILE D CA 1
ATOM 12744 C C . ILE D 1 301 ? 10.678 7.128 67.630 1.00 26.36 281 ILE D C 1
ATOM 12745 O O . ILE D 1 301 ? 11.086 8.211 68.061 1.00 26.02 281 ILE D O 1
ATOM 12750 N N . ILE D 1 302 ? 9.377 6.844 67.464 1.00 23.40 282 ILE D N 1
ATOM 12751 C CA . ILE D 1 302 ? 8.328 7.793 67.839 1.00 21.49 282 ILE D CA 1
ATOM 12752 C C . ILE D 1 302 ? 7.699 7.223 69.086 1.00 24.78 282 ILE D C 1
ATOM 12753 O O . ILE D 1 302 ? 7.260 6.079 69.067 1.00 24.70 282 ILE D O 1
ATOM 12758 N N . SER D 1 303 ? 7.698 7.989 70.184 1.00 21.57 283 SER D N 1
ATOM 12759 C CA . SER D 1 303 ? 7.142 7.515 71.450 1.00 21.72 283 SER D CA 1
ATOM 12760 C C . SER D 1 303 ? 6.079 8.447 72.003 1.00 25.64 283 SER D C 1
ATOM 12761 O O . SER D 1 303 ? 6.178 9.668 71.846 1.00 24.16 283 SER D O 1
ATOM 12764 N N . SER D 1 304 ? 5.065 7.861 72.660 1.00 21.96 284 SER D N 1
ATOM 12765 C CA . SER D 1 304 ? 4.007 8.603 73.339 1.00 22.46 284 SER D CA 1
ATOM 12766 C C . SER D 1 304 ? 3.207 7.591 74.158 1.00 26.13 284 SER D C 1
ATOM 12767 O O . SER D 1 304 ? 3.748 6.533 74.495 1.00 25.95 284 SER D O 1
ATOM 12770 N N . LYS D 1 305 ? 1.952 7.908 74.507 1.00 23.65 285 LYS D N 1
ATOM 12771 C CA . LYS D 1 305 ? 1.058 7.000 75.249 1.00 24.59 285 LYS D CA 1
ATOM 12772 C C . LYS D 1 305 ? 1.613 6.475 76.578 1.00 28.04 285 LYS D C 1
ATOM 12773 O O . LYS D 1 305 ? 1.577 7.215 77.557 1.00 27.68 285 LYS D O 1
ATOM 12779 N N . ASN D 1 306 ? 2.189 5.240 76.604 1.00 25.25 286 ASN D N 1
ATOM 12780 C CA . ASN D 1 306 ? 2.775 4.624 77.806 1.00 25.84 286 ASN D CA 1
ATOM 12781 C C . ASN D 1 306 ? 3.865 5.475 78.379 1.00 27.15 286 ASN D C 1
ATOM 12782 O O . ASN D 1 306 ? 4.112 5.408 79.576 1.00 25.00 286 ASN D O 1
ATOM 12787 N N . LEU D 1 307 ? 4.504 6.304 77.528 1.00 24.51 287 LEU D N 1
ATOM 12788 C CA . LEU D 1 307 ? 5.567 7.220 77.926 1.00 23.62 287 LEU D CA 1
ATOM 12789 C C . LEU D 1 307 ? 5.249 7.908 79.248 1.00 25.05 287 LEU D C 1
ATOM 12790 O O . LEU D 1 307 ? 6.136 8.057 80.084 1.00 25.10 287 LEU D O 1
ATOM 12795 N N . THR D 1 308 ? 3.988 8.321 79.433 1.00 22.99 288 THR D N 1
ATOM 12796 C CA . THR D 1 308 ? 3.541 8.999 80.654 1.00 21.44 288 THR D CA 1
ATOM 12797 C C . THR D 1 308 ? 2.449 8.224 81.372 1.00 25.73 288 THR D C 1
ATOM 12798 O O . THR D 1 308 ? 1.843 8.770 82.294 1.00 26.42 288 THR D O 1
ATOM 12802 N N . ALA D 1 309 ? 2.163 6.951 80.940 1.00 22.76 289 ALA D N 1
ATOM 12803 C CA . ALA D 1 309 ? 1.075 6.129 81.491 1.00 22.45 289 ALA D CA 1
ATOM 12804 C C . ALA D 1 309 ? -0.285 6.881 81.404 1.00 26.41 289 ALA D C 1
ATOM 12805 O O . ALA D 1 309 ? -1.165 6.703 82.258 1.00 26.42 289 ALA D O 1
ATOM 12807 N N . GLY D 1 310 ? -0.422 7.737 80.375 1.00 23.90 290 GLY D N 1
ATOM 12808 C CA . GLY D 1 310 ? -1.617 8.536 80.146 1.00 23.69 290 GLY D CA 1
ATOM 12809 C C . GLY D 1 310 ? -1.840 9.678 81.128 1.00 26.21 290 GLY D C 1
ATOM 12810 O O . GLY D 1 310 ? -2.895 10.317 81.095 1.00 27.33 290 GLY D O 1
ATOM 12811 N N . PHE D 1 311 ? -0.861 9.972 81.987 1.00 22.17 291 PHE D N 1
ATOM 12812 C CA . PHE D 1 311 ? -0.983 11.017 83.029 1.00 22.71 291 PHE D CA 1
ATOM 12813 C C . PHE D 1 311 ? -0.687 12.449 82.535 1.00 28.18 291 PHE D C 1
ATOM 12814 O O . PHE D 1 311 ? -1.006 13.421 83.232 1.00 28.17 291 PHE D O 1
ATOM 12822 N N . PHE D 1 312 ? -0.057 12.576 81.370 1.00 23.35 292 PHE D N 1
ATOM 12823 C CA . PHE D 1 312 ? 0.301 13.877 80.817 1.00 23.39 292 PHE D CA 1
ATOM 12824 C C . PHE D 1 312 ? 0.517 13.768 79.315 1.00 26.97 292 PHE D C 1
ATOM 12825 O O . PHE D 1 312 ? 1.056 12.756 78.853 1.00 25.98 292 PHE D O 1
ATOM 12833 N N . PRO D 1 313 ? 0.121 14.792 78.517 1.00 22.92 293 PRO D N 1
ATOM 12834 C CA . PRO D 1 313 ? 0.359 14.702 77.078 1.00 22.75 293 PRO D CA 1
ATOM 12835 C C . PRO D 1 313 ? 1.834 14.923 76.746 1.00 28.49 293 PRO D C 1
ATOM 12836 O O . PRO D 1 313 ? 2.366 16.041 76.872 1.00 26.85 293 PRO D O 1
ATOM 12848 N N . GLY D 1 315 ? 4.884 13.461 73.812 1.00 23.15 295 GLY D N 1
ATOM 12849 C CA . GLY D 1 315 ? 5.349 12.691 72.677 1.00 23.60 295 GLY D CA 1
ATOM 12850 C C . GLY D 1 315 ? 6.837 12.929 72.577 1.00 25.46 295 GLY D C 1
ATOM 12851 O O . GLY D 1 315 ? 7.327 13.935 73.092 1.00 23.35 295 GLY D O 1
ATOM 12852 N N . ALA D 1 316 ? 7.571 12.010 71.947 1.00 24.82 296 ALA D N 1
ATOM 12853 C CA . ALA D 1 316 ? 9.017 12.172 71.816 1.00 25.63 296 ALA D CA 1
ATOM 12854 C C . ALA D 1 316 ? 9.543 11.554 70.537 1.00 29.32 296 ALA D C 1
ATOM 12855 O O . ALA D 1 316 ? 9.120 10.462 70.157 1.00 27.72 296 ALA D O 1
ATOM 12857 N N . VAL D 1 317 ? 10.453 12.280 69.856 1.00 24.86 297 VAL D N 1
ATOM 12858 C CA . VAL D 1 317 ? 11.145 11.778 68.676 1.00 24.67 297 VAL D CA 1
ATOM 12859 C C . VAL D 1 317 ? 12.556 11.405 69.186 1.00 28.30 297 VAL D C 1
ATOM 12860 O O . VAL D 1 317 ? 13.261 12.271 69.695 1.00 27.21 297 VAL D O 1
ATOM 12864 N N . ILE D 1 318 ? 12.914 10.122 69.142 1.00 24.83 298 ILE D N 1
ATOM 12865 C CA . ILE D 1 318 ? 14.233 9.672 69.611 1.00 25.00 298 ILE D CA 1
ATOM 12866 C C . ILE D 1 318 ? 15.051 9.384 68.363 1.00 28.31 298 ILE D C 1
ATOM 12867 O O . ILE D 1 318 ? 14.731 8.465 67.604 1.00 26.64 298 ILE D O 1
ATOM 12872 N N . LEU D 1 319 ? 16.085 10.180 68.144 1.00 25.37 299 LEU D N 1
ATOM 12873 C CA . LEU D 1 319 ? 16.911 10.011 66.953 1.00 26.00 299 LEU D CA 1
ATOM 12874 C C . LEU D 1 319 ? 18.102 9.157 67.278 1.00 28.97 299 LEU D C 1
ATOM 12875 O O . LEU D 1 319 ? 18.808 9.444 68.247 1.00 26.54 299 LEU D O 1
ATOM 12880 N N . GLY D 1 320 ? 18.330 8.142 66.446 1.00 26.12 300 GLY D N 1
ATOM 12881 C CA . GLY D 1 320 ? 19.477 7.244 66.559 1.00 27.79 300 GLY D CA 1
ATOM 12882 C C . GLY D 1 320 ? 20.787 7.958 66.251 1.00 31.16 300 GLY D C 1
ATOM 12883 O O . GLY D 1 320 ? 20.780 9.152 65.950 1.00 29.98 300 GLY D O 1
ATOM 12884 N N . PRO D 1 321 ? 21.955 7.296 66.349 1.00 31.13 301 PRO D N 1
ATOM 12885 C CA . PRO D 1 321 ? 23.224 8.022 66.111 1.00 31.47 301 PRO D CA 1
ATOM 12886 C C . PRO D 1 321 ? 23.400 8.645 64.725 1.00 34.98 301 PRO D C 1
ATOM 12887 O O . PRO D 1 321 ? 23.834 9.800 64.646 1.00 33.08 301 PRO D O 1
ATOM 12891 N N . GLU D 1 322 ? 23.086 7.889 63.646 1.00 32.70 302 GLU D N 1
ATOM 12892 C CA . GLU D 1 322 ? 23.223 8.361 62.257 1.00 33.57 302 GLU D CA 1
ATOM 12893 C C . GLU D 1 322 ? 22.390 9.624 61.965 1.00 34.85 302 GLU D C 1
ATOM 12894 O O . GLU D 1 322 ? 22.953 10.623 61.513 1.00 33.32 302 GLU D O 1
ATOM 12900 N N . LEU D 1 323 ? 21.067 9.598 62.257 1.00 30.81 303 LEU D N 1
ATOM 12901 C CA . LEU D 1 323 ? 20.212 10.770 62.054 1.00 30.43 303 LEU D CA 1
ATOM 12902 C C . LEU D 1 323 ? 20.555 11.957 62.968 1.00 34.63 303 LEU D C 1
ATOM 12903 O O . LEU D 1 323 ? 20.459 13.107 62.512 1.00 34.09 303 LEU D O 1
ATOM 12908 N N . SER D 1 324 ? 20.956 11.689 64.239 1.00 31.03 304 SER D N 1
ATOM 12909 C CA . SER D 1 324 ? 21.364 12.758 65.167 1.00 31.76 304 SER D CA 1
ATOM 12910 C C . SER D 1 324 ? 22.562 13.521 64.595 1.00 36.85 304 SER D C 1
ATOM 12911 O O . SER D 1 324 ? 22.540 14.744 64.586 1.00 37.50 304 SER D O 1
ATOM 12914 N N . LYS D 1 325 ? 23.581 12.807 64.087 1.00 33.43 305 LYS D N 1
ATOM 12915 C CA . LYS D 1 325 ? 24.777 13.452 63.521 1.00 33.60 305 LYS D CA 1
ATOM 12916 C C . LYS D 1 325 ? 24.429 14.232 62.232 1.00 36.23 305 LYS D C 1
ATOM 12917 O O . LYS D 1 325 ? 24.864 15.368 62.082 1.00 34.25 305 LYS D O 1
ATOM 12923 N N . ARG D 1 326 ? 23.601 13.646 61.339 1.00 33.84 306 ARG D N 1
ATOM 12924 C CA . ARG D 1 326 ? 23.208 14.302 60.084 1.00 33.85 306 ARG D CA 1
ATOM 12925 C C . ARG D 1 326 ? 22.334 15.533 60.331 1.00 36.74 306 ARG D C 1
ATOM 12926 O O . ARG D 1 326 ? 22.534 16.570 59.688 1.00 35.61 306 ARG D O 1
ATOM 12934 N N . LEU D 1 327 ? 21.388 15.428 61.276 1.00 33.17 307 LEU D N 1
ATOM 12935 C CA . LEU D 1 327 ? 20.527 16.546 61.659 1.00 33.15 307 LEU D CA 1
ATOM 12936 C C . LEU D 1 327 ? 21.355 17.662 62.297 1.00 34.82 307 LEU D C 1
ATOM 12937 O O . LEU D 1 327 ? 21.165 18.823 61.929 1.00 31.86 307 LEU D O 1
ATOM 12942 N N . GLU D 1 328 ? 22.278 17.319 63.234 1.00 32.02 308 GLU D N 1
ATOM 12943 C CA . GLU D 1 328 ? 23.111 18.342 63.879 1.00 33.72 308 GLU D CA 1
ATOM 12944 C C . GLU D 1 328 ? 24.000 19.095 62.882 1.00 36.82 308 GLU D C 1
ATOM 12945 O O . GLU D 1 328 ? 24.154 20.299 63.029 1.00 36.76 308 GLU D O 1
ATOM 12951 N N . THR D 1 329 ? 24.511 18.422 61.826 1.00 33.84 309 THR D N 1
ATOM 12952 C CA . THR D 1 329 ? 25.314 19.120 60.809 1.00 33.88 309 THR D CA 1
ATOM 12953 C C . THR D 1 329 ? 24.443 20.136 60.058 1.00 37.51 309 THR D C 1
ATOM 12954 O O . THR D 1 329 ? 24.860 21.281 59.829 1.00 36.29 309 THR D O 1
ATOM 12958 N N . ALA D 1 330 ? 23.225 19.708 59.697 1.00 33.05 310 ALA D N 1
ATOM 12959 C CA . ALA D 1 330 ? 22.264 20.499 58.946 1.00 32.47 310 ALA D CA 1
ATOM 12960 C C . ALA D 1 330 ? 21.819 21.727 59.749 1.00 37.33 310 ALA D C 1
ATOM 12961 O O . ALA D 1 330 ? 21.819 22.837 59.205 1.00 37.76 310 ALA D O 1
ATOM 12963 N N . ILE D 1 331 ? 21.509 21.535 61.051 1.00 33.51 311 ILE D N 1
ATOM 12964 C CA . ILE D 1 331 ? 21.095 22.605 61.970 1.00 32.99 311 ILE D CA 1
ATOM 12965 C C . ILE D 1 331 ? 22.247 23.594 62.208 1.00 38.50 311 ILE D C 1
ATOM 12966 O O . ILE D 1 331 ? 22.019 24.805 62.141 1.00 37.94 311 ILE D O 1
ATOM 12971 N N . GLU D 1 332 ? 23.480 23.085 62.432 1.00 37.03 312 GLU D N 1
ATOM 12972 C CA . GLU D 1 332 ? 24.663 23.948 62.633 1.00 38.31 312 GLU D CA 1
ATOM 12973 C C . GLU D 1 332 ? 24.883 24.889 61.456 1.00 42.21 312 GLU D C 1
ATOM 12974 O O . GLU D 1 332 ? 25.212 26.054 61.674 1.00 42.31 312 GLU D O 1
ATOM 12980 N N . ALA D 1 333 ? 24.668 24.391 60.218 1.00 38.68 313 ALA D N 1
ATOM 12981 C CA . ALA D 1 333 ? 24.822 25.160 58.981 1.00 38.81 313 ALA D CA 1
ATOM 12982 C C . ALA D 1 333 ? 23.811 26.307 58.898 1.00 41.62 313 ALA D C 1
ATOM 12983 O O . ALA D 1 333 ? 24.166 27.373 58.386 1.00 40.94 313 ALA D O 1
ATOM 12985 N N . ILE D 1 334 ? 22.556 26.112 59.398 1.00 37.36 314 ILE D N 1
ATOM 12986 C CA . ILE D 1 334 ? 21.581 27.222 59.379 1.00 36.79 314 ILE D CA 1
ATOM 12987 C C . ILE D 1 334 ? 21.471 27.981 60.696 1.00 38.83 314 ILE D C 1
ATOM 12988 O O . ILE D 1 334 ? 20.765 28.987 60.773 1.00 38.98 314 ILE D O 1
ATOM 12993 N N . GLU D 1 335 ? 22.186 27.487 61.729 1.00 34.08 315 GLU D N 1
ATOM 12994 C CA . GLU D 1 335 ? 22.304 28.055 63.075 1.00 33.05 315 GLU D CA 1
ATOM 12995 C C . GLU D 1 335 ? 21.113 27.873 64.026 1.00 35.40 315 GLU D C 1
ATOM 12996 O O . GLU D 1 335 ? 21.288 28.018 65.224 1.00 33.20 315 GLU D O 1
ATOM 13002 N N . GLU D 1 336 ? 19.927 27.527 63.505 1.00 33.60 316 GLU D N 1
ATOM 13003 C CA . GLU D 1 336 ? 18.717 27.328 64.318 1.00 33.30 316 GLU D CA 1
ATOM 13004 C C . GLU D 1 336 ? 17.765 26.354 63.628 1.00 37.29 316 GLU D C 1
ATOM 13005 O O . GLU D 1 336 ? 17.594 26.457 62.415 1.00 39.17 316 GLU D O 1
ATOM 13011 N N . PHE D 1 337 ? 17.126 25.438 64.395 1.00 31.39 317 PHE D N 1
ATOM 13012 C CA . PHE D 1 337 ? 16.111 24.513 63.871 1.00 28.93 317 PHE D CA 1
ATOM 13013 C C . PHE D 1 337 ? 14.750 25.166 64.207 1.00 31.15 317 PHE D C 1
ATOM 13014 O O . PHE D 1 337 ? 14.358 25.213 65.382 1.00 30.61 317 PHE D O 1
ATOM 13022 N N . PRO D 1 338 ? 14.087 25.777 63.195 1.00 27.18 318 PRO D N 1
ATOM 13023 C CA . PRO D 1 338 ? 12.876 26.562 63.479 1.00 26.84 318 PRO D CA 1
ATOM 13024 C C . PRO D 1 338 ? 11.602 25.729 63.612 1.00 29.47 318 PRO D C 1
ATOM 13025 O O . PRO D 1 338 ? 10.716 25.769 62.761 1.00 28.09 318 PRO D O 1
ATOM 13029 N N . HIS D 1 339 ? 11.506 24.994 64.729 1.00 26.23 319 HIS D N 1
ATOM 13030 C CA . HIS D 1 339 ? 10.401 24.080 64.994 1.00 25.04 319 HIS D CA 1
ATOM 13031 C C . HIS D 1 339 ? 10.329 23.808 66.486 1.00 29.58 319 HIS D C 1
ATOM 13032 O O . HIS D 1 339 ? 11.369 23.768 67.141 1.00 27.86 319 HIS D O 1
ATOM 13039 N N . GLY D 1 340 ? 9.112 23.599 66.992 1.00 27.16 320 GLY D N 1
ATOM 13040 C CA . GLY D 1 340 ? 8.855 23.305 68.398 1.00 25.64 320 GLY D CA 1
ATOM 13041 C C . GLY D 1 340 ? 7.472 23.752 68.804 1.00 27.90 320 GLY D C 1
ATOM 13042 O O . GLY D 1 340 ? 6.887 24.630 68.167 1.00 27.67 320 GLY D O 1
ATOM 13043 N N . PHE D 1 341 ? 6.936 23.139 69.866 1.00 24.18 321 PHE D N 1
ATOM 13044 C CA . PHE D 1 341 ? 5.624 23.441 70.420 1.00 23.04 321 PHE D CA 1
ATOM 13045 C C . PHE D 1 341 ? 5.806 24.114 71.764 1.00 28.53 321 PHE D C 1
ATOM 13046 O O . PHE D 1 341 ? 6.706 23.738 72.517 1.00 27.68 321 PHE D O 1
ATOM 13054 N N . THR D 1 342 ? 4.936 25.101 72.089 1.00 25.65 322 THR D N 1
ATOM 13055 C CA . THR D 1 342 ? 4.988 25.858 73.362 1.00 25.28 322 THR D CA 1
ATOM 13056 C C . THR D 1 342 ? 5.293 24.974 74.594 1.00 28.41 322 THR D C 1
ATOM 13057 O O . THR D 1 342 ? 6.161 25.315 75.419 1.00 28.07 322 THR D O 1
ATOM 13061 N N . ALA D 1 343 ? 4.563 23.859 74.718 1.00 24.58 323 ALA D N 1
ATOM 13062 C CA . ALA D 1 343 ? 4.710 22.942 75.843 1.00 25.46 323 ALA D CA 1
ATOM 13063 C C . ALA D 1 343 ? 5.732 21.809 75.651 1.00 32.07 323 ALA D C 1
ATOM 13064 O O . ALA D 1 343 ? 5.831 20.945 76.522 1.00 32.61 323 ALA D O 1
ATOM 13066 N N . SER D 1 344 ? 6.521 21.825 74.544 1.00 29.47 324 SER D N 1
ATOM 13067 C CA . SER D 1 344 ? 7.555 20.799 74.305 1.00 29.35 324 SER D CA 1
ATOM 13068 C C . SER D 1 344 ? 8.527 20.738 75.498 1.00 31.60 324 SER D C 1
ATOM 13069 O O . SER D 1 344 ? 9.019 21.770 75.936 1.00 27.81 324 SER D O 1
ATOM 13072 N N . GLY D 1 345 ? 8.740 19.531 76.033 1.00 29.68 325 GLY D N 1
ATOM 13073 C CA . GLY D 1 345 ? 9.662 19.311 77.141 1.00 29.48 325 GLY D CA 1
ATOM 13074 C C . GLY D 1 345 ? 9.223 19.866 78.476 1.00 30.62 325 GLY D C 1
ATOM 13075 O O . GLY D 1 345 ? 10.075 20.098 79.338 1.00 30.08 325 GLY D O 1
ATOM 13076 N N . HIS D 1 346 ? 7.888 20.067 78.661 1.00 24.77 326 HIS D N 1
ATOM 13077 C CA . HIS D 1 346 ? 7.267 20.572 79.889 1.00 25.23 326 HIS D CA 1
ATOM 13078 C C . HIS D 1 346 ? 7.856 19.838 81.128 1.00 29.29 326 HIS D C 1
ATOM 13079 O O . HIS D 1 346 ? 8.015 18.610 81.069 1.00 28.47 326 HIS D O 1
ATOM 13086 N N . PRO D 1 347 ? 8.271 20.561 82.206 1.00 27.06 327 PRO D N 1
ATOM 13087 C CA . PRO D 1 347 ? 8.917 19.879 83.355 1.00 26.80 327 PRO D CA 1
ATOM 13088 C C . PRO D 1 347 ? 8.027 18.852 84.040 1.00 30.58 327 PRO D C 1
ATOM 13089 O O . PRO D 1 347 ? 8.550 17.835 84.496 1.00 30.01 327 PRO D O 1
ATOM 13093 N N . VAL D 1 348 ? 6.694 19.112 84.106 1.00 27.70 328 VAL D N 1
ATOM 13094 C CA . VAL D 1 348 ? 5.735 18.170 84.713 1.00 26.07 328 VAL D CA 1
ATOM 13095 C C . VAL D 1 348 ? 5.666 16.877 83.882 1.00 28.75 328 VAL D C 1
ATOM 13096 O O . VAL D 1 348 ? 5.787 15.788 84.445 1.00 28.28 328 VAL D O 1
ATOM 13100 N N . GLY D 1 349 ? 5.486 17.018 82.568 1.00 25.93 329 GLY D N 1
ATOM 13101 C CA . GLY D 1 349 ? 5.454 15.894 81.633 1.00 25.39 329 GLY D CA 1
ATOM 13102 C C . GLY D 1 349 ? 6.697 15.042 81.766 1.00 28.66 329 GLY D C 1
ATOM 13103 O O . GLY D 1 349 ? 6.603 13.822 81.922 1.00 25.83 329 GLY D O 1
ATOM 13104 N N . CYS D 1 350 ? 7.869 15.704 81.807 1.00 25.75 330 CYS D N 1
ATOM 13105 C CA . CYS D 1 350 ? 9.143 15.003 81.926 1.00 24.53 330 CYS D CA 1
ATOM 13106 C C . CYS D 1 350 ? 9.326 14.235 83.229 1.00 28.71 330 CYS D C 1
ATOM 13107 O O . CYS D 1 350 ? 9.882 13.130 83.191 1.00 26.70 330 CYS D O 1
ATOM 13110 N N . ALA D 1 351 ? 8.909 14.819 84.378 1.00 25.84 331 ALA D N 1
ATOM 13111 C CA . ALA D 1 351 ? 9.029 14.099 85.659 1.00 25.64 331 ALA D CA 1
ATOM 13112 C C . ALA D 1 351 ? 8.041 12.902 85.669 1.00 28.75 331 ALA D C 1
ATOM 13113 O O . ALA D 1 351 ? 8.390 11.830 86.158 1.00 27.81 331 ALA D O 1
ATOM 13115 N N . ILE D 1 352 ? 6.823 13.092 85.117 1.00 25.54 332 ILE D N 1
ATOM 13116 C CA . ILE D 1 352 ? 5.812 12.018 85.034 1.00 26.00 332 ILE D CA 1
ATOM 13117 C C . ILE D 1 352 ? 6.351 10.882 84.141 1.00 28.34 332 ILE D C 1
ATOM 13118 O O . ILE D 1 352 ? 6.283 9.710 84.526 1.00 27.21 332 ILE D O 1
ATOM 13123 N N . ALA D 1 353 ? 6.943 11.250 82.985 1.00 25.75 333 ALA D N 1
ATOM 13124 C CA . ALA D 1 353 ? 7.512 10.267 82.064 1.00 25.03 333 ALA D CA 1
ATOM 13125 C C . ALA D 1 353 ? 8.605 9.457 82.725 1.00 27.74 333 ALA D C 1
ATOM 13126 O O . ALA D 1 353 ? 8.584 8.236 82.612 1.00 24.98 333 ALA D O 1
ATOM 13128 N N . LEU D 1 354 ? 9.480 10.112 83.522 1.00 26.03 334 LEU D N 1
ATOM 13129 C CA . LEU D 1 354 ? 10.553 9.416 84.253 1.00 26.07 334 LEU D CA 1
ATOM 13130 C C . LEU D 1 354 ? 9.948 8.386 85.205 1.00 28.53 334 LEU D C 1
ATOM 13131 O O . LEU D 1 354 ? 10.400 7.238 85.234 1.00 26.06 334 LEU D O 1
ATOM 13136 N N . LYS D 1 355 ? 8.848 8.759 85.884 1.00 26.06 335 LYS D N 1
ATOM 13137 C CA . LYS D 1 355 ? 8.137 7.840 86.784 1.00 24.75 335 LYS D CA 1
ATOM 13138 C C . LYS D 1 355 ? 7.424 6.706 86.020 1.00 28.44 335 LYS D C 1
ATOM 13139 O O . LYS D 1 355 ? 7.545 5.540 86.420 1.00 27.29 335 LYS D O 1
ATOM 13145 N N . ALA D 1 356 ? 6.684 7.027 84.935 1.00 26.60 336 ALA D N 1
ATOM 13146 C CA . ALA D 1 356 ? 6.000 5.982 84.152 1.00 26.12 336 ALA D CA 1
ATOM 13147 C C . ALA D 1 356 ? 6.977 4.931 83.613 1.00 29.18 336 ALA D C 1
ATOM 13148 O O . ALA D 1 356 ? 6.697 3.734 83.731 1.00 27.88 336 ALA D O 1
ATOM 13150 N N . ILE D 1 357 ? 8.165 5.369 83.127 1.00 26.23 337 ILE D N 1
ATOM 13151 C CA . ILE D 1 357 ? 9.220 4.466 82.642 1.00 24.69 337 ILE D CA 1
ATOM 13152 C C . ILE D 1 357 ? 9.710 3.601 83.836 1.00 29.01 337 ILE D C 1
ATOM 13153 O O . ILE D 1 357 ? 9.838 2.388 83.694 1.00 28.85 337 ILE D O 1
ATOM 13158 N N . ASP D 1 358 ? 9.925 4.220 85.004 1.00 26.69 338 ASP D N 1
ATOM 13159 C CA . ASP D 1 358 ? 10.342 3.531 86.240 1.00 26.63 338 ASP D CA 1
ATOM 13160 C C . ASP D 1 358 ? 9.308 2.453 86.618 1.00 30.21 338 ASP D C 1
ATOM 13161 O O . ASP D 1 358 ? 9.679 1.293 86.844 1.00 30.41 338 ASP D O 1
ATOM 13166 N N . VAL D 1 359 ? 8.012 2.832 86.663 1.00 24.99 339 VAL D N 1
ATOM 13167 C CA . VAL D 1 359 ? 6.908 1.931 87.020 1.00 25.03 339 VAL D CA 1
ATOM 13168 C C . VAL D 1 359 ? 6.795 0.750 86.038 1.00 29.02 339 VAL D C 1
ATOM 13169 O O . VAL D 1 359 ? 6.753 -0.400 86.459 1.00 29.14 339 VAL D O 1
ATOM 13173 N N . VAL D 1 360 ? 6.771 1.028 84.733 1.00 24.32 340 VAL D N 1
ATOM 13174 C CA . VAL D 1 360 ? 6.651 -0.055 83.753 1.00 24.28 340 VAL D CA 1
ATOM 13175 C C . VAL D 1 360 ? 7.852 -1.040 83.785 1.00 26.50 340 VAL D C 1
ATOM 13176 O O . VAL D 1 360 ? 7.666 -2.263 83.795 1.00 24.49 340 VAL D O 1
ATOM 13188 N N . ASN D 1 362 ? 10.541 -1.219 86.162 1.00 27.34 342 ASN D N 1
ATOM 13189 C CA . ASN D 1 362 ? 11.038 -1.705 87.461 1.00 27.67 342 ASN D CA 1
ATOM 13190 C C . ASN D 1 362 ? 10.020 -2.253 88.447 1.00 30.51 342 ASN D C 1
ATOM 13191 O O . ASN D 1 362 ? 10.399 -3.038 89.325 1.00 30.16 342 ASN D O 1
ATOM 13196 N N . GLU D 1 363 ? 8.747 -1.854 88.312 1.00 26.53 343 GLU D N 1
ATOM 13197 C CA . GLU D 1 363 ? 7.691 -2.286 89.234 1.00 26.20 343 GLU D CA 1
ATOM 13198 C C . GLU D 1 363 ? 6.921 -3.561 88.807 1.00 30.42 343 GLU D C 1
ATOM 13199 O O . GLU D 1 363 ? 5.902 -3.903 89.416 1.00 30.06 343 GLU D O 1
ATOM 13205 N N . GLY D 1 364 ? 7.449 -4.280 87.818 1.00 26.32 344 GLY D N 1
ATOM 13206 C CA . GLY D 1 364 ? 6.892 -5.563 87.384 1.00 26.80 344 GLY D CA 1
ATOM 13207 C C . GLY D 1 364 ? 5.736 -5.562 86.398 1.00 28.09 344 GLY D C 1
ATOM 13208 O O . GLY D 1 364 ? 5.204 -6.631 86.078 1.00 26.75 344 GLY D O 1
ATOM 13209 N N . LEU D 1 365 ? 5.385 -4.394 85.853 1.00 24.61 345 LEU D N 1
ATOM 13210 C CA . LEU D 1 365 ? 4.286 -4.244 84.899 1.00 23.91 345 LEU D CA 1
ATOM 13211 C C . LEU D 1 365 ? 4.642 -4.883 83.559 1.00 29.50 345 LEU D C 1
ATOM 13212 O O . LEU D 1 365 ? 3.862 -5.689 83.046 1.00 29.45 345 LEU D O 1
ATOM 13217 N N . ALA D 1 366 ? 5.836 -4.571 83.024 1.00 26.82 346 ALA D N 1
ATOM 13218 C CA . ALA D 1 366 ? 6.300 -5.138 81.754 1.00 27.01 346 ALA D CA 1
ATOM 13219 C C . ALA D 1 366 ? 6.469 -6.662 81.907 1.00 28.99 346 ALA D C 1
ATOM 13220 O O . ALA D 1 366 ? 6.139 -7.420 80.988 1.00 28.21 346 ALA D O 1
ATOM 13222 N N . GLU D 1 367 ? 6.918 -7.103 83.093 1.00 24.07 347 GLU D N 1
ATOM 13223 C CA . GLU D 1 367 ? 7.083 -8.517 83.404 1.00 24.14 347 GLU D CA 1
ATOM 13224 C C . GLU D 1 367 ? 5.736 -9.217 83.492 1.00 27.58 347 GLU D C 1
ATOM 13225 O O . GLU D 1 367 ? 5.617 -10.365 83.058 1.00 27.26 347 GLU D O 1
ATOM 13231 N N . ASN D 1 368 ? 4.719 -8.520 84.035 1.00 24.97 348 ASN D N 1
ATOM 13232 C CA . ASN D 1 368 ? 3.363 -9.075 84.153 1.00 25.10 348 ASN D CA 1
ATOM 13233 C C . ASN D 1 368 ? 2.784 -9.341 82.762 1.00 28.94 348 ASN D C 1
ATOM 13234 O O . ASN D 1 368 ? 2.144 -10.373 82.580 1.00 29.01 348 ASN D O 1
ATOM 13239 N N . VAL D 1 369 ? 3.063 -8.451 81.762 1.00 26.63 349 VAL D N 1
ATOM 13240 C CA . VAL D 1 369 ? 2.607 -8.744 80.395 1.00 26.13 349 VAL D CA 1
ATOM 13241 C C . VAL D 1 369 ? 3.225 -10.027 79.826 1.00 28.31 349 VAL D C 1
ATOM 13242 O O . VAL D 1 369 ? 2.523 -10.783 79.174 1.00 26.04 349 VAL D O 1
ATOM 13246 N N . ARG D 1 370 ? 4.540 -10.239 80.055 1.00 24.85 350 ARG D N 1
ATOM 13247 C CA . ARG D 1 370 ? 5.253 -11.450 79.633 1.00 26.46 350 ARG D CA 1
ATOM 13248 C C . ARG D 1 370 ? 4.657 -12.690 80.295 1.00 30.64 350 ARG D C 1
ATOM 13249 O O . ARG D 1 370 ? 4.403 -13.675 79.620 1.00 30.77 350 ARG D O 1
ATOM 13257 N N . ARG D 1 371 ? 4.445 -12.640 81.616 1.00 29.51 351 ARG D N 1
ATOM 13258 C CA . ARG D 1 371 ? 3.915 -13.751 82.402 1.00 29.94 351 ARG D CA 1
ATOM 13259 C C . ARG D 1 371 ? 2.486 -14.125 82.007 1.00 30.69 351 ARG D C 1
ATOM 13260 O O . ARG D 1 371 ? 2.157 -15.321 81.955 1.00 27.89 351 ARG D O 1
ATOM 13268 N N . LEU D 1 372 ? 1.644 -13.113 81.738 1.00 27.02 352 LEU D N 1
ATOM 13269 C CA . LEU D 1 372 ? 0.241 -13.354 81.402 1.00 27.21 352 LEU D CA 1
ATOM 13270 C C . LEU D 1 372 ? -0.101 -13.532 79.931 1.00 29.89 352 LEU D C 1
ATOM 13271 O O . LEU D 1 372 ? -1.148 -14.101 79.636 1.00 29.23 352 LEU D O 1
ATOM 13276 N N . ALA D 1 373 ? 0.781 -13.086 79.010 1.00 26.91 353 ALA D N 1
ATOM 13277 C CA . ALA D 1 373 ? 0.551 -13.223 77.552 1.00 26.10 353 ALA D CA 1
ATOM 13278 C C . ALA D 1 373 ? 0.185 -14.688 77.138 1.00 30.33 353 ALA D C 1
ATOM 13279 O O . ALA D 1 373 ? -0.758 -14.847 76.354 1.00 29.55 353 ALA D O 1
ATOM 13281 N N . PRO D 1 374 ? 0.875 -15.755 77.625 1.00 26.93 354 PRO D N 1
ATOM 13282 C CA . PRO D 1 374 ? 0.491 -17.127 77.205 1.00 27.33 354 PRO D CA 1
ATOM 13283 C C . PRO D 1 374 ? -0.947 -17.517 77.566 1.00 31.64 354 PRO D C 1
ATOM 13284 O O . PRO D 1 374 ? -1.605 -18.205 76.792 1.00 30.08 354 PRO D O 1
ATOM 13288 N N . ARG D 1 375 ? -1.398 -17.123 78.773 1.00 29.32 355 ARG D N 1
ATOM 13289 C CA . ARG D 1 375 ? -2.741 -17.354 79.322 1.00 30.42 355 ARG D CA 1
ATOM 13290 C C . ARG D 1 375 ? -3.780 -16.578 78.495 1.00 30.31 355 ARG D C 1
ATOM 13291 O O . ARG D 1 375 ? -4.882 -17.066 78.288 1.00 28.36 355 ARG D O 1
ATOM 13299 N N . PHE D 1 376 ? -3.431 -15.360 78.052 1.00 27.78 356 PHE D N 1
ATOM 13300 C CA . PHE D 1 376 ? -4.288 -14.504 77.215 1.00 27.28 356 PHE D CA 1
ATOM 13301 C C . PHE D 1 376 ? -4.504 -15.245 75.885 1.00 28.04 356 PHE D C 1
ATOM 13302 O O . PHE D 1 376 ? -5.649 -15.423 75.444 1.00 25.12 356 PHE D O 1
ATOM 13310 N N . GLU D 1 377 ? -3.391 -15.747 75.301 1.00 23.58 357 GLU D N 1
ATOM 13311 C CA . GLU D 1 377 ? -3.395 -16.443 74.034 1.00 25.34 357 GLU D CA 1
ATOM 13312 C C . GLU D 1 377 ? -4.170 -17.764 74.093 1.00 30.02 357 GLU D C 1
ATOM 13313 O O . GLU D 1 377 ? -4.945 -18.052 73.180 1.00 30.61 357 GLU D O 1
ATOM 13319 N N . GLU D 1 378 ? -3.953 -18.556 75.151 1.00 28.28 358 GLU D N 1
ATOM 13320 C CA . GLU D 1 378 ? -4.634 -19.848 75.357 1.00 28.56 358 GLU D CA 1
ATOM 13321 C C . GLU D 1 378 ? -6.168 -19.661 75.335 1.00 32.02 358 GLU D C 1
ATOM 13322 O O . GLU D 1 378 ? -6.861 -20.436 74.672 1.00 30.88 358 GLU D O 1
ATOM 13328 N N . ARG D 1 379 ? -6.680 -18.627 76.039 1.00 29.40 359 ARG D N 1
ATOM 13329 C CA . ARG D 1 379 ? -8.110 -18.322 76.075 1.00 29.58 359 ARG D CA 1
ATOM 13330 C C . ARG D 1 379 ? -8.639 -17.904 74.696 1.00 33.61 359 ARG D C 1
ATOM 13331 O O . ARG D 1 379 ? -9.696 -18.378 74.284 1.00 34.70 359 ARG D O 1
ATOM 13339 N N . LEU D 1 380 ? -7.900 -17.034 73.985 1.00 28.74 360 LEU D N 1
ATOM 13340 C CA . LEU D 1 380 ? -8.274 -16.572 72.644 1.00 26.92 360 LEU D CA 1
ATOM 13341 C C . LEU D 1 380 ? -8.278 -17.699 71.637 1.00 32.05 360 LEU D C 1
ATOM 13342 O O . LEU D 1 380 ? -9.160 -17.750 70.780 1.00 30.64 360 LEU D O 1
ATOM 13347 N N . LYS D 1 381 ? -7.335 -18.658 71.781 1.00 30.42 361 LYS D N 1
ATOM 13348 C CA . LYS D 1 381 ? -7.263 -19.804 70.882 1.00 30.86 361 LYS D CA 1
ATOM 13349 C C . LYS D 1 381 ? -8.524 -20.662 71.062 1.00 35.42 361 LYS D C 1
ATOM 13350 O O . LYS D 1 381 ? -9.085 -21.125 70.069 1.00 34.78 361 LYS D O 1
ATOM 13356 N N . HIS D 1 382 ? -8.997 -20.802 72.315 1.00 34.14 362 HIS D N 1
ATOM 13357 C CA . HIS D 1 382 ? -10.215 -21.538 72.643 1.00 35.56 362 HIS D CA 1
ATOM 13358 C C . HIS D 1 382 ? -11.454 -20.806 72.086 1.00 37.68 362 HIS D C 1
ATOM 13359 O O . HIS D 1 382 ? -12.298 -21.448 71.470 1.00 37.18 362 HIS D O 1
ATOM 13366 N N . ILE D 1 383 ? -11.531 -19.469 72.254 1.00 33.30 363 ILE D N 1
ATOM 13367 C CA . ILE D 1 383 ? -12.633 -18.642 71.713 1.00 33.35 363 ILE D CA 1
ATOM 13368 C C . ILE D 1 383 ? -12.676 -18.746 70.180 1.00 36.85 363 ILE D C 1
ATOM 13369 O O . ILE D 1 383 ? -13.761 -18.828 69.608 1.00 35.92 363 ILE D O 1
ATOM 13374 N N . ALA D 1 384 ? -11.494 -18.796 69.530 1.00 33.38 364 ALA D N 1
ATOM 13375 C CA . ALA D 1 384 ? -11.368 -18.893 68.069 1.00 33.62 364 ALA D CA 1
ATOM 13376 C C . ALA D 1 384 ? -11.933 -20.186 67.456 1.00 37.61 364 ALA D C 1
ATOM 13377 O O . ALA D 1 384 ? -12.031 -20.277 66.236 1.00 37.54 364 ALA D O 1
ATOM 13379 N N . GLU D 1 385 ? -12.315 -21.168 68.295 1.00 34.63 365 GLU D N 1
ATOM 13380 C CA . GLU D 1 385 ? -12.944 -22.417 67.841 1.00 35.82 365 GLU D CA 1
ATOM 13381 C C . GLU D 1 385 ? -14.402 -22.167 67.422 1.00 40.02 365 GLU D C 1
ATOM 13382 O O . GLU D 1 385 ? -14.952 -22.969 66.669 1.00 40.60 365 GLU D O 1
ATOM 13388 N N . ARG D 1 386 ? -15.019 -21.050 67.879 1.00 36.18 366 ARG D N 1
ATOM 13389 C CA . ARG D 1 386 ? -16.393 -20.680 67.502 1.00 36.08 366 ARG D CA 1
ATOM 13390 C C . ARG D 1 386 ? -16.518 -20.492 65.981 1.00 37.56 366 ARG D C 1
ATOM 13391 O O . ARG D 1 386 ? -15.625 -19.883 65.379 1.00 35.12 366 ARG D O 1
ATOM 13399 N N . PRO D 1 387 ? -17.636 -20.958 65.356 1.00 35.53 367 PRO D N 1
ATOM 13400 C CA . PRO D 1 387 ? -17.804 -20.766 63.898 1.00 35.62 367 PRO D CA 1
ATOM 13401 C C . PRO D 1 387 ? -17.761 -19.307 63.441 1.00 36.41 367 PRO D C 1
ATOM 13402 O O . PRO D 1 387 ? -17.394 -19.051 62.300 1.00 36.19 367 PRO D O 1
ATOM 13406 N N . ASN D 1 388 ? -18.082 -18.353 64.341 1.00 31.24 368 ASN D N 1
ATOM 13407 C CA . ASN D 1 388 ? -18.079 -16.929 64.002 1.00 31.15 368 ASN D CA 1
ATOM 13408 C C . ASN D 1 388 ? -16.805 -16.122 64.279 1.00 32.66 368 ASN D C 1
ATOM 13409 O O . ASN D 1 388 ? -16.807 -14.892 64.151 1.00 31.09 368 ASN D O 1
ATOM 13414 N N . ILE D 1 389 ? -15.710 -16.809 64.610 1.00 29.05 369 ILE D N 1
ATOM 13415 C CA . ILE D 1 389 ? -14.409 -16.155 64.805 1.00 27.77 369 ILE D CA 1
ATOM 13416 C C . ILE D 1 389 ? -13.515 -16.615 63.659 1.00 33.17 369 ILE D C 1
ATOM 13417 O O . ILE D 1 389 ? -13.251 -17.817 63.544 1.00 32.58 369 ILE D O 1
ATOM 13422 N N . GLY D 1 390 ? -13.108 -15.661 62.811 1.00 31.56 370 GLY D N 1
ATOM 13423 C CA . GLY D 1 390 ? -12.240 -15.882 61.657 1.00 31.59 370 GLY D CA 1
ATOM 13424 C C . GLY D 1 390 ? -10.798 -16.140 62.043 1.00 35.29 370 GLY D C 1
ATOM 13425 O O . GLY D 1 390 ? -10.113 -16.967 61.435 1.00 33.67 370 GLY D O 1
ATOM 13426 N N . GLU D 1 391 ? -10.317 -15.378 63.027 1.00 31.88 371 GLU D N 1
ATOM 13427 C CA . GLU D 1 391 ? -8.989 -15.526 63.599 1.00 31.35 371 GLU D CA 1
ATOM 13428 C C . GLU D 1 391 ? -8.883 -14.748 64.879 1.00 30.98 371 GLU D C 1
ATOM 13429 O O . GLU D 1 391 ? -9.685 -13.843 65.156 1.00 29.17 371 GLU D O 1
ATOM 13435 N N . TYR D 1 392 ? -7.860 -15.090 65.640 1.00 26.35 372 TYR D N 1
ATOM 13436 C CA . TYR D 1 392 ? -7.442 -14.315 66.776 1.00 26.08 372 TYR D CA 1
ATOM 13437 C C . TYR D 1 392 ? -6.016 -13.887 66.401 1.00 29.01 372 TYR D C 1
ATOM 13438 O O . TYR D 1 392 ? -5.326 -14.625 65.708 1.00 27.57 372 TYR D O 1
ATOM 13447 N N . ARG D 1 393 ? -5.593 -12.706 66.809 1.00 26.00 373 ARG D N 1
ATOM 13448 C CA . ARG D 1 393 ? -4.230 -12.259 66.495 1.00 25.72 373 ARG D CA 1
ATOM 13449 C C . ARG D 1 393 ? -3.725 -11.356 67.600 1.00 27.71 373 ARG D C 1
ATOM 13450 O O . ARG D 1 393 ? -4.524 -10.733 68.291 1.00 26.98 373 ARG D O 1
ATOM 13458 N N . GLY D 1 394 ? -2.416 -11.305 67.767 1.00 24.64 374 GLY D N 1
ATOM 13459 C CA . GLY D 1 394 ? -1.811 -10.408 68.749 1.00 23.43 374 GLY D CA 1
ATOM 13460 C C . GLY D 1 394 ? -0.539 -10.930 69.340 1.00 26.05 374 GLY D C 1
ATOM 13461 O O . GLY D 1 394 ? 0.021 -11.927 68.861 1.00 25.57 374 GLY D O 1
ATOM 13462 N N . ILE D 1 395 ? -0.100 -10.266 70.413 1.00 23.05 375 ILE D N 1
ATOM 13463 C CA . ILE D 1 395 ? 1.159 -10.556 71.115 1.00 23.32 375 ILE D CA 1
ATOM 13464 C C . ILE D 1 395 ? 1.149 -9.768 72.430 1.00 26.48 375 ILE D C 1
ATOM 13465 O O . ILE D 1 395 ? 0.498 -8.721 72.502 1.00 25.13 375 ILE D O 1
ATOM 13470 N N . GLY D 1 396 ? 1.839 -10.278 73.448 1.00 23.62 376 GLY D N 1
ATOM 13471 C CA . GLY D 1 396 ? 1.934 -9.611 74.743 1.00 23.77 376 GLY D CA 1
ATOM 13472 C C . GLY D 1 396 ? 0.566 -9.294 75.311 1.00 26.37 376 GLY D C 1
ATOM 13473 O O . GLY D 1 396 ? -0.225 -10.212 75.557 1.00 25.55 376 GLY D O 1
ATOM 13474 N N . PHE D 1 397 ? 0.243 -7.979 75.410 1.00 23.62 377 PHE D N 1
ATOM 13475 C CA . PHE D 1 397 ? -1.044 -7.486 75.916 1.00 23.05 377 PHE D CA 1
ATOM 13476 C C . PHE D 1 397 ? -1.841 -6.690 74.856 1.00 26.08 377 PHE D C 1
ATOM 13477 O O . PHE D 1 397 ? -2.536 -5.728 75.191 1.00 25.89 377 PHE D O 1
ATOM 13493 N N . TRP D 1 399 ? -4.432 -7.776 71.603 1.00 23.98 379 TRP D N 1
ATOM 13494 C CA . TRP D 1 399 ? -5.056 -8.891 70.897 1.00 24.06 379 TRP D CA 1
ATOM 13495 C C . TRP D 1 399 ? -6.339 -8.477 70.237 1.00 25.94 379 TRP D C 1
ATOM 13496 O O . TRP D 1 399 ? -6.976 -7.516 70.673 1.00 22.95 379 TRP D O 1
ATOM 13507 N N . ALA D 1 400 ? -6.719 -9.196 69.173 1.00 25.20 380 ALA D N 1
ATOM 13508 C CA . ALA D 1 400 ? -7.988 -8.950 68.493 1.00 24.61 380 ALA D CA 1
ATOM 13509 C C . ALA D 1 400 ? -8.670 -10.245 68.133 1.00 27.72 380 ALA D C 1
ATOM 13510 O O . ALA D 1 400 ? -8.008 -11.257 67.900 1.00 27.27 380 ALA D O 1
ATOM 13512 N N . LEU D 1 401 ? -10.000 -10.211 68.068 1.00 24.77 381 LEU D N 1
ATOM 13513 C CA . LEU D 1 401 ? -10.813 -11.334 67.596 1.00 24.57 381 LEU D CA 1
ATOM 13514 C C . LEU D 1 401 ? -11.604 -10.799 66.410 1.00 28.91 381 LEU D C 1
ATOM 13515 O O . LEU D 1 401 ? -12.277 -9.769 66.543 1.00 29.47 381 LEU D O 1
ATOM 13520 N N . GLU D 1 402 ? -11.470 -11.449 65.246 1.00 25.53 382 GLU D N 1
ATOM 13521 C CA . GLU D 1 402 ? -12.171 -11.072 64.017 1.00 25.94 382 GLU D CA 1
ATOM 13522 C C . GLU D 1 402 ? -13.480 -11.861 63.859 1.00 29.80 382 GLU D C 1
ATOM 13523 O O . GLU D 1 402 ? -13.471 -13.099 63.785 1.00 29.37 382 GLU D O 1
ATOM 13529 N N . ALA D 1 403 ? -14.597 -11.143 63.767 1.00 27.87 383 ALA D N 1
ATOM 13530 C CA . ALA D 1 403 ? -15.898 -11.789 63.567 1.00 28.86 383 ALA D CA 1
ATOM 13531 C C . ALA D 1 403 ? -16.128 -12.034 62.073 1.00 34.14 383 ALA D C 1
ATOM 13532 O O . ALA D 1 403 ? -15.808 -11.168 61.240 1.00 34.05 383 ALA D O 1
ATOM 13534 N N . VAL D 1 404 ? -16.647 -13.233 61.748 1.00 31.14 384 VAL D N 1
ATOM 13535 C CA . VAL D 1 404 ? -16.976 -13.695 60.390 1.00 31.46 384 VAL D CA 1
ATOM 13536 C C . VAL D 1 404 ? -18.347 -14.369 60.398 1.00 37.69 384 VAL D C 1
ATOM 13537 O O . VAL D 1 404 ? -18.726 -14.982 61.400 1.00 37.09 384 VAL D O 1
ATOM 13541 N N . LYS D 1 405 ? -19.060 -14.301 59.262 1.00 35.70 385 LYS D N 1
ATOM 13542 C CA . LYS D 1 405 ? -20.333 -14.984 59.049 1.00 36.18 385 LYS D CA 1
ATOM 13543 C C . LYS D 1 405 ? -19.984 -16.430 58.676 1.00 40.69 385 LYS D C 1
ATOM 13544 O O . LYS D 1 405 ? -20.609 -17.363 59.188 1.00 40.97 385 LYS D O 1
ATOM 13550 N N . ASP D 1 406 ? -18.979 -16.608 57.778 1.00 36.76 386 ASP D N 1
ATOM 13551 C CA . ASP D 1 406 ? -18.499 -17.915 57.335 1.00 37.69 386 ASP D CA 1
ATOM 13552 C C . ASP D 1 406 ? -16.983 -18.033 57.490 1.00 40.49 386 ASP D C 1
ATOM 13553 O O . ASP D 1 406 ? -16.242 -17.198 56.967 1.00 39.56 386 ASP D O 1
ATOM 13558 N N . LYS D 1 407 ? -16.533 -19.070 58.211 1.00 37.28 387 LYS D N 1
ATOM 13559 C CA . LYS D 1 407 ? -15.115 -19.285 58.523 1.00 36.90 387 LYS D CA 1
ATOM 13560 C C . LYS D 1 407 ? -14.230 -19.685 57.338 1.00 42.05 387 LYS D C 1
ATOM 13561 O O . LYS D 1 407 ? -13.203 -19.044 57.114 1.00 41.41 387 LYS D O 1
ATOM 13567 N N . ALA D 1 408 ? -14.588 -20.769 56.633 1.00 40.58 388 ALA D N 1
ATOM 13568 C CA . ALA D 1 408 ? -13.822 -21.309 55.504 1.00 41.62 388 ALA D CA 1
ATOM 13569 C C . ALA D 1 408 ? -13.600 -20.288 54.374 1.00 44.36 388 ALA D C 1
ATOM 13570 O O . ALA D 1 408 ? -12.498 -20.223 53.819 1.00 44.85 388 ALA D O 1
ATOM 13572 N N . SER D 1 409 ? -14.618 -19.464 54.075 1.00 39.04 389 SER D N 1
ATOM 13573 C CA . SER D 1 409 ? -14.525 -18.458 53.020 1.00 38.07 389 SER D CA 1
ATOM 13574 C C . SER D 1 409 ? -14.117 -17.069 53.522 1.00 41.08 389 SER D C 1
ATOM 13575 O O . SER D 1 409 ? -14.010 -16.154 52.696 1.00 41.05 389 SER D O 1
ATOM 13578 N N . LYS D 1 410 ? -13.949 -16.893 54.865 1.00 35.45 390 LYS D N 1
ATOM 13579 C CA . LYS D 1 410 ? -13.599 -15.612 55.510 1.00 34.41 390 LYS D CA 1
ATOM 13580 C C . LYS D 1 410 ? -14.646 -14.515 55.164 1.00 39.01 390 LYS D C 1
ATOM 13581 O O . LYS D 1 410 ? -14.294 -13.338 55.010 1.00 39.53 390 LYS D O 1
ATOM 13587 N N . THR D 1 411 ? -15.919 -14.921 55.001 1.00 34.73 391 THR D N 1
ATOM 13588 C CA . THR D 1 411 ? -17.005 -13.998 54.649 1.00 34.99 391 THR D CA 1
ATOM 13589 C C . THR D 1 411 ? -17.445 -13.233 55.900 1.00 37.48 391 THR D C 1
ATOM 13590 O O . THR D 1 411 ? -17.814 -13.858 56.903 1.00 35.70 391 THR D O 1
ATOM 13594 N N . PRO D 1 412 ? -17.387 -11.889 55.880 1.00 35.23 392 PRO D N 1
ATOM 13595 C CA . PRO D 1 412 ? -17.814 -11.141 57.075 1.00 35.00 392 PRO D CA 1
ATOM 13596 C C . PRO D 1 412 ? -19.334 -10.982 57.133 1.00 40.07 392 PRO D C 1
ATOM 13597 O O . PRO D 1 412 ? -20.022 -11.194 56.129 1.00 37.86 392 PRO D O 1
ATOM 13601 N N . PHE D 1 413 ? -19.863 -10.561 58.300 1.00 38.62 393 PHE D N 1
ATOM 13602 C CA . PHE D 1 413 ? -21.285 -10.226 58.394 1.00 39.25 393 PHE D CA 1
ATOM 13603 C C . PHE D 1 413 ? -21.436 -8.913 57.634 1.00 41.37 393 PHE D C 1
ATOM 13604 O O . PHE D 1 413 ? -20.446 -8.187 57.500 1.00 39.74 393 PHE D O 1
ATOM 13612 N N . ASP D 1 414 ? -22.635 -8.608 57.118 1.00 39.65 394 ASP D N 1
ATOM 13613 C CA . ASP D 1 414 ? -22.846 -7.349 56.392 1.00 40.73 394 ASP D CA 1
ATOM 13614 C C . ASP D 1 414 ? -22.600 -6.172 57.341 1.00 44.23 394 ASP D C 1
ATOM 13615 O O . ASP D 1 414 ? -22.951 -6.255 58.519 1.00 43.38 394 ASP D O 1
ATOM 13620 N N . GLY D 1 415 ? -21.946 -5.128 56.833 1.00 40.97 395 GLY D N 1
ATOM 13621 C CA . GLY D 1 415 ? -21.613 -3.917 57.581 1.00 41.21 395 GLY D CA 1
ATOM 13622 C C . GLY D 1 415 ? -22.753 -3.348 58.409 1.00 46.44 395 GLY D C 1
ATOM 13623 O O . GLY D 1 415 ? -22.537 -2.946 59.555 1.00 44.40 395 GLY D O 1
ATOM 13624 N N . ASN D 1 416 ? -23.985 -3.362 57.845 1.00 45.49 396 ASN D N 1
ATOM 13625 C CA . ASN D 1 416 ? -25.213 -2.869 58.473 1.00 46.71 396 ASN D CA 1
ATOM 13626 C C . ASN D 1 416 ? -25.686 -3.700 59.683 1.00 51.17 396 ASN D C 1
ATOM 13627 O O . ASN D 1 416 ? -26.544 -3.226 60.429 1.00 52.37 396 ASN D O 1
ATOM 13632 N N . LEU D 1 417 ? -25.150 -4.927 59.878 1.00 46.65 397 LEU D N 1
ATOM 13633 C CA . LEU D 1 417 ? -25.494 -5.769 61.035 1.00 46.15 397 LEU D CA 1
ATOM 13634 C C . LEU D 1 417 ? -24.729 -5.275 62.265 1.00 47.83 397 LEU D C 1
ATOM 13635 O O . LEU D 1 417 ? -25.122 -5.588 63.390 1.00 47.40 397 LEU D O 1
ATOM 13640 N N . SER D 1 418 ? -23.633 -4.509 62.039 1.00 42.41 398 SER D N 1
ATOM 13641 C CA . SER D 1 418 ? -22.737 -3.916 63.047 1.00 41.46 398 SER D CA 1
ATOM 13642 C C . SER D 1 418 ? -22.324 -4.919 64.160 1.00 42.77 398 SER D C 1
ATOM 13643 O O . SER D 1 418 ? -22.399 -4.585 65.344 1.00 40.31 398 SER D O 1
ATOM 13646 N N . VAL D 1 419 ? -21.928 -6.152 63.771 1.00 39.64 399 VAL D N 1
ATOM 13647 C CA . VAL D 1 419 ? -21.552 -7.225 64.711 1.00 40.05 399 VAL D CA 1
ATOM 13648 C C . VAL D 1 419 ? -20.582 -6.793 65.845 1.00 42.57 399 VAL D C 1
ATOM 13649 O O . VAL D 1 419 ? -20.912 -6.997 67.012 1.00 41.78 399 VAL D O 1
ATOM 13653 N N . SER D 1 420 ? -19.442 -6.155 65.506 1.00 38.30 400 SER D N 1
ATOM 13654 C CA . SER D 1 420 ? -18.442 -5.740 66.493 1.00 38.10 400 SER D CA 1
ATOM 13655 C C . SER D 1 420 ? -18.941 -4.640 67.449 1.00 42.48 400 SER D C 1
ATOM 13656 O O . SER D 1 420 ? -18.657 -4.724 68.644 1.00 41.43 400 SER D O 1
ATOM 13659 N N . GLU D 1 421 ? -19.727 -3.653 66.936 1.00 38.82 401 GLU D N 1
ATOM 13660 C CA . GLU D 1 421 ? -20.334 -2.589 67.746 1.00 38.73 401 GLU D CA 1
ATOM 13661 C C . GLU D 1 421 ? -21.344 -3.208 68.742 1.00 42.32 401 GLU D C 1
ATOM 13662 O O . GLU D 1 421 ? -21.391 -2.805 69.907 1.00 41.27 401 GLU D O 1
ATOM 13668 N N . ARG D 1 422 ? -22.104 -4.216 68.286 1.00 39.63 402 ARG D N 1
ATOM 13669 C CA . ARG D 1 422 ? -23.081 -4.945 69.093 1.00 40.01 402 ARG D CA 1
ATOM 13670 C C . ARG D 1 422 ? -22.395 -5.788 70.181 1.00 43.39 402 ARG D C 1
ATOM 13671 O O . ARG D 1 422 ? -22.885 -5.813 71.310 1.00 41.70 402 ARG D O 1
ATOM 13679 N N . ILE D 1 423 ? -21.245 -6.448 69.850 1.00 39.13 403 ILE D N 1
ATOM 13680 C CA . ILE D 1 423 ? -20.446 -7.218 70.817 1.00 38.22 403 ILE D CA 1
ATOM 13681 C C . ILE D 1 423 ? -19.931 -6.229 71.882 1.00 42.12 403 ILE D C 1
ATOM 13682 O O . ILE D 1 423 ? -20.066 -6.497 73.075 1.00 42.49 403 ILE D O 1
ATOM 13687 N N . ALA D 1 424 ? -19.369 -5.088 71.449 1.00 39.03 404 ALA D N 1
ATOM 13688 C CA . ALA D 1 424 ? -18.849 -4.074 72.368 1.00 39.18 404 ALA D CA 1
ATOM 13689 C C . ALA D 1 424 ? -19.931 -3.462 73.266 1.00 43.65 404 ALA D C 1
ATOM 13690 O O . ALA D 1 424 ? -19.677 -3.251 74.445 1.00 42.48 404 ALA D O 1
ATOM 13692 N N . ASN D 1 425 ? -21.120 -3.168 72.702 1.00 41.24 405 ASN D N 1
ATOM 13693 C CA . ASN D 1 425 ? -22.239 -2.560 73.432 1.00 41.36 405 ASN D CA 1
ATOM 13694 C C . ASN D 1 425 ? -22.749 -3.506 74.495 1.00 42.74 405 ASN D C 1
ATOM 13695 O O . ASN D 1 425 ? -23.056 -3.058 75.595 1.00 42.38 405 ASN D O 1
ATOM 13700 N N . THR D 1 426 ? -22.783 -4.816 74.186 1.00 39.23 406 THR D N 1
ATOM 13701 C CA . THR D 1 426 ? -23.179 -5.871 75.120 1.00 39.59 406 THR D CA 1
ATOM 13702 C C . THR D 1 426 ? -22.145 -5.950 76.253 1.00 40.23 406 THR D C 1
ATOM 13703 O O . THR D 1 426 ? -22.540 -5.997 77.417 1.00 38.69 406 THR D O 1
ATOM 13707 N N . CYS D 1 427 ? -20.832 -5.904 75.910 1.00 34.95 407 CYS D N 1
ATOM 13708 C CA . CYS D 1 427 ? -19.730 -5.872 76.891 1.00 33.59 407 CYS D CA 1
ATOM 13709 C C . CYS D 1 427 ? -19.951 -4.724 77.876 1.00 35.69 407 CYS D C 1
ATOM 13710 O O . CYS D 1 427 ? -19.864 -4.952 79.083 1.00 34.99 407 CYS D O 1
ATOM 13713 N N . THR D 1 428 ? -20.274 -3.508 77.366 1.00 31.46 408 THR D N 1
ATOM 13714 C CA . THR D 1 428 ? -20.517 -2.309 78.175 1.00 32.18 408 THR D CA 1
ATOM 13715 C C . THR D 1 428 ? -21.634 -2.536 79.194 1.00 37.58 408 THR D C 1
ATOM 13716 O O . THR D 1 428 ? -21.487 -2.134 80.343 1.00 36.93 408 THR D O 1
ATOM 13720 N N . ASP D 1 429 ? -22.723 -3.207 78.773 1.00 36.80 409 ASP D N 1
ATOM 13721 C CA . ASP D 1 429 ? -23.876 -3.538 79.613 1.00 38.15 409 ASP D CA 1
ATOM 13722 C C . ASP D 1 429 ? -23.530 -4.594 80.678 1.00 41.62 409 ASP D C 1
ATOM 13723 O O . ASP D 1 429 ? -24.324 -4.837 81.584 1.00 40.62 409 ASP D O 1
ATOM 13728 N N . LEU D 1 430 ? -22.373 -5.251 80.534 1.00 38.10 410 LEU D N 1
ATOM 13729 C CA . LEU D 1 430 ? -21.910 -6.276 81.469 1.00 37.15 410 LEU D CA 1
ATOM 13730 C C . LEU D 1 430 ? -20.760 -5.736 82.315 1.00 39.09 410 LEU D C 1
ATOM 13731 O O . LEU D 1 430 ? -20.172 -6.496 83.088 1.00 37.43 410 LEU D O 1
ATOM 13736 N N . GLY D 1 431 ? -20.431 -4.450 82.140 1.00 34.48 411 GLY D N 1
ATOM 13737 C CA . GLY D 1 431 ? -19.351 -3.778 82.861 1.00 33.09 411 GLY D CA 1
ATOM 13738 C C . GLY D 1 431 ? -17.958 -3.999 82.303 1.00 33.77 411 GLY D C 1
ATOM 13739 O O . GLY D 1 431 ? -16.981 -4.019 83.051 1.00 31.60 411 GLY D O 1
ATOM 13740 N N . LEU D 1 432 ? -17.849 -4.156 80.983 1.00 29.30 412 LEU D N 1
ATOM 13741 C CA . LEU D 1 432 ? -16.568 -4.341 80.316 1.00 26.96 412 LEU D CA 1
ATOM 13742 C C . LEU D 1 432 ? -16.397 -3.343 79.173 1.00 31.15 412 LEU D C 1
ATOM 13743 O O . LEU D 1 432 ? -17.280 -3.251 78.319 1.00 29.87 412 LEU D O 1
ATOM 13748 N N . ILE D 1 433 ? -15.260 -2.620 79.144 1.00 28.69 413 ILE D N 1
ATOM 13749 C CA . ILE D 1 433 ? -14.956 -1.738 78.019 1.00 28.87 413 ILE D CA 1
ATOM 13750 C C . ILE D 1 433 ? -14.074 -2.550 77.065 1.00 33.70 413 ILE D C 1
ATOM 13751 O O . ILE D 1 433 ? -12.950 -2.920 77.404 1.00 29.67 413 ILE D O 1
ATOM 13756 N N . CYS D 1 434 ? -14.580 -2.736 75.857 1.00 34.85 414 CYS D N 1
ATOM 13757 C CA . CYS D 1 434 ? -14.008 -3.497 74.759 1.00 38.48 414 CYS D CA 1
ATOM 13758 C C . CYS D 1 434 ? -13.995 -2.567 73.528 1.00 39.73 414 CYS D C 1
ATOM 13759 O O . CYS D 1 434 ? -14.863 -1.703 73.434 1.00 41.85 414 CYS D O 1
ATOM 13762 N N . ARG D 1 435 ? -13.024 -2.699 72.621 1.00 32.30 415 ARG D N 1
ATOM 13763 C CA . ARG D 1 435 ? -12.978 -1.794 71.477 1.00 31.90 415 ARG D CA 1
ATOM 13764 C C . ARG D 1 435 ? -13.371 -2.421 70.151 1.00 35.45 415 ARG D C 1
ATOM 13765 O O . ARG D 1 435 ? -12.653 -3.289 69.662 1.00 34.58 415 ARG D O 1
ATOM 13773 N N . PRO D 1 436 ? -14.461 -1.941 69.508 1.00 31.71 416 PRO D N 1
ATOM 13774 C CA . PRO D 1 436 ? -14.817 -2.479 68.191 1.00 30.77 416 PRO D CA 1
ATOM 13775 C C . PRO D 1 436 ? -14.028 -1.774 67.085 1.00 33.60 416 PRO D C 1
ATOM 13776 O O . PRO D 1 436 ? -13.962 -0.551 67.070 1.00 33.10 416 PRO D O 1
ATOM 13780 N N . LEU D 1 437 ? -13.423 -2.530 66.164 1.00 31.73 417 LEU D N 1
ATOM 13781 C CA . LEU D 1 437 ? -12.651 -1.952 65.048 1.00 31.86 417 LEU D CA 1
ATOM 13782 C C . LEU D 1 437 ? -12.910 -2.793 63.808 1.00 33.25 417 LEU D C 1
ATOM 13783 O O . LEU D 1 437 ? -12.512 -3.958 63.768 1.00 30.94 417 LEU D O 1
ATOM 13788 N N . GLY D 1 438 ? -13.598 -2.218 62.822 1.00 31.15 418 GLY D N 1
ATOM 13789 C CA . GLY D 1 438 ? -13.975 -2.954 61.618 1.00 31.53 418 GLY D CA 1
ATOM 13790 C C . GLY D 1 438 ? -14.899 -4.094 62.007 1.00 34.44 418 GLY D C 1
ATOM 13791 O O . GLY D 1 438 ? -15.905 -3.866 62.689 1.00 35.57 418 GLY D O 1
ATOM 13792 N N . GLN D 1 439 ? -14.526 -5.335 61.666 1.00 29.09 419 GLN D N 1
ATOM 13793 C CA . GLN D 1 439 ? -15.310 -6.513 62.076 1.00 28.32 419 GLN D CA 1
ATOM 13794 C C . GLN D 1 439 ? -14.661 -7.156 63.317 1.00 32.41 419 GLN D C 1
ATOM 13795 O O . GLN D 1 439 ? -14.979 -8.291 63.690 1.00 32.40 419 GLN D O 1
ATOM 13801 N N . SER D 1 440 ? -13.754 -6.423 63.953 1.00 29.21 420 SER D N 1
ATOM 13802 C CA . SER D 1 440 ? -13.015 -6.958 65.081 1.00 29.05 420 SER D CA 1
ATOM 13803 C C . SER D 1 440 ? -13.327 -6.306 66.434 1.00 32.63 420 SER D C 1
ATOM 13804 O O . SER D 1 440 ? -13.870 -5.201 66.517 1.00 30.88 420 SER D O 1
ATOM 13807 N N . VAL D 1 441 ? -12.911 -7.002 67.486 1.00 29.92 421 VAL D N 1
ATOM 13808 C CA . VAL D 1 441 ? -13.018 -6.595 68.871 1.00 29.87 421 VAL D CA 1
ATOM 13809 C C . VAL D 1 441 ? -11.583 -6.653 69.395 1.00 30.27 421 VAL D C 1
ATOM 13810 O O . VAL D 1 441 ? -10.914 -7.689 69.270 1.00 29.39 421 VAL D O 1
ATOM 13814 N N . VAL D 1 442 ? -11.109 -5.534 69.963 1.00 24.57 422 VAL D N 1
ATOM 13815 C CA . VAL D 1 442 ? -9.730 -5.385 70.435 1.00 24.72 422 VAL D CA 1
ATOM 13816 C C . VAL D 1 442 ? -9.641 -5.377 71.962 1.00 27.72 422 VAL D C 1
ATOM 13817 O O . VAL D 1 442 ? -10.490 -4.804 72.639 1.00 28.10 422 VAL D O 1
ATOM 13821 N N . LEU D 1 443 ? -8.602 -6.015 72.486 1.00 24.36 423 LEU D N 1
ATOM 13822 C CA . LEU D 1 443 ? -8.284 -6.035 73.915 1.00 24.79 423 LEU D CA 1
ATOM 13823 C C . LEU D 1 443 ? -6.845 -5.556 74.095 1.00 28.58 423 LEU D C 1
ATOM 13824 O O . LEU D 1 443 ? -5.923 -6.101 73.476 1.00 26.64 423 LEU D O 1
ATOM 13829 N N . CYS D 1 444 ? -6.662 -4.500 74.893 1.00 24.51 424 CYS D N 1
ATOM 13830 C CA . CYS D 1 444 ? -5.321 -3.972 75.196 1.00 23.84 424 CYS D CA 1
ATOM 13831 C C . CYS D 1 444 ? -5.362 -3.447 76.645 1.00 26.01 424 CYS D C 1
ATOM 13832 O O . CYS D 1 444 ? -5.350 -2.231 76.883 1.00 23.99 424 CYS D O 1
ATOM 13835 N N . PRO D 1 445 ? -5.531 -4.391 77.611 1.00 24.03 425 PRO D N 1
ATOM 13836 C CA . PRO D 1 445 ? -5.725 -3.994 79.016 1.00 22.70 425 PRO D CA 1
ATOM 13837 C C . PRO D 1 445 ? -4.496 -3.471 79.746 1.00 25.73 425 PRO D C 1
ATOM 13838 O O . PRO D 1 445 ? -3.359 -3.629 79.267 1.00 23.16 425 PRO D O 1
ATOM 13842 N N . PRO D 1 446 ? -4.691 -2.840 80.933 1.00 24.38 426 PRO D N 1
ATOM 13843 C CA . PRO D 1 446 ? -3.524 -2.322 81.667 1.00 24.03 426 PRO D CA 1
ATOM 13844 C C . PRO D 1 446 ? -2.595 -3.446 82.097 1.00 27.11 426 PRO D C 1
ATOM 13845 O O . PRO D 1 446 ? -3.008 -4.602 82.191 1.00 26.68 426 PRO D O 1
ATOM 13849 N N . PHE D 1 447 ? -1.316 -3.106 82.270 1.00 24.11 427 PHE D N 1
ATOM 13850 C CA . PHE D 1 447 ? -0.264 -4.055 82.622 1.00 24.25 427 PHE D CA 1
ATOM 13851 C C . PHE D 1 447 ? -0.367 -4.530 84.077 1.00 28.35 427 PHE D C 1
ATOM 13852 O O . PHE D 1 447 ? 0.328 -5.478 84.462 1.00 27.98 427 PHE D O 1
ATOM 13860 N N . ILE D 1 448 ? -1.226 -3.855 84.878 1.00 25.67 428 ILE D N 1
ATOM 13861 C CA . ILE D 1 448 ? -1.477 -4.197 86.277 1.00 25.85 428 ILE D CA 1
ATOM 13862 C C . ILE D 1 448 ? -2.563 -5.279 86.372 1.00 28.87 428 ILE D C 1
ATOM 13863 O O . ILE D 1 448 ? -2.930 -5.653 87.476 1.00 27.33 428 ILE D O 1
ATOM 13868 N N . LEU D 1 449 ? -3.141 -5.712 85.227 1.00 25.86 429 LEU D N 1
ATOM 13869 C CA . LEU D 1 449 ? -4.226 -6.708 85.232 1.00 24.85 429 LEU D CA 1
ATOM 13870 C C . LEU D 1 449 ? -3.828 -7.978 85.968 1.00 29.89 429 LEU D C 1
ATOM 13871 O O . LEU D 1 449 ? -2.724 -8.479 85.772 1.00 29.23 429 LEU D O 1
ATOM 13876 N N . THR D 1 450 ? -4.695 -8.461 86.866 1.00 28.01 430 THR D N 1
ATOM 13877 C CA . THR D 1 450 ? -4.402 -9.712 87.587 1.00 27.96 430 THR D CA 1
ATOM 13878 C C . THR D 1 450 ? -5.001 -10.877 86.786 1.00 31.58 430 THR D C 1
ATOM 13879 O O . THR D 1 450 ? -5.768 -10.631 85.853 1.00 29.76 430 THR D O 1
ATOM 13883 N N . GLU D 1 451 ? -4.712 -12.142 87.178 1.00 29.12 431 GLU D N 1
ATOM 13884 C CA . GLU D 1 451 ? -5.309 -13.299 86.510 1.00 29.10 431 GLU D CA 1
ATOM 13885 C C . GLU D 1 451 ? -6.846 -13.267 86.634 1.00 32.17 431 GLU D C 1
ATOM 13886 O O . GLU D 1 451 ? -7.510 -13.540 85.647 1.00 30.51 431 GLU D O 1
ATOM 13892 N N . ALA D 1 452 ? -7.395 -12.935 87.842 1.00 30.46 432 ALA D N 1
ATOM 13893 C CA . ALA D 1 452 ? -8.842 -12.879 88.120 1.00 31.24 432 ALA D CA 1
ATOM 13894 C C . ALA D 1 452 ? -9.550 -11.840 87.277 1.00 33.41 432 ALA D C 1
ATOM 13895 O O . ALA D 1 452 ? -10.679 -12.073 86.845 1.00 31.03 432 ALA D O 1
ATOM 13897 N N . GLN D 1 453 ? -8.896 -10.680 87.051 1.00 29.71 433 GLN D N 1
ATOM 13898 C CA . GLN D 1 453 ? -9.459 -9.614 86.224 1.00 28.36 433 GLN D CA 1
ATOM 13899 C C . GLN D 1 453 ? -9.425 -10.027 84.765 1.00 31.70 433 GLN D C 1
ATOM 13900 O O . GLN D 1 453 ? -10.336 -9.674 84.025 1.00 31.96 433 GLN D O 1
ATOM 13914 N N . ASP D 1 455 ? -9.709 -13.180 83.820 1.00 28.38 435 ASP D N 1
ATOM 13915 C CA . ASP D 1 455 ? -10.828 -14.122 83.798 1.00 29.33 435 ASP D CA 1
ATOM 13916 C C . ASP D 1 455 ? -12.141 -13.369 83.684 1.00 33.55 435 ASP D C 1
ATOM 13917 O O . ASP D 1 455 ? -12.986 -13.757 82.885 1.00 32.90 435 ASP D O 1
ATOM 13922 N N . GLU D 1 456 ? -12.297 -12.286 84.474 1.00 30.56 436 GLU D N 1
ATOM 13923 C CA . GLU D 1 456 ? -13.464 -11.409 84.460 1.00 31.20 436 GLU D CA 1
ATOM 13924 C C . GLU D 1 456 ? -13.687 -10.859 83.037 1.00 33.37 436 GLU D C 1
ATOM 13925 O O . GLU D 1 456 ? -14.797 -10.937 82.512 1.00 34.21 436 GLU D O 1
ATOM 13939 N N . PHE D 1 458 ? -12.521 -11.980 80.078 1.00 29.27 438 PHE D N 1
ATOM 13940 C CA . PHE D 1 458 ? -12.890 -13.056 79.166 1.00 29.80 438 PHE D CA 1
ATOM 13941 C C . PHE D 1 458 ? -14.286 -13.640 79.406 1.00 33.88 438 PHE D C 1
ATOM 13942 O O . PHE D 1 458 ? -14.990 -13.921 78.437 1.00 31.97 438 PHE D O 1
ATOM 13950 N N . ASP D 1 459 ? -14.714 -13.761 80.667 1.00 31.62 439 ASP D N 1
ATOM 13951 C CA . ASP D 1 459 ? -16.057 -14.284 80.949 1.00 31.68 439 ASP D CA 1
ATOM 13952 C C . ASP D 1 459 ? -17.135 -13.324 80.425 1.00 35.39 439 ASP D C 1
ATOM 13953 O O . ASP D 1 459 ? -18.106 -13.772 79.814 1.00 35.40 439 ASP D O 1
ATOM 13958 N N . LYS D 1 460 ? -16.941 -12.012 80.628 1.00 32.11 440 LYS D N 1
ATOM 13959 C CA . LYS D 1 460 ? -17.861 -10.976 80.139 1.00 32.04 440 LYS D CA 1
ATOM 13960 C C . LYS D 1 460 ? -17.875 -10.920 78.596 1.00 36.86 440 LYS D C 1
ATOM 13961 O O . LYS D 1 460 ? -18.954 -10.885 77.993 1.00 36.69 440 LYS D O 1
ATOM 13967 N N . LEU D 1 461 ? -16.684 -10.976 77.967 1.00 33.15 441 LEU D N 1
ATOM 13968 C CA . LEU D 1 461 ? -16.542 -10.967 76.511 1.00 33.17 441 LEU D CA 1
ATOM 13969 C C . LEU D 1 461 ? -17.242 -12.185 75.925 1.00 34.05 441 LEU D C 1
ATOM 13970 O O . LEU D 1 461 ? -18.006 -12.039 74.980 1.00 32.00 441 LEU D O 1
ATOM 13975 N N . GLU D 1 462 ? -17.014 -13.373 76.498 1.00 31.87 442 GLU D N 1
ATOM 13976 C CA . GLU D 1 462 ? -17.639 -14.604 76.007 1.00 32.20 442 GLU D CA 1
ATOM 13977 C C . GLU D 1 462 ? -19.167 -14.575 76.113 1.00 38.80 442 GLU D C 1
ATOM 13978 O O . GLU D 1 462 ? -19.841 -15.141 75.242 1.00 39.62 442 GLU D O 1
ATOM 13984 N N . LYS D 1 463 ? -19.712 -13.925 77.172 1.00 35.62 443 LYS D N 1
ATOM 13985 C CA . LYS D 1 463 ? -21.158 -13.751 77.344 1.00 36.45 443 LYS D CA 1
ATOM 13986 C C . LYS D 1 463 ? -21.707 -12.856 76.227 1.00 40.43 443 LYS D C 1
ATOM 13987 O O . LYS D 1 463 ? -22.763 -13.162 75.676 1.00 40.05 443 LYS D O 1
ATOM 13993 N N . ALA D 1 464 ? -20.958 -11.787 75.855 1.00 37.50 444 ALA D N 1
ATOM 13994 C CA . ALA D 1 464 ? -21.328 -10.868 74.773 1.00 37.34 444 ALA D CA 1
ATOM 13995 C C . ALA D 1 464 ? -21.281 -11.571 73.419 1.00 41.28 444 ALA D C 1
ATOM 13996 O O . ALA D 1 464 ? -22.177 -11.362 72.607 1.00 41.37 444 ALA D O 1
ATOM 13998 N N . LEU D 1 465 ? -20.267 -12.437 73.193 1.00 37.14 445 LEU D N 1
ATOM 13999 C CA . LEU D 1 465 ? -20.145 -13.205 71.951 1.00 36.26 445 LEU D CA 1
ATOM 14000 C C . LEU D 1 465 ? -21.312 -14.188 71.817 1.00 42.24 445 LEU D C 1
ATOM 14001 O O . LEU D 1 465 ? -21.904 -14.296 70.739 1.00 42.32 445 LEU D O 1
ATOM 14006 N N . ASP D 1 466 ? -21.665 -14.869 72.929 1.00 39.32 446 ASP D N 1
ATOM 14007 C CA . ASP D 1 466 ? -22.765 -15.838 73.005 1.00 39.50 446 ASP D CA 1
ATOM 14008 C C . ASP D 1 466 ? -24.067 -15.194 72.542 1.00 45.00 446 ASP D C 1
ATOM 14009 O O . ASP D 1 466 ? -24.749 -15.744 71.673 1.00 45.19 446 ASP D O 1
ATOM 14014 N N . LYS D 1 467 ? -24.384 -14.018 73.113 1.00 41.09 447 LYS D N 1
ATOM 14015 C CA . LYS D 1 467 ? -25.594 -13.249 72.844 1.00 41.97 447 LYS D CA 1
ATOM 14016 C C . LYS D 1 467 ? -25.661 -12.733 71.398 1.00 46.13 447 LYS D C 1
ATOM 14017 O O . LYS D 1 467 ? -26.652 -12.985 70.715 1.00 45.49 447 LYS D O 1
ATOM 14023 N N . VAL D 1 468 ? -24.619 -12.006 70.949 1.00 42.93 448 VAL D N 1
ATOM 14024 C CA . VAL D 1 468 ? -24.560 -11.401 69.609 1.00 42.50 448 VAL D CA 1
ATOM 14025 C C . VAL D 1 468 ? -24.591 -12.449 68.506 1.00 46.88 448 VAL D C 1
ATOM 14026 O O . VAL D 1 468 ? -25.416 -12.331 67.596 1.00 46.41 448 VAL D O 1
ATOM 14030 N N . PHE D 1 469 ? -23.735 -13.495 68.601 1.00 43.22 449 PHE D N 1
ATOM 14031 C CA . PHE D 1 469 ? -23.724 -14.545 67.580 1.00 42.87 449 PHE D CA 1
ATOM 14032 C C . PHE D 1 469 ? -25.045 -15.325 67.478 1.00 49.01 449 PHE D C 1
ATOM 14033 O O . PHE D 1 469 ? -25.406 -15.737 66.373 1.00 48.89 449 PHE D O 1
ATOM 14041 N N . ALA D 1 470 ? -25.783 -15.481 68.604 1.00 46.35 450 ALA D N 1
ATOM 14042 C CA . ALA D 1 470 ? -27.082 -16.177 68.620 1.00 47.51 450 ALA D CA 1
ATOM 14043 C C . ALA D 1 470 ? -28.161 -15.341 67.904 1.00 53.38 450 ALA D C 1
ATOM 14044 O O . ALA D 1 470 ? -29.055 -15.910 67.272 1.00 54.43 450 ALA D O 1
ATOM 14046 N N . GLU D 1 471 ? -28.053 -13.998 67.980 1.00 49.88 451 GLU D N 1
ATOM 14047 C CA . GLU D 1 471 ? -28.971 -13.055 67.323 1.00 50.84 451 GLU D CA 1
ATOM 14048 C C . GLU D 1 471 ? -28.769 -13.060 65.798 1.00 58.83 451 GLU D C 1
ATOM 14049 O O . GLU D 1 471 ? -29.746 -13.019 65.048 1.00 59.24 451 GLU D O 1
ATOM 14055 N N . VAL D 1 472 ? -27.495 -13.092 65.350 1.00 56.82 452 VAL D N 1
ATOM 14056 C CA . VAL D 1 472 ? -27.114 -13.080 63.933 1.00 57.32 452 VAL D CA 1
ATOM 14057 C C . VAL D 1 472 ? -26.858 -14.522 63.404 1.00 62.50 452 VAL D C 1
ATOM 14058 O O . VAL D 1 472 ? -26.044 -14.726 62.495 1.00 61.92 452 VAL D O 1
ATOM 14062 N N . ALA D 1 473 ? -27.576 -15.517 63.975 1.00 59.84 453 ALA D N 1
ATOM 14063 C CA . ALA D 1 473 ? -27.478 -16.930 63.596 1.00 82.08 453 ALA D CA 1
ATOM 14064 C C . ALA D 1 473 ? -28.606 -17.304 62.638 1.00 124.82 453 ALA D C 1
ATOM 14065 O O . ALA D 1 473 ? -28.399 -17.351 61.428 1.00 92.10 453 ALA D O 1
#

B-factor: mean 34.44, std 12.28, range [15.5, 132.75]

Nearest PDB structures (foldseek):
  5kqw-assembly1_A  TM=9.556E-01  e=1.863E-44  Pseudomonas
  5kr3-assembly1_A  TM=9.588E-01  e=8.970E-43  Pseudomonas
  6io1-assembly1_A  TM=9.488E-01  e=3.323E-42  Thermomicrobium roseum DSM 5159
  6io1-assembly1_B  TM=9.493E-01  e=1.045E-41  Thermomicrobium roseum DSM 5159
  5uc7-assembly1_A-2  TM=8.642E-01  e=1.846E-28  environmental samples

Radius of gyration: 36.7 Å; Cα contacts (8 Å, |Δi|>4): 3947; chains: 4; bounding box: 66×83×100 Å

Secondary structure (DSSP, 8-state):
----SHHHHHHHHB--SS---HHHHH----EEEEETTEEEETT--EEEETTTTT-----S--HHHHHHHHHHHHH-------TT--TTT--HHHHHHHSS-SS-EEEE-SSHHHHHH----HHHHHHTT-TT--EEEEETT----SSHHHH----GGGGGGT-SPTTEEEEPP--HHHHSPTT--HHHHHHHHHHHHHHHHHHH-GGGEEEEEE----TTTS-PPPTTHHHHHHHHHHHTT--EEEE-TTTSSSTTSSS-HHHHTT---SEEEE-GGGGTTS---EEEE-HHHHHHHHHHHHHHS------TTTT-HHHHHHHHHHHHH---SHHHHHHHHHHHHHHHHHHHTTSTTEEEEE-----EEEE-SBTTTTBPPPGGG-HHHHHHHHHHHTTEE-EEETTEEE----TT--S-----HHHHHHHHHHHHHH-/--SHHHHHHHHB--SS---HHHHH----EEEEETTEEEETT--EEEETTTTT-----SS-HHHHHHHHHHHHH-------TT--TTT--HHHHHHHSS-SS-EEEE-SSHHHHHH----HHHHHHTT-TT--EEEEETT----SSHHHH----GGGGGGT-SPTTEEEEPP--HHHHSPTT--HHHHHHHHHHHHHHHHHHH-GGGEEEEEE----TTTS-PPPTTHHHHHHHHHHHTT--EEEE-TTTTTTTTSSS-HHHHTT---SEEEE-GGGGTTS---EEEE-HHHHHHHHHHHHHHS------TTTT-HHHHHHHHHHHHH---SHHHHHHHHHHHHHHHHHHHTTSTTEEEEE-----EEEE-SBTTTTBPPPGGG-HHHHHHHHHHHTTEE-EEETTEEE----TT--S-----HHHHHHHHHHHHHH-/----SHHHHHHHHB--SS---HHHHH----EEEEETTEEEETT--EEEETTTTT-----SS-HHHHHHHHHHHHH-------TT--TTT--HHHHHHHSS-SS-EEEE-SSHHHHHH----HHHHHHTT-TT--EEEEETT----SSHHHH----GGGGGGT-SPTTEEEEPP--HHHHPPTT--HHHHHHHHHHHHHHHHHHH-GGGEEEEEE----TTTS-PPPTTHHHHHHHHHHHTT--EEEE-TTTTTTTTSSS-HHHHTT---SEEEE-GGGGTTS---EEEE-HHHHHHHHHHHHHHS------TTTT-HHHHHHHHHHHHH---SHHHHHHHHHHHHHHHHHHHTTSTTEEEEE-----EEEE-SBTTTTBPPPGGG-HHHHHHHHHHHTTEE-EEETTEEE----TT--S-----HHHHHHHHHHHHH-/----SHHHHHHHHB--SS---HHHHH----EEEEETTEEEETT--EEEETTTTT-----SS-HHHHHHHHHHHHH-------TT--TTT--HHHHHHHSS-SS-EEEE-SSHHHHHH----HHHHHHTT-TT--EEEEETT----SSHHHH----GGGGGGT-SPTTEEEEPP--HHHHPPTT--HHHHHHHHHHHHHHHHHHH-GGGEEEEEE----TTTS-PPPTTHHHHHHHHHHHTT--EEEE-TTTSSSTTSSS-HHHHTT---SEEEE-GGGGTTS---EEEE-HHHHHHHHHHHHHHS------TTTT-HHHHHHHHHHHHH---SHHHHHHHHHHHHHHHHHHHTTSTTEEEEE-----EEEE-SBTTTTBPPPGGG-HHHHHHHHHHHTTEE-EEETTEEE----TT--S-----HHHHHHHHHHHHHT-

InterPro domains:
  IPR005814 Aminotransferase class-III [PF00202] (30-445)
  IPR005814 Aminotransferase class-III [PIRSF000521] (36-447)
  IPR005814 Aminotransferase class-III [cd00610] (31-445)
  IPR015421 Pyridoxal phosphate-dependent transferase, major domain [G3DSA:3.40.640.10] (65-345)
  IPR015422 Pyridoxal phosphate-dependent transferase, small domain [G3DSA:3.90.1150.10] (31-446)
  IPR015424 Pyridoxal phosphate-dependent transferase [SSF53383] (19-448)
  IPR049704 Aminotransferases class-III pyridoxal-phosphate attachment site [PS00600] (253-290)